Protein 6Q5V (pdb70)

Organism: Saccharolobus islandicus (strain REY15A) (NCBI:txid930945)

Sequence (2080 aa):
RIPLIGEKFPEMEVITTHGKIKLPDDYKGRWFVLFSHPGDFTPVCTTEFYSFSKKYEEFKKLNTELIGLSVDSNISHIEWVMWIEKNLKVEVPFPIIADPMGNVAKRLGMIHAESSTATVRAVFIIDDKGTVRLILYYPMEIGRNIDEILRAIRALQLVDKAGVVTPANWPNNELIGDKVINPAPRTIKDAKMRLGQPFDWWFTYKEVRIPLIGEKFPEMEVITTHGKIKLPDDYKGRWFVLFSHPGDFTPVCTTEFYSFSKKYEEFKKLNTELIGLSVDSNISHIEWVMWIEKNLKVEVPFPIIADPMGNVAKRLGMIHAESSTATVRAVFIIDDKGTVRLILYYPMEIGRNIDEILRAIRALQLVDKAGVVTPANWPNNELIGDKVINPAPRTIKDAKMRLGQPFDWWFTYKEVRIPLIGEKFPEMEVITTHGKIKLPDDYKGRWFVLFSHPGDFTPVCTTEFYSFSKKYEEFKKLNTELIGLSVDSNISHIEWVMWIEKNLKVEVPFPIIADPMGNVAKRLGMIHAESSTATVRAVFIIDDKGTVRLILYYPMEIGRNIDEILRAIRALQLVDKAGVVTPANWPNNELIGDKVINPAPRTIKDAKMRLGQPFDWWFTYKEVRIPLIGEKFPEMEVITTHGKIKLPDDYKGRWFVLFSHPGDFTPVCTTEFYSFSKKYEEFKKLNTELIGLSVDSNISHIEWVMWIEKNLKVEVPFPIIADPMGNVAKRLGMIHAESSTATVRAVFIIDDKGTVRLILYYPMEIGRNIDEILRAIRALQLVDKAGVVTPANWPNNELIGDKVINPAPRTIKDAKMRLGQPFDWWFTYKEVRIPLIGEKFPEMEVITTHGKIKLPDDYKGRWFVLFSHPGDFTPVCTTEFYSFSKKYEEFKKLNTELIGLSVDSNISHIEWVMWIEKNLKVEVPFPIIADPMGNVAKRLGMIHAESSTATVRAVFIIDDKGTVRLILYYPMEIGRNIDEILRAIRALQLVDKAGVVTPANWPNNELIGDKVINPAPRTIKDAKMRLGQPFDWWFTYKEVRIPLIGEKFPEMEVITTHGKIKLPDDYKGRWFVLFSHPGDFTPVCTTEFYSFSKKYEEFKKLNTELIGLSVDSNISHIEWVMWIEKNLKVEVPFPIIADPMGNVAKRLGMIHAESSTATVRAVFIIDDKGTVRLILYYPMEIGRNIDEILRAIRALQLVDKAGVVTPANWPNNELIGDKVINPAPRTIKDAKMRLGQPFDWWFTYKEVRIPLIGEKFPEMEVITTHGKIKLPDDYKGRWFVLFSHPGDFTPVCTTEFYSFSKKYEEFKKLNTELIGLSVDSNISHIEWVMWIEKNLKVEVPFPIIADPMGNVAKRLGMIHAESSTATVRAVFIIDDKGTVRLILYYPMEIGRNIDEILRAIRALQLVDKAGVVTPANWPNNELIGDKVINPAPRTIKDAKMRLGQPFDWWFTYKEVRIPLIGEKFPEMEVITTHGKIKLPDDYKGRWFVLFSHPGDFTPVCTTEFYSFSKKYEEFKKLNTELIGLSVDSNISHIEWVMWIEKNLKVEVPFPIIADPMGNVAKRLGMIHAESSTATVRAVFIIDDKGTVRLILYYPMEIGRNIDEILRAIRALQLVDKAGVVTPANWPNNELIGDKVINPAPRTIKDAKMRLGQPFDWWFTYKEVRIPLIGEKFPEMEVITTHGKIKLPDDYKGRWFVLFSHPGDFTPVCTTEFYSFSKKYEEFKKLNTELIGLSVDSNISHIEWVMWIEKNLKVEVPFPIIADPMGNVAKRLGMIHAESSTATVRAVFIIDDKGTVRLILYYPMEIGRNIDEILRAIRALQLVDKAGVVTPANWPNNELIGDKVINPAPRTIKDAKMRLGQPFDWWFTYKEVRIPLIGEKFPEMEVITTHGKIKLPDDYKGRWFVLFSHPGDFTPVCTTEFYSFSKKYEEFKKLNTELIGLSVDSNISHIEWVMWIEKNLKVEVPFPIIADPMGNVAKRLGMIHAESSTATVRAVFIIDDKGTVRLILYYPMEIGRNIDEILRAIRALQLVDKAGVVTPANWPNNELIGDKVINPAPRTIKDAKMRLGQPFDWWFTYKEV

CATH classification: 3.40.30.10 (+1 more: 3.30.1020.10)

Structure (mmCIF, N/CA/C/O backbone):
data_6Q5V
#
_entry.id   6Q5V
#
_cell.length_a   86.789
_cell.length_b   159.060
_cell.length_c   189.316
_cell.angle_alpha   90.00
_cell.angle_beta   90.00
_cell.angle_gamma   90.00
#
_symmetry.space_group_name_H-M   'P 21 21 21'
#
loop_
_atom_site.group_PDB
_atom_site.id
_atom_site.type_symbol
_atom_site.label_atom_id
_atom_site.label_alt_id
_atom_site.label_comp_id
_atom_site.label_asym_id
_atom_site.label_entity_id
_atom_site.label_seq_id
_atom_site.pdbx_PDB_ins_code
_atom_site.Cartn_x
_atom_site.Cartn_y
_atom_site.Cartn_z
_atom_site.occupancy
_atom_site.B_iso_or_equiv
_atom_site.auth_seq_id
_atom_site.auth_comp_id
_atom_site.auth_asym_id
_atom_site.auth_atom_id
_atom_site.pdbx_PDB_model_num
ATOM 1 N N . ARG A 1 5 ? -8.105 92.172 -3.190 1.00 155.97 5 ARG A N 1
ATOM 2 C CA . ARG A 1 5 ? -6.716 92.149 -3.586 1.00 112.66 5 ARG A CA 1
ATOM 3 C C . ARG A 1 5 ? -6.681 93.508 -4.238 1.00 94.82 5 ARG A C 1
ATOM 4 O O . ARG A 1 5 ? -7.755 94.101 -4.402 1.00 158.65 5 ARG A O 1
ATOM 12 N N . ILE A 1 6 ? -5.516 94.060 -4.552 1.00 75.71 6 ILE A N 1
ATOM 13 C CA . ILE A 1 6 ? -5.514 95.510 -4.838 1.00 88.49 6 ILE A CA 1
ATOM 14 C C . ILE A 1 6 ? -6.469 95.818 -5.993 1.00 79.53 6 ILE A C 1
ATOM 15 O O . ILE A 1 6 ? -6.417 95.133 -7.039 1.00 103.61 6 ILE A O 1
ATOM 20 N N . PRO A 1 7 ? -7.398 96.770 -5.846 1.00 73.77 7 PRO A N 1
ATOM 21 C CA . PRO A 1 7 ? -8.406 96.970 -6.896 1.00 73.79 7 PRO A CA 1
ATOM 22 C C . PRO A 1 7 ? -7.793 97.613 -8.126 1.00 81.24 7 PRO A C 1
ATOM 23 O O . PRO A 1 7 ? -6.764 98.297 -8.069 1.00 69.80 7 PRO A O 1
ATOM 27 N N . LEU A 1 8 ? -8.440 97.357 -9.261 1.00 61.55 8 LEU A N 1
ATOM 28 C CA . LEU A 1 8 ? -7.944 97.795 -10.553 1.00 61.24 8 LEU A CA 1
ATOM 29 C C . LEU A 1 8 ? -9.069 98.446 -11.347 1.00 63.94 8 LEU A C 1
ATOM 30 O O . LEU A 1 8 ? -10.250 98.338 -11.001 1.00 58.18 8 LEU A O 1
ATOM 35 N N . ILE A 1 9 ? -8.677 99.126 -12.426 1.00 38.23 9 ILE A N 1
ATOM 36 C CA . ILE A 1 9 ? -9.638 99.829 -13.262 1.00 50.25 9 ILE A CA 1
ATOM 37 C C . ILE A 1 9 ? -10.634 98.819 -13.816 1.00 47.13 9 ILE A C 1
ATOM 38 O O . ILE A 1 9 ? -10.243 97.797 -14.382 1.00 69.78 9 ILE A O 1
ATOM 43 N N . GLY A 1 10 ? -11.930 99.087 -13.613 1.00 57.83 10 GLY A N 1
ATOM 44 C CA . GLY A 1 10 ? -12.996 98.209 -14.063 1.00 54.81 10 GLY A CA 1
ATOM 45 C C . GLY A 1 10 ? -13.659 97.402 -12.954 1.00 52.05 10 GLY A C 1
ATOM 46 O O . GLY A 1 10 ? -14.880 97.200 -13.001 1.00 67.84 10 GLY A O 1
ATOM 47 N N . GLU A 1 11 ? -12.879 96.907 -11.985 1.00 57.64 11 GLU A N 1
ATOM 48 C CA . GLU A 1 11 ? -13.412 96.258 -10.788 1.00 53.71 11 GLU A CA 1
ATOM 49 C C . GLU A 1 11 ? -14.280 97.204 -9.957 1.00 45.26 11 GLU A C 1
ATOM 50 O O . GLU A 1 11 ? -14.064 98.420 -9.907 1.00 57.23 11 GLU A O 1
ATOM 56 N N . LYS A 1 12 ? -15.249 96.627 -9.258 1.00 73.13 12 LYS A N 1
ATOM 57 C CA . LYS A 1 12 ? -15.996 97.421 -8.299 1.00 58.57 12 LYS A CA 1
ATOM 58 C C . LYS A 1 12 ? -15.201 97.674 -7.041 1.00 39.67 12 LYS A C 1
ATOM 59 O O . LYS A 1 12 ? -14.435 96.828 -6.581 1.00 58.15 12 LYS A O 1
ATOM 65 N N . PHE A 1 13 ? -15.354 98.882 -6.520 1.00 62.98 13 PHE A N 1
ATOM 66 C CA . PHE A 1 13 ? -14.685 99.251 -5.289 1.00 43.26 13 PHE A CA 1
ATOM 67 C C . PHE A 1 13 ? -15.128 98.304 -4.172 1.00 52.96 13 PHE A C 1
ATOM 68 O O . PHE A 1 13 ? -16.330 98.036 -4.032 1.00 68.84 13 PHE A O 1
ATOM 76 N N . PRO A 1 14 ? -14.183 97.796 -3.383 1.00 60.81 14 PRO A N 1
ATOM 77 C CA . PRO A 1 14 ? -14.507 96.754 -2.391 1.00 59.20 14 PRO A CA 1
ATOM 78 C C . PRO A 1 14 ? -15.442 97.246 -1.296 1.00 65.23 14 PRO A C 1
ATOM 79 O O . PRO A 1 14 ? -15.278 98.340 -0.748 1.00 82.37 14 PRO A O 1
ATOM 83 N N . GLU A 1 15 ? -16.428 96.420 -0.954 1.00 76.26 15 GLU A N 1
ATOM 84 C CA . GLU A 1 15 ? -17.247 96.750 0.200 1.00 67.75 15 GLU A CA 1
ATOM 85 C C . GLU A 1 15 ? -16.428 96.879 1.485 1.00 62.84 15 GLU A C 1
ATOM 86 O O . GLU A 1 15 ? -15.654 95.987 1.849 1.00 71.10 15 GLU A O 1
ATOM 92 N N . MET A 1 16 ? -16.609 97.999 2.177 1.00 52.92 16 MET A N 1
ATOM 93 C CA . MET A 1 16 ? -15.886 98.226 3.417 1.00 56.42 16 MET A CA 1
ATOM 94 C C . MET A 1 16 ? -16.570 99.337 4.190 1.00 56.77 16 MET A C 1
ATOM 95 O O . MET A 1 16 ? -17.113 100.274 3.599 1.00 65.97 16 MET A O 1
ATOM 100 N N . GLU A 1 17 ? -16.559 99.216 5.516 1.00 49.68 17 GLU A N 1
ATOM 101 C CA . GLU A 1 17 ? -17.119 100.246 6.378 1.00 58.64 17 GLU A CA 1
ATOM 102 C C . GLU A 1 17 ? -15.976 100.952 7.098 1.00 49.97 17 GLU A C 1
ATOM 103 O O . GLU A 1 17 ? -15.079 100.291 7.634 1.00 54.07 17 GLU A O 1
ATOM 109 N N . VAL A 1 18 ? -15.996 102.288 7.085 1.00 48.30 18 VAL A N 1
ATOM 110 C CA . VAL A 1 18 ? -14.891 103.101 7.576 1.00 46.33 18 VAL A CA 1
ATOM 111 C C . VAL A 1 18 ? -15.417 104.121 8.582 1.00 61.30 18 VAL A C 1
ATOM 112 O O . VAL A 1 18 ? -16.593 104.498 8.581 1.00 50.50 18 VAL A O 1
ATOM 116 N N . ILE A 1 19 ? -14.509 104.604 9.423 1.00 48.90 19 ILE A N 1
ATOM 117 C CA . ILE A 1 19 ? -14.852 105.532 10.488 1.00 52.87 19 ILE A CA 1
ATOM 118 C C . ILE A 1 19 ? -14.168 106.839 10.157 1.00 45.48 19 ILE A C 1
ATOM 119 O O . ILE A 1 19 ? -12.937 106.872 10.013 1.00 75.85 19 ILE A O 1
ATOM 124 N N . THR A 1 20 ? -14.965 107.904 10.006 1.00 56.82 20 THR A N 1
ATOM 125 C CA . THR A 1 20 ? -14.513 109.189 9.482 1.00 50.12 20 THR A CA 1
ATOM 126 C C . THR A 1 20 ? -14.921 110.323 10.421 1.00 48.43 20 THR A C 1
ATOM 127 O O . THR A 1 20 ? -15.796 110.172 11.279 1.00 65.50 20 THR A O 1
ATOM 131 N N . THR A 1 21 ? -14.297 111.489 10.219 1.00 49.85 21 THR A N 1
ATOM 132 C CA . THR A 1 21 ? -14.664 112.721 10.906 1.00 32.62 21 THR A CA 1
ATOM 133 C C . THR A 1 21 ? -16.134 113.094 10.744 1.00 53.10 21 THR A C 1
ATOM 134 O O . THR A 1 21 ? -16.557 114.091 11.329 1.00 87.17 21 THR A O 1
ATOM 138 N N . HIS A 1 22 ? -16.901 112.400 9.904 1.00 46.93 22 HIS A N 1
ATOM 139 C CA . HIS A 1 22 ? -18.330 112.667 9.767 1.00 47.82 22 HIS A CA 1
ATOM 140 C C . HIS A 1 22 ? -19.159 111.477 10.234 1.00 57.64 22 HIS A C 1
ATOM 141 O O . HIS A 1 22 ? -20.318 111.325 9.830 1.00 69.75 22 HIS A O 1
ATOM 148 N N . GLY A 1 23 ? -18.573 110.605 11.038 1.00 55.80 23 GLY A N 1
ATOM 149 C CA . GLY A 1 23 ? -19.233 109.390 11.452 1.00 61.42 23 GLY A CA 1
ATOM 150 C C . GLY A 1 23 ? -18.806 108.186 10.640 1.00 59.20 23 GLY A C 1
ATOM 151 O O . GLY A 1 23 ? -17.802 108.189 9.925 1.00 71.99 23 GLY A O 1
ATOM 152 N N . LYS A 1 24 ? -19.585 107.121 10.790 1.00 71.33 24 LYS A N 1
ATOM 153 C CA . LYS A 1 24 ? -19.455 105.940 9.954 1.00 59.25 24 LYS A CA 1
ATOM 154 C C . LYS A 1 24 ? -19.966 106.173 8.543 1.00 62.20 24 LYS A C 1
ATOM 155 O O . LYS A 1 24 ? -20.877 106.975 8.309 1.00 77.36 24 LYS A O 1
ATOM 161 N N . ILE A 1 25 ? -19.342 105.458 7.603 1.00 52.83 25 ILE A N 1
ATOM 162 C CA . ILE A 1 25 ? -19.615 105.540 6.171 1.00 45.36 25 ILE A CA 1
ATOM 163 C C . ILE A 1 25 ? -19.390 104.149 5.588 1.00 56.83 25 ILE A C 1
ATOM 164 O O . ILE A 1 25 ? -18.428 103.465 5.957 1.00 65.65 25 ILE A O 1
ATOM 169 N N . LYS A 1 26 ? -20.269 103.732 4.677 1.00 54.54 26 LYS A N 1
ATOM 170 C CA . LYS A 1 26 ? -20.264 102.389 4.112 1.00 44.32 26 LYS A CA 1
ATOM 171 C C . LYS A 1 26 ? -19.808 102.590 2.678 1.00 87.32 26 LYS A C 1
ATOM 172 O O . LYS A 1 26 ? -20.474 103.295 1.915 1.00 77.16 26 LYS A O 1
ATOM 178 N N . LEU A 1 27 ? -18.643 102.051 2.329 1.00 87.08 27 LEU A N 1
ATOM 179 C CA . LEU A 1 27 ? -17.929 102.944 1.426 1.00 47.91 27 LEU A CA 1
ATOM 180 C C . LEU A 1 27 ? -18.416 102.946 -0.015 1.00 102.48 27 LEU A C 1
ATOM 181 O O . LEU A 1 27 ? -18.729 104.032 -0.519 1.00 196.52 27 LEU A O 1
ATOM 186 N N . PRO A 1 28 ? -18.487 101.832 -0.743 1.00 58.51 28 PRO A N 1
ATOM 187 C CA . PRO A 1 28 ? -18.908 101.967 -2.164 1.00 45.40 28 PRO A CA 1
ATOM 188 C C . PRO A 1 28 ? -20.349 102.441 -2.306 1.00 77.22 28 PRO A C 1
ATOM 189 O O . PRO A 1 28 ? -20.651 103.121 -3.297 1.00 71.91 28 PRO A O 1
ATOM 193 N N . ASP A 1 29 ? -21.205 102.191 -1.298 1.00 78.42 29 ASP A N 1
ATOM 194 C CA . ASP A 1 29 ? -22.665 102.265 -1.369 1.00 63.94 29 ASP A CA 1
ATOM 195 C C . ASP A 1 29 ? -23.264 103.578 -0.890 1.00 52.43 29 ASP A C 1
ATOM 196 O O . ASP A 1 29 ? -24.246 104.043 -1.467 1.00 82.17 29 ASP A O 1
ATOM 201 N N . ASP A 1 30 ? -22.775 104.154 0.206 1.00 72.21 30 ASP A N 1
ATOM 202 C CA . ASP A 1 30 ? -23.320 105.435 0.649 1.00 60.26 30 ASP A CA 1
ATOM 203 C C . ASP A 1 30 ? -23.157 106.516 -0.408 1.00 57.49 30 ASP A C 1
ATOM 204 O O . ASP A 1 30 ? -23.703 107.612 -0.240 1.00 72.72 30 ASP A O 1
ATOM 209 N N . TYR A 1 31 ? -22.406 106.243 -1.476 1.00 52.15 31 TYR A N 1
ATOM 210 C CA . TYR A 1 31 ? -22.191 107.180 -2.571 1.00 73.94 31 TYR A CA 1
ATOM 211 C C . TYR A 1 31 ? -22.707 106.590 -3.876 1.00 66.26 31 TYR A C 1
ATOM 212 O O . TYR A 1 31 ? -22.048 106.654 -4.919 1.00 81.25 31 TYR A O 1
ATOM 221 N N . LYS A 1 32 ? -23.909 106.020 -3.842 1.00 65.98 32 LYS A N 1
ATOM 222 C CA . LYS A 1 32 ? -24.271 105.032 -4.842 1.00 63.99 32 LYS A CA 1
ATOM 223 C C . LYS A 1 32 ? -24.851 105.672 -6.086 1.00 61.73 32 LYS A C 1
ATOM 224 O O . LYS A 1 32 ? -25.125 104.973 -7.060 1.00 129.40 32 LYS A O 1
ATOM 230 N N . GLY A 1 33 ? -24.988 106.979 -6.127 1.00 46.27 33 GLY A N 1
ATOM 231 C CA . GLY A 1 33 ? -25.281 107.545 -7.432 1.00 49.14 33 GLY A CA 1
ATOM 232 C C . GLY A 1 33 ? -24.421 108.746 -7.745 1.00 62.98 33 GLY A C 1
ATOM 233 O O . GLY A 1 33 ? -24.594 109.437 -8.761 1.00 61.41 33 GLY A O 1
ATOM 234 N N . ARG A 1 34 ? -23.505 109.016 -6.829 1.00 63.84 34 ARG A N 1
ATOM 235 C CA . ARG A 1 34 ? -22.499 110.035 -7.028 1.00 56.08 34 ARG A CA 1
ATOM 236 C C . ARG A 1 34 ? -21.167 109.400 -7.409 1.00 60.74 34 ARG A C 1
ATOM 237 O O . ARG A 1 34 ? -20.935 108.205 -7.190 1.00 56.74 34 ARG A O 1
ATOM 245 N N . TRP A 1 35 ? -20.306 110.213 -8.018 1.00 43.46 35 TRP A N 1
ATOM 246 C CA . TRP A 1 35 ? -18.893 109.876 -8.096 1.00 48.36 35 TRP A CA 1
ATOM 247 C C . TRP A 1 35 ? -18.207 110.240 -6.785 1.00 53.33 35 TRP A C 1
ATOM 248 O O . TRP A 1 35 ? -18.652 111.131 -6.056 1.00 59.92 35 TRP A O 1
ATOM 259 N N . PHE A 1 36 ? -17.101 109.562 -6.479 1.00 33.81 36 PHE A N 1
ATOM 260 C CA . PHE A 1 36 ? -16.279 110.109 -5.404 1.00 52.63 36 PHE A CA 1
ATOM 261 C C . PHE A 1 36 ? -14.799 109.838 -5.639 1.00 54.61 36 PHE A C 1
ATOM 262 O O . PHE A 1 36 ? -14.415 108.856 -6.289 1.00 42.07 36 PHE A O 1
ATOM 270 N N . VAL A 1 37 ? -13.981 110.746 -5.105 1.00 36.10 37 VAL A N 1
ATOM 271 C CA . VAL A 1 37 ? -12.526 110.655 -5.129 1.00 41.86 37 VAL A CA 1
ATOM 272 C C . VAL A 1 37 ? -12.043 110.284 -3.732 1.00 45.63 37 VAL A C 1
ATOM 273 O O . VAL A 1 37 ? -11.924 111.141 -2.852 1.00 49.39 37 VAL A O 1
ATOM 277 N N . LEU A 1 38 ? -11.746 109.006 -3.531 1.00 42.09 38 LEU A N 1
ATOM 278 C CA . LEU A 1 38 ? -11.042 108.560 -2.341 1.00 35.54 38 LEU A CA 1
ATOM 279 C C . LEU A 1 38 ? -9.551 108.816 -2.518 1.00 43.29 38 LEU A C 1
ATOM 280 O O . LEU A 1 38 ? -8.945 108.334 -3.480 1.00 59.42 38 LEU A O 1
ATOM 285 N N . PHE A 1 39 ? -8.955 109.569 -1.606 1.00 44.91 39 PHE A N 1
ATOM 286 C CA . PHE A 1 39 ? -7.539 109.867 -1.729 1.00 31.21 39 PHE A CA 1
ATOM 287 C C . PHE A 1 39 ? -6.879 109.795 -0.366 1.00 39.07 39 PHE A C 1
ATOM 288 O O . PHE A 1 39 ? -7.459 110.217 0.638 1.00 67.67 39 PHE A O 1
ATOM 296 N N . SER A 1 40 ? -5.669 109.252 -0.342 1.00 56.08 40 SER A N 1
ATOM 297 C CA . SER A 1 40 ? -4.864 109.126 0.865 1.00 31.62 40 SER A CA 1
ATOM 298 C C . SER A 1 40 ? -3.820 110.236 0.938 1.00 47.96 40 SER A C 1
ATOM 299 O O . SER A 1 40 ? -3.424 110.818 -0.074 1.00 54.33 40 SER A O 1
ATOM 302 N N . HIS A 1 41 ? -3.394 110.544 2.163 1.00 38.62 41 HIS A N 1
ATOM 303 C CA . HIS A 1 41 ? -2.221 111.378 2.406 1.00 51.78 41 HIS A CA 1
ATOM 304 C C . HIS A 1 41 ? -1.435 110.740 3.520 1.00 53.37 41 HIS A C 1
ATOM 305 O O . HIS A 1 41 ? -2.018 110.041 4.376 1.00 49.39 41 HIS A O 1
ATOM 312 N N . PRO A 1 42 ? -0.079 110.930 3.568 1.00 45.06 42 PRO A N 1
ATOM 313 C CA . PRO A 1 42 ? 0.756 110.293 4.591 1.00 50.31 42 PRO A CA 1
ATOM 314 C C . PRO A 1 42 ? 0.285 110.497 6.021 1.00 74.39 42 PRO A C 1
ATOM 315 O O . PRO A 1 42 ? 0.007 109.503 6.713 1.00 76.27 42 PRO A O 1
ATOM 319 N N . GLY A 1 43 ? 0.180 111.751 6.472 1.00 44.22 43 GLY A N 1
ATOM 320 C CA . GLY A 1 43 ? -0.299 111.989 7.822 1.00 108.15 43 GLY A CA 1
ATOM 321 C C . GLY A 1 43 ? -0.751 113.411 8.060 1.00 41.61 43 GLY A C 1
ATOM 322 O O . GLY A 1 43 ? -0.312 114.349 7.388 1.00 68.51 43 GLY A O 1
ATOM 323 N N . ASP A 1 44 ? -1.638 113.560 9.044 1.00 91.33 44 ASP A N 1
ATOM 324 C CA . ASP A 1 44 ? -2.048 114.880 9.493 1.00 53.92 44 ASP A CA 1
ATOM 325 C C . ASP A 1 44 ? -0.857 115.651 10.047 1.00 60.48 44 ASP A C 1
ATOM 326 O O . ASP A 1 44 ? 0.150 115.075 10.491 1.00 57.24 44 ASP A O 1
ATOM 331 N N . PHE A 1 45 ? -0.995 116.979 10.036 1.00 54.76 45 PHE A N 1
ATOM 332 C CA . PHE A 1 45 ? 0.066 117.886 10.457 1.00 46.42 45 PHE A CA 1
ATOM 333 C C . PHE A 1 45 ? 1.344 117.669 9.664 1.00 56.42 45 PHE A C 1
ATOM 334 O O . PHE A 1 45 ? 2.439 117.973 10.146 1.00 65.13 45 PHE A O 1
ATOM 342 N N . THR A 1 46 ? 1.227 117.073 8.443 1.00 67.65 46 THR A N 1
ATOM 343 C CA . THR A 1 46 ? 2.403 117.315 7.634 1.00 61.06 46 THR A CA 1
ATOM 344 C C . THR A 1 46 ? 2.125 118.474 6.671 1.00 64.92 46 THR A C 1
ATOM 345 O O . THR A 1 46 ? 0.968 118.739 6.308 1.00 34.46 46 THR A O 1
ATOM 349 N N . PRO A 1 47 ? 3.161 119.210 6.260 1.00 60.05 47 PRO A N 1
ATOM 350 C CA . PRO A 1 47 ? 2.917 120.439 5.492 1.00 45.00 47 PRO A CA 1
ATOM 351 C C . PRO A 1 47 ? 2.356 120.224 4.087 1.00 62.07 47 PRO A C 1
ATOM 352 O O . PRO A 1 47 ? 1.441 120.950 3.671 1.00 44.00 47 PRO A O 1
ATOM 356 N N . VAL A 1 48 ? 2.883 119.264 3.322 1.00 59.34 48 VAL A N 1
ATOM 357 C CA . VAL A 1 48 ? 2.406 119.120 1.943 1.00 49.10 48 VAL A CA 1
ATOM 358 C C . VAL A 1 48 ? 0.945 118.684 1.930 1.00 52.91 48 VAL A C 1
ATOM 359 O O . VAL A 1 48 ? 0.125 119.233 1.180 1.00 40.48 48 VAL A O 1
ATOM 363 N N . CYS A 1 49 ? 0.597 117.703 2.786 1.00 52.66 49 CYS A N 1
ATOM 364 C CA . CYS A 1 49 ? -0.795 117.267 2.914 1.00 46.65 49 CYS A CA 1
ATOM 365 C C . CYS A 1 49 ? -1.718 118.426 3.295 1.00 52.88 49 CYS A C 1
ATOM 366 O O . CYS A 1 49 ? -2.865 118.484 2.832 1.00 34.13 49 CYS A O 1
ATOM 369 N N . THR A 1 50 ? -1.224 119.389 4.080 1.00 56.04 50 THR A N 1
ATOM 370 C CA . THR A 1 50 ? -2.042 120.554 4.403 1.00 38.16 50 THR A CA 1
ATOM 371 C C . THR A 1 50 ? -2.336 121.381 3.153 1.00 50.34 50 THR A C 1
ATOM 372 O O . THR A 1 50 ? -3.499 121.706 2.878 1.00 50.35 50 THR A O 1
ATOM 376 N N . THR A 1 51 ? -1.309 121.704 2.357 1.00 47.57 51 THR A N 1
ATOM 377 C CA . THR A 1 51 ? -1.578 122.455 1.129 1.00 49.05 51 THR A CA 1
ATOM 378 C C . THR A 1 51 ? -2.585 121.725 0.245 1.00 54.66 51 THR A C 1
ATOM 379 O O . THR A 1 51 ? -3.421 122.374 -0.404 1.00 49.57 51 THR A O 1
ATOM 383 N N . GLU A 1 52 ? -2.529 120.378 0.225 1.00 37.81 52 GLU A N 1
ATOM 384 C CA . GLU A 1 52 ? -3.460 119.594 -0.593 1.00 48.95 52 GLU A CA 1
ATOM 385 C C . GLU A 1 52 ? -4.888 119.735 -0.077 1.00 56.29 52 GLU A C 1
ATOM 386 O O . GLU A 1 52 ? -5.823 119.892 -0.873 1.00 45.17 52 GLU A O 1
ATOM 392 N N . PHE A 1 53 ? -5.074 119.727 1.251 1.00 47.88 53 PHE A N 1
ATOM 393 C CA . PHE A 1 53 ? -6.426 119.874 1.792 1.00 44.64 53 PHE A CA 1
ATOM 394 C C . PHE A 1 53 ? -6.941 121.287 1.587 1.00 39.68 53 PHE A C 1
ATOM 395 O O . PHE A 1 53 ? -8.102 121.482 1.203 1.00 59.62 53 PHE A O 1
ATOM 403 N N . TYR A 1 54 ? -6.086 122.285 1.805 1.00 39.27 54 TYR A N 1
ATOM 404 C CA . TYR A 1 54 ? -6.470 123.650 1.468 1.00 48.70 54 TYR A CA 1
ATOM 405 C C . TYR A 1 54 ? -7.007 123.719 0.040 1.00 49.25 54 TYR A C 1
ATOM 406 O O . TYR A 1 54 ? -8.149 124.138 -0.184 1.00 54.55 54 TYR A O 1
ATOM 415 N N . SER A 1 55 ? -6.198 123.267 -0.933 1.00 62.43 55 SER A N 1
ATOM 416 C CA . SER A 1 55 ? -6.580 123.294 -2.347 1.00 45.59 55 SER A CA 1
ATOM 417 C C . SER A 1 55 ? -7.889 122.557 -2.616 1.00 43.01 55 SER A C 1
ATOM 418 O O . SER A 1 55 ? -8.729 123.065 -3.366 1.00 55.36 55 SER A O 1
ATOM 421 N N . PHE A 1 56 ? -8.070 121.358 -2.035 1.00 60.06 56 PHE A N 1
ATOM 422 C CA . PHE A 1 56 ? -9.320 120.603 -2.203 1.00 33.25 56 PHE A CA 1
ATOM 423 C C . PHE A 1 56 ? -10.520 121.375 -1.655 1.00 56.61 56 PHE A C 1
ATOM 424 O O . PHE A 1 56 ? -11.578 121.441 -2.295 1.00 49.97 56 PHE A O 1
ATOM 432 N N . SER A 1 57 ? -10.384 121.952 -0.458 1.00 51.86 57 SER A N 1
ATOM 433 C CA . SER A 1 57 ? -11.517 122.654 0.130 1.00 51.49 57 SER A CA 1
ATOM 434 C C . SER A 1 57 ? -11.827 123.933 -0.624 1.00 33.24 57 SER A C 1
ATOM 435 O O . SER A 1 57 ? -12.997 124.271 -0.816 1.00 79.79 57 SER A O 1
ATOM 438 N N . LYS A 1 58 ? -10.806 124.646 -1.086 1.00 53.50 58 LYS A N 1
ATOM 439 C CA . LYS A 1 58 ? -11.081 125.835 -1.885 1.00 51.17 58 LYS A CA 1
ATOM 440 C C . LYS A 1 58 ? -11.778 125.480 -3.197 1.00 49.72 58 LYS A C 1
ATOM 441 O O . LYS A 1 58 ? -12.645 126.229 -3.664 1.00 49.71 58 LYS A O 1
ATOM 447 N N . LYS A 1 59 ? -11.432 124.339 -3.803 1.00 55.57 59 LYS A N 1
ATOM 448 C CA . LYS A 1 59 ? -12.034 123.939 -5.071 1.00 48.98 59 LYS A CA 1
ATOM 449 C C . LYS A 1 59 ? -13.216 123.002 -4.884 1.00 48.94 59 LYS A C 1
ATOM 450 O O . LYS A 1 59 ? -13.614 122.327 -5.840 1.00 57.96 59 LYS A O 1
ATOM 456 N N . TYR A 1 60 ? -13.819 122.981 -3.691 1.00 72.64 60 TYR A N 1
ATOM 457 C CA . TYR A 1 60 ? -14.780 121.928 -3.373 1.00 60.13 60 TYR A CA 1
ATOM 458 C C . TYR A 1 60 ? -16.006 121.964 -4.278 1.00 36.58 60 TYR A C 1
ATOM 459 O O . TYR A 1 60 ? -16.636 120.925 -4.496 1.00 67.02 60 TYR A O 1
ATOM 468 N N . GLU A 1 61 ? -16.365 123.136 -4.817 1.00 73.30 61 GLU A N 1
ATOM 469 C CA . GLU A 1 61 ? -17.693 123.273 -5.420 1.00 78.10 61 GLU A CA 1
ATOM 470 C C . GLU A 1 61 ? -17.650 122.874 -6.873 1.00 64.55 61 GLU A C 1
ATOM 471 O O . GLU A 1 61 ? -18.672 122.467 -7.444 1.00 80.42 61 GLU A O 1
ATOM 477 N N . GLU A 1 62 ? -16.488 123.063 -7.509 1.00 49.65 62 GLU A N 1
ATOM 478 C CA . GLU A 1 62 ? -16.232 122.374 -8.763 1.00 63.97 62 GLU A CA 1
ATOM 479 C C . GLU A 1 62 ? -16.304 120.869 -8.615 1.00 42.17 62 GLU A C 1
ATOM 480 O O . GLU A 1 62 ? -16.810 120.201 -9.521 1.00 66.46 62 GLU A O 1
ATOM 486 N N . PHE A 1 63 ? -15.870 120.311 -7.482 1.00 58.98 63 PHE A N 1
ATOM 487 C CA . PHE A 1 63 ? -16.100 118.880 -7.294 1.00 54.08 63 PHE A CA 1
ATOM 488 C C . PHE A 1 63 ? -17.587 118.598 -7.127 1.00 46.78 63 PHE A C 1
ATOM 489 O O . PHE A 1 63 ? -18.095 117.609 -7.668 1.00 61.72 63 PHE A O 1
ATOM 497 N N . LYS A 1 64 ? -18.310 119.478 -6.426 1.00 70.43 64 LYS A N 1
ATOM 498 C CA . LYS A 1 64 ? -19.730 119.238 -6.215 1.00 53.65 64 LYS A CA 1
ATOM 499 C C . LYS A 1 64 ? -20.503 119.391 -7.524 1.00 51.39 64 LYS A C 1
ATOM 500 O O . LYS A 1 64 ? -21.443 118.624 -7.787 1.00 57.72 64 LYS A O 1
ATOM 506 N N . LYS A 1 65 ? -20.114 120.364 -8.362 1.00 43.56 65 LYS A N 1
ATOM 507 C CA . LYS A 1 65 ? -20.813 120.597 -9.624 1.00 47.61 65 LYS A CA 1
ATOM 508 C C . LYS A 1 65 ? -20.624 119.462 -10.597 1.00 46.70 65 LYS A C 1
ATOM 509 O O . LYS A 1 65 ? -21.378 119.380 -11.567 1.00 71.73 65 LYS A O 1
ATOM 515 N N . LEU A 1 66 ? -19.596 118.636 -10.409 1.00 64.14 66 LEU A N 1
ATOM 516 C CA . LEU A 1 66 ? -19.429 117.424 -11.200 1.00 60.92 66 LEU A CA 1
ATOM 517 C C . LEU A 1 66 ? -19.987 116.209 -10.481 1.00 59.72 66 LEU A C 1
ATOM 518 O O . LEU A 1 66 ? -19.652 115.077 -10.840 1.00 57.73 66 LEU A O 1
ATOM 523 N N . ASN A 1 67 ? -20.831 116.424 -9.472 1.00 53.80 67 ASN A N 1
ATOM 524 C CA . ASN A 1 67 ? -21.508 115.337 -8.774 1.00 46.92 67 ASN A CA 1
ATOM 525 C C . ASN A 1 67 ? -20.526 114.369 -8.115 1.00 60.80 67 ASN A C 1
ATOM 526 O O . ASN A 1 67 ? -20.808 113.170 -7.999 1.00 65.91 67 ASN A O 1
ATOM 531 N N . THR A 1 68 ? -19.361 114.841 -7.668 1.00 55.37 68 THR A N 1
ATOM 532 C CA . THR A 1 68 ? -18.434 113.950 -6.983 1.00 67.74 68 THR A CA 1
ATOM 533 C C . THR A 1 68 ? -18.230 114.457 -5.559 1.00 70.22 68 THR A C 1
ATOM 534 O O . THR A 1 68 ? -18.197 115.671 -5.319 1.00 62.01 68 THR A O 1
ATOM 538 N N . GLU A 1 69 ? -18.136 113.524 -4.614 1.00 58.61 69 GLU A N 1
ATOM 539 C CA . GLU A 1 69 ? -17.753 113.838 -3.246 1.00 63.27 69 GLU A CA 1
ATOM 540 C C . GLU A 1 69 ? -16.271 113.514 -3.036 1.00 47.76 69 GLU A C 1
ATOM 541 O O . GLU A 1 69 ? -15.708 112.611 -3.664 1.00 60.77 69 GLU A O 1
ATOM 547 N N . LEU A 1 70 ? -15.621 114.303 -2.191 1.00 53.23 70 LEU A N 1
ATOM 548 C CA . LEU A 1 70 ? -14.258 114.006 -1.773 1.00 50.06 70 LEU A CA 1
ATOM 549 C C . LEU A 1 70 ? -14.260 113.198 -0.482 1.00 46.19 70 LEU A C 1
ATOM 550 O O . LEU A 1 70 ? -15.105 113.386 0.396 1.00 67.30 70 LEU A O 1
ATOM 555 N N . ILE A 1 71 ? -13.281 112.314 -0.349 1.00 40.51 71 ILE A N 1
ATOM 556 C CA . ILE A 1 71 ? -13.123 111.649 0.932 1.00 40.57 71 ILE A CA 1
ATOM 557 C C . ILE A 1 71 ? -11.664 111.239 1.108 1.00 47.64 71 ILE A C 1
ATOM 558 O O . ILE A 1 71 ? -11.092 110.529 0.271 1.00 39.30 71 ILE A O 1
ATOM 563 N N . GLY A 1 72 ? -11.042 111.754 2.179 1.00 37.01 72 GLY A N 1
ATOM 564 C CA . GLY A 1 72 ? -9.631 111.554 2.442 1.00 49.69 72 GLY A CA 1
ATOM 565 C C . GLY A 1 72 ? -9.382 110.374 3.370 1.00 50.83 72 GLY A C 1
ATOM 566 O O . GLY A 1 72 ? -10.307 109.730 3.867 1.00 53.96 72 GLY A O 1
ATOM 567 N N . LEU A 1 73 ? -8.098 110.083 3.598 1.00 45.97 73 LEU A N 1
ATOM 568 C CA . LEU A 1 73 ? -7.743 108.887 4.357 1.00 41.79 73 LEU A CA 1
ATOM 569 C C . LEU A 1 73 ? -6.282 108.947 4.771 1.00 50.66 73 LEU A C 1
ATOM 570 O O . LEU A 1 73 ? -5.428 109.314 3.959 1.00 46.70 73 LEU A O 1
ATOM 575 N N . SER A 1 74 ? -6.003 108.534 6.017 1.00 46.12 74 SER A N 1
ATOM 576 C CA . SER A 1 74 ? -4.647 108.536 6.567 1.00 46.72 74 SER A CA 1
ATOM 577 C C . SER A 1 74 ? -4.607 107.596 7.767 1.00 59.93 74 SER A C 1
ATOM 578 O O . SER A 1 74 ? -5.653 107.217 8.314 1.00 65.72 74 SER A O 1
ATOM 581 N N . VAL A 1 75 ? -3.381 107.219 8.175 1.00 36.07 75 VAL A N 1
ATOM 582 C CA . VAL A 1 75 ? -3.203 106.252 9.267 1.00 55.82 75 VAL A CA 1
ATOM 583 C C . VAL A 1 75 ? -3.220 106.913 10.645 1.00 38.08 75 VAL A C 1
ATOM 584 O O . VAL A 1 75 ? -2.739 106.344 11.637 1.00 89.76 75 VAL A O 1
ATOM 588 N N . ASP A 1 76 ? -3.828 108.086 10.720 1.00 55.52 76 ASP A N 1
ATOM 589 C CA . ASP A 1 76 ? -3.843 108.877 11.931 1.00 68.72 76 ASP A CA 1
ATOM 590 C C . ASP A 1 76 ? -5.191 108.706 12.600 1.00 56.96 76 ASP A C 1
ATOM 591 O O . ASP A 1 76 ? -6.201 108.343 11.976 1.00 46.72 76 ASP A O 1
ATOM 596 N N . SER A 1 77 ? -5.159 108.877 13.907 1.00 76.62 77 SER A N 1
ATOM 597 C CA . SER A 1 77 ? -6.330 108.721 14.741 1.00 40.84 77 SER A CA 1
ATOM 598 C C . SER A 1 77 ? -7.382 109.763 14.380 1.00 62.65 77 SER A C 1
ATOM 599 O O . SER A 1 77 ? -7.066 110.876 13.961 1.00 60.42 77 SER A O 1
ATOM 602 N N . ASN A 1 78 ? -8.655 109.393 14.528 1.00 66.27 78 ASN A N 1
ATOM 603 C CA . ASN A 1 78 ? -9.718 110.333 14.142 1.00 49.89 78 ASN A CA 1
ATOM 604 C C . ASN A 1 78 ? -9.770 111.578 15.037 1.00 61.49 78 ASN A C 1
ATOM 605 O O . ASN A 1 78 ? -10.254 112.640 14.610 1.00 62.63 78 ASN A O 1
ATOM 610 N N . ILE A 1 79 ? -9.223 111.507 16.247 1.00 50.98 79 ILE A N 1
ATOM 611 C CA . ILE A 1 79 ? -9.064 112.735 17.018 1.00 53.13 79 ILE A CA 1
ATOM 612 C C . ILE A 1 79 ? -8.015 113.646 16.382 1.00 52.16 79 ILE A C 1
ATOM 613 O O . ILE A 1 79 ? -8.227 114.862 16.249 1.00 57.93 79 ILE A O 1
ATOM 618 N N . SER A 1 80 ? -6.908 113.077 15.904 1.00 43.65 80 SER A N 1
ATOM 619 C CA . SER A 1 80 ? -5.914 113.920 15.257 1.00 53.82 80 SER A CA 1
ATOM 620 C C . SER A 1 80 ? -6.475 114.569 13.978 1.00 58.15 80 SER A C 1
ATOM 621 O O . SER A 1 80 ? -6.189 115.732 13.687 1.00 41.69 80 SER A O 1
ATOM 624 N N . HIS A 1 81 ? -7.313 113.857 13.220 1.00 59.19 81 HIS A N 1
ATOM 625 C CA . HIS A 1 81 ? -8.002 114.475 12.079 1.00 47.96 81 HIS A CA 1
ATOM 626 C C . HIS A 1 81 ? -8.760 115.719 12.512 1.00 55.73 81 HIS A C 1
ATOM 627 O O . HIS A 1 81 ? -8.623 116.779 11.899 1.00 58.42 81 HIS A O 1
ATOM 634 N N . ILE A 1 82 ? -9.599 115.595 13.550 1.00 48.72 82 ILE A N 1
ATOM 635 C CA . ILE A 1 82 ? -10.363 116.746 14.042 1.00 56.39 82 ILE A CA 1
ATOM 636 C C . ILE A 1 82 ? -9.437 117.891 14.445 1.00 62.56 82 ILE A C 1
ATOM 637 O O . ILE A 1 82 ? -9.734 119.065 14.173 1.00 47.50 82 ILE A O 1
ATOM 642 N N . GLU A 1 83 ? -8.301 117.582 15.095 1.00 38.43 83 GLU A N 1
ATOM 643 C CA . GLU A 1 83 ? -7.430 118.684 15.492 1.00 56.33 83 GLU A CA 1
ATOM 644 C C . GLU A 1 83 ? -6.720 119.300 14.290 1.00 42.97 83 GLU A C 1
ATOM 645 O O . GLU A 1 83 ? -6.530 120.520 14.249 1.00 66.51 83 GLU A O 1
ATOM 651 N N . TRP A 1 84 ? -6.373 118.491 13.286 1.00 60.68 84 TRP A N 1
ATOM 652 C CA . TRP A 1 84 ? -5.844 119.032 12.035 1.00 49.33 84 TRP A CA 1
ATOM 653 C C . TRP A 1 84 ? -6.863 119.925 11.337 1.00 46.83 84 TRP A C 1
ATOM 654 O O . TRP A 1 84 ? -6.540 121.048 10.941 1.00 56.86 84 TRP A O 1
ATOM 665 N N . VAL A 1 85 ? -8.095 119.435 11.152 1.00 51.58 85 VAL A N 1
ATOM 666 C CA . VAL A 1 85 ? -9.149 120.258 10.552 1.00 59.21 85 VAL A CA 1
ATOM 667 C C . VAL A 1 85 ? -9.350 121.560 11.312 1.00 49.22 85 VAL A C 1
ATOM 668 O O . VAL A 1 85 ? -9.586 122.616 10.710 1.00 74.24 85 VAL A O 1
ATOM 672 N N . MET A 1 86 ? -9.262 121.517 12.641 1.00 59.97 86 MET A N 1
ATOM 673 C CA . MET A 1 86 ? -9.464 122.756 13.381 1.00 47.40 86 MET A CA 1
ATOM 674 C C . MET A 1 86 ? -8.312 123.720 13.167 1.00 51.57 86 MET A C 1
ATOM 675 O O . MET A 1 86 ? -8.547 124.927 13.022 1.00 58.57 86 MET A O 1
ATOM 680 N N . TRP A 1 87 ? -7.080 123.209 13.083 1.00 41.72 87 TRP A N 1
ATOM 681 C CA . TRP A 1 87 ? -5.935 124.072 12.790 1.00 44.85 87 TRP A CA 1
ATOM 682 C C . TRP A 1 87 ? -6.065 124.724 11.414 1.00 59.48 87 TRP A C 1
ATOM 683 O O . TRP A 1 87 ? -5.679 125.888 11.230 1.00 56.76 87 TRP A O 1
ATOM 694 N N . ILE A 1 88 ? -6.564 123.968 10.427 1.00 42.64 88 ILE A N 1
ATOM 695 C CA . ILE A 1 88 ? -6.711 124.493 9.068 1.00 52.46 88 ILE A CA 1
ATOM 696 C C . ILE A 1 88 ? -7.766 125.585 9.039 1.00 41.66 88 ILE A C 1
ATOM 697 O O . ILE A 1 88 ? -7.593 126.624 8.391 1.00 78.33 88 ILE A O 1
ATOM 702 N N . GLU A 1 89 ? -8.893 125.345 9.718 1.00 74.19 89 GLU A N 1
ATOM 703 C CA . GLU A 1 89 ? -9.990 126.305 9.735 1.00 82.20 89 GLU A CA 1
ATOM 704 C C . GLU A 1 89 ? -9.557 127.641 10.321 1.00 68.92 89 GLU A C 1
ATOM 705 O O . GLU A 1 89 ? -9.988 128.711 9.868 1.00 74.35 89 GLU A O 1
ATOM 711 N N . LYS A 1 90 ? -8.673 127.606 11.298 1.00 50.69 90 LYS A N 1
ATOM 712 C CA . LYS A 1 90 ? -8.329 128.851 11.951 1.00 70.74 90 LYS A CA 1
ATOM 713 C C . LYS A 1 90 ? -7.011 129.469 11.483 1.00 41.28 90 LYS A C 1
ATOM 714 O O . LYS A 1 90 ? -6.845 130.682 11.625 1.00 111.99 90 LYS A O 1
ATOM 720 N N . ASN A 1 91 ? -6.079 128.718 10.892 1.00 64.60 91 ASN A N 1
ATOM 721 C CA . ASN A 1 91 ? -4.884 129.375 10.348 1.00 51.09 91 ASN A CA 1
ATOM 722 C C . ASN A 1 91 ? -5.000 129.736 8.866 1.00 60.32 91 ASN A C 1
ATOM 723 O O . ASN A 1 91 ? -4.514 130.790 8.440 1.00 72.53 91 ASN A O 1
ATOM 728 N N . LEU A 1 92 ? -5.592 128.865 8.062 1.00 53.43 92 LEU A N 1
ATOM 729 C CA . LEU A 1 92 ? -5.754 129.102 6.643 1.00 40.65 92 LEU A CA 1
ATOM 730 C C . LEU A 1 92 ? -7.151 129.601 6.303 1.00 55.94 92 LEU A C 1
ATOM 731 O O . LEU A 1 92 ? -7.455 129.785 5.120 1.00 85.79 92 LEU A O 1
ATOM 736 N N . LYS A 1 93 ? -8.028 129.769 7.304 1.00 54.37 93 LYS A N 1
ATOM 737 C CA . LYS A 1 93 ? -9.311 130.444 7.110 1.00 56.26 93 LYS A CA 1
ATOM 738 C C . LYS A 1 93 ? -10.232 129.701 6.124 1.00 45.66 93 LYS A C 1
ATOM 739 O O . LYS A 1 93 ? -10.866 130.324 5.274 1.00 79.82 93 LYS A O 1
ATOM 745 N N . VAL A 1 94 ? -10.280 128.371 6.176 1.00 47.37 94 VAL A N 1
ATOM 746 C CA . VAL A 1 94 ? -11.173 127.627 5.286 1.00 69.14 94 VAL A CA 1
ATOM 747 C C . VAL A 1 94 ? -11.647 126.382 6.015 1.00 59.05 94 VAL A C 1
ATOM 748 O O . VAL A 1 94 ? -10.917 125.792 6.817 1.00 50.79 94 VAL A O 1
ATOM 752 N N . GLU A 1 95 ? -12.889 125.989 5.771 1.00 64.20 95 GLU A N 1
ATOM 753 C CA . GLU A 1 95 ? -13.431 124.870 6.522 1.00 81.66 95 GLU A CA 1
ATOM 754 C C . GLU A 1 95 ? -13.365 123.639 5.622 1.00 72.72 95 GLU A C 1
ATOM 755 O O . GLU A 1 95 ? -13.867 123.681 4.494 1.00 97.05 95 GLU A O 1
ATOM 761 N N . VAL A 1 96 ? -12.703 122.573 6.085 1.00 62.74 96 VAL A N 1
ATOM 762 C CA . VAL A 1 96 ? -12.604 121.316 5.332 1.00 55.49 96 VAL A CA 1
ATOM 763 C C . VAL A 1 96 ? -13.973 120.642 5.328 1.00 37.69 96 VAL A C 1
ATOM 764 O O . VAL A 1 96 ? -14.431 120.156 6.375 1.00 70.46 96 VAL A O 1
ATOM 768 N N . PRO A 1 97 ? -14.655 120.589 4.188 1.00 60.77 97 PRO A N 1
ATOM 769 C CA . PRO A 1 97 ? -16.063 120.153 4.150 1.00 51.34 97 PRO A CA 1
ATOM 770 C C . PRO A 1 97 ? -16.274 118.690 3.801 1.00 54.05 97 PRO A C 1
ATOM 771 O O . PRO A 1 97 ? -17.418 118.317 3.515 1.00 81.43 97 PRO A O 1
ATOM 775 N N . PHE A 1 98 ? -15.229 117.881 3.754 1.00 56.54 98 PHE A N 1
ATOM 776 C CA . PHE A 1 98 ? -15.421 116.500 3.361 1.00 49.44 98 PHE A CA 1
ATOM 777 C C . PHE A 1 98 ? -14.906 115.568 4.449 1.00 38.07 98 PHE A C 1
ATOM 778 O O . PHE A 1 98 ? -14.152 115.982 5.341 1.00 67.66 98 PHE A O 1
ATOM 786 N N . PRO A 1 99 ? -15.347 114.317 4.445 1.00 47.04 99 PRO A N 1
ATOM 787 C CA . PRO A 1 99 ? -14.921 113.408 5.510 1.00 40.29 99 PRO A CA 1
ATOM 788 C C . PRO A 1 99 ? -13.484 112.953 5.303 1.00 43.18 99 PRO A C 1
ATOM 789 O O . PRO A 1 99 ? -12.990 112.842 4.177 1.00 67.76 99 PRO A O 1
ATOM 793 N N . ILE A 1 100 ? -12.808 112.693 6.417 1.00 54.13 100 ILE A N 1
ATOM 794 C CA . ILE A 1 100 ? -11.467 112.117 6.417 1.00 54.44 100 ILE A CA 1
ATOM 795 C C . ILE A 1 100 ? -11.534 110.772 7.147 1.00 48.29 100 ILE A C 1
ATOM 796 O O . ILE A 1 100 ? -11.923 110.712 8.322 1.00 52.39 100 ILE A O 1
ATOM 801 N N . ILE A 1 101 ? -11.175 109.696 6.438 1.00 67.15 101 ILE A N 1
ATOM 802 C CA . ILE A 1 101 ? -11.178 108.349 7.001 1.00 33.74 101 ILE A CA 1
ATOM 803 C C . ILE A 1 101 ? -9.984 108.178 7.927 1.00 52.02 101 ILE A C 1
ATOM 804 O O . ILE A 1 101 ? -8.830 108.411 7.531 1.00 63.91 101 ILE A O 1
ATOM 809 N N . ALA A 1 102 ? -10.246 107.725 9.151 1.00 47.95 102 ALA A N 1
ATOM 810 C CA . ALA A 1 102 ? -9.180 107.357 10.080 1.00 41.57 102 ALA A CA 1
ATOM 811 C C . ALA A 1 102 ? -8.955 105.858 10.027 1.00 53.60 102 ALA A C 1
ATOM 812 O O . ALA A 1 102 ? -9.866 105.066 10.306 1.00 62.01 102 ALA A O 1
ATOM 814 N N . ASP A 1 103 ? -7.739 105.480 9.671 1.00 51.90 103 ASP A N 1
ATOM 815 C CA . ASP A 1 103 ? -7.350 104.074 9.632 1.00 54.83 103 ASP A CA 1
ATOM 816 C C . ASP A 1 103 ? -5.956 103.940 10.197 1.00 89.81 103 ASP A C 1
ATOM 817 O O . ASP A 1 103 ? -4.967 103.896 9.454 1.00 72.58 103 ASP A O 1
ATOM 822 N N . PRO A 1 104 ? -5.828 103.843 11.524 1.00 73.90 104 PRO A N 1
ATOM 823 C CA . PRO A 1 104 ? -4.577 103.335 12.096 1.00 49.31 104 PRO A CA 1
ATOM 824 C C . PRO A 1 104 ? -4.572 101.828 11.926 1.00 74.50 104 PRO A C 1
ATOM 825 O O . PRO A 1 104 ? -5.604 101.237 11.578 1.00 87.94 104 PRO A O 1
ATOM 829 N N . MET A 1 105 ? -3.392 101.212 12.096 1.00 47.98 105 MET A N 1
ATOM 830 C CA . MET A 1 105 ? -3.207 99.809 11.711 1.00 72.94 105 MET A CA 1
ATOM 831 C C . MET A 1 105 ? -3.176 99.632 10.187 1.00 73.44 105 MET A C 1
ATOM 832 O O . MET A 1 105 ? -2.580 98.672 9.674 1.00 84.88 105 MET A O 1
ATOM 837 N N . GLY A 1 106 ? -3.861 100.512 9.460 1.00 51.78 106 GLY A N 1
ATOM 838 C CA . GLY A 1 106 ? -3.736 100.551 8.015 1.00 66.37 106 GLY A CA 1
ATOM 839 C C . GLY A 1 106 ? -4.470 99.434 7.294 1.00 55.32 106 GLY A C 1
ATOM 840 O O . GLY A 1 106 ? -4.029 99.014 6.220 1.00 53.30 106 GLY A O 1
ATOM 841 N N . ASN A 1 107 ? -5.597 98.949 7.839 1.00 71.89 107 ASN A N 1
ATOM 842 C CA . ASN A 1 107 ? -6.261 97.807 7.222 1.00 64.06 107 ASN A CA 1
ATOM 843 C C . ASN A 1 107 ? -6.859 98.182 5.880 1.00 63.32 107 ASN A C 1
ATOM 844 O O . ASN A 1 107 ? -6.691 97.470 4.890 1.00 92.82 107 ASN A O 1
ATOM 849 N N . VAL A 1 108 ? -7.621 99.263 5.834 1.00 57.05 108 VAL A N 1
ATOM 850 C CA . VAL A 1 108 ? -8.131 99.688 4.530 1.00 75.97 108 VAL A CA 1
ATOM 851 C C . VAL A 1 108 ? -6.989 100.203 3.638 1.00 60.08 108 VAL A C 1
ATOM 852 O O . VAL A 1 108 ? -7.024 99.984 2.418 1.00 61.11 108 VAL A O 1
ATOM 856 N N . ALA A 1 109 ? -5.926 100.788 4.214 1.00 46.13 109 ALA A N 1
ATOM 857 C CA . ALA A 1 109 ? -4.811 101.246 3.388 1.00 46.74 109 ALA A CA 1
ATOM 858 C C . ALA A 1 109 ? -4.097 100.086 2.688 1.00 47.33 109 ALA A C 1
ATOM 859 O O . ALA A 1 109 ? -3.671 100.216 1.535 1.00 68.12 109 ALA A O 1
ATOM 861 N N . LYS A 1 110 ? -3.930 98.952 3.371 1.00 59.65 110 LYS A N 1
ATOM 862 C CA . LYS A 1 110 ? -3.225 97.834 2.745 1.00 64.57 110 LYS A CA 1
ATOM 863 C C . LYS A 1 110 ? -4.097 97.190 1.687 1.00 64.77 110 LYS A C 1
ATOM 864 O O . LYS A 1 110 ? -3.614 96.810 0.612 1.00 61.18 110 LYS A O 1
ATOM 870 N N . ARG A 1 111 ? -5.391 97.077 1.983 1.00 50.45 111 ARG A N 1
ATOM 871 C CA . ARG A 1 111 ? -6.380 96.552 1.061 1.00 55.86 111 ARG A CA 1
ATOM 872 C C . ARG A 1 111 ? -6.419 97.329 -0.267 1.00 47.08 111 ARG A C 1
ATOM 873 O O . ARG A 1 111 ? -6.521 96.708 -1.313 1.00 68.95 111 ARG A O 1
ATOM 881 N N . LEU A 1 112 ? -6.211 98.640 -0.286 1.00 58.13 112 LEU A N 1
ATOM 882 C CA . LEU A 1 112 ? -6.149 99.416 -1.528 1.00 41.56 112 LEU A CA 1
ATOM 883 C C . LEU A 1 112 ? -4.720 99.654 -2.046 1.00 50.12 112 LEU A C 1
ATOM 884 O O . LEU A 1 112 ? -4.517 100.552 -2.868 1.00 55.85 112 LEU A O 1
ATOM 889 N N . GLY A 1 113 ? -3.727 98.908 -1.571 1.00 74.22 113 GLY A N 1
ATOM 890 C CA . GLY A 1 113 ? -2.354 99.111 -2.039 1.00 77.39 113 GLY A CA 1
ATOM 891 C C . GLY A 1 113 ? -1.844 100.528 -1.869 1.00 55.08 113 GLY A C 1
ATOM 892 O O . GLY A 1 113 ? -1.197 101.078 -2.769 1.00 52.94 113 GLY A O 1
ATOM 893 N N . MET A 1 114 ? -2.133 101.143 -0.739 1.00 64.41 114 MET A N 1
ATOM 894 C CA . MET A 1 114 ? -1.664 102.495 -0.526 1.00 42.91 114 MET A CA 1
ATOM 895 C C . MET A 1 114 ? -0.366 102.549 0.261 1.00 70.84 114 MET A C 1
ATOM 896 O O . MET A 1 114 ? 0.185 103.661 0.407 1.00 46.36 114 MET A O 1
ATOM 901 N N . ILE A 1 115 ? 0.157 101.408 0.770 1.00 33.86 115 ILE A N 1
ATOM 902 C CA . ILE A 1 115 ? 1.436 101.451 1.494 1.00 90.84 115 ILE A CA 1
ATOM 903 C C . ILE A 1 115 ? 2.486 100.927 0.518 1.00 48.04 115 ILE A C 1
ATOM 904 O O . ILE A 1 115 ? 2.348 99.821 -0.016 1.00 49.69 115 ILE A O 1
ATOM 909 N N . HIS A 1 116 ? 3.535 101.704 0.269 1.00 59.50 116 HIS A N 1
ATOM 910 C CA . HIS A 1 116 ? 4.549 101.280 -0.684 1.00 46.52 116 HIS A CA 1
ATOM 911 C C . HIS A 1 116 ? 5.851 100.930 0.045 1.00 58.96 116 HIS A C 1
ATOM 912 O O . HIS A 1 116 ? 5.867 100.621 1.249 1.00 76.73 116 HIS A O 1
ATOM 919 N N . ALA A 1 117 ? 6.949 100.922 -0.704 1.00 66.16 117 ALA A N 1
ATOM 920 C CA . ALA A 1 117 ? 8.208 100.389 -0.201 1.00 63.06 117 ALA A CA 1
ATOM 921 C C . ALA A 1 117 ? 9.074 101.428 0.499 1.00 56.79 117 ALA A C 1
ATOM 922 O O . ALA A 1 117 ? 10.048 101.054 1.161 1.00 106.04 117 ALA A O 1
ATOM 924 N N . GLU A 1 118 ? 8.734 102.709 0.394 1.00 84.67 118 GLU A N 1
ATOM 925 C CA . GLU A 1 118 ? 9.589 103.781 0.875 1.00 80.40 118 GLU A CA 1
ATOM 926 C C . GLU A 1 118 ? 9.233 104.258 2.278 1.00 79.50 118 GLU A C 1
ATOM 927 O O . GLU A 1 118 ? 10.065 104.903 2.921 1.00 97.15 118 GLU A O 1
ATOM 933 N N . SER A 1 119 ? 8.033 103.954 2.765 1.00 83.93 119 SER A N 1
ATOM 934 C CA . SER A 1 119 ? 7.707 104.135 4.174 1.00 90.64 119 SER A CA 1
ATOM 935 C C . SER A 1 119 ? 6.774 103.020 4.615 1.00 103.64 119 SER A C 1
ATOM 936 O O . SER A 1 119 ? 5.761 102.743 3.958 1.00 94.67 119 SER A O 1
ATOM 939 N N . SER A 1 120 ? 7.128 102.408 5.741 1.00 92.46 120 SER A N 1
ATOM 940 C CA . SER A 1 120 ? 6.393 101.324 6.361 1.00 78.52 120 SER A CA 1
ATOM 941 C C . SER A 1 120 ? 5.382 101.831 7.388 1.00 88.91 120 SER A C 1
ATOM 942 O O . SER A 1 120 ? 4.697 101.027 8.036 1.00 65.59 120 SER A O 1
ATOM 945 N N . THR A 1 121 ? 5.278 103.162 7.530 1.00 76.23 121 THR A N 1
ATOM 946 C CA . THR A 1 121 ? 4.533 103.839 8.592 1.00 85.54 121 THR A CA 1
ATOM 947 C C . THR A 1 121 ? 3.419 104.768 8.080 1.00 95.18 121 THR A C 1
ATOM 948 O O . THR A 1 121 ? 2.648 105.307 8.898 1.00 59.20 121 THR A O 1
ATOM 952 N N . ALA A 1 122 ? 3.317 104.989 6.766 1.00 62.54 122 ALA A N 1
ATOM 953 C CA . ALA A 1 122 ? 2.332 105.925 6.234 1.00 54.55 122 ALA A CA 1
ATOM 954 C C . ALA A 1 122 ? 1.997 105.555 4.794 1.00 47.83 122 ALA A C 1
ATOM 955 O O . ALA A 1 122 ? 2.791 104.911 4.095 1.00 57.41 122 ALA A O 1
ATOM 957 N N . THR A 1 123 ? 0.802 105.980 4.360 1.00 58.76 123 THR A N 1
ATOM 958 C CA . THR A 1 123 ? 0.386 105.802 2.971 1.00 59.13 123 THR A CA 1
ATOM 959 C C . THR A 1 123 ? 1.220 106.695 2.042 1.00 65.11 123 THR A C 1
ATOM 960 O O . THR A 1 123 ? 1.941 107.605 2.476 1.00 48.57 123 THR A O 1
ATOM 964 N N . VAL A 1 124 ? 1.110 106.429 0.736 1.00 39.77 124 VAL A N 1
ATOM 965 C CA . VAL A 1 124 ? 1.623 107.357 -0.268 1.00 44.90 124 VAL A CA 1
ATOM 966 C C . VAL A 1 124 ? 0.481 108.313 -0.593 1.00 28.72 124 VAL A C 1
ATOM 967 O O . VAL A 1 124 ? -0.476 108.423 0.185 1.00 55.63 124 VAL A O 1
ATOM 971 N N . ARG A 1 125 ? 0.599 109.055 -1.693 1.00 45.98 125 ARG A N 1
ATOM 972 C CA . ARG A 1 125 ? -0.471 109.953 -2.127 1.00 38.74 125 ARG A CA 1
ATOM 973 C C . ARG A 1 125 ? -1.299 109.252 -3.200 1.00 48.08 125 ARG A C 1
ATOM 974 O O . ARG A 1 125 ? -1.196 109.526 -4.395 1.00 48.08 125 ARG A O 1
ATOM 982 N N . ALA A 1 126 ? -2.113 108.305 -2.740 1.00 48.18 126 ALA A N 1
ATOM 983 C CA . ALA A 1 126 ? -2.973 107.554 -3.640 1.00 41.73 126 ALA A CA 1
ATOM 984 C C . ALA A 1 126 ? -4.247 108.335 -3.951 1.00 44.99 126 ALA A C 1
ATOM 985 O O . ALA A 1 126 ? -4.744 109.125 -3.138 1.00 42.08 126 ALA A O 1
ATOM 987 N N . VAL A 1 127 ? -4.762 108.125 -5.161 1.00 41.61 127 VAL A N 1
ATOM 988 C CA . VAL A 1 127 ? -6.009 108.745 -5.592 1.00 38.29 127 VAL A CA 1
ATOM 989 C C . VAL A 1 127 ? -6.812 107.712 -6.367 1.00 43.36 127 VAL A C 1
ATOM 990 O O . VAL A 1 127 ? -6.324 107.159 -7.359 1.00 46.28 127 VAL A O 1
ATOM 994 N N . PHE A 1 128 ? -8.023 107.421 -5.895 1.00 45.10 128 PHE A N 1
ATOM 995 C CA . PHE A 1 128 ? -8.971 106.584 -6.614 1.00 27.46 128 PHE A CA 1
ATOM 996 C C . PHE A 1 128 ? -10.154 107.436 -7.032 1.00 37.69 128 PHE A C 1
ATOM 997 O O . PHE A 1 128 ? -10.631 108.270 -6.256 1.00 66.04 128 PHE A O 1
ATOM 1005 N N . ILE A 1 129 ? -10.603 107.244 -8.267 1.00 49.15 129 ILE A N 1
ATOM 1006 C CA . ILE A 1 129 ? -11.798 107.890 -8.788 1.00 26.83 129 ILE A CA 1
ATOM 1007 C C . ILE A 1 129 ? -12.830 106.804 -9.030 1.00 51.19 129 ILE A C 1
ATOM 1008 O O . ILE A 1 129 ? -12.633 105.922 -9.877 1.00 54.88 129 ILE A O 1
ATOM 1013 N N . ILE A 1 130 ? -13.922 106.862 -8.285 1.00 59.18 130 ILE A N 1
ATOM 1014 C CA . ILE A 1 130 ? -14.984 105.875 -8.364 1.00 35.66 130 ILE A CA 1
ATOM 1015 C C . ILE A 1 130 ? -16.190 106.574 -8.967 1.00 50.74 130 ILE A C 1
ATOM 1016 O O . ILE A 1 130 ? -16.419 107.761 -8.701 1.00 52.51 130 ILE A O 1
ATOM 1021 N N . ASP A 1 131 ? -16.937 105.863 -9.812 1.00 45.13 131 ASP A N 1
ATOM 1022 C CA . ASP A 1 131 ? -18.054 106.499 -10.494 1.00 39.14 131 ASP A CA 1
ATOM 1023 C C . ASP A 1 131 ? -19.381 106.197 -9.783 1.00 75.39 131 ASP A C 1
ATOM 1024 O O . ASP A 1 131 ? -19.438 105.554 -8.726 1.00 62.69 131 ASP A O 1
ATOM 1029 N N . ASP A 1 132 ? -20.474 106.670 -10.384 1.00 70.91 132 ASP A N 1
ATOM 1030 C CA . ASP A 1 132 ? -21.796 106.546 -9.794 1.00 72.58 132 ASP A CA 1
ATOM 1031 C C . ASP A 1 132 ? -22.251 105.103 -9.643 1.00 73.21 132 ASP A C 1
ATOM 1032 O O . ASP A 1 132 ? -23.258 104.872 -8.967 1.00 83.19 132 ASP A O 1
ATOM 1037 N N . LYS A 1 133 ? -21.577 104.128 -10.255 1.00 48.07 133 LYS A N 1
ATOM 1038 C CA . LYS A 1 133 ? -21.980 102.743 -10.048 1.00 48.29 133 LYS A CA 1
ATOM 1039 C C . LYS A 1 133 ? -20.959 101.991 -9.219 1.00 66.03 133 LYS A C 1
ATOM 1040 O O . LYS A 1 133 ? -21.118 100.783 -8.984 1.00 61.57 133 LYS A O 1
ATOM 1046 N N . GLY A 1 134 ? -19.947 102.698 -8.727 1.00 80.71 134 GLY A N 1
ATOM 1047 C CA . GLY A 1 134 ? -18.975 102.129 -7.834 1.00 35.19 134 GLY A CA 1
ATOM 1048 C C . GLY A 1 134 ? -17.768 101.488 -8.482 1.00 47.33 134 GLY A C 1
ATOM 1049 O O . GLY A 1 134 ? -16.991 100.852 -7.769 1.00 59.55 134 GLY A O 1
ATOM 1050 N N . THR A 1 135 ? -17.575 101.611 -9.802 1.00 55.79 135 THR A N 1
ATOM 1051 C CA . THR A 1 135 ? -16.411 100.989 -10.434 1.00 52.66 135 THR A CA 1
ATOM 1052 C C . THR A 1 135 ? -15.199 101.920 -10.362 1.00 64.45 135 THR A C 1
ATOM 1053 O O . THR A 1 135 ? -15.315 103.154 -10.414 1.00 45.52 135 THR A O 1
ATOM 1057 N N . VAL A 1 136 ? -14.032 101.313 -10.176 1.00 44.55 136 VAL A N 1
ATOM 1058 C CA . VAL A 1 136 ? -12.804 102.082 -10.077 1.00 31.71 136 VAL A CA 1
ATOM 1059 C C . VAL A 1 136 ? -12.407 102.537 -11.467 1.00 43.46 136 VAL A C 1
ATOM 1060 O O . VAL A 1 136 ? -12.215 101.721 -12.377 1.00 49.25 136 VAL A O 1
ATOM 1064 N N . ARG A 1 137 ? -12.279 103.844 -11.638 1.00 36.76 137 ARG A N 1
ATOM 1065 C CA . ARG A 1 137 ? -12.105 104.400 -12.966 1.00 36.98 137 ARG A CA 1
ATOM 1066 C C . ARG A 1 137 ? -10.703 104.915 -13.268 1.00 39.74 137 ARG A C 1
ATOM 1067 O O . ARG A 1 137 ? -10.362 105.054 -14.449 1.00 54.95 137 ARG A O 1
ATOM 1075 N N . LEU A 1 138 ? -9.880 105.174 -12.249 1.00 51.14 138 LEU A N 1
ATOM 1076 C CA . LEU A 1 138 ? -8.608 105.873 -12.400 1.00 37.35 138 LEU A CA 1
ATOM 1077 C C . LEU A 1 138 ? -7.821 105.717 -11.105 1.00 36.88 138 LEU A C 1
ATOM 1078 O O . LEU A 1 138 ? -8.387 105.864 -10.022 1.00 52.41 138 LEU A O 1
ATOM 1083 N N . ILE A 1 139 ? -6.528 105.423 -11.208 1.00 48.45 139 ILE A N 1
ATOM 1084 C CA . ILE A 1 139 ? -5.708 105.208 -10.019 1.00 31.72 139 ILE A CA 1
ATOM 1085 C C . ILE A 1 139 ? -4.406 105.984 -10.138 1.00 40.09 139 ILE A C 1
ATOM 1086 O O . ILE A 1 139 ? -3.678 105.850 -11.127 1.00 49.24 139 ILE A O 1
ATOM 1091 N N . LEU A 1 140 ? -4.108 106.784 -9.127 1.00 45.83 140 LEU A N 1
ATOM 1092 C CA . LEU A 1 140 ? -2.874 107.551 -9.060 1.00 35.51 140 LEU A CA 1
ATOM 1093 C C . LEU A 1 140 ? -2.134 107.245 -7.780 1.00 42.50 140 LEU A C 1
ATOM 1094 O O . LEU A 1 140 ? -2.706 107.362 -6.692 1.00 49.61 140 LEU A O 1
ATOM 1099 N N . TYR A 1 141 ? -0.848 106.927 -7.908 1.00 44.28 141 TYR A N 1
ATOM 1100 C CA . TYR A 1 141 ? 0.062 106.822 -6.766 1.00 31.68 141 TYR A CA 1
ATOM 1101 C C . TYR A 1 141 ? 1.138 107.904 -6.904 1.00 38.77 141 TYR A C 1
ATOM 1102 O O . TYR A 1 141 ? 2.132 107.716 -7.616 1.00 48.72 141 TYR A O 1
ATOM 1111 N N . TYR A 1 142 ? 0.930 109.050 -6.241 1.00 36.45 142 TYR A N 1
ATOM 1112 C CA . TYR A 1 142 ? 2.001 110.027 -6.122 1.00 28.07 142 TYR A CA 1
ATOM 1113 C C . TYR A 1 142 ? 2.818 109.759 -4.856 1.00 56.92 142 TYR A C 1
ATOM 1114 O O . TYR A 1 142 ? 2.285 109.268 -3.848 1.00 43.31 142 TYR A O 1
ATOM 1123 N N . PRO A 1 143 ? 4.108 110.090 -4.875 1.00 40.30 143 PRO A N 1
ATOM 1124 C CA . PRO A 1 143 ? 4.959 109.830 -3.712 1.00 36.40 143 PRO A CA 1
ATOM 1125 C C . PRO A 1 143 ? 4.707 110.867 -2.619 1.00 37.19 143 PRO A C 1
ATOM 1126 O O . PRO A 1 143 ? 3.981 111.847 -2.803 1.00 52.78 143 PRO A O 1
ATOM 1130 N N . MET A 1 144 ? 5.324 110.621 -1.457 1.00 54.49 144 MET A N 1
ATOM 1131 C CA . MET A 1 144 ? 5.132 111.488 -0.291 1.00 51.97 144 MET A CA 1
ATOM 1132 C C . MET A 1 144 ? 5.551 112.932 -0.577 1.00 56.98 144 MET A C 1
ATOM 1133 O O . MET A 1 144 ? 4.854 113.882 -0.196 1.00 52.52 144 MET A O 1
ATOM 1138 N N . GLU A 1 145 ? 6.665 113.103 -1.285 1.00 58.60 145 GLU A N 1
ATOM 1139 C CA . GLU A 1 145 ? 7.492 114.306 -1.315 1.00 38.02 145 GLU A CA 1
ATOM 1140 C C . GLU A 1 145 ? 7.027 115.384 -2.295 1.00 58.48 145 GLU A C 1
ATOM 1141 O O . GLU A 1 145 ? 7.518 116.514 -2.202 1.00 67.22 145 GLU A O 1
ATOM 1147 N N . ILE A 1 146 ? 6.160 115.075 -3.265 1.00 41.41 146 ILE A N 1
ATOM 1148 C CA . ILE A 1 146 ? 5.551 116.099 -4.116 1.00 55.63 146 ILE A CA 1
ATOM 1149 C C . ILE A 1 146 ? 4.039 116.093 -3.896 1.00 34.85 146 ILE A C 1
ATOM 1150 O O . ILE A 1 146 ? 3.412 115.039 -3.745 1.00 51.77 146 ILE A O 1
ATOM 1155 N N . GLY A 1 147 ? 3.453 117.268 -3.827 1.00 48.02 147 GLY A N 1
ATOM 1156 C CA . GLY A 1 147 ? 2.020 117.329 -3.734 1.00 43.05 147 GLY A CA 1
ATOM 1157 C C . GLY A 1 147 ? 1.373 117.027 -5.068 1.00 50.91 147 GLY A C 1
ATOM 1158 O O . GLY A 1 147 ? 2.016 117.057 -6.123 1.00 45.39 147 GLY A O 1
ATOM 1159 N N . ARG A 1 148 ? 0.069 116.739 -5.007 1.00 48.42 148 ARG A N 1
ATOM 1160 C CA . ARG A 1 148 ? -0.715 116.409 -6.190 1.00 41.35 148 ARG A CA 1
ATOM 1161 C C . ARG A 1 148 ? -1.174 117.681 -6.886 1.00 33.95 148 ARG A C 1
ATOM 1162 O O . ARG A 1 148 ? -1.146 118.774 -6.313 1.00 54.41 148 ARG A O 1
ATOM 1170 N N . ASN A 1 149 ? -1.598 117.519 -8.141 1.00 49.22 149 ASN A N 1
ATOM 1171 C CA . ASN A 1 149 ? -2.226 118.576 -8.937 1.00 33.80 149 ASN A CA 1
ATOM 1172 C C . ASN A 1 149 ? -3.736 118.357 -8.919 1.00 55.31 149 ASN A C 1
ATOM 1173 O O . ASN A 1 149 ? -4.240 117.400 -9.520 1.00 63.67 149 ASN A O 1
ATOM 1178 N N . ILE A 1 150 ? -4.461 119.255 -8.254 1.00 54.59 150 ILE A N 1
ATOM 1179 C CA . ILE A 1 150 ? -5.879 118.991 -8.018 1.00 42.12 150 ILE A CA 1
ATOM 1180 C C . ILE A 1 150 ? -6.683 119.296 -9.270 1.00 43.78 150 ILE A C 1
ATOM 1181 O O . ILE A 1 150 ? -7.633 118.580 -9.604 1.00 54.81 150 ILE A O 1
ATOM 1186 N N . ASP A 1 151 ? -6.307 120.350 -9.995 1.00 54.36 151 ASP A N 1
ATOM 1187 C CA . ASP A 1 151 ? -6.951 120.606 -11.276 1.00 53.88 151 ASP A CA 1
ATOM 1188 C C . ASP A 1 151 ? -6.810 119.443 -12.258 1.00 51.30 151 ASP A C 1
ATOM 1189 O O . ASP A 1 151 ? -7.688 119.268 -13.109 1.00 70.11 151 ASP A O 1
ATOM 1194 N N . GLU A 1 152 ? -5.784 118.597 -12.127 1.00 41.57 152 GLU A N 1
ATOM 1195 C CA . GLU A 1 152 ? -5.716 117.438 -13.020 1.00 46.70 152 GLU A CA 1
ATOM 1196 C C . GLU A 1 152 ? -6.743 116.365 -12.645 1.00 40.92 152 GLU A C 1
ATOM 1197 O O . GLU A 1 152 ? -7.308 115.704 -13.526 1.00 49.02 152 GLU A O 1
ATOM 1203 N N . ILE A 1 153 ? -7.020 116.199 -11.356 1.00 33.99 153 ILE A N 1
ATOM 1204 C CA . ILE A 1 153 ? -8.111 115.318 -10.940 1.00 40.23 153 ILE A CA 1
ATOM 1205 C C . ILE A 1 153 ? -9.455 115.809 -11.497 1.00 55.81 153 ILE A C 1
ATOM 1206 O O . ILE A 1 153 ? -10.284 115.014 -11.961 1.00 46.59 153 ILE A O 1
ATOM 1211 N N . LEU A 1 154 ? -9.691 117.124 -11.472 1.00 45.91 154 LEU A N 1
ATOM 1212 C CA . LEU A 1 154 ? -10.945 117.649 -12.006 1.00 44.28 154 LEU A CA 1
ATOM 1213 C C . LEU A 1 154 ? -11.034 117.407 -13.502 1.00 40.55 154 LEU A C 1
ATOM 1214 O O . LEU A 1 154 ? -12.048 116.910 -14.009 1.00 54.92 154 LEU A O 1
ATOM 1219 N N . ARG A 1 155 ? -9.966 117.757 -14.222 1.00 50.87 155 ARG A N 1
ATOM 1220 C CA . ARG A 1 155 ? -9.883 117.498 -15.657 1.00 27.20 155 ARG A CA 1
ATOM 1221 C C . ARG A 1 155 ? -10.216 116.042 -15.986 1.00 49.55 155 ARG A C 1
ATOM 1222 O O . ARG A 1 155 ? -10.873 115.759 -17.000 1.00 44.62 155 ARG A O 1
ATOM 1230 N N . ALA A 1 156 ? -9.781 115.102 -15.137 1.00 33.14 156 ALA A N 1
ATOM 1231 C CA . ALA A 1 156 ? -10.008 113.690 -15.435 1.00 36.46 156 ALA A CA 1
ATOM 1232 C C . ALA A 1 156 ? -11.458 113.301 -15.186 1.00 48.81 156 ALA A C 1
ATOM 1233 O O . ALA A 1 156 ? -12.025 112.500 -15.939 1.00 64.89 156 ALA A O 1
ATOM 1235 N N . ILE A 1 157 ? -12.081 113.858 -14.143 1.00 58.69 157 ILE A N 1
ATOM 1236 C CA . ILE A 1 157 ? -13.498 113.578 -13.907 1.00 39.27 157 ILE A CA 1
ATOM 1237 C C . ILE A 1 157 ? -14.348 114.120 -15.056 1.00 45.97 157 ILE A C 1
ATOM 1238 O O . ILE A 1 157 ? -15.201 113.409 -15.597 1.00 57.97 157 ILE A O 1
ATOM 1243 N N . ARG A 1 158 ? -14.119 115.375 -15.461 1.00 34.21 158 ARG A N 1
ATOM 1244 C CA . ARG A 1 158 ? -14.823 115.928 -16.617 1.00 38.72 158 ARG A CA 1
ATOM 1245 C C . ARG A 1 158 ? -14.742 115.002 -17.820 1.00 46.96 158 ARG A C 1
ATOM 1246 O O . ARG A 1 158 ? -15.764 114.646 -18.423 1.00 67.74 158 ARG A O 1
ATOM 1254 N N . ALA A 1 159 ? -13.521 114.571 -18.151 1.00 44.57 159 ALA A N 1
ATOM 1255 C CA . ALA A 1 159 ? -13.337 113.684 -19.296 1.00 52.45 159 ALA A CA 1
ATOM 1256 C C . ALA A 1 159 ? -14.048 112.347 -19.080 1.00 45.57 159 ALA A C 1
ATOM 1257 O O . ALA A 1 159 ? -14.784 111.874 -19.958 1.00 49.18 159 ALA A O 1
ATOM 1259 N N . LEU A 1 160 ? -13.863 111.735 -17.903 1.00 41.91 160 LEU A N 1
ATOM 1260 C CA . LEU A 1 160 ? -14.491 110.442 -17.639 1.00 38.25 160 LEU A CA 1
ATOM 1261 C C . LEU A 1 160 ? -16.010 110.532 -17.735 1.00 55.03 160 LEU A C 1
ATOM 1262 O O . LEU A 1 160 ? -16.665 109.608 -18.238 1.00 67.69 160 LEU A O 1
ATOM 1267 N N . GLN A 1 161 ? -16.587 111.649 -17.271 1.00 54.37 161 GLN A N 1
ATOM 1268 C CA . GLN A 1 161 ? -18.037 111.827 -17.334 1.00 35.82 161 GLN A CA 1
ATOM 1269 C C . GLN A 1 161 ? -18.517 112.047 -18.764 1.00 46.79 161 GLN A C 1
ATOM 1270 O O . GLN A 1 161 ? -19.530 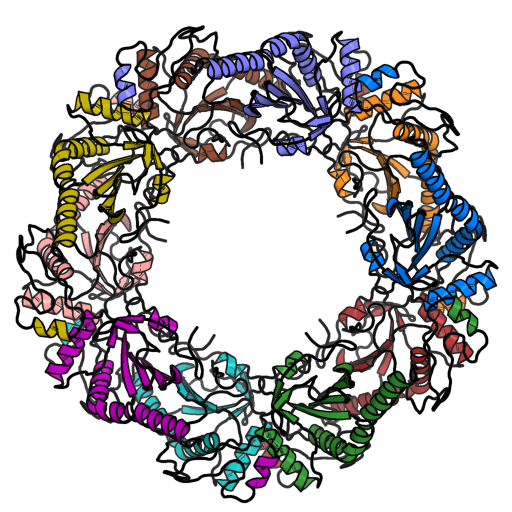111.456 -19.168 1.00 65.61 161 GLN A O 1
ATOM 1276 N N . LEU A 1 162 ? -17.789 112.868 -19.547 1.00 42.57 162 LEU A N 1
ATOM 1277 C CA . LEU A 1 162 ? -18.102 113.039 -20.972 1.00 49.35 162 LEU A CA 1
ATOM 1278 C C . LEU A 1 162 ? -18.073 111.705 -21.719 1.00 36.72 162 LEU A C 1
ATOM 1279 O O . LEU A 1 162 ? -18.854 111.492 -22.651 1.00 65.77 162 LEU A O 1
ATOM 1284 N N . VAL A 1 163 ? -17.136 110.823 -21.363 1.00 65.42 163 VAL A N 1
ATOM 1285 C CA . VAL A 1 163 ? -17.073 109.494 -21.968 1.00 49.93 163 VAL A CA 1
ATOM 1286 C C . VAL A 1 163 ? -18.352 108.712 -21.695 1.00 42.63 163 VAL A C 1
ATOM 1287 O O . VAL A 1 163 ? -18.939 108.121 -22.609 1.00 74.27 163 VAL A O 1
ATOM 1291 N N . ASP A 1 164 ? -18.807 108.696 -20.439 1.00 72.02 164 ASP A N 1
ATOM 1292 C CA . ASP A 1 164 ? -20.044 107.997 -20.093 1.00 56.69 164 ASP A CA 1
ATOM 1293 C C . ASP A 1 164 ? -21.271 108.580 -20.793 1.00 56.90 164 ASP A C 1
ATOM 1294 O O . ASP A 1 164 ? -22.240 107.843 -21.013 1.00 90.23 164 ASP A O 1
ATOM 1299 N N . LYS A 1 165 ? -21.266 109.889 -21.113 1.00 57.02 165 LYS A N 1
ATOM 1300 C CA . LYS A 1 165 ? -22.448 110.548 -21.679 1.00 51.73 165 LYS A CA 1
ATOM 1301 C C . LYS A 1 165 ? -22.516 110.355 -23.185 1.00 54.75 165 LYS A C 1
ATOM 1302 O O . LYS A 1 165 ? -23.546 109.942 -23.726 1.00 89.13 165 LYS A O 1
ATOM 1308 N N . ALA A 1 166 ? -21.432 110.692 -23.880 1.00 53.77 166 ALA A N 1
ATOM 1309 C CA . ALA A 1 166 ? -21.409 110.777 -25.329 1.00 53.50 166 ALA A CA 1
ATOM 1310 C C . ALA A 1 166 ? -20.788 109.566 -26.007 1.00 60.14 166 ALA A C 1
ATOM 1311 O O . ALA A 1 166 ? -20.654 109.584 -27.236 1.00 76.12 166 ALA A O 1
ATOM 1313 N N . GLY A 1 167 ? -20.415 108.529 -25.251 1.00 58.41 167 GLY A N 1
ATOM 1314 C CA . GLY A 1 167 ? -19.696 107.395 -25.796 1.00 52.88 167 GLY A CA 1
ATOM 1315 C C . GLY A 1 167 ? -18.563 107.803 -26.720 1.00 57.80 167 GLY A C 1
ATOM 1316 O O . GLY A 1 167 ? -18.541 107.403 -27.891 1.00 89.42 167 GLY A O 1
ATOM 1317 N N . VAL A 1 168 ? -17.645 108.635 -26.219 1.00 61.03 168 VAL A N 1
ATOM 1318 C CA . VAL A 1 168 ? -16.484 109.095 -26.977 1.00 39.75 168 VAL A CA 1
ATOM 1319 C C . VAL A 1 168 ? -15.246 108.800 -26.144 1.00 45.17 168 VAL A C 1
ATOM 1320 O O . VAL A 1 168 ? -15.320 108.106 -25.118 1.00 43.06 168 VAL A O 1
ATOM 1324 N N . VAL A 1 169 ? -14.105 109.334 -26.580 1.00 50.06 169 VAL A N 1
ATOM 1325 C CA . VAL A 1 169 ? -12.834 109.203 -25.873 1.00 51.40 169 VAL A CA 1
ATOM 1326 C C . VAL A 1 169 ? -12.120 110.549 -25.973 1.00 52.00 169 VAL A C 1
ATOM 1327 O O . VAL A 1 169 ? -12.144 111.199 -27.025 1.00 66.75 169 VAL A O 1
ATOM 1331 N N . THR A 1 170 ? -11.516 110.988 -24.867 1.00 48.78 170 THR A N 1
ATOM 1332 C CA . THR A 1 170 ? -10.933 112.321 -24.940 1.00 36.86 170 THR A CA 1
ATOM 1333 C C . THR A 1 170 ? -9.489 112.250 -25.446 1.00 55.29 170 THR A C 1
ATOM 1334 O O . THR A 1 170 ? -8.762 111.307 -25.120 1.00 46.35 170 THR A O 1
ATOM 1338 N N . PRO A 1 171 ? -9.026 113.207 -26.249 1.00 39.17 171 PRO A N 1
ATOM 1339 C CA . PRO A 1 171 ? -7.610 113.201 -26.633 1.00 49.00 171 PRO A CA 1
ATOM 1340 C C . PRO A 1 171 ? -6.716 113.636 -25.488 1.00 44.18 171 PRO A C 1
ATOM 1341 O O . PRO A 1 171 ? -7.196 114.094 -24.440 1.00 57.43 171 PRO A O 1
ATOM 1345 N N . ALA A 1 172 ? -5.407 113.528 -25.718 1.00 44.47 172 ALA A N 1
ATOM 1346 C CA . ALA A 1 172 ? -4.397 113.939 -24.745 1.00 40.07 172 ALA A CA 1
ATOM 1347 C C . ALA A 1 172 ? -4.479 115.430 -24.416 1.00 48.27 172 ALA A C 1
ATOM 1348 O O . ALA A 1 172 ? -4.656 116.273 -25.302 1.00 58.36 172 ALA A O 1
ATOM 1350 N N . ASN A 1 173 ? -4.311 115.751 -23.127 1.00 49.26 173 ASN A N 1
ATOM 1351 C CA . ASN A 1 173 ? -4.361 117.115 -22.596 1.00 42.12 173 ASN A CA 1
ATOM 1352 C C . ASN A 1 173 ? -5.707 117.789 -22.850 1.00 66.58 173 ASN A C 1
ATOM 1353 O O . ASN A 1 173 ? -5.801 119.030 -22.764 1.00 54.84 173 ASN A O 1
ATOM 1358 N N . TRP A 1 174 ? -6.742 116.986 -23.145 1.00 40.50 174 TRP A N 1
ATOM 1359 C CA . TRP A 1 174 ? -8.089 117.514 -23.341 1.00 38.84 174 TRP A CA 1
ATOM 1360 C C . TRP A 1 174 ? -8.545 118.300 -22.110 1.00 48.57 174 TRP A C 1
ATOM 1361 O O . TRP A 1 174 ? -8.312 117.868 -20.970 1.00 51.13 174 TRP A O 1
ATOM 1372 N N . PRO A 1 175 ? -9.227 119.449 -22.291 1.00 57.10 175 PRO A N 1
ATOM 1373 C CA . PRO A 1 175 ? -9.754 119.990 -23.548 1.00 57.78 175 PRO A CA 1
ATOM 1374 C C . PRO A 1 175 ? -8.792 120.897 -24.313 1.00 55.82 175 PRO A C 1
ATOM 1375 O O . PRO A 1 175 ? -9.248 121.827 -24.981 1.00 52.17 175 PRO A O 1
ATOM 1379 N N . ASN A 1 176 ? -7.489 120.629 -24.242 1.00 60.10 176 ASN A N 1
ATOM 1380 C CA . ASN A 1 176 ? -6.472 121.473 -24.872 1.00 40.26 176 ASN A CA 1
ATOM 1381 C C . ASN A 1 176 ? -5.554 120.660 -25.751 1.00 77.44 176 ASN A C 1
ATOM 1382 O O . ASN A 1 176 ? -4.326 120.779 -25.671 1.00 45.78 176 ASN A O 1
ATOM 1387 N N . ASN A 1 177 ? -6.134 119.807 -26.594 1.00 47.08 177 ASN A N 1
ATOM 1388 C CA . ASN A 1 177 ? -5.301 118.951 -27.411 1.00 43.52 177 ASN A CA 1
ATOM 1389 C C . ASN A 1 177 ? -4.746 119.763 -28.565 1.00 52.28 177 ASN A C 1
ATOM 1390 O O . ASN A 1 177 ? -5.484 120.480 -29.250 1.00 56.09 177 ASN A O 1
ATOM 1395 N N . GLU A 1 178 ? -3.423 119.668 -28.754 1.00 68.58 178 GLU A N 1
ATOM 1396 C CA . GLU A 1 178 ? -2.658 120.377 -29.783 1.00 63.09 178 GLU A CA 1
ATOM 1397 C C . GLU A 1 178 ? -3.012 119.961 -31.203 1.00 51.80 178 GLU A C 1
ATOM 1398 O O . GLU A 1 178 ? -2.438 120.540 -32.135 1.00 76.36 178 GLU A O 1
ATOM 1404 N N . LEU A 1 179 ? -3.889 118.969 -31.396 1.00 54.69 179 LEU A N 1
ATOM 1405 C CA . LEU A 1 179 ? -4.391 118.620 -32.722 1.00 45.21 179 LEU A CA 1
ATOM 1406 C C . LEU A 1 179 ? -5.850 118.989 -32.921 1.00 53.44 179 LEU A C 1
ATOM 1407 O O . LEU A 1 179 ? -6.221 119.424 -34.013 1.00 78.04 179 LEU A O 1
ATOM 1412 N N . ILE A 1 180 ? -6.701 118.827 -31.906 1.00 52.99 180 ILE A N 1
ATOM 1413 C CA . ILE A 1 180 ? -8.139 118.971 -32.117 1.00 41.43 180 ILE A CA 1
ATOM 1414 C C . ILE A 1 180 ? -8.795 119.752 -30.975 1.00 59.87 180 ILE A C 1
ATOM 1415 O O . ILE A 1 180 ? -10.027 119.846 -30.903 1.00 62.90 180 ILE A O 1
ATOM 1420 N N . GLY A 1 181 ? -7.976 120.300 -30.068 1.00 49.45 181 GLY A N 1
ATOM 1421 C CA . GLY A 1 181 ? -8.422 121.149 -28.971 1.00 55.63 181 GLY A CA 1
ATOM 1422 C C . GLY A 1 181 ? -9.526 120.617 -28.077 1.00 54.69 181 GLY A C 1
ATOM 1423 O O . GLY A 1 181 ? -9.341 119.671 -27.303 1.00 56.69 181 GLY A O 1
ATOM 1424 N N . ASP A 1 182 ? -10.683 121.273 -28.179 1.00 78.06 182 ASP A N 1
ATOM 1425 C CA . ASP A 1 182 ? -11.898 120.916 -27.468 1.00 67.34 182 ASP A CA 1
ATOM 1426 C C . ASP A 1 182 ? -12.505 119.595 -27.959 1.00 70.73 182 ASP A C 1
ATOM 1427 O O . ASP A 1 182 ? -13.189 118.914 -27.185 1.00 72.80 182 ASP A O 1
ATOM 1432 N N . LYS A 1 183 ? -12.257 119.212 -29.215 1.00 63.73 183 LYS A N 1
ATOM 1433 C CA . LYS A 1 183 ? -12.973 118.104 -29.846 1.00 58.36 183 LYS A CA 1
ATOM 1434 C C . LYS A 1 183 ? -12.634 116.753 -29.216 1.00 69.53 183 LYS A C 1
ATOM 1435 O O . LYS A 1 183 ? -11.525 116.524 -28.718 1.00 60.69 183 LYS A O 1
ATOM 1441 N N . VAL A 1 184 ? -13.618 115.857 -29.230 1.00 37.83 184 VAL A N 1
ATOM 1442 C CA . VAL A 1 184 ? -13.440 114.513 -28.714 1.00 53.72 184 VAL A CA 1
ATOM 1443 C C . VAL A 1 184 ? -13.356 113.527 -29.884 1.00 51.46 184 VAL A C 1
ATOM 1444 O O . VAL A 1 184 ? -13.563 113.876 -31.050 1.00 52.00 184 VAL A O 1
ATOM 1448 N N . ILE A 1 185 ? -13.015 112.283 -29.563 1.00 64.06 185 ILE A N 1
ATOM 1449 C CA . ILE A 1 185 ? -12.635 111.294 -30.567 1.00 53.56 185 ILE A CA 1
ATOM 1450 C C . ILE A 1 185 ? -13.671 110.175 -30.605 1.00 54.40 185 ILE A C 1
ATOM 1451 O O . ILE A 1 185 ? -14.216 109.773 -29.567 1.00 56.60 185 ILE A O 1
ATOM 1456 N N . ASN A 1 186 ? -13.960 109.705 -31.817 1.00 65.62 186 ASN A N 1
ATOM 1457 C CA . ASN A 1 186 ? -14.866 108.584 -32.012 1.00 52.84 186 ASN A CA 1
ATOM 1458 C C . ASN A 1 186 ? -14.148 107.277 -31.697 1.00 62.98 186 ASN A C 1
ATOM 1459 O O . ASN A 1 186 ? -13.040 107.045 -32.211 1.00 61.28 186 ASN A O 1
ATOM 1464 N N . PRO A 1 187 ? -14.770 106.395 -30.913 1.00 58.46 187 PRO A N 1
ATOM 1465 C CA . PRO A 1 187 ? -14.145 105.098 -30.596 1.00 62.17 187 PRO A CA 1
ATOM 1466 C C . PRO A 1 187 ? -13.946 104.284 -31.863 1.00 56.25 187 PRO A C 1
ATOM 1467 O O . PRO A 1 187 ? -14.879 104.092 -32.648 1.00 67.09 187 PRO A O 1
ATOM 1471 N N . ALA A 1 188 ? -12.708 103.817 -32.062 1.00 85.10 188 ALA A N 1
ATOM 1472 C CA . ALA A 1 188 ? -12.298 103.221 -33.332 1.00 81.34 188 ALA A CA 1
ATOM 1473 C C . ALA A 1 188 ? -13.198 102.036 -33.712 1.00 65.57 188 ALA A C 1
ATOM 1474 O O . ALA A 1 188 ? -13.751 101.357 -32.838 1.00 57.14 188 ALA A O 1
ATOM 1476 N N . PRO A 1 189 ? -13.379 101.783 -35.012 1.00 56.77 189 PRO A N 1
ATOM 1477 C CA . PRO A 1 189 ? -14.282 100.709 -35.449 1.00 65.68 189 PRO A CA 1
ATOM 1478 C C . PRO A 1 189 ? -13.768 99.323 -35.084 1.00 84.17 189 PRO A C 1
ATOM 1479 O O . PRO A 1 189 ? -12.561 99.055 -35.097 1.00 54.46 189 PRO A O 1
ATOM 1483 N N . ARG A 1 190 ? -14.715 98.423 -34.787 1.00 79.10 190 ARG A N 1
ATOM 1484 C CA . ARG A 1 190 ? -14.405 97.101 -34.243 1.00 91.84 190 ARG A CA 1
ATOM 1485 C C . ARG A 1 190 ? -14.304 95.996 -35.305 1.00 95.70 190 ARG A C 1
ATOM 1486 O O . ARG A 1 190 ? -13.526 95.042 -35.127 1.00 64.79 190 ARG A O 1
ATOM 1488 N N . THR A 1 191 ? -15.060 96.093 -36.401 1.00 70.60 191 THR A N 1
ATOM 1489 C CA . THR A 1 191 ? -15.046 95.079 -37.448 1.00 70.47 191 THR A CA 1
ATOM 1490 C C . THR A 1 191 ? -14.632 95.754 -38.757 1.00 44.47 191 THR A C 1
ATOM 1491 O O . THR A 1 191 ? -14.462 96.970 -38.814 1.00 75.05 191 THR A O 1
ATOM 1495 N N . ILE A 1 192 ? -14.455 94.961 -39.819 1.00 97.74 192 ILE A N 1
ATOM 1496 C CA . ILE A 1 192 ? -14.026 95.512 -41.107 1.00 66.23 192 ILE A CA 1
ATOM 1497 C C . ILE A 1 192 ? -15.194 96.192 -41.840 1.00 65.84 192 ILE A C 1
ATOM 1498 O O . ILE A 1 192 ? -14.984 97.177 -42.557 1.00 72.66 192 ILE A O 1
ATOM 1503 N N . LYS A 1 193 ? -16.430 95.712 -41.665 1.00 84.98 193 LYS A N 1
ATOM 1504 C CA . LYS A 1 193 ? -17.596 96.461 -42.129 1.00 103.40 193 LYS A CA 1
ATOM 1505 C C . LYS A 1 193 ? -17.581 97.893 -41.626 1.00 102.80 193 LYS A C 1
ATOM 1506 O O . LYS A 1 193 ? -17.616 98.859 -42.406 1.00 90.09 193 LYS A O 1
ATOM 1512 N N . ASP A 1 194 ? -17.546 98.032 -40.306 1.00 91.68 194 ASP A N 1
ATOM 1513 C CA . ASP A 1 194 ? -17.631 99.341 -39.691 1.00 70.73 194 ASP A CA 1
ATOM 1514 C C . ASP A 1 194 ? -16.475 100.228 -40.126 1.00 71.81 194 ASP A C 1
ATOM 1515 O O . ASP A 1 194 ? -16.653 101.440 -40.284 1.00 89.53 194 ASP A O 1
ATOM 1520 N N . ALA A 1 195 ? -15.291 99.646 -40.345 1.00 67.79 195 ALA A N 1
ATOM 1521 C CA . ALA A 1 195 ? -14.129 100.469 -40.678 1.00 64.81 195 ALA A CA 1
ATOM 1522 C C . ALA A 1 195 ? -14.268 101.095 -42.058 1.00 76.79 195 ALA A C 1
ATOM 1523 O O . ALA A 1 195 ? -13.936 102.272 -42.247 1.00 82.98 195 ALA A O 1
ATOM 1525 N N . LYS A 1 196 ? -14.754 100.330 -43.037 1.00 81.74 196 LYS A N 1
ATOM 1526 C CA . LYS A 1 196 ? -14.817 100.862 -44.391 1.00 78.18 196 LYS A CA 1
ATOM 1527 C C . LYS A 1 196 ? -15.811 102.013 -44.499 1.00 86.79 196 LYS A C 1
ATOM 1528 O O . LYS A 1 196 ? -15.613 102.929 -45.308 1.00 68.70 196 LYS A O 1
ATOM 1534 N N . MET A 1 197 ? -16.854 101.997 -43.663 1.00 67.59 197 MET A N 1
ATOM 1535 C CA . MET A 1 197 ? -17.836 103.075 -43.622 1.00 74.71 197 MET A CA 1
ATOM 1536 C C . MET A 1 197 ? -17.226 104.431 -43.296 1.00 61.14 197 MET A C 1
ATOM 1537 O O . MET A 1 197 ? -17.818 105.468 -43.620 1.00 85.65 197 MET A O 1
ATOM 1542 N N . ARG A 1 198 ? -16.061 104.458 -42.654 1.00 78.37 198 ARG A N 1
ATOM 1543 C CA . ARG A 1 198 ? -15.440 105.719 -42.262 1.00 83.82 198 ARG A CA 1
ATOM 1544 C C . ARG A 1 198 ? -14.231 106.095 -43.108 1.00 52.93 198 ARG A C 1
ATOM 1545 O O . ARG A 1 198 ? -13.419 106.922 -42.671 1.00 70.16 198 ARG A O 1
ATOM 1553 N N . LEU A 1 199 ? -14.098 105.538 -44.307 1.00 75.49 199 LEU A N 1
ATOM 1554 C CA . LEU A 1 199 ? -12.898 105.802 -45.076 1.00 66.70 199 LEU A CA 1
ATOM 1555 C C . LEU A 1 199 ? -12.943 107.220 -45.635 1.00 96.43 199 LEU A C 1
ATOM 1556 O O . LEU A 1 199 ? -14.019 107.809 -45.819 1.00 62.71 199 LEU A O 1
ATOM 1561 N N . GLY A 1 200 ? -11.748 107.786 -45.840 1.00 79.47 200 GLY A N 1
ATOM 1562 C CA . GLY A 1 200 ? -11.609 109.145 -46.324 1.00 78.93 200 GLY A CA 1
ATOM 1563 C C . GLY A 1 200 ? -12.136 110.233 -45.418 1.00 83.61 200 GLY A C 1
ATOM 1564 O O . GLY A 1 200 ? -12.352 111.355 -45.892 1.00 86.06 200 GLY A O 1
ATOM 1565 N N . GLN A 1 201 ? -12.372 109.936 -44.112 1.00 80.67 201 GLN A N 1
ATOM 1566 C CA . GLN A 1 201 ? -12.631 111.053 -43.214 1.00 92.59 201 GLN A CA 1
ATOM 1567 C C . GLN A 1 201 ? -11.325 111.546 -42.589 1.00 86.17 201 GLN A C 1
ATOM 1568 O O . GLN A 1 201 ? -10.332 110.807 -42.558 1.00 62.28 201 GLN A O 1
ATOM 1574 N N . PRO A 1 202 ? -11.300 112.793 -42.101 1.00 67.46 202 PRO A N 1
ATOM 1575 C CA . PRO A 1 202 ? -10.027 113.405 -41.695 1.00 57.05 202 PRO A CA 1
ATOM 1576 C C . PRO A 1 202 ? -9.261 112.622 -40.622 1.00 107.51 202 PRO A C 1
ATOM 1577 O O . PRO A 1 202 ? -9.815 112.145 -39.610 1.00 27.91 202 PRO A O 1
ATOM 1581 N N . PHE A 1 203 ? -7.941 112.578 -40.863 1.00 125.82 203 PHE A N 1
ATOM 1582 C CA . PHE A 1 203 ? -6.896 111.739 -40.288 1.00 56.00 203 PHE A CA 1
ATOM 1583 C C . PHE A 1 203 ? -6.960 110.368 -40.935 1.00 66.67 203 PHE A C 1
ATOM 1584 O O . PHE A 1 203 ? -6.213 110.116 -41.888 1.00 88.16 203 PHE A O 1
ATOM 1592 N N . ASP A 1 204 ? -7.858 109.502 -40.479 1.00 37.55 204 ASP A N 1
ATOM 1593 C CA . ASP A 1 204 ? -7.968 108.159 -41.046 1.00 66.23 204 ASP A CA 1
ATOM 1594 C C . ASP A 1 204 ? -9.207 107.496 -40.459 1.00 60.30 204 ASP A C 1
ATOM 1595 O O . ASP A 1 204 ? -9.928 108.090 -39.653 1.00 61.66 204 ASP A O 1
ATOM 1600 N N . TRP A 1 205 ? -9.448 106.248 -40.861 1.00 50.50 205 TRP A N 1
ATOM 1601 C CA . TRP A 1 205 ? -10.693 105.598 -40.468 1.00 49.42 205 TRP A CA 1
ATOM 1602 C C . TRP A 1 205 ? -10.739 105.281 -38.974 1.00 53.45 205 TRP A C 1
ATOM 1603 O O . TRP A 1 205 ? -11.829 105.243 -38.384 1.00 71.71 205 TRP A O 1
ATOM 1614 N N . TRP A 1 206 ? -9.587 105.066 -38.340 1.00 50.92 206 TRP A N 1
ATOM 1615 C CA . TRP A 1 206 ? -9.564 104.820 -36.901 1.00 78.39 206 TRP A CA 1
ATOM 1616 C C . TRP A 1 206 ? -9.482 106.098 -36.059 1.00 56.27 206 TRP A C 1
ATOM 1617 O O . TRP A 1 206 ? -9.675 106.045 -34.838 1.00 83.94 206 TRP A O 1
ATOM 1628 N N . PHE A 1 207 ? -9.240 107.239 -36.687 1.00 72.66 207 PHE A N 1
ATOM 1629 C CA . PHE A 1 207 ? -8.976 108.508 -36.023 1.00 43.41 207 PHE A CA 1
ATOM 1630 C C . PHE A 1 207 ? -9.961 109.539 -36.588 1.00 57.19 207 PHE A C 1
ATOM 1631 O O . PHE A 1 207 ? -9.641 110.296 -37.511 1.00 45.93 207 PHE A O 1
ATOM 1639 N N . THR A 1 208 ? -11.171 109.543 -36.038 1.00 56.55 208 THR A N 1
ATOM 1640 C CA . THR A 1 208 ? -12.226 110.467 -36.433 1.00 62.86 208 THR A CA 1
ATOM 1641 C C . THR A 1 208 ? -12.683 111.266 -35.221 1.00 59.36 208 THR A C 1
ATOM 1642 O O . THR A 1 208 ? -12.789 110.721 -34.118 1.00 80.81 208 THR A O 1
ATOM 1646 N N . TYR A 1 209 ? -12.932 112.565 -35.419 1.00 63.73 209 TYR A N 1
ATOM 1647 C CA . TYR A 1 209 ? -13.240 113.473 -34.323 1.00 51.43 209 TYR A CA 1
ATOM 1648 C C . TYR A 1 209 ? -14.497 114.286 -34.634 1.00 64.15 209 TYR A C 1
ATOM 1649 O O . TYR A 1 209 ? -14.795 114.608 -35.791 1.00 65.91 209 TYR A O 1
ATOM 1658 N N . LYS A 1 210 ? -15.262 114.551 -33.575 1.00 62.04 210 LYS A N 1
ATOM 1659 C CA . LYS A 1 210 ? -16.488 115.339 -33.586 1.00 76.11 210 LYS A CA 1
ATOM 1660 C C . LYS A 1 210 ? -16.344 116.500 -32.616 1.00 92.02 210 LYS A C 1
ATOM 1661 O O . LYS A 1 210 ? -15.239 116.773 -32.128 1.00 58.23 210 LYS A O 1
ATOM 1667 N N . GLU A 1 211 ? -17.450 117.179 -32.311 1.00 78.06 211 GLU A N 1
ATOM 1668 C CA . GLU A 1 211 ? -17.437 118.211 -31.295 1.00 60.93 211 GLU A CA 1
ATOM 1669 C C . GLU A 1 211 ? -18.628 118.034 -30.371 1.00 92.82 211 GLU A C 1
ATOM 1670 O O . GLU A 1 211 ? -19.618 117.378 -30.720 1.00 85.91 211 GLU A O 1
ATOM 1676 N N . VAL A 1 212 ? -18.502 118.591 -29.164 1.00 70.48 212 VAL A N 1
ATOM 1677 C CA . VAL A 1 212 ? -19.591 118.466 -28.200 1.00 82.80 212 VAL A CA 1
ATOM 1678 C C . VAL A 1 212 ? -19.803 119.832 -27.557 1.00 99.25 212 VAL A C 1
ATOM 1679 O O . VAL A 1 212 ? -20.895 120.155 -27.082 1.00 104.20 212 VAL A O 1
ATOM 1683 N N . ARG B 1 5 ? 6.921 91.274 -8.466 1.00 155.97 5 ARG B N 1
ATOM 1684 C CA . ARG B 1 5 ? 5.529 91.345 -8.085 1.00 112.66 5 ARG B CA 1
ATOM 1685 C C . ARG B 1 5 ? 5.328 92.812 -8.369 1.00 94.82 5 ARG B C 1
ATOM 1686 O O . ARG B 1 5 ? 6.327 93.495 -8.629 1.00 158.65 5 ARG B O 1
ATOM 1694 N N . ILE B 1 6 ? 4.101 93.315 -8.405 1.00 75.71 6 ILE B N 1
ATOM 1695 C CA . ILE B 1 6 ? 3.935 94.640 -9.039 1.00 88.49 6 ILE B CA 1
ATOM 1696 C C . ILE B 1 6 ? 4.812 95.674 -8.329 1.00 79.53 6 ILE B C 1
ATOM 1697 O O . ILE B 1 6 ? 4.797 95.746 -7.081 1.00 103.61 6 ILE B O 1
ATOM 1702 N N . PRO B 1 7 ? 5.640 96.443 -9.047 1.00 73.77 7 PRO B N 1
ATOM 1703 C CA . PRO B 1 7 ? 6.584 97.334 -8.360 1.00 73.79 7 PRO B CA 1
ATOM 1704 C C . PRO B 1 7 ? 5.864 98.514 -7.734 1.00 81.24 7 PRO B C 1
ATOM 1705 O O . PRO B 1 7 ? 4.771 98.916 -8.151 1.00 69.80 7 PRO B O 1
ATOM 1709 N N . LEU B 1 8 ? 6.495 99.054 -6.693 1.00 61.55 8 LEU B N 1
ATOM 1710 C CA . LEU B 1 8 ? 5.911 100.120 -5.900 1.00 61.24 8 LEU B CA 1
ATOM 1711 C C . LEU B 1 8 ? 6.933 101.230 -5.690 1.00 63.94 8 LEU B C 1
ATOM 1712 O O . LEU B 1 8 ? 8.130 101.063 -5.946 1.00 58.18 8 LEU B O 1
ATOM 1717 N N . ILE B 1 9 ? 6.434 102.373 -5.217 1.00 38.23 9 ILE B N 1
ATOM 1718 C CA . ILE B 1 9 ? 7.285 103.532 -4.999 1.00 50.25 9 ILE B CA 1
ATOM 1719 C C . ILE B 1 9 ? 8.363 103.164 -3.987 1.00 47.13 9 ILE B C 1
ATOM 1720 O O . ILE B 1 9 ? 8.063 102.646 -2.911 1.00 69.78 9 ILE B O 1
ATOM 1725 N N . GLY B 1 10 ? 9.630 103.392 -4.356 1.00 57.83 10 GLY B N 1
ATOM 1726 C CA . GLY B 1 10 ? 10.766 103.074 -3.510 1.00 54.81 10 GLY B CA 1
ATOM 1727 C C . GLY B 1 10 ? 11.549 101.841 -3.943 1.00 52.05 10 GLY B C 1
ATOM 1728 O O . GLY B 1 10 ? 12.783 101.836 -3.828 1.00 67.84 10 GLY B O 1
ATOM 1729 N N . GLU B 1 11 ? 10.860 100.787 -4.398 1.00 57.64 11 GLU B N 1
ATOM 1730 C CA . GLU B 1 11 ? 11.500 99.613 -4.990 1.00 53.71 11 GLU B CA 1
ATOM 1731 C C . GLU B 1 11 ? 12.291 99.963 -6.251 1.00 45.26 11 GLU B C 1
ATOM 1732 O O . GLU B 1 11 ? 11.949 100.878 -7.008 1.00 57.23 11 GLU B O 1
ATOM 1738 N N . LYS B 1 12 ? 13.339 99.190 -6.503 1.00 73.13 12 LYS B N 1
ATOM 1739 C CA . LYS B 1 12 ? 14.030 99.329 -7.772 1.00 58.57 12 LYS B CA 1
ATOM 1740 C C . LYS B 1 12 ? 13.257 98.697 -8.905 1.00 39.67 12 LYS B C 1
ATOM 1741 O O . LYS B 1 12 ? 12.601 97.669 -8.742 1.00 58.15 12 LYS B O 1
ATOM 1747 N N . PHE B 1 13 ? 13.299 99.365 -10.047 1.00 62.98 13 PHE B N 1
ATOM 1748 C CA . PHE B 1 13 ? 12.638 98.855 -11.231 1.00 43.26 13 PHE B CA 1
ATOM 1749 C C . PHE B 1 13 ? 13.218 97.482 -11.579 1.00 52.96 13 PHE B C 1
ATOM 1750 O O . PHE B 1 13 ? 14.445 97.313 -11.574 1.00 68.84 13 PHE B O 1
ATOM 1758 N N . PRO B 1 14 ? 12.359 96.508 -11.876 1.00 60.81 14 PRO B N 1
ATOM 1759 C CA . PRO B 1 14 ? 12.826 95.121 -12.063 1.00 59.20 14 PRO B CA 1
ATOM 1760 C C . PRO B 1 14 ? 13.740 94.960 -13.268 1.00 65.23 14 PRO B C 1
ATOM 1761 O O . PRO B 1 14 ? 13.481 95.486 -14.353 1.00 82.37 14 PRO B O 1
ATOM 1765 N N . GLU B 1 15 ? 14.819 94.202 -13.085 1.00 76.26 15 GLU B N 1
ATOM 1766 C CA . GLU B 1 15 ? 15.638 93.864 -14.237 1.00 67.75 15 GLU B CA 1
ATOM 1767 C C . GLU B 1 15 ? 14.855 93.115 -15.316 1.00 62.84 15 GLU B C 1
ATOM 1768 O O . GLU B 1 15 ? 14.193 92.105 -15.049 1.00 71.10 15 GLU B O 1
ATOM 1774 N N . MET B 1 16 ? 14.941 93.613 -16.545 1.00 52.92 16 MET B N 1
ATOM 1775 C CA . MET B 1 16 ? 14.241 92.979 -17.649 1.00 56.42 16 MET B CA 1
ATOM 1776 C C . MET B 1 16 ? 14.830 93.475 -18.956 1.00 56.77 16 MET B C 1
ATOM 1777 O O . MET B 1 16 ? 15.250 94.631 -19.059 1.00 65.97 16 MET B O 1
ATOM 1782 N N . GLU B 1 17 ? 14.878 92.588 -19.947 1.00 49.68 17 GLU B N 1
ATOM 1783 C CA . GLU B 1 17 ? 15.355 92.953 -21.272 1.00 58.64 17 GLU B CA 1
ATOM 1784 C C . GLU B 1 17 ? 14.170 92.966 -22.230 1.00 49.97 17 GLU B C 1
ATOM 1785 O O . GLU B 1 17 ? 13.366 92.026 -22.235 1.00 54.07 17 GLU B O 1
ATOM 1791 N N . VAL B 1 18 ? 14.048 94.040 -23.016 1.00 48.30 18 VAL B N 1
ATOM 1792 C CA . VAL B 1 18 ? 12.880 94.279 -23.855 1.00 46.33 18 VAL B CA 1
ATOM 1793 C C . VAL B 1 18 ? 13.330 94.546 -25.289 1.00 61.30 18 VAL B C 1
ATOM 1794 O O . VAL B 1 18 ? 14.459 94.971 -25.554 1.00 50.50 18 VAL B O 1
ATOM 1798 N N . ILE B 1 19 ? 12.406 94.334 -26.219 1.00 48.90 19 ILE B N 1
ATOM 1799 C CA . ILE B 1 19 ? 12.685 94.475 -27.639 1.00 52.87 19 ILE B CA 1
ATOM 1800 C C . ILE B 1 19 ? 11.855 95.640 -28.128 1.00 45.48 19 ILE B C 1
ATOM 1801 O O . ILE B 1 19 ? 10.624 95.623 -27.988 1.00 75.85 19 ILE B O 1
ATOM 1806 N N . THR B 1 20 ? 12.530 96.663 -28.669 1.00 56.82 20 THR B N 1
ATOM 1807 C CA . THR B 1 20 ? 11.926 97.950 -28.998 1.00 50.12 20 THR B CA 1
ATOM 1808 C C . THR B 1 20 ? 12.245 98.337 -30.441 1.00 48.43 20 THR B C 1
ATOM 1809 O O . THR B 1 20 ? 13.160 97.797 -31.071 1.00 65.50 20 THR B O 1
ATOM 1813 N N . THR B 1 21 ? 11.494 99.320 -30.951 1.00 49.85 21 THR B N 1
ATOM 1814 C CA . THR B 1 21 ? 11.752 99.930 -32.250 1.00 32.62 21 THR B CA 1
ATOM 1815 C C . THR B 1 21 ? 13.167 100.479 -32.394 1.00 53.10 21 THR B C 1
ATOM 1816 O O . THR B 1 21 ? 13.503 100.969 -33.473 1.00 87.17 21 THR B O 1
ATOM 1820 N N . HIS B 1 22 ? 13.975 100.507 -31.334 1.00 46.93 22 HIS B N 1
ATOM 1821 C CA . HIS B 1 22 ? 15.361 100.953 -31.433 1.00 47.82 22 HIS B CA 1
ATOM 1822 C C . HIS B 1 22 ? 16.328 99.814 -31.129 1.00 57.64 22 HIS B C 1
ATOM 1823 O O . HIS B 1 22 ? 17.481 100.057 -30.755 1.00 69.75 22 HIS B O 1
ATOM 1830 N N . GLY B 1 23 ? 15.865 98.579 -31.234 1.00 55.80 23 GLY B N 1
ATOM 1831 C CA . GLY B 1 23 ? 16.664 97.435 -30.866 1.00 61.42 23 GLY B CA 1
ATOM 1832 C C . GLY B 1 23 ? 16.339 96.915 -29.482 1.00 59.20 23 GLY B C 1
ATOM 1833 O O . GLY B 1 23 ? 15.316 97.237 -28.874 1.00 71.99 23 GLY B O 1
ATOM 1834 N N . LYS B 1 24 ? 17.231 96.060 -28.995 1.00 71.33 24 LYS B N 1
ATOM 1835 C CA . LYS B 1 24 ? 17.198 95.604 -27.616 1.00 59.25 24 LYS B CA 1
ATOM 1836 C C . LYS B 1 24 ? 17.633 96.683 -26.642 1.00 62.20 24 LYS B C 1
ATOM 1837 O O . LYS B 1 24 ? 18.445 97.557 -26.964 1.00 77.36 24 LYS B O 1
ATOM 1843 N N . ILE B 1 25 ? 17.056 96.609 -25.439 1.00 52.83 25 ILE B N 1
ATOM 1844 C CA . ILE B 1 25 ? 17.268 97.555 -24.349 1.00 45.36 25 ILE B CA 1
ATOM 1845 C C . ILE B 1 25 ? 17.171 96.771 -23.044 1.00 56.83 25 ILE B C 1
ATOM 1846 O O . ILE B 1 25 ? 16.301 95.905 -22.899 1.00 65.65 25 ILE B O 1
ATOM 1851 N N . LYS B 1 26 ? 18.057 97.075 -22.096 1.00 54.54 26 LYS B N 1
ATOM 1852 C CA . LYS B 1 26 ? 18.176 96.342 -20.842 1.00 44.32 26 LYS B CA 1
ATOM 1853 C C . LYS B 1 26 ? 17.651 97.307 -19.795 1.00 87.32 26 LYS B C 1
ATOM 1854 O O . LYS B 1 26 ? 18.212 98.394 -19.627 1.00 77.16 26 LYS B O 1
ATOM 1860 N N . LEU B 1 27 ? 16.539 96.964 -19.152 1.00 87.08 27 LEU B N 1
ATOM 1861 C CA . LEU B 1 27 ? 15.703 98.137 -18.934 1.00 47.91 27 LEU B CA 1
ATOM 1862 C C . LEU B 1 27 ? 16.137 99.049 -17.797 1.00 102.48 27 LEU B C 1
ATOM 1863 O O . LEU B 1 27 ? 16.316 100.247 -18.051 1.00 196.52 27 LEU B O 1
ATOM 1868 N N . PRO B 1 28 ? 16.301 98.602 -16.552 1.00 58.51 28 PRO B N 1
ATOM 1869 C CA . PRO B 1 28 ? 16.656 99.601 -15.506 1.00 45.40 28 PRO B CA 1
ATOM 1870 C C . PRO B 1 28 ? 18.033 100.216 -15.726 1.00 77.22 28 PRO B C 1
ATOM 1871 O O . PRO B 1 28 ? 18.226 101.379 -15.346 1.00 71.91 28 PRO B O 1
ATOM 1875 N N . ASP B 1 29 ? 18.944 99.506 -16.417 1.00 78.42 29 ASP B N 1
ATOM 1876 C CA . ASP B 1 29 ? 20.385 99.761 -16.455 1.00 63.94 29 ASP B CA 1
ATOM 1877 C C . ASP B 1 29 ? 20.858 100.585 -17.644 1.00 52.43 29 ASP B C 1
ATOM 1878 O O . ASP B 1 29 ? 21.764 101.403 -17.492 1.00 82.17 29 ASP B O 1
ATOM 1883 N N . ASP B 1 30 ? 20.349 100.339 -18.848 1.00 72.21 30 ASP B N 1
ATOM 1884 C CA . ASP B 1 30 ? 20.771 101.153 -19.986 1.00 60.26 30 ASP B CA 1
ATOM 1885 C C . ASP B 1 30 ? 20.458 102.626 -19.776 1.00 57.49 30 ASP B C 1
ATOM 1886 O O . ASP B 1 30 ? 20.890 103.456 -20.583 1.00 72.72 30 ASP B O 1
ATOM 1891 N N . TYR B 1 31 ? 19.703 102.965 -18.730 1.00 52.15 31 TYR B N 1
ATOM 1892 C CA . TYR B 1 31 ? 19.353 104.341 -18.402 1.00 73.94 31 TYR B CA 1
ATOM 1893 C C . TYR B 1 31 ? 19.882 104.703 -17.022 1.00 66.26 31 TYR B C 1
ATOM 1894 O O . TYR B 1 31 ? 19.185 105.306 -16.199 1.00 81.25 31 TYR B O 1
ATOM 1903 N N . LYS B 1 32 ? 21.138 104.355 -16.752 1.00 65.98 32 LYS B N 1
ATOM 1904 C CA . LYS B 1 32 ? 21.568 104.203 -15.374 1.00 63.99 32 LYS B CA 1
ATOM 1905 C C . LYS B 1 32 ? 22.034 105.515 -14.777 1.00 61.73 32 LYS B C 1
ATOM 1906 O O . LYS B 1 32 ? 22.346 105.568 -13.589 1.00 129.40 32 LYS B O 1
ATOM 1912 N N . GLY B 1 33 ? 22.031 106.595 -15.527 1.00 46.27 33 GLY B N 1
ATOM 1913 C CA . GLY B 1 33 ? 22.217 107.854 -14.828 1.00 49.14 33 GLY B CA 1
ATOM 1914 C C . GLY B 1 33 ? 21.224 108.905 -15.262 1.00 62.98 33 GLY B C 1
ATOM 1915 O O . GLY B 1 33 ? 21.288 110.079 -14.864 1.00 61.41 33 GLY B O 1
ATOM 1916 N N . ARG B 1 34 ? 20.317 108.478 -16.126 1.00 63.84 34 ARG B N 1
ATOM 1917 C CA . ARG B 1 34 ? 19.203 109.302 -16.537 1.00 56.08 34 ARG B CA 1
ATOM 1918 C C . ARG B 1 34 ? 17.933 108.883 -15.805 1.00 60.74 34 ARG B C 1
ATOM 1919 O O . ARG B 1 34 ? 17.836 107.777 -15.261 1.00 56.74 34 ARG B O 1
ATOM 1927 N N . TRP B 1 35 ? 16.970 109.802 -15.771 1.00 43.46 35 TRP B N 1
ATOM 1928 C CA . TRP B 1 35 ? 15.599 109.431 -15.457 1.00 48.36 35 TRP B CA 1
ATOM 1929 C C . TRP B 1 35 ? 14.923 108.867 -16.701 1.00 53.33 35 TRP B C 1
ATOM 1930 O O . TRP B 1 35 ? 15.297 109.190 -17.833 1.00 59.92 35 TRP B O 1
ATOM 1941 N N . PHE B 1 36 ? 13.907 108.028 -16.504 1.00 33.81 36 PHE B N 1
ATOM 1942 C CA . PHE B 1 36 ? 13.069 107.737 -17.663 1.00 52.63 36 PHE B CA 1
ATOM 1943 C C . PHE B 1 36 ? 11.619 107.505 -17.260 1.00 54.61 36 PHE B C 1
ATOM 1944 O O . PHE B 1 36 ? 11.319 107.070 -16.140 1.00 42.07 36 PHE B O 1
ATOM 1952 N N . VAL B 1 37 ? 10.728 107.824 -18.202 1.00 36.10 37 VAL B N 1
ATOM 1953 C CA . VAL B 1 37 ? 9.291 107.612 -18.076 1.00 41.86 37 VAL B CA 1
ATOM 1954 C C . VAL B 1 37 ? 8.899 106.433 -18.958 1.00 45.63 37 VAL B C 1
ATOM 1955 O O . VAL B 1 37 ? 8.721 106.579 -20.171 1.00 49.39 37 VAL B O 1
ATOM 1959 N N . LEU B 1 38 ? 8.746 105.265 -18.348 1.00 42.09 38 LEU B N 1
ATOM 1960 C CA . LEU B 1 38 ? 8.135 104.126 -19.013 1.00 35.54 38 LEU B CA 1
ATOM 1961 C C . LEU B 1 38 ? 6.620 104.279 -18.970 1.00 43.29 38 LEU B C 1
ATOM 1962 O O . LEU B 1 38 ? 6.035 104.404 -17.889 1.00 59.42 38 LEU B O 1
ATOM 1967 N N . PHE B 1 39 ? 5.979 104.271 -20.129 1.00 44.91 39 PHE B N 1
ATOM 1968 C CA . PHE B 1 39 ? 4.536 104.432 -20.158 1.00 31.21 39 PHE B CA 1
ATOM 1969 C C . PHE B 1 39 ? 3.936 103.494 -21.186 1.00 39.07 39 PHE B C 1
ATOM 1970 O O . PHE B 1 39 ? 4.502 103.293 -22.263 1.00 67.67 39 PHE B O 1
ATOM 1978 N N . SER B 1 40 ? 2.791 102.920 -20.838 1.00 56.08 40 SER B N 1
ATOM 1979 C CA . SER B 1 40 ? 2.046 102.015 -21.703 1.00 31.62 40 SER B CA 1
ATOM 1980 C C . SER B 1 40 ? 0.894 102.746 -22.385 1.00 47.96 40 SER B C 1
ATOM 1981 O O . SER B 1 40 ? 0.403 103.771 -21.906 1.00 54.33 40 SER B O 1
ATOM 1984 N N . HIS B 1 41 ? 0.480 102.216 -23.537 1.00 38.62 41 HIS B N 1
ATOM 1985 C CA . HIS B 1 41 ? -0.766 102.611 -24.187 1.00 51.78 41 HIS B CA 1
ATOM 1986 C C . HIS B 1 41 ? -1.441 101.357 -24.673 1.00 53.37 41 HIS B C 1
ATOM 1987 O O . HIS B 1 41 ? -0.758 100.352 -24.965 1.00 49.39 41 HIS B O 1
ATOM 1994 N N . PRO B 1 42 ? -2.807 101.337 -24.776 1.00 45.06 42 PRO B N 1
ATOM 1995 C CA . PRO B 1 42 ? -3.534 100.133 -25.188 1.00 50.31 42 PRO B CA 1
ATOM 1996 C C . PRO B 1 42 ? -3.037 99.492 -26.474 1.00 74.39 42 PRO B C 1
ATOM 1997 O O . PRO B 1 42 ? -2.633 98.318 -26.447 1.00 76.27 42 PRO B O 1
ATOM 2001 N N . GLY B 1 43 ? -3.050 100.233 -27.586 1.00 44.22 43 GLY B N 1
ATOM 2002 C CA . GLY B 1 43 ? -2.553 99.668 -28.829 1.00 108.15 43 GLY B CA 1
ATOM 2003 C C . GLY B 1 43 ? -2.246 100.707 -29.883 1.00 41.61 43 GLY B C 1
ATOM 2004 O O . GLY B 1 43 ? -2.804 101.808 -29.887 1.00 68.51 43 GLY B O 1
ATOM 2005 N N . ASP B 1 44 ? -1.346 100.333 -30.793 1.00 91.33 44 ASP B N 1
ATOM 2006 C CA . ASP B 1 44 ? -1.063 101.160 -31.954 1.00 53.92 44 ASP B CA 1
ATOM 2007 C C . ASP B 1 44 ? -2.309 101.318 -32.816 1.00 60.48 44 ASP B C 1
ATOM 2008 O O . ASP B 1 44 ? -3.233 100.489 -32.793 1.00 57.24 44 ASP B O 1
ATOM 2013 N N . PHE B 1 45 ? -2.313 102.397 -33.603 1.00 54.76 45 PHE B N 1
ATOM 2014 C CA . PHE B 1 45 ? -3.448 102.756 -34.443 1.00 46.42 45 PHE B CA 1
ATOM 2015 C C . PHE B 1 45 ? -4.723 102.921 -33.632 1.00 56.42 45 PHE B C 1
ATOM 2016 O O . PHE B 1 45 ? -5.826 102.760 -34.161 1.00 65.13 45 PHE B O 1
ATOM 2024 N N . THR B 1 46 ? -4.586 103.186 -32.301 1.00 67.65 46 THR B N 1
ATOM 2025 C CA . THR B 1 46 ? -5.808 103.737 -31.755 1.00 61.06 46 THR B CA 1
ATOM 2026 C C . THR B 1 46 ? -5.688 105.262 -31.683 1.00 64.92 46 THR B C 1
ATOM 2027 O O . THR B 1 46 ? -4.579 105.811 -31.590 1.00 34.46 46 THR B O 1
ATOM 2031 N N . PRO B 1 47 ? -6.810 105.984 -31.754 1.00 60.05 47 PRO B N 1
ATOM 2032 C CA . PRO B 1 47 ? -6.723 107.446 -31.879 1.00 45.00 47 PRO B CA 1
ATOM 2033 C C . PRO B 1 47 ? -6.191 108.171 -30.643 1.00 62.07 47 PRO B C 1
ATOM 2034 O O . PRO B 1 47 ? -5.374 109.093 -30.774 1.00 44.00 47 PRO B O 1
ATOM 2038 N N . VAL B 1 48 ? -6.640 107.807 -29.438 1.00 59.34 48 VAL B N 1
ATOM 2039 C CA . VAL B 1 48 ? -6.199 108.563 -28.263 1.00 49.10 48 VAL B CA 1
ATOM 2040 C C . VAL B 1 48 ? -4.701 108.378 -28.045 1.00 52.91 48 VAL B C 1
ATOM 2041 O O . VAL B 1 48 ? -3.970 109.349 -27.800 1.00 40.48 48 VAL B O 1
ATOM 2045 N N . CYS B 1 49 ? -4.223 107.124 -28.160 1.00 52.66 49 CYS B N 1
ATOM 2046 C CA . CYS B 1 49 ? -2.788 106.848 -28.052 1.00 46.65 49 CYS B CA 1
ATOM 2047 C C . CYS B 1 49 ? -1.980 107.640 -29.081 1.00 52.88 49 CYS B C 1
ATOM 2048 O O . CYS B 1 49 ? -0.863 108.084 -28.785 1.00 34.13 49 CYS B O 1
ATOM 2051 N N . THR B 1 50 ? -2.546 107.888 -30.267 1.00 56.04 50 THR B N 1
ATOM 2052 C CA . THR B 1 50 ? -1.845 108.710 -31.249 1.00 38.16 50 THR B CA 1
ATOM 2053 C C . THR B 1 50 ? -1.683 110.144 -30.749 1.00 50.34 50 THR B C 1
ATOM 2054 O O . THR B 1 50 ? -0.572 110.689 -30.763 1.00 50.35 50 THR B O 1
ATOM 2058 N N . THR B 1 51 ? -2.766 110.766 -30.266 1.00 47.57 51 THR B N 1
ATOM 2059 C CA . THR B 1 51 ? -2.621 112.125 -29.738 1.00 49.05 51 THR B CA 1
ATOM 2060 C C . THR B 1 51 ? -1.573 112.176 -28.629 1.00 54.66 51 THR B C 1
ATOM 2061 O O . THR B 1 51 ? -0.834 113.168 -28.524 1.00 49.57 51 THR B O 1
ATOM 2065 N N . GLU B 1 52 ? -1.487 111.109 -27.810 1.00 37.81 52 GLU B N 1
ATOM 2066 C CA . GLU B 1 52 ? -0.508 111.071 -26.719 1.00 48.95 52 GLU B CA 1
ATOM 2067 C C . GLU B 1 52 ? 0.915 111.027 -27.267 1.00 56.29 52 GLU B C 1
ATOM 2068 O O . GLU B 1 52 ? 1.800 111.724 -26.756 1.00 45.17 52 GLU B O 1
ATOM 2074 N N . PHE B 1 53 ? 1.147 110.249 -28.335 1.00 47.88 53 PHE B N 1
ATOM 2075 C CA . PHE B 1 53 ? 2.493 110.186 -28.904 1.00 44.64 53 PHE B CA 1
ATOM 2076 C C . PHE B 1 53 ? 2.849 111.488 -29.600 1.00 39.68 53 PHE B C 1
ATOM 2077 O O . PHE B 1 53 ? 3.968 111.994 -29.449 1.00 59.62 53 PHE B O 1
ATOM 2085 N N . TYR B 1 54 ? 1.901 112.061 -30.339 1.00 39.27 54 TYR B N 1
ATOM 2086 C CA . TYR B 1 54 ? 2.127 113.390 -30.895 1.00 48.70 54 TYR B CA 1
ATOM 2087 C C . TYR B 1 54 ? 2.603 114.352 -29.810 1.00 49.25 54 TYR B C 1
ATOM 2088 O O . TYR B 1 54 ? 3.686 114.940 -29.920 1.00 54.55 54 TYR B O 1
ATOM 2097 N N . SER B 1 55 ? 1.814 114.487 -28.731 1.00 62.43 55 SER B N 1
ATOM 2098 C CA . SER B 1 55 ? 2.141 115.390 -27.626 1.00 45.59 55 SER B CA 1
ATOM 2099 C C . SER B 1 55 ? 3.511 115.102 -27.018 1.00 43.01 55 SER B C 1
ATOM 2100 O O . SER B 1 55 ? 4.266 116.042 -26.748 1.00 55.36 55 SER B O 1
ATOM 2103 N N . PHE B 1 56 ? 3.838 113.821 -26.776 1.00 60.06 56 PHE B N 1
ATOM 2104 C CA . PHE B 1 56 ? 5.154 113.451 -26.236 1.00 33.25 56 PHE B CA 1
ATOM 2105 C C . PHE B 1 56 ? 6.283 113.867 -27.178 1.00 56.61 56 PHE B C 1
ATOM 2106 O O . PHE B 1 56 ? 7.306 114.412 -26.741 1.00 49.97 56 PHE B O 1
ATOM 2114 N N . SER B 1 57 ? 6.129 113.598 -28.477 1.00 51.86 57 SER B N 1
ATOM 2115 C CA . SER B 1 57 ? 7.201 113.926 -29.407 1.00 51.49 57 SER B CA 1
ATOM 2116 C C . SER B 1 57 ? 7.348 115.427 -29.576 1.00 33.24 57 SER B C 1
ATOM 2117 O O . SER B 1 57 ? 8.468 115.934 -29.664 1.00 79.79 57 SER B O 1
ATOM 2120 N N . LYS B 1 58 ? 6.241 116.161 -29.593 1.00 53.50 58 LYS B N 1
ATOM 2121 C CA . LYS B 1 58 ? 6.362 117.614 -29.669 1.00 51.17 58 LYS B CA 1
ATOM 2122 C C . LYS B 1 58 ? 7.046 118.186 -28.430 1.00 49.72 58 LYS B C 1
ATOM 2123 O O . LYS B 1 58 ? 7.813 119.152 -28.533 1.00 49.71 58 LYS B O 1
ATOM 2129 N N . LYS B 1 59 ? 6.802 117.602 -27.252 1.00 55.57 59 LYS B N 1
ATOM 2130 C CA . LYS B 1 59 ? 7.399 118.102 -26.017 1.00 48.98 59 LYS B CA 1
ATOM 2131 C C . LYS B 1 59 ? 8.679 117.370 -25.651 1.00 48.94 59 LYS B C 1
ATOM 2132 O O . LYS B 1 59 ? 9.113 117.444 -24.497 1.00 57.96 59 LYS B O 1
ATOM 2138 N N . TYR B 1 60 ? 9.322 116.706 -26.618 1.00 72.64 60 TYR B N 1
ATOM 2139 C CA . TYR B 1 60 ? 10.399 115.779 -26.280 1.00 60.13 60 TYR B CA 1
ATOM 2140 C C . TYR B 1 60 ? 11.583 116.477 -25.619 1.00 36.58 60 TYR B C 1
ATOM 2141 O O . TYR B 1 60 ? 12.311 115.846 -24.847 1.00 67.02 60 TYR B O 1
ATOM 2150 N N . GLU B 1 61 ? 11.796 117.769 -25.897 1.00 73.30 61 GLU B N 1
ATOM 2151 C CA . GLU B 1 61 ? 13.081 118.377 -25.542 1.00 78.10 61 GLU B CA 1
ATOM 2152 C C . GLU B 1 61 ? 13.031 118.921 -24.137 1.00 64.55 61 GLU B C 1
ATOM 2153 O O . GLU B 1 61 ? 14.069 119.045 -23.472 1.00 80.42 61 GLU B O 1
ATOM 2159 N N . GLU B 1 62 ? 11.834 119.328 -23.698 1.00 49.65 62 GLU B N 1
ATOM 2160 C CA . GLU B 1 62 ? 11.609 119.499 -22.272 1.00 63.97 62 GLU B CA 1
ATOM 2161 C C . GLU B 1 62 ? 11.844 118.220 -21.496 1.00 42.17 62 GLU B C 1
ATOM 2162 O O . GLU B 1 62 ? 12.386 118.281 -20.390 1.00 66.46 62 GLU B O 1
ATOM 2168 N N . PHE B 1 63 ? 11.512 117.055 -22.059 1.00 58.98 63 PHE B N 1
ATOM 2169 C CA . PHE B 1 63 ? 11.898 115.828 -21.365 1.00 54.08 63 PHE B CA 1
ATOM 2170 C C . PHE B 1 63 ? 13.411 115.660 -21.383 1.00 46.78 63 PHE B C 1
ATOM 2171 O O . PHE B 1 63 ? 14.002 115.249 -20.379 1.00 61.72 63 PHE B O 1
ATOM 2179 N N . LYS B 1 64 ? 14.061 116.020 -22.496 1.00 70.43 64 LYS B N 1
ATOM 2180 C CA . LYS B 1 64 ? 15.505 115.853 -22.573 1.00 53.65 64 LYS B CA 1
ATOM 2181 C C . LYS B 1 64 ? 16.211 116.836 -21.641 1.00 51.39 64 LYS B C 1
ATOM 2182 O O . LYS B 1 64 ? 17.218 116.481 -21.007 1.00 57.72 64 LYS B O 1
ATOM 2188 N N . LYS B 1 65 ? 15.693 118.069 -21.534 1.00 43.56 65 LYS B N 1
ATOM 2189 C CA . LYS B 1 65 ? 16.319 119.080 -20.685 1.00 47.61 65 LYS B CA 1
ATOM 2190 C C . LYS B 1 65 ? 16.218 118.736 -19.222 1.00 46.70 65 LYS B C 1
ATOM 2191 O O . LYS B 1 65 ? 16.942 119.329 -18.421 1.00 71.73 65 LYS B O 1
ATOM 2197 N N . LEU B 1 66 ? 15.291 117.858 -18.844 1.00 64.14 66 LEU B N 1
ATOM 2198 C CA . LEU B 1 66 ? 15.226 117.347 -17.481 1.00 60.92 66 LEU B CA 1
ATOM 2199 C C . LEU B 1 66 ? 15.933 116.010 -17.354 1.00 59.72 66 LEU B C 1
ATOM 2200 O O . LEU B 1 66 ? 15.708 115.287 -16.380 1.00 57.73 66 LEU B O 1
ATOM 2205 N N . ASN B 1 67 ? 16.784 115.669 -18.322 1.00 53.80 67 ASN B N 1
ATOM 2206 C CA . ASN B 1 67 ? 17.596 114.459 -18.258 1.00 46.92 67 ASN B CA 1
ATOM 2207 C C . ASN B 1 67 ? 16.745 113.192 -18.176 1.00 60.80 67 ASN B C 1
ATOM 2208 O O . ASN B 1 67 ? 17.156 112.198 -17.565 1.00 65.91 67 ASN B O 1
ATOM 2213 N N . THR B 1 68 ? 15.553 113.179 -18.774 1.00 55.37 68 THR B N 1
ATOM 2214 C CA . THR B 1 68 ? 14.750 111.963 -18.760 1.00 67.74 68 THR B CA 1
ATOM 2215 C C . THR B 1 68 ? 14.543 111.497 -20.198 1.00 70.22 68 THR B C 1
ATOM 2216 O O . THR B 1 68 ? 14.390 112.318 -21.113 1.00 62.01 68 THR B O 1
ATOM 2220 N N . GLU B 1 69 ? 14.581 110.181 -20.397 1.00 58.61 69 GLU B N 1
ATOM 2221 C CA . GLU B 1 69 ? 14.215 109.576 -21.669 1.00 63.27 69 GLU B CA 1
ATOM 2222 C C . GLU B 1 69 ? 12.783 109.037 -21.591 1.00 47.76 69 GLU B C 1
ATOM 2223 O O . GLU B 1 69 ? 12.298 108.633 -20.529 1.00 60.77 69 GLU B O 1
ATOM 2229 N N . LEU B 1 70 ? 12.083 109.093 -22.716 1.00 53.23 70 LEU B N 1
ATOM 2230 C CA . LEU B 1 70 ? 10.774 108.464 -22.826 1.00 50.06 70 LEU B CA 1
ATOM 2231 C C . LEU B 1 70 ? 10.906 107.051 -23.381 1.00 46.19 70 LEU B C 1
ATOM 2232 O O . LEU B 1 70 ? 11.757 106.767 -24.228 1.00 67.30 70 LEU B O 1
ATOM 2237 N N . ILE B 1 71 ? 10.032 106.165 -22.927 1.00 40.51 71 ILE B N 1
ATOM 2238 C CA . ILE B 1 71 ? 9.989 104.855 -23.553 1.00 40.57 71 ILE B CA 1
ATOM 2239 C C . ILE B 1 71 ? 8.588 104.270 -23.398 1.00 47.64 71 ILE B C 1
ATOM 2240 O O . ILE B 1 71 ? 8.067 104.144 -22.283 1.00 39.30 71 ILE B O 1
ATOM 2245 N N . GLY B 1 72 ? 7.953 103.976 -24.542 1.00 37.01 72 GLY B N 1
ATOM 2246 C CA . GLY B 1 72 ? 6.581 103.512 -24.584 1.00 49.69 72 GLY B CA 1
ATOM 2247 C C . GLY B 1 72 ? 6.491 101.993 -24.617 1.00 50.83 72 GLY B C 1
ATOM 2248 O O . GLY B 1 72 ? 7.495 101.283 -24.665 1.00 53.96 72 GLY B O 1
ATOM 2249 N N . LEU B 1 73 ? 5.253 101.490 -24.581 1.00 45.97 73 LEU B N 1
ATOM 2250 C CA . LEU B 1 73 ? 5.053 100.049 -24.465 1.00 41.79 73 LEU B CA 1
ATOM 2251 C C . LEU B 1 73 ? 3.609 99.695 -24.781 1.00 50.66 73 LEU B C 1
ATOM 2252 O O . LEU B 1 73 ? 2.694 100.381 -24.318 1.00 46.70 73 LEU B O 1
ATOM 2257 N N . SER B 1 74 ? 3.419 98.595 -25.525 1.00 46.12 74 SER B N 1
ATOM 2258 C CA . SER B 1 74 ? 2.090 98.126 -25.920 1.00 46.72 74 SER B CA 1
ATOM 2259 C C . SER B 1 74 ? 2.192 96.658 -26.321 1.00 59.93 74 SER B C 1
ATOM 2260 O O . SER B 1 74 ? 3.289 96.142 -26.571 1.00 65.72 74 SER B O 1
ATOM 2263 N N . VAL B 1 75 ? 1.027 95.985 -26.381 1.00 36.07 75 VAL B N 1
ATOM 2264 C CA . VAL B 1 75 ? 0.990 94.546 -26.674 1.00 55.82 75 VAL B CA 1
ATOM 2265 C C . VAL B 1 75 ? 0.985 94.254 -28.174 1.00 38.08 75 VAL B C 1
ATOM 2266 O O . VAL B 1 75 ? 0.602 93.159 -28.614 1.00 89.76 75 VAL B O 1
ATOM 2270 N N . ASP B 1 76 ? 1.468 95.207 -28.955 1.00 55.52 76 ASP B N 1
ATOM 2271 C CA . ASP B 1 76 ? 1.440 95.117 -30.398 1.00 68.72 76 ASP B CA 1
ATOM 2272 C C . ASP B 1 76 ? 2.822 94.724 -30.881 1.00 56.96 76 ASP B C 1
ATOM 2273 O O . ASP B 1 76 ? 3.842 94.914 -30.200 1.00 46.72 76 ASP B O 1
ATOM 2278 N N . SER B 1 77 ? 2.816 94.079 -32.030 1.00 76.62 77 SER B N 1
ATOM 2279 C CA . SER B 1 77 ? 4.026 93.581 -32.648 1.00 40.84 77 SER B CA 1
ATOM 2280 C C . SER B 1 77 ? 4.949 94.737 -33.017 1.00 62.65 77 SER B C 1
ATOM 2281 O O . SER B 1 77 ? 4.502 95.840 -33.332 1.00 60.42 77 SER B O 1
ATOM 2284 N N . ASN B 1 78 ? 6.258 94.488 -32.961 1.00 66.27 78 ASN B N 1
ATOM 2285 C CA . ASN B 1 78 ? 7.202 95.579 -33.248 1.00 49.89 78 ASN B CA 1
ATOM 2286 C C . ASN B 1 78 ? 7.152 96.043 -34.710 1.00 61.49 78 ASN B C 1
ATOM 2287 O O . ASN B 1 78 ? 7.506 97.194 -35.017 1.00 62.63 78 ASN B O 1
ATOM 2292 N N . ILE B 1 79 ? 6.658 95.208 -35.619 1.00 50.98 79 ILE B N 1
ATOM 2293 C CA . ILE B 1 79 ? 6.397 95.710 -36.964 1.00 53.13 79 ILE B CA 1
ATOM 2294 C C . ILE B 1 79 ? 5.235 96.703 -36.959 1.00 52.16 79 ILE B C 1
ATOM 2295 O O . ILE B 1 79 ? 5.314 97.773 -37.584 1.00 57.93 79 ILE B O 1
ATOM 2300 N N . SER B 1 80 ? 4.180 96.418 -36.197 1.00 43.65 80 SER B N 1
ATOM 2301 C CA . SER B 1 80 ? 3.080 97.369 -36.145 1.00 53.82 80 SER B CA 1
ATOM 2302 C C . SER B 1 80 ? 3.525 98.708 -35.525 1.00 58.15 80 SER B C 1
ATOM 2303 O O . SER B 1 80 ? 3.108 99.776 -35.974 1.00 41.69 80 SER B O 1
ATOM 2306 N N . HIS B 1 81 ? 4.406 98.681 -34.523 1.00 59.19 81 HIS B N 1
ATOM 2307 C CA . HIS B 1 81 ? 4.986 99.925 -33.999 1.00 47.96 81 HIS B CA 1
ATOM 2308 C C . HIS B 1 81 ? 5.623 100.738 -35.115 1.00 55.73 81 HIS B C 1
ATOM 2309 O O . HIS B 1 81 ? 5.353 101.932 -35.249 1.00 58.42 81 HIS B O 1
ATOM 2316 N N . ILE B 1 82 ? 6.506 100.109 -35.903 1.00 48.72 82 ILE B N 1
ATOM 2317 C CA . ILE B 1 82 ? 7.160 100.813 -37.011 1.00 56.39 82 ILE B CA 1
ATOM 2318 C C . ILE B 1 82 ? 6.133 101.387 -37.983 1.00 62.56 82 ILE B C 1
ATOM 2319 O O . ILE B 1 82 ? 6.295 102.515 -38.475 1.00 47.50 82 ILE B O 1
ATOM 2324 N N . GLU B 1 83 ? 5.059 100.634 -38.280 1.00 38.43 83 GLU B N 1
ATOM 2325 C CA . GLU B 1 83 ? 4.091 101.183 -39.225 1.00 56.33 83 GLU B CA 1
ATOM 2326 C C . GLU B 1 83 ? 3.278 102.314 -38.602 1.00 42.97 83 GLU B C 1
ATOM 2327 O O . GLU B 1 83 ? 2.959 103.291 -39.289 1.00 66.51 83 GLU B O 1
ATOM 2333 N N . TRP B 1 84 ? 2.985 102.232 -37.302 1.00 60.68 84 TRP B N 1
ATOM 2334 C CA . TRP B 1 84 ? 2.358 103.352 -36.602 1.00 49.33 84 TRP B CA 1
ATOM 2335 C C . TRP B 1 84 ? 3.252 104.586 -36.610 1.00 46.83 84 TRP B C 1
ATOM 2336 O O . TRP B 1 84 ? 2.799 105.683 -36.950 1.00 56.86 84 TRP B O 1
ATOM 2347 N N . VAL B 1 85 ? 4.522 104.436 -36.213 1.00 51.58 85 VAL B N 1
ATOM 2348 C CA . VAL B 1 85 ? 5.462 105.561 -36.259 1.00 59.21 85 VAL B CA 1
ATOM 2349 C C . VAL B 1 85 ? 5.549 106.166 -37.652 1.00 49.22 85 VAL B C 1
ATOM 2350 O O . VAL B 1 85 ? 5.652 107.389 -37.806 1.00 74.24 85 VAL B O 1
ATOM 2354 N N . MET B 1 86 ? 5.513 105.330 -38.690 1.00 59.97 86 MET B N 1
ATOM 2355 C CA . MET B 1 86 ? 5.608 105.897 -40.029 1.00 47.40 86 MET B CA 1
ATOM 2356 C C . MET B 1 86 ? 4.354 106.671 -40.390 1.00 51.57 86 MET B C 1
ATOM 2357 O O . MET B 1 86 ? 4.455 107.743 -41.001 1.00 58.57 86 MET B O 1
ATOM 2362 N N . TRP B 1 87 ? 3.181 106.184 -39.975 1.00 41.72 87 TRP B N 1
ATOM 2363 C CA . TRP B 1 87 ? 1.942 106.925 -40.213 1.00 44.85 87 TRP B CA 1
ATOM 2364 C C . TRP B 1 87 ? 1.955 108.277 -39.502 1.00 59.48 87 TRP B C 1
ATOM 2365 O O . TRP B 1 87 ? 1.441 109.273 -40.034 1.00 56.76 87 TRP B O 1
ATOM 2376 N N . ILE B 1 88 ? 2.496 108.316 -38.277 1.00 42.64 88 ILE B N 1
ATOM 2377 C CA . ILE B 1 88 ? 2.539 109.559 -37.504 1.00 52.46 88 ILE B CA 1
ATOM 2378 C C . ILE B 1 88 ? 3.472 110.557 -38.170 1.00 41.66 88 ILE B C 1
ATOM 2379 O O . ILE B 1 88 ? 3.167 111.753 -38.262 1.00 78.33 88 ILE B O 1
ATOM 2384 N N . GLU B 1 89 ? 4.640 110.080 -38.612 1.00 74.19 89 GLU B N 1
ATOM 2385 C CA . GLU B 1 89 ? 5.630 110.951 -39.236 1.00 82.20 89 GLU B CA 1
ATOM 2386 C C . GLU B 1 89 ? 5.078 111.619 -40.486 1.00 68.92 89 GLU B C 1
ATOM 2387 O O . GLU B 1 89 ? 5.377 112.787 -40.776 1.00 74.35 89 GLU B O 1
ATOM 2393 N N . LYS B 1 90 ? 4.237 110.916 -41.218 1.00 50.69 90 LYS B N 1
ATOM 2394 C CA . LYS B 1 90 ? 3.786 111.483 -42.472 1.00 70.74 90 LYS B CA 1
ATOM 2395 C C . LYS B 1 90 ? 2.395 112.114 -42.418 1.00 41.28 90 LYS B C 1
ATOM 2396 O O . LYS B 1 90 ? 2.106 112.978 -43.248 1.00 111.99 90 LYS B O 1
ATOM 2402 N N . ASN B 1 91 ? 1.527 111.770 -41.463 1.00 64.60 91 ASN B N 1
ATOM 2403 C CA . ASN B 1 91 ? 0.252 112.490 -41.375 1.00 51.09 91 ASN B CA 1
ATOM 2404 C C . ASN B 1 91 ? 0.277 113.673 -40.405 1.00 60.32 91 ASN B C 1
ATOM 2405 O O . ASN B 1 91 ? -0.332 114.715 -40.673 1.00 72.53 91 ASN B O 1
ATOM 2410 N N . LEU B 1 92 ? 0.929 113.521 -39.262 1.00 53.43 92 LEU B N 1
ATOM 2411 C CA . LEU B 1 92 ? 1.016 114.573 -38.271 1.00 40.65 92 LEU B CA 1
ATOM 2412 C C . LEU B 1 92 ? 2.341 115.320 -38.345 1.00 55.94 92 LEU B C 1
ATOM 2413 O O . LEU B 1 92 ? 2.582 116.203 -37.515 1.00 85.79 92 LEU B O 1
ATOM 2418 N N . LYS B 1 93 ? 3.229 114.950 -39.279 1.00 54.37 93 LYS B N 1
ATOM 2419 C CA . LYS B 1 93 ? 4.426 115.739 -39.571 1.00 56.26 93 LYS B CA 1
ATOM 2420 C C . LYS B 1 93 ? 5.385 115.831 -38.370 1.00 45.66 93 LYS B C 1
ATOM 2421 O O . LYS B 1 93 ? 5.920 116.901 -38.081 1.00 79.82 93 LYS B O 1
ATOM 2427 N N . VAL B 1 94 ? 5.576 114.746 -37.620 1.00 47.37 94 VAL B N 1
ATOM 2428 C CA . VAL B 1 94 ? 6.511 114.778 -36.495 1.00 69.14 94 VAL B CA 1
ATOM 2429 C C . VAL B 1 94 ? 7.140 113.403 -36.356 1.00 59.05 94 VAL B C 1
ATOM 2430 O O . VAL B 1 94 ? 6.504 112.378 -36.621 1.00 50.79 94 VAL B O 1
ATOM 2434 N N . GLU B 1 95 ? 8.406 113.366 -35.970 1.00 64.20 95 GLU B N 1
ATOM 2435 C CA . GLU B 1 95 ? 9.089 112.085 -35.925 1.00 81.66 95 GLU B CA 1
ATOM 2436 C C . GLU B 1 95 ? 9.123 111.634 -34.467 1.00 72.72 95 GLU B C 1
ATOM 2437 O O . GLU B 1 95 ? 9.578 112.393 -33.605 1.00 97.05 95 GLU B O 1
ATOM 2443 N N . VAL B 1 96 ? 8.594 110.440 -34.180 1.00 62.74 96 VAL B N 1
ATOM 2444 C CA . VAL B 1 96 ? 8.603 109.877 -32.824 1.00 55.49 96 VAL B CA 1
ATOM 2445 C C . VAL B 1 96 ? 10.035 109.487 -32.467 1.00 37.69 96 VAL B C 1
ATOM 2446 O O . VAL B 1 96 ? 10.577 108.524 -33.034 1.00 70.46 96 VAL B O 1
ATOM 2450 N N . PRO B 1 97 ? 10.678 110.196 -31.545 1.00 60.77 97 PRO B N 1
ATOM 2451 C CA . PRO B 1 97 ? 12.122 110.020 -31.305 1.00 51.34 97 PRO B CA 1
ATOM 2452 C C . PRO B 1 97 ? 12.474 109.085 -30.161 1.00 54.05 97 PRO B C 1
ATOM 2453 O O . PRO B 1 97 ? 13.641 109.079 -29.750 1.00 81.43 97 PRO B O 1
ATOM 2457 N N . PHE B 1 98 ? 11.520 108.359 -29.605 1.00 56.54 98 PHE B N 1
ATOM 2458 C CA . PHE B 1 98 ? 11.843 107.513 -28.473 1.00 49.44 98 PHE B CA 1
ATOM 2459 C C . PHE B 1 98 ? 11.468 106.070 -28.773 1.00 38.07 98 PHE B C 1
ATOM 2460 O O . PHE B 1 98 ? 10.705 105.788 -29.708 1.00 67.66 98 PHE B O 1
ATOM 2468 N N . PRO B 1 99 ? 12.039 105.122 -28.040 1.00 47.04 99 PRO B N 1
ATOM 2469 C CA . PRO B 1 99 ? 11.749 103.719 -28.338 1.00 40.29 99 PRO B CA 1
ATOM 2470 C C . PRO B 1 99 ? 10.361 103.328 -27.849 1.00 43.18 99 PRO B C 1
ATOM 2471 O O . PRO B 1 99 ? 9.843 103.859 -26.863 1.00 67.76 99 PRO B O 1
ATOM 2475 N N . ILE B 1 100 ? 9.755 102.386 -28.565 1.00 54.13 100 ILE B N 1
ATOM 2476 C CA . ILE B 1 100 ? 8.484 101.787 -28.174 1.00 54.44 100 ILE B CA 1
ATOM 2477 C C . ILE B 1 100 ? 8.718 100.287 -27.961 1.00 48.29 100 ILE B C 1
ATOM 2478 O O . ILE B 1 100 ? 9.151 99.580 -28.882 1.00 52.39 100 ILE B O 1
ATOM 2483 N N . ILE B 1 101 ? 8.450 99.815 -26.739 1.00 67.15 101 ILE B N 1
ATOM 2484 C CA . ILE B 1 101 ? 8.616 98.408 -26.388 1.00 33.74 101 ILE B CA 1
ATOM 2485 C C . ILE B 1 101 ? 7.479 97.594 -26.987 1.00 52.02 101 ILE B C 1
ATOM 2486 O O . ILE B 1 101 ? 6.294 97.893 -26.766 1.00 63.91 101 ILE B O 1
ATOM 2491 N N . ALA B 1 102 ? 7.830 96.531 -27.708 1.00 47.95 102 ALA B N 1
ATOM 2492 C CA . ALA B 1 102 ? 6.842 95.572 -28.196 1.00 41.57 102 ALA B CA 1
ATOM 2493 C C . ALA B 1 102 ? 6.774 94.387 -27.253 1.00 53.60 102 ALA B C 1
ATOM 2494 O O . ALA B 1 102 ? 7.773 93.686 -27.037 1.00 62.01 102 ALA B O 1
ATOM 2496 N N . ASP B 1 103 ? 5.593 94.170 -26.699 1.00 51.90 103 ASP B N 1
ATOM 2497 C CA . ASP B 1 103 ? 5.354 93.032 -25.817 1.00 54.83 103 ASP B CA 1
ATOM 2498 C C . ASP B 1 103 ? 4.003 92.442 -26.141 1.00 89.81 103 ASP B C 1
ATOM 2499 O O . ASP B 1 103 ? 2.998 92.745 -25.483 1.00 72.58 103 ASP B O 1
ATOM 2504 N N . PRO B 1 104 ? 3.932 91.561 -27.144 1.00 73.90 104 PRO B N 1
ATOM 2505 C CA . PRO B 1 104 ? 2.762 90.684 -27.255 1.00 49.31 104 PRO B CA 1
ATOM 2506 C C . PRO B 1 104 ? 2.911 89.584 -26.221 1.00 74.50 104 PRO B C 1
ATOM 2507 O O . PRO B 1 104 ? 3.987 89.430 -25.627 1.00 87.94 104 PRO B O 1
ATOM 2511 N N . MET B 1 105 ? 1.809 88.868 -25.949 1.00 47.98 105 MET B N 1
ATOM 2512 C CA . MET B 1 105 ? 1.761 87.961 -24.798 1.00 72.94 105 MET B CA 1
ATOM 2513 C C . MET B 1 105 ? 1.695 88.724 -23.469 1.00 73.44 105 MET B C 1
ATOM 2514 O O . MET B 1 105 ? 1.187 88.203 -22.464 1.00 84.88 105 MET B O 1
ATOM 2519 N N . GLY B 1 106 ? 2.259 89.930 -23.433 1.00 51.78 106 GLY B N 1
ATOM 2520 C CA . GLY B 1 106 ? 2.079 90.809 -22.292 1.00 66.37 106 GLY B CA 1
ATOM 2521 C C . GLY B 1 106 ? 2.903 90.426 -21.075 1.00 55.32 106 GLY B C 1
ATOM 2522 O O . GLY B 1 106 ? 2.471 90.685 -19.947 1.00 53.30 106 GLY B O 1
ATOM 2523 N N . ASN B 1 107 ? 4.093 89.835 -21.264 1.00 71.89 107 ASN B N 1
ATOM 2524 C CA . ASN B 1 107 ? 4.852 89.363 -20.111 1.00 64.06 107 ASN B CA 1
ATOM 2525 C C . ASN B 1 107 ? 5.360 90.525 -19.279 1.00 63.32 107 ASN B C 1
ATOM 2526 O O . ASN B 1 107 ? 5.234 90.529 -18.055 1.00 92.82 107 ASN B O 1
ATOM 2531 N N . VAL B 1 108 ? 6.001 91.493 -19.913 1.00 57.05 108 VAL B N 1
ATOM 2532 C CA . VAL B 1 108 ? 6.418 92.662 -19.139 1.00 75.97 108 VAL B CA 1
ATOM 2533 C C . VAL B 1 108 ? 5.198 93.483 -18.689 1.00 60.08 108 VAL B C 1
ATOM 2534 O O . VAL B 1 108 ? 5.214 94.039 -17.580 1.00 61.11 108 VAL B O 1
ATOM 2538 N N . ALA B 1 109 ? 4.100 93.493 -19.461 1.00 46.13 109 ALA B N 1
ATOM 2539 C CA . ALA B 1 109 ? 2.914 94.233 -19.032 1.00 46.74 109 ALA B CA 1
ATOM 2540 C C . ALA B 1 109 ? 2.304 93.650 -17.754 1.00 47.33 109 ALA B C 1
ATOM 2541 O O . ALA B 1 109 ? 1.826 94.396 -16.891 1.00 68.12 109 ALA B O 1
ATOM 2543 N N . LYS B 1 110 ? 2.281 92.323 -17.620 1.00 59.65 110 LYS B N 1
ATOM 2544 C CA . LYS B 1 110 ? 1.677 91.732 -16.427 1.00 64.57 110 LYS B CA 1
ATOM 2545 C C . LYS B 1 110 ? 2.576 91.941 -15.226 1.00 64.77 110 LYS B C 1
ATOM 2546 O O . LYS B 1 110 ? 2.098 92.227 -14.119 1.00 61.18 110 LYS B O 1
ATOM 2552 N N . ARG B 1 111 ? 3.883 91.811 -15.442 1.00 50.45 111 ARG B N 1
ATOM 2553 C CA . ARG B 1 111 ? 4.890 92.047 -14.424 1.00 55.86 111 ARG B CA 1
ATOM 2554 C C . ARG B 1 111 ? 4.800 93.460 -13.823 1.00 47.08 111 ARG B C 1
ATOM 2555 O O . ARG B 1 111 ? 4.931 93.600 -12.617 1.00 68.95 111 ARG B O 1
ATOM 2563 N N . LEU B 1 112 ? 4.455 94.494 -14.581 1.00 58.13 112 LEU B N 1
ATOM 2564 C CA . LEU B 1 112 ? 4.268 95.845 -14.045 1.00 41.56 112 LEU B CA 1
ATOM 2565 C C . LEU B 1 112 ? 2.805 96.192 -13.720 1.00 50.12 112 LEU B C 1
ATOM 2566 O O . LEU B 1 112 ? 2.479 97.376 -13.588 1.00 55.85 112 LEU B O 1
ATOM 2571 N N . GLY B 1 113 ? 1.913 95.211 -13.621 1.00 74.22 113 GLY B N 1
ATOM 2572 C CA . GLY B 1 113 ? 0.511 95.506 -13.318 1.00 77.39 113 GLY B CA 1
ATOM 2573 C C . GLY B 1 113 ? -0.140 96.479 -14.280 1.00 55.08 113 GLY B C 1
ATOM 2574 O O . GLY B 1 113 ? -0.872 97.385 -13.863 1.00 52.94 113 GLY B O 1
ATOM 2575 N N . MET B 1 114 ? 0.122 96.327 -15.564 1.00 64.41 114 MET B N 1
ATOM 2576 C CA . MET B 1 114 ? -0.480 97.227 -16.523 1.00 42.91 114 MET B CA 1
ATOM 2577 C C . MET B 1 114 ? -1.749 96.664 -17.141 1.00 70.84 114 MET B C 1
ATOM 2578 O O . MET B 1 114 ? -2.409 97.405 -17.901 1.00 46.36 114 MET B O 1
ATOM 2583 N N . ILE B 1 115 ? -2.130 95.397 -16.851 1.00 33.86 115 ILE B N 1
ATOM 2584 C CA . ILE B 1 115 ? -3.381 94.865 -17.412 1.00 90.84 115 ILE B CA 1
ATOM 2585 C C . ILE B 1 115 ? -4.403 94.918 -16.280 1.00 48.04 115 ILE B C 1
ATOM 2586 O O . ILE B 1 115 ? -4.167 94.370 -15.197 1.00 49.69 115 ILE B O 1
ATOM 2591 N N . HIS B 1 116 ? -5.536 95.574 -16.506 1.00 59.50 116 HIS B N 1
ATOM 2592 C CA . HIS B 1 116 ? -6.532 95.698 -15.452 1.00 46.52 116 HIS B CA 1
ATOM 2593 C C . HIS B 1 116 ? -7.763 94.847 -15.782 1.00 58.96 116 HIS B C 1
ATOM 2594 O O . HIS B 1 116 ? -7.705 93.882 -16.564 1.00 76.73 116 HIS B O 1
ATOM 2601 N N . ALA B 1 117 ? -8.879 95.171 -15.138 1.00 66.16 117 ALA B N 1
ATOM 2602 C CA . ALA B 1 117 ? -10.057 94.314 -15.180 1.00 63.06 117 ALA B CA 1
ATOM 2603 C C . ALA B 1 117 ? -11.003 94.633 -16.329 1.00 56.79 117 ALA B C 1
ATOM 2604 O O . ALA B 1 117 ? -11.909 93.839 -16.603 1.00 106.04 117 ALA B O 1
ATOM 2606 N N . GLU B 1 118 ? -10.805 95.752 -17.020 1.00 84.67 118 GLU B N 1
ATOM 2607 C CA . GLU B 1 118 ? -11.751 96.229 -18.014 1.00 80.40 118 GLU B CA 1
ATOM 2608 C C . GLU B 1 118 ? -11.399 95.811 -19.437 1.00 79.50 118 GLU B C 1
ATOM 2609 O O . GLU B 1 118 ? -12.272 95.853 -20.308 1.00 97.15 118 GLU B O 1
ATOM 2615 N N . SER B 1 119 ? -10.158 95.405 -19.689 1.00 83.93 119 SER B N 1
ATOM 2616 C CA . SER B 1 119 ? -9.804 94.744 -20.939 1.00 90.64 119 SER B CA 1
ATOM 2617 C C . SER B 1 119 ? -8.744 93.692 -20.662 1.00 103.64 119 SER B C 1
ATOM 2618 O O . SER B 1 119 ? -7.731 93.969 -20.005 1.00 94.67 119 SER B O 1
ATOM 2621 N N . SER B 1 120 ? -8.992 92.496 -21.189 1.00 92.46 120 SER B N 1
ATOM 2622 C CA . SER B 1 120 ? -8.125 91.342 -21.066 1.00 78.52 120 SER B CA 1
ATOM 2623 C C . SER B 1 120 ? -7.138 91.240 -22.228 1.00 88.91 120 SER B C 1
ATOM 2624 O O . SER B 1 120 ? -6.350 90.286 -22.293 1.00 65.59 120 SER B O 1
ATOM 2627 N N . THR B 1 121 ? -7.172 92.226 -23.139 1.00 76.23 121 THR B N 1
ATOM 2628 C CA . THR B 1 121 ? -6.466 92.211 -24.420 1.00 85.54 121 THR B CA 1
ATOM 2629 C C . THR B 1 121 ? -5.475 93.373 -24.602 1.00 95.18 121 THR B C 1
ATOM 2630 O O . THR B 1 121 ? -4.737 93.396 -25.607 1.00 59.20 121 THR B O 1
ATOM 2634 N N . ALA B 1 122 ? -5.442 94.343 -23.683 1.00 62.54 122 ALA B N 1
ATOM 2635 C CA . ALA B 1 122 ? -4.581 95.509 -23.849 1.00 54.55 122 ALA B CA 1
ATOM 2636 C C . ALA B 1 122 ? -4.258 96.108 -22.485 1.00 47.83 122 ALA B C 1
ATOM 2637 O O . ALA B 1 122 ? -5.003 95.928 -21.512 1.00 57.41 122 ALA B O 1
ATOM 2639 N N . THR B 1 123 ? -3.131 96.830 -22.432 1.00 58.76 123 THR B N 1
ATOM 2640 C CA . THR B 1 123 ? -2.747 97.561 -21.227 1.00 59.13 123 THR B CA 1
ATOM 2641 C C . THR B 1 123 ? -3.702 98.737 -20.983 1.00 65.11 123 THR B C 1
ATOM 2642 O O . THR B 1 123 ? -4.500 99.127 -21.848 1.00 48.57 123 THR B O 1
ATOM 2646 N N . VAL B 1 124 ? -3.610 99.314 -19.781 1.00 39.77 124 VAL B N 1
ATOM 2647 C CA . VAL B 1 124 ? -4.253 100.597 -19.510 1.00 44.90 124 VAL B CA 1
ATOM 2648 C C . VAL B 1 124 ? -3.230 101.672 -19.859 1.00 28.72 124 VAL B C 1
ATOM 2649 O O . VAL B 1 124 ? -2.264 101.398 -20.583 1.00 55.63 124 VAL B O 1
ATOM 2653 N N . ARG B 1 125 ? -3.464 102.906 -19.414 1.00 45.98 125 ARG B N 1
ATOM 2654 C CA . ARG B 1 125 ? -2.511 103.993 -19.638 1.00 38.74 125 ARG B CA 1
ATOM 2655 C C . ARG B 1 125 ? -1.651 104.161 -18.389 1.00 48.08 125 ARG B C 1
ATOM 2656 O O . ARG B 1 125 ? -1.823 105.081 -17.590 1.00 48.08 125 ARG B O 1
ATOM 2664 N N . ALA B 1 126 ? -0.725 103.219 -18.223 1.00 48.18 126 ALA B N 1
ATOM 2665 C CA . ALA B 1 126 ? 0.177 103.247 -17.084 1.00 41.73 126 ALA B CA 1
ATOM 2666 C C . ALA B 1 126 ? 1.350 104.190 -17.346 1.00 44.99 126 ALA B C 1
ATOM 2667 O O . ALA B 1 126 ? 1.789 104.386 -18.486 1.00 42.08 126 ALA B O 1
ATOM 2669 N N . VAL B 1 127 ? 1.842 104.797 -16.268 1.00 41.61 127 VAL B N 1
ATOM 2670 C CA . VAL B 1 127 ? 3.001 105.680 -16.335 1.00 38.29 127 VAL B CA 1
ATOM 2671 C C . VAL B 1 127 ? 3.882 105.403 -15.127 1.00 43.36 127 VAL B C 1
ATOM 2672 O O . VAL B 1 127 ? 3.421 105.502 -13.984 1.00 46.28 127 VAL B O 1
ATOM 2676 N N . PHE B 1 128 ? 5.132 105.018 -15.375 1.00 45.10 128 PHE B N 1
ATOM 2677 C CA . PHE B 1 128 ? 6.138 104.880 -14.333 1.00 27.46 128 PHE B CA 1
ATOM 2678 C C . PHE B 1 128 ? 7.209 105.932 -14.548 1.00 37.69 128 PHE B C 1
ATOM 2679 O O . PHE B 1 128 ? 7.622 106.184 -15.683 1.00 66.04 128 PHE B O 1
ATOM 2687 N N . ILE B 1 129 ? 7.633 106.562 -13.458 1.00 49.15 129 ILE B N 1
ATOM 2688 C CA . ILE B 1 129 ? 8.734 107.513 -13.467 1.00 26.83 129 ILE B CA 1
ATOM 2689 C C . ILE B 1 129 ? 9.866 106.902 -12.662 1.00 51.19 129 ILE B C 1
ATOM 2690 O O . ILE B 1 129 ? 9.735 106.683 -11.450 1.00 54.88 129 ILE B O 1
ATOM 2695 N N . ILE B 1 130 ? 10.971 106.619 -13.334 1.00 59.18 130 ILE B N 1
ATOM 2696 C CA . ILE B 1 130 ? 12.128 105.993 -12.720 1.00 35.66 130 ILE B CA 1
ATOM 2697 C C . ILE B 1 130 ? 13.231 107.036 -12.695 1.00 50.74 130 ILE B C 1
ATOM 2698 O O . ILE B 1 130 ? 13.343 107.846 -13.623 1.00 52.51 130 ILE B O 1
ATOM 2703 N N . ASP B 1 131 ? 14.020 107.051 -11.620 1.00 45.13 131 ASP B N 1
ATOM 2704 C CA . ASP B 1 131 ? 15.039 108.082 -11.492 1.00 39.14 131 ASP B CA 1
ATOM 2705 C C . ASP B 1 131 ? 16.415 107.558 -11.929 1.00 75.39 131 ASP B C 1
ATOM 2706 O O . ASP B 1 131 ? 16.576 106.422 -12.396 1.00 62.69 131 ASP B O 1
ATOM 2711 N N . ASP B 1 132 ? 17.430 108.408 -11.767 1.00 70.91 132 ASP B N 1
ATOM 2712 C CA . ASP B 1 132 ? 18.778 108.097 -12.214 1.00 72.58 132 ASP B CA 1
ATOM 2713 C C . ASP B 1 132 ? 19.388 106.906 -11.492 1.00 73.21 132 ASP B C 1
ATOM 2714 O O . ASP B 1 132 ? 20.436 106.426 -11.932 1.00 83.19 132 ASP B O 1
ATOM 2719 N N . LYS B 1 133 ? 18.800 106.423 -10.396 1.00 48.07 133 LYS B N 1
ATOM 2720 C CA . LYS B 1 133 ? 19.354 105.240 -9.751 1.00 48.29 133 LYS B CA 1
ATOM 2721 C C . LYS B 1 133 ? 18.447 104.040 -9.933 1.00 66.03 133 LYS B C 1
ATOM 2722 O O . LYS B 1 133 ? 18.741 102.954 -9.407 1.00 61.57 133 LYS B O 1
ATOM 2728 N N . GLY B 1 134 ? 17.383 104.202 -10.712 1.00 80.71 134 GLY B N 1
ATOM 2729 C CA . GLY B 1 134 ? 16.509 103.115 -11.056 1.00 35.19 134 GLY B CA 1
ATOM 2730 C C . GLY B 1 134 ? 15.355 102.863 -10.111 1.00 47.33 134 GLY B C 1
ATOM 2731 O O . GLY B 1 134 ? 14.674 101.851 -10.277 1.00 59.55 134 GLY B O 1
ATOM 2732 N N . THR B 1 135 ? 15.105 103.728 -9.118 1.00 55.79 135 THR B N 1
ATOM 2733 C CA . THR B 1 135 ? 13.992 103.486 -8.200 1.00 52.66 135 THR B CA 1
ATOM 2734 C C . THR B 1 135 ? 12.691 104.056 -8.769 1.00 64.45 135 THR B C 1
ATOM 2735 O O . THR B 1 135 ? 12.674 105.082 -9.465 1.00 45.52 135 THR B O 1
ATOM 2739 N N . VAL B 1 136 ? 11.602 103.339 -8.515 1.00 44.55 136 VAL B N 1
ATOM 2740 C CA . VAL B 1 136 ? 10.304 103.763 -9.009 1.00 31.71 136 VAL B CA 1
ATOM 2741 C C . VAL B 1 136 ? 9.813 104.912 -8.150 1.00 43.46 136 VAL B C 1
ATOM 2742 O O . VAL B 1 136 ? 9.678 104.783 -6.927 1.00 49.25 136 VAL B O 1
ATOM 2746 N N . ARG B 1 137 ? 9.541 106.041 -8.787 1.00 36.76 137 ARG B N 1
ATOM 2747 C CA . ARG B 1 137 ? 9.264 107.256 -8.047 1.00 36.98 137 ARG B CA 1
ATOM 2748 C C . ARG B 1 137 ? 7.806 107.698 -8.061 1.00 39.74 137 ARG B C 1
ATOM 2749 O O . ARG B 1 137 ? 7.412 108.476 -7.183 1.00 54.95 137 ARG B O 1
ATOM 2757 N N . LEU B 1 138 ? 6.996 107.210 -9.004 1.00 51.14 138 LEU B N 1
ATOM 2758 C CA . LEU B 1 138 ? 5.652 107.723 -9.254 1.00 37.35 138 LEU B CA 1
ATOM 2759 C C . LEU B 1 138 ? 4.932 106.744 -10.173 1.00 36.88 138 LEU B C 1
ATOM 2760 O O . LEU B 1 138 ? 5.516 106.276 -11.149 1.00 52.41 138 LEU B O 1
ATOM 2765 N N . ILE B 1 139 ? 3.674 106.435 -9.868 1.00 48.45 139 ILE B N 1
ATOM 2766 C CA . ILE B 1 139 ? 2.923 105.469 -10.665 1.00 31.72 139 ILE B CA 1
ATOM 2767 C C . ILE B 1 139 ? 1.543 106.020 -10.986 1.00 40.09 139 ILE B C 1
ATOM 2768 O O . ILE B 1 139 ? 0.799 106.425 -10.086 1.00 49.24 139 ILE B O 1
ATOM 2773 N N . LEU B 1 140 ? 1.197 106.023 -12.263 1.00 45.83 140 LEU B N 1
ATOM 2774 C CA . LEU B 1 140 ? -0.108 106.465 -12.730 1.00 35.51 140 LEU B CA 1
ATOM 2775 C C . LEU B 1 140 ? -0.767 105.380 -13.549 1.00 42.50 140 LEU B C 1
ATOM 2776 O O . LEU B 1 140 ? -0.173 104.885 -14.511 1.00 49.61 140 LEU B O 1
ATOM 2781 N N . TYR B 1 141 ? -2.016 105.067 -13.211 1.00 44.28 141 TYR B N 1
ATOM 2782 C CA . TYR B 1 141 ? -2.870 104.207 -14.032 1.00 31.68 141 TYR B CA 1
ATOM 2783 C C . TYR B 1 141 ? -4.058 105.037 -14.527 1.00 38.77 141 TYR B C 1
ATOM 2784 O O . TYR B 1 141 ? -5.050 105.207 -13.809 1.00 48.72 141 TYR B O 1
ATOM 2793 N N . TYR B 1 142 ? -3.950 105.576 -15.750 1.00 36.45 142 TYR B N 1
ATOM 2794 C CA . TYR B 1 142 ? -5.113 106.171 -16.390 1.00 28.07 142 TYR B CA 1
ATOM 2795 C C . TYR B 1 142 ? -5.853 105.117 -17.217 1.00 56.92 142 TYR B C 1
ATOM 2796 O O . TYR B 1 142 ? -5.236 104.182 -17.752 1.00 43.31 142 TYR B O 1
ATOM 2805 N N . PRO B 1 143 ? -7.171 105.256 -17.353 1.00 40.30 143 PRO B N 1
ATOM 2806 C CA . PRO B 1 143 ? -7.948 104.266 -18.101 1.00 36.40 143 PRO B CA 1
ATOM 2807 C C . PRO B 1 143 ? -7.770 104.467 -19.605 1.00 37.19 143 PRO B C 1
ATOM 2808 O O . PRO B 1 143 ? -7.158 105.433 -20.066 1.00 52.78 143 PRO B O 1
ATOM 2812 N N . MET B 1 144 ? -8.317 103.514 -20.369 1.00 54.49 144 MET B N 1
ATOM 2813 C CA . MET B 1 144 ? -8.178 103.530 -21.828 1.00 51.97 144 MET B CA 1
ATOM 2814 C C . MET B 1 144 ? -8.757 104.806 -22.443 1.00 56.98 144 MET B C 1
ATOM 2815 O O . MET B 1 144 ? -8.152 105.409 -23.339 1.00 52.52 144 MET B O 1
ATOM 2820 N N . GLU B 1 145 ? -9.907 105.247 -21.938 1.00 58.60 145 GLU B N 1
ATOM 2821 C CA . GLU B 1 145 ? -10.857 106.135 -22.600 1.00 38.02 145 GLU B CA 1
ATOM 2822 C C . GLU B 1 145 ? -10.542 107.626 -22.473 1.00 58.48 145 GLU B C 1
ATOM 2823 O O . GLU B 1 145 ? -11.146 108.419 -23.203 1.00 67.22 145 GLU B O 1
ATOM 2829 N N . ILE B 1 146 ? -9.682 108.050 -21.541 1.00 41.41 146 ILE B N 1
ATOM 2830 C CA . ILE B 1 146 ? -9.214 109.436 -21.490 1.00 55.63 146 ILE B CA 1
ATOM 2831 C C . ILE B 1 146 ? -7.703 109.460 -21.717 1.00 34.85 146 ILE B C 1
ATOM 2832 O O . ILE B 1 146 ? -6.963 108.596 -21.232 1.00 51.77 146 ILE B O 1
ATOM 2837 N N . GLY B 1 147 ? -7.243 110.416 -22.492 1.00 48.02 147 GLY B N 1
ATOM 2838 C CA . GLY B 1 147 ? -5.822 110.560 -22.655 1.00 43.05 147 GLY B CA 1
ATOM 2839 C C . GLY B 1 147 ? -5.193 111.183 -21.427 1.00 50.91 147 GLY B C 1
ATOM 2840 O O . GLY B 1 147 ? -5.872 111.767 -20.575 1.00 45.39 147 GLY B O 1
ATOM 2841 N N . ARG B 1 148 ? -3.865 111.055 -21.351 1.00 48.42 148 ARG B N 1
ATOM 2842 C CA . ARG B 1 148 ? -3.092 111.579 -20.232 1.00 41.35 148 ARG B CA 1
ATOM 2843 C C . ARG B 1 148 ? -2.794 113.055 -20.448 1.00 33.95 148 ARG B C 1
ATOM 2844 O O . ARG B 1 148 ? -2.918 113.581 -21.558 1.00 54.41 148 ARG B O 1
ATOM 2852 N N . ASN B 1 149 ? -2.399 113.719 -19.359 1.00 49.22 149 ASN B N 1
ATOM 2853 C CA . ASN B 1 149 ? -1.915 115.101 -19.373 1.00 33.80 149 ASN B CA 1
ATOM 2854 C C . ASN B 1 149 ? -0.390 115.075 -19.310 1.00 55.31 149 ASN B C 1
ATOM 2855 O O . ASN B 1 149 ? 0.192 114.724 -18.276 1.00 63.67 149 ASN B O 1
ATOM 2860 N N . ILE B 1 150 ? 0.259 115.470 -20.404 1.00 54.59 150 ILE B N 1
ATOM 2861 C CA . ILE B 1 150 ? 1.704 115.269 -20.487 1.00 42.12 150 ILE B CA 1
ATOM 2862 C C . ILE B 1 150 ? 2.427 116.343 -19.693 1.00 43.78 150 ILE B C 1
ATOM 2863 O O . ILE B 1 150 ? 3.436 116.072 -19.032 1.00 54.81 150 ILE B O 1
ATOM 2868 N N . ASP B 1 151 ? 1.917 117.574 -19.726 1.00 54.36 151 ASP B N 1
ATOM 2869 C CA . ASP B 1 151 ? 2.485 118.609 -18.873 1.00 53.88 151 ASP B CA 1
ATOM 2870 C C . ASP B 1 151 ? 2.435 118.253 -17.387 1.00 51.30 151 ASP B C 1
ATOM 2871 O O . ASP B 1 151 ? 3.296 118.713 -16.631 1.00 70.11 151 ASP B O 1
ATOM 2876 N N . GLU B 1 152 ? 1.509 117.393 -16.952 1.00 41.57 152 GLU B N 1
ATOM 2877 C CA . GLU B 1 152 ? 1.534 116.996 -15.543 1.00 46.70 152 GLU B CA 1
ATOM 2878 C C . GLU B 1 152 ? 2.680 116.026 -15.241 1.00 40.92 152 GLU B C 1
ATOM 2879 O O . GLU B 1 152 ? 3.282 116.084 -14.160 1.00 49.02 152 GLU B O 1
ATOM 2885 N N . ILE B 1 153 ? 3.018 115.155 -16.186 1.00 33.99 153 ILE B N 1
ATOM 2886 C CA . ILE B 1 153 ? 4.209 114.321 -16.034 1.00 40.23 153 ILE B CA 1
ATOM 2887 C C . ILE B 1 153 ? 5.474 115.186 -15.927 1.00 55.81 153 ILE B C 1
ATOM 2888 O O . ILE B 1 153 ? 6.366 114.916 -15.111 1.00 46.59 153 ILE B O 1
ATOM 2893 N N . LEU B 1 154 ? 5.570 116.242 -16.738 1.00 45.91 154 LEU B N 1
ATOM 2894 C CA . LEU B 1 154 ? 6.742 117.111 -16.668 1.00 44.28 154 LEU B CA 1
ATOM 2895 C C . LEU B 1 154 ? 6.804 117.818 -15.326 1.00 40.55 154 LEU B C 1
ATOM 2896 O O . LEU B 1 154 ? 7.848 117.832 -14.659 1.00 54.92 154 LEU B O 1
ATOM 2901 N N . ARG B 1 155 ? 5.682 118.414 -14.919 1.00 50.87 155 ARG B N 1
ATOM 2902 C CA . ARG B 1 155 ? 5.576 119.053 -13.610 1.00 27.20 155 ARG B CA 1
ATOM 2903 C C . ARG B 1 155 ? 6.051 118.125 -12.491 1.00 49.55 155 ARG B C 1
ATOM 2904 O O . ARG B 1 155 ? 6.698 118.574 -11.532 1.00 44.62 155 ARG B O 1
ATOM 2912 N N . ALA B 1 156 ? 5.747 116.825 -12.596 1.00 33.14 156 ALA B N 1
ATOM 2913 C CA . ALA B 1 156 ? 6.112 115.902 -11.525 1.00 36.46 156 ALA B CA 1
ATOM 2914 C C . ALA B 1 156 ? 7.602 115.597 -11.544 1.00 48.81 156 ALA B C 1
ATOM 2915 O O . ALA B 1 156 ? 8.224 115.468 -10.482 1.00 64.89 156 ALA B O 1
ATOM 2917 N N . ILE B 1 157 ? 8.199 115.485 -12.735 1.00 58.69 157 ILE B N 1
ATOM 2918 C CA . ILE B 1 157 ? 9.645 115.272 -12.808 1.00 39.27 157 ILE B CA 1
ATOM 2919 C C . ILE B 1 157 ? 10.392 116.477 -12.238 1.00 45.97 157 ILE B C 1
ATOM 2920 O O . ILE B 1 157 ? 11.296 116.323 -11.411 1.00 57.97 157 ILE B O 1
ATOM 2925 N N . ARG B 1 158 ? 10.017 117.693 -12.653 1.00 34.21 158 ARG B N 1
ATOM 2926 C CA . ARG B 1 158 ? 10.619 118.896 -12.079 1.00 38.72 158 ARG B CA 1
ATOM 2927 C C . ARG B 1 158 ? 10.594 118.868 -10.560 1.00 46.96 158 ARG B C 1
ATOM 2928 O O . ARG B 1 158 ? 11.628 119.051 -9.900 1.00 67.74 158 ARG B O 1
ATOM 2936 N N . ALA B 1 159 ? 9.416 118.593 -9.995 1.00 44.57 159 ALA B N 1
ATOM 2937 C CA . ALA B 1 159 ? 9.287 118.549 -8.541 1.00 52.45 159 ALA B CA 1
ATOM 2938 C C . ALA B 1 159 ? 10.143 117.431 -7.943 1.00 45.57 159 ALA B C 1
ATOM 2939 O O . ALA B 1 159 ? 10.893 117.655 -6.983 1.00 49.18 159 ALA B O 1
ATOM 2941 N N . LEU B 1 160 ? 10.064 116.223 -8.516 1.00 41.91 160 LEU B N 1
ATOM 2942 C CA . LEU B 1 160 ? 10.834 115.102 -7.981 1.00 38.25 160 LEU B CA 1
ATOM 2943 C C . LEU B 1 160 ? 12.331 115.392 -8.011 1.00 55.03 160 LEU B C 1
ATOM 2944 O O . LEU B 1 160 ? 13.062 115.024 -7.080 1.00 67.69 160 LEU B O 1
ATOM 2949 N N . GLN B 1 161 ? 12.802 116.065 -9.068 1.00 54.37 161 GLN B N 1
ATOM 2950 C CA . GLN B 1 161 ? 14.222 116.398 -9.176 1.00 35.82 161 GLN B CA 1
ATOM 2951 C C . GLN B 1 161 ? 14.626 117.476 -8.177 1.00 46.79 161 GLN B C 1
ATOM 2952 O O . GLN B 1 161 ? 15.682 117.352 -7.536 1.00 65.61 161 GLN B O 1
ATOM 2958 N N . LEU B 1 162 ? 13.789 118.518 -8.012 1.00 42.57 162 LEU B N 1
ATOM 2959 C CA . LEU B 1 162 ? 14.033 119.536 -6.981 1.00 49.35 162 LEU B CA 1
ATOM 2960 C C . LEU B 1 162 ? 14.119 118.916 -5.586 1.00 36.72 162 LEU B C 1
ATOM 2961 O O . LEU B 1 162 ? 14.886 119.384 -4.738 1.00 65.77 162 LEU B O 1
ATOM 2966 N N . VAL B 1 163 ? 13.294 117.904 -5.313 1.00 65.42 163 VAL B N 1
ATOM 2967 C CA . VAL B 1 163 ? 13.351 117.199 -4.034 1.00 49.93 163 VAL B CA 1
ATOM 2968 C C . VAL B 1 163 ? 14.714 116.548 -3.832 1.00 42.63 163 VAL B C 1
ATOM 2969 O O . VAL B 1 163 ? 15.328 116.684 -2.767 1.00 74.27 163 VAL B O 1
ATOM 2973 N N . ASP B 1 164 ? 15.211 115.835 -4.846 1.00 72.02 164 ASP B N 1
ATOM 2974 C CA . ASP B 1 164 ? 16.526 115.203 -4.752 1.00 56.69 164 ASP B CA 1
ATOM 2975 C C . ASP B 1 164 ? 17.660 116.214 -4.581 1.00 56.90 164 ASP B C 1
ATOM 2976 O O . ASP B 1 164 ? 18.693 115.861 -4.000 1.00 90.23 164 ASP B O 1
ATOM 2981 N N . LYS B 1 165 ? 17.506 117.446 -5.103 1.00 57.02 165 LYS B N 1
ATOM 2982 C CA . LYS B 1 165 ? 18.591 118.433 -5.083 1.00 51.73 165 LYS B CA 1
ATOM 2983 C C . LYS B 1 165 ? 18.627 119.183 -3.763 1.00 54.75 165 LYS B C 1
ATOM 2984 O O . LYS B 1 165 ? 19.675 119.286 -3.119 1.00 89.13 165 LYS B O 1
ATOM 2990 N N . ALA B 1 166 ? 17.490 119.751 -3.368 1.00 53.77 166 ALA B N 1
ATOM 2991 C CA . ALA B 1 166 ? 17.408 120.680 -2.254 1.00 53.50 166 ALA B CA 1
ATOM 2992 C C . ALA B 1 166 ? 16.896 120.054 -0.967 1.00 60.14 166 ALA B C 1
ATOM 2993 O O . ALA B 1 166 ? 16.718 120.786 0.014 1.00 76.12 166 ALA B O 1
ATOM 2995 N N . GLY B 1 167 ? 16.661 118.739 -0.942 1.00 58.41 167 GLY B N 1
ATOM 2996 C CA . GLY B 1 167 ? 16.047 118.085 0.196 1.00 52.88 167 GLY B CA 1
ATOM 2997 C C . GLY B 1 167 ? 14.846 118.840 0.734 1.00 57.80 167 GLY B C 1
ATOM 2998 O O . GLY B 1 167 ? 14.826 119.217 1.913 1.00 89.42 167 GLY B O 1
ATOM 2999 N N . VAL B 1 168 ? 13.863 119.107 -0.131 1.00 61.03 168 VAL B N 1
ATOM 3000 C CA . VAL B 1 168 ? 12.635 119.803 0.244 1.00 39.75 168 VAL B CA 1
ATOM 3001 C C . VAL B 1 168 ? 11.464 118.941 -0.204 1.00 45.17 168 VAL B C 1
ATOM 3002 O O . VAL B 1 168 ? 11.646 117.785 -0.617 1.00 43.06 168 VAL B O 1
ATOM 3006 N N . VAL B 1 169 ? 10.259 119.505 -0.132 1.00 50.06 169 VAL B N 1
ATOM 3007 C CA . VAL B 1 169 ? 9.033 118.846 -0.575 1.00 51.40 169 VAL B CA 1
ATOM 3008 C C . VAL B 1 169 ? 8.179 119.902 -1.272 1.00 52.00 169 VAL B C 1
ATOM 3009 O O . VAL B 1 169 ? 8.097 121.049 -0.817 1.00 66.75 169 VAL B O 1
ATOM 3013 N N . THR B 1 170 ? 7.570 119.528 -2.400 1.00 48.78 170 THR B N 1
ATOM 3014 C CA . THR B 1 170 ? 6.847 120.573 -3.114 1.00 36.86 170 THR B CA 1
ATOM 3015 C C . THR B 1 170 ? 5.402 120.665 -2.615 1.00 55.29 170 THR B C 1
ATOM 3016 O O . THR B 1 170 ? 4.791 119.643 -2.289 1.00 46.35 170 THR B O 1
ATOM 3020 N N . PRO B 1 171 ? 4.813 121.856 -2.525 1.00 39.17 171 PRO B N 1
ATOM 3021 C CA . PRO B 1 171 ? 3.393 121.931 -2.162 1.00 49.00 171 PRO B CA 1
ATOM 3022 C C . PRO B 1 171 ? 2.498 121.501 -3.309 1.00 44.18 171 PRO B C 1
ATOM 3023 O O . PRO B 1 171 ? 2.963 121.292 -4.439 1.00 57.43 171 PRO B O 1
ATOM 3027 N N . ALA B 1 172 ? 1.200 121.414 -3.013 1.00 44.47 172 ALA B N 1
ATOM 3028 C CA . ALA B 1 172 ? 0.187 121.055 -4.003 1.00 40.07 172 ALA B CA 1
ATOM 3029 C C . ALA B 1 172 ? 0.123 122.055 -5.158 1.00 48.27 172 ALA B C 1
ATOM 3030 O O . ALA B 1 172 ? 0.178 123.272 -4.955 1.00 58.36 172 ALA B O 1
ATOM 3032 N N . ASN B 1 173 ? -0.034 121.525 -6.377 1.00 49.26 173 ASN B N 1
ATOM 3033 C CA . ASN B 1 173 ? -0.110 122.299 -7.618 1.00 42.12 173 ASN B CA 1
ATOM 3034 C C . ASN B 1 173 ? 1.147 123.130 -7.864 1.00 66.58 173 ASN B C 1
ATOM 3035 O O . ASN B 1 173 ? 1.112 124.076 -8.675 1.00 54.84 173 ASN B O 1
ATOM 3040 N N . TRP B 1 174 ? 2.250 122.776 -7.185 1.00 40.50 174 TRP B N 1
ATOM 3041 C CA . TRP B 1 174 ? 3.526 123.455 -7.389 1.00 38.84 174 TRP B CA 1
ATOM 3042 C C . TRP B 1 174 ? 3.939 123.395 -8.863 1.00 48.57 174 TRP B C 1
ATOM 3043 O O . TRP B 1 174 ? 3.792 122.348 -9.511 1.00 51.13 174 TRP B O 1
ATOM 3054 N N . PRO B 1 175 ? 4.489 124.489 -9.425 1.00 57.10 175 PRO B N 1
ATOM 3055 C CA . PRO B 1 175 ? 4.912 125.725 -8.758 1.00 57.78 175 PRO B CA 1
ATOM 3056 C C . PRO B 1 175 ? 3.833 126.801 -8.651 1.00 55.82 175 PRO B C 1
ATOM 3057 O O . PRO B 1 175 ? 4.165 127.988 -8.685 1.00 52.17 175 PRO B O 1
ATOM 3061 N N . ASN B 1 176 ? 2.569 126.408 -8.502 1.00 60.10 176 ASN B N 1
ATOM 3062 C CA . ASN B 1 176 ? 1.448 127.349 -8.463 1.00 40.26 176 ASN B CA 1
ATOM 3063 C C . ASN B 1 176 ? 0.591 127.127 -7.240 1.00 77.44 176 ASN B C 1
ATOM 3064 O O . ASN B 1 176 ? -0.639 127.045 -7.331 1.00 45.78 176 ASN B O 1
ATOM 3069 N N . ASN B 1 177 ? 1.228 127.012 -6.076 1.00 47.08 177 ASN B N 1
ATOM 3070 C CA . ASN B 1 177 ? 0.463 126.729 -4.881 1.00 43.52 177 ASN B CA 1
ATOM 3071 C C . ASN B 1 177 ? -0.214 128.005 -4.419 1.00 52.28 177 ASN B C 1
ATOM 3072 O O . ASN B 1 177 ? 0.420 129.061 -4.323 1.00 56.09 177 ASN B O 1
ATOM 3077 N N . GLU B 1 178 ? -1.526 127.902 -4.164 1.00 68.58 178 GLU B N 1
ATOM 3078 C CA . GLU B 1 178 ? -2.396 128.999 -3.734 1.00 63.09 178 GLU B CA 1
ATOM 3079 C C . GLU B 1 178 ? -2.050 129.551 -2.359 1.00 51.80 178 GLU B C 1
ATOM 3080 O O . GLU B 1 178 ? -2.713 130.506 -1.935 1.00 76.36 178 GLU B O 1
ATOM 3086 N N . LEU B 1 179 ? -1.080 128.968 -1.644 1.00 54.69 179 LEU B N 1
ATOM 3087 C CA . LEU B 1 179 ? -0.590 129.533 -0.390 1.00 45.21 179 LEU B CA 1
ATOM 3088 C C . LEU B 1 179 ? 0.814 130.100 -0.501 1.00 53.44 179 LEU B C 1
ATOM 3089 O O . LEU B 1 179 ? 1.099 131.136 0.102 1.00 78.04 179 LEU B O 1
ATOM 3094 N N . ILE B 1 180 ? 1.712 129.456 -1.250 1.00 52.99 180 ILE B N 1
ATOM 3095 C CA . ILE B 1 180 ? 3.119 129.848 -1.217 1.00 41.43 180 ILE B CA 1
ATOM 3096 C C . ILE B 1 180 ? 3.728 129.858 -2.623 1.00 59.87 180 ILE B C 1
ATOM 3097 O O . ILE B 1 180 ? 4.945 130.021 -2.780 1.00 62.90 180 ILE B O 1
ATOM 3102 N N . GLY B 1 181 ? 2.887 129.668 -3.647 1.00 49.45 181 GLY B N 1
ATOM 3103 C CA . GLY B 1 181 ? 3.278 129.738 -5.049 1.00 55.63 181 GLY B CA 1
ATOM 3104 C C . GLY B 1 181 ? 4.462 128.899 -5.489 1.00 54.69 181 GLY B C 1
ATOM 3105 O O . GLY B 1 181 ? 4.405 127.664 -5.539 1.00 56.69 181 GLY B O 1
ATOM 3106 N N . ASP B 1 182 ? 5.539 129.603 -5.838 1.00 78.06 182 ASP B N 1
ATOM 3107 C CA . ASP B 1 182 ? 6.810 129.024 -6.240 1.00 67.34 182 ASP B CA 1
ATOM 3108 C C . ASP B 1 182 ? 7.535 128.329 -5.081 1.00 70.73 182 ASP B C 1
ATOM 3109 O O . ASP B 1 182 ? 8.314 127.398 -5.321 1.00 72.80 182 ASP B O 1
ATOM 3114 N N . LYS B 1 183 ? 7.285 128.745 -3.836 1.00 63.73 183 LYS B N 1
ATOM 3115 C CA . LYS B 1 183 ? 8.093 128.314 -2.695 1.00 58.36 183 LYS B CA 1
ATOM 3116 C C . LYS B 1 183 ? 7.921 126.828 -2.384 1.00 69.53 183 LYS B C 1
ATOM 3117 O O . LYS B 1 183 ? 6.860 126.232 -2.607 1.00 60.69 183 LYS B O 1
ATOM 3123 N N . VAL B 1 184 ? 8.993 126.226 -1.874 1.00 37.83 184 VAL B N 1
ATOM 3124 C CA . VAL B 1 184 ? 8.976 124.830 -1.481 1.00 53.72 184 VAL B CA 1
ATOM 3125 C C . VAL B 1 184 ? 8.957 124.734 0.049 1.00 51.46 184 VAL B C 1
ATOM 3126 O O . VAL B 1 184 ? 9.085 125.728 0.769 1.00 52.00 184 VAL B O 1
ATOM 3130 N N . ILE B 1 185 ? 8.761 123.516 0.544 1.00 64.06 185 ILE B N 1
ATOM 3131 C CA . ILE B 1 185 ? 8.453 123.287 1.952 1.00 53.56 185 ILE B CA 1
ATOM 3132 C C . ILE B 1 185 ? 9.599 122.527 2.612 1.00 54.40 185 ILE B C 1
ATOM 3133 O O . ILE B 1 185 ? 10.219 121.646 2.000 1.00 56.60 185 ILE B O 1
ATOM 3138 N N . ASN B 1 186 ? 9.894 122.906 3.855 1.00 65.62 186 ASN B N 1
ATOM 3139 C CA . ASN B 1 186 ? 10.906 122.225 4.647 1.00 52.84 186 ASN B CA 1
ATOM 3140 C C . ASN B 1 186 ? 10.342 120.920 5.198 1.00 62.98 186 ASN B C 1
ATOM 3141 O O . ASN B 1 186 ? 9.248 120.925 5.787 1.00 61.28 186 ASN B O 1
ATOM 3146 N N . PRO B 1 187 ? 11.081 119.817 5.072 1.00 58.46 187 PRO B N 1
ATOM 3147 C CA . PRO B 1 187 ? 10.608 118.530 5.613 1.00 62.17 187 PRO B CA 1
ATOM 3148 C C . PRO B 1 187 ? 10.453 118.615 7.122 1.00 56.25 187 PRO B C 1
ATOM 3149 O O . PRO B 1 187 ? 11.373 119.028 7.833 1.00 67.09 187 PRO B O 1
ATOM 3153 N N . ALA B 1 188 ? 9.265 118.231 7.603 1.00 85.10 188 ALA B N 1
ATOM 3154 C CA . ALA B 1 188 ? 8.876 118.470 8.992 1.00 81.34 188 ALA B CA 1
ATOM 3155 C C . ALA B 1 188 ? 9.882 117.848 9.970 1.00 65.57 188 ALA B C 1
ATOM 3156 O O . ALA B 1 188 ? 10.534 116.845 9.654 1.00 57.14 188 ALA B O 1
ATOM 3158 N N . PRO B 1 189 ? 10.045 118.440 11.157 1.00 56.77 189 PRO B N 1
ATOM 3159 C CA . PRO B 1 189 ? 11.041 117.940 12.116 1.00 65.68 189 PRO B CA 1
ATOM 3160 C C . PRO B 1 189 ? 10.689 116.565 12.667 1.00 84.17 189 PRO B C 1
ATOM 3161 O O . PRO B 1 189 ? 9.517 116.232 12.880 1.00 54.46 189 PRO B O 1
ATOM 3165 N N . ARG B 1 190 ? 11.736 115.772 12.931 1.00 79.10 190 ARG B N 1
ATOM 3166 C CA . ARG B 1 190 ? 11.586 114.362 13.294 1.00 91.84 190 ARG B CA 1
ATOM 3167 C C . ARG B 1 190 ? 11.566 114.104 14.807 1.00 95.70 190 ARG B C 1
ATOM 3168 O O . ARG B 1 190 ? 10.900 113.156 15.260 1.00 64.79 190 ARG B O 1
ATOM 3170 N N . THR B 1 191 ? 12.269 114.914 15.603 1.00 70.60 191 THR B N 1
ATOM 3171 C CA . THR B 1 191 ? 12.326 114.729 17.047 1.00 70.47 191 THR B CA 1
ATOM 3172 C C . THR B 1 191 ? 11.798 116.003 17.710 1.00 44.47 191 THR B C 1
ATOM 3173 O O . THR B 1 191 ? 11.499 116.987 17.038 1.00 75.05 191 THR B O 1
ATOM 3177 N N . ILE B 1 192 ? 11.669 115.986 19.041 1.00 97.74 192 ILE B N 1
ATOM 3178 C CA . ILE B 1 192 ? 11.140 117.146 19.761 1.00 66.23 192 ILE B CA 1
ATOM 3179 C C . ILE B 1 192 ? 12.204 118.247 19.903 1.00 65.84 192 ILE B C 1
ATOM 3180 O O . ILE B 1 192 ? 11.866 119.436 19.900 1.00 72.66 192 ILE B O 1
ATOM 3185 N N . LYS B 1 193 ? 13.489 117.891 20.005 1.00 84.98 193 LYS B N 1
ATOM 3186 C CA . LYS B 1 193 ? 14.552 118.887 19.890 1.00 103.40 193 LYS B CA 1
ATOM 3187 C C . LYS B 1 193 ? 14.403 119.726 18.633 1.00 102.80 193 LYS B C 1
ATOM 3188 O O . LYS B 1 193 ? 14.309 120.963 18.682 1.00 90.09 193 LYS B O 1
ATOM 3194 N N . ASP B 1 194 ? 14.400 119.046 17.492 1.00 91.68 194 ASP B N 1
ATOM 3195 C CA . ASP B 1 194 ? 14.367 119.732 16.217 1.00 70.73 194 ASP B CA 1
ATOM 3196 C C . ASP B 1 194 ? 13.109 120.574 16.078 1.00 71.81 194 ASP B C 1
ATOM 3197 O O . ASP B 1 194 ? 13.152 121.653 15.477 1.00 89.53 194 ASP B O 1
ATOM 3202 N N . ALA B 1 195 ? 11.986 120.117 16.643 1.00 67.79 195 ALA B N 1
ATOM 3203 C CA . ALA B 1 195 ? 10.733 120.848 16.461 1.00 64.81 195 ALA B CA 1
ATOM 3204 C C . ALA B 1 195 ? 10.757 122.183 17.190 1.00 76.79 195 ALA B C 1
ATOM 3205 O O . ALA B 1 195 ? 10.296 123.198 16.652 1.00 82.98 195 ALA B O 1
ATOM 3207 N N . LYS B 1 196 ? 11.287 122.208 18.414 1.00 81.74 196 LYS B N 1
ATOM 3208 C CA . LYS B 1 196 ? 11.247 123.446 19.181 1.00 78.18 196 LYS B CA 1
ATOM 3209 C C . LYS B 1 196 ? 12.109 124.531 18.548 1.00 86.79 196 LYS B C 1
ATOM 3210 O O . LYS B 1 196 ? 11.787 125.722 18.658 1.00 68.70 196 LYS B O 1
ATOM 3216 N N . MET B 1 197 ? 13.176 124.130 17.849 1.00 67.59 197 MET B N 1
ATOM 3217 C CA . MET B 1 197 ? 14.039 125.068 17.139 1.00 74.71 197 MET B CA 1
ATOM 3218 C C . MET B 1 197 ? 13.301 125.889 16.092 1.00 61.14 197 MET B C 1
ATOM 3219 O O . MET B 1 197 ? 13.769 126.970 15.713 1.00 85.65 197 MET B O 1
ATOM 3224 N N . ARG B 1 198 ? 12.162 125.406 15.602 1.00 78.37 198 ARG B N 1
ATOM 3225 C CA . ARG B 1 198 ? 11.425 126.110 14.558 1.00 83.82 198 ARG B CA 1
ATOM 3226 C C . ARG B 1 198 ? 10.154 126.786 15.056 1.00 52.93 198 ARG B C 1
ATOM 3227 O O . ARG B 1 198 ? 9.275 127.099 14.241 1.00 70.16 198 ARG B O 1
ATOM 3235 N N . LEU B 1 199 ? 10.040 127.042 16.355 1.00 75.49 199 LEU B N 1
ATOM 3236 C CA . LEU B 1 199 ? 8.793 127.585 16.857 1.00 66.70 199 LEU B CA 1
ATOM 3237 C C . LEU B 1 199 ? 8.668 129.051 16.459 1.00 96.43 199 LEU B C 1
ATOM 3238 O O . LEU B 1 199 ? 9.669 129.743 16.218 1.00 62.71 199 LEU B O 1
ATOM 3243 N N . GLY B 1 200 ? 7.414 129.498 16.329 1.00 79.47 200 GLY B N 1
ATOM 3244 C CA . GLY B 1 200 ? 7.115 130.853 15.913 1.00 78.93 200 GLY B CA 1
ATOM 3245 C C . GLY B 1 200 ? 7.555 131.236 14.519 1.00 83.61 200 GLY B C 1
ATOM 3246 O O . GLY B 1 200 ? 7.635 132.434 14.223 1.00 86.06 200 GLY B O 1
ATOM 3247 N N . GLN B 1 201 ? 7.866 130.246 13.640 1.00 80.67 201 GLN B N 1
ATOM 3248 C CA . GLN B 1 201 ? 8.037 130.628 12.244 1.00 92.59 201 GLN B CA 1
ATOM 3249 C C . GLN B 1 201 ? 6.709 130.510 11.495 1.00 86.17 201 GLN B C 1
ATOM 3250 O O . GLN B 1 201 ? 5.800 129.799 11.946 1.00 62.28 201 GLN B O 1
ATOM 3256 N N . PRO B 1 202 ? 6.568 131.210 10.362 1.00 67.46 202 PRO B N 1
ATOM 3257 C CA . PRO B 1 202 ? 5.253 131.321 9.717 1.00 57.05 202 PRO B CA 1
ATOM 3258 C C . PRO B 1 202 ? 4.612 129.977 9.349 1.00 107.51 202 PRO B C 1
ATOM 3259 O O . PRO B 1 202 ? 5.247 129.054 8.801 1.00 27.91 202 PRO B O 1
ATOM 3263 N N . PHE B 1 203 ? 3.295 129.947 9.616 1.00 125.82 203 PHE B N 1
ATOM 3264 C CA . PHE B 1 203 ? 2.366 128.826 9.691 1.00 56.00 203 PHE B CA 1
ATOM 3265 C C . PHE B 1 203 ? 2.552 128.127 11.025 1.00 66.67 203 PHE B C 1
ATOM 3266 O O . PHE B 1 203 ? 1.803 128.415 11.966 1.00 88.16 203 PHE B O 1
ATOM 3274 N N . ASP B 1 204 ? 3.552 127.260 11.143 1.00 37.55 204 ASP B N 1
ATOM 3275 C CA . ASP B 1 204 ? 3.784 126.541 12.394 1.00 66.23 204 ASP B CA 1
ATOM 3276 C C . ASP B 1 204 ? 5.106 125.793 12.273 1.00 60.30 204 ASP B C 1
ATOM 3277 O O . ASP B 1 204 ? 5.787 125.862 11.248 1.00 61.66 204 ASP B O 1
ATOM 3282 N N . TRP B 1 205 ? 5.463 125.065 13.331 1.00 50.50 205 TRP B N 1
ATOM 3283 C CA . TRP B 1 205 ? 6.783 124.444 13.359 1.00 49.42 205 TRP B CA 1
ATOM 3284 C C . TRP B 1 205 ? 6.914 123.307 12.347 1.00 53.45 205 TRP B C 1
ATOM 3285 O O . TRP B 1 205 ? 8.022 123.040 11.858 1.00 71.71 205 TRP B O 1
ATOM 3296 N N . TRP B 1 206 ? 5.814 122.636 12.008 1.00 50.92 206 TRP B N 1
ATOM 3297 C CA . TRP B 1 206 ? 5.867 121.581 11.000 1.00 78.39 206 TRP B CA 1
ATOM 3298 C C . TRP B 1 206 ? 5.679 122.088 9.566 1.00 56.27 206 TRP B C 1
ATOM 3299 O O . TRP B 1 206 ? 5.918 121.339 8.611 1.00 83.94 206 TRP B O 1
ATOM 3310 N N . PHE B 1 207 ? 5.296 123.345 9.400 1.00 72.66 207 PHE B N 1
ATOM 3311 C CA . PHE B 1 207 ? 4.922 123.932 8.120 1.00 43.41 207 PHE B CA 1
ATOM 3312 C C . PHE B 1 207 ? 5.772 125.194 7.924 1.00 57.19 207 PHE B C 1
ATOM 3313 O O . PHE B 1 207 ? 5.342 126.313 8.225 1.00 45.93 207 PHE B O 1
ATOM 3321 N N . THR B 1 208 ? 6.994 124.997 7.437 1.00 56.55 208 THR B N 1
ATOM 3322 C CA . THR B 1 208 ? 7.931 126.079 7.166 1.00 62.86 208 THR B CA 1
ATOM 3323 C C . THR B 1 208 ? 8.342 126.042 5.701 1.00 59.36 208 THR B C 1
ATOM 3324 O O . THR B 1 208 ? 8.543 124.962 5.138 1.00 80.81 208 THR B O 1
ATOM 3328 N N . TYR B 1 209 ? 8.445 127.220 5.078 1.00 63.73 209 TYR B N 1
ATOM 3329 C CA . TYR B 1 209 ? 8.693 127.323 3.646 1.00 51.43 209 TYR B CA 1
ATOM 3330 C C . TYR B 1 209 ? 9.846 128.288 3.367 1.00 64.15 209 TYR B C 1
ATOM 3331 O O . TYR B 1 209 ? 10.068 129.265 4.093 1.00 65.91 209 TYR B O 1
ATOM 3340 N N . LYS B 1 210 ? 10.614 127.948 2.333 1.00 62.04 210 LYS B N 1
ATOM 3341 C CA . LYS B 1 210 ? 11.749 128.712 1.828 1.00 76.11 210 LYS B CA 1
ATOM 3342 C C . LYS B 1 210 ? 11.517 129.044 0.363 1.00 92.02 210 LYS B C 1
ATOM 3343 O O . LYS B 1 210 ? 10.407 128.853 -0.151 1.00 58.23 210 LYS B O 1
ATOM 3349 N N . GLU B 1 211 ? 12.555 129.519 -0.325 1.00 78.06 211 GLU B N 1
ATOM 3350 C CA . GLU B 1 211 ? 12.467 129.734 -1.755 1.00 60.93 211 GLU B CA 1
ATOM 3351 C C . GLU B 1 211 ? 13.702 129.169 -2.433 1.00 92.82 211 GLU B C 1
ATOM 3352 O O . GLU B 1 211 ? 14.743 128.958 -1.797 1.00 85.91 211 GLU B O 1
ATOM 3358 N N . VAL B 1 212 ? 13.560 128.880 -3.729 1.00 70.48 212 VAL B N 1
ATOM 3359 C CA . VAL B 1 212 ? 14.688 128.321 -4.466 1.00 82.80 212 VAL B CA 1
ATOM 3360 C C . VAL B 1 212 ? 14.776 129.047 -5.804 1.00 99.25 212 VAL B C 1
ATOM 3361 O O . VAL B 1 212 ? 15.844 129.137 -6.416 1.00 104.20 212 VAL B O 1
ATOM 3365 N N . ARG C 1 5 ? -7.533 80.134 22.120 1.00 155.97 5 ARG C N 1
ATOM 3366 C CA . ARG C 1 5 ? -6.179 80.590 21.907 1.00 112.66 5 ARG C CA 1
ATOM 3367 C C . ARG C 1 5 ? -6.152 81.626 23.001 1.00 94.82 5 ARG C C 1
ATOM 3368 O O . ARG C 1 5 ? -7.216 81.896 23.572 1.00 158.65 5 ARG C O 1
ATOM 3376 N N . ILE C 1 6 ? -4.997 82.164 23.372 1.00 75.71 6 ILE C N 1
ATOM 3377 C CA . ILE C 1 6 ? -4.972 82.878 24.666 1.00 88.49 6 ILE C CA 1
ATOM 3378 C C . ILE C 1 6 ? -6.001 84.011 24.659 1.00 79.53 6 ILE C C 1
ATOM 3379 O O . ILE C 1 6 ? -6.049 84.799 23.690 1.00 103.61 6 ILE C O 1
ATOM 3384 N N . PRO C 1 7 ? -6.888 84.104 25.658 1.00 73.77 7 PRO C N 1
ATOM 3385 C CA . PRO C 1 7 ? -7.964 85.100 25.584 1.00 73.79 7 PRO C CA 1
ATOM 3386 C C . PRO C 1 7 ? -7.426 86.503 25.793 1.00 81.24 7 PRO C C 1
ATOM 3387 O O . PRO C 1 7 ? -6.376 86.721 26.408 1.00 69.80 7 PRO C O 1
ATOM 3391 N N . LEU C 1 8 ? -8.164 87.464 25.240 1.00 61.55 8 LEU C N 1
ATOM 3392 C CA . LEU C 1 8 ? -7.753 88.856 25.241 1.00 61.24 8 LEU C CA 1
ATOM 3393 C C . LEU C 1 8 ? -8.914 89.739 25.679 1.00 63.94 8 LEU C C 1
ATOM 3394 O O . LEU C 1 8 ? -10.069 89.304 25.743 1.00 58.18 8 LEU C O 1
ATOM 3399 N N . ILE C 1 9 ? -8.583 90.995 25.981 1.00 38.23 9 ILE C N 1
ATOM 3400 C CA . ILE C 1 9 ? -9.582 91.945 26.448 1.00 50.25 9 ILE C CA 1
ATOM 3401 C C . ILE C 1 9 ? -10.647 92.102 25.371 1.00 47.13 9 ILE C C 1
ATOM 3402 O O . ILE C 1 9 ? -10.331 92.352 24.207 1.00 69.78 9 ILE C O 1
ATOM 3407 N N . GLY C 1 10 ? -11.916 91.910 25.754 1.00 57.83 10 GLY C N 1
ATOM 3408 C CA . GLY C 1 10 ? -13.039 92.004 24.837 1.00 54.81 10 GLY C CA 1
ATOM 3409 C C . GLY C 1 10 ? -13.641 90.663 24.439 1.00 52.05 10 GLY C C 1
ATOM 3410 O O . GLY C 1 10 ? -14.868 90.570 24.295 1.00 67.84 10 GLY C O 1
ATOM 3411 N N . GLU C 1 11 ? -12.806 89.640 24.219 1.00 57.64 11 GLU C N 1
ATOM 3412 C CA . GLU C 1 11 ? -13.268 88.271 23.990 1.00 53.71 11 GLU C CA 1
ATOM 3413 C C . GLU C 1 11 ? -14.042 87.716 25.186 1.00 45.26 11 GLU C C 1
ATOM 3414 O O . GLU C 1 11 ? -13.785 88.052 26.348 1.00 57.23 11 GLU C O 1
ATOM 3420 N N . LYS C 1 12 ? -14.972 86.815 24.898 1.00 73.13 12 LYS C N 1
ATOM 3421 C CA . LYS C 1 12 ? -15.621 86.100 25.982 1.00 58.57 12 LYS C CA 1
ATOM 3422 C C . LYS C 1 12 ? -14.727 85.030 26.562 1.00 39.67 12 LYS C C 1
ATOM 3423 O O . LYS C 1 12 ? -13.955 84.383 25.856 1.00 58.15 12 LYS C O 1
ATOM 3429 N N . PHE C 1 13 ? -14.803 84.894 27.876 1.00 62.98 13 PHE C N 1
ATOM 3430 C CA . PHE C 1 13 ? -14.033 83.877 28.565 1.00 43.26 13 PHE C CA 1
ATOM 3431 C C . PHE C 1 13 ? -14.421 82.500 28.023 1.00 52.96 13 PHE C C 1
ATOM 3432 O O . PHE C 1 13 ? -15.616 82.211 27.873 1.00 68.84 13 PHE C O 1
ATOM 3440 N N . PRO C 1 14 ? -13.435 81.655 27.729 1.00 60.81 14 PRO C N 1
ATOM 3441 C CA . PRO C 1 14 ? -13.715 80.373 27.053 1.00 59.20 14 PRO C CA 1
ATOM 3442 C C . PRO C 1 14 ? -14.550 79.425 27.901 1.00 65.23 14 PRO C C 1
ATOM 3443 O O . PRO C 1 14 ? -14.312 79.247 29.099 1.00 82.37 14 PRO C O 1
ATOM 3447 N N . GLU C 1 15 ? -15.532 78.787 27.268 1.00 76.26 15 GLU C N 1
ATOM 3448 C CA . GLU C 1 15 ? -16.252 77.739 27.974 1.00 67.75 15 GLU C CA 1
ATOM 3449 C C . GLU C 1 15 ? -15.336 76.608 28.442 1.00 62.84 15 GLU C C 1
ATOM 3450 O O . GLU C 1 15 ? -14.564 76.038 27.662 1.00 71.10 15 GLU C O 1
ATOM 3456 N N . MET C 1 16 ? -15.431 76.281 29.726 1.00 52.92 16 MET C N 1
ATOM 3457 C CA . MET C 1 16 ? -14.610 75.217 30.279 1.00 56.42 16 MET C CA 1
ATOM 3458 C C . MET C 1 16 ? -15.200 74.778 31.605 1.00 56.77 16 MET C C 1
ATOM 3459 O O . MET C 1 16 ? -15.757 75.591 32.347 1.00 65.97 16 MET C O 1
ATOM 3464 N N . GLU C 1 17 ? -15.094 73.481 31.890 1.00 49.68 17 GLU C N 1
ATOM 3465 C CA . GLU C 1 17 ? -15.556 72.941 33.159 1.00 58.64 17 GLU C CA 1
ATOM 3466 C C . GLU C 1 17 ? -14.341 72.543 33.990 1.00 49.97 17 GLU C C 1
ATOM 3467 O O . GLU C 1 17 ? -13.427 71.888 33.476 1.00 54.07 17 GLU C O 1
ATOM 3473 N N . VAL C 1 18 ? -14.322 72.961 35.259 1.00 48.30 18 VAL C N 1
ATOM 3474 C CA . VAL C 1 18 ? -13.159 72.811 36.124 1.00 46.33 18 VAL C CA 1
ATOM 3475 C C . VAL C 1 18 ? -13.576 72.133 37.425 1.00 61.30 18 VAL C C 1
ATOM 3476 O O . VAL C 1 18 ? -14.737 72.176 37.845 1.00 50.50 18 VAL C O 1
ATOM 3480 N N . ILE C 1 19 ? -12.594 71.537 38.092 1.00 48.90 19 ILE C N 1
ATOM 3481 C CA . ILE C 1 19 ? -12.827 70.786 39.315 1.00 52.87 19 ILE C CA 1
ATOM 3482 C C . ILE C 1 19 ? -12.131 71.542 40.424 1.00 45.48 19 ILE C C 1
ATOM 3483 O O . ILE C 1 19 ? -10.915 71.765 40.349 1.00 75.85 19 ILE C O 1
ATOM 3488 N N . THR C 1 20 ? -12.905 71.960 41.434 1.00 56.82 20 THR C N 1
ATOM 3489 C CA . THR C 1 20 ? -12.454 72.878 42.475 1.00 50.12 20 THR C CA 1
ATOM 3490 C C . THR C 1 20 ? -12.757 72.306 43.859 1.00 48.43 20 THR C C 1
ATOM 3491 O O . THR C 1 20 ? -13.568 71.390 44.019 1.00 65.50 20 THR C O 1
ATOM 3495 N N . THR C 1 21 ? -12.114 72.892 44.876 1.00 49.85 21 THR C N 1
ATOM 3496 C CA . THR C 1 21 ? -12.391 72.592 46.275 1.00 32.62 21 THR C CA 1
ATOM 3497 C C . THR C 1 21 ? -13.856 72.768 46.657 1.00 53.10 21 THR C C 1
ATOM 3498 O O . THR C 1 21 ? -14.205 72.489 47.805 1.00 87.17 21 THR C O 1
ATOM 3502 N N . HIS C 1 22 ? -14.706 73.307 45.782 1.00 46.93 22 HIS C N 1
ATOM 3503 C CA . HIS C 1 22 ? -16.131 73.430 46.069 1.00 47.82 22 HIS C CA 1
ATOM 3504 C C . HIS C 1 22 ? -16.959 72.572 45.120 1.00 57.64 22 HIS C C 1
ATOM 3505 O O . HIS C 1 22 ? -18.149 72.838 44.914 1.00 69.75 22 HIS C O 1
ATOM 3512 N N . GLY C 1 23 ? -16.341 71.578 44.503 1.00 55.80 23 GLY C N 1
ATOM 3513 C CA . GLY C 1 23 ? -17.005 70.774 43.505 1.00 61.42 23 GLY C CA 1
ATOM 3514 C C . GLY C 1 23 ? -16.677 71.205 42.092 1.00 59.20 23 GLY C C 1
ATOM 3515 O O . GLY C 1 23 ? -15.729 71.949 41.827 1.00 71.99 23 GLY C O 1
ATOM 3516 N N . LYS C 1 24 ? -17.475 70.690 41.163 1.00 71.33 24 LYS C N 1
ATOM 3517 C CA . LYS C 1 24 ? -17.444 71.133 39.780 1.00 59.25 24 LYS C CA 1
ATOM 3518 C C . LYS C 1 24 ? -18.052 72.513 39.603 1.00 62.20 24 LYS C C 1
ATOM 3519 O O . LYS C 1 24 ? -18.952 72.923 40.343 1.00 77.36 24 LYS C O 1
ATOM 3525 N N . ILE C 1 25 ? -17.522 73.227 38.606 1.00 52.83 25 ILE C N 1
ATOM 3526 C CA . ILE C 1 25 ? -17.898 74.596 38.266 1.00 45.36 25 ILE C CA 1
ATOM 3527 C C . ILE C 1 25 ? -17.760 74.740 36.754 1.00 56.83 25 ILE C C 1
ATOM 3528 O O . ILE C 1 25 ? -16.794 74.241 36.165 1.00 65.65 25 ILE C O 1
ATOM 3533 N N . LYS C 1 26 ? -18.717 75.425 36.127 1.00 54.54 26 LYS C N 1
ATOM 3534 C CA . LYS C 1 26 ? -18.795 75.553 34.678 1.00 44.32 26 LYS C CA 1
ATOM 3535 C C . LYS C 1 26 ? -18.441 77.005 34.413 1.00 87.32 26 LYS C C 1
ATOM 3536 O O . LYS C 1 26 ? -19.141 77.903 34.889 1.00 77.16 26 LYS C O 1
ATOM 3542 N N . LEU C 1 27 ? -17.323 77.245 33.734 1.00 87.08 27 LEU C N 1
ATOM 3543 C CA . LEU C 1 27 ? -16.652 78.420 34.275 1.00 47.91 27 LEU C CA 1
ATOM 3544 C C . LEU C 1 27 ? -17.245 79.760 33.868 1.00 102.48 27 LEU C C 1
ATOM 3545 O O . LEU C 1 27 ? -17.561 80.550 34.766 1.00 196.52 27 LEU C O 1
ATOM 3550 N N . PRO C 1 28 ? -17.404 80.107 32.590 1.00 58.51 28 PRO C N 1
ATOM 3551 C CA . PRO C 1 28 ? -17.926 81.473 32.312 1.00 45.40 28 PRO C CA 1
ATOM 3552 C C . PRO C 1 28 ? -19.359 81.663 32.795 1.00 77.22 28 PRO C C 1
ATOM 3553 O O . PRO C 1 28 ? -19.713 82.794 33.159 1.00 71.91 28 PRO C O 1
ATOM 3557 N N . ASP C 1 29 ? -20.144 80.576 32.906 1.00 78.42 29 ASP C N 1
ATOM 3558 C CA . ASP C 1 29 ? -21.602 80.575 33.030 1.00 63.94 29 ASP C CA 1
ATOM 3559 C C . ASP C 1 29 ? -22.124 80.482 34.456 1.00 52.43 29 ASP C C 1
ATOM 3560 O O . ASP C 1 29 ? -23.131 81.112 34.775 1.00 82.17 29 ASP C O 1
ATOM 3565 N N . ASP C 1 30 ? -21.537 79.647 35.309 1.00 72.21 30 ASP C N 1
ATOM 3566 C CA . ASP C 1 30 ? -22.008 79.583 36.691 1.00 60.26 30 ASP C CA 1
ATOM 3567 C C . ASP C 1 30 ? -21.892 80.927 37.392 1.00 57.49 30 ASP C C 1
ATOM 3568 O O . ASP C 1 30 ? -22.390 81.067 38.515 1.00 72.72 30 ASP C O 1
ATOM 3573 N N . TYR C 1 31 ? -21.231 81.905 36.771 1.00 52.15 31 TYR C N 1
ATOM 3574 C CA . TYR C 1 31 ? -21.071 83.245 37.322 1.00 73.94 31 TYR C CA 1
ATOM 3575 C C . TYR C 1 31 ? -21.700 84.273 36.393 1.00 66.26 31 TYR C C 1
ATOM 3576 O O . TYR C 1 31 ? -21.120 85.324 36.105 1.00 81.25 31 TYR C O 1
ATOM 3585 N N . LYS C 1 32 ? -22.913 83.992 35.923 1.00 65.98 32 LYS C N 1
ATOM 3586 C CA . LYS C 1 32 ? -23.379 84.619 34.699 1.00 63.99 32 LYS C CA 1
ATOM 3587 C C . LYS C 1 32 ? -24.031 85.961 34.962 1.00 61.73 32 LYS C C 1
ATOM 3588 O O . LYS C 1 32 ? -24.398 86.657 34.018 1.00 129.40 32 LYS C O 1
ATOM 3594 N N . GLY C 1 33 ? -24.131 86.390 36.201 1.00 46.27 33 GLY C N 1
ATOM 3595 C CA . GLY C 1 33 ? -24.503 87.784 36.362 1.00 49.14 33 GLY C CA 1
ATOM 3596 C C . GLY C 1 33 ? -23.633 88.500 37.366 1.00 62.98 33 GLY C C 1
ATOM 3597 O O . GLY C 1 33 ? -23.861 89.666 37.726 1.00 61.41 33 GLY C O 1
ATOM 3598 N N . ARG C 1 34 ? -22.643 87.769 37.852 1.00 63.84 34 ARG C N 1
ATOM 3599 C CA . ARG C 1 34 ? -21.624 88.331 38.711 1.00 56.08 34 ARG C CA 1
ATOM 3600 C C . ARG C 1 34 ? -20.345 88.583 37.922 1.00 60.74 34 ARG C C 1
ATOM 3601 O O . ARG C 1 34 ? -20.133 88.025 36.838 1.00 56.74 34 ARG C O 1
ATOM 3609 N N . TRP C 1 35 ? -19.507 89.463 38.468 1.00 43.46 35 TRP C N 1
ATOM 3610 C CA . TRP C 1 35 ? -18.115 89.522 38.050 1.00 48.36 35 TRP C CA 1
ATOM 3611 C C . TRP C 1 35 ? -17.322 88.430 38.757 1.00 53.33 35 TRP C C 1
ATOM 3612 O O . TRP C 1 35 ? -17.684 87.981 39.848 1.00 59.92 35 TRP C O 1
ATOM 3623 N N . PHE C 1 36 ? -16.217 88.000 38.146 1.00 33.81 36 PHE C N 1
ATOM 3624 C CA . PHE C 1 36 ? -15.301 87.197 38.949 1.00 52.63 36 PHE C CA 1
ATOM 3625 C C . PHE C 1 36 ? -13.851 87.429 38.543 1.00 54.61 36 PHE C C 1
ATOM 3626 O O . PHE C 1 36 ? -13.548 87.772 37.392 1.00 42.07 36 PHE C O 1
ATOM 3634 N N . VAL C 1 37 ? -12.968 87.249 39.527 1.00 36.10 37 VAL C N 1
ATOM 3635 C CA . VAL C 1 37 ? -11.523 87.335 39.358 1.00 41.86 37 VAL C CA 1
ATOM 3636 C C . VAL C 1 37 ? -10.948 85.924 39.401 1.00 45.63 37 VAL C C 1
ATOM 3637 O O . VAL C 1 37 ? -10.738 85.356 40.477 1.00 49.39 37 VAL C O 1
ATOM 3641 N N . LEU C 1 38 ? -10.676 85.362 38.230 1.00 42.09 38 LEU C N 1
ATOM 3642 C CA . LEU C 1 38 ? -9.899 84.138 38.129 1.00 35.54 38 LEU C CA 1
ATOM 3643 C C . LEU C 1 38 ? -8.419 84.477 38.242 1.00 43.29 38 LEU C C 1
ATOM 3644 O O . LEU C 1 38 ? -7.901 85.283 37.460 1.00 59.42 38 LEU C O 1
ATOM 3649 N N . PHE C 1 39 ? -7.733 83.877 39.202 1.00 44.91 39 PHE C N 1
ATOM 3650 C CA . PHE C 1 39 ? -6.321 84.172 39.376 1.00 31.21 39 PHE C CA 1
ATOM 3651 C C . PHE C 1 39 ? -5.564 82.896 39.685 1.00 39.07 39 PHE C C 1
ATOM 3652 O O . PHE C 1 39 ? -6.054 82.035 40.420 1.00 67.67 39 PHE C O 1
ATOM 3660 N N . SER C 1 40 ? -4.373 82.783 39.112 1.00 56.08 40 SER C N 1
ATOM 3661 C CA . SER C 1 40 ? -3.484 81.648 39.315 1.00 31.62 40 SER C CA 1
ATOM 3662 C C . SER C 1 40 ? -2.404 81.981 40.340 1.00 47.96 40 SER C C 1
ATOM 3663 O O . SER C 1 40 ? -2.067 83.146 40.568 1.00 54.33 40 SER C O 1
ATOM 3666 N N . HIS C 1 41 ? -1.878 80.938 40.981 1.00 38.62 41 HIS C N 1
ATOM 3667 C CA . HIS C 1 41 ? -0.665 81.033 41.787 1.00 51.78 41 HIS C CA 1
ATOM 3668 C C . HIS C 1 41 ? 0.182 79.829 41.476 1.00 53.37 41 HIS C C 1
ATOM 3669 O O . HIS C 1 41 ? -0.356 78.766 41.099 1.00 49.39 41 HIS C O 1
ATOM 3676 N N . PRO C 1 42 ? 1.543 79.926 41.601 1.00 45.06 42 PRO C N 1
ATOM 3677 C CA . PRO C 1 42 ? 2.432 78.811 41.260 1.00 50.31 42 PRO C CA 1
ATOM 3678 C C . PRO C 1 42 ? 2.076 77.484 41.910 1.00 74.39 42 PRO C C 1
ATOM 3679 O O . PRO C 1 42 ? 1.821 76.507 41.188 1.00 76.27 42 PRO C O 1
ATOM 3683 N N . GLY C 1 43 ? 2.043 77.432 43.245 1.00 44.22 43 GLY C N 1
ATOM 3684 C CA . GLY C 1 43 ? 1.675 76.191 43.904 1.00 108.15 43 GLY C CA 1
ATOM 3685 C C . GLY C 1 43 ? 1.284 76.371 45.353 1.00 41.61 43 GLY C C 1
ATOM 3686 O O . GLY C 1 43 ? 1.700 77.322 46.021 1.00 68.51 43 GLY C O 1
ATOM 3687 N N . ASP C 1 44 ? 0.479 75.426 45.838 1.00 91.33 44 ASP C N 1
ATOM 3688 C CA . ASP C 1 44 ? 0.144 75.376 47.251 1.00 53.92 44 ASP C CA 1
ATOM 3689 C C . ASP C 1 44 ? 1.396 75.158 48.091 1.00 60.48 44 ASP C C 1
ATOM 3690 O O . ASP C 1 44 ? 2.415 74.623 47.625 1.00 57.24 44 ASP C O 1
ATOM 3695 N N . PHE C 1 45 ? 1.298 75.565 49.359 1.00 54.76 45 PHE C N 1
ATOM 3696 C CA . PHE C 1 45 ? 2.414 75.507 50.295 1.00 46.42 45 PHE C CA 1
ATOM 3697 C C . PHE C 1 45 ? 3.622 76.274 49.783 1.00 56.42 45 PHE C C 1
ATOM 3698 O O . PHE C 1 45 ? 4.759 75.976 50.161 1.00 65.13 45 PHE C O 1
ATOM 3706 N N . THR C 1 46 ? 3.396 77.245 48.853 1.00 67.65 46 THR C N 1
ATOM 3707 C CA . THR C 1 46 ? 4.515 78.161 48.779 1.00 61.06 46 THR C CA 1
ATOM 3708 C C . THR C 1 46 ? 4.202 79.412 49.606 1.00 64.92 46 THR C C 1
ATOM 3709 O O . THR C 1 46 ? 3.029 79.766 49.807 1.00 34.46 46 THR C O 1
ATOM 3713 N N . PRO C 1 47 ? 5.226 80.091 50.129 1.00 60.05 47 PRO C N 1
ATOM 3714 C CA . PRO C 1 47 ? 4.962 81.180 51.080 1.00 45.00 47 PRO C CA 1
ATOM 3715 C C . PRO C 1 47 ? 4.291 82.415 50.480 1.00 62.07 47 PRO C C 1
ATOM 3716 O O . PRO C 1 47 ? 3.370 82.975 51.092 1.00 44.00 47 PRO C O 1
ATOM 3720 N N . VAL C 1 48 ? 4.730 82.883 49.307 1.00 59.34 48 VAL C N 1
ATOM 3721 C CA . VAL C 1 48 ? 4.147 84.120 48.779 1.00 49.10 48 VAL C CA 1
ATOM 3722 C C . VAL C 1 48 ? 2.677 83.908 48.435 1.00 52.91 48 VAL C C 1
ATOM 3723 O O . VAL C 1 48 ? 1.820 84.737 48.774 1.00 40.48 48 VAL C O 1
ATOM 3727 N N . CYS C 1 49 ? 2.364 82.775 47.778 1.00 52.66 49 CYS C N 1
ATOM 3728 C CA . CYS C 1 49 ? 0.973 82.433 47.473 1.00 46.65 49 CYS C CA 1
ATOM 3729 C C . CYS C 1 49 ? 0.117 82.367 48.739 1.00 52.88 49 CYS C C 1
ATOM 3730 O O . CYS C 1 49 ? -1.059 82.753 48.714 1.00 34.13 49 CYS C O 1
ATOM 3733 N N . THR C 1 50 ? 0.697 81.946 49.867 1.00 56.04 50 THR C N 1
ATOM 3734 C CA . THR C 1 50 ? -0.059 81.943 51.116 1.00 38.16 50 THR C CA 1
ATOM 3735 C C . THR C 1 50 ? -0.421 83.365 51.541 1.00 50.34 50 THR C C 1
ATOM 3736 O O . THR C 1 50 ? -1.590 83.653 51.828 1.00 50.35 50 THR C O 1
ATOM 3740 N N . THR C 1 51 ? 0.554 84.283 51.555 1.00 47.57 51 THR C N 1
ATOM 3741 C CA . THR C 1 51 ? 0.217 85.662 51.914 1.00 49.05 51 THR C CA 1
ATOM 3742 C C . THR C 1 51 ? -0.876 86.217 51.004 1.00 54.66 51 THR C C 1
ATOM 3743 O O . THR C 1 51 ? -1.737 86.981 51.469 1.00 49.57 51 THR C O 1
ATOM 3747 N N . GLU C 1 52 ? -0.862 85.829 49.713 1.00 37.81 52 GLU C N 1
ATOM 3748 C CA . GLU C 1 52 ? -1.875 86.310 48.768 1.00 48.95 52 GLU C CA 1
ATOM 3749 C C . GLU C 1 52 ? -3.255 85.775 49.132 1.00 56.29 52 GLU C C 1
ATOM 3750 O O . GLU C 1 52 ? -4.242 86.520 49.089 1.00 45.17 52 GLU C O 1
ATOM 3756 N N . PHE C 1 53 ? -3.342 84.498 49.535 1.00 47.88 53 PHE C N 1
ATOM 3757 C CA . PHE C 1 53 ? -4.645 83.945 49.907 1.00 44.64 53 PHE C CA 1
ATOM 3758 C C . PHE C 1 53 ? -5.130 84.538 51.218 1.00 39.68 53 PHE C C 1
ATOM 3759 O O . PHE C 1 53 ? -6.310 84.891 51.348 1.00 59.62 53 PHE C O 1
ATOM 3767 N N . TYR C 1 54 ? -4.231 84.688 52.189 1.00 39.27 54 TYR C N 1
ATOM 3768 C CA . TYR C 1 54 ? -4.598 85.401 53.406 1.00 48.70 54 TYR C CA 1
ATOM 3769 C C . TYR C 1 54 ? -5.238 86.745 53.069 1.00 49.25 54 TYR C C 1
ATOM 3770 O O . TYR C 1 54 ? -6.380 87.015 53.459 1.00 54.55 54 TYR C O 1
ATOM 3779 N N . SER C 1 55 ? -4.518 87.583 52.303 1.00 62.43 55 SER C N 1
ATOM 3780 C CA . SER C 1 55 ? -5.004 88.911 51.922 1.00 45.59 55 SER C CA 1
ATOM 3781 C C . SER C 1 55 ? -6.351 88.860 51.206 1.00 43.01 55 SER C C 1
ATOM 3782 O O . SER C 1 55 ? -7.229 89.676 51.507 1.00 55.36 55 SER C O 1
ATOM 3785 N N . PHE C 1 56 ? -6.524 87.932 50.250 1.00 60.06 56 PHE C N 1
ATOM 3786 C CA . PHE C 1 56 ? -7.806 87.784 49.546 1.00 33.25 56 PHE C CA 1
ATOM 3787 C C . PHE C 1 56 ? -8.937 87.424 50.508 1.00 56.61 56 PHE C C 1
ATOM 3788 O O . PHE C 1 56 ? -10.038 87.987 50.432 1.00 49.97 56 PHE C O 1
ATOM 3796 N N . SER C 1 57 ? -8.694 86.471 51.411 1.00 51.86 57 SER C N 1
ATOM 3797 C CA . SER C 1 57 ? -9.758 86.055 52.315 1.00 51.49 57 SER C CA 1
ATOM 3798 C C . SER C 1 57 ? -10.085 87.142 53.322 1.00 33.24 57 SER C C 1
ATOM 3799 O O . SER C 1 57 ? -11.256 87.356 53.646 1.00 79.79 57 SER C O 1
ATOM 3802 N N . LYS C 1 58 ? -9.080 87.862 53.808 1.00 53.50 58 LYS C N 1
ATOM 3803 C CA . LYS C 1 58 ? -9.379 88.967 54.712 1.00 51.17 58 LYS C CA 1
ATOM 3804 C C . LYS C 1 58 ? -10.182 90.063 54.014 1.00 49.72 58 LYS C C 1
ATOM 3805 O O . LYS C 1 58 ? -11.058 90.680 54.632 1.00 49.71 58 LYS C O 1
ATOM 3811 N N . LYS C 1 59 ? -9.917 90.312 52.728 1.00 55.57 59 LYS C N 1
ATOM 3812 C CA . LYS C 1 59 ? -10.624 91.358 51.995 1.00 48.98 59 LYS C CA 1
ATOM 3813 C C . LYS C 1 59 ? -11.817 90.822 51.221 1.00 48.94 59 LYS C C 1
ATOM 3814 O O . LYS C 1 59 ? -12.306 91.500 50.311 1.00 57.96 59 LYS C O 1
ATOM 3820 N N . TYR C 1 60 ? -12.329 89.644 51.593 1.00 72.64 60 TYR C N 1
ATOM 3821 C CA . TYR C 1 60 ? -13.295 88.960 50.736 1.00 60.13 60 TYR C CA 1
ATOM 3822 C C . TYR C 1 60 ? -14.584 89.755 50.561 1.00 36.58 60 TYR C C 1
ATOM 3823 O O . TYR C 1 60 ? -15.260 89.607 49.538 1.00 67.02 60 TYR C O 1
ATOM 3832 N N . GLU C 1 61 ? -14.946 90.603 51.532 1.00 73.30 61 GLU C N 1
ATOM 3833 C CA . GLU C 1 61 ? -16.311 91.135 51.549 1.00 78.10 61 GLU C CA 1
ATOM 3834 C C . GLU C 1 61 ? -16.390 92.398 50.728 1.00 64.55 61 GLU C C 1
ATOM 3835 O O . GLU C 1 61 ? -17.463 92.753 50.221 1.00 80.42 61 GLU C O 1
ATOM 3841 N N . GLU C 1 62 ? -15.273 93.132 50.657 1.00 49.65 62 GLU C N 1
ATOM 3842 C CA . GLU C 1 62 ? -15.133 94.130 49.609 1.00 63.97 62 GLU C CA 1
ATOM 3843 C C . GLU C 1 62 ? -15.239 93.526 48.224 1.00 42.17 62 GLU C C 1
ATOM 3844 O O . GLU C 1 62 ? -15.831 94.152 47.341 1.00 66.46 62 GLU C O 1
ATOM 3850 N N . PHE C 1 63 ? -14.739 92.305 48.013 1.00 58.98 63 PHE C N 1
ATOM 3851 C CA . PHE C 1 63 ? -14.997 91.677 46.720 1.00 54.08 63 PHE C CA 1
ATOM 3852 C C . PHE C 1 63 ? -16.475 91.340 46.577 1.00 46.78 63 PHE C C 1
ATOM 3853 O O . PHE C 1 63 ? -17.052 91.521 45.500 1.00 61.72 63 PHE C O 1
ATOM 3861 N N . LYS C 1 64 ? -17.117 90.896 47.665 1.00 70.43 64 LYS C N 1
ATOM 3862 C CA . LYS C 1 64 ? -18.524 90.535 47.574 1.00 53.65 64 LYS C CA 1
ATOM 3863 C C . LYS C 1 64 ? -19.387 91.778 47.364 1.00 51.39 64 LYS C C 1
ATOM 3864 O O . LYS C 1 64 ? -20.367 91.735 46.603 1.00 57.72 64 LYS C O 1
ATOM 3870 N N . LYS C 1 65 ? -19.033 92.895 48.017 1.00 43.56 65 LYS C N 1
ATOM 3871 C CA . LYS C 1 65 ? -19.817 94.122 47.893 1.00 47.61 65 LYS C CA 1
ATOM 3872 C C . LYS C 1 65 ? -19.736 94.712 46.510 1.00 46.70 65 LYS C C 1
ATOM 3873 O O . LYS C 1 65 ? -20.562 95.563 46.178 1.00 71.73 65 LYS C O 1
ATOM 3879 N N . LEU C 1 66 ? -18.723 94.346 45.727 1.00 64.14 66 LEU C N 1
ATOM 3880 C CA . LEU C 1 66 ? -18.652 94.739 44.326 1.00 60.92 66 LEU C CA 1
ATOM 3881 C C . LEU C 1 66 ? -19.191 93.651 43.415 1.00 59.72 66 LEU C C 1
ATOM 3882 O O . LEU C 1 66 ? -18.919 93.667 42.212 1.00 57.73 66 LEU C O 1
ATOM 3887 N N . ASN C 1 67 ? -19.951 92.705 43.968 1.00 53.80 67 ASN C N 1
ATOM 3888 C CA . ASN C 1 67 ? -20.606 91.668 43.179 1.00 46.92 67 ASN C CA 1
ATOM 3889 C C . ASN C 1 67 ? -19.607 90.807 42.405 1.00 60.80 67 ASN C C 1
ATOM 3890 O O . ASN C 1 67 ? -19.916 90.315 41.314 1.00 65.91 67 ASN C O 1
ATOM 3895 N N . THR C 1 68 ? -18.398 90.599 42.929 1.00 55.37 68 THR C N 1
ATOM 3896 C CA . THR C 1 68 ? -17.450 89.734 42.240 1.00 67.74 68 THR C CA 1
ATOM 3897 C C . THR C 1 68 ? -17.125 88.548 43.142 1.00 70.22 68 THR C C 1
ATOM 3898 O O . THR C 1 68 ? -17.037 88.692 44.369 1.00 62.01 68 THR C O 1
ATOM 3902 N N . GLU C 1 69 ? -16.989 87.371 42.534 1.00 58.61 69 GLU C N 1
ATOM 3903 C CA . GLU C 1 69 ? -16.495 86.190 43.227 1.00 63.27 69 GLU C CA 1
ATOM 3904 C C . GLU C 1 69 ? -15.012 85.985 42.905 1.00 47.76 69 GLU C C 1
ATOM 3905 O O . GLU C 1 69 ? -14.526 86.341 41.827 1.00 60.77 69 GLU C O 1
ATOM 3911 N N . LEU C 1 70 ? -14.277 85.462 43.878 1.00 53.23 70 LEU C N 1
ATOM 3912 C CA . LEU C 1 70 ? -12.896 85.059 43.650 1.00 50.06 70 LEU C CA 1
ATOM 3913 C C . LEU C 1 70 ? -12.826 83.585 43.271 1.00 46.19 70 LEU C C 1
ATOM 3914 O O . LEU C 1 70 ? -13.597 82.756 43.759 1.00 67.30 70 LEU C O 1
ATOM 3919 N N . ILE C 1 71 ? -11.868 83.251 42.419 1.00 40.51 71 ILE C N 1
ATOM 3920 C CA . ILE C 1 71 ? -11.634 81.840 42.164 1.00 40.57 71 ILE C CA 1
ATOM 3921 C C . ILE C 1 71 ? -10.179 81.638 41.752 1.00 47.64 71 ILE C C 1
ATOM 3922 O O . ILE C 1 71 ? -9.694 82.253 40.794 1.00 39.30 71 ILE C O 1
ATOM 3927 N N . GLY C 1 72 ? -9.463 80.816 42.533 1.00 37.01 72 GLY C N 1
ATOM 3928 C CA . GLY C 1 72 ? -8.043 80.593 42.349 1.00 49.69 72 GLY C CA 1
ATOM 3929 C C . GLY C 1 72 ? -7.761 79.366 41.493 1.00 50.83 72 GLY C C 1
ATOM 3930 O O . GLY C 1 72 ? -8.666 78.641 41.078 1.00 53.96 72 GLY C O 1
ATOM 3931 N N . LEU C 1 73 ? -6.473 79.141 41.218 1.00 45.97 73 LEU C N 1
ATOM 3932 C CA . LEU C 1 73 ? -6.099 78.078 40.291 1.00 41.79 73 LEU C CA 1
ATOM 3933 C C . LEU C 1 73 ? -4.610 77.793 40.397 1.00 50.66 73 LEU C C 1
ATOM 3934 O O . LEU C 1 73 ? -3.809 78.729 40.457 1.00 46.70 73 LEU C O 1
ATOM 3939 N N . SER C 1 74 ? -4.251 76.500 40.366 1.00 46.12 74 SER C N 1
ATOM 3940 C CA . SER C 1 74 ? -2.859 76.062 40.463 1.00 46.72 74 SER C CA 1
ATOM 3941 C C . SER C 1 74 ? -2.758 74.637 39.929 1.00 59.93 74 SER C C 1
ATOM 3942 O O . SER C 1 74 ? -3.770 73.938 39.787 1.00 65.72 74 SER C O 1
ATOM 3945 N N . VAL C 1 75 ? -1.517 74.211 39.630 1.00 36.07 75 VAL C N 1
ATOM 3946 C CA . VAL C 1 75 ? -1.286 72.889 39.029 1.00 55.82 75 VAL C CA 1
ATOM 3947 C C . VAL C 1 75 ? -1.180 71.781 40.076 1.00 38.08 75 VAL C C 1
ATOM 3948 O O . VAL C 1 75 ? -0.644 70.694 39.808 1.00 89.76 75 VAL C O 1
ATOM 3952 N N . ASP C 1 76 ? -1.745 72.029 41.246 1.00 55.52 76 ASP C N 1
ATOM 3953 C CA . ASP C 1 76 ? -1.645 71.118 42.365 1.00 68.72 76 ASP C CA 1
ATOM 3954 C C . ASP C 1 76 ? -2.944 70.346 42.474 1.00 56.96 76 ASP C C 1
ATOM 3955 O O . ASP C 1 76 ? -4.008 70.766 41.992 1.00 46.72 76 ASP C O 1
ATOM 3960 N N . SER C 1 77 ? -2.809 69.158 43.030 1.00 76.62 77 SER C N 1
ATOM 3961 C CA . SER C 1 77 ? -3.919 68.245 43.193 1.00 40.84 77 SER C CA 1
ATOM 3962 C C . SER C 1 77 ? -4.963 68.840 44.131 1.00 62.65 77 SER C C 1
ATOM 3963 O O . SER C 1 77 ? -4.645 69.598 45.048 1.00 60.42 77 SER C O 1
ATOM 3966 N N . ASN C 1 78 ? -6.231 68.508 43.889 1.00 66.27 78 ASN C N 1
ATOM 3967 C CA . ASN C 1 78 ? -7.291 69.096 44.723 1.00 49.89 78 ASN C CA 1
ATOM 3968 C C . ASN C 1 78 ? -7.238 68.621 46.181 1.00 61.49 78 ASN C C 1
ATOM 3969 O O . ASN C 1 78 ? -7.720 69.320 47.088 1.00 62.63 78 ASN C O 1
ATOM 3974 N N . ILE C 1 79 ? -6.604 67.484 46.450 1.00 50.98 79 ILE C N 1
ATOM 3975 C CA . ILE C 1 79 ? -6.351 67.135 47.844 1.00 53.13 79 ILE C CA 1
ATOM 3976 C C . ILE C 1 79 ? -5.325 68.082 48.465 1.00 52.16 79 ILE C C 1
ATOM 3977 O O . ILE C 1 79 ? -5.510 68.566 49.593 1.00 57.93 79 ILE C O 1
ATOM 3982 N N . SER C 1 80 ? -4.275 68.431 47.721 1.00 43.65 80 SER C N 1
ATOM 3983 C CA . SER C 1 80 ? -3.307 69.364 48.277 1.00 53.82 80 SER C CA 1
ATOM 3984 C C . SER C 1 80 ? -3.942 70.744 48.538 1.00 58.15 80 SER C C 1
ATOM 3985 O O . SER C 1 80 ? -3.644 71.392 49.542 1.00 41.69 80 SER C O 1
ATOM 3988 N N . HIS C 1 81 ? -4.855 71.195 47.675 1.00 59.19 81 HIS C N 1
ATOM 3989 C CA . HIS C 1 81 ? -5.609 72.425 47.955 1.00 47.96 81 HIS C CA 1
ATOM 3990 C C . HIS C 1 81 ? -6.295 72.345 49.308 1.00 55.73 81 HIS C C 1
ATOM 3991 O O . HIS C 1 81 ? -6.172 73.260 50.125 1.00 58.42 81 HIS C O 1
ATOM 3998 N N . ILE C 1 82 ? -7.057 71.269 49.547 1.00 48.72 82 ILE C N 1
ATOM 3999 C CA . ILE C 1 82 ? -7.746 71.104 50.831 1.00 56.39 82 ILE C CA 1
ATOM 4000 C C . ILE C 1 82 ? -6.759 71.128 51.994 1.00 62.56 82 ILE C C 1
ATOM 4001 O O . ILE C 1 82 ? -7.040 71.726 53.045 1.00 47.50 82 ILE C O 1
ATOM 4006 N N . GLU C 1 83 ? -5.587 70.487 51.838 1.00 38.43 83 GLU C N 1
ATOM 4007 C CA . GLU C 1 83 ? -4.656 70.499 52.962 1.00 56.33 83 GLU C CA 1
ATOM 4008 C C . GLU C 1 83 ? -4.019 71.874 53.148 1.00 42.97 83 GLU C C 1
ATOM 4009 O O . GLU C 1 83 ? -3.796 72.296 54.288 1.00 66.51 83 GLU C O 1
ATOM 4015 N N . TRP C 1 84 ? -3.774 72.603 52.057 1.00 60.68 84 TRP C N 1
ATOM 4016 C CA . TRP C 1 84 ? -3.323 73.989 52.167 1.00 49.33 84 TRP C CA 1
ATOM 4017 C C . TRP C 1 84 ? -4.364 74.861 52.860 1.00 46.83 84 TRP C C 1
ATOM 4018 O O . TRP C 1 84 ? -4.038 75.600 53.793 1.00 56.86 84 TRP C O 1
ATOM 4029 N N . VAL C 1 85 ? -5.621 74.811 52.401 1.00 51.58 85 VAL C N 1
ATOM 4030 C CA . VAL C 1 85 ? -6.691 75.567 53.058 1.00 59.21 85 VAL C CA 1
ATOM 4031 C C . VAL C 1 85 ? -6.795 75.229 54.537 1.00 49.22 85 VAL C C 1
ATOM 4032 O O . VAL C 1 85 ? -7.043 76.108 55.373 1.00 74.24 85 VAL C O 1
ATOM 4036 N N . MET C 1 86 ? -6.609 73.958 54.893 1.00 59.97 86 MET C N 1
ATOM 4037 C CA . MET C 1 86 ? -6.717 73.620 56.306 1.00 47.40 86 MET C CA 1
ATOM 4038 C C . MET C 1 86 ? -5.556 74.189 57.100 1.00 51.57 86 MET C C 1
ATOM 4039 O O . MET C 1 86 ? -5.764 74.680 58.217 1.00 58.57 86 MET C O 1
ATOM 4044 N N . TRP C 1 87 ? -4.350 74.189 56.524 1.00 41.72 87 TRP C N 1
ATOM 4045 C CA . TRP C 1 87 ? -3.205 74.802 57.198 1.00 44.85 87 TRP C CA 1
ATOM 4046 C C . TRP C 1 87 ? -3.417 76.300 57.410 1.00 59.48 87 TRP C C 1
ATOM 4047 O O . TRP C 1 87 ? -3.011 76.854 58.442 1.00 56.76 87 TRP C O 1
ATOM 4058 N N . ILE C 1 88 ? -4.011 76.977 56.418 1.00 42.64 88 ILE C N 1
ATOM 4059 C CA . ILE C 1 88 ? -4.243 78.419 56.515 1.00 52.46 88 ILE C CA 1
ATOM 4060 C C . ILE C 1 88 ? -5.264 78.714 57.601 1.00 41.66 88 ILE C C 1
ATOM 4061 O O . ILE C 1 88 ? -5.109 79.658 58.386 1.00 78.33 88 ILE C O 1
ATOM 4066 N N . GLU C 1 89 ? -6.344 77.925 57.636 1.00 74.19 89 GLU C N 1
ATOM 4067 C CA . GLU C 1 89 ? -7.407 78.134 58.611 1.00 82.20 89 GLU C CA 1
ATOM 4068 C C . GLU C 1 89 ? -6.890 78.011 60.037 1.00 68.92 89 GLU C C 1
ATOM 4069 O O . GLU C 1 89 ? -7.322 78.741 60.942 1.00 74.35 89 GLU C O 1
ATOM 4075 N N . LYS C 1 90 ? -5.938 77.126 60.254 1.00 50.69 90 LYS C N 1
ATOM 4076 C CA . LYS C 1 90 ? -5.508 76.907 61.618 1.00 70.74 90 LYS C CA 1
ATOM 4077 C C . LYS C 1 90 ? -4.211 77.622 61.997 1.00 41.28 90 LYS C C 1
ATOM 4078 O O . LYS C 1 90 ? -3.997 77.866 63.186 1.00 111.99 90 LYS C O 1
ATOM 4084 N N . ASN C 1 91 ? -3.348 78.012 61.055 1.00 64.60 91 ASN C N 1
ATOM 4085 C CA . ASN C 1 91 ? -2.178 78.803 61.454 1.00 51.09 91 ASN C CA 1
ATOM 4086 C C . ASN C 1 91 ? -2.394 80.315 61.357 1.00 60.32 91 ASN C C 1
ATOM 4087 O O . ASN C 1 91 ? -1.909 81.072 62.206 1.00 72.53 91 ASN C O 1
ATOM 4092 N N . LEU C 1 92 ? -3.070 80.777 60.316 1.00 53.43 92 LEU C N 1
ATOM 4093 C CA . LEU C 1 92 ? -3.331 82.188 60.122 1.00 40.65 92 LEU C CA 1
ATOM 4094 C C . LEU C 1 92 ? -4.734 82.576 60.567 1.00 55.94 92 LEU C C 1
ATOM 4095 O O . LEU C 1 92 ? -5.120 83.738 60.399 1.00 85.79 92 LEU C O 1
ATOM 4100 N N . LYS C 1 93 ? -5.528 81.622 61.074 1.00 54.37 93 LYS C N 1
ATOM 4101 C CA . LYS C 1 93 ? -6.800 81.933 61.724 1.00 56.26 93 LYS C CA 1
ATOM 4102 C C . LYS C 1 93 ? -7.814 82.585 60.767 1.00 45.66 93 LYS C C 1
ATOM 4103 O O . LYS C 1 93 ? -8.491 83.544 61.136 1.00 79.82 93 LYS C O 1
ATOM 4109 N N . VAL C 1 94 ? -7.899 82.128 59.518 1.00 47.37 94 VAL C N 1
ATOM 4110 C CA . VAL C 1 94 ? -8.879 82.692 58.588 1.00 69.14 94 VAL C CA 1
ATOM 4111 C C . VAL C 1 94 ? -9.335 81.590 57.647 1.00 59.05 94 VAL C C 1
ATOM 4112 O O . VAL C 1 94 ? -8.565 80.694 57.290 1.00 50.79 94 VAL C O 1
ATOM 4116 N N . GLU C 1 95 ? -10.602 81.625 57.264 1.00 64.20 95 GLU C N 1
ATOM 4117 C CA . GLU C 1 95 ? -11.120 80.537 56.454 1.00 81.66 95 GLU C CA 1
ATOM 4118 C C . GLU C 1 95 ? -11.159 81.021 55.006 1.00 72.72 95 GLU C C 1
ATOM 4119 O O . GLU C 1 95 ? -11.743 82.075 54.732 1.00 97.05 95 GLU C O 1
ATOM 4125 N N . VAL C 1 96 ? -10.498 80.298 54.097 1.00 62.74 96 VAL C N 1
ATOM 4126 C CA . VAL C 1 96 ? -10.494 80.636 52.669 1.00 55.49 96 VAL C CA 1
ATOM 4127 C C . VAL C 1 96 ? -11.879 80.349 52.096 1.00 37.69 96 VAL C C 1
ATOM 4128 O O . VAL C 1 96 ? -12.271 79.178 51.973 1.00 70.46 96 VAL C O 1
ATOM 4132 N N . PRO C 1 97 ? -12.645 81.375 51.737 1.00 60.77 97 PRO C N 1
ATOM 4133 C CA . PRO C 1 97 ? -14.065 81.191 51.383 1.00 51.34 97 PRO C CA 1
ATOM 4134 C C . PRO C 1 97 ? -14.345 81.063 49.896 1.00 54.05 97 PRO C C 1
ATOM 4135 O O . PRO C 1 97 ? -15.519 81.150 49.514 1.00 81.43 97 PRO C O 1
ATOM 4139 N N . PHE C 1 98 ? -13.332 80.926 49.058 1.00 56.54 98 PHE C N 1
ATOM 4140 C CA . PHE C 1 98 ? -13.595 80.867 47.634 1.00 49.44 98 PHE C CA 1
ATOM 4141 C C . PHE C 1 98 ? -13.029 79.581 47.049 1.00 38.07 98 PHE C C 1
ATOM 4142 O O . PHE C 1 98 ? -12.197 78.907 47.673 1.00 67.66 98 PHE C O 1
ATOM 4150 N N . PRO C 1 99 ? -13.507 79.176 45.880 1.00 47.04 99 PRO C N 1
ATOM 4151 C CA . PRO C 1 99 ? -13.030 77.914 45.313 1.00 40.29 99 PRO C CA 1
ATOM 4152 C C . PRO C 1 99 ? -11.627 78.061 44.743 1.00 43.18 99 PRO C C 1
ATOM 4153 O O . PRO C 1 99 ? -11.222 79.128 44.273 1.00 67.76 99 PRO C O 1
ATOM 4157 N N . ILE C 1 100 ? -10.877 76.965 44.797 1.00 54.13 100 ILE C N 1
ATOM 4158 C CA . ILE C 1 100 ? -9.559 76.873 44.180 1.00 54.44 100 ILE C CA 1
ATOM 4159 C C . ILE C 1 100 ? -9.612 75.764 43.123 1.00 48.29 100 ILE C C 1
ATOM 4160 O O . ILE C 1 100 ? -9.913 74.605 43.440 1.00 52.39 100 ILE C O 1
ATOM 4165 N N . ILE C 1 101 ? -9.340 76.132 41.867 1.00 67.15 101 ILE C N 1
ATOM 4166 C CA . ILE C 1 101 ? -9.342 75.187 40.754 1.00 33.74 101 ILE C CA 1
ATOM 4167 C C . ILE C 1 101 ? -8.087 74.329 40.809 1.00 52.02 101 ILE C C 1
ATOM 4168 O O . ILE C 1 101 ? -6.960 74.848 40.851 1.00 63.91 101 ILE C O 1
ATOM 4173 N N . ALA C 1 102 ? -8.271 73.011 40.760 1.00 47.95 102 ALA C N 1
ATOM 4174 C CA . ALA C 1 102 ? -7.150 72.083 40.635 1.00 41.57 102 ALA C CA 1
ATOM 4175 C C . ALA C 1 102 ? -6.975 71.690 39.181 1.00 53.60 102 ALA C C 1
ATOM 4176 O O . ALA C 1 102 ? -7.886 71.127 38.558 1.00 62.01 102 ALA C O 1
ATOM 4178 N N . ASP C 1 103 ? -5.801 71.989 38.651 1.00 51.90 103 ASP C N 1
ATOM 4179 C CA . ASP C 1 103 ? -5.458 71.621 37.281 1.00 54.83 103 ASP C CA 1
ATOM 4180 C C . ASP C 1 103 ? -4.031 71.130 37.252 1.00 89.81 103 ASP C C 1
ATOM 4181 O O . ASP C 1 103 ? -3.102 71.884 36.934 1.00 72.58 103 ASP C O 1
ATOM 4186 N N . PRO C 1 104 ? -3.808 69.848 37.553 1.00 73.90 104 PRO C N 1
ATOM 4187 C CA . PRO C 1 104 ? -2.533 69.227 37.178 1.00 49.31 104 PRO C CA 1
ATOM 4188 C C . PRO C 1 104 ? -2.587 68.929 35.691 1.00 74.50 104 PRO C C 1
ATOM 4189 O O . PRO C 1 104 ? -3.659 69.016 35.077 1.00 87.94 104 PRO C O 1
ATOM 4193 N N . MET C 1 105 ? -1.416 68.653 35.096 1.00 47.98 105 MET C N 1
ATOM 4194 C CA . MET C 1 105 ? -1.304 68.603 33.634 1.00 72.94 105 MET C CA 1
ATOM 4195 C C . MET C 1 105 ? -1.392 69.999 33.004 1.00 73.44 105 MET C C 1
ATOM 4196 O O . MET C 1 105 ? -0.866 70.232 31.905 1.00 84.88 105 MET C O 1
ATOM 4201 N N . GLY C 1 106 ? -2.103 70.916 33.657 1.00 51.78 106 GLY C N 1
ATOM 4202 C CA . GLY C 1 106 ? -2.085 72.310 33.252 1.00 66.37 106 GLY C CA 1
ATOM 4203 C C . GLY C 1 106 ? -2.905 72.608 32.009 1.00 55.32 106 GLY C C 1
ATOM 4204 O O . GLY C 1 106 ? -2.558 73.528 31.262 1.00 53.30 106 GLY C O 1
ATOM 4205 N N . ASN C 1 107 ? -4.002 71.872 31.771 1.00 71.89 107 ASN C N 1
ATOM 4206 C CA . ASN C 1 107 ? -4.744 72.070 30.531 1.00 64.06 107 ASN C CA 1
ATOM 4207 C C . ASN C 1 107 ? -5.430 73.423 30.514 1.00 63.32 107 ASN C C 1
ATOM 4208 O O . ASN C 1 107 ? -5.358 74.157 29.529 1.00 92.82 107 ASN C O 1
ATOM 4213 N N . VAL C 1 108 ? -6.159 73.749 31.568 1.00 57.05 108 VAL C N 1
ATOM 4214 C CA . VAL C 1 108 ? -6.753 75.085 31.606 1.00 75.97 108 VAL C CA 1
ATOM 4215 C C . VAL C 1 108 ? -5.665 76.161 31.768 1.00 60.08 108 VAL C C 1
ATOM 4216 O O . VAL C 1 108 ? -5.799 77.252 31.193 1.00 61.11 108 VAL C O 1
ATOM 4220 N N . ALA C 1 109 ? -4.545 75.858 32.443 1.00 46.13 109 ALA C N 1
ATOM 4221 C CA . ALA C 1 109 ? -3.481 76.852 32.573 1.00 46.74 109 ALA C CA 1
ATOM 4222 C C . ALA C 1 109 ? -2.858 77.208 31.220 1.00 47.33 109 ALA C C 1
ATOM 4223 O O . ALA C 1 109 ? -2.515 78.370 30.974 1.00 68.12 109 ALA C O 1
ATOM 4225 N N . LYS C 1 110 ? -2.674 76.224 30.338 1.00 59.65 110 LYS C N 1
ATOM 4226 C CA . LYS C 1 110 ? -2.052 76.522 29.049 1.00 64.57 110 LYS C CA 1
ATOM 4227 C C . LYS C 1 110 ? -3.021 77.277 28.162 1.00 64.77 110 LYS C C 1
ATOM 4228 O O . LYS C 1 110 ? -2.631 78.213 27.450 1.00 61.18 110 LYS C O 1
ATOM 4234 N N . ARG C 1 111 ? -4.292 76.881 28.210 1.00 50.45 111 ARG C N 1
ATOM 4235 C CA . ARG C 1 111 ? -5.363 77.536 27.483 1.00 55.86 111 ARG C CA 1
ATOM 4236 C C . ARG C 1 111 ? -5.477 79.032 27.824 1.00 47.08 111 ARG C C 1
ATOM 4237 O O . ARG C 1 111 ? -5.676 79.831 26.922 1.00 68.95 111 ARG C O 1
ATOM 4245 N N . LEU C 1 112 ? -5.231 79.463 29.056 1.00 58.13 112 LEU C N 1
ATOM 4246 C CA . LEU C 1 112 ? -5.239 80.883 29.416 1.00 41.56 112 LEU C CA 1
ATOM 4247 C C . LEU C 1 112 ? -3.846 81.537 29.412 1.00 50.12 112 LEU C C 1
ATOM 4248 O O . LEU C 1 112 ? -3.678 82.604 30.009 1.00 55.85 112 LEU C O 1
ATOM 4253 N N . GLY C 1 113 ? -2.843 80.920 28.794 1.00 74.22 113 GLY C N 1
ATOM 4254 C CA . GLY C 1 113 ? -1.504 81.511 28.775 1.00 77.39 113 GLY C CA 1
ATOM 4255 C C . GLY C 1 113 ? -0.939 81.813 30.149 1.00 55.08 113 GLY C C 1
ATOM 4256 O O . GLY C 1 113 ? -0.346 82.877 30.367 1.00 52.94 113 GLY C O 1
ATOM 4257 N N . MET C 1 114 ? -1.125 80.909 31.091 1.00 64.41 114 MET C N 1
ATOM 4258 C CA . MET C 1 114 ? -0.600 81.148 32.417 1.00 42.91 114 MET C CA 1
ATOM 4259 C C . MET C 1 114 ? 0.755 80.497 32.640 1.00 70.84 114 MET C C 1
ATOM 4260 O O . MET C 1 114 ? 1.348 80.731 33.714 1.00 46.36 114 MET C O 1
ATOM 4265 N N . ILE C 1 115 ? 1.279 79.698 31.679 1.00 33.86 115 ILE C N 1
ATOM 4266 C CA . ILE C 1 115 ? 2.610 79.102 31.873 1.00 90.84 115 ILE C CA 1
ATOM 4267 C C . ILE C 1 115 ? 3.567 79.935 31.026 1.00 48.04 115 ILE C C 1
ATOM 4268 O O . ILE C 1 115 ? 3.356 80.097 29.818 1.00 49.69 115 ILE C O 1
ATOM 4273 N N . HIS C 1 116 ? 4.617 80.473 31.635 1.00 59.50 116 HIS C N 1
ATOM 4274 C CA . HIS C 1 116 ? 5.544 81.314 30.892 1.00 46.52 116 HIS C CA 1
ATOM 4275 C C . HIS C 1 116 ? 6.885 80.595 30.711 1.00 58.96 116 HIS C C 1
ATOM 4276 O O . HIS C 1 116 ? 6.983 79.358 30.780 1.00 76.73 116 HIS C O 1
ATOM 4283 N N . ALA C 1 117 ? 7.924 81.372 30.421 1.00 66.16 117 ALA C N 1
ATOM 4284 C CA . ALA C 1 117 ? 9.200 80.810 30.001 1.00 63.06 117 ALA C CA 1
ATOM 4285 C C . ALA C 1 117 ? 10.147 80.515 31.156 1.00 56.79 117 ALA C C 1
ATOM 4286 O O . ALA C 1 117 ? 11.156 79.833 30.950 1.00 106.04 117 ALA C O 1
ATOM 4288 N N . GLU C 1 118 ? 9.839 80.984 32.361 1.00 84.67 118 GLU C N 1
ATOM 4289 C CA . GLU C 1 118 ? 10.760 80.907 33.482 1.00 80.40 118 GLU C CA 1
ATOM 4290 C C . GLU C 1 118 ? 10.525 79.697 34.379 1.00 79.50 118 GLU C C 1
ATOM 4291 O O . GLU C 1 118 ? 11.422 79.333 35.144 1.00 97.15 118 GLU C O 1
ATOM 4297 N N . SER C 1 119 ? 9.356 79.067 34.298 1.00 83.93 119 SER C N 1
ATOM 4298 C CA . SER C 1 119 ? 9.142 77.763 34.913 1.00 90.64 119 SER C CA 1
ATOM 4299 C C . SER C 1 119 ? 8.211 76.946 34.033 1.00 103.64 119 SER C C 1
ATOM 4300 O O . SER C 1 119 ? 7.144 77.423 33.623 1.00 94.67 119 SER C O 1
ATOM 4303 N N . SER C 1 120 ? 8.630 75.711 33.772 1.00 92.46 120 SER C N 1
ATOM 4304 C CA . SER C 1 120 ? 7.910 74.746 32.965 1.00 78.52 120 SER C CA 1
ATOM 4305 C C . SER C 1 120 ? 6.995 73.861 33.810 1.00 88.91 120 SER C C 1
ATOM 4306 O O . SER C 1 120 ? 6.337 72.958 33.275 1.00 65.59 120 SER C O 1
ATOM 4309 N N . THR C 1 121 ? 6.943 74.126 35.125 1.00 76.23 121 THR C N 1
ATOM 4310 C CA . THR C 1 121 ? 6.300 73.276 36.129 1.00 85.54 121 THR C CA 1
ATOM 4311 C C . THR C 1 121 ? 5.180 73.977 36.916 1.00 95.18 121 THR C C 1
ATOM 4312 O O . THR C 1 121 ? 4.489 73.316 37.715 1.00 59.20 121 THR C O 1
ATOM 4316 N N . ALA C 1 122 ? 4.987 75.287 36.735 1.00 62.54 122 ALA C N 1
ATOM 4317 C CA . ALA C 1 122 ? 3.994 76.016 37.516 1.00 54.55 122 ALA C CA 1
ATOM 4318 C C . ALA C 1 122 ? 3.540 77.251 36.747 1.00 47.83 122 ALA C C 1
ATOM 4319 O O . ALA C 1 122 ? 4.259 77.769 35.882 1.00 57.41 122 ALA C O 1
ATOM 4321 N N . THR C 1 123 ? 2.330 77.719 37.082 1.00 58.76 123 THR C N 1
ATOM 4322 C CA . THR C 1 123 ? 1.806 78.959 36.515 1.00 59.13 123 THR C CA 1
ATOM 4323 C C . THR C 1 123 ? 2.595 80.166 37.042 1.00 65.11 123 THR C C 1
ATOM 4324 O O . THR C 1 123 ? 3.374 80.076 38.002 1.00 48.57 123 THR C O 1
ATOM 4328 N N . VAL C 1 124 ? 2.379 81.319 36.400 1.00 39.77 124 VAL C N 1
ATOM 4329 C CA . VAL C 1 124 ? 2.844 82.588 36.954 1.00 44.90 124 VAL C CA 1
ATOM 4330 C C . VAL C 1 124 ? 1.710 83.117 37.825 1.00 28.72 124 VAL C C 1
ATOM 4331 O O . VAL C 1 124 ? 0.817 82.352 38.214 1.00 55.63 124 VAL C O 1
ATOM 4335 N N . ARG C 1 125 ? 1.767 84.397 38.193 1.00 45.98 125 ARG C N 1
ATOM 4336 C CA . ARG C 1 125 ? 0.696 85.016 38.972 1.00 38.74 125 ARG C CA 1
ATOM 4337 C C . ARG C 1 125 ? -0.231 85.771 38.023 1.00 48.08 125 ARG C C 1
ATOM 4338 O O . ARG C 1 125 ? -0.210 86.997 37.919 1.00 48.08 125 ARG C O 1
ATOM 4346 N N . ALA C 1 126 ? -1.037 84.994 37.303 1.00 48.18 126 ALA C N 1
ATOM 4347 C CA . ALA C 1 126 ? -1.984 85.567 36.361 1.00 41.73 126 ALA C CA 1
ATOM 4348 C C . ALA C 1 126 ? -3.253 86.022 37.077 1.00 44.99 126 ALA C C 1
ATOM 4349 O O . ALA C 1 126 ? -3.664 85.459 38.100 1.00 42.08 126 ALA C O 1
ATOM 4351 N N . VAL C 1 127 ? -3.864 87.076 36.539 1.00 41.61 127 VAL C N 1
ATOM 4352 C CA . VAL C 1 127 ? -5.120 87.598 37.063 1.00 38.29 127 VAL C CA 1
ATOM 4353 C C . VAL C 1 127 ? -6.010 87.969 35.887 1.00 43.36 127 VAL C C 1
ATOM 4354 O O . VAL C 1 127 ? -5.615 88.773 35.036 1.00 46.28 127 VAL C O 1
ATOM 4358 N N . PHE C 1 128 ? -7.190 87.357 35.815 1.00 45.10 128 PHE C N 1
ATOM 4359 C CA . PHE C 1 128 ? -8.214 87.726 34.850 1.00 27.46 128 PHE C CA 1
ATOM 4360 C C . PHE C 1 128 ? -9.399 88.310 35.597 1.00 37.69 128 PHE C C 1
ATOM 4361 O O . PHE C 1 128 ? -9.791 87.797 36.649 1.00 66.04 128 PHE C O 1
ATOM 4369 N N . ILE C 1 129 ? -9.945 89.397 35.064 1.00 49.15 129 ILE C N 1
ATOM 4370 C CA . ILE C 1 129 ? -11.155 90.015 35.584 1.00 26.83 129 ILE C CA 1
ATOM 4371 C C . ILE C 1 129 ? -12.235 89.850 34.530 1.00 51.19 129 ILE C C 1
ATOM 4372 O O . ILE C 1 129 ? -12.129 90.399 33.424 1.00 54.88 129 ILE C O 1
ATOM 4377 N N . ILE C 1 130 ? -13.266 89.091 34.867 1.00 59.18 130 ILE C N 1
ATOM 4378 C CA . ILE C 1 130 ? -14.360 88.800 33.958 1.00 35.66 130 ILE C CA 1
ATOM 4379 C C . ILE C 1 130 ? -15.586 89.512 34.504 1.00 50.74 130 ILE C C 1
ATOM 4380 O O . ILE C 1 130 ? -15.758 89.606 35.725 1.00 52.51 130 ILE C O 1
ATOM 4385 N N . ASP C 1 131 ? -16.416 90.052 33.610 1.00 45.13 131 ASP C N 1
ATOM 4386 C CA . ASP C 1 131 ? -17.560 90.824 34.068 1.00 39.14 131 ASP C CA 1
ATOM 4387 C C . ASP C 1 131 ? -18.839 89.974 34.064 1.00 75.39 131 ASP C C 1
ATOM 4388 O O . ASP C 1 131 ? -18.837 88.770 33.773 1.00 62.69 131 ASP C O 1
ATOM 4393 N N . ASP C 1 132 ? -19.960 90.622 34.389 1.00 70.91 132 ASP C N 1
ATOM 4394 C CA . ASP C 1 132 ? -21.237 89.941 34.517 1.00 72.58 132 ASP C CA 1
ATOM 4395 C C . ASP C 1 132 ? -21.723 89.329 33.213 1.00 73.21 132 ASP C C 1
ATOM 4396 O O . ASP C 1 132 ? -22.683 88.554 33.249 1.00 83.19 132 ASP C O 1
ATOM 4401 N N . LYS C 1 133 ? -21.126 89.655 32.065 1.00 48.07 133 LYS C N 1
ATOM 4402 C CA . LYS C 1 133 ? -21.555 89.012 30.830 1.00 48.29 133 LYS C CA 1
ATOM 4403 C C . LYS C 1 133 ? -20.498 88.058 30.312 1.00 66.03 133 LYS C C 1
ATOM 4404 O O . LYS C 1 133 ? -20.675 87.457 29.240 1.00 61.57 133 LYS C O 1
ATOM 4410 N N . GLY C 1 134 ? -19.431 87.869 31.081 1.00 80.71 134 GLY C N 1
ATOM 4411 C CA . GLY C 1 134 ? -18.412 86.907 30.758 1.00 35.19 134 GLY C CA 1
ATOM 4412 C C . GLY C 1 134 ? -17.278 87.403 29.890 1.00 47.33 134 GLY C C 1
ATOM 4413 O O . GLY C 1 134 ? -16.469 86.580 29.460 1.00 59.55 134 GLY C O 1
ATOM 4414 N N . THR C 1 135 ? -17.181 88.707 29.599 1.00 55.79 135 THR C N 1
ATOM 4415 C CA . THR C 1 135 ? -16.087 89.190 28.756 1.00 52.66 135 THR C CA 1
ATOM 4416 C C . THR C 1 135 ? -14.844 89.480 29.601 1.00 64.45 135 THR C C 1
ATOM 4417 O O . THR C 1 135 ? -14.927 89.899 30.766 1.00 45.52 135 THR C O 1
ATOM 4421 N N . VAL C 1 136 ? -13.685 89.191 29.019 1.00 44.55 136 VAL C N 1
ATOM 4422 C CA . VAL C 1 136 ? -12.431 89.408 29.717 1.00 31.71 136 VAL C CA 1
ATOM 4423 C C . VAL C 1 136 ? -12.125 90.892 29.711 1.00 43.46 136 VAL C C 1
ATOM 4424 O O . VAL C 1 136 ? -12.028 91.520 28.649 1.00 49.25 136 VAL C O 1
ATOM 4428 N N . ARG C 1 137 ? -11.971 91.461 30.897 1.00 36.76 137 ARG C N 1
ATOM 4429 C CA . ARG C 1 137 ? -11.880 92.903 31.017 1.00 36.98 137 ARG C CA 1
ATOM 4430 C C . ARG C 1 137 ? -10.490 93.434 31.343 1.00 39.74 137 ARG C C 1
ATOM 4431 O O . ARG C 1 137 ? -10.234 94.620 31.101 1.00 54.95 137 ARG C O 1
ATOM 4439 N N . LEU C 1 138 ? -9.585 92.596 31.855 1.00 51.14 138 LEU C N 1
ATOM 4440 C CA . LEU C 1 138 ? -8.307 93.031 32.409 1.00 37.35 138 LEU C CA 1
ATOM 4441 C C . LEU C 1 138 ? -7.431 91.801 32.611 1.00 36.88 138 LEU C C 1
ATOM 4442 O O . LEU C 1 138 ? -7.909 90.782 33.106 1.00 52.41 138 LEU C O 1
ATOM 4447 N N . ILE C 1 139 ? -6.158 91.891 32.232 1.00 48.45 139 ILE C N 1
ATOM 4448 C CA . ILE C 1 139 ? -5.259 90.746 32.344 1.00 31.72 139 ILE C CA 1
ATOM 4449 C C . ILE C 1 139 ? -3.946 91.176 32.980 1.00 40.09 139 ILE C C 1
ATOM 4450 O O . ILE C 1 139 ? -3.299 92.120 32.516 1.00 49.24 139 ILE C O 1
ATOM 4455 N N . LEU C 1 140 ? -3.549 90.478 34.031 1.00 45.83 140 LEU C N 1
ATOM 4456 C CA . LEU C 1 140 ? -2.291 90.725 34.718 1.00 35.51 140 LEU C CA 1
ATOM 4457 C C . LEU C 1 140 ? -1.467 89.460 34.774 1.00 42.50 140 LEU C C 1
ATOM 4458 O O . LEU C 1 140 ? -1.952 88.426 35.243 1.00 49.61 140 LEU C O 1
ATOM 4463 N N . TYR C 1 141 ? -0.204 89.565 34.367 1.00 44.28 141 TYR C N 1
ATOM 4464 C CA . TYR C 1 141 ? 0.785 88.504 34.564 1.00 31.68 141 TYR C CA 1
ATOM 4465 C C . TYR C 1 141 ? 1.880 89.032 35.496 1.00 38.77 141 TYR C C 1
ATOM 4466 O O . TYR C 1 141 ? 2.811 89.713 35.052 1.00 48.72 141 TYR C O 1
ATOM 4475 N N . TYR C 1 142 ? 1.757 88.737 36.798 1.00 36.45 142 TYR C N 1
ATOM 4476 C CA . TYR C 1 142 ? 2.863 88.989 37.709 1.00 28.07 142 TYR C CA 1
ATOM 4477 C C . TYR C 1 142 ? 3.764 87.755 37.794 1.00 56.92 142 TYR C C 1
ATOM 4478 O O . TYR C 1 142 ? 3.293 86.614 37.659 1.00 43.31 142 TYR C O 1
ATOM 4487 N N . PRO C 1 143 ? 5.059 87.954 38.037 1.00 40.30 143 PRO C N 1
ATOM 4488 C CA . PRO C 1 143 ? 5.986 86.822 38.096 1.00 36.40 143 PRO C CA 1
ATOM 4489 C C . PRO C 1 143 ? 5.848 86.083 39.426 1.00 37.19 143 PRO C C 1
ATOM 4490 O O . PRO C 1 143 ? 5.140 86.512 40.341 1.00 52.78 143 PRO C O 1
ATOM 4494 N N . MET C 1 144 ? 6.543 84.942 39.511 1.00 54.49 144 MET C N 1
ATOM 4495 C CA . MET C 1 144 ? 6.465 84.086 40.698 1.00 51.97 144 MET C CA 1
ATOM 4496 C C . MET C 1 144 ? 6.905 84.825 41.964 1.00 56.98 144 MET C C 1
ATOM 4497 O O . MET C 1 144 ? 6.268 84.709 43.020 1.00 52.52 144 MET C O 1
ATOM 4502 N N . GLU C 1 145 ? 7.968 85.619 41.857 1.00 58.60 145 GLU C N 1
ATOM 4503 C CA . GLU C 1 145 ? 8.826 86.065 42.949 1.00 38.02 145 GLU C CA 1
ATOM 4504 C C . GLU C 1 145 ? 8.322 87.296 43.704 1.00 58.48 145 GLU C C 1
ATOM 4505 O O . GLU C 1 145 ? 8.852 87.583 44.783 1.00 67.22 145 GLU C O 1
ATOM 4511 N N . ILE C 1 146 ? 7.376 88.070 43.162 1.00 41.41 146 ILE C N 1
ATOM 4512 C CA . ILE C 1 146 ? 6.736 89.153 43.912 1.00 55.63 146 ILE C CA 1
ATOM 4513 C C . ILE C 1 146 ? 5.245 88.848 44.051 1.00 34.85 146 ILE C C 1
ATOM 4514 O O . ILE C 1 146 ? 4.600 88.344 43.125 1.00 51.77 146 ILE C O 1
ATOM 4519 N N . GLY C 1 147 ? 4.702 89.105 45.220 1.00 48.02 147 GLY C N 1
ATOM 4520 C CA . GLY C 1 147 ? 3.283 88.945 45.380 1.00 43.05 147 GLY C CA 1
ATOM 4521 C C . GLY C 1 147 ? 2.529 90.082 44.724 1.00 50.91 147 GLY C C 1
ATOM 4522 O O . GLY C 1 147 ? 3.092 91.133 44.400 1.00 45.39 147 GLY C O 1
ATOM 4523 N N . ARG C 1 148 ? 1.225 89.855 44.536 1.00 48.42 148 ARG C N 1
ATOM 4524 C CA . ARG C 1 148 ? 0.345 90.830 43.904 1.00 41.35 148 ARG C CA 1
ATOM 4525 C C . ARG C 1 148 ? -0.126 91.850 44.929 1.00 33.95 148 ARG C C 1
ATOM 4526 O O . ARG C 1 148 ? -0.022 91.640 46.141 1.00 54.41 148 ARG C O 1
ATOM 4534 N N . ASN C 1 149 ? -0.648 92.968 44.418 1.00 49.22 149 ASN C N 1
ATOM 4535 C CA . ASN C 1 149 ? -1.300 94.007 45.216 1.00 33.80 149 ASN C CA 1
ATOM 4536 C C . ASN C 1 149 ? -2.811 93.830 45.091 1.00 55.31 149 ASN C C 1
ATOM 4537 O O . ASN C 1 149 ? -3.388 94.078 44.025 1.00 63.67 149 ASN C O 1
ATOM 4542 N N . ILE C 1 150 ? -3.457 93.426 46.184 1.00 54.59 150 ILE C N 1
ATOM 4543 C CA . ILE C 1 150 ? -4.861 93.033 46.077 1.00 42.12 150 ILE C CA 1
ATOM 4544 C C . ILE C 1 150 ? -5.746 94.266 46.032 1.00 43.78 150 ILE C C 1
ATOM 4545 O O . ILE C 1 150 ? -6.740 94.307 45.298 1.00 54.81 150 ILE C O 1
ATOM 4550 N N . ASP C 1 151 ? -5.393 95.300 46.797 1.00 54.36 151 ASP C N 1
ATOM 4551 C CA . ASP C 1 151 ? -6.124 96.555 46.687 1.00 53.88 151 ASP C CA 1
ATOM 4552 C C . ASP C 1 151 ? -6.092 97.143 45.276 1.00 51.30 151 ASP C C 1
ATOM 4553 O O . ASP C 1 151 ? -7.037 97.844 44.898 1.00 70.11 151 ASP C O 1
ATOM 4558 N N . GLU C 1 152 ? -5.086 96.824 44.458 1.00 41.57 152 GLU C N 1
ATOM 4559 C CA . GLU C 1 152 ? -5.120 97.324 43.081 1.00 46.70 152 GLU C CA 1
ATOM 4560 C C . GLU C 1 152 ? -6.148 96.577 42.226 1.00 40.92 152 GLU C C 1
ATOM 4561 O O . GLU C 1 152 ? -6.798 97.178 41.360 1.00 49.02 152 GLU C O 1
ATOM 4567 N N . ILE C 1 153 ? -6.333 95.284 42.471 1.00 33.99 153 ILE C N 1
ATOM 4568 C CA . ILE C 1 153 ? -7.415 94.553 41.815 1.00 40.23 153 ILE C CA 1
ATOM 4569 C C . ILE C 1 153 ? -8.782 95.148 42.184 1.00 55.81 153 ILE C C 1
ATOM 4570 O O . ILE C 1 153 ? -9.667 95.296 41.330 1.00 46.59 153 ILE C O 1
ATOM 4575 N N . LEU C 1 154 ? -8.975 95.511 43.455 1.00 45.91 154 LEU C N 1
ATOM 4576 C CA . LEU C 1 154 ? -10.249 96.100 43.859 1.00 44.28 154 LEU C CA 1
ATOM 4577 C C . LEU C 1 154 ? -10.457 97.442 43.181 1.00 40.55 154 LEU C C 1
ATOM 4578 O O . LEU C 1 154 ? -11.521 97.710 42.607 1.00 54.92 154 LEU C O 1
ATOM 4583 N N . ARG C 1 155 ? -9.436 98.300 43.242 1.00 50.87 155 ARG C N 1
ATOM 4584 C CA . ARG C 1 155 ? -9.468 99.590 42.558 1.00 27.20 155 ARG C CA 1
ATOM 4585 C C . ARG C 1 155 ? -9.870 99.438 41.090 1.00 49.55 155 ARG C C 1
ATOM 4586 O O . ARG C 1 155 ? -10.609 100.275 40.549 1.00 44.62 155 ARG C O 1
ATOM 4594 N N . ALA C 1 156 ? -9.401 98.372 40.428 1.00 33.14 156 ALA C N 1
ATOM 4595 C CA . ALA C 1 156 ? -9.693 98.210 39.006 1.00 36.46 156 ALA C CA 1
ATOM 4596 C C . ALA C 1 156 ? -11.131 97.766 38.786 1.00 48.81 156 ALA C C 1
ATOM 4597 O O . ALA C 1 156 ? -11.777 98.202 37.825 1.00 64.89 156 ALA C O 1
ATOM 4599 N N . ILE C 1 157 ? -11.657 96.905 39.663 1.00 58.69 157 ILE C N 1
ATOM 4600 C CA . ILE C 1 157 ? -13.060 96.508 39.542 1.00 39.27 157 ILE C CA 1
ATOM 4601 C C . ILE C 1 157 ? -13.976 97.712 39.754 1.00 45.97 157 ILE C C 1
ATOM 4602 O O . ILE C 1 157 ? -14.889 97.957 38.958 1.00 57.97 157 ILE C O 1
ATOM 4607 N N . ARG C 1 158 ? -13.740 98.494 40.815 1.00 34.21 158 ARG C N 1
ATOM 4608 C CA . ARG C 1 158 ? -14.513 99.717 41.028 1.00 38.72 158 ARG C CA 1
ATOM 4609 C C . ARG C 1 158 ? -14.549 100.584 39.780 1.00 46.96 158 ARG C C 1
ATOM 4610 O O . ARG C 1 158 ? -15.625 100.985 39.312 1.00 67.74 158 ARG C O 1
ATOM 4618 N N . ALA C 1 159 ? -13.371 100.843 39.207 1.00 44.57 159 ALA C N 1
ATOM 4619 C CA . ALA C 1 159 ? -13.300 101.672 38.007 1.00 52.45 159 ALA C CA 1
ATOM 4620 C C . ALA C 1 159 ? -14.033 101.015 36.837 1.00 45.57 159 ALA C C 1
ATOM 4621 O O . ALA C 1 159 ? -14.846 101.660 36.159 1.00 49.18 159 ALA C O 1
ATOM 4623 N N . LEU C 1 160 ? -13.779 99.721 36.599 1.00 41.91 160 LEU C N 1
ATOM 4624 C CA . LEU C 1 160 ? -14.424 99.037 35.481 1.00 38.25 160 LEU C CA 1
ATOM 4625 C C . LEU C 1 160 ? -15.943 99.062 35.616 1.00 55.03 160 LEU C C 1
ATOM 4626 O O . LEU C 1 160 ? -16.662 99.218 34.618 1.00 67.69 160 LEU C O 1
ATOM 4631 N N . GLN C 1 161 ? -16.449 98.926 36.849 1.00 54.37 161 GLN C N 1
ATOM 4632 C CA . GLN C 1 161 ? -17.894 98.950 37.075 1.00 35.82 161 GLN C CA 1
ATOM 4633 C C . GLN C 1 161 ? -18.473 100.346 36.878 1.00 46.79 161 GLN C C 1
ATOM 4634 O O . GLN C 1 161 ? -19.530 100.486 36.245 1.00 65.61 161 GLN C O 1
ATOM 4640 N N . LEU C 1 162 ? -17.781 101.385 37.385 1.00 42.57 162 LEU C N 1
ATOM 4641 C CA . LEU C 1 162 ? -18.195 102.772 37.133 1.00 49.35 162 LEU C CA 1
ATOM 4642 C C . LEU C 1 162 ? -18.262 103.077 35.637 1.00 36.72 162 LEU C C 1
ATOM 4643 O O . LEU C 1 162 ? -19.117 103.850 35.193 1.00 65.77 162 LEU C O 1
ATOM 4648 N N . VAL C 1 163 ? -17.328 102.529 34.857 1.00 65.42 163 VAL C N 1
ATOM 4649 C CA . VAL C 1 163 ? -17.351 102.702 33.406 1.00 49.93 163 VAL C CA 1
ATOM 4650 C C . VAL C 1 163 ? -18.630 102.125 32.809 1.00 42.63 163 VAL C C 1
ATOM 4651 O O . VAL C 1 163 ? -19.301 102.778 32.001 1.00 74.27 163 VAL C O 1
ATOM 4655 N N . ASP C 1 164 ? -18.989 100.898 33.196 1.00 72.02 164 ASP C N 1
ATOM 4656 C CA . ASP C 1 164 ? -20.217 100.280 32.699 1.00 56.69 164 ASP C CA 1
ATOM 4657 C C . ASP C 1 164 ? -21.475 101.046 33.107 1.00 56.90 164 ASP C C 1
ATOM 4658 O O . ASP C 1 164 ? -22.480 100.971 32.389 1.00 90.23 164 ASP C O 1
ATOM 4663 N N . LYS C 1 165 ? -21.454 101.750 34.256 1.00 57.02 165 LYS C N 1
ATOM 4664 C CA . LYS C 1 165 ? -22.655 102.416 34.773 1.00 51.73 165 LYS C CA 1
ATOM 4665 C C . LYS C 1 165 ? -22.841 103.783 34.139 1.00 54.75 165 LYS C C 1
ATOM 4666 O O . LYS C 1 165 ? -23.921 104.108 33.635 1.00 89.13 165 LYS C O 1
ATOM 4672 N N . ALA C 1 166 ? -21.802 104.614 34.194 1.00 53.77 166 ALA C N 1
ATOM 4673 C CA . ALA C 1 166 ? -21.885 106.019 33.836 1.00 53.50 166 ALA C CA 1
ATOM 4674 C C . ALA C 1 166 ? -21.354 106.333 32.447 1.00 60.14 166 ALA C C 1
ATOM 4675 O O . ALA C 1 166 ? -21.312 107.515 32.085 1.00 76.12 166 ALA C O 1
ATOM 4677 N N . GLY C 1 167 ? -20.957 105.321 31.668 1.00 58.41 167 GLY C N 1
ATOM 4678 C CA . GLY C 1 167 ? -20.316 105.539 30.387 1.00 52.88 167 GLY C CA 1
ATOM 4679 C C . GLY C 1 167 ? -19.244 106.611 30.438 1.00 57.80 167 GLY C C 1
ATOM 4680 O O . GLY C 1 167 ? -19.321 107.604 29.703 1.00 89.42 167 GLY C O 1
ATOM 4681 N N . VAL C 1 168 ? -18.266 106.445 31.334 1.00 61.03 168 VAL C N 1
ATOM 4682 C CA . VAL C 1 168 ? -17.151 107.378 31.483 1.00 39.75 168 VAL C CA 1
ATOM 4683 C C . VAL C 1 168 ? -15.864 106.573 31.390 1.00 45.17 168 VAL C C 1
ATOM 4684 O O . VAL C 1 168 ? -15.881 105.382 31.042 1.00 43.06 168 VAL C O 1
ATOM 4688 N N . VAL C 1 169 ? -14.743 107.221 31.707 1.00 50.06 169 VAL C N 1
ATOM 4689 C CA . VAL C 1 169 ? -13.427 106.589 31.730 1.00 51.40 169 VAL C CA 1
ATOM 4690 C C . VAL C 1 169 ? -12.682 107.138 32.945 1.00 52.00 169 VAL C C 1
ATOM 4691 O O . VAL C 1 169 ? -12.765 108.334 33.247 1.00 66.75 169 VAL C O 1
ATOM 4695 N N . THR C 1 170 ? -11.984 106.258 33.665 1.00 48.78 170 THR C N 1
ATOM 4696 C CA . THR C 1 170 ? -11.367 106.770 34.882 1.00 36.86 170 THR C CA 1
ATOM 4697 C C . THR C 1 170 ? -9.968 107.319 34.587 1.00 55.29 170 THR C C 1
ATOM 4698 O O . THR C 1 170 ? -9.248 106.767 33.750 1.00 46.35 170 THR C O 1
ATOM 4702 N N . PRO C 1 171 ? -9.538 108.402 35.232 1.00 39.17 171 PRO C N 1
ATOM 4703 C CA . PRO C 1 171 ? -8.155 108.854 35.037 1.00 49.00 171 PRO C CA 1
ATOM 4704 C C . PRO C 1 171 ? -7.165 107.953 35.750 1.00 44.18 171 PRO C C 1
ATOM 4705 O O . PRO C 1 171 ? -7.552 107.067 36.527 1.00 57.43 171 PRO C O 1
ATOM 4709 N N . ALA C 1 172 ? -5.881 108.220 35.510 1.00 44.47 172 ALA C N 1
ATOM 4710 C CA . ALA C 1 172 ? -4.789 107.483 36.143 1.00 40.07 172 ALA C CA 1
ATOM 4711 C C . ALA C 1 172 ? -4.801 107.620 37.666 1.00 48.27 172 ALA C C 1
ATOM 4712 O O . ALA C 1 172 ? -5.018 108.708 38.210 1.00 58.36 172 ALA C O 1
ATOM 4714 N N . ASN C 1 173 ? -4.527 106.503 38.352 1.00 49.26 173 ASN C N 1
ATOM 4715 C CA . ASN C 1 173 ? -4.496 106.411 39.813 1.00 42.12 173 ASN C CA 1
ATOM 4716 C C . ASN C 1 173 ? -5.836 106.774 40.448 1.00 66.58 173 ASN C C 1
ATOM 4717 O O . ASN C 1 173 ? -5.885 107.064 41.660 1.00 54.84 173 ASN C O 1
ATOM 4722 N N . TRP C 1 174 ? -6.914 106.746 39.648 1.00 40.50 174 TRP C N 1
ATOM 4723 C CA . TRP C 1 174 ? -8.255 107.010 40.161 1.00 38.84 174 TRP C CA 1
ATOM 4724 C C . TRP C 1 174 ? -8.594 106.050 41.305 1.00 48.57 174 TRP C C 1
ATOM 4725 O O . TRP C 1 174 ? -8.289 104.850 41.225 1.00 51.13 174 TRP C O 1
ATOM 4736 N N . PRO C 1 175 ? -9.252 106.530 42.378 1.00 57.10 175 PRO C N 1
ATOM 4737 C CA . PRO C 1 175 ? -9.855 107.857 42.541 1.00 57.78 175 PRO C CA 1
ATOM 4738 C C . PRO C 1 175 ? -8.925 108.920 43.125 1.00 55.82 175 PRO C C 1
ATOM 4739 O O . PRO C 1 175 ? -9.402 109.810 43.832 1.00 52.17 175 PRO C O 1
ATOM 4743 N N . ASN C 1 176 ? -7.630 108.852 42.823 1.00 60.10 176 ASN C N 1
ATOM 4744 C CA . ASN C 1 176 ? -6.638 109.771 43.384 1.00 40.26 176 ASN C CA 1
ATOM 4745 C C . ASN C 1 176 ? -5.813 110.415 42.297 1.00 77.44 176 ASN C C 1
ATOM 4746 O O . ASN C 1 176 ? -4.580 110.452 42.371 1.00 45.78 176 ASN C O 1
ATOM 4751 N N . ASN C 1 177 ? -6.480 110.921 41.261 1.00 47.08 177 ASN C N 1
ATOM 4752 C CA . ASN C 1 177 ? -5.738 111.488 40.156 1.00 43.52 177 ASN C CA 1
ATOM 4753 C C . ASN C 1 177 ? -5.246 112.867 40.552 1.00 52.28 177 ASN C C 1
ATOM 4754 O O . ASN C 1 177 ? -6.011 113.690 41.066 1.00 56.09 177 ASN C O 1
ATOM 4759 N N . GLU C 1 178 ? -3.944 113.100 40.336 1.00 68.58 178 GLU C N 1
ATOM 4760 C CA . GLU C 1 178 ? -3.238 114.341 40.661 1.00 63.09 178 GLU C CA 1
ATOM 4761 C C . GLU C 1 178 ? -3.709 115.542 39.855 1.00 51.80 178 GLU C C 1
ATOM 4762 O O . GLU C 1 178 ? -3.190 116.640 40.095 1.00 76.36 178 GLU C O 1
ATOM 4768 N N . LEU C 1 179 ? -4.628 115.369 38.897 1.00 54.69 179 LEU C N 1
ATOM 4769 C CA . LEU C 1 179 ? -5.238 116.492 38.191 1.00 45.21 179 LEU C CA 1
ATOM 4770 C C . LEU C 1 179 ? -6.696 116.703 38.557 1.00 53.44 179 LEU C C 1
ATOM 4771 O O . LEU C 1 179 ? -7.134 117.850 38.661 1.00 78.04 179 LEU C O 1
ATOM 4776 N N . ILE C 1 180 ? -7.473 115.635 38.754 1.00 52.99 180 ILE C N 1
ATOM 4777 C CA . ILE C 1 180 ? -8.918 115.791 38.901 1.00 41.43 180 ILE C CA 1
ATOM 4778 C C . ILE C 1 180 ? -9.463 114.902 40.024 1.00 59.87 180 ILE C C 1
ATOM 4779 O O . ILE C 1 180 ? -10.683 114.786 40.199 1.00 62.90 180 ILE C O 1
ATOM 4784 N N . GLY C 1 181 ? -8.562 114.259 40.777 1.00 49.45 181 GLY C N 1
ATOM 4785 C CA . GLY C 1 181 ? -8.898 113.447 41.939 1.00 55.63 181 GLY C CA 1
ATOM 4786 C C . GLY C 1 181 ? -9.948 112.367 41.760 1.00 54.69 181 GLY C C 1
ATOM 4787 O O . GLY C 1 181 ? -9.734 111.355 41.083 1.00 56.69 181 GLY C O 1
ATOM 4788 N N . ASP C 1 182 ? -11.089 112.592 42.413 1.00 78.06 182 ASP C N 1
ATOM 4789 C CA . ASP C 1 182 ? -12.258 111.732 42.350 1.00 67.34 182 ASP C CA 1
ATOM 4790 C C . ASP C 1 182 ? -12.939 111.759 40.977 1.00 70.73 182 ASP C C 1
ATOM 4791 O O . ASP C 1 182 ? -13.584 110.773 40.597 1.00 72.80 182 ASP C O 1
ATOM 4796 N N . LYS C 1 183 ? -12.797 112.850 40.220 1.00 63.73 183 LYS C N 1
ATOM 4797 C CA . LYS C 1 183 ? -13.592 113.068 39.012 1.00 58.36 183 LYS C CA 1
ATOM 4798 C C . LYS C 1 183 ? -13.248 112.079 37.898 1.00 69.53 183 LYS C C 1
ATOM 4799 O O . LYS C 1 183 ? -12.113 111.605 37.773 1.00 60.69 183 LYS C O 1
ATOM 4805 N N . VAL C 1 184 ? -14.258 111.758 37.092 1.00 37.83 184 VAL C N 1
ATOM 4806 C CA . VAL C 1 184 ? -14.082 110.869 35.959 1.00 53.72 184 VAL C CA 1
ATOM 4807 C C . VAL C 1 184 ? -14.116 111.686 34.663 1.00 51.46 184 VAL C C 1
ATOM 4808 O O . VAL C 1 184 ? -14.399 112.888 34.653 1.00 52.00 184 VAL C O 1
ATOM 4812 N N . ILE C 1 185 ? -13.790 111.023 33.558 1.00 64.06 185 ILE C N 1
ATOM 4813 C CA . ILE C 1 185 ? -13.517 111.699 32.294 1.00 53.56 185 ILE C CA 1
ATOM 4814 C C . ILE C 1 185 ? -14.586 111.330 31.271 1.00 54.40 185 ILE C C 1
ATOM 4815 O O . ILE C 1 185 ? -15.064 110.187 31.229 1.00 56.60 185 ILE C O 1
ATOM 4820 N N . ASN C 1 186 ? -14.979 112.321 30.472 1.00 65.62 186 ASN C N 1
ATOM 4821 C CA . ASN C 1 186 ? -15.930 112.109 29.393 1.00 52.84 186 ASN C CA 1
ATOM 4822 C C . ASN C 1 186 ? -15.231 111.455 28.207 1.00 62.98 186 ASN C C 1
ATOM 4823 O O . ASN C 1 186 ? -14.172 111.942 27.774 1.00 61.28 186 ASN C O 1
ATOM 4828 N N . PRO C 1 187 ? -15.819 110.403 27.636 1.00 58.46 187 PRO C N 1
ATOM 4829 C CA . PRO C 1 187 ? -15.212 109.745 26.465 1.00 62.17 187 PRO C CA 1
ATOM 4830 C C . PRO C 1 187 ? -15.134 110.714 25.297 1.00 56.25 187 PRO C C 1
ATOM 4831 O O . PRO C 1 187 ? -16.128 111.343 24.925 1.00 67.09 187 PRO C O 1
ATOM 4835 N N . ALA C 1 188 ? -13.929 110.837 24.728 1.00 85.10 188 ALA C N 1
ATOM 4836 C CA . ALA C 1 188 ? -13.633 111.888 23.757 1.00 81.34 188 ALA C CA 1
ATOM 4837 C C . ALA C 1 188 ? -14.594 111.832 22.561 1.00 65.57 188 ALA C C 1
ATOM 4838 O O . ALA C 1 188 ? -15.101 110.761 22.206 1.00 57.14 188 ALA C O 1
ATOM 4840 N N . PRO C 1 189 ? -14.880 112.979 21.937 1.00 56.77 189 PRO C N 1
ATOM 4841 C CA . PRO C 1 189 ? -15.846 113.011 20.829 1.00 65.68 189 PRO C CA 1
ATOM 4842 C C . PRO C 1 189 ? -15.348 112.274 19.593 1.00 84.17 189 PRO C C 1
ATOM 4843 O O . PRO C 1 189 ? -14.154 112.280 19.272 1.00 54.46 189 PRO C O 1
ATOM 4847 N N . ARG C 1 190 ? -16.297 111.659 18.875 1.00 79.10 190 ARG C N 1
ATOM 4848 C CA . ARG C 1 190 ? -15.987 110.759 17.765 1.00 91.84 190 ARG C CA 1
ATOM 4849 C C . ARG C 1 190 ? -15.999 111.437 16.387 1.00 95.70 190 ARG C C 1
ATOM 4850 O O . ARG C 1 190 ? -15.240 111.025 15.493 1.00 64.79 190 ARG C O 1
ATOM 4852 N N . THR C 1 191 ? -16.833 112.462 16.187 1.00 70.60 191 THR C N 1
ATOM 4853 C CA . THR C 1 191 ? -16.927 113.149 14.906 1.00 70.47 191 THR C CA 1
ATOM 4854 C C . THR C 1 191 ? -16.593 114.624 15.131 1.00 44.47 191 THR C C 1
ATOM 4855 O O . THR C 1 191 ? -16.391 115.060 16.263 1.00 75.05 191 THR C O 1
ATOM 4859 N N . ILE C 1 192 ? -16.520 115.403 14.047 1.00 97.74 192 ILE C N 1
ATOM 4860 C CA . ILE C 1 192 ? -16.172 116.821 14.161 1.00 66.23 192 ILE C CA 1
ATOM 4861 C C . ILE C 1 192 ? -17.370 117.653 14.647 1.00 65.84 192 ILE C C 1
ATOM 4862 O O . ILE C 1 192 ? -17.185 118.647 15.357 1.00 72.66 192 ILE C O 1
ATOM 4867 N N . LYS C 1 193 ? -18.604 117.263 14.307 1.00 84.98 193 LYS C N 1
ATOM 4868 C CA . LYS C 1 193 ? -19.777 117.860 14.940 1.00 103.40 193 LYS C CA 1
ATOM 4869 C C . LYS C 1 193 ? -19.682 117.819 16.455 1.00 102.80 193 LYS C C 1
ATOM 4870 O O . LYS C 1 193 ? -19.745 118.852 17.140 1.00 90.09 193 LYS C O 1
ATOM 4876 N N . ASP C 1 194 ? -19.544 116.609 16.984 1.00 91.68 194 ASP C N 1
ATOM 4877 C CA . ASP C 1 194 ? -19.543 116.419 18.419 1.00 70.73 194 ASP C CA 1
ATOM 4878 C C . ASP C 1 194 ? -18.396 117.174 19.072 1.00 71.81 194 ASP C C 1
ATOM 4879 O O . ASP C 1 194 ? -18.549 117.683 20.188 1.00 89.53 194 ASP C O 1
ATOM 4884 N N . ALA C 1 195 ? -17.250 117.279 18.391 1.00 67.79 195 ALA C N 1
ATOM 4885 C CA . ALA C 1 195 ? -16.092 117.918 19.014 1.00 64.81 195 ALA C CA 1
ATOM 4886 C C . ALA C 1 195 ? -16.314 119.411 19.201 1.00 76.79 195 ALA C C 1
ATOM 4887 O O . ALA C 1 195 ? -15.962 119.970 20.247 1.00 82.98 195 ALA C O 1
ATOM 4889 N N . LYS C 1 196 ? -16.896 120.078 18.202 1.00 81.74 196 LYS C N 1
ATOM 4890 C CA . LYS C 1 196 ? -17.043 121.524 18.304 1.00 78.18 196 LYS C CA 1
ATOM 4891 C C . LYS C 1 196 ? -18.007 121.915 19.418 1.00 86.79 196 LYS C C 1
ATOM 4892 O O . LYS C 1 196 ? -17.843 122.976 20.035 1.00 68.70 196 LYS C O 1
ATOM 4898 N N . MET C 1 197 ? -18.984 121.051 19.708 1.00 67.59 197 MET C N 1
ATOM 4899 C CA . MET C 1 197 ? -19.928 121.280 20.798 1.00 74.71 197 MET C CA 1
ATOM 4900 C C . MET C 1 197 ? -19.254 121.421 22.156 1.00 61.14 197 MET C C 1
ATOM 4901 O O . MET C 1 197 ? -19.837 122.008 23.076 1.00 85.65 197 MET C O 1
ATOM 4906 N N . ARG C 1 198 ? -18.044 120.892 22.315 1.00 78.37 198 ARG C N 1
ATOM 4907 C CA . ARG C 1 198 ? -17.357 120.941 23.602 1.00 83.82 198 ARG C CA 1
ATOM 4908 C C . ARG C 1 198 ? -16.204 121.935 23.642 1.00 52.93 198 ARG C C 1
ATOM 4909 O O . ARG C 1 198 ? -15.336 121.823 24.519 1.00 70.16 198 ARG C O 1
ATOM 4917 N N . LEU C 1 199 ? -16.178 122.913 22.742 1.00 75.49 199 LEU C N 1
ATOM 4918 C CA . LEU C 1 199 ? -15.032 123.799 22.700 1.00 66.70 199 LEU C CA 1
ATOM 4919 C C . LEU C 1 199 ? -15.075 124.760 23.883 1.00 96.43 199 LEU C C 1
ATOM 4920 O O . LEU C 1 199 ? -16.144 125.047 24.444 1.00 62.71 199 LEU C O 1
ATOM 4925 N N . GLY C 1 200 ? -13.883 125.201 24.298 1.00 79.47 200 GLY C N 1
ATOM 4926 C CA . GLY C 1 200 ? -13.739 126.084 25.439 1.00 78.93 200 GLY C CA 1
ATOM 4927 C C . GLY C 1 200 ? -14.163 125.522 26.775 1.00 83.61 200 GLY C C 1
ATOM 4928 O O . GLY C 1 200 ? -14.380 126.300 27.711 1.00 86.06 200 GLY C O 1
ATOM 4929 N N . GLN C 1 201 ? -14.310 124.175 26.899 1.00 80.67 201 GLN C N 1
ATOM 4930 C CA . GLN C 1 201 ? -14.467 123.646 28.247 1.00 92.59 201 GLN C CA 1
ATOM 4931 C C . GLN C 1 201 ? -13.104 123.283 28.837 1.00 86.17 201 GLN C C 1
ATOM 4932 O O . GLN C 1 201 ? -12.133 123.090 28.092 1.00 62.28 201 GLN C O 1
ATOM 4938 N N . PRO C 1 202 ? -13.003 123.201 30.170 1.00 67.46 202 PRO C N 1
ATOM 4939 C CA . PRO C 1 202 ? -11.686 123.080 30.809 1.00 57.05 202 PRO C CA 1
ATOM 4940 C C . PRO C 1 202 ? -10.866 121.869 30.349 1.00 107.51 202 PRO C C 1
ATOM 4941 O O . PRO C 1 202 ? -11.357 120.728 30.229 1.00 27.91 202 PRO C O 1
ATOM 4945 N N . PHE C 1 203 ? -9.569 122.168 30.166 1.00 125.82 203 PHE C N 1
ATOM 4946 C CA . PHE C 1 203 ? -8.511 121.430 29.487 1.00 56.00 203 PHE C CA 1
ATOM 4947 C C . PHE C 1 203 ? -8.664 121.624 27.990 1.00 66.67 203 PHE C C 1
ATOM 4948 O O . PHE C 1 203 ? -7.999 122.499 27.424 1.00 88.16 203 PHE C O 1
ATOM 4956 N N . ASP C 1 204 ? -9.552 120.870 27.349 1.00 37.55 204 ASP C N 1
ATOM 4957 C CA . ASP C 1 204 ? -9.744 120.994 25.905 1.00 66.23 204 ASP C CA 1
ATOM 4958 C C . ASP C 1 204 ? -10.956 120.156 25.516 1.00 60.30 204 ASP C C 1
ATOM 4959 O O . ASP C 1 204 ? -11.596 119.526 26.361 1.00 61.66 204 ASP C O 1
ATOM 4964 N N . TRP C 1 205 ? -11.263 120.143 24.218 1.00 50.50 205 TRP C N 1
ATOM 4965 C CA . TRP C 1 205 ? -12.495 119.494 23.783 1.00 49.42 205 TRP C CA 1
ATOM 4966 C C . TRP C 1 205 ? -12.439 117.975 23.934 1.00 53.45 205 TRP C C 1
ATOM 4967 O O . TRP C 1 205 ? -13.483 117.335 24.132 1.00 71.71 205 TRP C O 1
ATOM 4978 N N . TRP C 1 206 ? -11.250 117.378 23.861 1.00 50.92 206 TRP C N 1
ATOM 4979 C CA . TRP C 1 206 ? -11.127 115.937 24.060 1.00 78.39 206 TRP C CA 1
ATOM 4980 C C . TRP C 1 206 ? -10.943 115.532 25.527 1.00 56.27 206 TRP C C 1
ATOM 4981 O O . TRP C 1 206 ? -11.045 114.343 25.855 1.00 83.94 206 TRP C O 1
ATOM 4992 N N . PHE C 1 207 ? -10.714 116.491 26.410 1.00 72.66 207 PHE C N 1
ATOM 4993 C CA . PHE C 1 207 ? -10.363 116.263 27.806 1.00 43.41 207 PHE C CA 1
ATOM 4994 C C . PHE C 1 207 ? -11.355 117.053 28.667 1.00 57.19 207 PHE C C 1
ATOM 4995 O O . PHE C 1 207 ? -11.082 118.181 29.093 1.00 45.93 207 PHE C O 1
ATOM 5003 N N . THR C 1 208 ? -12.520 116.457 28.900 1.00 56.55 208 THR C N 1
ATOM 5004 C CA . THR C 1 208 ? -13.573 117.048 29.715 1.00 62.86 208 THR C CA 1
ATOM 5005 C C . THR C 1 208 ? -13.914 116.111 30.865 1.00 59.36 208 THR C C 1
ATOM 5006 O O . THR C 1 208 ? -13.953 114.890 30.684 1.00 80.81 208 THR C O 1
ATOM 5010 N N . TYR C 1 209 ? -14.137 116.680 32.054 1.00 63.73 209 TYR C N 1
ATOM 5011 C CA . TYR C 1 209 ? -14.334 115.895 33.266 1.00 51.43 209 TYR C CA 1
ATOM 5012 C C . TYR C 1 209 ? -15.586 116.361 34.011 1.00 64.15 209 TYR C C 1
ATOM 5013 O O . TYR C 1 209 ? -15.960 117.540 33.984 1.00 65.91 209 TYR C O 1
ATOM 5022 N N . LYS C 1 210 ? -16.261 115.387 34.622 1.00 62.04 210 LYS C N 1
ATOM 5023 C CA . LYS C 1 210 ? -17.460 115.562 35.432 1.00 76.11 210 LYS C CA 1
ATOM 5024 C C . LYS C 1 210 ? -17.209 115.003 36.823 1.00 92.02 210 LYS C C 1
ATOM 5025 O O . LYS C 1 210 ? -16.062 114.690 37.173 1.00 58.23 210 LYS C O 1
ATOM 5031 N N . GLU C 1 211 ? -18.268 114.852 37.619 1.00 78.06 211 GLU C N 1
ATOM 5032 C CA . GLU C 1 211 ? -18.147 114.201 38.907 1.00 60.93 211 GLU C CA 1
ATOM 5033 C C . GLU C 1 211 ? -19.271 113.195 39.079 1.00 92.82 211 GLU C C 1
ATOM 5034 O O . GLU C 1 211 ? -20.303 113.265 38.401 1.00 85.91 211 GLU C O 1
ATOM 5040 N N . VAL C 1 212 ? -19.038 112.225 39.967 1.00 70.48 212 VAL C N 1
ATOM 5041 C CA . VAL C 1 212 ? -20.054 111.204 40.195 1.00 82.80 212 VAL C CA 1
ATOM 5042 C C . VAL C 1 212 ? -20.176 110.995 41.701 1.00 99.25 212 VAL C C 1
ATOM 5043 O O . VAL C 1 212 ? -21.219 110.574 42.208 1.00 104.20 212 VAL C O 1
ATOM 5047 N N . ARG D 1 5 ? 7.122 85.838 18.964 1.00 155.97 5 ARG D N 1
ATOM 5048 C CA . ARG D 1 5 ? 5.765 85.408 19.211 1.00 112.66 5 ARG D CA 1
ATOM 5049 C C . ARG D 1 5 ? 5.579 86.113 20.530 1.00 94.82 5 ARG D C 1
ATOM 5050 O O . ARG D 1 5 ? 6.571 86.633 21.055 1.00 158.65 5 ARG D O 1
ATOM 5058 N N . ILE D 1 6 ? 4.365 86.221 21.055 1.00 75.71 6 ILE D N 1
ATOM 5059 C CA . ILE D 1 6 ? 4.184 87.218 22.131 1.00 88.49 6 ILE D CA 1
ATOM 5060 C C . ILE D 1 6 ? 5.136 86.916 23.290 1.00 79.53 6 ILE D C 1
ATOM 5061 O O . ILE D 1 6 ? 5.218 85.751 23.738 1.00 103.61 6 ILE D O 1
ATOM 5066 N N . PRO D 1 7 ? 5.926 87.887 23.767 1.00 73.77 7 PRO D N 1
ATOM 5067 C CA . PRO D 1 7 ? 6.940 87.568 24.780 1.00 73.79 7 PRO D CA 1
ATOM 5068 C C . PRO D 1 7 ? 6.298 87.286 26.126 1.00 81.24 7 PRO D C 1
ATOM 5069 O O . PRO D 1 7 ? 5.187 87.734 26.432 1.00 69.80 7 PRO D O 1
ATOM 5073 N N . LEU D 1 8 ? 7.019 86.504 26.926 1.00 61.55 8 LEU D N 1
ATOM 5074 C CA . LEU D 1 8 ? 6.523 86.038 28.208 1.00 61.24 8 LEU D CA 1
ATOM 5075 C C . LEU D 1 8 ? 7.584 86.244 29.281 1.00 63.94 8 LEU D C 1
ATOM 5076 O O . LEU D 1 8 ? 8.754 86.514 28.990 1.00 58.18 8 LEU D O 1
ATOM 5081 N N . ILE D 1 9 ? 7.150 86.111 30.536 1.00 38.23 9 ILE D N 1
ATOM 5082 C CA . ILE D 1 9 ? 8.043 86.313 31.666 1.00 50.25 9 ILE D CA 1
ATOM 5083 C C . ILE D 1 9 ? 9.185 85.310 31.572 1.00 47.13 9 ILE D C 1
ATOM 5084 O O . ILE D 1 9 ? 8.956 84.110 31.419 1.00 69.78 9 ILE D O 1
ATOM 5089 N N . GLY D 1 10 ? 10.426 85.812 31.620 1.00 57.83 10 GLY D N 1
ATOM 5090 C CA . GLY D 1 10 ? 11.615 84.985 31.520 1.00 54.81 10 GLY D CA 1
ATOM 5091 C C . GLY D 1 10 ? 12.333 85.070 30.180 1.00 52.05 10 GLY D C 1
ATOM 5092 O O . GLY D 1 10 ? 13.571 85.040 30.153 1.00 67.84 10 GLY D O 1
ATOM 5093 N N . GLU D 1 11 ? 11.586 85.136 29.071 1.00 57.64 11 GLU D N 1
ATOM 5094 C CA . GLU D 1 11 ? 12.151 85.381 27.744 1.00 53.71 11 GLU D CA 1
ATOM 5095 C C . GLU D 1 11 ? 12.852 86.738 27.659 1.00 45.26 11 GLU D C 1
ATOM 5096 O O . GLU D 1 11 ? 12.476 87.714 28.316 1.00 57.23 11 GLU D O 1
ATOM 5102 N N . LYS D 1 12 ? 13.859 86.809 26.798 1.00 73.13 12 LYS D N 1
ATOM 5103 C CA . LYS D 1 12 ? 14.455 88.101 26.514 1.00 58.57 12 LYS D CA 1
ATOM 5104 C C . LYS D 1 12 ? 13.583 88.934 25.606 1.00 39.67 12 LYS D C 1
ATOM 5105 O O . LYS D 1 12 ? 12.917 88.423 24.706 1.00 58.15 12 LYS D O 1
ATOM 5111 N N . PHE D 1 13 ? 13.555 90.226 25.893 1.00 62.98 13 PHE D N 1
ATOM 5112 C CA . PHE D 1 13 ? 12.793 91.152 25.079 1.00 43.26 13 PHE D CA 1
ATOM 5113 C C . PHE D 1 13 ? 13.312 91.101 23.641 1.00 52.96 13 PHE D C 1
ATOM 5114 O O . PHE D 1 13 ? 14.532 91.125 23.424 1.00 68.84 13 PHE D O 1
ATOM 5122 N N . PRO D 1 14 ? 12.410 91.030 22.663 1.00 60.81 14 PRO D N 1
ATOM 5123 C CA . PRO D 1 14 ? 12.828 90.814 21.264 1.00 59.20 14 PRO D CA 1
ATOM 5124 C C . PRO D 1 14 ? 13.644 91.969 20.703 1.00 65.23 14 PRO D C 1
ATOM 5125 O O . PRO D 1 14 ? 13.316 93.144 20.888 1.00 82.37 14 PRO D O 1
ATOM 5129 N N . GLU D 1 15 ? 14.716 91.634 19.988 1.00 76.26 15 GLU D N 1
ATOM 5130 C CA . GLU D 1 15 ? 15.436 92.678 19.279 1.00 67.75 15 GLU D CA 1
ATOM 5131 C C . GLU D 1 15 ? 14.556 93.423 18.275 1.00 62.84 15 GLU D C 1
ATOM 5132 O O . GLU D 1 15 ? 13.892 92.818 17.426 1.00 71.10 15 GLU D O 1
ATOM 5138 N N . MET D 1 16 ? 14.561 94.748 18.373 1.00 52.92 16 MET D N 1
ATOM 5139 C CA . MET D 1 16 ? 13.764 95.558 17.468 1.00 56.42 16 MET D CA 1
ATOM 5140 C C . MET D 1 16 ? 14.263 96.989 17.517 1.00 56.77 16 MET D C 1
ATOM 5141 O O . MET D 1 16 ? 14.702 97.467 18.566 1.00 65.97 16 MET D O 1
ATOM 5146 N N . GLU D 1 17 ? 14.215 97.663 16.370 1.00 49.68 17 GLU D N 1
ATOM 5147 C CA . GLU D 1 17 ? 14.599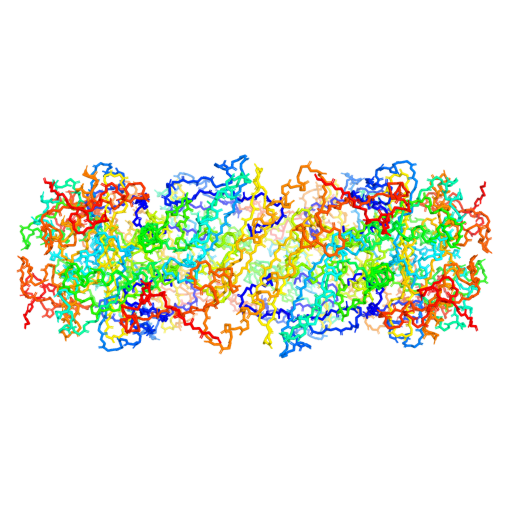 99.065 16.294 1.00 58.64 17 GLU D CA 1
ATOM 5148 C C . GLU D 1 17 ? 13.345 99.901 16.071 1.00 49.97 17 GLU D C 1
ATOM 5149 O O . GLU D 1 17 ? 12.521 99.567 15.211 1.00 54.07 17 GLU D O 1
ATOM 5155 N N . VAL D 1 18 ? 13.189 100.969 16.860 1.00 48.30 18 VAL D N 1
ATOM 5156 C CA . VAL D 1 18 ? 11.968 101.763 16.887 1.00 46.33 18 VAL D CA 1
ATOM 5157 C C . VAL D 1 18 ? 12.313 103.235 16.687 1.00 61.30 18 VAL D C 1
ATOM 5158 O O . VAL D 1 18 ? 13.429 103.691 16.959 1.00 50.50 18 VAL D O 1
ATOM 5162 N N . ILE D 1 19 ? 11.316 103.994 16.245 1.00 48.90 19 ILE D N 1
ATOM 5163 C CA . ILE D 1 19 ? 11.490 105.404 15.937 1.00 52.87 19 ILE D CA 1
ATOM 5164 C C . ILE D 1 19 ? 10.655 106.171 16.936 1.00 45.48 19 ILE D C 1
ATOM 5165 O O . ILE D 1 19 ? 9.438 105.953 17.019 1.00 75.85 19 ILE D O 1
ATOM 5170 N N . THR D 1 20 ? 11.311 107.042 17.714 1.00 56.82 20 THR D N 1
ATOM 5171 C CA . THR D 1 20 ? 10.715 107.708 18.868 1.00 50.12 20 THR D CA 1
ATOM 5172 C C . THR D 1 20 ? 10.932 109.218 18.784 1.00 48.43 20 THR D C 1
ATOM 5173 O O . THR D 1 20 ? 11.783 109.710 18.038 1.00 65.50 20 THR D O 1
ATOM 5177 N N . THR D 1 21 ? 10.169 109.954 19.600 1.00 49.85 21 THR D N 1
ATOM 5178 C CA . THR D 1 21 ? 10.342 111.391 19.776 1.00 32.62 21 THR D CA 1
ATOM 5179 C C . THR D 1 21 ? 11.755 111.787 20.189 1.00 53.10 21 THR D C 1
ATOM 5180 O O . THR D 1 21 ? 12.020 112.983 20.313 1.00 87.17 21 THR D O 1
ATOM 5184 N N . HIS D 1 22 ? 12.641 110.841 20.500 1.00 46.93 22 HIS D N 1
ATOM 5185 C CA . HIS D 1 22 ? 14.026 111.162 20.830 1.00 47.82 22 HIS D CA 1
ATOM 5186 C C . HIS D 1 22 ? 14.985 110.587 19.794 1.00 57.64 22 HIS D C 1
ATOM 5187 O O . HIS D 1 22 ? 16.169 110.381 20.085 1.00 69.75 22 HIS D O 1
ATOM 5194 N N . GLY D 1 23 ? 14.487 110.280 18.608 1.00 55.80 23 GLY D N 1
ATOM 5195 C CA . GLY D 1 23 ? 15.283 109.632 17.593 1.00 61.42 23 GLY D CA 1
ATOM 5196 C C . GLY D 1 23 ? 15.052 108.138 17.532 1.00 59.20 23 GLY D C 1
ATOM 5197 O O . GLY D 1 23 ? 14.086 107.593 18.071 1.00 71.99 23 GLY D O 1
ATOM 5198 N N . LYS D 1 24 ? 15.957 107.472 16.825 1.00 71.33 24 LYS D N 1
ATOM 5199 C CA . LYS D 1 24 ? 16.018 106.021 16.811 1.00 59.25 24 LYS D CA 1
ATOM 5200 C C . LYS D 1 24 ? 16.551 105.453 18.113 1.00 62.20 24 LYS D C 1
ATOM 5201 O O . LYS D 1 24 ? 17.357 106.079 18.810 1.00 77.36 24 LYS D O 1
ATOM 5207 N N . ILE D 1 25 ? 16.066 104.250 18.433 1.00 52.83 25 ILE D N 1
ATOM 5208 C CA . ILE D 1 25 ? 16.383 103.517 19.655 1.00 45.36 25 ILE D CA 1
ATOM 5209 C C . ILE D 1 25 ? 16.367 102.032 19.308 1.00 56.83 25 ILE D C 1
ATOM 5210 O O . ILE D 1 25 ? 15.489 101.573 18.568 1.00 65.65 25 ILE D O 1
ATOM 5215 N N . LYS D 1 26 ? 17.329 101.281 19.844 1.00 54.54 26 LYS D N 1
ATOM 5216 C CA . LYS D 1 26 ? 17.524 99.874 19.520 1.00 44.32 26 LYS D CA 1
ATOM 5217 C C . LYS D 1 26 ? 17.104 99.141 20.780 1.00 87.32 26 LYS D C 1
ATOM 5218 O O . LYS D 1 26 ? 17.702 99.349 21.840 1.00 77.16 26 LYS D O 1
ATOM 5224 N N . LEU D 1 27 ? 16.036 98.353 20.699 1.00 87.08 27 LEU D N 1
ATOM 5225 C CA . LEU D 1 27 ? 15.248 98.450 21.921 1.00 47.91 27 LEU D CA 1
ATOM 5226 C C . LEU D 1 27 ? 15.788 97.676 23.114 1.00 102.48 27 LEU D C 1
ATOM 5227 O O . LEU D 1 27 ? 15.976 98.295 24.169 1.00 196.52 27 LEU D O 1
ATOM 5232 N N . PRO D 1 28 ? 16.035 96.367 23.058 1.00 58.51 28 PRO D N 1
ATOM 5233 C CA . PRO D 1 28 ? 16.492 95.702 24.309 1.00 45.40 28 PRO D CA 1
ATOM 5234 C C . PRO D 1 28 ? 17.863 96.188 24.764 1.00 77.22 28 PRO D C 1
ATOM 5235 O O . PRO D 1 28 ? 18.113 96.196 25.978 1.00 71.91 28 PRO D O 1
ATOM 5239 N N . ASP D 1 29 ? 18.702 96.687 23.838 1.00 78.42 29 ASP D N 1
ATOM 5240 C CA . ASP D 1 29 ? 20.141 96.895 24.002 1.00 63.94 29 ASP D CA 1
ATOM 5241 C C . ASP D 1 29 ? 20.543 98.306 24.405 1.00 52.43 29 ASP D C 1
ATOM 5242 O O . ASP D 1 29 ? 21.478 98.471 25.187 1.00 82.17 29 ASP D O 1
ATOM 5247 N N . ASP D 1 30 ? 19.938 99.342 23.829 1.00 72.21 30 ASP D N 1
ATOM 5248 C CA . ASP D 1 30 ? 20.292 100.699 24.239 1.00 60.26 30 ASP D CA 1
ATOM 5249 C C . ASP D 1 30 ? 20.032 100.929 25.720 1.00 57.49 30 ASP D C 1
ATOM 5250 O O . ASP D 1 30 ? 20.421 101.978 26.246 1.00 72.72 30 ASP D O 1
ATOM 5255 N N . TYR D 1 31 ? 19.366 99.990 26.394 1.00 52.15 31 TYR D N 1
ATOM 5256 C CA . TYR D 1 31 ? 19.075 100.076 27.820 1.00 73.94 31 TYR D CA 1
ATOM 5257 C C . TYR D 1 31 ? 19.716 98.910 28.558 1.00 66.26 31 TYR D C 1
ATOM 5258 O O . TYR D 1 31 ? 19.098 98.268 29.413 1.00 81.25 31 TYR D O 1
ATOM 5267 N N . LYS D 1 32 ? 20.981 98.630 28.251 1.00 65.98 32 LYS D N 1
ATOM 5268 C CA . LYS D 1 32 ? 21.510 97.302 28.503 1.00 63.99 32 LYS D CA 1
ATOM 5269 C C . LYS D 1 32 ? 22.051 97.165 29.912 1.00 61.73 32 LYS D C 1
ATOM 5270 O O . LYS D 1 32 ? 22.454 96.073 30.308 1.00 129.40 32 LYS D O 1
ATOM 5276 N N . GLY D 1 33 ? 22.017 98.208 30.713 1.00 46.27 33 GLY D N 1
ATOM 5277 C CA . GLY D 1 33 ? 22.286 97.941 32.114 1.00 49.14 33 GLY D CA 1
ATOM 5278 C C . GLY D 1 33 ? 21.289 98.609 33.029 1.00 62.98 33 GLY D C 1
ATOM 5279 O O . GLY D 1 33 ? 21.411 98.594 34.264 1.00 61.41 33 GLY D O 1
ATOM 5280 N N . ARG D 1 34 ? 20.308 99.240 32.403 1.00 63.84 34 ARG D N 1
ATOM 5281 C CA . ARG D 1 34 ? 19.186 99.811 33.114 1.00 56.08 34 ARG D CA 1
ATOM 5282 C C . ARG D 1 34 ? 17.966 98.905 32.995 1.00 60.74 34 ARG D C 1
ATOM 5283 O O . ARG D 1 34 ? 17.884 98.044 32.111 1.00 56.74 34 ARG D O 1
ATOM 5291 N N . TRP D 1 35 ? 17.031 99.091 33.925 1.00 43.46 35 TRP D N 1
ATOM 5292 C CA . TRP D 1 35 ? 15.679 98.590 33.730 1.00 48.36 35 TRP D CA 1
ATOM 5293 C C . TRP D 1 35 ? 14.898 99.556 32.847 1.00 53.33 35 TRP D C 1
ATOM 5294 O O . TRP D 1 35 ? 15.192 100.754 32.794 1.00 59.92 35 TRP D O 1
ATOM 5305 N N . PHE D 1 36 ? 13.880 99.046 32.155 1.00 33.81 36 PHE D N 1
ATOM 5306 C CA . PHE D 1 36 ? 12.949 100.004 31.566 1.00 52.63 36 PHE D CA 1
ATOM 5307 C C . PHE D 1 36 ? 11.529 99.456 31.533 1.00 54.61 36 PHE D C 1
ATOM 5308 O O . PHE D 1 36 ? 11.304 98.240 31.472 1.00 42.07 36 PHE D O 1
ATOM 5316 N N . VAL D 1 37 ? 10.577 100.390 31.592 1.00 36.10 37 VAL D N 1
ATOM 5317 C CA . VAL D 1 37 ? 9.149 100.113 31.495 1.00 41.86 37 VAL D CA 1
ATOM 5318 C C . VAL D 1 37 ? 8.663 100.566 30.124 1.00 45.63 37 VAL D C 1
ATOM 5319 O O . VAL D 1 37 ? 8.397 101.751 29.904 1.00 49.39 37 VAL D O 1
ATOM 5323 N N . LEU D 1 38 ? 8.528 99.619 29.204 1.00 42.09 38 LEU D N 1
ATOM 5324 C CA . LEU D 1 38 ? 7.841 99.863 27.947 1.00 35.54 38 LEU D CA 1
ATOM 5325 C C . LEU D 1 38 ? 6.338 99.771 28.174 1.00 43.29 38 LEU D C 1
ATOM 5326 O O . LEU D 1 38 ? 5.841 98.744 28.648 1.00 59.42 38 LEU D O 1
ATOM 5331 N N . PHE D 1 39 ? 5.611 100.828 27.846 1.00 44.91 39 PHE D N 1
ATOM 5332 C CA . PHE D 1 39 ? 4.175 100.811 28.057 1.00 31.21 39 PHE D CA 1
ATOM 5333 C C . PHE D 1 39 ? 3.475 101.461 26.880 1.00 39.07 39 PHE D C 1
ATOM 5334 O O . PHE D 1 39 ? 3.953 102.460 26.336 1.00 67.67 39 PHE D O 1
ATOM 5342 N N . SER D 1 40 ? 2.347 100.881 26.491 1.00 56.08 40 SER D N 1
ATOM 5343 C CA . SER D 1 40 ? 1.517 101.378 25.403 1.00 31.62 40 SER D CA 1
ATOM 5344 C C . SER D 1 40 ? 0.335 102.175 25.944 1.00 47.96 40 SER D C 1
ATOM 5345 O O . SER D 1 40 ? -0.094 102.001 27.087 1.00 54.33 40 SER D O 1
ATOM 5348 N N . HIS D 1 41 ? -0.178 103.080 25.110 1.00 38.62 41 HIS D N 1
ATOM 5349 C CA . HIS D 1 41 ? -1.460 103.738 25.346 1.00 51.78 41 HIS D CA 1
ATOM 5350 C C . HIS D 1 41 ? -2.200 103.773 24.036 1.00 53.37 41 HIS D C 1
ATOM 5351 O O . HIS D 1 41 ? -1.565 103.787 22.960 1.00 49.39 41 HIS D O 1
ATOM 5358 N N . PRO D 1 42 ? -3.570 103.776 24.049 1.00 45.06 42 PRO D N 1
ATOM 5359 C CA . PRO D 1 42 ? -4.355 103.752 22.811 1.00 50.31 42 PRO D CA 1
ATOM 5360 C C . PRO D 1 42 ? -3.973 104.810 21.789 1.00 74.39 42 PRO D C 1
ATOM 5361 O O . PRO D 1 42 ? -3.596 104.453 20.661 1.00 76.27 42 PRO D O 1
ATOM 5365 N N . GLY D 1 43 ? -4.052 106.092 22.158 1.00 44.22 43 GLY D N 1
ATOM 5366 C CA . GLY D 1 43 ? -3.665 107.132 21.221 1.00 108.15 43 GLY D CA 1
ATOM 5367 C C . GLY D 1 43 ? -3.413 108.471 21.877 1.00 41.61 43 GLY D C 1
ATOM 5368 O O . GLY D 1 43 ? -3.944 108.775 22.949 1.00 68.51 43 GLY D O 1
ATOM 5369 N N . ASP D 1 44 ? -2.595 109.279 21.204 1.00 91.33 44 ASP D N 1
ATOM 5370 C CA . ASP D 1 44 ? -2.380 110.653 21.626 1.00 53.92 44 ASP D CA 1
ATOM 5371 C C . ASP D 1 44 ? -3.684 111.439 21.572 1.00 60.48 44 ASP D C 1
ATOM 5372 O O . ASP D 1 44 ? -4.623 111.105 20.832 1.00 57.24 44 ASP D O 1
ATOM 5377 N N . PHE D 1 45 ? -3.721 112.517 22.361 1.00 54.76 45 PHE D N 1
ATOM 5378 C CA . PHE D 1 45 ? -4.908 113.351 22.501 1.00 46.42 45 PHE D CA 1
ATOM 5379 C C . PHE D 1 45 ? -6.113 112.548 22.962 1.00 56.42 45 PHE D C 1
ATOM 5380 O O . PHE D 1 45 ? -7.257 112.930 22.699 1.00 65.13 45 PHE D O 1
ATOM 5388 N N . THR D 1 46 ? -5.870 111.374 23.611 1.00 67.65 46 THR D N 1
ATOM 5389 C CA . THR D 1 46 ? -7.033 110.944 24.357 1.00 61.06 46 THR D CA 1
ATOM 5390 C C . THR D 1 46 ? -6.871 111.349 25.826 1.00 64.92 46 THR D C 1
ATOM 5391 O O . THR D 1 46 ? -5.745 111.500 26.325 1.00 34.46 46 THR D O 1
ATOM 5395 N N . PRO D 1 47 ? -7.977 111.565 26.543 1.00 60.05 47 PRO D N 1
ATOM 5396 C CA . PRO D 1 47 ? -7.866 112.135 27.892 1.00 45.00 47 PRO D CA 1
ATOM 5397 C C . PRO D 1 47 ? -7.224 111.218 28.932 1.00 62.07 47 PRO D C 1
ATOM 5398 O O . PRO D 1 47 ? -6.397 111.676 29.733 1.00 44.00 47 PRO D O 1
ATOM 5402 N N . VAL D 1 48 ? -7.589 109.933 28.971 1.00 59.34 48 VAL D N 1
ATOM 5403 C CA . VAL D 1 48 ? -7.042 109.076 30.027 1.00 49.10 48 VAL D CA 1
ATOM 5404 C C . VAL D 1 48 ? -5.537 108.909 29.848 1.00 52.91 48 VAL D C 1
ATOM 5405 O O . VAL D 1 48 ? -4.766 109.020 30.813 1.00 40.48 48 VAL D O 1
ATOM 5409 N N . CYS D 1 49 ? -5.098 108.666 28.598 1.00 52.66 49 CYS D N 1
ATOM 5410 C CA . CYS D 1 49 ? -3.667 108.573 28.301 1.00 46.65 49 CYS D CA 1
ATOM 5411 C C . CYS D 1 49 ? -2.921 109.844 28.707 1.00 52.88 49 CYS D C 1
ATOM 5412 O O . CYS D 1 49 ? -1.774 109.771 29.167 1.00 34.13 49 CYS D O 1
ATOM 5415 N N . THR D 1 50 ? -3.568 111.010 28.609 1.00 56.04 50 THR D N 1
ATOM 5416 C CA . THR D 1 50 ? -2.925 112.240 29.062 1.00 38.16 50 THR D CA 1
ATOM 5417 C C . THR D 1 50 ? -2.691 112.213 30.571 1.00 50.34 50 THR D C 1
ATOM 5418 O O . THR D 1 50 ? -1.571 112.465 31.034 1.00 50.35 50 THR D O 1
ATOM 5422 N N . THR D 1 51 ? -3.719 111.874 31.359 1.00 47.57 51 THR D N 1
ATOM 5423 C CA . THR D 1 51 ? -3.501 111.797 32.806 1.00 49.05 51 THR D CA 1
ATOM 5424 C C . THR D 1 51 ? -2.371 110.828 33.142 1.00 54.66 51 THR D C 1
ATOM 5425 O O . THR D 1 51 ? -1.603 111.079 34.084 1.00 49.57 51 THR D O 1
ATOM 5429 N N . GLU D 1 52 ? -2.249 109.728 32.371 1.00 37.81 52 GLU D N 1
ATOM 5430 C CA . GLU D 1 52 ? -1.191 108.744 32.620 1.00 48.95 52 GLU D CA 1
ATOM 5431 C C . GLU D 1 52 ? 0.184 109.344 32.346 1.00 56.29 52 GLU D C 1
ATOM 5432 O O . GLU D 1 52 ? 1.122 109.129 33.125 1.00 45.17 52 GLU D O 1
ATOM 5438 N N . PHE D 1 53 ? 0.316 110.136 31.271 1.00 47.88 53 PHE D N 1
ATOM 5439 C CA . PHE D 1 53 ? 1.613 110.744 30.977 1.00 44.64 53 PHE D CA 1
ATOM 5440 C C . PHE D 1 53 ? 1.946 111.826 31.989 1.00 39.68 53 PHE D C 1
ATOM 5441 O O . PHE D 1 53 ? 3.086 111.911 32.466 1.00 59.62 53 PHE D O 1
ATOM 5449 N N . TYR D 1 54 ? 0.959 112.642 32.355 1.00 39.27 54 TYR D N 1
ATOM 5450 C CA . TYR D 1 54 ? 1.174 113.591 33.441 1.00 48.70 54 TYR D CA 1
ATOM 5451 C C . TYR D 1 54 ? 1.754 112.885 34.664 1.00 49.25 54 TYR D C 1
ATOM 5452 O O . TYR D 1 54 ? 2.840 113.239 35.140 1.00 54.55 54 TYR D O 1
ATOM 5461 N N . SER D 1 55 ? 1.052 111.849 35.155 1.00 62.43 55 SER D N 1
ATOM 5462 C CA . SER D 1 55 ? 1.484 111.098 36.335 1.00 45.59 55 SER D CA 1
ATOM 5463 C C . SER D 1 55 ? 2.889 110.520 36.182 1.00 43.01 55 SER D C 1
ATOM 5464 O O . SER D 1 55 ? 3.685 110.600 37.123 1.00 55.36 55 SER D O 1
ATOM 5467 N N . PHE D 1 56 ? 3.202 109.921 35.021 1.00 60.06 56 PHE D N 1
ATOM 5468 C CA . PHE D 1 56 ? 4.546 109.380 34.772 1.00 33.25 56 PHE D CA 1
ATOM 5469 C C . PHE D 1 56 ? 5.611 110.475 34.830 1.00 56.61 56 PHE D C 1
ATOM 5470 O O . PHE D 1 56 ? 6.676 110.293 35.434 1.00 49.97 56 PHE D O 1
ATOM 5478 N N . SER D 1 57 ? 5.351 111.618 34.188 1.00 51.86 57 SER D N 1
ATOM 5479 C CA . SER D 1 57 ? 6.358 112.671 34.169 1.00 51.49 57 SER D CA 1
ATOM 5480 C C . SER D 1 57 ? 6.528 113.299 35.539 1.00 33.24 57 SER D C 1
ATOM 5481 O O . SER D 1 57 ? 7.650 113.610 35.944 1.00 79.79 57 SER D O 1
ATOM 5484 N N . LYS D 1 58 ? 5.441 113.468 36.284 1.00 53.50 58 LYS D N 1
ATOM 5485 C CA . LYS D 1 58 ? 5.590 113.992 37.638 1.00 51.17 58 LYS D CA 1
ATOM 5486 C C . LYS D 1 58 ? 6.380 113.033 38.527 1.00 49.72 58 LYS D C 1
ATOM 5487 O O . LYS D 1 58 ? 7.160 113.476 39.380 1.00 49.71 58 LYS D O 1
ATOM 5493 N N . LYS D 1 59 ? 6.212 111.720 38.339 1.00 55.57 59 LYS D N 1
ATOM 5494 C CA . LYS D 1 59 ? 6.912 110.739 39.162 1.00 48.98 59 LYS D CA 1
ATOM 5495 C C . LYS D 1 59 ? 8.199 110.251 38.517 1.00 48.94 59 LYS D C 1
ATOM 5496 O O . LYS D 1 59 ? 8.721 109.205 38.917 1.00 57.96 59 LYS D O 1
ATOM 5502 N N . TYR D 1 60 ? 8.750 111.008 37.562 1.00 72.64 60 TYR D N 1
ATOM 5503 C CA . TYR D 1 60 ? 9.828 110.474 36.733 1.00 60.13 60 TYR D CA 1
ATOM 5504 C C . TYR D 1 60 ? 11.074 110.136 37.542 1.00 36.58 60 TYR D C 1
ATOM 5505 O O . TYR D 1 60 ? 11.844 109.257 37.142 1.00 67.02 60 TYR D O 1
ATOM 5514 N N . GLU D 1 61 ? 11.297 110.809 38.679 1.00 73.30 61 GLU D N 1
ATOM 5515 C CA . GLU D 1 61 ? 12.620 110.740 39.306 1.00 78.10 61 GLU D CA 1
ATOM 5516 C C . GLU D 1 61 ? 12.689 109.568 40.251 1.00 64.55 61 GLU D C 1
ATOM 5517 O O . GLU D 1 61 ? 13.777 109.042 40.523 1.00 80.42 61 GLU D O 1
ATOM 5523 N N . GLU D 1 62 ? 11.539 109.198 40.827 1.00 49.65 62 GLU D N 1
ATOM 5524 C CA . GLU D 1 62 ? 11.427 107.881 41.433 1.00 63.97 62 GLU D CA 1
ATOM 5525 C C . GLU D 1 62 ? 11.690 106.769 40.439 1.00 42.17 62 GLU D C 1
ATOM 5526 O O . GLU D 1 62 ? 12.315 105.772 40.807 1.00 66.46 62 GLU D O 1
ATOM 5532 N N . PHE D 1 63 ? 11.288 106.925 39.175 1.00 58.98 63 PHE D N 1
ATOM 5533 C CA . PHE D 1 63 ? 11.696 105.917 38.199 1.00 54.08 63 PHE D CA 1
ATOM 5534 C C . PHE D 1 63 ? 13.199 105.981 37.965 1.00 46.78 63 PHE D C 1
ATOM 5535 O O . PHE D 1 63 ? 13.854 104.940 37.850 1.00 61.72 63 PHE D O 1
ATOM 5543 N N . LYS D 1 64 ? 13.771 107.190 37.940 1.00 70.43 64 LYS D N 1
ATOM 5544 C CA . LYS D 1 64 ? 15.200 107.306 37.692 1.00 53.65 64 LYS D CA 1
ATOM 5545 C C . LYS D 1 64 ? 15.999 106.767 38.877 1.00 51.39 64 LYS D C 1
ATOM 5546 O O . LYS D 1 64 ? 17.041 106.121 38.685 1.00 57.72 64 LYS D O 1
ATOM 5552 N N . LYS D 1 65 ? 15.520 107.008 40.107 1.00 43.56 65 LYS D N 1
ATOM 5553 C CA . LYS D 1 65 ? 16.233 106.551 41.297 1.00 47.61 65 LYS D CA 1
ATOM 5554 C C . LYS D 1 65 ? 16.235 105.049 41.418 1.00 46.70 65 LYS D C 1
ATOM 5555 O O . LYS D 1 65 ? 17.031 104.517 42.191 1.00 71.73 65 LYS D O 1
ATOM 5561 N N . LEU D 1 66 ? 15.318 104.362 40.739 1.00 64.14 66 LEU D N 1
ATOM 5562 C CA . LEU D 1 66 ? 15.344 102.907 40.669 1.00 60.92 66 LEU D CA 1
ATOM 5563 C C . LEU D 1 66 ? 16.026 102.424 39.402 1.00 59.72 66 LEU D C 1
ATOM 5564 O O . LEU D 1 66 ? 15.858 101.263 39.019 1.00 57.73 66 LEU D O 1
ATOM 5569 N N . ASN D 1 67 ? 16.794 103.294 38.745 1.00 53.80 67 ASN D N 1
ATOM 5570 C CA . ASN D 1 67 ? 17.578 102.917 37.575 1.00 46.92 67 ASN D CA 1
ATOM 5571 C C . ASN D 1 67 ? 16.706 102.396 36.433 1.00 60.80 67 ASN D C 1
ATOM 5572 O O . ASN D 1 67 ? 17.138 101.539 35.654 1.00 65.91 67 ASN D O 1
ATOM 5577 N N . THR D 1 68 ? 15.472 102.883 36.294 1.00 55.37 68 THR D N 1
ATOM 5578 C CA . THR D 1 68 ? 14.643 102.447 35.178 1.00 67.74 68 THR D CA 1
ATOM 5579 C C . THR D 1 68 ? 14.316 103.656 34.309 1.00 70.22 68 THR D C 1
ATOM 5580 O O . THR D 1 68 ? 14.114 104.767 34.820 1.00 62.01 68 THR D O 1
ATOM 5584 N N . GLU D 1 69 ? 14.307 103.446 32.994 1.00 58.61 69 GLU D N 1
ATOM 5585 C CA . GLU D 1 69 ? 13.832 104.446 32.050 1.00 63.27 69 GLU D CA 1
ATOM 5586 C C . GLU D 1 69 ? 12.397 104.114 31.626 1.00 47.76 69 GLU D C 1
ATOM 5587 O O . GLU D 1 69 ? 11.984 102.951 31.585 1.00 60.77 69 GLU D O 1
ATOM 5593 N N . LEU D 1 70 ? 11.616 105.155 31.371 1.00 53.23 70 LEU D N 1
ATOM 5594 C CA . LEU D 1 70 ? 10.288 104.982 30.799 1.00 50.06 70 LEU D CA 1
ATOM 5595 C C . LEU D 1 70 ? 10.343 105.086 29.280 1.00 46.19 70 LEU D C 1
ATOM 5596 O O . LEU D 1 70 ? 11.120 105.859 28.714 1.00 67.30 70 LEU D O 1
ATOM 5601 N N . ILE D 1 71 ? 9.485 104.327 28.614 1.00 40.51 71 ILE D N 1
ATOM 5602 C CA . ILE D 1 71 ? 9.363 104.519 27.180 1.00 40.57 71 ILE D CA 1
ATOM 5603 C C . ILE D 1 71 ? 7.964 104.102 26.734 1.00 47.64 71 ILE D C 1
ATOM 5604 O O . ILE D 1 71 ? 7.526 102.971 26.976 1.00 39.30 71 ILE D O 1
ATOM 5609 N N . GLY D 1 72 ? 7.237 105.058 26.137 1.00 37.01 72 GLY D N 1
ATOM 5610 C CA . GLY D 1 72 ? 5.855 104.867 25.746 1.00 49.69 72 GLY D CA 1
ATOM 5611 C C . GLY D 1 72 ? 5.726 104.428 24.294 1.00 50.83 72 GLY D C 1
ATOM 5612 O O . GLY D 1 72 ? 6.706 104.322 23.556 1.00 53.96 72 GLY D O 1
ATOM 5613 N N . LEU D 1 73 ? 4.483 104.160 23.883 1.00 45.97 73 LEU D N 1
ATOM 5614 C CA . LEU D 1 73 ? 4.258 103.597 22.555 1.00 41.79 73 LEU D CA 1
ATOM 5615 C C . LEU D 1 73 ? 2.786 103.695 22.189 1.00 50.66 73 LEU D C 1
ATOM 5616 O O . LEU D 1 73 ? 1.925 103.405 23.025 1.00 46.70 73 LEU D O 1
ATOM 5621 N N . SER D 1 74 ? 2.513 104.054 20.926 1.00 46.12 74 SER D N 1
ATOM 5622 C CA . SER D 1 74 ? 1.148 104.199 20.420 1.00 46.72 74 SER D CA 1
ATOM 5623 C C . SER D 1 74 ? 1.183 104.138 18.897 1.00 59.93 74 SER D C 1
ATOM 5624 O O . SER D 1 74 ? 2.246 104.289 18.279 1.00 65.72 74 SER D O 1
ATOM 5627 N N . VAL D 1 75 ? 0.002 103.914 18.292 1.00 36.07 75 VAL D N 1
ATOM 5628 C CA . VAL D 1 75 ? -0.092 103.751 16.835 1.00 55.82 75 VAL D CA 1
ATOM 5629 C C . VAL D 1 75 ? -0.219 105.086 16.103 1.00 38.08 75 VAL D C 1
ATOM 5630 O O . VAL D 1 75 ? -0.660 105.145 14.944 1.00 89.76 75 VAL D O 1
ATOM 5634 N N . ASP D 1 76 ? 0.227 106.150 16.751 1.00 55.52 76 ASP D N 1
ATOM 5635 C CA . ASP D 1 76 ? 0.088 107.492 16.229 1.00 68.72 76 ASP D CA 1
ATOM 5636 C C . ASP D 1 76 ? 1.419 107.920 15.646 1.00 56.96 76 ASP D C 1
ATOM 5637 O O . ASP D 1 76 ? 2.492 107.397 15.986 1.00 46.72 76 ASP D O 1
ATOM 5642 N N . SER D 1 77 ? 1.311 108.815 14.683 1.00 76.62 77 SER D N 1
ATOM 5643 C CA . SER D 1 77 ? 2.457 109.328 13.967 1.00 40.84 77 SER D CA 1
ATOM 5644 C C . SER D 1 77 ? 3.377 110.091 14.913 1.00 62.65 77 SER D C 1
ATOM 5645 O O . SER D 1 77 ? 2.935 110.699 15.888 1.00 60.42 77 SER D O 1
ATOM 5648 N N . ASN D 1 78 ? 4.681 110.047 14.633 1.00 66.27 78 ASN D N 1
ATOM 5649 C CA . ASN D 1 78 ? 5.626 110.715 15.541 1.00 49.89 78 ASN D CA 1
ATOM 5650 C C . ASN D 1 78 ? 5.477 112.242 15.542 1.00 61.49 78 ASN D C 1
ATOM 5651 O O . ASN D 1 78 ? 5.834 112.908 16.528 1.00 62.63 78 ASN D O 1
ATOM 5656 N N . ILE D 1 79 ? 4.895 112.818 14.494 1.00 50.98 79 ILE D N 1
ATOM 5657 C CA . ILE D 1 79 ? 4.545 114.232 14.576 1.00 53.13 79 ILE D CA 1
ATOM 5658 C C . ILE D 1 79 ? 3.412 114.455 15.577 1.00 52.16 79 ILE D C 1
ATOM 5659 O O . ILE D 1 79 ? 3.468 115.381 16.402 1.00 57.93 79 ILE D O 1
ATOM 5664 N N . SER D 1 80 ? 2.410 113.576 15.584 1.00 43.65 80 SER D N 1
ATOM 5665 C CA . SER D 1 80 ? 1.341 113.746 16.557 1.00 53.82 80 SER D CA 1
ATOM 5666 C C . SER D 1 80 ? 1.863 113.594 17.998 1.00 58.15 80 SER D C 1
ATOM 5667 O O . SER D 1 80 ? 1.439 114.321 18.899 1.00 41.69 80 SER D O 1
ATOM 5670 N N . HIS D 1 81 ? 2.817 112.691 18.236 1.00 59.19 81 HIS D N 1
ATOM 5671 C CA . HIS D 1 81 ? 3.465 112.612 19.552 1.00 47.96 81 HIS D CA 1
ATOM 5672 C C . HIS D 1 81 ? 4.035 113.961 19.958 1.00 55.73 81 HIS D C 1
ATOM 5673 O O . HIS D 1 81 ? 3.785 114.436 21.067 1.00 58.42 81 HIS D O 1
ATOM 5680 N N . ILE D 1 82 ? 4.840 114.575 19.080 1.00 48.72 82 ILE D N 1
ATOM 5681 C CA . ILE D 1 82 ? 5.425 115.885 19.385 1.00 56.39 82 ILE D CA 1
ATOM 5682 C C . ILE D 1 82 ? 4.342 116.918 19.684 1.00 62.56 82 ILE D C 1
ATOM 5683 O O . ILE D 1 82 ? 4.492 117.740 20.601 1.00 47.50 82 ILE D O 1
ATOM 5688 N N . GLU D 1 83 ? 3.230 116.900 18.926 1.00 38.43 83 GLU D N 1
ATOM 5689 C CA . GLU D 1 83 ? 2.206 117.902 19.207 1.00 56.33 83 GLU D CA 1
ATOM 5690 C C . GLU D 1 83 ? 1.471 117.603 20.511 1.00 42.97 83 GLU D C 1
ATOM 5691 O O . GLU D 1 83 ? 1.124 118.534 21.246 1.00 66.51 83 GLU D O 1
ATOM 5697 N N . TRP D 1 84 ? 1.275 116.324 20.839 1.00 60.68 84 TRP D N 1
ATOM 5698 C CA . TRP D 1 84 ? 0.730 115.961 22.146 1.00 49.33 84 TRP D CA 1
ATOM 5699 C C . TRP D 1 84 ? 1.651 116.404 23.278 1.00 46.83 84 TRP D C 1
ATOM 5700 O O . TRP D 1 84 ? 1.200 117.032 24.239 1.00 56.86 84 TRP D O 1
ATOM 5711 N N . VAL D 1 85 ? 2.943 116.063 23.197 1.00 51.58 85 VAL D N 1
ATOM 5712 C CA . VAL D 1 85 ? 3.903 116.511 24.210 1.00 59.21 85 VAL D CA 1
ATOM 5713 C C . VAL D 1 85 ? 3.900 118.025 24.360 1.00 49.22 85 VAL D C 1
ATOM 5714 O O . VAL D 1 85 ? 4.019 118.552 25.473 1.00 74.24 85 VAL D O 1
ATOM 5718 N N . MET D 1 86 ? 3.764 118.754 23.252 1.00 59.97 86 MET D N 1
ATOM 5719 C CA . MET D 1 86 ? 3.771 120.205 23.381 1.00 47.40 86 MET D CA 1
ATOM 5720 C C . MET D 1 86 ? 2.513 120.703 24.066 1.00 51.57 86 MET D C 1
ATOM 5721 O O . MET D 1 86 ? 2.592 121.617 24.897 1.00 58.57 86 MET D O 1
ATOM 5726 N N . TRP D 1 87 ? 1.363 120.084 23.782 1.00 41.72 87 TRP D N 1
ATOM 5727 C CA . TRP D 1 87 ? 0.127 120.456 24.473 1.00 44.85 87 TRP D CA 1
ATOM 5728 C C . TRP D 1 87 ? 0.227 120.194 25.974 1.00 59.48 87 TRP D C 1
ATOM 5729 O O . TRP D 1 87 ? -0.302 120.970 26.785 1.00 56.76 87 TRP D O 1
ATOM 5740 N N . ILE D 1 88 ? 0.860 119.077 26.358 1.00 42.64 88 ILE D N 1
ATOM 5741 C CA . ILE D 1 88 ? 0.991 118.726 27.773 1.00 52.46 88 ILE D CA 1
ATOM 5742 C C . ILE D 1 88 ? 1.895 119.724 28.479 1.00 41.66 88 ILE D C 1
ATOM 5743 O O . ILE D 1 88 ? 1.613 120.157 29.603 1.00 78.33 88 ILE D O 1
ATOM 5748 N N . GLU D 1 89 ? 3.015 120.073 27.837 1.00 74.19 89 GLU D N 1
ATOM 5749 C CA . GLU D 1 89 ? 3.975 120.996 28.431 1.00 82.20 89 GLU D CA 1
ATOM 5750 C C . GLU D 1 89 ? 3.346 122.353 28.714 1.00 68.92 89 GLU D C 1
ATOM 5751 O O . GLU D 1 89 ? 3.650 123.004 29.724 1.00 74.35 89 GLU D O 1
ATOM 5757 N N . LYS D 1 90 ? 2.435 122.779 27.862 1.00 50.69 90 LYS D N 1
ATOM 5758 C CA . LYS D 1 90 ? 1.904 124.113 28.042 1.00 70.74 90 LYS D CA 1
ATOM 5759 C C . LYS D 1 90 ? 0.537 124.165 28.724 1.00 41.28 90 LYS D C 1
ATOM 5760 O O . LYS D 1 90 ? 0.206 125.199 29.307 1.00 111.99 90 LYS D O 1
ATOM 5766 N N . ASN D 1 91 ? -0.264 123.096 28.725 1.00 64.60 91 ASN D N 1
ATOM 5767 C CA . ASN D 1 91 ? -1.512 123.150 29.496 1.00 51.09 91 ASN D CA 1
ATOM 5768 C C . ASN D 1 91 ? -1.384 122.592 30.915 1.00 60.32 91 ASN D C 1
ATOM 5769 O O . ASN D 1 91 ? -1.987 123.125 31.853 1.00 72.53 91 ASN D O 1
ATOM 5774 N N . LEU D 1 92 ? -0.651 121.502 31.086 1.00 53.43 92 LEU D N 1
ATOM 5775 C CA . LEU D 1 92 ? -0.464 120.887 32.384 1.00 40.65 92 LEU D CA 1
ATOM 5776 C C . LEU D 1 92 ? 0.869 121.271 33.012 1.00 55.94 92 LEU D C 1
ATOM 5777 O O . LEU D 1 92 ? 1.194 120.768 34.092 1.00 85.79 92 LEU D O 1
ATOM 5782 N N . LYS D 1 93 ? 1.674 122.103 32.335 1.00 54.37 93 LYS D N 1
ATOM 5783 C CA . LYS D 1 93 ? 2.864 122.699 32.943 1.00 56.26 93 LYS D CA 1
ATOM 5784 C C . LYS D 1 93 ? 3.914 121.649 33.350 1.00 45.66 93 LYS D C 1
ATOM 5785 O O . LYS D 1 93 ? 4.495 121.736 34.431 1.00 79.82 93 LYS D O 1
ATOM 5791 N N . VAL D 1 94 ? 4.135 120.618 32.536 1.00 47.37 94 VAL D N 1
ATOM 5792 C CA . VAL D 1 94 ? 5.153 119.619 32.864 1.00 69.14 94 VAL D CA 1
ATOM 5793 C C . VAL D 1 94 ? 5.757 119.107 31.568 1.00 59.05 94 VAL D C 1
ATOM 5794 O O . VAL D 1 94 ? 5.079 119.006 30.542 1.00 50.79 94 VAL D O 1
ATOM 5798 N N . GLU D 1 95 ? 7.048 118.812 31.592 1.00 64.20 95 GLU D N 1
ATOM 5799 C CA . GLU D 1 95 ? 7.702 118.422 30.355 1.00 81.66 95 GLU D CA 1
ATOM 5800 C C . GLU D 1 95 ? 7.835 116.901 30.365 1.00 72.72 95 GLU D C 1
ATOM 5801 O O . GLU D 1 95 ? 8.372 116.344 31.328 1.00 97.05 95 GLU D O 1
ATOM 5807 N N . VAL D 1 96 ? 7.301 116.230 29.340 1.00 62.74 96 VAL D N 1
ATOM 5808 C CA . VAL D 1 96 ? 7.399 114.771 29.215 1.00 55.49 96 VAL D CA 1
ATOM 5809 C C . VAL D 1 96 ? 8.844 114.405 28.885 1.00 37.69 96 VAL D C 1
ATOM 5810 O O . VAL D 1 96 ? 9.318 114.685 27.773 1.00 70.46 96 VAL D O 1
ATOM 5814 N N . PRO D 1 97 ? 9.572 113.788 29.810 1.00 60.77 97 PRO D N 1
ATOM 5815 C CA . PRO D 1 97 ? 11.026 113.599 29.649 1.00 51.34 97 PRO D CA 1
ATOM 5816 C C . PRO D 1 97 ? 11.441 112.250 29.090 1.00 54.05 97 PRO D C 1
ATOM 5817 O O . PRO D 1 97 ? 12.635 111.934 29.155 1.00 81.43 97 PRO D O 1
ATOM 5821 N N . PHE D 1 98 ? 10.515 111.438 28.611 1.00 56.54 98 PHE D N 1
ATOM 5822 C CA . PHE D 1 98 ? 10.902 110.126 28.134 1.00 49.44 98 PHE D CA 1
ATOM 5823 C C . PHE D 1 98 ? 10.471 109.945 26.686 1.00 38.07 98 PHE D C 1
ATOM 5824 O O . PHE D 1 98 ? 9.632 110.698 26.170 1.00 67.66 98 PHE D O 1
ATOM 5832 N N . PRO D 1 99 ? 11.072 108.996 25.979 1.00 47.04 99 PRO D N 1
ATOM 5833 C CA . PRO D 1 99 ? 10.727 108.831 24.567 1.00 40.29 99 PRO D CA 1
ATOM 5834 C C . PRO D 1 99 ? 9.371 108.158 24.407 1.00 43.18 99 PRO D C 1
ATOM 5835 O O . PRO D 1 99 ? 8.942 107.349 25.235 1.00 67.76 99 PRO D O 1
ATOM 5839 N N . ILE D 1 100 ? 8.690 108.511 23.322 1.00 54.13 100 ILE D N 1
ATOM 5840 C CA . ILE D 1 100 ? 7.438 107.874 22.928 1.00 54.44 100 ILE D CA 1
ATOM 5841 C C . ILE D 1 100 ? 7.652 107.229 21.554 1.00 48.29 100 ILE D C 1
ATOM 5842 O O . ILE D 1 100 ? 7.997 107.916 20.582 1.00 52.39 100 ILE D O 1
ATOM 5847 N N . ILE D 1 101 ? 7.466 105.906 21.487 1.00 67.15 101 ILE D N 1
ATOM 5848 C CA . ILE D 1 101 ? 7.624 105.154 20.246 1.00 33.74 101 ILE D CA 1
ATOM 5849 C C . ILE D 1 101 ? 6.426 105.400 19.342 1.00 52.02 101 ILE D C 1
ATOM 5850 O O . ILE D 1 101 ? 5.268 105.205 19.749 1.00 63.91 101 ILE D O 1
ATOM 5855 N N . ALA D 1 102 ? 6.695 105.784 18.096 1.00 47.95 102 ALA D N 1
ATOM 5856 C CA . ALA D 1 102 ? 5.650 105.890 17.081 1.00 41.57 102 ALA D CA 1
ATOM 5857 C C . ALA D 1 102 ? 5.626 104.628 16.241 1.00 53.60 102 ALA D C 1
ATOM 5858 O O . ALA D 1 102 ? 6.621 104.273 15.594 1.00 62.01 102 ALA D O 1
ATOM 5860 N N . ASP D 1 103 ? 4.485 103.958 16.257 1.00 51.90 103 ASP D N 1
ATOM 5861 C CA . ASP D 1 103 ? 4.286 102.758 15.453 1.00 54.83 103 ASP D CA 1
ATOM 5862 C C . ASP D 1 103 ? 2.901 102.797 14.855 1.00 89.81 103 ASP D C 1
ATOM 5863 O O . ASP D 1 103 ? 1.957 102.200 15.389 1.00 72.58 103 ASP D O 1
ATOM 5868 N N . PRO D 1 104 ? 2.733 103.476 13.716 1.00 73.90 104 PRO D N 1
ATOM 5869 C CA . PRO D 1 104 ? 1.537 103.238 12.901 1.00 49.31 104 PRO D CA 1
ATOM 5870 C C . PRO D 1 104 ? 1.738 101.929 12.160 1.00 74.50 104 PRO D C 1
ATOM 5871 O O . PRO D 1 104 ? 2.851 101.387 12.145 1.00 87.94 104 PRO D O 1
ATOM 5875 N N . MET D 1 105 ? 0.642 101.381 11.612 1.00 47.98 105 MET D N 1
ATOM 5876 C CA . MET D 1 105 ? 0.660 100.006 11.100 1.00 72.94 105 MET D CA 1
ATOM 5877 C C . MET D 1 105 ? 0.714 98.973 12.232 1.00 73.44 105 MET D C 1
ATOM 5878 O O . MET D 1 105 ? 0.271 97.826 12.064 1.00 84.88 105 MET D O 1
ATOM 5883 N N . GLY D 1 106 ? 1.307 99.344 13.365 1.00 51.78 106 GLY D N 1
ATOM 5884 C CA . GLY D 1 106 ? 1.236 98.517 14.555 1.00 66.37 106 GLY D CA 1
ATOM 5885 C C . GLY D 1 106 ? 2.140 97.297 14.522 1.00 55.32 106 GLY D C 1
ATOM 5886 O O . GLY D 1 106 ? 1.802 96.277 15.130 1.00 53.30 106 GLY D O 1
ATOM 5887 N N . ASN D 1 107 ? 3.297 97.373 13.847 1.00 71.89 107 ASN D N 1
ATOM 5888 C CA . ASN D 1 107 ? 4.130 96.183 13.712 1.00 64.06 107 ASN D CA 1
ATOM 5889 C C . ASN D 1 107 ? 4.728 95.781 15.047 1.00 63.32 107 ASN D C 1
ATOM 5890 O O . ASN D 1 107 ? 4.695 94.611 15.428 1.00 92.82 107 ASN D O 1
ATOM 5895 N N . VAL D 1 108 ? 5.342 96.720 15.747 1.00 57.05 108 VAL D N 1
ATOM 5896 C CA . VAL D 1 108 ? 5.845 96.369 17.075 1.00 75.97 108 VAL D CA 1
ATOM 5897 C C . VAL D 1 108 ? 4.682 96.113 18.049 1.00 60.08 108 VAL D C 1
ATOM 5898 O O . VAL D 1 108 ? 4.796 95.231 18.913 1.00 61.11 108 VAL D O 1
ATOM 5902 N N . ALA D 1 109 ? 3.529 96.779 17.875 1.00 46.13 109 ALA D N 1
ATOM 5903 C CA . ALA D 1 109 ? 2.398 96.520 18.764 1.00 46.74 109 ALA D CA 1
ATOM 5904 C C . ALA D 1 109 ? 1.872 95.088 18.624 1.00 47.33 109 ALA D C 1
ATOM 5905 O O . ALA D 1 109 ? 1.480 94.465 19.617 1.00 68.12 109 ALA D O 1
ATOM 5907 N N . LYS D 1 110 ? 1.828 94.554 17.402 1.00 59.65 110 LYS D N 1
ATOM 5908 C CA . LYS D 1 110 ? 1.302 93.201 17.229 1.00 64.57 110 LYS D CA 1
ATOM 5909 C C . LYS D 1 110 ? 2.294 92.182 17.751 1.00 64.77 110 LYS D C 1
ATOM 5910 O O . LYS D 1 110 ? 1.909 91.187 18.380 1.00 61.18 110 LYS D O 1
ATOM 5916 N N . ARG D 1 111 ? 3.578 92.433 17.502 1.00 50.45 111 ARG D N 1
ATOM 5917 C CA . ARG D 1 111 ? 4.664 91.603 17.988 1.00 55.86 111 ARG D CA 1
ATOM 5918 C C . ARG D 1 111 ? 4.655 91.458 19.520 1.00 47.08 111 ARG D C 1
ATOM 5919 O O . ARG D 1 111 ? 4.880 90.364 20.012 1.00 68.95 111 ARG D O 1
ATOM 5927 N N . LEU D 1 112 ? 4.277 92.472 20.290 1.00 58.13 112 LEU D N 1
ATOM 5928 C CA . LEU D 1 112 ? 4.164 92.363 21.747 1.00 41.56 112 LEU D CA 1
ATOM 5929 C C . LEU D 1 112 ? 2.739 92.065 22.243 1.00 50.12 112 LEU D C 1
ATOM 5930 O O . LEU D 1 112 ? 2.453 92.280 23.425 1.00 55.85 112 LEU D O 1
ATOM 5935 N N . GLY D 1 113 ? 1.833 91.614 21.380 1.00 74.22 113 GLY D N 1
ATOM 5936 C CA . GLY D 1 113 ? 0.467 91.325 21.817 1.00 77.39 113 GLY D CA 1
ATOM 5937 C C . GLY D 1 113 ? -0.232 92.494 22.482 1.00 55.08 113 GLY D C 1
ATOM 5938 O O . GLY D 1 113 ? -0.908 92.326 23.504 1.00 52.94 113 GLY D O 1
ATOM 5939 N N . MET D 1 114 ? -0.073 93.684 21.936 1.00 64.41 114 MET D N 1
ATOM 5940 C CA . MET D 1 114 ? -0.723 94.831 22.530 1.00 42.91 114 MET D CA 1
ATOM 5941 C C . MET D 1 114 ? -2.049 95.163 21.865 1.00 70.84 114 MET D C 1
ATOM 5942 O O . MET D 1 114 ? -2.746 96.069 22.370 1.00 46.36 114 MET D O 1
ATOM 5947 N N . ILE D 1 115 ? -2.437 94.476 20.764 1.00 33.86 115 ILE D N 1
ATOM 5948 C CA . ILE D 1 115 ? -3.740 94.766 20.146 1.00 90.84 115 ILE D CA 1
ATOM 5949 C C . ILE D 1 115 ? -4.671 93.640 20.587 1.00 48.04 115 ILE D C 1
ATOM 5950 O O . ILE D 1 115 ? -4.367 92.459 20.382 1.00 49.69 115 ILE D O 1
ATOM 5955 N N . HIS D 1 116 ? -5.801 93.981 21.195 1.00 59.50 116 HIS D N 1
ATOM 5956 C CA . HIS D 1 116 ? -6.711 92.954 21.678 1.00 46.52 116 HIS D CA 1
ATOM 5957 C C . HIS D 1 116 ? -7.984 92.927 20.824 1.00 58.96 116 HIS D C 1
ATOM 5958 O O . HIS D 1 116 ? -8.009 93.379 19.666 1.00 76.73 116 HIS D O 1
ATOM 5965 N N . ALA D 1 117 ? -9.040 92.342 21.379 1.00 66.16 117 ALA D N 1
ATOM 5966 C CA . ALA D 1 117 ? -10.238 92.043 20.605 1.00 63.06 117 ALA D CA 1
ATOM 5967 C C . ALA D 1 117 ? -11.261 93.171 20.604 1.00 56.79 117 ALA D C 1
ATOM 5968 O O . ALA D 1 117 ? -12.204 93.130 19.807 1.00 106.04 117 ALA D O 1
ATOM 5970 N N . GLU D 1 118 ? -11.088 94.182 21.451 1.00 84.67 118 GLU D N 1
ATOM 5971 C CA . GLU D 1 118 ? -12.095 95.211 21.647 1.00 80.40 118 GLU D CA 1
ATOM 5972 C C . GLU D 1 118 ? -11.863 96.457 20.802 1.00 79.50 118 GLU D C 1
ATOM 5973 O O . GLU D 1 118 ? -12.798 97.241 20.618 1.00 97.15 118 GLU D O 1
ATOM 5979 N N . SER D 1 119 ? -10.654 96.654 20.281 1.00 83.93 119 SER D N 1
ATOM 5980 C CA . SER D 1 119 ? -10.412 97.662 19.258 1.00 90.64 119 SER D CA 1
ATOM 5981 C C . SER D 1 119 ? -9.360 97.146 18.291 1.00 103.64 119 SER D C 1
ATOM 5982 O O . SER D 1 119 ? -8.293 96.673 18.708 1.00 94.67 119 SER D O 1
ATOM 5985 N N . SER D 1 120 ? -9.676 97.265 17.005 1.00 92.46 120 SER D N 1
ATOM 5986 C CA . SER D 1 120 ? -8.830 96.853 15.903 1.00 78.52 120 SER D CA 1
ATOM 5987 C C . SER D 1 120 ? -7.937 97.989 15.409 1.00 88.91 120 SER D C 1
ATOM 5988 O O . SER D 1 120 ? -7.180 97.811 14.444 1.00 65.59 120 SER D O 1
ATOM 5991 N N . THR D 1 121 ? -8.016 99.154 16.074 1.00 76.23 121 THR D N 1
ATOM 5992 C CA . THR D 1 121 ? -7.410 100.412 15.638 1.00 85.54 121 THR D CA 1
ATOM 5993 C C . THR D 1 121 ? -6.407 101.005 16.644 1.00 95.18 121 THR D C 1
ATOM 5994 O O . THR D 1 121 ? -5.748 102.014 16.327 1.00 59.20 121 THR D O 1
ATOM 5998 N N . ALA D 1 122 ? -6.282 100.430 17.844 1.00 62.54 122 ALA D N 1
ATOM 5999 C CA . ALA D 1 122 ? -5.408 100.999 18.864 1.00 54.55 122 ALA D CA 1
ATOM 6000 C C . ALA D 1 122 ? -4.969 99.908 19.832 1.00 47.83 122 ALA D C 1
ATOM 6001 O O . ALA D 1 122 ? -5.642 98.880 19.990 1.00 57.41 122 ALA D O 1
ATOM 6003 N N . THR D 1 123 ? -3.824 100.151 20.484 1.00 58.76 123 THR D N 1
ATOM 6004 C CA . THR D 1 123 ? -3.332 99.254 21.527 1.00 59.13 123 THR D CA 1
ATOM 6005 C C . THR D 1 123 ? -4.237 99.320 22.764 1.00 65.11 123 THR D C 1
ATOM 6006 O O . THR D 1 123 ? -5.089 100.209 22.910 1.00 48.57 123 THR D O 1
ATOM 6010 N N . VAL D 1 124 ? -4.040 98.360 23.674 1.00 39.77 124 VAL D N 1
ATOM 6011 C CA . VAL D 1 124 ? -4.629 98.453 25.007 1.00 44.90 124 VAL D CA 1
ATOM 6012 C C . VAL D 1 124 ? -3.611 99.180 25.877 1.00 28.72 124 VAL D C 1
ATOM 6013 O O . VAL D 1 124 ? -2.709 99.846 25.353 1.00 55.63 124 VAL D O 1
ATOM 6017 N N . ARG D 1 125 ? -3.780 99.118 27.198 1.00 45.98 125 ARG D N 1
ATOM 6018 C CA . ARG D 1 125 ? -2.821 99.725 28.120 1.00 38.74 125 ARG D CA 1
ATOM 6019 C C . ARG D 1 125 ? -1.865 98.646 28.619 1.00 48.08 125 ARG D C 1
ATOM 6020 O O . ARG D 1 125 ? -1.954 98.157 29.745 1.00 48.08 125 ARG D O 1
ATOM 6028 N N . ALA D 1 126 ? -0.952 98.261 27.730 1.00 48.18 126 ALA D N 1
ATOM 6029 C CA . ALA D 1 126 ? 0.034 97.246 28.060 1.00 41.73 126 ALA D CA 1
ATOM 6030 C C . ALA D 1 126 ? 1.206 97.858 28.824 1.00 44.99 126 ALA D C 1
ATOM 6031 O O . ALA D 1 126 ? 1.561 99.030 28.646 1.00 42.08 126 ALA D O 1
ATOM 6033 N N . VAL D 1 127 ? 1.793 97.052 29.707 1.00 41.61 127 VAL D N 1
ATOM 6034 C CA . VAL D 1 127 ? 2.964 97.461 30.473 1.00 38.29 127 VAL D CA 1
ATOM 6035 C C . VAL D 1 127 ? 3.927 96.285 30.535 1.00 43.36 127 VAL D C 1
ATOM 6036 O O . VAL D 1 127 ? 3.557 95.200 30.997 1.00 46.28 127 VAL D O 1
ATOM 6040 N N . PHE D 1 128 ? 5.146 96.485 30.036 1.00 45.10 128 PHE D N 1
ATOM 6041 C CA . PHE D 1 128 ? 6.224 95.518 30.174 1.00 27.46 128 PHE D CA 1
ATOM 6042 C C . PHE D 1 128 ? 7.300 96.113 31.061 1.00 37.69 128 PHE D C 1
ATOM 6043 O O . PHE D 1 128 ? 7.632 97.296 30.938 1.00 66.04 128 PHE D O 1
ATOM 6051 N N . ILE D 1 129 ? 7.821 95.297 31.971 1.00 49.15 129 ILE D N 1
ATOM 6052 C CA . ILE D 1 129 ? 8.940 95.668 32.823 1.00 26.83 129 ILE D CA 1
ATOM 6053 C C . ILE D 1 129 ? 10.116 94.790 32.433 1.00 51.19 129 ILE D C 1
ATOM 6054 O O . ILE D 1 129 ? 10.071 93.563 32.598 1.00 54.88 129 ILE D O 1
ATOM 6059 N N . ILE D 1 130 ? 11.160 95.414 31.909 1.00 59.18 130 ILE D N 1
ATOM 6060 C CA . ILE D 1 130 ? 12.344 94.714 31.446 1.00 35.66 130 ILE D CA 1
ATOM 6061 C C . ILE D 1 130 ? 13.471 95.081 32.395 1.00 50.74 130 ILE D C 1
ATOM 6062 O O . ILE D 1 130 ? 13.531 96.218 32.880 1.00 52.51 130 ILE D O 1
ATOM 6067 N N . ASP D 1 131 ? 14.339 94.115 32.700 1.00 45.13 131 ASP D N 1
ATOM 6068 C CA . ASP D 1 131 ? 15.389 94.375 33.673 1.00 39.14 131 ASP D CA 1
ATOM 6069 C C . ASP D 1 131 ? 16.715 94.719 32.978 1.00 75.39 131 ASP D C 1
ATOM 6070 O O . ASP D 1 131 ? 16.813 94.827 31.748 1.00 62.69 131 ASP D O 1
ATOM 6075 N N . ASP D 1 132 ? 17.760 94.891 33.790 1.00 70.91 132 ASP D N 1
ATOM 6076 C CA . ASP D 1 132 ? 19.062 95.308 33.297 1.00 72.58 132 ASP D CA 1
ATOM 6077 C C . ASP D 1 132 ? 19.696 94.298 32.353 1.00 73.21 132 ASP D C 1
ATOM 6078 O O . ASP D 1 132 ? 20.696 94.638 31.715 1.00 83.19 132 ASP D O 1
ATOM 6083 N N . LYS D 1 133 ? 19.181 93.071 32.253 1.00 48.07 133 LYS D N 1
ATOM 6084 C CA . LYS D 1 133 ? 19.754 92.133 31.296 1.00 48.29 133 LYS D CA 1
ATOM 6085 C C . LYS D 1 133 ? 18.808 91.880 30.141 1.00 66.03 133 LYS D C 1
ATOM 6086 O O . LYS D 1 133 ? 19.114 91.068 29.253 1.00 61.57 133 LYS D O 1
ATOM 6092 N N . GLY D 1 134 ? 17.692 92.601 30.108 1.00 80.71 134 GLY D N 1
ATOM 6093 C CA . GLY D 1 134 ? 16.768 92.538 29.009 1.00 35.19 134 GLY D CA 1
ATOM 6094 C C . GLY D 1 134 ? 15.683 91.489 29.109 1.00 47.33 134 GLY D C 1
ATOM 6095 O O . GLY D 1 134 ? 14.968 91.293 28.126 1.00 59.55 134 GLY D O 1
ATOM 6096 N N . THR D 1 135 ? 15.530 90.794 30.244 1.00 55.79 135 THR D N 1
ATOM 6097 C CA . THR D 1 135 ? 14.485 89.775 30.343 1.00 52.66 135 THR D CA 1
ATOM 6098 C C . THR D 1 135 ? 13.158 90.406 30.774 1.00 64.45 135 THR D C 1
ATOM 6099 O O . THR D 1 135 ? 13.113 91.380 31.540 1.00 45.52 135 THR D O 1
ATOM 6103 N N . VAL D 1 136 ? 12.074 89.874 30.218 1.00 44.55 136 VAL D N 1
ATOM 6104 C CA . VAL D 1 136 ? 10.754 90.389 30.532 1.00 31.71 136 VAL D CA 1
ATOM 6105 C C . VAL D 1 136 ? 10.357 89.893 31.908 1.00 43.46 136 VAL D C 1
ATOM 6106 O O . VAL D 1 136 ? 10.312 88.682 32.163 1.00 49.25 136 VAL D O 1
ATOM 6110 N N . ARG D 1 137 ? 10.065 90.825 32.802 1.00 36.76 137 ARG D N 1
ATOM 6111 C CA . ARG D 1 137 ? 9.874 90.475 34.196 1.00 36.98 137 ARG D CA 1
ATOM 6112 C C . ARG D 1 137 ? 8.430 90.529 34.679 1.00 39.74 137 ARG D C 1
ATOM 6113 O O . ARG D 1 137 ? 8.122 89.907 35.704 1.00 54.95 137 ARG D O 1
ATOM 6121 N N . LEU D 1 138 ? 7.539 91.223 33.967 1.00 51.14 138 LEU D N 1
ATOM 6122 C CA . LEU D 1 138 ? 6.193 91.530 34.441 1.00 37.35 138 LEU D CA 1
ATOM 6123 C C . LEU D 1 138 ? 5.382 92.057 33.264 1.00 36.88 138 LEU D C 1
ATOM 6124 O O . LEU D 1 138 ? 5.879 92.879 32.495 1.00 52.41 138 LEU D O 1
ATOM 6129 N N . ILE D 1 139 ? 4.144 91.592 33.120 1.00 48.45 139 ILE D N 1
ATOM 6130 C CA . ILE D 1 139 ? 3.312 92.005 31.994 1.00 31.72 139 ILE D CA 1
ATOM 6131 C C . ILE D 1 139 ? 1.924 92.388 32.485 1.00 40.09 139 ILE D C 1
ATOM 6132 O O . ILE D 1 139 ? 1.261 91.609 33.177 1.00 49.24 139 ILE D O 1
ATOM 6137 N N . LEU D 1 140 ? 1.483 93.580 32.117 1.00 45.83 140 LEU D N 1
ATOM 6138 C CA . LEU D 1 140 ? 0.157 94.074 32.455 1.00 35.51 140 LEU D CA 1
ATOM 6139 C C . LEU D 1 140 ? -0.587 94.477 31.205 1.00 42.50 140 LEU D C 1
ATOM 6140 O O . LEU D 1 140 ? -0.081 95.279 30.415 1.00 49.61 140 LEU D O 1
ATOM 6145 N N . TYR D 1 141 ? -1.815 93.980 31.067 1.00 44.28 141 TYR D N 1
ATOM 6146 C CA . TYR D 1 141 ? -2.749 94.442 30.039 1.00 31.68 141 TYR D CA 1
ATOM 6147 C C . TYR D 1 141 ? -3.951 95.089 30.734 1.00 38.77 141 TYR D C 1
ATOM 6148 O O . TYR D 1 141 ? -4.881 94.394 31.158 1.00 48.72 141 TYR D O 1
ATOM 6157 N N . TYR D 1 142 ? -3.922 96.422 30.871 1.00 36.45 142 TYR D N 1
ATOM 6158 C CA . TYR D 1 142 ? -5.117 97.136 31.297 1.00 28.07 142 TYR D CA 1
ATOM 6159 C C . TYR D 1 142 ? -5.942 97.551 30.077 1.00 56.92 142 TYR D C 1
ATOM 6160 O O . TYR D 1 142 ? -5.390 97.814 28.997 1.00 43.31 142 TYR D O 1
ATOM 6169 N N . PRO D 1 143 ? -7.262 97.638 30.229 1.00 40.30 143 PRO D N 1
ATOM 6170 C CA . PRO D 1 143 ? -8.118 97.996 29.096 1.00 36.40 143 PRO D CA 1
ATOM 6171 C C . PRO D 1 143 ? -8.050 99.497 28.824 1.00 37.19 143 PRO D C 1
ATOM 6172 O O . PRO D 1 143 ? -7.452 100.270 29.575 1.00 52.78 143 PRO D O 1
ATOM 6176 N N . MET D 1 144 ? -8.676 99.897 27.710 1.00 54.49 144 MET D N 1
ATOM 6177 C CA . MET D 1 144 ? -8.648 101.296 27.276 1.00 51.97 144 MET D CA 1
ATOM 6178 C C . MET D 1 144 ? -9.241 102.233 28.332 1.00 56.98 144 MET D C 1
ATOM 6179 O O . MET D 1 144 ? -8.691 103.308 28.607 1.00 52.52 144 MET D O 1
ATOM 6184 N N . GLU D 1 145 ? -10.338 101.813 28.957 1.00 58.60 145 GLU D N 1
ATOM 6185 C CA . GLU D 1 145 ? -11.314 102.652 29.645 1.00 38.02 145 GLU D CA 1
ATOM 6186 C C . GLU D 1 145 ? -10.955 103.007 31.089 1.00 58.48 145 GLU D C 1
ATOM 6187 O O . GLU D 1 145 ? -11.593 103.904 31.651 1.00 67.22 145 GLU D O 1
ATOM 6193 N N . ILE D 1 146 ? -10.016 102.307 31.735 1.00 41.41 146 ILE D N 1
ATOM 6194 C CA . ILE D 1 146 ? -9.513 102.712 33.049 1.00 55.63 146 ILE D CA 1
ATOM 6195 C C . ILE D 1 146 ? -8.023 103.033 32.933 1.00 34.85 146 ILE D C 1
ATOM 6196 O O . ILE D 1 146 ? -7.270 102.357 32.224 1.00 51.77 146 ILE D O 1
ATOM 6201 N N . GLY D 1 147 ? -7.600 104.092 33.587 1.00 48.02 147 GLY D N 1
ATOM 6202 C CA . GLY D 1 147 ? -6.193 104.382 33.610 1.00 43.05 147 GLY D CA 1
ATOM 6203 C C . GLY D 1 147 ? -5.458 103.447 34.546 1.00 50.91 147 GLY D C 1
ATOM 6204 O O . GLY D 1 147 ? -6.056 102.773 35.391 1.00 45.39 147 GLY D O 1
ATOM 6205 N N . ARG D 1 148 ? -4.131 103.422 34.386 1.00 48.42 148 ARG D N 1
ATOM 6206 C CA . ARG D 1 148 ? -3.263 102.570 35.188 1.00 41.35 148 ARG D CA 1
ATOM 6207 C C . ARG D 1 148 ? -2.947 103.245 36.514 1.00 33.95 148 ARG D C 1
ATOM 6208 O O . ARG D 1 148 ? -3.142 104.452 36.684 1.00 54.41 148 ARG D O 1
ATOM 6216 N N . ASN D 1 149 ? -2.454 102.439 37.457 1.00 49.22 149 ASN D N 1
ATOM 6217 C CA . ASN D 1 149 ? -1.940 102.905 38.746 1.00 33.80 149 ASN D CA 1
ATOM 6218 C C . ASN D 1 149 ? -0.416 102.937 38.671 1.00 55.31 149 ASN D C 1
ATOM 6219 O O . ASN D 1 149 ? 0.234 101.885 38.623 1.00 63.67 149 ASN D O 1
ATOM 6224 N N . ILE D 1 150 ? 0.158 104.139 38.686 1.00 54.59 150 ILE D N 1
ATOM 6225 C CA . ILE D 1 150 ? 1.587 104.250 38.402 1.00 42.12 150 ILE D CA 1
ATOM 6226 C C . ILE D 1 150 ? 2.394 103.871 39.632 1.00 43.78 150 ILE D C 1
ATOM 6227 O O . ILE D 1 150 ? 3.443 103.225 39.528 1.00 54.81 150 ILE D O 1
ATOM 6232 N N . ASP D 1 151 ? 1.912 104.245 40.818 1.00 54.36 151 ASP D N 1
ATOM 6233 C CA . ASP D 1 151 ? 2.569 103.788 42.035 1.00 53.88 151 ASP D CA 1
ATOM 6234 C C . ASP D 1 151 ? 2.623 102.264 42.148 1.00 51.30 151 ASP D C 1
ATOM 6235 O O . ASP D 1 151 ? 3.550 101.742 42.776 1.00 70.11 151 ASP D O 1
ATOM 6240 N N . GLU D 1 152 ? 1.712 101.528 41.505 1.00 41.57 152 GLU D N 1
ATOM 6241 C CA . GLU D 1 152 ? 1.834 100.070 41.552 1.00 46.70 152 GLU D CA 1
ATOM 6242 C C . GLU D 1 152 ? 2.976 99.561 40.668 1.00 40.92 152 GLU D C 1
ATOM 6243 O O . GLU D 1 152 ? 3.659 98.591 41.022 1.00 49.02 152 GLU D O 1
ATOM 6249 N N . ILE D 1 153 ? 3.220 100.215 39.537 1.00 33.99 153 ILE D N 1
ATOM 6250 C CA . ILE D 1 153 ? 4.399 99.893 38.734 1.00 40.23 153 ILE D CA 1
ATOM 6251 C C . ILE D 1 153 ? 5.689 100.138 39.531 1.00 55.81 153 ILE D C 1
ATOM 6252 O O . ILE D 1 153 ? 6.634 99.338 39.481 1.00 46.59 153 ILE D O 1
ATOM 6257 N N . LEU D 1 154 ? 5.749 101.237 40.287 1.00 45.91 154 LEU D N 1
ATOM 6258 C CA . LEU D 1 154 ? 6.943 101.512 41.081 1.00 44.28 154 LEU D CA 1
ATOM 6259 C C . LEU D 1 154 ? 7.124 100.457 42.158 1.00 40.55 154 LEU D C 1
ATOM 6260 O O . LEU D 1 154 ? 8.215 99.895 42.325 1.00 54.92 154 LEU D O 1
ATOM 6265 N N . ARG D 1 155 ? 6.050 100.180 42.900 1.00 50.87 155 ARG D N 1
ATOM 6266 C CA . ARG D 1 155 ? 6.060 99.125 43.910 1.00 27.20 155 ARG D CA 1
ATOM 6267 C C . ARG D 1 155 ? 6.595 97.808 43.344 1.00 49.55 155 ARG D C 1
ATOM 6268 O O . ARG D 1 155 ? 7.324 97.077 44.031 1.00 44.62 155 ARG D O 1
ATOM 6276 N N . ALA D 1 156 ? 6.253 97.492 42.088 1.00 33.14 156 ALA D N 1
ATOM 6277 C CA . ALA D 1 156 ? 6.676 96.216 41.518 1.00 36.46 156 ALA D CA 1
ATOM 6278 C C . ALA D 1 156 ? 8.153 96.237 41.153 1.00 48.81 156 ALA D C 1
ATOM 6279 O O . ALA D 1 156 ? 8.850 95.230 41.323 1.00 64.89 156 ALA D O 1
ATOM 6281 N N . ILE D 1 157 ? 8.654 97.373 40.658 1.00 58.69 157 ILE D N 1
ATOM 6282 C CA . ILE D 1 157 ? 10.085 97.471 40.366 1.00 39.27 157 ILE D CA 1
ATOM 6283 C C . ILE D 1 157 ? 10.902 97.347 41.651 1.00 45.97 157 ILE D C 1
ATOM 6284 O O . ILE D 1 157 ? 11.863 96.573 41.714 1.00 57.97 157 ILE D O 1
ATOM 6289 N N . ARG D 1 158 ? 10.527 98.088 42.701 1.00 34.21 158 ARG D N 1
ATOM 6290 C CA . ARG D 1 158 ? 11.199 97.950 43.992 1.00 38.72 158 ARG D CA 1
ATOM 6291 C C . ARG D 1 158 ? 11.289 96.496 44.427 1.00 46.96 158 ARG D C 1
ATOM 6292 O O . ARG D 1 158 ? 12.373 95.993 44.753 1.00 67.74 158 ARG D O 1
ATOM 6300 N N . ALA D 1 159 ? 10.150 95.799 44.390 1.00 44.57 159 ALA D N 1
ATOM 6301 C CA . ALA D 1 159 ? 10.131 94.396 44.795 1.00 52.45 159 ALA D CA 1
ATOM 6302 C C . ALA D 1 159 ? 11.003 93.542 43.873 1.00 45.57 159 ALA D C 1
ATOM 6303 O O . ALA D 1 159 ? 11.829 92.747 44.342 1.00 49.18 159 ALA D O 1
ATOM 6305 N N . LEU D 1 160 ? 10.852 93.712 42.552 1.00 41.91 160 LEU D N 1
ATOM 6306 C CA . LEU D 1 160 ? 11.633 92.911 41.613 1.00 38.25 160 LEU D CA 1
ATOM 6307 C C . LEU D 1 160 ? 13.129 93.125 41.810 1.00 55.03 160 LEU D C 1
ATOM 6308 O O . LEU D 1 160 ? 13.921 92.176 41.709 1.00 67.69 160 LEU D O 1
ATOM 6313 N N . GLN D 1 161 ? 13.535 94.366 42.109 1.00 54.37 161 GLN D N 1
ATOM 6314 C CA . GLN D 1 161 ? 14.950 94.662 42.328 1.00 35.82 161 GLN D CA 1
ATOM 6315 C C . GLN D 1 161 ? 15.455 94.068 43.638 1.00 46.79 161 GLN D C 1
ATOM 6316 O O . GLN D 1 161 ? 16.553 93.491 43.665 1.00 65.61 161 GLN D O 1
ATOM 6322 N N . LEU D 1 162 ? 14.658 94.176 44.719 1.00 42.57 162 LEU D N 1
ATOM 6323 C CA . LEU D 1 162 ? 15.004 93.523 45.989 1.00 49.35 162 LEU D CA 1
ATOM 6324 C C . LEU D 1 162 ? 15.181 92.015 45.817 1.00 36.72 162 LEU D C 1
ATOM 6325 O O . LEU D 1 162 ? 16.021 91.402 46.484 1.00 65.77 162 LEU D O 1
ATOM 6330 N N . VAL D 1 163 ? 14.355 91.392 44.974 1.00 65.42 163 VAL D N 1
ATOM 6331 C CA . VAL D 1 163 ? 14.491 89.965 44.688 1.00 49.93 163 VAL D CA 1
ATOM 6332 C C . VAL D 1 163 ? 15.850 89.663 44.067 1.00 42.63 163 VAL D C 1
ATOM 6333 O O . VAL D 1 163 ? 16.546 88.733 44.491 1.00 74.27 163 VAL D O 1
ATOM 6337 N N . ASP D 1 164 ? 16.252 90.442 43.058 1.00 72.02 164 ASP D N 1
ATOM 6338 C CA . ASP D 1 164 ? 17.554 90.244 42.425 1.00 56.69 164 ASP D CA 1
ATOM 6339 C C . ASP D 1 164 ? 18.721 90.464 43.386 1.00 56.90 164 ASP D C 1
ATOM 6340 O O . ASP D 1 164 ? 19.787 89.871 43.179 1.00 90.23 164 ASP D O 1
ATOM 6345 N N . LYS D 1 165 ? 18.558 91.327 44.408 1.00 57.02 165 LYS D N 1
ATOM 6346 C CA . LYS D 1 165 ? 19.665 91.680 45.304 1.00 51.73 165 LYS D CA 1
ATOM 6347 C C . LYS D 1 165 ? 19.819 90.657 46.416 1.00 54.75 165 LYS D C 1
ATOM 6348 O O . LYS D 1 165 ? 20.915 90.144 46.661 1.00 89.13 165 LYS D O 1
ATOM 6354 N N . ALA D 1 166 ? 18.729 90.381 47.129 1.00 53.77 166 ALA D N 1
ATOM 6355 C CA . ALA D 1 166 ? 18.754 89.602 48.354 1.00 53.50 166 ALA D CA 1
ATOM 6356 C C . ALA D 1 166 ? 18.326 88.155 48.172 1.00 60.14 166 ALA D C 1
ATOM 6357 O O . ALA D 1 166 ? 18.241 87.435 49.174 1.00 76.12 166 ALA D O 1
ATOM 6359 N N . GLY D 1 167 ? 18.062 87.714 46.938 1.00 58.41 167 GLY D N 1
ATOM 6360 C CA . GLY D 1 167 ? 17.521 86.393 46.689 1.00 52.88 167 GLY D CA 1
ATOM 6361 C C . GLY D 1 167 ? 16.383 86.034 47.626 1.00 57.80 167 GLY D C 1
ATOM 6362 O O . GLY D 1 167 ? 16.462 85.028 48.343 1.00 89.42 167 GLY D O 1
ATOM 6363 N N . VAL D 1 168 ? 15.344 86.874 47.664 1.00 61.03 168 VAL D N 1
ATOM 6364 C CA . VAL D 1 168 ? 14.165 86.650 48.496 1.00 39.75 168 VAL D CA 1
ATOM 6365 C C . VAL D 1 168 ? 12.943 86.737 47.594 1.00 45.17 168 VAL D C 1
ATOM 6366 O O . VAL D 1 168 ? 13.065 86.788 46.360 1.00 43.06 168 VAL D O 1
ATOM 6370 N N . VAL D 1 169 ? 11.760 86.763 48.208 1.00 50.06 169 VAL D N 1
ATOM 6371 C CA . VAL D 1 169 ? 10.490 86.903 47.503 1.00 51.40 169 VAL D CA 1
ATOM 6372 C C . VAL D 1 169 ? 9.610 87.832 48.337 1.00 52.00 169 VAL D C 1
ATOM 6373 O O . VAL D 1 169 ? 9.591 87.744 49.569 1.00 66.75 169 VAL D O 1
ATOM 6377 N N . THR D 1 170 ? 8.909 88.750 47.667 1.00 48.78 170 THR D N 1
ATOM 6378 C CA . THR D 1 170 ? 8.159 89.701 48.478 1.00 36.86 170 THR D CA 1
ATOM 6379 C C . THR D 1 170 ? 6.759 89.161 48.783 1.00 55.29 170 THR D C 1
ATOM 6380 O O . THR D 1 170 ? 6.149 88.499 47.937 1.00 46.35 170 THR D O 1
ATOM 6384 N N . PRO D 1 171 ? 6.207 89.401 49.972 1.00 39.17 171 PRO D N 1
ATOM 6385 C CA . PRO D 1 171 ? 4.821 88.987 50.218 1.00 49.00 171 PRO D CA 1
ATOM 6386 C C . PRO D 1 171 ? 3.831 89.886 49.503 1.00 44.18 171 PRO D C 1
ATOM 6387 O O . PRO D 1 171 ? 4.204 90.926 48.940 1.00 57.43 171 PRO D O 1
ATOM 6391 N N . ALA D 1 172 ? 2.558 89.494 49.569 1.00 44.47 172 ALA D N 1
ATOM 6392 C CA . ALA D 1 172 ? 1.465 90.259 48.974 1.00 40.07 172 ALA D CA 1
ATOM 6393 C C . ALA D 1 172 ? 1.337 91.658 49.579 1.00 48.27 172 ALA D C 1
ATOM 6394 O O . ALA D 1 172 ? 1.437 91.841 50.797 1.00 58.36 172 ALA D O 1
ATOM 6396 N N . ASN D 1 173 ? 1.075 92.644 48.712 1.00 49.26 173 ASN D N 1
ATOM 6397 C CA . ASN D 1 173 ? 0.924 94.055 49.077 1.00 42.12 173 ASN D CA 1
ATOM 6398 C C . ASN D 1 173 ? 2.179 94.623 49.735 1.00 66.58 173 ASN D C 1
ATOM 6399 O O . ASN D 1 173 ? 2.105 95.681 50.392 1.00 54.84 173 ASN D O 1
ATOM 6404 N N . TRP D 1 174 ? 3.321 93.942 49.553 1.00 40.50 174 TRP D N 1
ATOM 6405 C CA . TRP D 1 174 ? 4.594 94.427 50.078 1.00 38.84 174 TRP D CA 1
ATOM 6406 C C . TRP D 1 174 ? 4.892 95.835 49.557 1.00 48.57 174 TRP D C 1
ATOM 6407 O O . TRP D 1 174 ? 4.671 96.121 48.370 1.00 51.13 174 TRP D O 1
ATOM 6418 N N . PRO D 1 175 ? 5.424 96.739 50.402 1.00 57.10 175 PRO D N 1
ATOM 6419 C CA . PRO D 1 175 ? 5.926 96.510 51.761 1.00 57.78 175 PRO D CA 1
ATOM 6420 C C . PRO D 1 175 ? 4.885 96.667 52.868 1.00 55.82 175 PRO D C 1
ATOM 6421 O O . PRO D 1 175 ? 5.242 97.083 53.972 1.00 52.17 175 PRO D O 1
ATOM 6425 N N . ASN D 1 176 ? 3.627 96.323 52.597 1.00 60.10 176 ASN D N 1
ATOM 6426 C CA . ASN D 1 176 ? 2.535 96.501 53.556 1.00 40.26 176 ASN D CA 1
ATOM 6427 C C . ASN D 1 176 ? 1.767 95.216 53.755 1.00 77.44 176 ASN D C 1
ATOM 6428 O O . ASN D 1 176 ? 0.533 95.198 53.706 1.00 45.78 176 ASN D O 1
ATOM 6433 N N . ASN D 1 177 ? 2.489 94.116 53.969 1.00 47.08 177 ASN D N 1
ATOM 6434 C CA . ASN D 1 177 ? 1.810 92.845 54.096 1.00 43.52 177 ASN D CA 1
ATOM 6435 C C . ASN D 1 177 ? 1.200 92.752 55.482 1.00 52.28 177 ASN D C 1
ATOM 6436 O O . ASN D 1 177 ? 1.865 93.025 56.487 1.00 56.09 177 ASN D O 1
ATOM 6441 N N . GLU D 1 178 ? -0.091 92.393 55.522 1.00 68.58 178 GLU D N 1
ATOM 6442 C CA . GLU D 1 178 ? -0.899 92.263 56.736 1.00 63.09 178 GLU D CA 1
ATOM 6443 C C . GLU D 1 178 ? -0.436 91.148 57.662 1.00 51.80 178 GLU D C 1
ATOM 6444 O O . GLU D 1 178 ? -1.042 90.994 58.730 1.00 76.36 178 GLU D O 1
ATOM 6450 N N . LEU D 1 179 ? 0.571 90.354 57.280 1.00 54.69 179 LEU D N 1
ATOM 6451 C CA . LEU D 1 179 ? 1.168 89.367 58.175 1.00 45.21 179 LEU D CA 1
ATOM 6452 C C . LEU D 1 179 ? 2.573 89.737 58.615 1.00 53.44 179 LEU D C 1
ATOM 6453 O O . LEU D 1 179 ? 2.927 89.499 59.771 1.00 78.04 179 LEU D O 1
ATOM 6458 N N . ILE D 1 180 ? 3.395 90.310 57.734 1.00 52.99 180 ILE D N 1
ATOM 6459 C CA . ILE D 1 180 ? 4.810 90.490 58.053 1.00 41.43 180 ILE D CA 1
ATOM 6460 C C . ILE D 1 180 ? 5.310 91.868 57.609 1.00 59.87 180 ILE D C 1
ATOM 6461 O O . ILE D 1 180 ? 6.515 92.146 57.660 1.00 62.90 180 ILE D O 1
ATOM 6466 N N . GLY D 1 181 ? 4.390 92.729 57.156 1.00 49.45 181 GLY D N 1
ATOM 6467 C CA . GLY D 1 181 ? 4.675 94.107 56.780 1.00 55.63 181 GLY D CA 1
ATOM 6468 C C . GLY D 1 181 ? 5.802 94.345 55.793 1.00 54.69 181 GLY D C 1
ATOM 6469 O O . GLY D 1 181 ? 5.712 94.012 54.606 1.00 56.69 181 GLY D O 1
ATOM 6470 N N . ASP D 1 182 ? 6.866 94.962 56.309 1.00 78.06 182 ASP D N 1
ATOM 6471 C CA . ASP D 1 182 ? 8.088 95.249 55.577 1.00 67.34 182 ASP D CA 1
ATOM 6472 C C . ASP D 1 182 ? 8.882 93.983 55.233 1.00 70.73 182 ASP D C 1
ATOM 6473 O O . ASP D 1 182 ? 9.618 93.976 54.238 1.00 72.80 182 ASP D O 1
ATOM 6478 N N . LYS D 1 183 ? 8.738 92.911 56.018 1.00 63.73 183 LYS D N 1
ATOM 6479 C CA . LYS D 1 183 ? 9.619 91.748 55.917 1.00 58.36 183 LYS D CA 1
ATOM 6480 C C . LYS D 1 183 ? 9.435 90.987 54.604 1.00 69.53 183 LYS D C 1
ATOM 6481 O O . LYS D 1 183 ? 8.347 90.949 54.018 1.00 60.69 183 LYS D O 1
ATOM 6487 N N . VAL D 1 184 ? 10.528 90.388 54.136 1.00 37.83 184 VAL D N 1
ATOM 6488 C CA . VAL D 1 184 ? 10.507 89.587 52.927 1.00 53.72 184 VAL D CA 1
ATOM 6489 C C . VAL D 1 184 ? 10.602 88.104 53.300 1.00 51.46 184 VAL D C 1
ATOM 6490 O O . VAL D 1 184 ? 10.808 87.731 54.458 1.00 52.00 184 VAL D O 1
ATOM 6494 N N . ILE D 1 185 ? 10.415 87.248 52.300 1.00 64.06 185 ILE D N 1
ATOM 6495 C CA . ILE D 1 185 ? 10.209 85.821 52.522 1.00 53.56 185 ILE D CA 1
ATOM 6496 C C . ILE D 1 185 ? 11.384 85.036 51.947 1.00 54.40 185 ILE D C 1
ATOM 6497 O O . ILE D 1 185 ? 11.934 85.389 50.893 1.00 56.60 185 ILE D O 1
ATOM 6502 N N . ASN D 1 186 ? 11.782 83.991 52.669 1.00 65.62 186 ASN D N 1
ATOM 6503 C CA . ASN D 1 186 ? 12.834 83.096 52.215 1.00 52.84 186 ASN D CA 1
ATOM 6504 C C . ASN D 1 186 ? 12.282 82.137 51.166 1.00 62.98 186 ASN D C 1
ATOM 6505 O O . ASN D 1 186 ? 11.236 81.508 51.400 1.00 61.28 186 ASN D O 1
ATOM 6510 N N . PRO D 1 187 ? 12.982 81.967 50.043 1.00 58.46 187 PRO D N 1
ATOM 6511 C CA . PRO D 1 187 ? 12.521 81.030 49.004 1.00 62.17 187 PRO D CA 1
ATOM 6512 C C . PRO D 1 187 ? 12.482 79.612 49.549 1.00 56.25 187 PRO D C 1
ATOM 6513 O O . PRO D 1 187 ? 13.464 79.123 50.116 1.00 67.09 187 PRO D O 1
ATOM 6517 N N . ALA D 1 188 ? 11.326 78.961 49.384 1.00 85.10 188 ALA D N 1
ATOM 6518 C CA . ALA D 1 188 ? 11.049 77.689 50.051 1.00 81.34 188 ALA D CA 1
ATOM 6519 C C . ALA D 1 188 ? 12.112 76.635 49.708 1.00 65.57 188 ALA D C 1
ATOM 6520 O O . ALA D 1 188 ? 12.713 76.671 48.628 1.00 57.14 188 ALA D O 1
ATOM 6522 N N . PRO D 1 189 ? 12.378 75.699 50.624 1.00 56.77 189 PRO D N 1
ATOM 6523 C CA . PRO D 1 189 ? 13.431 74.700 50.393 1.00 65.68 189 PRO D CA 1
ATOM 6524 C C . PRO D 1 189 ? 13.089 73.733 49.267 1.00 84.17 189 PRO D C 1
ATOM 6525 O O . PRO D 1 189 ? 11.930 73.354 49.069 1.00 54.46 189 PRO D O 1
ATOM 6529 N N . ARG D 1 190 ? 14.134 73.308 48.544 1.00 79.10 190 ARG D N 1
ATOM 6530 C CA . ARG D 1 190 ? 13.978 72.524 47.319 1.00 91.84 190 ARG D CA 1
ATOM 6531 C C . ARG D 1 190 ? 14.066 71.005 47.532 1.00 95.70 190 ARG D C 1
ATOM 6532 O O . ARG D 1 190 ? 13.415 70.243 46.798 1.00 64.79 190 ARG D O 1
ATOM 6534 N N . THR D 1 191 ? 14.847 70.543 48.512 1.00 70.60 191 THR D N 1
ATOM 6535 C CA . THR D 1 191 ? 15.009 69.118 48.771 1.00 70.47 191 THR D CA 1
ATOM 6536 C C . THR D 1 191 ? 14.564 68.843 50.209 1.00 44.47 191 THR D C 1
ATOM 6537 O O . THR D 1 191 ? 14.238 69.763 50.956 1.00 75.05 191 THR D O 1
ATOM 6541 N N . ILE D 1 192 ? 14.536 67.565 50.602 1.00 97.74 192 ILE D N 1
ATOM 6542 C CA . ILE D 1 192 ? 14.091 67.201 51.948 1.00 66.23 192 ILE D CA 1
ATOM 6543 C C . ILE D 1 192 ? 15.189 67.472 52.991 1.00 65.84 192 ILE D C 1
ATOM 6544 O O . ILE D 1 192 ? 14.880 67.816 54.137 1.00 72.66 192 ILE D O 1
ATOM 6549 N N . LYS D 1 193 ? 16.469 67.350 52.624 1.00 84.98 193 LYS D N 1
ATOM 6550 C CA . LYS D 1 193 ? 17.544 67.832 53.488 1.00 103.40 193 LYS D CA 1
ATOM 6551 C C . LYS D 1 193 ? 17.320 69.273 53.913 1.00 102.80 193 LYS D C 1
ATOM 6552 O O . LYS D 1 193 ? 17.260 69.598 55.109 1.00 90.09 193 LYS D O 1
ATOM 6558 N N . ASP D 1 194 ? 17.214 70.149 52.920 1.00 91.68 194 ASP D N 1
ATOM 6559 C CA . ASP D 1 194 ? 17.101 71.568 53.188 1.00 70.73 194 ASP D CA 1
ATOM 6560 C C . ASP D 1 194 ? 15.857 71.875 54.006 1.00 71.81 194 ASP D C 1
ATOM 6561 O O . ASP D 1 194 ? 15.881 72.779 54.849 1.00 89.53 194 ASP D O 1
ATOM 6566 N N . ALA D 1 195 ? 14.769 71.126 53.793 1.00 67.79 195 ALA D N 1
ATOM 6567 C CA . ALA D 1 195 ? 13.524 71.440 54.492 1.00 64.81 195 ALA D CA 1
ATOM 6568 C C . ALA D 1 195 ? 13.635 71.157 55.982 1.00 76.79 195 ALA D C 1
ATOM 6569 O O . ALA D 1 195 ? 13.159 71.948 56.806 1.00 82.98 195 ALA D O 1
ATOM 6571 N N . LYS D 1 196 ? 14.258 70.037 56.353 1.00 81.74 196 LYS D N 1
ATOM 6572 C CA . LYS D 1 196 ? 14.305 69.683 57.765 1.00 78.18 196 LYS D CA 1
ATOM 6573 C C . LYS D 1 196 ? 15.143 70.673 58.566 1.00 86.79 196 LYS D C 1
ATOM 6574 O O . LYS D 1 196 ? 14.859 70.911 59.748 1.00 68.70 196 LYS D O 1
ATOM 6580 N N . MET D 1 197 ? 16.143 71.283 57.924 1.00 67.59 197 MET D N 1
ATOM 6581 C CA . MET D 1 197 ? 16.973 72.300 58.562 1.00 74.71 197 MET D CA 1
ATOM 6582 C C . MET D 1 197 ? 16.177 73.498 59.060 1.00 61.14 197 MET D C 1
ATOM 6583 O O . MET D 1 197 ? 16.641 74.219 59.953 1.00 85.65 197 MET D O 1
ATOM 6588 N N . ARG D 1 198 ? 14.993 73.742 58.504 1.00 78.37 198 ARG D N 1
ATOM 6589 C CA . ARG D 1 198 ? 14.196 74.901 58.892 1.00 83.82 198 ARG D CA 1
ATOM 6590 C C . ARG D 1 198 ? 12.984 74.552 59.745 1.00 52.93 198 ARG D C 1
ATOM 6591 O O . ARG D 1 198 ? 12.053 75.364 59.836 1.00 70.16 198 ARG D O 1
ATOM 6599 N N . LEU D 1 199 ? 12.974 73.389 60.388 1.00 75.49 199 LEU D N 1
ATOM 6600 C CA . LEU D 1 199 ? 11.783 72.997 61.113 1.00 66.70 199 LEU D CA 1
ATOM 6601 C C . LEU D 1 199 ? 11.663 73.814 62.394 1.00 96.43 199 LEU D C 1
ATOM 6602 O O . LEU D 1 199 ? 12.659 74.320 62.934 1.00 62.71 199 LEU D O 1
ATOM 6607 N N . GLY D 1 200 ? 10.414 73.993 62.838 1.00 79.47 200 GLY D N 1
ATOM 6608 C CA . GLY D 1 200 ? 10.117 74.783 64.016 1.00 78.93 200 GLY D CA 1
ATOM 6609 C C . GLY D 1 200 ? 10.459 76.253 63.938 1.00 83.61 200 GLY D C 1
ATOM 6610 O O . GLY D 1 200 ? 10.545 76.905 64.985 1.00 86.06 200 GLY D O 1
ATOM 6611 N N . GLN D 1 201 ? 10.679 76.806 62.715 1.00 80.67 201 GLN D N 1
ATOM 6612 C CA . GLN D 1 201 ? 10.752 78.259 62.647 1.00 92.59 201 GLN D CA 1
ATOM 6613 C C . GLN D 1 201 ? 9.368 78.849 62.370 1.00 86.17 201 GLN D C 1
ATOM 6614 O O . GLN D 1 201 ? 8.480 78.144 61.871 1.00 62.28 201 GLN D O 1
ATOM 6620 N N . PRO D 1 202 ? 9.159 80.130 62.699 1.00 67.46 202 PRO D N 1
ATOM 6621 C CA . PRO D 1 202 ? 7.802 80.691 62.669 1.00 57.05 202 PRO D CA 1
ATOM 6622 C C . PRO D 1 202 ? 7.102 80.588 61.309 1.00 107.51 202 PRO D C 1
ATOM 6623 O O . PRO D 1 202 ? 7.672 80.868 60.234 1.00 27.91 202 PRO D O 1
ATOM 6627 N N . PHE D 1 203 ? 5.810 80.240 61.421 1.00 125.82 203 PHE D N 1
ATOM 6628 C CA . PHE D 1 203 ? 4.862 79.766 60.420 1.00 56.00 203 PHE D CA 1
ATOM 6629 C C . PHE D 1 203 ? 5.132 78.298 60.150 1.00 66.67 203 PHE D C 1
ATOM 6630 O O . PHE D 1 203 ? 4.464 77.443 60.744 1.00 88.16 203 PHE D O 1
ATOM 6638 N N . ASP D 1 204 ? 6.117 77.985 59.314 1.00 37.55 204 ASP D N 1
ATOM 6639 C CA . ASP D 1 204 ? 6.425 76.592 58.998 1.00 66.23 204 ASP D CA 1
ATOM 6640 C C . ASP D 1 204 ? 7.716 76.564 58.189 1.00 60.30 204 ASP D C 1
ATOM 6641 O O . ASP D 1 204 ? 8.319 77.604 57.912 1.00 61.66 204 ASP D O 1
ATOM 6646 N N . TRP D 1 205 ? 8.135 75.360 57.800 1.00 50.50 205 TRP D N 1
ATOM 6647 C CA . TRP D 1 205 ? 9.437 75.230 57.157 1.00 49.42 205 TRP D CA 1
ATOM 6648 C C . TRP D 1 205 ? 9.464 75.852 55.762 1.00 53.45 205 TRP D C 1
ATOM 6649 O O . TRP D 1 205 ? 10.525 76.307 55.308 1.00 71.71 205 TRP D O 1
ATOM 6660 N N . TRP D 1 206 ? 8.326 75.898 55.071 1.00 50.92 206 TRP D N 1
ATOM 6661 C CA . TRP D 1 206 ? 8.277 76.536 53.758 1.00 78.39 206 TRP D CA 1
ATOM 6662 C C . TRP D 1 206 ? 7.993 78.042 53.816 1.00 56.27 206 TRP D C 1
ATOM 6663 O O . TRP D 1 206 ? 8.141 78.735 52.803 1.00 83.94 206 TRP D O 1
ATOM 6674 N N . PHE D 1 207 ? 7.629 78.559 54.980 1.00 72.66 207 PHE D N 1
ATOM 6675 C CA . PHE D 1 207 ? 7.174 79.930 55.167 1.00 43.41 207 PHE D CA 1
ATOM 6676 C C . PHE D 1 207 ? 8.036 80.556 56.270 1.00 57.19 207 PHE D C 1
ATOM 6677 O O . PHE D 1 207 ? 7.657 80.584 57.446 1.00 45.93 207 PHE D O 1
ATOM 6685 N N . THR D 1 208 ? 9.212 81.038 55.879 1.00 56.55 208 THR D N 1
ATOM 6686 C CA . THR D 1 208 ? 10.152 81.687 56.784 1.00 62.86 208 THR D CA 1
ATOM 6687 C C . THR D 1 208 ? 10.450 83.094 56.285 1.00 59.36 208 THR D C 1
ATOM 6688 O O . THR D 1 208 ? 10.582 83.312 55.077 1.00 80.81 208 THR D O 1
ATOM 6692 N N . TYR D 1 209 ? 10.533 84.052 57.213 1.00 63.73 209 TYR D N 1
ATOM 6693 C CA . TYR D 1 209 ? 10.674 85.460 56.866 1.00 51.43 209 TYR D CA 1
ATOM 6694 C C . TYR D 1 209 ? 11.826 86.095 57.647 1.00 64.15 209 TYR D C 1
ATOM 6695 O O . TYR D 1 209 ? 12.126 85.718 58.787 1.00 65.91 209 TYR D O 1
ATOM 6704 N N . LYS D 1 210 ? 12.505 87.024 56.975 1.00 62.04 210 LYS D N 1
ATOM 6705 C CA . LYS D 1 210 ? 13.617 87.810 57.497 1.00 76.11 210 LYS D CA 1
ATOM 6706 C C . LYS D 1 210 ? 13.282 89.288 57.380 1.00 92.02 210 LYS D C 1
ATOM 6707 O O . LYS D 1 210 ? 12.132 89.646 57.094 1.00 58.23 210 LYS D O 1
ATOM 6713 N N . GLU D 1 211 ? 14.276 90.154 57.576 1.00 78.06 211 GLU D N 1
ATOM 6714 C CA . GLU D 1 211 ? 14.085 91.572 57.352 1.00 60.93 211 GLU D CA 1
ATOM 6715 C C . GLU D 1 211 ? 15.251 92.124 56.551 1.00 92.82 211 GLU D C 1
ATOM 6716 O O . GLU D 1 211 ? 16.331 91.524 56.496 1.00 85.91 211 GLU D O 1
ATOM 6722 N N . VAL D 1 212 ? 15.004 93.258 55.890 1.00 70.48 212 VAL D N 1
ATOM 6723 C CA . VAL D 1 212 ? 16.059 93.861 55.083 1.00 82.80 212 VAL D CA 1
ATOM 6724 C C . VAL D 1 212 ? 16.063 95.359 55.365 1.00 99.25 212 VAL D C 1
ATOM 6725 O O . VAL D 1 212 ? 17.083 96.037 55.216 1.00 104.20 212 VAL D O 1
ATOM 6729 N N . ARG E 1 5 ? -5.945 52.208 18.931 1.00 155.97 5 ARG E N 1
ATOM 6730 C CA . ARG E 1 5 ? -4.587 52.616 19.209 1.00 112.66 5 ARG E CA 1
ATOM 6731 C C . ARG E 1 5 ? -4.443 51.910 20.533 1.00 94.82 5 ARG E C 1
ATOM 6732 O O . ARG E 1 5 ? -5.455 51.408 21.036 1.00 158.65 5 ARG E O 1
ATOM 6740 N N . ILE E 1 6 ? -3.243 51.783 21.085 1.00 75.71 6 ILE E N 1
ATOM 6741 C CA . ILE E 1 6 ? -3.103 50.786 22.167 1.00 88.49 6 ILE E CA 1
ATOM 6742 C C . ILE E 1 6 ? -4.076 51.106 23.304 1.00 79.53 6 ILE E C 1
ATOM 6743 O O . ILE E 1 6 ? -4.149 52.272 23.748 1.00 103.61 6 ILE E O 1
ATOM 6748 N N . PRO E 1 7 ? -4.893 50.149 23.763 1.00 73.77 7 PRO E N 1
ATOM 6749 C CA . PRO E 1 7 ? -5.924 50.487 24.752 1.00 73.79 7 PRO E CA 1
ATOM 6750 C C . PRO E 1 7 ? -5.309 50.760 26.112 1.00 81.24 7 PRO E C 1
ATOM 6751 O O . PRO E 1 7 ? -4.213 50.294 26.445 1.00 69.80 7 PRO E O 1
ATOM 6755 N N . LEU E 1 8 ? -6.035 51.556 26.895 1.00 61.55 8 LEU E N 1
ATOM 6756 C CA . LEU E 1 8 ? -5.561 52.016 28.187 1.00 61.24 8 LEU E CA 1
ATOM 6757 C C . LEU E 1 8 ? -6.649 51.830 29.236 1.00 63.94 8 LEU E C 1
ATOM 6758 O O . LEU E 1 8 ? -7.816 51.579 28.918 1.00 58.18 8 LEU E O 1
ATOM 6763 N N . ILE E 1 9 ? -6.242 51.958 30.500 1.00 38.23 9 ILE E N 1
ATOM 6764 C CA . ILE E 1 9 ? -7.163 51.773 31.610 1.00 50.25 9 ILE E CA 1
ATOM 6765 C C . ILE E 1 9 ? -8.287 52.795 31.488 1.00 47.13 9 ILE E C 1
ATOM 6766 O O . ILE E 1 9 ? -8.033 53.991 31.338 1.00 69.78 9 ILE E O 1
ATOM 6771 N N . GLY E 1 10 ? -9.536 52.313 31.508 1.00 57.83 10 GLY E N 1
ATOM 6772 C CA . GLY E 1 10 ? -10.709 53.160 31.380 1.00 54.81 10 GLY E CA 1
ATOM 6773 C C . GLY E 1 10 ? -11.397 53.084 30.024 1.00 52.05 10 GLY E C 1
ATOM 6774 O O . GLY E 1 10 ? -12.634 53.135 29.969 1.00 67.84 10 GLY E O 1
ATOM 6775 N N . GLU E 1 11 ? -10.627 53.004 28.932 1.00 57.64 11 GLU E N 1
ATOM 6776 C CA . GLU E 1 11 ? -11.165 52.765 27.594 1.00 53.71 11 GLU E CA 1
ATOM 6777 C C . GLU E 1 11 ? -11.886 51.420 27.494 1.00 45.26 11 GLU E C 1
ATOM 6778 O O . GLU E 1 11 ? -11.541 50.439 28.162 1.00 57.23 11 GLU E O 1
ATOM 6784 N N . LYS E 1 12 ? -12.874 51.364 26.611 1.00 73.13 12 LYS E N 1
ATOM 6785 C CA . LYS E 1 12 ? -13.485 50.081 26.316 1.00 58.57 12 LYS E CA 1
ATOM 6786 C C . LYS E 1 12 ? -12.607 49.232 25.428 1.00 39.67 12 LYS E C 1
ATOM 6787 O O . LYS E 1 12 ? -11.912 49.730 24.544 1.00 58.15 12 LYS E O 1
ATOM 6793 N N . PHE E 1 13 ? -12.606 47.941 25.718 1.00 62.98 13 PHE E N 1
ATOM 6794 C CA . PHE E 1 13 ? -11.842 47.001 24.923 1.00 43.26 13 PHE E CA 1
ATOM 6795 C C . PHE E 1 13 ? -12.327 47.058 23.473 1.00 52.96 13 PHE E C 1
ATOM 6796 O O . PHE E 1 13 ? -13.542 47.054 23.229 1.00 68.84 13 PHE E O 1
ATOM 6804 N N . PRO E 1 14 ? -11.402 47.112 22.517 1.00 60.81 14 PRO E N 1
ATOM 6805 C CA . PRO E 1 14 ? -11.784 47.332 21.108 1.00 59.20 14 PRO E CA 1
ATOM 6806 C C . PRO E 1 14 ? -12.607 46.190 20.531 1.00 65.23 14 PRO E C 1
ATOM 6807 O O . PRO E 1 14 ? -12.302 45.010 20.725 1.00 82.37 14 PRO E O 1
ATOM 6811 N N . GLU E 1 15 ? -13.656 46.541 19.790 1.00 76.26 15 GLU E N 1
ATOM 6812 C CA . GLU E 1 15 ? -14.377 45.508 19.067 1.00 67.75 15 GLU E CA 1
ATOM 6813 C C . GLU E 1 15 ? -13.487 44.746 18.085 1.00 62.84 15 GLU E C 1
ATOM 6814 O O . GLU E 1 15 ? -12.793 45.338 17.250 1.00 71.10 15 GLU E O 1
ATOM 6820 N N . MET E 1 16 ? -13.516 43.422 18.185 1.00 52.92 16 MET E N 1
ATOM 6821 C CA . MET E 1 16 ? -12.712 42.597 17.299 1.00 56.42 16 MET E CA 1
ATOM 6822 C C . MET E 1 16 ? -13.236 41.174 17.339 1.00 56.77 16 MET E C 1
ATOM 6823 O O . MET E 1 16 ? -13.707 40.705 18.379 1.00 65.97 16 MET E O 1
ATOM 6828 N N . GLU E 1 17 ? -13.173 40.497 16.194 1.00 49.68 17 GLU E N 1
ATOM 6829 C CA . GLU E 1 17 ? -13.578 39.102 16.112 1.00 58.64 17 GLU E CA 1
ATOM 6830 C C . GLU E 1 17 ? -12.333 38.245 15.919 1.00 49.97 17 GLU E C 1
ATOM 6831 O O . GLU E 1 17 ? -11.485 38.563 15.078 1.00 54.07 17 GLU E O 1
ATOM 6837 N N . VAL E 1 18 ? -12.214 37.176 16.713 1.00 48.30 18 VAL E N 1
ATOM 6838 C CA . VAL E 1 18 ? -11.007 36.362 16.769 1.00 46.33 18 VAL E CA 1
ATOM 6839 C C . VAL E 1 18 ? -11.372 34.895 16.563 1.00 61.30 18 VAL E C 1
ATOM 6840 O O . VAL E 1 18 ? -12.501 34.459 16.810 1.00 50.50 18 VAL E O 1
ATOM 6844 N N . ILE E 1 19 ? -10.378 34.119 16.146 1.00 48.90 19 ILE E N 1
ATOM 6845 C CA . ILE E 1 19 ? -10.568 32.711 15.835 1.00 52.87 19 ILE E CA 1
ATOM 6846 C C . ILE E 1 19 ? -9.769 31.933 16.855 1.00 45.48 19 ILE E C 1
ATOM 6847 O O . ILE E 1 19 ? -8.550 32.131 16.965 1.00 75.85 19 ILE E O 1
ATOM 6852 N N . THR E 1 20 ? -10.457 31.075 17.619 1.00 56.82 20 THR E N 1
ATOM 6853 C CA . THR E 1 20 ? -9.899 30.401 18.787 1.00 50.12 20 THR E CA 1
ATOM 6854 C C . THR E 1 20 ? -10.139 28.894 18.701 1.00 48.43 20 THR E C 1
ATOM 6855 O O . THR E 1 20 ? -10.981 28.415 17.936 1.00 65.50 20 THR E O 1
ATOM 6859 N N . THR E 1 21 ? -9.407 28.147 19.535 1.00 49.85 21 THR E N 1
ATOM 6860 C CA . THR E 1 21 ? -9.608 26.714 19.709 1.00 32.62 21 THR E CA 1
ATOM 6861 C C . THR E 1 21 ? -11.037 26.342 20.090 1.00 53.10 21 THR E C 1
ATOM 6862 O O . THR E 1 21 ? -11.324 25.150 20.210 1.00 87.17 21 THR E O 1
ATOM 6866 N N . HIS E 1 22 ? -11.914 27.303 20.379 1.00 46.93 22 HIS E N 1
ATOM 6867 C CA . HIS E 1 22 ? -13.311 27.006 20.678 1.00 47.82 22 HIS E CA 1
ATOM 6868 C C . HIS E 1 22 ? -14.236 27.595 19.620 1.00 57.64 22 HIS E C 1
ATOM 6869 O O . HIS E 1 22 ? -15.423 27.821 19.883 1.00 69.75 22 HIS E O 1
ATOM 6876 N N . GLY E 1 23 ? -13.706 27.891 18.445 1.00 55.80 23 GLY E N 1
ATOM 6877 C CA . GLY E 1 23 ? -14.468 28.550 17.411 1.00 61.42 23 GLY E CA 1
ATOM 6878 C C . GLY E 1 23 ? -14.211 30.040 17.354 1.00 59.20 23 GLY E C 1
ATOM 6879 O O . GLY E 1 23 ? -13.248 30.571 17.913 1.00 71.99 23 GLY E O 1
ATOM 6880 N N . LYS E 1 24 ? -15.088 30.719 16.624 1.00 71.33 24 LYS E N 1
ATOM 6881 C CA . LYS E 1 24 ? -15.125 32.172 16.606 1.00 59.25 24 LYS E CA 1
ATOM 6882 C C . LYS E 1 24 ? -15.678 32.751 17.896 1.00 62.20 24 LYS E C 1
ATOM 6883 O O . LYS E 1 24 ? -16.510 32.140 18.575 1.00 77.36 24 LYS E O 1
ATOM 6889 N N . ILE E 1 25 ? -15.180 33.946 18.225 1.00 52.83 25 ILE E N 1
ATOM 6890 C CA . ILE E 1 25 ? -15.513 34.687 19.438 1.00 45.36 25 ILE E CA 1
ATOM 6891 C C . ILE E 1 25 ? -15.464 36.170 19.089 1.00 56.83 25 ILE E C 1
ATOM 6892 O O . ILE E 1 25 ? -14.562 36.613 18.369 1.00 65.65 25 ILE E O 1
ATOM 6897 N N . LYS E 1 26 ? -16.425 36.938 19.602 1.00 54.54 26 LYS E N 1
ATOM 6898 C CA . LYS E 1 26 ? -16.590 38.348 19.271 1.00 44.32 26 LYS E CA 1
ATOM 6899 C C . LYS E 1 26 ? -16.186 39.077 20.540 1.00 87.32 26 LYS E C 1
ATOM 6900 O O . LYS E 1 26 ? -16.812 38.880 21.586 1.00 77.16 26 LYS E O 1
ATOM 6906 N N . LEU E 1 27 ? -15.103 39.846 20.482 1.00 87.08 27 LEU E N 1
ATOM 6907 C CA . LEU E 1 27 ? -14.345 39.739 21.722 1.00 47.91 27 LEU E CA 1
ATOM 6908 C C . LEU E 1 27 ? -14.900 40.524 22.900 1.00 102.48 27 LEU E C 1
ATOM 6909 O O . LEU E 1 27 ? -15.122 39.910 23.952 1.00 196.52 27 LEU E O 1
ATOM 6914 N N . PRO E 1 28 ? -15.123 41.836 22.837 1.00 58.51 28 PRO E N 1
ATOM 6915 C CA . PRO E 1 28 ? -15.598 42.511 24.077 1.00 45.40 28 PRO E CA 1
ATOM 6916 C C . PRO E 1 28 ? -16.987 42.049 24.501 1.00 77.22 28 PRO E C 1
ATOM 6917 O O . PRO E 1 28 ? -17.264 42.048 25.709 1.00 71.91 28 PRO E O 1
ATOM 6921 N N . ASP E 1 29 ? -17.812 41.562 23.556 1.00 78.42 29 ASP E N 1
ATOM 6922 C CA . ASP E 1 29 ? -19.258 41.379 23.688 1.00 63.94 29 ASP E CA 1
ATOM 6923 C C . ASP E 1 29 ? -19.692 39.975 24.083 1.00 52.43 29 ASP E C 1
ATOM 6924 O O . ASP E 1 29 ? -20.647 39.827 24.845 1.00 82.17 29 ASP E O 1
ATOM 6929 N N . ASP E 1 30 ? -19.092 38.928 23.523 1.00 72.21 30 ASP E N 1
ATOM 6930 C CA . ASP E 1 30 ? -19.477 37.578 23.928 1.00 60.26 30 ASP E CA 1
ATOM 6931 C C . ASP E 1 30 ? -19.255 37.347 25.414 1.00 57.49 30 ASP E C 1
ATOM 6932 O O . ASP E 1 30 ? -19.674 36.305 25.932 1.00 72.72 30 ASP E O 1
ATOM 6937 N N . TYR E 1 31 ? -18.590 38.276 26.102 1.00 52.15 31 TYR E N 1
ATOM 6938 C CA . TYR E 1 31 ? -18.332 38.187 27.534 1.00 73.94 31 TYR E CA 1
ATOM 6939 C C . TYR E 1 31 ? -18.971 39.366 28.255 1.00 66.26 31 TYR E C 1
ATOM 6940 O O . TYR E 1 31 ? -18.362 39.999 29.123 1.00 81.25 31 TYR E O 1
ATOM 6949 N N . LYS E 1 32 ? -20.223 39.667 27.919 1.00 65.98 32 LYS E N 1
ATOM 6950 C CA . LYS E 1 32 ? -20.736 41.004 28.157 1.00 63.99 32 LYS E CA 1
ATOM 6951 C C . LYS E 1 32 ? -21.307 41.151 29.553 1.00 61.73 32 LYS E C 1
ATOM 6952 O O . LYS E 1 32 ? -21.700 42.251 29.938 1.00 129.40 32 LYS E O 1
ATOM 6958 N N . GLY E 1 33 ? -21.308 40.110 30.356 1.00 46.27 33 GLY E N 1
ATOM 6959 C CA . GLY E 1 33 ? -21.604 40.384 31.751 1.00 49.14 33 GLY E CA 1
ATOM 6960 C C . GLY E 1 33 ? -20.640 39.701 32.689 1.00 62.98 33 GLY E C 1
ATOM 6961 O O . GLY E 1 33 ? -20.789 39.720 33.921 1.00 61.41 33 GLY E O 1
ATOM 6962 N N . ARG E 1 34 ? -19.656 39.053 32.086 1.00 63.84 34 ARG E N 1
ATOM 6963 C CA . ARG E 1 34 ? -18.560 38.465 32.823 1.00 56.08 34 ARG E CA 1
ATOM 6964 C C . ARG E 1 34 ? -17.323 39.350 32.732 1.00 60.74 34 ARG E C 1
ATOM 6965 O O . ARG E 1 34 ? -17.206 40.208 31.848 1.00 56.74 34 ARG E O 1
ATOM 6973 N N . TRP E 1 35 ? -16.412 39.151 33.683 1.00 43.46 35 TRP E N 1
ATOM 6974 C CA . TRP E 1 35 ? -15.048 39.629 33.518 1.00 48.36 35 TRP E CA 1
ATOM 6975 C C . TRP E 1 35 ? -14.263 38.648 32.655 1.00 53.33 35 TRP E C 1
ATOM 6976 O O . TRP E 1 35 ? -14.576 37.455 32.597 1.00 59.92 35 TRP E O 1
ATOM 6987 N N . PHE E 1 36 ? -13.221 39.139 31.985 1.00 33.81 36 PHE E N 1
ATOM 6988 C CA . PHE E 1 36 ? -12.293 38.165 31.419 1.00 52.63 36 PHE E CA 1
ATOM 6989 C C . PHE E 1 36 ? -10.864 38.689 31.417 1.00 54.61 36 PHE E C 1
ATOM 6990 O O . PHE E 1 36 ? -10.618 39.901 31.360 1.00 42.07 36 PHE E O 1
ATOM 6998 N N . VAL E 1 37 ? -9.929 37.740 31.500 1.00 36.10 37 VAL E N 1
ATOM 6999 C CA . VAL E 1 37 ? -8.495 37.993 31.435 1.00 41.86 37 VAL E CA 1
ATOM 7000 C C . VAL E 1 37 ? -7.985 37.530 30.076 1.00 45.63 37 VAL E C 1
ATOM 7001 O O . VAL E 1 37 ? -7.734 36.340 29.864 1.00 49.39 37 VAL E O 1
ATOM 7005 N N . LEU E 1 38 ? -7.814 38.472 29.157 1.00 42.09 38 LEU E N 1
ATOM 7006 C CA . LEU E 1 38 ? -7.103 38.214 27.917 1.00 35.54 38 LEU E CA 1
ATOM 7007 C C . LEU E 1 38 ? -5.604 38.282 28.179 1.00 43.29 38 LEU E C 1
ATOM 7008 O O . LEU E 1 38 ? -5.100 39.302 28.662 1.00 59.42 38 LEU E O 1
ATOM 7013 N N . PHE E 1 39 ? -4.887 37.213 27.868 1.00 44.91 39 PHE E N 1
ATOM 7014 C CA . PHE E 1 39 ? -3.456 37.206 28.112 1.00 31.21 39 PHE E CA 1
ATOM 7015 C C . PHE E 1 39 ? -2.741 36.542 26.952 1.00 39.07 39 PHE E C 1
ATOM 7016 O O . PHE E 1 39 ? -3.222 35.550 26.399 1.00 67.67 39 PHE E O 1
ATOM 7024 N N . SER E 1 40 ? -1.594 37.102 26.589 1.00 56.08 40 SER E N 1
ATOM 7025 C CA . SER E 1 40 ? -0.748 36.589 25.520 1.00 31.62 40 SER E CA 1
ATOM 7026 C C . SER E 1 40 ? 0.408 35.774 26.090 1.00 47.96 40 SER E C 1
ATOM 7027 O O . SER E 1 40 ? 0.813 35.943 27.242 1.00 54.33 40 SER E O 1
ATOM 7030 N N . HIS E 1 41 ? 0.925 34.859 25.269 1.00 38.62 41 HIS E N 1
ATOM 7031 C CA . HIS E 1 41 ? 2.189 34.180 25.536 1.00 51.78 41 HIS E CA 1
ATOM 7032 C C . HIS E 1 41 ? 2.959 34.131 24.243 1.00 53.37 41 HIS E C 1
ATOM 7033 O O . HIS E 1 41 ? 2.349 34.125 23.152 1.00 49.39 41 HIS E O 1
ATOM 7040 N N . PRO E 1 42 ? 4.328 34.105 24.287 1.00 45.06 42 PRO E N 1
ATOM 7041 C CA . PRO E 1 42 ? 5.141 34.113 23.067 1.00 50.31 42 PRO E CA 1
ATOM 7042 C C . PRO E 1 42 ? 4.765 33.060 22.038 1.00 74.39 42 PRO E C 1
ATOM 7043 O O . PRO E 1 42 ? 4.420 33.421 20.902 1.00 76.27 42 PRO E O 1
ATOM 7047 N N . GLY E 1 43 ? 4.814 31.777 22.411 1.00 44.22 43 GLY E N 1
ATOM 7048 C CA . GLY E 1 43 ? 4.431 30.742 21.467 1.00 108.15 43 GLY E CA 1
ATOM 7049 C C . GLY E 1 43 ? 4.142 29.409 22.119 1.00 41.61 43 GLY E C 1
ATOM 7050 O O . GLY E 1 43 ? 4.643 29.098 23.203 1.00 68.51 43 GLY E O 1
ATOM 7051 N N . ASP E 1 44 ? 3.326 28.613 21.429 1.00 91.33 44 ASP E N 1
ATOM 7052 C CA . ASP E 1 44 ? 3.079 27.244 21.848 1.00 53.92 44 ASP E CA 1
ATOM 7053 C C . ASP E 1 44 ? 4.371 26.436 21.825 1.00 60.48 44 ASP E C 1
ATOM 7054 O O . ASP E 1 44 ? 5.332 26.753 21.106 1.00 57.24 44 ASP E O 1
ATOM 7059 N N . PHE E 1 45 ? 4.372 25.360 22.617 1.00 54.76 45 PHE E N 1
ATOM 7060 C CA . PHE E 1 45 ? 5.542 24.506 22.785 1.00 46.42 45 PHE E CA 1
ATOM 7061 C C . PHE E 1 45 ? 6.749 25.290 23.272 1.00 56.42 45 PHE E C 1
ATOM 7062 O O . PHE E 1 45 ? 7.892 24.889 23.036 1.00 65.13 45 PHE E O 1
ATOM 7070 N N . THR E 1 46 ? 6.510 26.469 23.913 1.00 67.65 46 THR E N 1
ATOM 7071 C CA . THR E 1 46 ? 7.663 26.881 24.685 1.00 61.06 46 THR E CA 1
ATOM 7072 C C . THR E 1 46 ? 7.461 26.481 26.150 1.00 64.92 46 THR E C 1
ATOM 7073 O O . THR E 1 46 ? 6.322 26.350 26.624 1.00 34.46 46 THR E O 1
ATOM 7077 N N . PRO E 1 47 ? 8.547 26.249 26.893 1.00 60.05 47 PRO E N 1
ATOM 7078 C CA . PRO E 1 47 ? 8.395 25.683 28.240 1.00 45.00 47 PRO E CA 1
ATOM 7079 C C . PRO E 1 47 ? 7.746 26.613 29.264 1.00 62.07 47 PRO E C 1
ATOM 7080 O O . PRO E 1 47 ? 6.893 26.170 30.046 1.00 44.00 47 PRO E O 1
ATOM 7084 N N . VAL E 1 48 ? 8.130 27.892 29.310 1.00 59.34 48 VAL E N 1
ATOM 7085 C CA . VAL E 1 48 ? 7.574 28.760 30.351 1.00 49.10 48 VAL E CA 1
ATOM 7086 C C . VAL E 1 48 ? 6.076 28.951 30.137 1.00 52.91 48 VAL E C 1
ATOM 7087 O O . VAL E 1 48 ? 5.282 28.855 31.085 1.00 40.48 48 VAL E O 1
ATOM 7091 N N . CYS E 1 49 ? 5.671 29.199 28.877 1.00 52.66 49 CYS E N 1
ATOM 7092 C CA . CYS E 1 49 ? 4.248 29.315 28.547 1.00 46.65 49 CYS E CA 1
ATOM 7093 C C . CYS E 1 49 ? 3.472 28.057 28.938 1.00 52.88 49 CYS E C 1
ATOM 7094 O O . CYS E 1 49 ? 2.316 28.150 29.372 1.00 34.13 49 CYS E O 1
ATOM 7097 N N . THR E 1 50 ? 4.102 26.881 28.857 1.00 56.04 50 THR E N 1
ATOM 7098 C CA . THR E 1 50 ? 3.428 25.663 29.297 1.00 38.16 50 THR E CA 1
ATOM 7099 C C . THR E 1 50 ? 3.160 25.696 30.800 1.00 50.34 50 THR E C 1
ATOM 7100 O O . THR E 1 50 ? 2.026 25.463 31.238 1.00 50.35 50 THR E O 1
ATOM 7104 N N . THR E 1 51 ? 4.175 26.019 31.611 1.00 47.57 51 THR E N 1
ATOM 7105 C CA . THR E 1 51 ? 3.926 26.103 33.052 1.00 49.05 51 THR E CA 1
ATOM 7106 C C . THR E 1 51 ? 2.805 27.092 33.361 1.00 54.66 51 THR E C 1
ATOM 7107 O O . THR E 1 51 ? 2.011 26.855 34.286 1.00 49.57 51 THR E O 1
ATOM 7111 N N . GLU E 1 52 ? 2.719 28.191 32.586 1.00 37.81 52 GLU E N 1
ATOM 7112 C CA . GLU E 1 52 ? 1.672 29.194 32.809 1.00 48.95 52 GLU E CA 1
ATOM 7113 C C . GLU E 1 52 ? 0.294 28.616 32.505 1.00 56.29 52 GLU E C 1
ATOM 7114 O O . GLU E 1 52 ? -0.658 28.849 33.261 1.00 45.17 52 GLU E O 1
ATOM 7120 N N . PHE E 1 53 ? 0.173 27.825 31.429 1.00 47.88 53 PHE E N 1
ATOM 7121 C CA . PHE E 1 53 ? -1.127 27.237 31.106 1.00 44.64 53 PHE E CA 1
ATOM 7122 C C . PHE E 1 53 ? -1.501 26.163 32.112 1.00 39.68 53 PHE E C 1
ATOM 7123 O O . PHE E 1 53 ? -2.653 26.098 32.562 1.00 59.62 53 PHE E O 1
ATOM 7131 N N . TYR E 1 54 ? -0.536 25.331 32.501 1.00 39.27 54 TYR E N 1
ATOM 7132 C CA . TYR E 1 54 ? -0.792 24.388 33.584 1.00 48.70 54 TYR E CA 1
ATOM 7133 C C . TYR E 1 54 ? -1.388 25.106 34.791 1.00 49.25 54 TYR E C 1
ATOM 7134 O O . TYR E 1 54 ? -2.490 24.771 35.243 1.00 54.55 54 TYR E O 1
ATOM 7143 N N . SER E 1 55 ? -0.680 26.131 35.297 1.00 62.43 55 SER E N 1
ATOM 7144 C CA . SER E 1 55 ? -1.127 26.892 36.466 1.00 45.59 55 SER E CA 1
ATOM 7145 C C . SER E 1 55 ? -2.517 27.492 36.279 1.00 43.01 55 SER E C 1
ATOM 7146 O O . SER E 1 55 ? -3.336 27.427 37.203 1.00 55.36 55 SER E O 1
ATOM 7149 N N . PHE E 1 56 ? -2.794 28.095 35.111 1.00 60.06 56 PHE E N 1
ATOM 7150 C CA . PHE E 1 56 ? -4.123 28.657 34.830 1.00 33.25 56 PHE E CA 1
ATOM 7151 C C . PHE E 1 56 ? -5.207 27.580 34.866 1.00 56.61 56 PHE E C 1
ATOM 7152 O O . PHE E 1 56 ? -6.283 27.781 35.445 1.00 49.97 56 PHE E O 1
ATOM 7160 N N . SER E 1 57 ? -4.952 26.432 34.232 1.00 51.86 57 SER E N 1
ATOM 7161 C CA . SER E 1 57 ? -5.975 25.396 34.191 1.00 51.49 57 SER E CA 1
ATOM 7162 C C . SER E 1 57 ? -6.186 24.774 35.559 1.00 33.24 57 SER E C 1
ATOM 7163 O O . SER E 1 57 ? -7.323 24.481 35.938 1.00 79.79 57 SER E O 1
ATOM 7166 N N . LYS E 1 58 ? -5.120 24.588 36.328 1.00 53.50 58 LYS E N 1
ATOM 7167 C CA . LYS E 1 58 ? -5.309 24.069 37.679 1.00 51.17 58 LYS E CA 1
ATOM 7168 C C . LYS E 1 58 ? -6.102 25.042 38.548 1.00 49.72 58 LYS E C 1
ATOM 7169 O O . LYS E 1 58 ? -6.909 24.614 39.384 1.00 49.71 58 LYS E O 1
ATOM 7175 N N . LYS E 1 59 ? -5.909 26.352 38.362 1.00 55.57 59 LYS E N 1
ATOM 7176 C CA . LYS E 1 59 ? -6.611 27.346 39.167 1.00 48.98 59 LYS E CA 1
ATOM 7177 C C . LYS E 1 59 ? -7.874 27.854 38.492 1.00 48.94 59 LYS E C 1
ATOM 7178 O O . LYS E 1 59 ? -8.388 28.910 38.879 1.00 57.96 59 LYS E O 1
ATOM 7184 N N . TYR E 1 60 ? -8.416 27.104 37.527 1.00 72.64 60 TYR E N 1
ATOM 7185 C CA . TYR E 1 60 ? -9.465 27.655 36.672 1.00 60.13 60 TYR E CA 1
ATOM 7186 C C . TYR E 1 60 ? -10.724 28.015 37.452 1.00 36.58 60 TYR E C 1
ATOM 7187 O O . TYR E 1 60 ? -11.470 28.906 37.033 1.00 67.02 60 TYR E O 1
ATOM 7196 N N . GLU E 1 61 ? -10.984 27.349 38.585 1.00 73.30 61 GLU E N 1
ATOM 7197 C CA . GLU E 1 61 ? -12.319 27.440 39.181 1.00 78.10 61 GLU E CA 1
ATOM 7198 C C . GLU E 1 61 ? -12.391 28.615 40.123 1.00 64.55 61 GLU E C 1
ATOM 7199 O O . GLU E 1 61 ? -13.476 29.159 40.369 1.00 80.42 61 GLU E O 1
ATOM 7205 N N . GLU E 1 62 ? -11.248 28.967 40.724 1.00 49.65 62 GLU E N 1
ATOM 7206 C CA . GLU E 1 62 ? -11.128 30.283 41.330 1.00 63.97 62 GLU E CA 1
ATOM 7207 C C . GLU E 1 62 ? -11.349 31.398 40.329 1.00 42.17 62 GLU E C 1
ATOM 7208 O O . GLU E 1 62 ? -11.967 32.406 40.681 1.00 66.46 62 GLU E O 1
ATOM 7214 N N . PHE E 1 63 ? -10.921 31.232 39.074 1.00 58.98 63 PHE E N 1
ATOM 7215 C CA . PHE E 1 63 ? -11.290 32.245 38.088 1.00 54.08 63 PHE E CA 1
ATOM 7216 C C . PHE E 1 63 ? -12.788 32.206 37.819 1.00 46.78 63 PHE E C 1
ATOM 7217 O O . PHE E 1 63 ? -13.423 33.257 37.688 1.00 61.72 63 PHE E O 1
ATOM 7225 N N . LYS E 1 64 ? -13.380 31.006 37.783 1.00 70.43 64 LYS E N 1
ATOM 7226 C CA . LYS E 1 64 ? -14.805 30.913 37.503 1.00 53.65 64 LYS E CA 1
ATOM 7227 C C . LYS E 1 64 ? -15.621 31.468 38.669 1.00 51.39 64 LYS E C 1
ATOM 7228 O O . LYS E 1 64 ? -16.648 32.131 38.452 1.00 57.72 64 LYS E O 1
ATOM 7234 N N . LYS E 1 65 ? -15.174 31.221 39.910 1.00 43.56 65 LYS E N 1
ATOM 7235 C CA . LYS E 1 65 ? -15.907 31.693 41.083 1.00 47.61 65 LYS E CA 1
ATOM 7236 C C . LYS E 1 65 ? -15.886 33.194 41.201 1.00 46.70 65 LYS E C 1
ATOM 7237 O O . LYS E 1 65 ? -16.691 33.741 41.955 1.00 71.73 65 LYS E O 1
ATOM 7243 N N . LEU E 1 66 ? -14.943 33.865 40.543 1.00 64.14 66 LEU E N 1
ATOM 7244 C CA . LEU E 1 66 ? -14.943 35.320 40.469 1.00 60.92 66 LEU E CA 1
ATOM 7245 C C . LEU E 1 66 ? -15.588 35.812 39.186 1.00 59.72 66 LEU E C 1
ATOM 7246 O O . LEU E 1 66 ? -15.392 36.969 38.805 1.00 57.73 66 LEU E O 1
ATOM 7251 N N . ASN E 1 67 ? -16.355 34.953 38.514 1.00 53.80 67 ASN E N 1
ATOM 7252 C CA . ASN E 1 67 ? -17.106 35.341 37.325 1.00 46.92 67 ASN E CA 1
ATOM 7253 C C . ASN E 1 67 ? -16.200 35.845 36.202 1.00 60.80 67 ASN E C 1
ATOM 7254 O O . ASN E 1 67 ? -16.599 36.708 35.412 1.00 65.91 67 ASN E O 1
ATOM 7259 N N . THR E 1 68 ? -14.971 35.338 36.093 1.00 55.37 68 THR E N 1
ATOM 7260 C CA . THR E 1 68 ? -14.110 35.758 34.995 1.00 67.74 68 THR E CA 1
ATOM 7261 C C . THR E 1 68 ? -13.783 34.541 34.135 1.00 70.22 68 THR E C 1
ATOM 7262 O O . THR E 1 68 ? -13.612 33.429 34.652 1.00 62.01 68 THR E O 1
ATOM 7266 N N . GLU E 1 69 ? -13.741 34.749 32.821 1.00 58.61 69 GLU E N 1
ATOM 7267 C CA . GLU E 1 69 ? -13.260 33.740 31.889 1.00 63.27 69 GLU E CA 1
ATOM 7268 C C . GLU E 1 69 ? -11.811 34.047 31.498 1.00 47.76 69 GLU E C 1
ATOM 7269 O O . GLU E 1 69 ? -11.378 35.203 31.465 1.00 60.77 69 GLU E O 1
ATOM 7275 N N . LEU E 1 70 ? -11.042 32.992 31.262 1.00 53.23 70 LEU E N 1
ATOM 7276 C CA . LEU E 1 70 ? -9.698 33.142 30.720 1.00 50.06 70 LEU E CA 1
ATOM 7277 C C . LEU E 1 70 ? -9.721 33.036 29.201 1.00 46.19 70 LEU E C 1
ATOM 7278 O O . LEU E 1 70 ? -10.497 32.275 28.618 1.00 67.30 70 LEU E O 1
ATOM 7283 N N . ILE E 1 71 ? -8.835 33.779 28.554 1.00 40.51 71 ILE E N 1
ATOM 7284 C CA . ILE E 1 71 ? -8.684 33.583 27.123 1.00 40.57 71 ILE E CA 1
ATOM 7285 C C . ILE E 1 71 ? -7.268 33.975 26.708 1.00 47.64 71 ILE E C 1
ATOM 7286 O O . ILE E 1 71 ? -6.817 35.100 26.958 1.00 39.30 71 ILE E O 1
ATOM 7291 N N . GLY E 1 72 ? -6.544 33.006 26.130 1.00 37.01 72 GLY E N 1
ATOM 7292 C CA . GLY E 1 72 ? -5.150 33.174 25.770 1.00 49.69 72 GLY E CA 1
ATOM 7293 C C . GLY E 1 72 ? -4.981 33.608 24.320 1.00 50.83 72 GLY E C 1
ATOM 7294 O O . GLY E 1 72 ? -5.942 33.728 23.561 1.00 53.96 72 GLY E O 1
ATOM 7295 N N . LEU E 1 73 ? -3.724 33.854 23.938 1.00 45.97 73 LEU E N 1
ATOM 7296 C CA . LEU E 1 73 ? -3.460 34.411 22.615 1.00 41.79 73 LEU E CA 1
ATOM 7297 C C . LEU E 1 73 ? -1.982 34.288 22.283 1.00 50.66 73 LEU E C 1
ATOM 7298 O O . LEU E 1 73 ? -1.135 34.565 23.137 1.00 46.70 73 LEU E O 1
ATOM 7303 N N . SER E 1 74 ? -1.686 33.922 21.026 1.00 46.12 74 SER E N 1
ATOM 7304 C CA . SER E 1 74 ? -0.312 33.754 20.552 1.00 46.72 74 SER E CA 1
ATOM 7305 C C . SER E 1 74 ? -0.312 33.811 19.028 1.00 59.93 74 SER E C 1
ATOM 7306 O O . SER E 1 74 ? -1.363 33.677 18.387 1.00 65.72 74 SER E O 1
ATOM 7309 N N . VAL E 1 75 ? 0.887 34.015 18.450 1.00 36.07 75 VAL E N 1
ATOM 7310 C CA . VAL E 1 75 ? 1.017 34.174 16.995 1.00 55.82 75 VAL E CA 1
ATOM 7311 C C . VAL E 1 75 ? 1.137 32.835 16.268 1.00 38.08 75 VAL E C 1
ATOM 7312 O O . VAL E 1 75 ? 1.604 32.767 15.120 1.00 89.76 75 VAL E O 1
ATOM 7316 N N . ASP E 1 76 ? 0.660 31.780 16.908 1.00 55.52 76 ASP E N 1
ATOM 7317 C CA . ASP E 1 76 ? 0.788 30.435 16.392 1.00 68.72 76 ASP E CA 1
ATOM 7318 C C . ASP E 1 76 ? -0.536 30.028 15.779 1.00 56.96 76 ASP E C 1
ATOM 7319 O O . ASP E 1 76 ? -1.608 30.569 16.093 1.00 46.72 76 ASP E O 1
ATOM 7324 N N . SER E 1 77 ? -0.421 29.130 14.820 1.00 76.62 77 SER E N 1
ATOM 7325 C CA . SER E 1 77 ? -1.560 28.634 14.078 1.00 40.84 77 SER E CA 1
ATOM 7326 C C . SER E 1 77 ? -2.513 27.888 15.004 1.00 62.65 77 SER E C 1
ATOM 7327 O O . SER E 1 77 ? -2.103 27.276 15.990 1.00 60.42 77 SER E O 1
ATOM 7330 N N . ASN E 1 78 ? -3.809 27.954 14.694 1.00 66.27 78 ASN E N 1
ATOM 7331 C CA . ASN E 1 78 ? -4.786 27.303 15.582 1.00 49.89 78 ASN E CA 1
ATOM 7332 C C . ASN E 1 78 ? -4.662 25.774 15.589 1.00 61.49 78 ASN E C 1
ATOM 7333 O O . ASN E 1 78 ? -5.053 25.116 16.567 1.00 62.63 78 ASN E O 1
ATOM 7338 N N . ILE E 1 79 ? -4.066 25.187 14.555 1.00 50.98 79 ILE E N 1
ATOM 7339 C CA . ILE E 1 79 ? -3.742 23.766 14.648 1.00 53.13 79 ILE E CA 1
ATOM 7340 C C . ILE E 1 79 ? -2.635 23.527 15.674 1.00 52.16 79 ILE E C 1
ATOM 7341 O O . ILE E 1 79 ? -2.726 22.604 16.499 1.00 57.93 79 ILE E O 1
ATOM 7346 N N . SER E 1 80 ? -1.620 24.390 15.703 1.00 43.65 80 SER E N 1
ATOM 7347 C CA . SER E 1 80 ? -0.576 24.204 16.700 1.00 53.82 80 SER E CA 1
ATOM 7348 C C . SER E 1 80 ? -1.128 24.366 18.129 1.00 58.15 80 SER E C 1
ATOM 7349 O O . SER E 1 80 ? -0.737 23.635 19.040 1.00 41.69 80 SER E O 1
ATOM 7352 N N . HIS E 1 81 ? -2.072 25.286 18.343 1.00 59.19 81 HIS E N 1
ATOM 7353 C CA . HIS E 1 81 ? -2.749 25.378 19.645 1.00 47.96 81 HIS E CA 1
ATOM 7354 C C . HIS E 1 81 ? -3.350 24.040 20.039 1.00 55.73 81 HIS E C 1
ATOM 7355 O O . HIS E 1 81 ? -3.133 23.562 21.155 1.00 58.42 81 HIS E O 1
ATOM 7362 N N . ILE E 1 82 ? -4.145 23.437 19.144 1.00 48.72 82 ILE E N 1
ATOM 7363 C CA . ILE E 1 82 ? -4.759 22.137 19.437 1.00 56.39 82 ILE E CA 1
ATOM 7364 C C . ILE E 1 82 ? -3.700 21.088 19.762 1.00 62.56 82 ILE E C 1
ATOM 7365 O O . ILE E 1 82 ? -3.885 20.270 20.678 1.00 47.50 82 ILE E O 1
ATOM 7370 N N . GLU E 1 83 ? -2.571 21.086 19.031 1.00 38.43 83 GLU E N 1
ATOM 7371 C CA . GLU E 1 83 ? -1.571 20.067 19.337 1.00 56.33 83 GLU E CA 1
ATOM 7372 C C . GLU E 1 83 ? -0.860 20.356 20.656 1.00 42.97 83 GLU E C 1
ATOM 7373 O O . GLU E 1 83 ? -0.546 19.421 21.401 1.00 66.51 83 GLU E O 1
ATOM 7379 N N . TRP E 1 84 ? -0.651 21.633 20.987 1.00 60.68 84 TRP E N 1
ATOM 7380 C CA . TRP E 1 84 ? -0.130 21.990 22.305 1.00 49.33 84 TRP E CA 1
ATOM 7381 C C . TRP E 1 84 ? -1.083 21.564 23.416 1.00 46.83 84 TRP E C 1
ATOM 7382 O O . TRP E 1 84 ? -0.665 20.931 24.389 1.00 56.86 84 TRP E O 1
ATOM 7393 N N . VAL E 1 85 ? -2.368 21.926 23.305 1.00 51.58 85 VAL E N 1
ATOM 7394 C CA . VAL E 1 85 ? -3.358 21.496 24.297 1.00 59.21 85 VAL E CA 1
ATOM 7395 C C . VAL E 1 85 ? -3.383 19.983 24.449 1.00 49.22 85 VAL E C 1
ATOM 7396 O O . VAL E 1 85 ? -3.537 19.460 25.560 1.00 74.24 85 VAL E O 1
ATOM 7400 N N . MET E 1 86 ? -3.235 19.250 23.346 1.00 59.97 86 MET E N 1
ATOM 7401 C CA . MET E 1 86 ? -3.268 17.799 23.477 1.00 47.40 86 MET E CA 1
ATOM 7402 C C . MET E 1 86 ? -2.034 17.281 24.191 1.00 51.57 86 MET E C 1
ATOM 7403 O O . MET E 1 86 ? -2.148 16.370 25.022 1.00 58.57 86 MET E O 1
ATOM 7408 N N . TRP E 1 87 ? -0.869 17.881 23.933 1.00 41.72 87 TRP E N 1
ATOM 7409 C CA . TRP E 1 87 ? 0.345 17.489 24.652 1.00 44.85 87 TRP E CA 1
ATOM 7410 C C . TRP E 1 87 ? 0.216 17.756 26.151 1.00 59.48 87 TRP E C 1
ATOM 7411 O O . TRP E 1 87 ? 0.712 16.973 26.974 1.00 56.76 87 TRP E O 1
ATOM 7422 N N . ILE E 1 88 ? -0.408 18.884 26.518 1.00 42.64 88 ILE E N 1
ATOM 7423 C CA . ILE E 1 88 ? -0.566 19.240 27.929 1.00 52.46 88 ILE E CA 1
ATOM 7424 C C . ILE E 1 88 ? -1.501 18.259 28.616 1.00 41.66 88 ILE E C 1
ATOM 7425 O O . ILE E 1 88 ? -1.252 17.823 29.747 1.00 78.33 88 ILE E O 1
ATOM 7430 N N . GLU E 1 89 ? -2.612 17.926 27.949 1.00 74.19 89 GLU E N 1
ATOM 7431 C CA . GLU E 1 89 ? -3.600 17.021 28.522 1.00 82.20 89 GLU E CA 1
ATOM 7432 C C . GLU E 1 89 ? -3.001 15.654 28.821 1.00 68.92 89 GLU E C 1
ATOM 7433 O O . GLU E 1 89 ? -3.339 15.010 29.825 1.00 74.35 89 GLU E O 1
ATOM 7439 N N . LYS E 1 90 ? -2.078 15.211 27.991 1.00 50.69 90 LYS E N 1
ATOM 7440 C CA . LYS E 1 90 ? -1.574 13.869 28.186 1.00 70.74 90 LYS E CA 1
ATOM 7441 C C . LYS E 1 90 ? -0.223 13.796 28.898 1.00 41.28 90 LYS E C 1
ATOM 7442 O O . LYS E 1 90 ? 0.076 12.758 29.491 1.00 111.99 90 LYS E O 1
ATOM 7448 N N . ASN E 1 91 ? 0.595 14.852 28.916 1.00 64.60 91 ASN E N 1
ATOM 7449 C CA . ASN E 1 91 ? 1.824 14.778 29.716 1.00 51.09 91 ASN E CA 1
ATOM 7450 C C . ASN E 1 91 ? 1.673 15.341 31.130 1.00 60.32 91 ASN E C 1
ATOM 7451 O O . ASN E 1 91 ? 2.246 14.800 32.083 1.00 72.53 91 ASN E O 1
ATOM 7456 N N . LEU E 1 92 ? 0.954 16.444 31.283 1.00 53.43 92 LEU E N 1
ATOM 7457 C CA . LEU E 1 92 ? 0.748 17.064 32.575 1.00 40.65 92 LEU E CA 1
ATOM 7458 C C . LEU E 1 92 ? -0.605 16.703 33.173 1.00 55.94 92 LEU E C 1
ATOM 7459 O O . LEU E 1 92 ? -0.946 17.213 34.245 1.00 85.79 92 LEU E O 1
ATOM 7464 N N . LYS E 1 93 ? -1.409 15.883 32.480 1.00 54.37 93 LYS E N 1
ATOM 7465 C CA . LYS E 1 93 ? -2.621 15.308 33.061 1.00 56.26 93 LYS E CA 1
ATOM 7466 C C . LYS E 1 93 ? -3.663 16.377 33.442 1.00 45.66 93 LYS E C 1
ATOM 7467 O O . LYS E 1 93 ? -4.269 16.301 34.510 1.00 79.82 93 LYS E O 1
ATOM 7473 N N . VAL E 1 94 ? -3.848 17.410 32.622 1.00 47.37 94 VAL E N 1
ATOM 7474 C CA . VAL E 1 94 ? -4.857 18.426 32.925 1.00 69.14 94 VAL E CA 1
ATOM 7475 C C . VAL E 1 94 ? -5.422 18.945 31.615 1.00 59.05 94 VAL E C 1
ATOM 7476 O O . VAL E 1 94 ? -4.719 19.034 30.604 1.00 50.79 94 VAL E O 1
ATOM 7480 N N . GLU E 1 95 ? -6.708 19.262 31.609 1.00 64.20 95 GLU E N 1
ATOM 7481 C CA . GLU E 1 95 ? -7.327 19.660 30.357 1.00 81.66 95 GLU E CA 1
ATOM 7482 C C . GLU E 1 95 ? -7.435 21.183 30.362 1.00 72.72 95 GLU E C 1
ATOM 7483 O O . GLU E 1 95 ? -7.985 21.751 31.311 1.00 97.05 95 GLU E O 1
ATOM 7489 N N . VAL E 1 96 ? -6.867 21.843 29.348 1.00 62.74 96 VAL E N 1
ATOM 7490 C CA . VAL E 1 96 ? -6.937 23.304 29.218 1.00 55.49 96 VAL E CA 1
ATOM 7491 C C . VAL E 1 96 ? -8.368 23.693 28.855 1.00 37.69 96 VAL E C 1
ATOM 7492 O O . VAL E 1 96 ? -8.821 23.419 27.732 1.00 70.46 96 VAL E O 1
ATOM 7496 N N . PRO E 1 97 ? -9.107 24.324 29.762 1.00 60.77 97 PRO E N 1
ATOM 7497 C CA . PRO E 1 97 ? -10.553 24.536 29.568 1.00 51.34 97 PRO E CA 1
ATOM 7498 C C . PRO E 1 97 ? -10.933 25.891 28.997 1.00 54.05 97 PRO E C 1
ATOM 7499 O O . PRO E 1 97 ? -12.123 26.227 29.034 1.00 81.43 97 PRO E O 1
ATOM 7503 N N . PHE E 1 98 ? -9.983 26.687 28.538 1.00 56.54 98 PHE E N 1
ATOM 7504 C CA . PHE E 1 98 ? -10.337 28.004 28.050 1.00 49.44 98 PHE E CA 1
ATOM 7505 C C . PHE E 1 98 ? -9.870 28.175 26.612 1.00 38.07 98 PHE E C 1
ATOM 7506 O O . PHE E 1 98 ? -9.033 27.407 26.117 1.00 67.66 98 PHE E O 1
ATOM 7514 N N . PRO E 1 99 ? -10.439 29.132 25.891 1.00 47.04 99 PRO E N 1
ATOM 7515 C CA . PRO E 1 99 ? -10.059 29.289 24.486 1.00 40.29 99 PRO E CA 1
ATOM 7516 C C . PRO E 1 99 ? -8.689 29.939 24.356 1.00 43.18 99 PRO E C 1
ATOM 7517 O O . PRO E 1 99 ? -8.266 30.742 25.193 1.00 67.76 99 PRO E O 1
ATOM 7521 N N . ILE E 1 100 ? -7.989 29.573 23.287 1.00 54.13 100 ILE E N 1
ATOM 7522 C CA . ILE E 1 100 ? -6.719 30.188 22.921 1.00 54.44 100 ILE E CA 1
ATOM 7523 C C . ILE E 1 100 ? -6.890 30.834 21.542 1.00 48.29 100 ILE E C 1
ATOM 7524 O O . ILE E 1 100 ? -7.224 30.151 20.563 1.00 52.39 100 ILE E O 1
ATOM 7529 N N . ILE E 1 101 ? -6.681 32.153 21.477 1.00 67.15 101 ILE E N 1
ATOM 7530 C CA . ILE E 1 101 ? -6.797 32.906 20.232 1.00 33.74 101 ILE E CA 1
ATOM 7531 C C . ILE E 1 101 ? -5.583 32.638 19.356 1.00 52.02 101 ILE E C 1
ATOM 7532 O O . ILE E 1 101 ? -4.432 32.815 19.789 1.00 63.91 101 ILE E O 1
ATOM 7537 N N . ALA E 1 102 ? -5.831 32.257 18.104 1.00 47.95 102 ALA E N 1
ATOM 7538 C CA . ALA E 1 102 ? -4.765 32.131 17.114 1.00 41.57 102 ALA E CA 1
ATOM 7539 C C . ALA E 1 102 ? -4.700 33.391 16.273 1.00 53.60 102 ALA E C 1
ATOM 7540 O O . ALA E 1 102 ? -5.674 33.761 15.602 1.00 62.01 102 ALA E O 1
ATOM 7542 N N . ASP E 1 103 ? -3.549 34.041 16.314 1.00 51.90 103 ASP E N 1
ATOM 7543 C CA . ASP E 1 103 ? -3.312 35.237 15.512 1.00 54.83 103 ASP E CA 1
ATOM 7544 C C . ASP E 1 103 ? -1.914 35.173 14.946 1.00 89.81 103 ASP E C 1
ATOM 7545 O O . ASP E 1 103 ? -0.973 35.756 15.500 1.00 72.58 103 ASP E O 1
ATOM 7550 N N . PRO E 1 104 ? -1.732 34.490 13.812 1.00 73.90 104 PRO E N 1
ATOM 7551 C CA . PRO E 1 104 ? -0.514 34.706 13.025 1.00 49.31 104 PRO E CA 1
ATOM 7552 C C . PRO E 1 104 ? -0.676 36.017 12.278 1.00 74.50 104 PRO E C 1
ATOM 7553 O O . PRO E 1 104 ? -1.779 36.577 12.235 1.00 87.94 104 PRO E O 1
ATOM 7557 N N . MET E 1 105 ? 0.441 36.546 11.753 1.00 47.98 105 MET E N 1
ATOM 7558 C CA . MET E 1 105 ? 0.458 37.919 11.239 1.00 72.94 105 MET E CA 1
ATOM 7559 C C . MET E 1 105 ? 0.395 38.956 12.368 1.00 73.44 105 MET E C 1
ATOM 7560 O O . MET E 1 105 ? 0.861 40.095 12.208 1.00 84.88 105 MET E O 1
ATOM 7565 N N . GLY E 1 106 ? -0.229 38.596 13.487 1.00 51.78 106 GLY E N 1
ATOM 7566 C CA . GLY E 1 106 ? -0.172 39.425 14.678 1.00 66.37 106 GLY E CA 1
ATOM 7567 C C . GLY E 1 106 ? -1.054 40.659 14.622 1.00 55.32 106 GLY E C 1
ATOM 7568 O O . GLY E 1 106 ? -0.713 41.675 15.236 1.00 53.30 106 GLY E O 1
ATOM 7569 N N . ASN E 1 107 ? -2.197 40.601 13.921 1.00 71.89 107 ASN E N 1
ATOM 7570 C CA . ASN E 1 107 ? -3.007 41.805 13.765 1.00 64.06 107 ASN E CA 1
ATOM 7571 C C . ASN E 1 107 ? -3.628 42.220 15.085 1.00 63.32 107 ASN E C 1
ATOM 7572 O O . ASN E 1 107 ? -3.585 43.389 15.465 1.00 92.82 107 ASN E O 1
ATOM 7577 N N . VAL E 1 108 ? -4.274 41.292 15.772 1.00 57.05 108 VAL E N 1
ATOM 7578 C CA . VAL E 1 108 ? -4.801 41.654 17.088 1.00 75.97 108 VAL E CA 1
ATOM 7579 C C . VAL E 1 108 ? -3.657 41.892 18.088 1.00 60.08 108 VAL E C 1
ATOM 7580 O O . VAL E 1 108 ? -3.775 42.778 18.948 1.00 61.11 108 VAL E O 1
ATOM 7584 N N . ALA E 1 109 ? -2.511 41.207 17.942 1.00 46.13 109 ALA E N 1
ATOM 7585 C CA . ALA E 1 109 ? -1.396 41.449 18.855 1.00 46.74 109 ALA E CA 1
ATOM 7586 C C . ALA E 1 109 ? -0.844 42.871 18.726 1.00 47.33 109 ALA E C 1
ATOM 7587 O O . ALA E 1 109 ? -0.464 43.490 19.727 1.00 68.12 109 ALA E O 1
ATOM 7589 N N . LYS E 1 110 ? -0.763 43.402 17.505 1.00 59.65 110 LYS E N 1
ATOM 7590 C CA . LYS E 1 110 ? -0.210 44.746 17.341 1.00 64.57 110 LYS E CA 1
ATOM 7591 C C . LYS E 1 110 ? -1.197 45.782 17.839 1.00 64.77 110 LYS E C 1
ATOM 7592 O O . LYS E 1 110 ? -0.810 46.772 18.475 1.00 61.18 110 LYS E O 1
ATOM 7598 N N . ARG E 1 111 ? -2.479 45.553 17.561 1.00 50.45 111 ARG E N 1
ATOM 7599 C CA . ARG E 1 111 ? -3.562 46.401 18.021 1.00 55.86 111 ARG E CA 1
ATOM 7600 C C . ARG E 1 111 ? -3.585 46.549 19.552 1.00 47.08 111 ARG E C 1
ATOM 7601 O O . ARG E 1 111 ? -3.803 47.648 20.037 1.00 68.95 111 ARG E O 1
ATOM 7609 N N . LEU E 1 112 ? -3.242 45.531 20.332 1.00 58.13 112 LEU E N 1
ATOM 7610 C CA . LEU E 1 112 ? -3.161 45.640 21.791 1.00 41.56 112 LEU E CA 1
ATOM 7611 C C . LEU E 1 112 ? -1.742 45.916 22.320 1.00 50.12 112 LEU E C 1
ATOM 7612 O O . LEU E 1 112 ? -1.487 45.698 23.507 1.00 55.85 112 LEU E O 1
ATOM 7617 N N . GLY E 1 113 ? -0.810 46.350 21.476 1.00 74.22 113 GLY E N 1
ATOM 7618 C CA . GLY E 1 113 ? 0.551 46.617 21.944 1.00 77.39 113 GLY E CA 1
ATOM 7619 C C . GLY E 1 113 ? 1.215 45.438 22.627 1.00 55.08 113 GLY E C 1
ATOM 7620 O O . GLY E 1 113 ? 1.871 45.596 23.664 1.00 52.94 113 GLY E O 1
ATOM 7621 N N . MET E 1 114 ? 1.048 44.249 22.079 1.00 64.41 114 MET E N 1
ATOM 7622 C CA . MET E 1 114 ? 1.666 43.093 22.689 1.00 42.91 114 MET E CA 1
ATOM 7623 C C . MET E 1 114 ? 3.001 42.737 22.056 1.00 70.84 114 MET E C 1
ATOM 7624 O O . MET E 1 114 ? 3.671 41.821 22.578 1.00 46.36 114 MET E O 1
ATOM 7629 N N . ILE E 1 115 ? 3.425 43.416 20.963 1.00 33.86 115 ILE E N 1
ATOM 7630 C CA . ILE E 1 115 ? 4.736 43.103 20.375 1.00 90.84 115 ILE E CA 1
ATOM 7631 C C . ILE E 1 115 ? 5.676 44.214 20.835 1.00 48.04 115 ILE E C 1
ATOM 7632 O O . ILE E 1 115 ? 5.396 45.400 20.621 1.00 49.69 115 ILE E O 1
ATOM 7637 N N . HIS E 1 116 ? 6.787 43.856 21.469 1.00 59.50 116 HIS E N 1
ATOM 7638 C CA . HIS E 1 116 ? 7.702 44.869 21.971 1.00 46.52 116 HIS E CA 1
ATOM 7639 C C . HIS E 1 116 ? 8.995 44.872 21.147 1.00 58.96 116 HIS E C 1
ATOM 7640 O O . HIS E 1 116 ? 9.039 44.418 19.991 1.00 76.73 116 HIS E O 1
ATOM 7647 N N . ALA E 1 117 ? 10.047 45.441 21.725 1.00 66.16 117 ALA E N 1
ATOM 7648 C CA . ALA E 1 117 ? 11.267 45.719 20.978 1.00 63.06 117 ALA E CA 1
ATOM 7649 C C . ALA E 1 117 ? 12.271 44.574 21.002 1.00 56.79 117 ALA E C 1
ATOM 7650 O O . ALA E 1 117 ? 13.232 44.598 20.226 1.00 106.04 117 ALA E O 1
ATOM 7652 N N . GLU E 1 118 ? 12.062 43.568 21.846 1.00 84.67 118 GLU E N 1
ATOM 7653 C CA . GLU E 1 118 ? 13.047 42.523 22.067 1.00 80.40 118 GLU E CA 1
ATOM 7654 C C . GLU E 1 118 ? 12.813 41.279 21.219 1.00 79.50 118 GLU E C 1
ATOM 7655 O O . GLU E 1 118 ? 13.739 40.479 21.057 1.00 97.15 118 GLU E O 1
ATOM 7661 N N . SER E 1 119 ? 11.614 41.101 20.671 1.00 83.93 119 SER E N 1
ATOM 7662 C CA . SER E 1 119 ? 11.379 40.095 19.644 1.00 90.64 119 SER E CA 1
ATOM 7663 C C . SER E 1 119 ? 10.357 40.626 18.653 1.00 103.64 119 SER E C 1
ATOM 7664 O O . SER E 1 119 ? 9.290 41.118 19.044 1.00 94.67 119 SER E O 1
ATOM 7667 N N . SER E 1 120 ? 10.700 40.500 17.374 1.00 92.46 120 SER E N 1
ATOM 7668 C CA . SER E 1 120 ? 9.887 40.924 16.253 1.00 78.52 120 SER E CA 1
ATOM 7669 C C . SER E 1 120 ? 8.987 39.801 15.740 1.00 88.91 120 SER E C 1
ATOM 7670 O O . SER E 1 120 ? 8.255 39.990 14.758 1.00 65.59 120 SER E O 1
ATOM 7673 N N . THR E 1 121 ? 9.031 38.637 16.408 1.00 76.23 121 THR E N 1
ATOM 7674 C CA . THR E 1 121 ? 8.414 37.388 15.961 1.00 85.54 121 THR E CA 1
ATOM 7675 C C . THR E 1 121 ? 7.379 36.814 16.944 1.00 95.18 121 THR E C 1
ATOM 7676 O O . THR E 1 121 ? 6.711 35.816 16.615 1.00 59.20 121 THR E O 1
ATOM 7680 N N . ALA E 1 122 ? 7.236 37.393 18.140 1.00 62.54 122 ALA E N 1
ATOM 7681 C CA . ALA E 1 122 ? 6.330 36.841 19.141 1.00 54.55 122 ALA E CA 1
ATOM 7682 C C . ALA E 1 122 ? 5.887 37.941 20.097 1.00 47.83 122 ALA E C 1
ATOM 7683 O O . ALA E 1 122 ? 6.573 38.958 20.268 1.00 57.41 122 ALA E O 1
ATOM 7685 N N . THR E 1 123 ? 4.723 37.718 20.723 1.00 58.76 123 THR E N 1
ATOM 7686 C CA . THR E 1 123 ? 4.223 38.625 21.753 1.00 59.13 123 THR E CA 1
ATOM 7687 C C . THR E 1 123 ? 5.099 38.547 23.011 1.00 65.11 123 THR E C 1
ATOM 7688 O O . THR E 1 123 ? 5.932 37.644 23.177 1.00 48.57 123 THR E O 1
ATOM 7692 N N . VAL E 1 124 ? 4.897 39.511 23.914 1.00 39.77 124 VAL E N 1
ATOM 7693 C CA . VAL E 1 124 ? 5.454 39.412 25.261 1.00 44.90 124 VAL E CA 1
ATOM 7694 C C . VAL E 1 124 ? 4.404 38.703 26.109 1.00 28.72 124 VAL E C 1
ATOM 7695 O O . VAL E 1 124 ? 3.503 38.051 25.564 1.00 55.63 124 VAL E O 1
ATOM 7699 N N . ARG E 1 125 ? 4.544 38.764 27.432 1.00 45.98 125 ARG E N 1
ATOM 7700 C CA . ARG E 1 125 ? 3.554 38.175 28.334 1.00 38.74 125 ARG E CA 1
ATOM 7701 C C . ARG E 1 125 ? 2.605 39.271 28.809 1.00 48.08 125 ARG E C 1
ATOM 7702 O O . ARG E 1 125 ? 2.676 39.761 29.935 1.00 48.08 125 ARG E O 1
ATOM 7710 N N . ALA E 1 126 ? 1.719 39.670 27.898 1.00 48.18 126 ALA E N 1
ATOM 7711 C CA . ALA E 1 126 ? 0.742 40.702 28.205 1.00 41.73 126 ALA E CA 1
ATOM 7712 C C . ALA E 1 126 ? -0.457 40.110 28.943 1.00 44.99 126 ALA E C 1
ATOM 7713 O O . ALA E 1 126 ? -0.827 38.944 28.758 1.00 42.08 126 ALA E O 1
ATOM 7715 N N . VAL E 1 127 ? -1.050 40.928 29.810 1.00 41.61 127 VAL E N 1
ATOM 7716 C CA . VAL E 1 127 ? -2.245 40.540 30.550 1.00 38.29 127 VAL E CA 1
ATOM 7717 C C . VAL E 1 127 ? -3.190 41.732 30.588 1.00 43.36 127 VAL E C 1
ATOM 7718 O O . VAL E 1 127 ? -2.812 42.812 31.057 1.00 46.28 127 VAL E O 1
ATOM 7722 N N . PHE E 1 128 ? -4.399 41.551 30.062 1.00 45.10 128 PHE E N 1
ATOM 7723 C CA . PHE E 1 128 ? -5.464 42.536 30.173 1.00 27.46 128 PHE E CA 1
ATOM 7724 C C . PHE E 1 128 ? -6.570 41.961 31.037 1.00 37.69 128 PHE E C 1
ATOM 7725 O O . PHE E 1 128 ? -6.919 40.784 30.908 1.00 66.04 128 PHE E O 1
ATOM 7733 N N . ILE E 1 129 ? -7.098 42.787 31.934 1.00 49.15 129 ILE E N 1
ATOM 7734 C CA . ILE E 1 129 ? -8.243 42.436 32.760 1.00 26.83 129 ILE E CA 1
ATOM 7735 C C . ILE E 1 129 ? -9.394 43.333 32.342 1.00 51.19 129 ILE E C 1
ATOM 7736 O O . ILE E 1 129 ? -9.333 44.559 32.506 1.00 54.88 129 ILE E O 1
ATOM 7741 N N . ILE E 1 130 ? -10.436 42.726 31.796 1.00 59.18 130 ILE E N 1
ATOM 7742 C CA . ILE E 1 130 ? -11.597 43.444 31.304 1.00 35.66 130 ILE E CA 1
ATOM 7743 C C . ILE E 1 130 ? -12.752 43.098 32.229 1.00 50.74 130 ILE E C 1
ATOM 7744 O O . ILE E 1 130 ? -12.842 41.963 32.714 1.00 52.51 130 ILE E O 1
ATOM 7749 N N . ASP E 1 131 ? -13.610 44.079 32.512 1.00 45.13 131 ASP E N 1
ATOM 7750 C CA . ASP E 1 131 ? -14.687 43.839 33.460 1.00 39.14 131 ASP E CA 1
ATOM 7751 C C . ASP E 1 131 ? -16.002 43.514 32.736 1.00 75.39 131 ASP E C 1
ATOM 7752 O O . ASP E 1 131 ? -16.073 43.406 31.505 1.00 62.69 131 ASP E O 1
ATOM 7757 N N . ASP E 1 132 ? -17.068 43.361 33.524 1.00 70.91 132 ASP E N 1
ATOM 7758 C CA . ASP E 1 132 ? -18.365 42.966 33.002 1.00 72.58 132 ASP E CA 1
ATOM 7759 C C . ASP E 1 132 ? -18.960 43.984 32.043 1.00 73.21 132 ASP E C 1
ATOM 7760 O O . ASP E 1 132 ? -19.951 43.660 31.382 1.00 83.19 132 ASP E O 1
ATOM 7765 N N . LYS E 1 133 ? -18.423 45.202 31.952 1.00 48.07 133 LYS E N 1
ATOM 7766 C CA . LYS E 1 133 ? -18.958 46.148 30.981 1.00 48.29 133 LYS E CA 1
ATOM 7767 C C . LYS E 1 133 ? -17.982 46.383 29.848 1.00 66.03 133 LYS E C 1
ATOM 7768 O O . LYS E 1 133 ? -18.255 47.198 28.952 1.00 61.57 133 LYS E O 1
ATOM 7774 N N . GLY E 1 134 ? -16.878 45.643 29.842 1.00 80.71 134 GLY E N 1
ATOM 7775 C CA . GLY E 1 134 ? -15.928 45.688 28.764 1.00 35.19 134 GLY E CA 1
ATOM 7776 C C . GLY E 1 134 ? -14.829 46.720 28.887 1.00 47.33 134 GLY E C 1
ATOM 7777 O O . GLY E 1 134 ? -14.088 46.902 27.920 1.00 59.55 134 GLY E O 1
ATOM 7778 N N . THR E 1 135 ? -14.690 47.414 30.024 1.00 55.79 135 THR E N 1
ATOM 7779 C CA . THR E 1 135 ? -13.630 48.416 30.145 1.00 52.66 135 THR E CA 1
ATOM 7780 C C . THR E 1 135 ? -12.324 47.764 30.607 1.00 64.45 135 THR E C 1
ATOM 7781 O O . THR E 1 135 ? -12.313 46.791 31.376 1.00 45.52 135 THR E O 1
ATOM 7785 N N . VAL E 1 136 ? -11.220 48.276 30.076 1.00 44.55 136 VAL E N 1
ATOM 7786 C CA . VAL E 1 136 ? -9.915 47.741 30.420 1.00 31.71 136 VAL E CA 1
ATOM 7787 C C . VAL E 1 136 ? -9.541 48.233 31.804 1.00 43.46 136 VAL E C 1
ATOM 7788 O O . VAL E 1 136 ? -9.482 49.443 32.058 1.00 49.25 136 VAL E O 1
ATOM 7792 N N . ARG E 1 137 ? -9.286 47.297 32.706 1.00 36.76 137 ARG E N 1
ATOM 7793 C CA . ARG E 1 137 ? -9.121 47.647 34.104 1.00 36.98 137 ARG E CA 1
ATOM 7794 C C . ARG E 1 137 ? -7.689 47.570 34.620 1.00 39.74 137 ARG E C 1
ATOM 7795 O O . ARG E 1 137 ? -7.395 48.188 35.651 1.00 54.95 137 ARG E O 1
ATOM 7803 N N . LEU E 1 138 ? -6.794 46.860 33.929 1.00 51.14 138 LEU E N 1
ATOM 7804 C CA . LEU E 1 138 ? -5.465 46.531 34.434 1.00 37.35 138 LEU E CA 1
ATOM 7805 C C . LEU E 1 138 ? -4.636 45.989 33.277 1.00 36.88 138 LEU E C 1
ATOM 7806 O O . LEU E 1 138 ? -5.128 45.173 32.498 1.00 52.41 138 LEU E O 1
ATOM 7811 N N . ILE E 1 139 ? -3.387 46.433 33.160 1.00 48.45 139 ILE E N 1
ATOM 7812 C CA . ILE E 1 139 ? -2.537 46.004 32.054 1.00 31.72 139 ILE E CA 1
ATOM 7813 C C . ILE E 1 139 ? -1.167 45.599 32.577 1.00 40.09 139 ILE E C 1
ATOM 7814 O O . ILE E 1 139 ? -0.507 46.368 33.283 1.00 49.24 139 ILE E O 1
ATOM 7819 N N . LEU E 1 140 ? -0.737 44.399 32.221 1.00 45.83 140 LEU E N 1
ATOM 7820 C CA . LEU E 1 140 ? 0.572 43.884 32.591 1.00 35.51 140 LEU E CA 1
ATOM 7821 C C . LEU E 1 140 ? 1.338 43.466 31.359 1.00 42.50 140 LEU E C 1
ATOM 7822 O O . LEU E 1 140 ? 0.836 42.671 30.558 1.00 49.61 140 LEU E O 1
ATOM 7827 N N . TYR E 1 141 ? 2.576 43.942 31.248 1.00 44.28 141 TYR E N 1
ATOM 7828 C CA . TYR E 1 141 ? 3.526 43.463 30.242 1.00 31.68 141 TYR E CA 1
ATOM 7829 C C . TYR E 1 141 ? 4.701 42.798 30.965 1.00 38.77 141 TYR E C 1
ATOM 7830 O O . TYR E 1 141 ? 5.633 43.477 31.410 1.00 48.72 141 TYR E O 1
ATOM 7839 N N . TYR E 1 142 ? 4.647 41.465 31.104 1.00 36.45 142 TYR E N 1
ATOM 7840 C CA . TYR E 1 142 ? 5.819 40.733 31.558 1.00 28.07 142 TYR E CA 1
ATOM 7841 C C . TYR E 1 142 ? 6.665 40.301 30.358 1.00 56.92 142 TYR E C 1
ATOM 7842 O O . TYR E 1 142 ? 6.134 40.045 29.266 1.00 43.31 142 TYR E O 1
ATOM 7851 N N . PRO E 1 143 ? 7.980 40.193 30.540 1.00 40.30 143 PRO E N 1
ATOM 7852 C CA . PRO E 1 143 ? 8.856 39.819 29.427 1.00 36.40 143 PRO E CA 1
ATOM 7853 C C . PRO E 1 143 ? 8.769 38.318 29.156 1.00 37.19 143 PRO E C 1
ATOM 7854 O O . PRO E 1 143 ? 8.141 37.556 29.895 1.00 52.78 143 PRO E O 1
ATOM 7858 N N . MET E 1 144 ? 9.413 37.906 28.058 1.00 54.49 144 MET E N 1
ATOM 7859 C CA . MET E 1 144 ? 9.371 36.506 27.626 1.00 51.97 144 MET E CA 1
ATOM 7860 C C . MET E 1 144 ? 9.924 35.562 28.696 1.00 56.98 144 MET E C 1
ATOM 7861 O O . MET E 1 144 ? 9.351 34.497 28.960 1.00 52.52 144 MET E O 1
ATOM 7866 N N . GLU E 1 145 ? 11.014 35.965 29.345 1.00 58.60 145 GLU E N 1
ATOM 7867 C CA . GLU E 1 145 ? 11.959 35.111 30.057 1.00 38.02 145 GLU E CA 1
ATOM 7868 C C . GLU E 1 145 ? 11.562 34.765 31.492 1.00 58.48 145 GLU E C 1
ATOM 7869 O O . GLU E 1 145 ? 12.172 33.859 32.070 1.00 67.22 145 GLU E O 1
ATOM 7875 N N . ILE E 1 146 ? 10.621 35.481 32.116 1.00 41.41 146 ILE E N 1
ATOM 7876 C CA . ILE E 1 146 ? 10.081 35.087 33.419 1.00 55.63 146 ILE E CA 1
ATOM 7877 C C . ILE E 1 146 ? 8.589 34.791 33.269 1.00 34.85 146 ILE E C 1
ATOM 7878 O O . ILE E 1 146 ? 7.863 35.478 32.542 1.00 51.77 146 ILE E O 1
ATOM 7883 N N . GLY E 1 147 ? 8.134 33.741 33.915 1.00 48.02 147 GLY E N 1
ATOM 7884 C CA . GLY E 1 147 ? 6.721 33.474 33.906 1.00 43.05 147 GLY E CA 1
ATOM 7885 C C . GLY E 1 147 ? 5.981 34.422 34.824 1.00 50.91 147 GLY E C 1
ATOM 7886 O O . GLY E 1 147 ? 6.570 35.089 35.681 1.00 45.39 147 GLY E O 1
ATOM 7887 N N . ARG E 1 148 ? 4.659 34.469 34.633 1.00 48.42 148 ARG E N 1
ATOM 7888 C CA . ARG E 1 148 ? 3.787 35.338 35.414 1.00 41.35 148 ARG E CA 1
ATOM 7889 C C . ARG E 1 148 ? 3.430 34.670 36.734 1.00 33.95 148 ARG E C 1
ATOM 7890 O O . ARG E 1 148 ? 3.600 33.460 36.910 1.00 54.41 148 ARG E O 1
ATOM 7898 N N . ASN E 1 149 ? 2.929 35.486 37.664 1.00 49.22 149 ASN E N 1
ATOM 7899 C CA . ASN E 1 149 ? 2.377 35.031 38.942 1.00 33.80 149 ASN E CA 1
ATOM 7900 C C . ASN E 1 149 ? 0.855 35.025 38.831 1.00 55.31 149 ASN E C 1
ATOM 7901 O O . ASN E 1 149 ? 0.224 36.087 38.768 1.00 63.67 149 ASN E O 1
ATOM 7906 N N . ILE E 1 150 ? 0.262 33.832 38.835 1.00 54.59 150 ILE E N 1
ATOM 7907 C CA . ILE E 1 150 ? -1.163 33.744 38.519 1.00 42.12 150 ILE E CA 1
ATOM 7908 C C . ILE E 1 150 ? -1.991 34.139 39.730 1.00 43.78 150 ILE E C 1
ATOM 7909 O O . ILE E 1 150 ? -3.026 34.802 39.601 1.00 54.81 150 ILE E O 1
ATOM 7914 N N . ASP E 1 151 ? -1.543 33.760 40.927 1.00 54.36 151 ASP E N 1
ATOM 7915 C CA . ASP E 1 151 ? -2.219 34.230 42.128 1.00 53.88 151 ASP E CA 1
ATOM 7916 C C . ASP E 1 151 ? -2.250 35.754 42.238 1.00 51.30 151 ASP E C 1
ATOM 7917 O O . ASP E 1 151 ? -3.183 36.293 42.843 1.00 70.11 151 ASP E O 1
ATOM 7922 N N . GLU E 1 152 ? -1.313 36.474 41.614 1.00 41.57 152 GLU E N 1
ATOM 7923 C CA . GLU E 1 152 ? -1.411 37.934 41.656 1.00 46.70 152 GLU E CA 1
ATOM 7924 C C . GLU E 1 152 ? -2.525 38.460 40.745 1.00 40.92 152 GLU E C 1
ATOM 7925 O O . GLU E 1 152 ? -3.199 39.442 41.083 1.00 49.02 152 GLU E O 1
ATOM 7931 N N . ILE E 1 153 ? -2.754 37.808 39.610 1.00 33.99 153 ILE E N 1
ATOM 7932 C CA . ILE E 1 153 ? -3.909 38.148 38.780 1.00 40.23 153 ILE E CA 1
ATOM 7933 C C . ILE E 1 153 ? -5.220 37.927 39.548 1.00 55.81 153 ILE E C 1
ATOM 7934 O O . ILE E 1 153 ? -6.150 38.742 39.475 1.00 46.59 153 ILE E O 1
ATOM 7939 N N . LEU E 1 154 ? -5.315 36.829 40.304 1.00 45.91 154 LEU E N 1
ATOM 7940 C CA . LEU E 1 154 ? -6.532 36.576 41.071 1.00 44.28 154 LEU E CA 1
ATOM 7941 C C . LEU E 1 154 ? -6.720 37.636 42.142 1.00 40.55 154 LEU E C 1
ATOM 7942 O O . LEU E 1 154 ? -7.805 38.216 42.283 1.00 54.92 154 LEU E O 1
ATOM 7947 N N . ARG E 1 155 ? -5.659 37.897 42.908 1.00 50.87 155 ARG E N 1
ATOM 7948 C CA . ARG E 1 155 ? -5.674 38.954 43.916 1.00 27.20 155 ARG E CA 1
ATOM 7949 C C . ARG E 1 155 ? -6.174 40.278 43.335 1.00 49.55 155 ARG E C 1
ATOM 7950 O O . ARG E 1 155 ? -6.906 41.023 44.005 1.00 44.62 155 ARG E O 1
ATOM 7958 N N . ALA E 1 156 ? -5.798 40.586 42.087 1.00 33.14 156 ALA E N 1
ATOM 7959 C CA . ALA E 1 156 ? -6.187 41.868 41.505 1.00 36.46 156 ALA E CA 1
ATOM 7960 C C . ALA E 1 156 ? -7.655 41.870 41.107 1.00 48.81 156 ALA E C 1
ATOM 7961 O O . ALA E 1 156 ? -8.339 42.889 41.260 1.00 64.89 156 ALA E O 1
ATOM 7963 N N . ILE E 1 157 ? -8.164 40.742 40.602 1.00 58.69 157 ILE E N 1
ATOM 7964 C CA . ILE E 1 157 ? -9.589 40.667 40.278 1.00 39.27 157 ILE E CA 1
ATOM 7965 C C . ILE E 1 157 ? -10.433 40.807 41.544 1.00 45.97 157 ILE E C 1
ATOM 7966 O O . ILE E 1 157 ? -11.382 41.597 41.584 1.00 57.97 157 ILE E O 1
ATOM 7971 N N . ARG E 1 158 ? -10.094 40.062 42.603 1.00 34.21 158 ARG E N 1
ATOM 7972 C CA . ARG E 1 158 ? -10.793 40.214 43.879 1.00 38.72 158 ARG E CA 1
ATOM 7973 C C . ARG E 1 158 ? -10.869 41.670 44.309 1.00 46.96 158 ARG E C 1
ATOM 7974 O O . ARG E 1 158 ? -11.952 42.192 44.610 1.00 67.74 158 ARG E O 1
ATOM 7982 N N . ALA E 1 159 ? -9.718 42.348 44.297 1.00 44.57 159 ALA E N 1
ATOM 7983 C CA . ALA E 1 159 ? -9.685 43.751 44.700 1.00 52.45 159 ALA E CA 1
ATOM 7984 C C . ALA E 1 159 ? -10.521 44.618 43.757 1.00 45.57 159 ALA E C 1
ATOM 7985 O O . ALA E 1 159 ? -11.344 45.428 44.206 1.00 49.18 159 ALA E O 1
ATOM 7987 N N . LEU E 1 160 ? -10.342 44.443 42.440 1.00 41.91 160 LEU E N 1
ATOM 7988 C CA . LEU E 1 160 ? -11.088 45.255 41.482 1.00 38.25 160 LEU E CA 1
ATOM 7989 C C . LEU E 1 160 ? -12.593 45.066 41.645 1.00 55.03 160 LEU E C 1
ATOM 7990 O O . LEU E 1 160 ? -13.365 46.028 41.525 1.00 67.69 160 LEU E O 1
ATOM 7995 N N . GLN E 1 161 ? -13.025 43.832 41.937 1.00 54.37 161 GLN E N 1
ATOM 7996 C CA . GLN E 1 161 ? -14.450 43.560 42.124 1.00 35.82 161 GLN E CA 1
ATOM 7997 C C . GLN E 1 161 ? -14.975 44.165 43.421 1.00 46.79 161 GLN E C 1
ATOM 7998 O O . GLN E 1 161 ? -16.063 44.761 43.423 1.00 65.61 161 GLN E O 1
ATOM 8004 N N . LEU E 1 162 ? -14.205 44.046 44.520 1.00 42.57 162 LEU E N 1
ATOM 8005 C CA . LEU E 1 162 ? -14.569 44.707 45.781 1.00 49.35 162 LEU E CA 1
ATOM 8006 C C . LEU E 1 162 ? -14.717 46.218 45.603 1.00 36.72 162 LEU E C 1
ATOM 8007 O O . LEU E 1 162 ? -15.561 46.846 46.250 1.00 65.77 162 LEU E O 1
ATOM 8012 N N . VAL E 1 163 ? -13.861 46.825 44.778 1.00 65.42 163 VAL E N 1
ATOM 8013 C CA . VAL E 1 163 ? -13.967 48.253 44.487 1.00 49.93 163 VAL E CA 1
ATOM 8014 C C . VAL E 1 163 ? -15.306 48.577 43.834 1.00 42.63 163 VAL E C 1
ATOM 8015 O O . VAL E 1 163 ? -15.996 49.519 44.241 1.00 74.27 163 VAL E O 1
ATOM 8019 N N . ASP E 1 164 ? -15.697 47.803 42.818 1.00 72.02 164 ASP E N 1
ATOM 8020 C CA . ASP E 1 164 ? -16.982 48.022 42.154 1.00 56.69 164 ASP E CA 1
ATOM 8021 C C . ASP E 1 164 ? -18.174 47.823 43.089 1.00 56.90 164 ASP E C 1
ATOM 8022 O O . ASP E 1 164 ? -19.225 48.433 42.857 1.00 90.23 164 ASP E O 1
ATOM 8027 N N . LYS E 1 165 ? -18.048 46.959 44.116 1.00 57.02 165 LYS E N 1
ATOM 8028 C CA . LYS E 1 165 ? -19.182 46.627 44.987 1.00 51.73 165 LYS E CA 1
ATOM 8029 C C . LYS E 1 165 ? -19.343 47.654 46.094 1.00 54.75 165 LYS E C 1
ATOM 8030 O O . LYS E 1 165 ? -20.437 48.185 46.312 1.00 89.13 165 LYS E O 1
ATOM 8036 N N . ALA E 1 166 ? -18.266 47.913 46.831 1.00 53.77 166 ALA E N 1
ATOM 8037 C CA . ALA E 1 166 ? -18.306 48.695 48.054 1.00 53.50 166 ALA E CA 1
ATOM 8038 C C . ALA E 1 166 ? -17.850 50.134 47.879 1.00 60.14 166 ALA E C 1
ATOM 8039 O O . ALA E 1 166 ? -17.776 50.855 48.882 1.00 76.12 166 ALA E O 1
ATOM 8041 N N . GLY E 1 167 ? -17.550 50.568 46.651 1.00 58.41 167 GLY E N 1
ATOM 8042 C CA . GLY E 1 167 ? -16.982 51.879 46.412 1.00 52.88 167 GLY E CA 1
ATOM 8043 C C . GLY E 1 167 ? -15.860 52.221 47.375 1.00 57.80 167 GLY E C 1
ATOM 8044 O O . GLY E 1 167 ? -15.938 53.229 48.088 1.00 89.42 167 GLY E O 1
ATOM 8045 N N . VAL E 1 168 ? -14.836 51.365 47.437 1.00 61.03 168 VAL E N 1
ATOM 8046 C CA . VAL E 1 168 ? -13.672 51.570 48.296 1.00 39.75 168 VAL E CA 1
ATOM 8047 C C . VAL E 1 168 ? -12.432 51.461 47.422 1.00 45.17 168 VAL E C 1
ATOM 8048 O O . VAL E 1 168 ? -12.527 51.410 46.186 1.00 43.06 168 VAL E O 1
ATOM 8052 N N . VAL E 1 169 ? -11.264 51.417 48.063 1.00 50.06 169 VAL E N 1
ATOM 8053 C CA . VAL E 1 169 ? -9.980 51.254 47.387 1.00 51.40 169 VAL E CA 1
ATOM 8054 C C . VAL E 1 169 ? -9.135 50.312 48.242 1.00 52.00 169 VAL E C 1
ATOM 8055 O O . VAL E 1 169 ? -9.143 50.402 49.475 1.00 66.75 169 VAL E O 1
ATOM 8059 N N . THR E 1 170 ? -8.435 49.382 47.590 1.00 48.78 170 THR E N 1
ATOM 8060 C CA . THR E 1 170 ? -7.719 48.420 48.420 1.00 36.86 170 THR E CA 1
ATOM 8061 C C . THR E 1 170 ? -6.317 48.937 48.756 1.00 55.29 170 THR E C 1
ATOM 8062 O O . THR E 1 170 ? -5.678 49.588 47.923 1.00 46.35 170 THR E O 1
ATOM 8066 N N . PRO E 1 171 ? -5.797 48.691 49.957 1.00 39.17 171 PRO E N 1
ATOM 8067 C CA . PRO E 1 171 ? -4.410 49.082 50.235 1.00 49.00 171 PRO E CA 1
ATOM 8068 C C . PRO E 1 171 ? -3.420 48.165 49.543 1.00 44.18 171 PRO E C 1
ATOM 8069 O O . PRO E 1 171 ? -3.797 47.130 48.974 1.00 57.43 171 PRO E O 1
ATOM 8073 N N . ALA E 1 172 ? -2.142 48.536 49.638 1.00 44.47 172 ALA E N 1
ATOM 8074 C CA . ALA E 1 172 ? -1.048 47.751 49.069 1.00 40.07 172 ALA E CA 1
ATOM 8075 C C . ALA E 1 172 ? -0.957 46.352 49.680 1.00 48.27 172 ALA E C 1
ATOM 8076 O O . ALA E 1 172 ? -1.088 46.173 50.895 1.00 58.36 172 ALA E O 1
ATOM 8078 N N . ASN E 1 173 ? -0.693 45.360 48.820 1.00 49.26 173 ASN E N 1
ATOM 8079 C CA . ASN E 1 173 ? -0.573 43.948 49.191 1.00 42.12 173 ASN E CA 1
ATOM 8080 C C . ASN E 1 173 ? -1.852 43.401 49.821 1.00 66.58 173 ASN E C 1
ATOM 8081 O O . ASN E 1 173 ? -1.811 42.344 50.481 1.00 54.84 173 ASN E O 1
ATOM 8086 N N . TRP E 1 174 ? -2.979 44.101 49.612 1.00 40.50 174 TRP E N 1
ATOM 8087 C CA . TRP E 1 174 ? -4.271 43.639 50.109 1.00 38.84 174 TRP E CA 1
ATOM 8088 C C . TRP E 1 174 ? -4.581 42.235 49.582 1.00 48.57 174 TRP E C 1
ATOM 8089 O O . TRP E 1 174 ? -4.338 41.942 48.401 1.00 51.13 174 TRP E O 1
ATOM 8100 N N . PRO E 1 175 ? -5.146 41.341 50.417 1.00 57.10 175 PRO E N 1
ATOM 8101 C CA . PRO E 1 175 ? -5.676 41.581 51.764 1.00 57.78 175 PRO E CA 1
ATOM 8102 C C . PRO E 1 175 ? -4.662 41.409 52.894 1.00 55.82 175 PRO E C 1
ATOM 8103 O O . PRO E 1 175 ? -5.051 41.001 53.991 1.00 52.17 175 PRO E O 1
ATOM 8107 N N . ASN E 1 176 ? -3.393 41.731 52.652 1.00 60.10 176 ASN E N 1
ATOM 8108 C CA . ASN E 1 176 ? -2.326 41.537 53.635 1.00 40.26 176 ASN E CA 1
ATOM 8109 C C . ASN E 1 176 ? -1.543 42.809 53.850 1.00 77.44 176 ASN E C 1
ATOM 8110 O O . ASN E 1 176 ? -0.307 42.807 53.829 1.00 45.78 176 ASN E O 1
ATOM 8115 N N . ASN E 1 177 ? -2.250 43.922 54.045 1.00 47.08 177 ASN E N 1
ATOM 8116 C CA . ASN E 1 177 ? -1.553 45.182 54.186 1.00 43.52 177 ASN E CA 1
ATOM 8117 C C . ASN E 1 177 ? -0.974 45.268 55.586 1.00 52.28 177 ASN E C 1
ATOM 8118 O O . ASN E 1 177 ? -1.666 45.008 56.576 1.00 56.09 177 ASN E O 1
ATOM 8123 N N . GLU E 1 178 ? 0.322 45.605 55.654 1.00 68.58 178 GLU E N 1
ATOM 8124 C CA . GLU E 1 178 ? 1.104 45.724 56.887 1.00 63.09 178 GLU E CA 1
ATOM 8125 C C . GLU E 1 178 ? 0.639 46.848 57.800 1.00 51.80 178 GLU E C 1
ATOM 8126 O O . GLU E 1 178 ? 1.223 46.994 58.882 1.00 76.36 178 GLU E O 1
ATOM 8132 N N . LEU E 1 179 ? -0.346 47.658 57.394 1.00 54.69 179 LEU E N 1
ATOM 8133 C CA . LEU E 1 179 ? -0.947 48.657 58.273 1.00 45.21 179 LEU E CA 1
ATOM 8134 C C . LEU E 1 179 ? -2.367 48.311 58.682 1.00 53.44 179 LEU E C 1
ATOM 8135 O O . LEU E 1 179 ? -2.744 48.557 59.830 1.00 78.04 179 LEU E O 1
ATOM 8140 N N . ILE E 1 180 ? -3.179 47.750 57.784 1.00 52.99 180 ILE E N 1
ATOM 8141 C CA . ILE E 1 180 ? -4.603 47.594 58.070 1.00 41.43 180 ILE E CA 1
ATOM 8142 C C . ILE E 1 180 ? -5.116 46.224 57.617 1.00 59.87 180 ILE E C 1
ATOM 8143 O O . ILE E 1 180 ? -6.326 45.966 57.641 1.00 62.90 180 ILE E O 1
ATOM 8148 N N . GLY E 1 181 ? -4.201 45.347 57.187 1.00 49.45 181 GLY E N 1
ATOM 8149 C CA . GLY E 1 181 ? -4.500 43.973 56.806 1.00 55.63 181 GLY E CA 1
ATOM 8150 C C . GLY E 1 181 ? -5.608 43.752 55.794 1.00 54.69 181 GLY E C 1
ATOM 8151 O O . GLY E 1 181 ? -5.485 44.080 54.609 1.00 56.69 181 GLY E O 1
ATOM 8152 N N . ASP E 1 182 ? -6.693 43.153 56.286 1.00 78.06 182 ASP E N 1
ATOM 8153 C CA . ASP E 1 182 ? -7.903 42.885 55.527 1.00 67.34 182 ASP E CA 1
ATOM 8154 C C . ASP E 1 182 ? -8.668 44.164 55.164 1.00 70.73 182 ASP E C 1
ATOM 8155 O O . ASP E 1 182 ? -9.380 44.180 54.152 1.00 72.80 182 ASP E O 1
ATOM 8160 N N . LYS E 1 183 ? -8.523 45.234 55.950 1.00 63.73 183 LYS E N 1
ATOM 8161 C CA . LYS E 1 183 ? -9.382 46.412 55.826 1.00 58.36 183 LYS E CA 1
ATOM 8162 C C . LYS E 1 183 ? -9.156 47.167 54.517 1.00 69.53 183 LYS E C 1
ATOM 8163 O O . LYS E 1 183 ? -8.054 47.186 53.956 1.00 60.69 183 LYS E O 1
ATOM 8169 N N . VAL E 1 184 ? -10.228 47.783 54.024 1.00 37.83 184 VAL E N 1
ATOM 8170 C CA . VAL E 1 184 ? -10.166 48.581 52.814 1.00 53.72 184 VAL E CA 1
ATOM 8171 C C . VAL E 1 184 ? -10.245 50.067 53.182 1.00 51.46 184 VAL E C 1
ATOM 8172 O O . VAL E 1 184 ? -10.471 50.445 54.335 1.00 52.00 184 VAL E O 1
ATOM 8176 N N . ILE E 1 185 ? -10.021 50.917 52.185 1.00 64.06 185 ILE E N 1
ATOM 8177 C CA . ILE E 1 185 ? -9.797 52.341 52.410 1.00 53.56 185 ILE E CA 1
ATOM 8178 C C . ILE E 1 185 ? -10.944 53.144 51.807 1.00 54.40 185 ILE E C 1
ATOM 8179 O O . ILE E 1 185 ? -11.476 52.798 50.742 1.00 56.60 185 ILE E O 1
ATOM 8184 N N . ASN E 1 186 ? -11.341 54.198 52.519 1.00 65.62 186 ASN E N 1
ATOM 8185 C CA . ASN E 1 186 ? -12.367 55.109 52.039 1.00 52.84 186 ASN E CA 1
ATOM 8186 C C . ASN E 1 186 ? -11.776 56.057 51.002 1.00 62.98 186 ASN E C 1
ATOM 8187 O O . ASN E 1 186 ? -10.725 56.669 51.258 1.00 61.28 186 ASN E O 1
ATOM 8192 N N . PRO E 1 187 ? -12.448 56.236 49.863 1.00 58.46 187 PRO E N 1
ATOM 8193 C CA . PRO E 1 187 ? -11.947 57.163 48.833 1.00 62.17 187 PRO E CA 1
ATOM 8194 C C . PRO E 1 187 ? -11.898 58.581 49.377 1.00 56.25 187 PRO E C 1
ATOM 8195 O O . PRO E 1 187 ? -12.883 59.088 49.920 1.00 67.09 187 PRO E O 1
ATOM 8199 N N . ALA E 1 188 ? -10.727 59.213 49.237 1.00 85.10 188 ALA E N 1
ATOM 8200 C CA . ALA E 1 188 ? -10.444 60.481 49.907 1.00 81.34 188 ALA E CA 1
ATOM 8201 C C . ALA E 1 188 ? -11.481 61.552 49.539 1.00 65.57 188 ALA E C 1
ATOM 8202 O O . ALA E 1 188 ? -12.058 61.524 48.445 1.00 57.14 188 ALA E O 1
ATOM 8204 N N . PRO E 1 189 ? -11.752 62.495 50.447 1.00 56.77 189 PRO E N 1
ATOM 8205 C CA . PRO E 1 189 ? -12.783 63.510 50.191 1.00 65.68 189 PRO E CA 1
ATOM 8206 C C . PRO E 1 189 ? -12.400 64.469 49.071 1.00 84.17 189 PRO E C 1
ATOM 8207 O O . PRO E 1 189 ? -11.230 64.829 48.899 1.00 54.46 189 PRO E O 1
ATOM 8211 N N . ARG E 1 190 ? -13.420 64.910 48.324 1.00 79.10 190 ARG E N 1
ATOM 8212 C CA . ARG E 1 190 ? -13.223 65.689 47.101 1.00 91.84 190 ARG E CA 1
ATOM 8213 C C . ARG E 1 190 ? -13.292 67.209 47.310 1.00 95.70 190 ARG E C 1
ATOM 8214 O O . ARG E 1 190 ? -12.611 67.960 46.590 1.00 64.79 190 ARG E O 1
ATOM 8216 N N . THR E 1 191 ? -14.087 67.687 48.272 1.00 70.60 191 THR E N 1
ATOM 8217 C CA . THR E 1 191 ? -14.231 69.114 48.525 1.00 70.47 191 THR E CA 1
ATOM 8218 C C . THR E 1 191 ? -13.814 69.385 49.971 1.00 44.47 191 THR E C 1
ATOM 8219 O O . THR E 1 191 ? -13.521 68.461 50.727 1.00 75.05 191 THR E O 1
ATOM 8223 N N . ILE E 1 192 ? -13.774 70.663 50.363 1.00 97.74 192 ILE E N 1
ATOM 8224 C CA . ILE E 1 192 ? -13.354 71.022 51.719 1.00 66.23 192 ILE E CA 1
ATOM 8225 C C . ILE E 1 192 ? -14.479 70.772 52.737 1.00 65.84 192 ILE E C 1
ATOM 8226 O O . ILE E 1 192 ? -14.203 70.424 53.890 1.00 72.66 192 ILE E O 1
ATOM 8231 N N . LYS E 1 193 ? -15.749 70.914 52.340 1.00 84.98 193 LYS E N 1
ATOM 8232 C CA . LYS E 1 193 ? -16.851 70.451 53.180 1.00 103.40 193 LYS E CA 1
ATOM 8233 C C . LYS E 1 193 ? -16.661 69.008 53.612 1.00 102.80 193 LYS E C 1
ATOM 8234 O O . LYS E 1 193 ? -16.633 68.685 54.810 1.00 90.09 193 LYS E O 1
ATOM 8240 N N . ASP E 1 194 ? -16.547 68.128 52.624 1.00 91.68 194 ASP E N 1
ATOM 8241 C CA . ASP E 1 194 ? -16.463 66.708 52.896 1.00 70.73 194 ASP E CA 1
ATOM 8242 C C . ASP E 1 194 ? -15.244 66.382 53.743 1.00 71.81 194 ASP E C 1
ATOM 8243 O O . ASP E 1 194 ? -15.302 65.480 54.586 1.00 89.53 194 ASP E O 1
ATOM 8248 N N . ALA E 1 195 ? -14.139 67.112 53.554 1.00 67.79 195 ALA E N 1
ATOM 8249 C CA . ALA E 1 195 ? -12.915 66.779 54.281 1.00 64.81 195 ALA E CA 1
ATOM 8250 C C . ALA E 1 195 ? -13.056 67.067 55.768 1.00 76.79 195 ALA E C 1
ATOM 8251 O O . ALA E 1 195 ? -12.612 66.269 56.604 1.00 82.98 195 ALA E O 1
ATOM 8253 N N . LYS E 1 196 ? -13.668 68.198 56.122 1.00 81.74 196 LYS E N 1
ATOM 8254 C CA . LYS E 1 196 ? -13.741 68.555 57.533 1.00 78.18 196 LYS E CA 1
ATOM 8255 C C . LYS E 1 196 ? -14.614 67.581 58.317 1.00 86.79 196 LYS E C 1
ATOM 8256 O O . LYS E 1 196 ? -14.361 67.341 59.505 1.00 68.70 196 LYS E O 1
ATOM 8262 N N . MET E 1 197 ? -15.609 66.986 57.652 1.00 67.59 197 MET E N 1
ATOM 8263 C CA . MET E 1 197 ? -16.470 65.984 58.273 1.00 74.71 197 MET E CA 1
ATOM 8264 C C . MET E 1 197 ? -15.706 64.774 58.790 1.00 61.14 197 MET E C 1
ATOM 8265 O O . MET E 1 197 ? -16.202 64.063 59.674 1.00 85.65 197 MET E O 1
ATOM 8270 N N . ARG E 1 198 ? -14.514 64.509 58.262 1.00 78.37 198 ARG E N 1
ATOM 8271 C CA . ARG E 1 198 ? -13.746 63.338 58.670 1.00 83.82 198 ARG E CA 1
ATOM 8272 C C . ARG E 1 198 ? -12.547 63.669 59.550 1.00 52.93 198 ARG E C 1
ATOM 8273 O O . ARG E 1 198 ? -11.632 62.841 59.664 1.00 70.16 198 ARG E O 1
ATOM 8281 N N . LEU E 1 199 ? -12.533 64.833 60.191 1.00 75.49 199 LEU E N 1
ATOM 8282 C CA . LEU E 1 199 ? -11.352 65.206 60.943 1.00 66.70 199 LEU E CA 1
ATOM 8283 C C . LEU E 1 199 ? -11.275 64.390 62.228 1.00 96.43 199 LEU E C 1
ATOM 8284 O O . LEU E 1 199 ? -12.292 63.901 62.746 1.00 62.71 199 LEU E O 1
ATOM 8289 N N . GLY E 1 200 ? -10.040 64.191 62.700 1.00 79.47 200 GLY E N 1
ATOM 8290 C CA . GLY E 1 200 ? -9.783 63.398 63.886 1.00 78.93 200 GLY E CA 1
ATOM 8291 C C . GLY E 1 200 ? -10.147 61.935 63.802 1.00 83.61 200 GLY E C 1
ATOM 8292 O O . GLY E 1 200 ? -10.268 61.286 64.848 1.00 86.06 200 GLY E O 1
ATOM 8293 N N . GLN E 1 201 ? -10.348 61.383 62.575 1.00 80.67 201 GLN E N 1
ATOM 8294 C CA . GLN E 1 201 ? -10.444 59.931 62.508 1.00 92.59 201 GLN E CA 1
ATOM 8295 C C . GLN E 1 201 ? -9.064 59.318 62.264 1.00 86.17 201 GLN E C 1
ATOM 8296 O O . GLN E 1 201 ? -8.153 60.006 61.784 1.00 62.28 201 GLN E O 1
ATOM 8302 N N . PRO E 1 202 ? -8.884 58.034 62.600 1.00 67.46 202 PRO E N 1
ATOM 8303 C CA . PRO E 1 202 ? -7.536 57.450 62.602 1.00 57.05 202 PRO E CA 1
ATOM 8304 C C . PRO E 1 202 ? -6.804 57.539 61.257 1.00 107.51 202 PRO E C 1
ATOM 8305 O O . PRO E 1 202 ? -7.354 57.266 60.170 1.00 27.91 202 PRO E O 1
ATOM 8309 N N . PHE E 1 203 ? -5.509 57.865 61.399 1.00 125.82 203 PHE E N 1
ATOM 8310 C CA . PHE E 1 203 ? -4.531 58.322 60.418 1.00 56.00 203 PHE E CA 1
ATOM 8311 C C . PHE E 1 203 ? -4.770 59.794 60.140 1.00 66.67 203 PHE E C 1
ATOM 8312 O O . PHE E 1 203 ? -4.101 60.638 60.748 1.00 88.16 203 PHE E O 1
ATOM 8320 N N . ASP E 1 204 ? -5.730 60.121 59.282 1.00 37.55 204 ASP E N 1
ATOM 8321 C CA . ASP E 1 204 ? -6.008 61.519 58.956 1.00 66.23 204 ASP E CA 1
ATOM 8322 C C . ASP E 1 204 ? -7.279 61.566 58.118 1.00 60.30 204 ASP E C 1
ATOM 8323 O O . ASP E 1 204 ? -7.893 60.536 57.829 1.00 61.66 204 ASP E O 1
ATOM 8328 N N . TRP E 1 205 ? -7.669 62.777 57.717 1.00 50.50 205 TRP E N 1
ATOM 8329 C CA . TRP E 1 205 ? -8.954 62.927 57.045 1.00 49.42 205 TRP E CA 1
ATOM 8330 C C . TRP E 1 205 ? -8.959 62.303 55.650 1.00 53.45 205 TRP E C 1
ATOM 8331 O O . TRP E 1 205 ? -10.017 61.864 55.173 1.00 71.71 205 TRP E O 1
ATOM 8342 N N . TRP E 1 206 ? -7.807 62.236 54.986 1.00 50.92 206 TRP E N 1
ATOM 8343 C CA . TRP E 1 206 ? -7.738 61.595 53.676 1.00 78.39 206 TRP E CA 1
ATOM 8344 C C . TRP E 1 206 ? -7.481 60.085 53.742 1.00 56.27 206 TRP E C 1
ATOM 8345 O O . TRP E 1 206 ? -7.617 59.392 52.727 1.00 83.94 206 TRP E O 1
ATOM 8356 N N . PHE E 1 207 ? -7.152 59.564 54.915 1.00 72.66 207 PHE E N 1
ATOM 8357 C CA . PHE E 1 207 ? -6.724 58.186 55.115 1.00 43.41 207 PHE E CA 1
ATOM 8358 C C . PHE E 1 207 ? -7.622 57.577 56.198 1.00 57.19 207 PHE E C 1
ATOM 8359 O O . PHE E 1 207 ? -7.271 57.545 57.383 1.00 45.93 207 PHE E O 1
ATOM 8367 N N . THR E 1 208 ? -8.797 57.114 55.782 1.00 56.55 208 THR E N 1
ATOM 8368 C CA . THR E 1 208 ? -9.767 56.482 56.666 1.00 62.86 208 THR E CA 1
ATOM 8369 C C . THR E 1 208 ? -10.077 55.080 56.163 1.00 59.36 208 THR E C 1
ATOM 8370 O O . THR E 1 208 ? -10.185 54.861 54.952 1.00 80.81 208 THR E O 1
ATOM 8374 N N . TYR E 1 209 ? -10.198 54.124 57.090 1.00 63.73 209 TYR E N 1
ATOM 8375 C CA . TYR E 1 209 ? -10.355 52.718 56.742 1.00 51.43 209 TYR E CA 1
ATOM 8376 C C . TYR E 1 209 ? -11.534 52.104 57.497 1.00 64.15 209 TYR E C 1
ATOM 8377 O O . TYR E 1 209 ? -11.853 52.488 58.630 1.00 65.91 209 TYR E O 1
ATOM 8386 N N . LYS E 1 210 ? -12.213 51.185 56.811 1.00 62.04 210 LYS E N 1
ATOM 8387 C CA . LYS E 1 210 ? -13.349 50.419 57.309 1.00 76.11 210 LYS E CA 1
ATOM 8388 C C . LYS E 1 210 ? -13.036 48.935 57.201 1.00 92.02 210 LYS E C 1
ATOM 8389 O O . LYS E 1 210 ? -11.886 48.557 56.942 1.00 58.23 210 LYS E O 1
ATOM 8395 N N . GLU E 1 211 ? -14.049 48.086 57.377 1.00 78.06 211 GLU E N 1
ATOM 8396 C CA . GLU E 1 211 ? -13.877 46.664 57.159 1.00 60.93 211 GLU E CA 1
ATOM 8397 C C . GLU E 1 211 ? -15.033 46.131 56.333 1.00 92.82 211 GLU E C 1
ATOM 8398 O O . GLU E 1 211 ? -16.102 46.749 56.251 1.00 85.91 211 GLU E O 1
ATOM 8404 N N . VAL E 1 212 ? -14.790 44.992 55.679 1.00 70.48 212 VAL E N 1
ATOM 8405 C CA . VAL E 1 212 ? -15.836 44.405 54.849 1.00 82.80 212 VAL E CA 1
ATOM 8406 C C . VAL E 1 212 ? -15.872 42.907 55.133 1.00 99.25 212 VAL E C 1
ATOM 8407 O O . VAL E 1 212 ? -16.899 42.246 54.962 1.00 104.20 212 VAL E O 1
ATOM 8411 N N . ARG F 1 5 ? 8.658 57.700 22.420 1.00 155.97 5 ARG F N 1
ATOM 8412 C CA . ARG F 1 5 ? 7.302 57.263 22.182 1.00 112.66 5 ARG F CA 1
ATOM 8413 C C . ARG F 1 5 ? 7.241 56.228 23.277 1.00 94.82 5 ARG F C 1
ATOM 8414 O O . ARG F 1 5 ? 8.290 55.945 23.867 1.00 158.65 5 ARG F O 1
ATOM 8422 N N . ILE F 1 6 ? 6.072 55.706 23.626 1.00 75.71 6 ILE F N 1
ATOM 8423 C CA . ILE F 1 6 ? 6.013 54.994 24.919 1.00 88.49 6 ILE F CA 1
ATOM 8424 C C . ILE F 1 6 ? 7.026 53.848 24.934 1.00 79.53 6 ILE F C 1
ATOM 8425 O O . ILE F 1 6 ? 7.081 53.058 23.966 1.00 103.61 6 ILE F O 1
ATOM 8430 N N . PRO F 1 7 ? 7.892 53.744 25.949 1.00 73.77 7 PRO F N 1
ATOM 8431 C CA . PRO F 1 7 ? 8.956 52.733 25.896 1.00 73.79 7 PRO F CA 1
ATOM 8432 C C . PRO F 1 7 ? 8.395 51.337 26.096 1.00 81.24 7 PRO F C 1
ATOM 8433 O O . PRO F 1 7 ? 7.330 51.135 26.692 1.00 69.80 7 PRO F O 1
ATOM 8437 N N . LEU F 1 8 ? 9.129 50.366 25.557 1.00 61.55 8 LEU F N 1
ATOM 8438 C CA . LEU F 1 8 ? 8.700 48.980 25.553 1.00 61.24 8 LEU F CA 1
ATOM 8439 C C . LEU F 1 8 ? 9.840 48.081 26.013 1.00 63.94 8 LEU F C 1
ATOM 8440 O O . LEU F 1 8 ? 10.999 48.500 26.098 1.00 58.18 8 LEU F O 1
ATOM 8445 N N . ILE F 1 9 ? 9.486 46.830 26.310 1.00 38.23 9 ILE F N 1
ATOM 8446 C CA . ILE F 1 9 ? 10.463 45.868 26.796 1.00 50.25 9 ILE F CA 1
ATOM 8447 C C . ILE F 1 9 ? 11.546 45.694 25.739 1.00 47.13 9 ILE F C 1
ATOM 8448 O O . ILE F 1 9 ? 11.248 45.447 24.570 1.00 69.78 9 ILE F O 1
ATOM 8453 N N . GLY F 1 10 ? 12.810 45.869 26.146 1.00 57.83 10 GLY F N 1
ATOM 8454 C CA . GLY F 1 10 ? 13.948 45.759 25.251 1.00 54.81 10 GLY F CA 1
ATOM 8455 C C . GLY F 1 10 ? 14.576 47.091 24.862 1.00 52.05 10 GLY F C 1
ATOM 8456 O O . GLY F 1 10 ? 15.807 47.167 24.741 1.00 67.84 10 GLY F O 1
ATOM 8457 N N . GLU F 1 11 ? 13.760 48.126 24.626 1.00 57.64 11 GLU F N 1
ATOM 8458 C CA . GLU F 1 11 ? 14.245 49.487 24.404 1.00 53.71 11 GLU F CA 1
ATOM 8459 C C . GLU F 1 11 ? 15.004 50.033 25.615 1.00 45.26 11 GLU F C 1
ATOM 8460 O O . GLU F 1 11 ? 14.721 49.702 26.771 1.00 57.23 11 GLU F O 1
ATOM 8466 N N . LYS F 1 12 ? 15.952 50.921 25.344 1.00 73.13 12 LYS F N 1
ATOM 8467 C CA . LYS F 1 12 ? 16.589 51.629 26.438 1.00 58.57 12 LYS F CA 1
ATOM 8468 C C . LYS F 1 12 ? 15.699 52.711 27.001 1.00 39.67 12 LYS F C 1
ATOM 8469 O O . LYS F 1 12 ? 14.950 53.368 26.280 1.00 58.15 12 LYS F O 1
ATOM 8475 N N . PHE F 1 13 ? 15.753 52.848 28.316 1.00 62.98 13 PHE F N 1
ATOM 8476 C CA . PHE F 1 13 ? 14.984 53.875 28.989 1.00 43.26 13 PHE F CA 1
ATOM 8477 C C . PHE F 1 13 ? 15.401 55.246 28.454 1.00 52.96 13 PHE F C 1
ATOM 8478 O O . PHE F 1 13 ? 16.603 55.519 28.326 1.00 68.84 13 PHE F O 1
ATOM 8486 N N . PRO F 1 14 ? 14.432 56.105 28.141 1.00 60.81 14 PRO F N 1
ATOM 8487 C CA . PRO F 1 14 ? 14.743 57.382 27.469 1.00 59.20 14 PRO F CA 1
ATOM 8488 C C . PRO F 1 14 ? 15.574 58.320 28.331 1.00 65.23 14 PRO F C 1
ATOM 8489 O O . PRO F 1 14 ? 15.317 58.502 29.524 1.00 82.37 14 PRO F O 1
ATOM 8493 N N . GLU F 1 15 ? 16.577 58.944 27.717 1.00 76.26 15 GLU F N 1
ATOM 8494 C CA . GLU F 1 15 ? 17.298 59.982 28.435 1.00 67.75 15 GLU F CA 1
ATOM 8495 C C . GLU F 1 15 ? 16.389 61.126 28.885 1.00 62.84 15 GLU F C 1
ATOM 8496 O O . GLU F 1 15 ? 15.639 61.705 28.090 1.00 71.10 15 GLU F O 1
ATOM 8502 N N . MET F 1 16 ? 16.464 61.454 30.170 1.00 52.92 16 MET F N 1
ATOM 8503 C CA . MET F 1 16 ? 15.648 62.529 30.706 1.00 56.42 16 MET F CA 1
ATOM 8504 C C . MET F 1 16 ? 16.218 62.962 32.043 1.00 56.77 16 MET F C 1
ATOM 8505 O O . MET F 1 16 ? 16.750 62.141 32.796 1.00 65.97 16 MET F O 1
ATOM 8510 N N . GLU F 1 17 ? 16.125 64.260 32.324 1.00 49.68 17 GLU F N 1
ATOM 8511 C CA . GLU F 1 17 ? 16.570 64.795 33.602 1.00 58.64 17 GLU F CA 1
ATOM 8512 C C . GLU F 1 17 ? 15.346 65.210 34.409 1.00 49.97 17 GLU F C 1
ATOM 8513 O O . GLU F 1 17 ? 14.450 65.878 33.878 1.00 54.07 17 GLU F O 1
ATOM 8519 N N . VAL F 1 18 ? 15.297 64.794 35.678 1.00 48.30 18 VAL F N 1
ATOM 8520 C CA . VAL F 1 18 ? 14.120 64.961 36.521 1.00 46.33 18 VAL F CA 1
ATOM 8521 C C . VAL F 1 18 ? 14.522 65.635 37.829 1.00 61.30 18 VAL F C 1
ATOM 8522 O O . VAL F 1 18 ? 15.675 65.577 38.271 1.00 50.50 18 VAL F O 1
ATOM 8526 N N . ILE F 1 19 ? 13.536 66.245 38.477 1.00 48.90 19 ILE F N 1
ATOM 8527 C CA . ILE F 1 19 ? 13.757 66.994 39.704 1.00 52.87 19 ILE F CA 1
ATOM 8528 C C . ILE F 1 19 ? 13.029 66.249 40.800 1.00 45.48 19 ILE F C 1
ATOM 8529 O O . ILE F 1 19 ? 11.811 66.042 40.702 1.00 75.85 19 ILE F O 1
ATOM 8534 N N . THR F 1 20 ? 13.778 65.821 41.824 1.00 56.82 20 THR F N 1
ATOM 8535 C CA . THR F 1 20 ? 13.295 64.911 42.858 1.00 50.12 20 THR F CA 1
ATOM 8536 C C . THR F 1 20 ? 13.579 65.481 44.247 1.00 48.43 20 THR F C 1
ATOM 8537 O O . THR F 1 20 ? 14.401 66.385 44.421 1.00 65.50 20 THR F O 1
ATOM 8541 N N . THR F 1 21 ? 12.910 64.904 45.252 1.00 49.85 21 THR F N 1
ATOM 8542 C CA . THR F 1 21 ? 13.164 65.202 46.656 1.00 32.62 21 THR F CA 1
ATOM 8543 C C . THR F 1 21 ? 14.620 65.006 47.065 1.00 53.10 21 THR F C 1
ATOM 8544 O O . THR F 1 21 ? 14.950 65.282 48.219 1.00 87.17 21 THR F O 1
ATOM 8548 N N . HIS F 1 22 ? 15.478 64.455 46.207 1.00 46.93 22 HIS F N 1
ATOM 8549 C CA . HIS F 1 22 ? 16.896 64.312 46.521 1.00 47.82 22 HIS F CA 1
ATOM 8550 C C . HIS F 1 22 ? 17.754 65.158 45.587 1.00 57.64 22 HIS F C 1
ATOM 8551 O O . HIS F 1 22 ? 18.943 64.875 45.403 1.00 69.75 22 HIS F O 1
ATOM 8558 N N . GLY F 1 23 ? 17.161 66.159 44.957 1.00 55.80 23 GLY F N 1
ATOM 8559 C CA . GLY F 1 23 ? 17.855 66.954 43.971 1.00 61.42 23 GLY F CA 1
ATOM 8560 C C . GLY F 1 23 ? 17.548 66.525 42.553 1.00 59.20 23 GLY F C 1
ATOM 8561 O O . GLY F 1 23 ? 16.595 65.795 42.271 1.00 71.99 23 GLY F O 1
ATOM 8562 N N . LYS F 1 24 ? 18.369 67.029 41.639 1.00 71.33 24 LYS F N 1
ATOM 8563 C CA . LYS F 1 24 ? 18.358 66.584 40.256 1.00 59.25 24 LYS F CA 1
ATOM 8564 C C . LYS F 1 24 ? 18.950 65.196 40.091 1.00 62.20 24 LYS F C 1
ATOM 8565 O O . LYS F 1 24 ? 19.831 64.775 40.848 1.00 77.36 24 LYS F O 1
ATOM 8571 N N . ILE F 1 25 ? 18.430 64.488 39.085 1.00 52.83 25 ILE F N 1
ATOM 8572 C CA . ILE F 1 25 ? 18.793 63.114 38.753 1.00 45.36 25 ILE F CA 1
ATOM 8573 C C . ILE F 1 25 ? 18.681 62.970 37.239 1.00 56.83 25 ILE F C 1
ATOM 8574 O O . ILE F 1 25 ? 17.734 63.482 36.631 1.00 65.65 25 ILE F O 1
ATOM 8579 N N . LYS F 1 26 ? 19.640 62.271 36.631 1.00 54.54 26 LYS F N 1
ATOM 8580 C CA . LYS F 1 26 ? 19.744 62.141 35.184 1.00 44.32 26 LYS F CA 1
ATOM 8581 C C . LYS F 1 26 ? 19.376 60.694 34.913 1.00 87.32 26 LYS F C 1
ATOM 8582 O O . LYS F 1 26 ? 20.054 59.786 35.403 1.00 77.16 26 LYS F O 1
ATOM 8588 N N . LEU F 1 27 ? 18.267 60.468 34.214 1.00 87.08 27 LEU F N 1
ATOM 8589 C CA . LEU F 1 27 ? 17.570 59.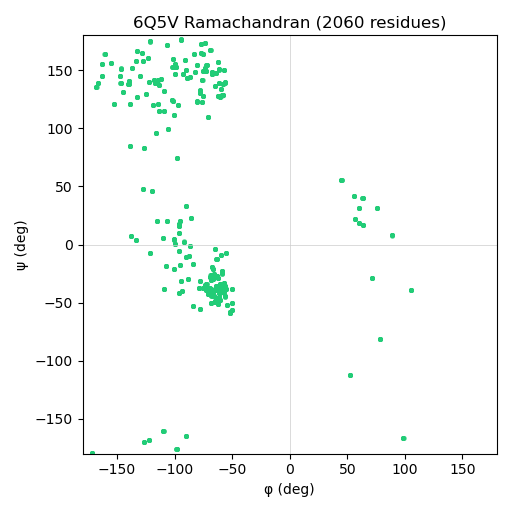303 34.743 1.00 47.91 27 LEU F CA 1
ATOM 8590 C C . LEU F 1 27 ? 18.152 57.954 34.348 1.00 102.48 27 LEU F C 1
ATOM 8591 O O . LEU F 1 27 ? 18.441 57.161 35.252 1.00 196.52 27 LEU F O 1
ATOM 8596 N N . PRO F 1 28 ? 18.331 57.604 33.074 1.00 58.51 28 PRO F N 1
ATOM 8597 C CA . PRO F 1 28 ? 18.839 56.230 32.807 1.00 45.40 28 PRO F CA 1
ATOM 8598 C C . PRO F 1 28 ? 20.259 56.021 33.317 1.00 77.22 28 PRO F C 1
ATOM 8599 O O . PRO F 1 28 ? 20.591 54.886 33.688 1.00 71.91 28 PRO F O 1
ATOM 8603 N N . ASP F 1 29 ? 21.057 57.098 33.442 1.00 78.42 29 ASP F N 1
ATOM 8604 C CA . ASP F 1 29 ? 22.512 57.079 33.593 1.00 63.94 29 ASP F CA 1
ATOM 8605 C C . ASP F 1 29 ? 23.008 57.166 35.028 1.00 52.43 29 ASP F C 1
ATOM 8606 O O . ASP F 1 29 ? 24.001 56.523 35.367 1.00 82.17 29 ASP F O 1
ATOM 8611 N N . ASP F 1 30 ? 22.417 58.010 35.870 1.00 72.21 30 ASP F N 1
ATOM 8612 C CA . ASP F 1 30 ? 22.863 58.070 37.260 1.00 60.26 30 ASP F CA 1
ATOM 8613 C C . ASP F 1 30 ? 22.716 56.728 37.960 1.00 57.49 30 ASP F C 1
ATOM 8614 O O . ASP F 1 30 ? 23.191 56.582 39.092 1.00 72.72 30 ASP F O 1
ATOM 8619 N N . TYR F 1 31 ? 22.053 55.758 37.327 1.00 52.15 31 TYR F N 1
ATOM 8620 C CA . TYR F 1 31 ? 21.864 54.421 37.876 1.00 73.94 31 TYR F CA 1
ATOM 8621 C C . TYR F 1 31 ? 22.496 53.384 36.960 1.00 66.26 31 TYR F C 1
ATOM 8622 O O . TYR F 1 31 ? 21.907 52.340 36.662 1.00 81.25 31 TYR F O 1
ATOM 8631 N N . LYS F 1 32 ? 23.722 53.647 36.513 1.00 65.98 32 LYS F N 1
ATOM 8632 C CA . LYS F 1 32 ? 24.202 53.013 35.299 1.00 63.99 32 LYS F CA 1
ATOM 8633 C C . LYS F 1 32 ? 24.830 51.662 35.575 1.00 61.73 32 LYS F C 1
ATOM 8634 O O . LYS F 1 32 ? 25.205 50.960 34.638 1.00 129.40 32 LYS F O 1
ATOM 8640 N N . GLY F 1 33 ? 24.901 51.233 36.816 1.00 46.27 33 GLY F N 1
ATOM 8641 C CA . GLY F 1 33 ? 25.251 49.834 36.985 1.00 49.14 33 GLY F CA 1
ATOM 8642 C C . GLY F 1 33 ? 24.353 49.131 37.973 1.00 62.98 33 G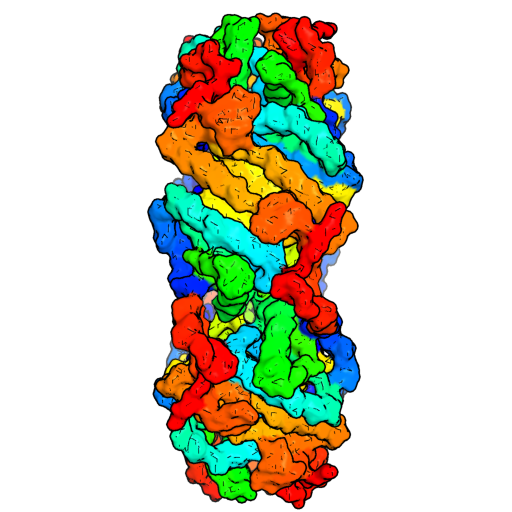LY F C 1
ATOM 8643 O O . GLY F 1 33 ? 24.557 47.963 38.338 1.00 61.41 33 GLY F O 1
ATOM 8644 N N . ARG F 1 34 ? 23.364 49.876 38.440 1.00 63.84 34 ARG F N 1
ATOM 8645 C CA . ARG F 1 34 ? 22.322 49.329 39.280 1.00 56.08 34 ARG F CA 1
ATOM 8646 C C . ARG F 1 34 ? 21.054 49.094 38.468 1.00 60.74 34 ARG F C 1
ATOM 8647 O O . ARG F 1 34 ? 20.870 49.654 37.380 1.00 56.74 34 ARG F O 1
ATOM 8655 N N . TRP F 1 35 ? 20.194 48.227 38.998 1.00 43.46 35 TRP F N 1
ATOM 8656 C CA . TRP F 1 35 ? 18.809 48.186 38.554 1.00 48.36 35 TRP F CA 1
ATOM 8657 C C . TRP F 1 35 ? 18.018 49.290 39.245 1.00 53.33 35 TRP F C 1
ATOM 8658 O O . TRP F 1 35 ? 18.366 49.735 40.342 1.00 59.92 35 TRP F O 1
ATOM 8669 N N . PHE F 1 36 ? 16.931 49.734 38.613 1.00 33.81 36 PHE F N 1
ATOM 8670 C CA . PHE F 1 36 ? 16.011 50.550 39.398 1.00 52.63 36 PHE F CA 1
ATOM 8671 C C . PHE F 1 36 ? 14.566 50.338 38.965 1.00 54.61 36 PHE F C 1
ATOM 8672 O O . PHE F 1 36 ? 14.279 49.998 37.810 1.00 42.07 36 PHE F O 1
ATOM 8680 N N . VAL F 1 37 ? 13.667 50.531 39.933 1.00 36.10 37 VAL F N 1
ATOM 8681 C CA . VAL F 1 37 ? 12.224 50.465 39.736 1.00 41.86 37 VAL F CA 1
ATOM 8682 C C . VAL F 1 37 ? 11.668 51.883 39.767 1.00 45.63 37 VAL F C 1
ATOM 8683 O O . VAL F 1 37 ? 11.446 52.455 40.838 1.00 49.39 37 VAL F O 1
ATOM 8687 N N . LEU F 1 38 ? 11.426 52.448 38.591 1.00 42.09 38 LEU F N 1
ATOM 8688 C CA . LEU F 1 38 ? 10.667 53.682 38.474 1.00 35.54 38 LEU F CA 1
ATOM 8689 C C . LEU F 1 38 ? 9.181 53.363 38.559 1.00 43.29 38 LEU F C 1
ATOM 8690 O O . LEU F 1 38 ? 8.667 52.564 37.769 1.00 59.42 38 LEU F O 1
ATOM 8695 N N . PHE F 1 39 ? 8.485 53.974 39.506 1.00 44.91 39 PHE F N 1
ATOM 8696 C CA . PHE F 1 39 ? 7.067 53.698 39.653 1.00 31.21 39 PHE F CA 1
ATOM 8697 C C . PHE F 1 39 ? 6.322 54.985 39.947 1.00 39.07 39 PHE F C 1
ATOM 8698 O O . PHE F 1 39 ? 6.810 55.841 40.690 1.00 67.67 39 PHE F O 1
ATOM 8706 N N . SER F 1 40 ? 5.143 55.114 39.352 1.00 56.08 40 SER F N 1
ATOM 8707 C CA . SER F 1 40 ? 4.266 56.261 39.537 1.00 31.62 40 SER F CA 1
ATOM 8708 C C . SER F 1 40 ? 3.163 55.944 40.542 1.00 47.96 40 SER F C 1
ATOM 8709 O O . SER F 1 40 ? 2.806 54.785 40.765 1.00 54.33 40 SER F O 1
ATOM 8712 N N . HIS F 1 41 ? 2.640 56.995 41.172 1.00 38.62 41 HIS F N 1
ATOM 8713 C CA . HIS F 1 41 ? 1.411 56.917 41.956 1.00 51.78 41 HIS F CA 1
ATOM 8714 C C . HIS F 1 41 ? 0.586 58.133 41.627 1.00 53.37 41 HIS F C 1
ATOM 8715 O O . HIS F 1 41 ? 1.146 59.188 41.260 1.00 49.39 41 HIS F O 1
ATOM 8722 N N . PRO F 1 42 ? -0.778 58.055 41.727 1.00 45.06 42 PRO F N 1
ATOM 8723 C CA . PRO F 1 42 ? -1.646 59.181 41.369 1.00 50.31 42 PRO F CA 1
ATOM 8724 C C . PRO F 1 42 ? -1.284 60.504 42.024 1.00 74.39 42 PRO F C 1
ATOM 8725 O O . PRO F 1 42 ? -1.002 61.476 41.306 1.00 76.27 42 PRO F O 1
ATOM 8729 N N . GLY F 1 43 ? -1.275 60.557 43.359 1.00 44.22 43 GLY F N 1
ATOM 8730 C CA . GLY F 1 43 ? -0.902 61.793 44.024 1.00 108.15 43 GLY F CA 1
ATOM 8731 C C . GLY F 1 43 ? -0.542 61.610 45.480 1.00 41.61 43 GLY F C 1
ATOM 8732 O O . GLY F 1 43 ? -0.983 60.665 46.141 1.00 68.51 43 GLY F O 1
ATOM 8733 N N . ASP F 1 44 ? 0.267 62.544 45.979 1.00 91.33 44 ASP F N 1
ATOM 8734 C CA . ASP F 1 44 ? 0.577 62.591 47.398 1.00 53.92 44 ASP F CA 1
ATOM 8735 C C . ASP F 1 44 ? -0.688 62.828 48.214 1.00 60.48 44 ASP F C 1
ATOM 8736 O O . ASP F 1 44 ? -1.691 63.376 47.729 1.00 57.24 44 ASP F O 1
ATOM 8741 N N . PHE F 1 45 ? -0.619 62.420 49.485 1.00 54.76 45 PHE F N 1
ATOM 8742 C CA . PHE F 1 45 ? -1.752 62.495 50.399 1.00 46.42 45 PHE F CA 1
ATOM 8743 C C . PHE F 1 45 ? -2.961 61.744 49.865 1.00 56.42 45 PHE F C 1
ATOM 8744 O O . PHE F 1 45 ? -4.100 62.058 50.221 1.00 65.13 45 PHE F O 1
ATOM 8752 N N . THR F 1 46 ? -2.731 60.769 48.940 1.00 67.65 46 THR F N 1
ATOM 8753 C CA . THR F 1 46 ? -3.861 59.869 48.846 1.00 61.06 46 THR F CA 1
ATOM 8754 C C . THR F 1 46 ? -3.580 58.614 49.680 1.00 64.92 46 THR F C 1
ATOM 8755 O O . THR F 1 46 ? -2.416 58.245 49.904 1.00 34.46 46 THR F O 1
ATOM 8759 N N . PRO F 1 47 ? -4.623 57.949 50.184 1.00 60.05 47 PRO F N 1
ATOM 8760 C CA . PRO F 1 47 ? -4.392 56.858 51.141 1.00 45.00 47 PRO F CA 1
ATOM 8761 C C . PRO F 1 47 ? -3.727 55.613 50.555 1.00 62.07 47 PRO F C 1
ATOM 8762 O O . PRO F 1 47 ? -2.825 55.041 51.184 1.00 44.00 47 PRO F O 1
ATOM 8766 N N . VAL F 1 48 ? -4.150 55.150 49.375 1.00 59.34 48 VAL F N 1
ATOM 8767 C CA . VAL F 1 48 ? -3.574 53.905 48.858 1.00 49.10 48 VAL F CA 1
ATOM 8768 C C . VAL F 1 48 ? -2.095 54.096 48.542 1.00 52.91 48 VAL F C 1
ATOM 8769 O O . VAL F 1 48 ? -1.256 53.255 48.898 1.00 40.48 48 VAL F O 1
ATOM 8773 N N . CYS F 1 49 ? -1.755 55.224 47.890 1.00 52.66 49 CYS F N 1
ATOM 8774 C CA . CYS F 1 49 ? -0.353 55.546 47.611 1.00 46.65 49 CYS F CA 1
ATOM 8775 C C . CYS F 1 49 ? 0.480 55.602 48.892 1.00 52.88 49 CYS F C 1
ATOM 8776 O O . CYS F 1 49 ? 1.651 55.200 48.890 1.00 34.13 49 CYS F O 1
ATOM 8779 N N . THR F 1 50 ? -0.116 56.033 50.009 1.00 56.04 50 THR F N 1
ATOM 8780 C CA . THR F 1 50 ? 0.616 56.026 51.272 1.00 38.16 50 THR F CA 1
ATOM 8781 C C . THR F 1 50 ? 0.951 54.600 51.705 1.00 50.34 50 THR F C 1
ATOM 8782 O O . THR F 1 50 ? 2.110 54.297 52.014 1.00 50.35 50 THR F O 1
ATOM 8786 N N . THR F 1 51 ? -0.036 53.696 51.702 1.00 47.57 51 THR F N 1
ATOM 8787 C CA . THR F 1 51 ? 0.275 52.312 52.068 1.00 49.05 51 THR F CA 1
ATOM 8788 C C . THR F 1 51 ? 1.377 51.741 51.179 1.00 54.66 51 THR F C 1
ATOM 8789 O O . THR F 1 51 ? 2.219 50.967 51.661 1.00 49.57 51 THR F O 1
ATOM 8793 N N . GLU F 1 52 ? 1.393 52.128 49.888 1.00 37.81 52 GLU F N 1
ATOM 8794 C CA . GLU F 1 52 ? 2.416 51.632 48.962 1.00 48.95 52 GLU F CA 1
ATOM 8795 C C . GLU F 1 52 ? 3.797 52.149 49.351 1.00 56.29 52 GLU F C 1
ATOM 8796 O O . GLU F 1 52 ? 4.774 51.390 49.328 1.00 45.17 52 GLU F O 1
ATOM 8802 N N . PHE F 1 53 ? 3.894 53.425 49.755 1.00 47.88 53 PHE F N 1
ATOM 8803 C CA . PHE F 1 53 ? 5.196 53.961 50.151 1.00 44.64 53 PHE F CA 1
ATOM 8804 C C . PHE F 1 53 ? 5.649 53.362 51.471 1.00 39.68 53 PHE F C 1
ATOM 8805 O O . PHE F 1 53 ? 6.821 52.994 51.624 1.00 59.62 53 PHE F O 1
ATOM 8813 N N . TYR F 1 54 ? 4.730 53.226 52.425 1.00 39.27 54 TYR F N 1
ATOM 8814 C CA . TYR F 1 54 ? 5.064 52.509 53.650 1.00 48.70 54 TYR F CA 1
ATOM 8815 C C . TYR F 1 54 ? 5.691 51.156 53.326 1.00 49.25 54 TYR F C 1
ATOM 8816 O O . TYR F 1 54 ? 6.823 50.871 53.738 1.00 54.55 54 TYR F O 1
ATOM 8825 N N . SER F 1 55 ? 4.975 50.327 52.547 1.00 62.43 55 SER F N 1
ATOM 8826 C CA . SER F 1 55 ? 5.449 48.993 52.177 1.00 45.59 55 SER F CA 1
ATOM 8827 C C . SER F 1 55 ? 6.810 49.024 51.487 1.00 43.01 55 SER F C 1
ATOM 8828 O O . SER F 1 55 ? 7.671 48.196 51.804 1.00 55.36 55 SER F O 1
ATOM 8831 N N . PHE F 1 56 ? 7.014 49.948 50.533 1.00 60.06 56 PHE F N 1
ATOM 8832 C CA . PHE F 1 56 ? 8.310 50.078 49.853 1.00 33.25 56 PHE F CA 1
ATOM 8833 C C . PHE F 1 56 ? 9.429 50.423 50.835 1.00 56.61 56 PHE F C 1
ATOM 8834 O O . PHE F 1 56 ? 10.523 49.846 50.781 1.00 49.97 56 PHE F O 1
ATOM 8842 N N . SER F 1 57 ? 9.182 51.381 51.733 1.00 51.86 57 SER F N 1
ATOM 8843 C CA . SER F 1 57 ? 10.234 51.783 52.657 1.00 51.49 57 SER F CA 1
ATOM 8844 C C . SER F 1 57 ? 10.528 50.693 53.670 1.00 33.24 57 SER F C 1
ATOM 8845 O O . SER F 1 57 ? 11.689 50.464 54.017 1.00 79.79 57 SER F O 1
ATOM 8848 N N . LYS F 1 58 ? 9.503 49.988 54.138 1.00 53.50 58 LYS F N 1
ATOM 8849 C CA . LYS F 1 58 ? 9.770 48.879 55.049 1.00 51.17 58 LYS F CA 1
ATOM 8850 C C . LYS F 1 58 ? 10.571 47.772 54.367 1.00 49.72 58 LYS F C 1
ATOM 8851 O O . LYS F 1 58 ? 11.427 47.143 55.002 1.00 49.71 58 LYS F O 1
ATOM 8857 N N . LYS F 1 59 ? 10.327 47.525 53.076 1.00 55.57 59 LYS F N 1
ATOM 8858 C CA . LYS F 1 59 ? 11.033 46.468 52.358 1.00 48.98 59 LYS F CA 1
ATOM 8859 C C . LYS F 1 59 ? 12.248 46.987 51.606 1.00 48.94 59 LYS F C 1
ATOM 8860 O O . LYS F 1 59 ? 12.744 46.302 50.705 1.00 57.96 59 LYS F O 1
ATOM 8866 N N . TYR F 1 60 ? 12.769 48.159 51.986 1.00 72.64 60 TYR F N 1
ATOM 8867 C CA . TYR F 1 60 ? 13.760 48.828 51.147 1.00 60.13 60 TYR F CA 1
ATOM 8868 C C . TYR F 1 60 ? 15.041 48.015 50.996 1.00 36.58 60 TYR F C 1
ATOM 8869 O O . TYR F 1 60 ? 15.738 48.153 49.987 1.00 67.02 60 TYR F O 1
ATOM 8878 N N . GLU F 1 61 ? 15.373 47.163 51.975 1.00 73.30 61 GLU F N 1
ATOM 8879 C CA . GLU F 1 61 ? 16.730 46.613 52.018 1.00 78.10 61 GLU F CA 1
ATOM 8880 C C . GLU F 1 61 ? 16.807 45.349 51.200 1.00 64.55 61 GLU F C 1
ATOM 8881 O O . GLU F 1 61 ? 17.884 44.978 50.714 1.00 80.42 61 GLU F O 1
ATOM 8887 N N . GLU F 1 62 ? 15.681 44.630 51.108 1.00 49.65 62 GLU F N 1
ATOM 8888 C CA . GLU F 1 62 ? 15.547 43.632 50.059 1.00 63.97 62 GLU F CA 1
ATOM 8889 C C . GLU F 1 62 ? 15.687 44.233 48.676 1.00 42.17 62 GLU F C 1
ATOM 8890 O O . GLU F 1 62 ? 16.288 43.599 47.805 1.00 66.46 62 GLU F O 1
ATOM 8896 N N . PHE F 1 63 ? 15.208 45.460 48.454 1.00 58.98 63 PHE F N 1
ATOM 8897 C CA . PHE F 1 63 ? 15.500 46.084 47.165 1.00 54.08 63 PHE F CA 1
ATOM 8898 C C . PHE F 1 63 ? 16.984 46.400 47.051 1.00 46.78 63 PHE F C 1
ATOM 8899 O O . PHE F 1 63 ? 17.579 46.210 45.984 1.00 61.72 63 PHE F O 1
ATOM 8907 N N . LYS F 1 64 ? 17.612 46.836 48.150 1.00 70.43 64 LYS F N 1
ATOM 8908 C CA . LYS F 1 64 ? 19.025 47.178 48.085 1.00 53.65 64 LYS F CA 1
ATOM 8909 C C . LYS F 1 64 ? 19.875 45.924 47.892 1.00 51.39 64 LYS F C 1
ATOM 8910 O O . LYS F 1 64 ? 20.869 45.952 47.150 1.00 57.72 64 LYS F O 1
ATOM 8916 N N . LYS F 1 65 ? 19.493 44.812 48.540 1.00 43.56 65 LYS F N 1
ATOM 8917 C CA . LYS F 1 65 ? 20.262 43.574 48.432 1.00 47.61 65 LYS F CA 1
ATOM 8918 C C . LYS F 1 65 ? 20.199 42.984 47.047 1.00 46.70 65 LYS F C 1
ATOM 8919 O O . LYS F 1 65 ? 21.020 42.121 46.732 1.00 71.73 65 LYS F O 1
ATOM 8925 N N . LEU F 1 66 ? 19.206 43.363 46.245 1.00 64.14 66 LEU F N 1
ATOM 8926 C CA . LEU F 1 66 ? 19.157 42.969 44.844 1.00 60.92 66 LEU F CA 1
ATOM 8927 C C . LEU F 1 66 ? 19.727 44.049 43.942 1.00 59.72 66 LEU F C 1
ATOM 8928 O O . LEU F 1 66 ? 19.477 44.035 42.734 1.00 57.73 66 LEU F O 1
ATOM 8933 N N . ASN F 1 67 ? 20.489 44.985 44.508 1.00 53.80 67 ASN F N 1
ATOM 8934 C CA . ASN F 1 67 ? 21.173 46.012 43.731 1.00 46.92 67 ASN F CA 1
ATOM 8935 C C . ASN F 1 67 ? 20.201 46.885 42.938 1.00 60.80 67 ASN F C 1
ATOM 8936 O O . ASN F 1 67 ? 20.537 47.372 41.852 1.00 65.91 67 ASN F O 1
ATOM 8941 N N . THR F 1 68 ? 18.986 47.110 43.439 1.00 55.37 68 THR F N 1
ATOM 8942 C CA . THR F 1 68 ? 18.063 47.988 42.731 1.00 67.74 68 THR F CA 1
ATOM 8943 C C . THR F 1 68 ? 17.737 49.179 43.626 1.00 70.22 68 THR F C 1
ATOM 8944 O O . THR F 1 68 ? 17.624 49.038 44.851 1.00 62.01 68 THR F O 1
ATOM 8948 N N . GLU F 1 69 ? 17.628 50.357 43.015 1.00 58.61 69 GLU F N 1
ATOM 8949 C CA . GLU F 1 69 ? 17.139 51.545 43.697 1.00 63.27 69 GLU F CA 1
ATOM 8950 C C . GLU F 1 69 ? 15.664 51.771 43.347 1.00 47.76 69 GLU F C 1
ATOM 8951 O O . GLU F 1 69 ? 15.193 51.420 42.260 1.00 60.77 69 GLU F O 1
ATOM 8957 N N . LEU F 1 70 ? 14.919 52.305 44.305 1.00 53.23 70 LEU F N 1
ATOM 8958 C CA . LEU F 1 70 ? 13.548 52.726 44.052 1.00 50.06 70 LEU F CA 1
ATOM 8959 C C . LEU F 1 70 ? 13.505 54.200 43.669 1.00 46.19 70 LEU F C 1
ATOM 8960 O O . LEU F 1 70 ? 14.278 55.020 44.171 1.00 67.30 70 LEU F O 1
ATOM 8965 N N . ILE F 1 71 ? 12.567 54.547 42.800 1.00 40.51 71 ILE F N 1
ATOM 8966 C CA . ILE F 1 71 ? 12.358 55.961 42.539 1.00 40.57 71 ILE F CA 1
ATOM 8967 C C . ILE F 1 71 ? 10.914 56.182 42.099 1.00 47.64 71 ILE F C 1
ATOM 8968 O O . ILE F 1 71 ? 10.438 55.572 41.133 1.00 39.30 71 ILE F O 1
ATOM 8973 N N . GLY F 1 72 ? 10.195 57.015 42.866 1.00 37.01 72 GLY F N 1
ATOM 8974 C CA . GLY F 1 72 ? 8.782 57.257 42.656 1.00 49.69 72 GLY F CA 1
ATOM 8975 C C . GLY F 1 72 ? 8.533 58.487 41.793 1.00 50.83 72 GLY F C 1
ATOM 8976 O O . GLY F 1 72 ? 9.455 59.199 41.395 1.00 53.96 72 GLY F O 1
ATOM 8977 N N . LEU F 1 73 ? 7.253 58.729 41.494 1.00 45.97 73 LEU F N 1
ATOM 8978 C CA . LEU F 1 73 ? 6.911 59.797 40.559 1.00 41.79 73 LEU F CA 1
ATOM 8979 C C . LEU F 1 73 ? 5.425 60.102 40.637 1.00 50.66 73 LEU F C 1
ATOM 8980 O O . LEU F 1 73 ? 4.610 59.177 40.683 1.00 46.70 73 LEU F O 1
ATOM 8985 N N . SER F 1 74 ? 5.084 61.399 40.598 1.00 46.12 74 SER F N 1
ATOM 8986 C CA . SER F 1 74 ? 3.697 61.857 40.669 1.00 46.72 74 SER F CA 1
ATOM 8987 C C . SER F 1 74 ? 3.625 63.282 40.131 1.00 59.93 74 SER F C 1
ATOM 8988 O O . SER F 1 74 ? 4.650 63.967 40.008 1.00 65.72 74 SER F O 1
ATOM 8991 N N . VAL F 1 75 ? 2.396 63.725 39.809 1.00 36.07 75 VAL F N 1
ATOM 8992 C CA . VAL F 1 75 ? 2.195 65.049 39.203 1.00 55.82 75 VAL F CA 1
ATOM 8993 C C . VAL F 1 75 ? 2.084 66.160 40.246 1.00 38.08 75 VAL F C 1
ATOM 8994 O O . VAL F 1 75 ? 1.569 67.254 39.968 1.00 89.76 75 VAL F O 1
ATOM 8998 N N . ASP F 1 76 ? 2.624 65.906 41.427 1.00 55.52 76 ASP F N 1
ATOM 8999 C CA . ASP F 1 76 ? 2.515 66.819 42.543 1.00 68.72 76 ASP F CA 1
ATOM 9000 C C . ASP F 1 76 ? 3.823 67.573 42.676 1.00 56.96 76 ASP F C 1
ATOM 9001 O O . ASP F 1 76 ? 4.890 67.138 42.215 1.00 46.72 76 ASP F O 1
ATOM 9006 N N . SER F 1 77 ? 3.693 68.763 43.228 1.00 76.62 77 SER F N 1
ATOM 9007 C CA . SER F 1 77 ? 4.812 69.661 43.412 1.00 40.84 77 SER F CA 1
ATOM 9008 C C . SER F 1 77 ? 5.830 69.053 44.369 1.00 62.65 77 SER F C 1
ATOM 9009 O O . SER F 1 77 ? 5.485 68.301 45.280 1.00 60.42 77 SER F O 1
ATOM 9012 N N . ASN F 1 78 ? 7.108 69.368 44.151 1.00 66.27 78 ASN F N 1
ATOM 9013 C CA . ASN F 1 78 ? 8.144 68.766 45.005 1.00 49.89 78 ASN F CA 1
ATOM 9014 C C . ASN F 1 78 ? 8.070 69.243 46.461 1.00 61.49 78 ASN F C 1
ATOM 9015 O O . ASN F 1 78 ? 8.525 68.539 47.378 1.00 62.63 78 ASN F O 1
ATOM 9020 N N . ILE F 1 79 ? 7.446 70.390 46.717 1.00 50.98 79 ILE F N 1
ATOM 9021 C CA . ILE F 1 79 ? 7.172 70.744 48.106 1.00 53.13 79 ILE F CA 1
ATOM 9022 C C . ILE F 1 79 ? 6.121 69.811 48.708 1.00 52.16 79 ILE F C 1
ATOM 9023 O O . ILE F 1 79 ? 6.279 69.326 49.840 1.00 57.93 79 ILE F O 1
ATOM 9028 N N . SER F 1 80 ? 5.081 69.475 47.945 1.00 43.65 80 SER F N 1
ATOM 9029 C CA . SER F 1 80 ? 4.090 68.556 48.484 1.00 53.82 80 SER F CA 1
ATOM 9030 C C . SER F 1 80 ? 4.701 67.168 48.758 1.00 58.15 80 SER F C 1
ATOM 9031 O O . SER F 1 80 ? 4.375 66.526 49.757 1.00 41.69 80 SER F O 1
ATOM 9034 N N . HIS F 1 81 ? 5.624 66.704 47.913 1.00 59.19 81 HIS F N 1
ATOM 9035 C CA . HIS F 1 81 ? 6.355 65.464 48.207 1.00 47.96 81 HIS F CA 1
ATOM 9036 C C . HIS F 1 81 ? 7.016 65.536 49.574 1.00 55.73 81 HIS F C 1
ATOM 9037 O O . HIS F 1 81 ? 6.866 64.624 50.389 1.00 58.42 81 HIS F O 1
ATOM 9044 N N . ILE F 1 82 ? 7.789 66.602 49.825 1.00 48.72 82 ILE F N 1
ATOM 9045 C CA . ILE F 1 82 ? 8.456 66.758 51.122 1.00 56.39 82 ILE F CA 1
ATOM 9046 C C . ILE F 1 82 ? 7.447 66.750 52.267 1.00 62.56 82 ILE F C 1
ATOM 9047 O O . ILE F 1 82 ? 7.699 66.149 53.323 1.00 47.50 82 ILE F O 1
ATOM 9052 N N . GLU F 1 83 ? 6.287 67.406 52.088 1.00 38.43 83 GLU F N 1
ATOM 9053 C CA . GLU F 1 83 ? 5.335 67.408 53.194 1.00 56.33 83 GLU F CA 1
ATOM 9054 C C . GLU F 1 83 ? 4.676 66.043 53.370 1.00 42.97 83 GLU F C 1
ATOM 9055 O O . GLU F 1 83 ? 4.426 65.625 54.506 1.00 66.51 83 GLU F O 1
ATOM 9061 N N . TRP F 1 84 ? 4.441 65.316 52.275 1.00 60.68 84 TRP F N 1
ATOM 9062 C CA . TRP F 1 84 ? 3.969 63.936 52.378 1.00 49.33 84 TRP F CA 1
ATOM 9063 C C . TRP F 1 84 ? 4.985 63.051 53.091 1.00 46.83 84 TRP F C 1
ATOM 9064 O O . TRP F 1 84 ? 4.631 62.317 54.018 1.00 56.86 84 TRP F O 1
ATOM 9075 N N . VAL F 1 85 ? 6.251 63.083 52.655 1.00 51.58 85 VAL F N 1
ATOM 9076 C CA . VAL F 1 85 ? 7.298 62.313 53.333 1.00 59.21 85 VAL F CA 1
ATOM 9077 C C . VAL F 1 85 ? 7.378 62.651 54.813 1.00 49.22 85 VAL F C 1
ATOM 9078 O O . VAL F 1 85 ? 7.599 61.770 55.654 1.00 74.24 85 VAL F O 1
ATOM 9082 N N . MET F 1 86 ? 7.204 63.925 55.165 1.00 59.97 86 MET F N 1
ATOM 9083 C CA . MET F 1 86 ? 7.290 64.263 56.579 1.00 47.40 86 MET F CA 1
ATOM 9084 C C . MET F 1 86 ? 6.106 63.711 57.351 1.00 51.57 86 MET F C 1
ATOM 9085 O O . MET F 1 86 ? 6.287 63.219 58.472 1.00 58.57 86 MET F O 1
ATOM 9090 N N . TRP F 1 87 ? 4.911 63.727 56.753 1.00 41.72 87 TRP F N 1
ATOM 9091 C CA . TRP F 1 87 ? 3.745 63.131 57.406 1.00 44.85 87 TRP F CA 1
ATOM 9092 C C . TRP F 1 87 ? 3.933 61.630 57.623 1.00 59.48 87 TRP F C 1
ATOM 9093 O O . TRP F 1 87 ? 3.500 61.083 58.648 1.00 56.76 87 TRP F O 1
ATOM 9104 N N . ILE F 1 88 ? 4.537 60.944 56.643 1.00 42.64 88 ILE F N 1
ATOM 9105 C CA . ILE F 1 88 ? 4.746 59.498 56.746 1.00 52.46 88 ILE F CA 1
ATOM 9106 C C . ILE F 1 88 ? 5.743 59.191 57.851 1.00 41.66 88 ILE F C 1
ATOM 9107 O O . ILE F 1 88 ? 5.560 58.250 58.633 1.00 78.33 88 ILE F O 1
ATOM 9112 N N . GLU F 1 89 ? 6.833 59.965 57.905 1.00 74.19 89 GLU F N 1
ATOM 9113 C CA . GLU F 1 89 ? 7.874 59.743 58.901 1.00 82.20 89 GLU F CA 1
ATOM 9114 C C . GLU F 1 89 ? 7.333 59.875 60.317 1.00 68.92 89 GLU F C 1
ATOM 9115 O O . GLU F 1 89 ? 7.737 59.140 61.230 1.00 74.35 89 GLU F O 1
ATOM 9121 N N . LYS F 1 90 ? 6.388 60.772 60.514 1.00 50.69 90 LYS F N 1
ATOM 9122 C CA . LYS F 1 90 ? 5.936 60.999 61.870 1.00 70.74 90 LYS F CA 1
ATOM 9123 C C . LYS F 1 90 ? 4.622 60.303 62.226 1.00 41.28 90 LYS F C 1
ATOM 9124 O O . LYS F 1 90 ? 4.383 60.062 63.410 1.00 111.99 90 LYS F O 1
ATOM 9130 N N . ASN F 1 91 ? 3.772 59.923 61.268 1.00 64.60 91 ASN F N 1
ATOM 9131 C CA . ASN F 1 91 ? 2.584 59.148 61.646 1.00 51.09 91 ASN F CA 1
ATOM 9132 C C . ASN F 1 91 ? 2.781 57.634 61.554 1.00 60.32 91 ASN F C 1
ATOM 9133 O O . ASN F 1 91 ? 2.269 56.885 62.394 1.00 72.53 91 ASN F O 1
ATOM 9138 N N . LEU F 1 92 ? 3.470 57.161 60.526 1.00 53.43 92 LEU F N 1
ATOM 9139 C CA . LEU F 1 92 ? 3.715 55.747 60.338 1.00 40.65 92 LEU F CA 1
ATOM 9140 C C . LEU F 1 92 ? 5.104 55.340 60.809 1.00 55.94 92 LEU F C 1
ATOM 9141 O O . LEU F 1 92 ? 5.477 54.172 60.651 1.00 85.79 92 LEU F O 1
ATOM 9146 N N . LYS F 1 93 ? 5.901 56.284 61.330 1.00 54.37 93 LYS F N 1
ATOM 9147 C CA . LYS F 1 93 ? 7.157 55.956 62.005 1.00 56.26 93 LYS F CA 1
ATOM 9148 C C . LYS F 1 93 ? 8.180 55.289 61.067 1.00 45.66 93 LYS F C 1
ATOM 9149 O O . LYS F 1 93 ? 8.836 54.321 61.450 1.00 79.82 93 LYS F O 1
ATOM 9155 N N . VAL F 1 94 ? 8.295 55.743 59.820 1.00 47.37 94 VAL F N 1
ATOM 9156 C CA . VAL F 1 94 ? 9.283 55.165 58.909 1.00 69.14 94 VAL F CA 1
ATOM 9157 C C . VAL F 1 94 ? 9.772 56.260 57.976 1.00 59.05 94 VAL F C 1
ATOM 9158 O O . VAL F 1 94 ? 9.021 57.166 57.604 1.00 50.79 94 VAL F O 1
ATOM 9162 N N . GLU F 1 95 ? 11.046 56.207 57.617 1.00 64.20 95 GLU F N 1
ATOM 9163 C CA . GLU F 1 95 ? 11.594 57.287 56.815 1.00 81.66 95 GLU F CA 1
ATOM 9164 C C . GLU F 1 95 ? 11.653 56.801 55.369 1.00 72.72 95 GLU F C 1
ATOM 9165 O O . GLU F 1 95 ? 12.227 55.739 55.108 1.00 97.05 95 GLU F O 1
ATOM 9171 N N . VAL F 1 96 ? 11.019 57.532 54.448 1.00 62.74 96 VAL F N 1
ATOM 9172 C CA . VAL F 1 96 ? 11.037 57.192 53.020 1.00 55.49 96 VAL F CA 1
ATOM 9173 C C . VAL F 1 96 ? 12.437 57.459 52.472 1.00 37.69 96 VAL F C 1
ATOM 9174 O O . VAL F 1 96 ? 12.847 58.625 52.356 1.00 70.46 96 VAL F O 1
ATOM 9178 N N . PRO F 1 97 ? 13.196 56.423 52.129 1.00 60.77 97 PRO F N 1
ATOM 9179 C CA . PRO F 1 97 ? 14.624 56.587 51.802 1.00 51.34 97 PRO F CA 1
ATOM 9180 C C . PRO F 1 97 ? 14.934 56.709 50.320 1.00 54.05 97 PRO F C 1
ATOM 9181 O O . PRO F 1 97 ? 16.113 56.606 49.960 1.00 81.43 97 PRO F O 1
ATOM 9185 N N . PHE F 1 98 ? 13.939 56.859 49.463 1.00 56.54 98 PHE F N 1
ATOM 9186 C CA . PHE F 1 98 ? 14.229 56.913 48.044 1.00 49.44 98 PHE F CA 1
ATOM 9187 C C . PHE F 1 98 ? 13.692 58.205 47.448 1.00 38.07 98 PHE F C 1
ATOM 9188 O O . PHE F 1 98 ? 12.858 58.892 48.056 1.00 67.66 98 PHE F O 1
ATOM 9196 N N . PRO F 1 99 ? 14.197 58.603 46.287 1.00 47.04 99 PRO F N 1
ATOM 9197 C CA . PRO F 1 99 ? 13.749 59.871 45.711 1.00 40.29 99 PRO F CA 1
ATOM 9198 C C . PRO F 1 99 ? 12.354 59.743 45.114 1.00 43.18 99 PRO F C 1
ATOM 9199 O O . PRO F 1 99 ? 11.944 58.680 44.638 1.00 67.76 99 PRO F O 1
ATOM 9203 N N . ILE F 1 100 ? 11.619 60.849 45.154 1.00 54.13 100 ILE F N 1
ATOM 9204 C CA . ILE F 1 100 ? 10.314 60.958 44.511 1.00 54.44 100 ILE F CA 1
ATOM 9205 C C . ILE F 1 100 ? 10.402 62.064 43.455 1.00 48.29 100 ILE F C 1
ATOM 9206 O O . ILE F 1 100 ? 10.713 63.220 43.777 1.00 52.39 100 ILE F O 1
ATOM 9211 N N . ILE F 1 101 ? 10.148 61.699 42.194 1.00 67.15 101 ILE F N 1
ATOM 9212 C CA . ILE F 1 101 ? 10.184 62.643 41.081 1.00 33.74 101 ILE F CA 1
ATOM 9213 C C . ILE F 1 101 ? 8.941 63.518 41.112 1.00 52.02 101 ILE F C 1
ATOM 9214 O O . ILE F 1 101 ? 7.806 63.014 41.133 1.00 63.91 101 ILE F O 1
ATOM 9219 N N . ALA F 1 102 ? 9.143 64.833 41.065 1.00 47.95 102 ALA F N 1
ATOM 9220 C CA . ALA F 1 102 ? 8.038 65.777 40.918 1.00 41.57 102 ALA F CA 1
ATOM 9221 C C . ALA F 1 102 ? 7.896 66.170 39.460 1.00 53.60 102 ALA F C 1
ATOM 9222 O O . ALA F 1 102 ? 8.826 66.720 38.854 1.00 62.01 102 ALA F O 1
ATOM 9224 N N . ASP F 1 103 ? 6.728 65.887 38.908 1.00 51.90 103 ASP F N 1
ATOM 9225 C CA . ASP F 1 103 ? 6.416 66.258 37.532 1.00 54.83 103 ASP F CA 1
ATOM 9226 C C . ASP F 1 103 ? 4.997 66.768 37.476 1.00 89.81 103 ASP F C 1
ATOM 9227 O O . ASP F 1 103 ? 4.063 66.027 37.141 1.00 72.58 103 ASP F O 1
ATOM 9232 N N . PRO F 1 104 ? 4.785 68.054 37.772 1.00 73.90 104 PRO F N 1
ATOM 9233 C CA . PRO F 1 104 ? 3.526 68.692 37.372 1.00 49.31 104 PRO F CA 1
ATOM 9234 C C . PRO F 1 104 ? 3.612 68.987 35.886 1.00 74.50 104 PRO F C 1
ATOM 9235 O O . PRO F 1 104 ? 4.695 68.885 35.293 1.00 87.94 104 PRO F O 1
ATOM 9239 N N . MET F 1 105 ? 2.457 69.279 35.269 1.00 47.98 105 MET F N 1
ATOM 9240 C CA . MET F 1 105 ? 2.373 69.328 33.805 1.00 72.94 105 MET F CA 1
ATOM 9241 C C . MET F 1 105 ? 2.453 67.930 33.178 1.00 73.44 105 MET F C 1
ATOM 9242 O O . MET F 1 105 ? 1.945 67.704 32.069 1.00 84.88 105 MET F O 1
ATOM 9247 N N . GLY F 1 106 ? 3.139 67.005 33.845 1.00 51.78 106 GLY F N 1
ATOM 9248 C CA . GLY F 1 106 ? 3.110 65.611 33.441 1.00 66.37 106 GLY F CA 1
ATOM 9249 C C . GLY F 1 106 ? 3.949 65.300 32.214 1.00 55.32 106 GLY F C 1
ATOM 9250 O O . GLY F 1 106 ? 3.603 64.384 31.461 1.00 53.30 106 GLY F O 1
ATOM 9251 N N . ASN F 1 107 ? 5.060 66.020 31.995 1.00 71.89 107 ASN F N 1
ATOM 9252 C CA . ASN F 1 107 ? 5.823 65.811 30.770 1.00 64.06 107 ASN F CA 1
ATOM 9253 C C . ASN F 1 107 ? 6.490 64.449 30.767 1.00 63.32 107 ASN F C 1
ATOM 9254 O O . ASN F 1 107 ? 6.426 63.715 29.781 1.00 92.82 107 ASN F O 1
ATOM 9259 N N . VAL F 1 108 ? 7.195 64.114 31.836 1.00 57.05 108 VAL F N 1
ATOM 9260 C CA . VAL F 1 108 ? 7.769 62.770 31.886 1.00 75.97 108 VAL F CA 1
ATOM 9261 C C . VAL F 1 108 ? 6.664 61.709 32.028 1.00 60.08 108 VAL F C 1
ATOM 9262 O O . VAL F 1 108 ? 6.794 60.616 31.456 1.00 61.11 108 VAL F O 1
ATOM 9266 N N . ALA F 1 109 ? 5.536 62.028 32.682 1.00 46.13 109 ALA F N 1
ATOM 9267 C CA . ALA F 1 109 ? 4.456 61.049 32.792 1.00 46.74 109 ALA F CA 1
ATOM 9268 C C . ALA F 1 109 ? 3.853 60.701 31.428 1.00 47.33 109 ALA F C 1
ATOM 9269 O O . ALA F 1 109 ? 3.500 59.543 31.177 1.00 68.12 109 ALA F O 1
ATOM 9271 N N . LYS F 1 110 ? 3.700 61.686 30.542 1.00 59.65 110 LYS F N 1
ATOM 9272 C CA . LYS F 1 110 ? 3.099 61.395 29.241 1.00 64.57 110 LYS F CA 1
ATOM 9273 C C . LYS F 1 110 ? 4.073 60.626 28.373 1.00 64.77 110 LYS F C 1
ATOM 9274 O O . LYS F 1 110 ? 3.684 59.695 27.655 1.00 61.18 110 LYS F O 1
ATOM 9280 N N . ARG F 1 111 ? 5.348 61.005 28.445 1.00 50.45 111 ARG F N 1
ATOM 9281 C CA . ARG F 1 111 ? 6.423 60.334 27.739 1.00 55.86 111 ARG F CA 1
ATOM 9282 C C . ARG F 1 111 ? 6.511 58.837 28.083 1.00 47.08 111 ARG F C 1
ATOM 9283 O O . ARG F 1 111 ? 6.715 58.035 27.186 1.00 68.95 111 ARG F O 1
ATOM 9291 N N . LEU F 1 112 ? 6.236 58.411 29.311 1.00 58.13 112 LEU F N 1
ATOM 9292 C CA . LEU F 1 112 ? 6.217 56.991 29.673 1.00 41.56 112 LEU F CA 1
ATOM 9293 C C . LEU F 1 112 ? 4.816 56.356 29.643 1.00 50.12 112 LEU F C 1
ATOM 9294 O O . LEU F 1 112 ? 4.622 55.292 30.237 1.00 55.85 112 LEU F O 1
ATOM 9299 N N . GLY F 1 113 ? 3.833 56.986 29.005 1.00 74.22 113 GLY F N 1
ATOM 9300 C CA . GLY F 1 113 ? 2.487 56.413 28.962 1.00 77.39 113 GLY F CA 1
ATOM 9301 C C . GLY F 1 113 ? 1.892 56.121 30.325 1.00 55.08 113 GLY F C 1
ATOM 9302 O O . GLY F 1 113 ? 1.280 55.066 30.533 1.00 52.94 113 GLY F O 1
ATOM 9303 N N . MET F 1 114 ? 2.072 57.023 31.270 1.00 64.41 114 MET F N 1
ATOM 9304 C CA . MET F 1 114 ? 1.520 56.793 32.586 1.00 42.91 114 MET F CA 1
ATOM 9305 C C . MET F 1 114 ? 0.170 57.463 32.782 1.00 70.84 114 MET F C 1
ATOM 9306 O O . MET F 1 114 ? -0.446 57.238 33.845 1.00 46.36 114 MET F O 1
ATOM 9311 N N . ILE F 1 115 ? -0.325 58.268 31.812 1.00 33.86 115 ILE F N 1
ATOM 9312 C CA . ILE F 1 115 ? -1.651 58.882 31.980 1.00 90.84 115 ILE F CA 1
ATOM 9313 C C . ILE F 1 115 ? -2.604 58.061 31.116 1.00 48.04 115 ILE F C 1
ATOM 9314 O O . ILE F 1 115 ? -2.372 57.895 29.912 1.00 49.69 115 ILE F O 1
ATOM 9319 N N . HIS F 1 116 ? -3.672 57.538 31.706 1.00 59.50 116 HIS F N 1
ATOM 9320 C CA . HIS F 1 116 ? -4.596 56.710 30.946 1.00 46.52 116 HIS F CA 1
ATOM 9321 C C . HIS F 1 116 ? -5.924 57.447 30.739 1.00 58.96 116 HIS F C 1
ATOM 9322 O O . HIS F 1 116 ? -6.006 58.686 30.805 1.00 76.73 116 HIS F O 1
ATOM 9329 N N . ALA F 1 117 ? -6.967 56.684 30.430 1.00 66.16 117 ALA F N 1
ATOM 9330 C CA . ALA F 1 117 ? -8.228 57.263 29.985 1.00 63.06 117 ALA F CA 1
ATOM 9331 C C . ALA F 1 117 ? -9.192 57.572 31.122 1.00 56.79 117 ALA F C 1
ATOM 9332 O O . ALA F 1 117 ? -10.188 58.268 30.896 1.00 106.04 117 ALA F O 1
ATOM 9334 N N . GLU F 1 118 ? -8.914 57.100 32.334 1.00 84.67 118 GLU F N 1
ATOM 9335 C CA . GLU F 1 118 ? -9.854 57.191 33.437 1.00 80.40 118 GLU F CA 1
ATOM 9336 C C . GLU F 1 118 ? -9.619 58.399 34.337 1.00 79.50 118 GLU F C 1
ATOM 9337 O O . GLU F 1 118 ? -10.525 58.776 35.084 1.00 97.15 118 GLU F O 1
ATOM 9343 N N . SER F 1 119 ? -8.441 59.013 34.278 1.00 83.93 119 SER F N 1
ATOM 9344 C CA . SER F 1 119 ? -8.220 60.315 34.895 1.00 90.64 119 SER F CA 1
ATOM 9345 C C . SER F 1 119 ? -7.262 61.118 34.032 1.00 103.64 119 SER F C 1
ATOM 9346 O O . SER F 1 119 ? -6.194 60.625 33.643 1.00 94.67 119 SER F O 1
ATOM 9349 N N . SER F 1 120 ? -7.658 62.358 33.762 1.00 92.46 120 SER F N 1
ATOM 9350 C CA . SER F 1 120 ? -6.911 63.312 32.968 1.00 78.52 120 SER F CA 1
ATOM 9351 C C . SER F 1 120 ? -5.999 64.185 33.829 1.00 88.91 120 SER F C 1
ATOM 9352 O O . SER F 1 120 ? -5.319 65.079 33.306 1.00 65.59 120 SER F O 1
ATOM 9355 N N . THR F 1 121 ? -5.976 63.921 35.146 1.00 76.23 121 THR F N 1
ATOM 9356 C CA . THR F 1 121 ? -5.340 64.763 36.160 1.00 85.54 121 THR F CA 1
ATOM 9357 C C . THR F 1 121 ? -4.244 64.048 36.969 1.00 95.18 121 THR F C 1
ATOM 9358 O O . THR F 1 121 ? -3.560 64.700 37.781 1.00 59.20 121 THR F O 1
ATOM 9362 N N . ALA F 1 122 ? -4.066 62.735 36.793 1.00 62.54 122 ALA F N 1
ATOM 9363 C CA . ALA F 1 122 ? -3.098 61.993 37.594 1.00 54.55 122 ALA F CA 1
ATOM 9364 C C . ALA F 1 122 ? -2.647 60.751 36.834 1.00 47.83 122 ALA F C 1
ATOM 9365 O O . ALA F 1 122 ? -3.357 60.242 35.956 1.00 57.41 122 ALA F O 1
ATOM 9367 N N . THR F 1 123 ? -1.450 60.267 37.192 1.00 58.76 123 THR F N 1
ATOM 9368 C CA . THR F 1 123 ? -0.932 59.019 36.636 1.00 59.13 123 THR F CA 1
ATOM 9369 C C . THR F 1 123 ? -1.748 57.824 37.149 1.00 65.11 123 THR F C 1
ATOM 9370 O O . THR F 1 123 ? -2.543 57.926 38.094 1.00 48.57 123 THR F O 1
ATOM 9374 N N . VAL F 1 124 ? -1.536 56.667 36.512 1.00 39.77 124 VAL F N 1
ATOM 9375 C CA . VAL F 1 124 ? -2.028 55.405 37.058 1.00 44.90 124 VAL F CA 1
ATOM 9376 C C . VAL F 1 124 ? -0.919 54.862 37.951 1.00 28.72 124 VAL F C 1
ATOM 9377 O O . VAL F 1 124 ? -0.023 55.615 38.356 1.00 55.63 124 VAL F O 1
ATOM 9381 N N . ARG F 1 125 ? -1.000 53.584 38.319 1.00 45.98 125 ARG F N 1
ATOM 9382 C CA . ARG F 1 125 ? 0.048 52.950 39.119 1.00 38.74 125 ARG F CA 1
ATOM 9383 C C . ARG F 1 125 ? 0.982 52.182 38.188 1.00 48.08 125 ARG F C 1
ATOM 9384 O O . ARG F 1 125 ? 0.946 50.956 38.085 1.00 48.08 125 ARG F O 1
ATOM 9392 N N . ALA F 1 126 ? 1.812 52.947 37.483 1.00 48.18 126 ALA F N 1
ATOM 9393 C CA . ALA F 1 126 ? 2.768 52.360 36.559 1.00 41.73 126 ALA F CA 1
ATOM 9394 C C . ALA F 1 126 ? 4.018 51.888 37.299 1.00 44.99 126 ALA F C 1
ATOM 9395 O O . ALA F 1 126 ? 4.417 52.447 38.329 1.00 42.08 126 ALA F O 1
ATOM 9397 N N . VAL F 1 127 ? 4.624 50.826 36.773 1.00 41.61 127 VAL F N 1
ATOM 9398 C CA . VAL F 1 127 ? 5.863 50.287 37.321 1.00 38.29 127 VAL F CA 1
ATOM 9399 C C . VAL F 1 127 ? 6.769 49.902 36.163 1.00 43.36 127 VAL F C 1
ATOM 9400 O O . VAL F 1 127 ? 6.379 49.102 35.305 1.00 46.28 127 VAL F O 1
ATOM 9404 N N . PHE F 1 128 ? 7.959 50.498 36.113 1.00 45.10 128 PHE F N 1
ATOM 9405 C CA . PHE F 1 128 ? 8.996 50.114 35.167 1.00 27.46 128 PHE F CA 1
ATOM 9406 C C . PHE F 1 128 ? 10.158 49.515 35.937 1.00 37.69 128 PHE F C 1
ATOM 9407 O O . PHE F 1 128 ? 10.538 50.024 36.996 1.00 66.04 128 PHE F O 1
ATOM 9415 N N . ILE F 1 129 ? 10.699 48.420 35.415 1.00 49.15 129 ILE F N 1
ATOM 9416 C CA . ILE F 1 129 ? 11.891 47.786 35.958 1.00 26.83 129 ILE F CA 1
ATOM 9417 C C . ILE F 1 129 ? 12.993 47.935 34.924 1.00 51.19 129 ILE F C 1
ATOM 9418 O O . ILE F 1 129 ? 12.900 47.386 33.818 1.00 54.88 129 ILE F O 1
ATOM 9423 N N . ILE F 1 130 ? 14.027 48.680 35.280 1.00 59.18 130 ILE F N 1
ATOM 9424 C CA . ILE F 1 130 ? 15.142 48.955 34.392 1.00 35.66 130 ILE F CA 1
ATOM 9425 C C . ILE F 1 130 ? 16.347 48.227 34.961 1.00 50.74 130 ILE F C 1
ATOM 9426 O O . ILE F 1 130 ? 16.495 48.132 36.186 1.00 52.51 130 ILE F O 1
ATOM 9431 N N . ASP F 1 131 ? 17.186 47.675 34.084 1.00 45.13 131 ASP F N 1
ATOM 9432 C CA . ASP F 1 131 ? 18.312 46.888 34.564 1.00 39.14 131 ASP F CA 1
ATOM 9433 C C . ASP F 1 131 ? 19.602 47.720 34.583 1.00 75.39 131 ASP F C 1
ATOM 9434 O O . ASP F 1 131 ? 19.621 48.924 34.291 1.00 62.69 131 ASP F O 1
ATOM 9439 N N . ASP F 1 132 ? 20.707 47.057 34.930 1.00 70.91 132 ASP F N 1
ATOM 9440 C CA . ASP F 1 132 ? 21.991 47.720 35.081 1.00 72.58 132 ASP F CA 1
ATOM 9441 C C . ASP F 1 132 ? 22.510 48.324 33.785 1.00 73.21 132 ASP F C 1
ATOM 9442 O O . ASP F 1 132 ? 23.479 49.086 33.839 1.00 83.19 132 ASP F O 1
ATOM 9447 N N . LYS F 1 133 ? 21.930 48.005 32.627 1.00 48.07 133 LYS F N 1
ATOM 9448 C CA . LYS F 1 133 ? 22.391 48.641 31.400 1.00 48.29 133 LYS F CA 1
ATOM 9449 C C . LYS F 1 133 ? 21.357 49.608 30.861 1.00 66.03 133 LYS F C 1
ATOM 9450 O O . LYS F 1 133 ? 21.563 50.206 29.793 1.00 61.57 133 LYS F O 1
ATOM 9456 N N . GLY F 1 134 ? 20.278 49.813 31.610 1.00 80.71 134 GLY F N 1
ATOM 9457 C CA . GLY F 1 134 ? 19.279 50.789 31.267 1.00 35.19 134 GLY F CA 1
ATOM 9458 C C . GLY F 1 134 ? 18.154 50.307 30.378 1.00 47.33 134 GLY F C 1
ATOM 9459 O O . GLY F 1 134 ? 17.365 51.141 29.933 1.00 59.55 134 GLY F O 1
ATOM 9460 N N . THR F 1 135 ? 18.045 49.005 30.087 1.00 55.79 135 THR F N 1
ATOM 9461 C CA . THR F 1 135 ? 16.960 48.536 29.224 1.00 52.66 135 THR F CA 1
ATOM 9462 C C . THR F 1 135 ? 15.699 48.263 30.046 1.00 64.45 135 THR F C 1
ATOM 9463 O O . THR F 1 135 ? 15.753 47.845 31.212 1.00 45.52 135 THR F O 1
ATOM 9467 N N . VAL F 1 136 ? 14.555 48.567 29.441 1.00 44.55 136 VAL F N 1
ATOM 9468 C CA . VAL F 1 136 ? 13.285 48.369 30.116 1.00 31.71 136 VAL F CA 1
ATOM 9469 C C . VAL F 1 136 ? 12.959 46.889 30.105 1.00 43.46 136 VAL F C 1
ATOM 9470 O O . VAL F 1 136 ? 12.873 46.261 29.042 1.00 49.25 136 VAL F O 1
ATOM 9474 N N . ARG F 1 137 ? 12.774 46.324 31.289 1.00 36.76 137 ARG F N 1
ATOM 9475 C CA . ARG F 1 137 ? 12.662 44.883 31.408 1.00 36.98 137 ARG F CA 1
ATOM 9476 C C . ARG F 1 137 ? 11.258 44.371 31.709 1.00 39.74 137 ARG F C 1
ATOM 9477 O O . ARG F 1 137 ? 10.991 43.188 31.462 1.00 54.95 137 ARG F O 1
ATOM 9485 N N . LEU F 1 138 ? 10.356 45.223 32.202 1.00 51.14 138 LEU F N 1
ATOM 9486 C CA . LEU F 1 138 ? 9.062 44.805 32.733 1.00 37.35 138 LEU F CA 1
ATOM 9487 C C . LEU F 1 138 ? 8.199 46.047 32.917 1.00 36.88 138 LEU F C 1
ATOM 9488 O O . LEU F 1 138 ? 8.682 47.060 33.421 1.00 52.41 138 LEU F O 1
ATOM 9493 N N . ILE F 1 139 ? 6.933 45.975 32.515 1.00 48.45 139 ILE F N 1
ATOM 9494 C CA . ILE F 1 139 ? 6.047 47.132 32.609 1.00 31.72 139 ILE F CA 1
ATOM 9495 C C . ILE F 1 139 ? 4.717 46.720 33.220 1.00 40.09 139 ILE F C 1
ATOM 9496 O O . ILE F 1 139 ? 4.065 45.785 32.744 1.00 49.24 139 ILE F O 1
ATOM 9501 N N . LEU F 1 140 ? 4.310 47.426 34.263 1.00 45.83 140 LEU F N 1
ATOM 9502 C CA . LEU F 1 140 ? 3.036 47.197 34.926 1.00 35.51 140 LEU F CA 1
ATOM 9503 C C . LEU F 1 140 ? 2.228 48.472 34.966 1.00 42.50 140 LEU F C 1
ATOM 9504 O O . LEU F 1 140 ? 2.718 49.500 35.443 1.00 49.61 140 LEU F O 1
ATOM 9509 N N . TYR F 1 141 ? 0.972 48.384 34.535 1.00 44.28 141 TYR F N 1
ATOM 9510 C CA . TYR F 1 141 ? -0.006 49.459 34.713 1.00 31.68 141 TYR F CA 1
ATOM 9511 C C . TYR F 1 141 ? -1.126 48.947 35.625 1.00 38.77 141 TYR F C 1
ATOM 9512 O O . TYR F 1 141 ? -2.058 48.279 35.163 1.00 48.72 141 TYR F O 1
ATOM 9521 N N . TYR F 1 142 ? -1.023 49.242 36.928 1.00 36.45 142 TYR F N 1
ATOM 9522 C CA . TYR F 1 142 ? -2.150 49.007 37.819 1.00 28.07 142 TYR F CA 1
ATOM 9523 C C . TYR F 1 142 ? -3.035 50.253 37.885 1.00 56.92 142 TYR F C 1
ATOM 9524 O O . TYR F 1 142 ? -2.546 51.387 37.758 1.00 43.31 142 TYR F O 1
ATOM 9533 N N . PRO F 1 143 ? -4.336 50.072 38.104 1.00 40.30 143 PRO F N 1
ATOM 9534 C CA . PRO F 1 143 ? -5.249 51.217 38.145 1.00 36.40 143 PRO F CA 1
ATOM 9535 C C . PRO F 1 143 ? -5.126 51.954 39.477 1.00 37.19 143 PRO F C 1
ATOM 9536 O O . PRO F 1 143 ? -4.442 51.517 40.405 1.00 52.78 143 PRO F O 1
ATOM 9540 N N . MET F 1 144 ? -5.806 53.105 39.548 1.00 54.49 144 MET F N 1
ATOM 9541 C CA . MET F 1 144 ? -5.740 53.961 40.735 1.00 51.97 144 MET F CA 1
ATOM 9542 C C . MET F 1 144 ? -6.213 53.230 41.993 1.00 56.98 144 MET F C 1
ATOM 9543 O O . MET F 1 144 ? -5.595 53.338 43.061 1.00 52.52 144 MET F O 1
ATOM 9548 N N . GLU F 1 145 ? -7.285 52.451 41.866 1.00 58.60 145 GLU F N 1
ATOM 9549 C CA . GLU F 1 145 ? -8.169 52.018 42.943 1.00 38.02 145 GLU F CA 1
ATOM 9550 C C . GLU F 1 145 ? -7.696 50.781 43.708 1.00 58.48 145 GLU F C 1
ATOM 9551 O O . GLU F 1 145 ? -8.251 50.502 44.777 1.00 67.22 145 GLU F O 1
ATOM 9557 N N . ILE F 1 146 ? -6.751 49.993 43.185 1.00 41.41 146 ILE F N 1
ATOM 9558 C CA . ILE F 1 146 ? -6.140 48.902 43.947 1.00 55.63 146 ILE F CA 1
ATOM 9559 C C . ILE F 1 146 ? -4.649 49.187 44.114 1.00 34.85 146 ILE F C 1
ATOM 9560 O O . ILE F 1 146 ? -3.978 49.681 43.200 1.00 51.77 146 ILE F O 1
ATOM 9565 N N . GLY F 1 147 ? -4.131 48.924 45.293 1.00 48.02 147 GLY F N 1
ATOM 9566 C CA . GLY F 1 147 ? -2.713 49.064 45.480 1.00 43.05 147 GLY F CA 1
ATOM 9567 C C . GLY F 1 147 ? -1.962 47.917 44.839 1.00 50.91 147 GLY F C 1
ATOM 9568 O O . GLY F 1 147 ? -2.533 46.873 44.506 1.00 45.39 147 GLY F O 1
ATOM 9569 N N . ARG F 1 148 ? -0.652 48.126 44.675 1.00 48.42 148 ARG F N 1
ATOM 9570 C CA . ARG F 1 148 ? 0.226 47.138 44.061 1.00 41.35 148 ARG F CA 1
ATOM 9571 C C . ARG F 1 148 ? 0.663 46.113 45.096 1.00 33.95 148 ARG F C 1
ATOM 9572 O O . ARG F 1 148 ? 0.540 46.325 46.306 1.00 54.41 148 ARG F O 1
ATOM 9580 N N . ASN F 1 149 ? 1.180 44.987 44.595 1.00 49.22 149 ASN F N 1
ATOM 9581 C CA . ASN F 1 149 ? 1.803 43.940 45.407 1.00 33.80 149 ASN F CA 1
ATOM 9582 C C . ASN F 1 149 ? 3.318 44.097 45.310 1.00 55.31 149 ASN F C 1
ATOM 9583 O O . ASN F 1 149 ? 3.911 43.839 44.255 1.00 63.67 149 ASN F O 1
ATOM 9588 N N . ILE F 1 150 ? 3.949 44.492 46.415 1.00 54.59 150 ILE F N 1
ATOM 9589 C CA . ILE F 1 150 ? 5.360 44.866 46.334 1.00 42.12 150 ILE F CA 1
ATOM 9590 C C . ILE F 1 150 ? 6.228 43.621 46.306 1.00 43.78 150 ILE F C 1
ATOM 9591 O O . ILE F 1 150 ? 7.235 43.566 45.591 1.00 54.81 150 ILE F O 1
ATOM 9596 N N . ASP F 1 151 ? 5.847 42.593 47.066 1.00 54.36 151 ASP F N 1
ATOM 9597 C CA . ASP F 1 151 ? 6.562 41.328 46.970 1.00 53.88 151 ASP F CA 1
ATOM 9598 C C . ASP F 1 151 ? 6.549 40.739 45.560 1.00 51.30 151 ASP F C 1
ATOM 9599 O O . ASP F 1 151 ? 7.491 40.024 45.200 1.00 70.11 151 ASP F O 1
ATOM 9604 N N . GLU F 1 152 ? 5.563 41.070 44.722 1.00 41.57 152 GLU F N 1
ATOM 9605 C CA . GLU F 1 152 ? 5.616 40.568 43.347 1.00 46.70 152 GLU F CA 1
ATOM 9606 C C . GLU F 1 152 ? 6.670 41.300 42.511 1.00 40.92 152 GLU F C 1
ATOM 9607 O O . GLU F 1 152 ? 7.327 40.690 41.657 1.00 49.02 152 GLU F O 1
ATOM 9613 N N . ILE F 1 153 ? 6.868 42.591 42.758 1.00 33.99 153 ILE F N 1
ATOM 9614 C CA . ILE F 1 153 ? 7.972 43.307 42.121 1.00 40.23 153 ILE F CA 1
ATOM 9615 C C . ILE F 1 153 ? 9.323 42.693 42.517 1.00 55.81 153 ILE F C 1
ATOM 9616 O O . ILE F 1 153 ? 10.223 42.532 41.679 1.00 46.59 153 ILE F O 1
ATOM 9621 N N . LEU F 1 154 ? 9.488 42.329 43.791 1.00 45.91 154 LEU F N 1
ATOM 9622 C CA . LEU F 1 154 ? 10.746 41.723 44.220 1.00 44.28 154 LEU F CA 1
ATOM 9623 C C . LEU F 1 154 ? 10.948 40.377 43.547 1.00 40.55 154 LEU F C 1
ATOM 9624 O O . LEU F 1 154 ? 12.019 40.094 42.994 1.00 54.92 154 LEU F O 1
ATOM 9629 N N . ARG F 1 155 ? 9.915 39.534 43.590 1.00 50.87 155 ARG F N 1
ATOM 9630 C CA . ARG F 1 155 ? 9.942 38.243 42.907 1.00 27.20 155 ARG F CA 1
ATOM 9631 C C . ARG F 1 155 ? 10.373 38.387 41.447 1.00 49.55 155 ARG F C 1
ATOM 9632 O O . ARG F 1 155 ? 11.110 37.540 40.921 1.00 44.62 155 ARG F O 1
ATOM 9640 N N . ALA F 1 156 ? 9.931 39.459 40.776 1.00 33.14 156 ALA F N 1
ATOM 9641 C CA . ALA F 1 156 ? 10.252 39.615 39.360 1.00 36.46 156 ALA F CA 1
ATOM 9642 C C . ALA F 1 156 ? 11.700 40.039 39.166 1.00 48.81 156 ALA F C 1
ATOM 9643 O O . ALA F 1 156 ? 12.357 39.593 38.218 1.00 64.89 156 ALA F O 1
ATOM 9645 N N . ILE F 1 157 ? 12.221 40.894 40.052 1.00 58.69 157 ILE F N 1
ATOM 9646 C CA . ILE F 1 157 ? 13.632 41.272 39.957 1.00 39.27 157 ILE F CA 1
ATOM 9647 C C . ILE F 1 157 ? 14.527 40.055 40.187 1.00 45.97 157 ILE F C 1
ATOM 9648 O O . ILE F 1 157 ? 15.451 39.797 39.409 1.00 57.97 157 ILE F O 1
ATOM 9653 N N . ARG F 1 158 ? 14.260 39.278 41.244 1.00 34.21 158 ARG F N 1
ATOM 9654 C CA . ARG F 1 158 ? 15.012 38.044 41.473 1.00 38.72 158 ARG F CA 1
ATOM 9655 C C . ARG F 1 158 ? 15.060 37.176 40.227 1.00 46.96 158 ARG F C 1
ATOM 9656 O O . ARG F 1 158 ? 16.138 36.760 39.779 1.00 67.74 158 ARG F O 1
ATOM 9664 N N . ALA F 1 159 ? 13.889 36.933 39.632 1.00 44.57 159 ALA F N 1
ATOM 9665 C CA . ALA F 1 159 ? 13.829 36.103 38.432 1.00 52.45 159 ALA F CA 1
ATOM 9666 C C . ALA F 1 159 ? 14.593 36.748 37.274 1.00 45.57 159 ALA F C 1
ATOM 9667 O O . ALA F 1 159 ? 15.410 36.092 36.613 1.00 49.18 159 ALA F O 1
ATOM 9669 N N . LEU F 1 160 ? 14.361 38.045 37.031 1.00 41.91 160 LEU F N 1
ATOM 9670 C CA . LEU F 1 160 ? 15.037 38.719 35.925 1.00 38.25 160 LEU F CA 1
ATOM 9671 C C . LEU F 1 160 ? 16.552 38.674 36.088 1.00 55.03 160 LEU F C 1
ATOM 9672 O O . LEU F 1 160 ? 17.288 38.507 35.104 1.00 67.69 160 LEU F O 1
ATOM 9677 N N . GLN F 1 161 ? 17.037 38.805 37.330 1.00 54.37 161 GLN F N 1
ATOM 9678 C CA . GLN F 1 161 ? 18.477 38.761 37.583 1.00 35.82 161 GLN F CA 1
ATOM 9679 C C . GLN F 1 161 ? 19.040 37.357 37.398 1.00 46.79 161 GLN F C 1
ATOM 9680 O O . GLN F 1 161 ? 20.107 37.201 36.786 1.00 65.61 161 GLN F O 1
ATOM 9686 N N . LEU F 1 162 ? 18.324 36.328 37.894 1.00 42.57 162 LEU F N 1
ATOM 9687 C CA . LEU F 1 162 ? 18.724 34.935 37.651 1.00 49.35 162 LEU F CA 1
ATOM 9688 C C . LEU F 1 162 ? 18.815 34.627 36.156 1.00 36.72 162 LEU F C 1
ATOM 9689 O O . LEU F 1 162 ? 19.667 33.842 35.729 1.00 65.77 162 LEU F O 1
ATOM 9694 N N . VAL F 1 163 ? 17.904 35.187 35.358 1.00 65.42 163 VAL F N 1
ATOM 9695 C CA . VAL F 1 163 ? 17.952 35.012 33.908 1.00 49.93 163 VAL F CA 1
ATOM 9696 C C . VAL F 1 163 ? 19.249 35.571 33.335 1.00 42.63 163 VAL F C 1
ATOM 9697 O O . VAL F 1 163 ? 19.926 34.909 32.540 1.00 74.27 163 VAL F O 1
ATOM 9701 N N . ASP F 1 164 ? 19.618 36.793 33.728 1.00 72.02 164 ASP F N 1
ATOM 9702 C CA . ASP F 1 164 ? 20.863 37.394 33.253 1.00 56.69 164 ASP F CA 1
ATOM 9703 C C . ASP F 1 164 ? 22.103 36.611 33.685 1.00 56.90 164 ASP F C 1
ATOM 9704 O O . ASP F 1 164 ? 23.122 36.671 32.986 1.00 90.23 164 ASP F O 1
ATOM 9709 N N . LYS F 1 165 ? 22.051 35.909 34.834 1.00 57.02 165 LYS F N 1
ATOM 9710 C CA . LYS F 1 165 ? 23.232 35.228 35.375 1.00 51.73 165 LYS F CA 1
ATOM 9711 C C . LYS F 1 165 ? 23.411 33.857 34.745 1.00 54.75 165 LYS F C 1
ATOM 9712 O O . LYS F 1 165 ? 24.496 33.517 34.262 1.00 89.13 165 LYS F O 1
ATOM 9718 N N . ALA F 1 166 ? 22.361 33.041 34.781 1.00 53.77 166 ALA F N 1
ATOM 9719 C CA . ALA F 1 166 ? 22.431 31.635 34.426 1.00 53.50 166 ALA F CA 1
ATOM 9720 C C . ALA F 1 166 ? 21.922 31.326 33.027 1.00 60.14 166 ALA F C 1
ATOM 9721 O O . ALA F 1 166 ? 21.870 30.144 32.666 1.00 76.12 166 ALA F O 1
ATOM 9723 N N . GLY F 1 167 ? 21.553 32.342 32.240 1.00 58.41 167 GLY F N 1
ATOM 9724 C CA . GLY F 1 167 ? 20.933 32.132 30.948 1.00 52.88 167 GLY F CA 1
ATOM 9725 C C . GLY F 1 167 ? 19.846 31.075 30.979 1.00 57.80 167 GLY F C 1
ATOM 9726 O O . GLY F 1 167 ? 19.924 30.080 30.247 1.00 89.42 167 GLY F O 1
ATOM 9727 N N . VAL F 1 168 ? 18.853 31.255 31.856 1.00 61.03 168 VAL F N 1
ATOM 9728 C CA . VAL F 1 168 ? 17.724 30.338 31.986 1.00 39.75 168 VAL F CA 1
ATOM 9729 C C . VAL F 1 168 ? 16.449 31.160 31.867 1.00 45.17 168 VAL F C 1
ATOM 9730 O O . VAL F 1 168 ? 16.490 32.350 31.520 1.00 43.06 168 VAL F O 1
ATOM 9734 N N . VAL F 1 169 ? 15.314 30.527 32.164 1.00 50.06 169 VAL F N 1
ATOM 9735 C CA . VAL F 1 169 ? 14.006 31.178 32.162 1.00 51.40 169 VAL F CA 1
ATOM 9736 C C . VAL F 1 169 ? 13.232 30.640 33.363 1.00 52.00 169 VAL F C 1
ATOM 9737 O O . VAL F 1 169 ? 13.292 29.444 33.668 1.00 66.75 169 VAL F O 1
ATOM 9741 N N . THR F 1 170 ? 12.532 31.531 34.069 1.00 48.78 170 THR F N 1
ATOM 9742 C CA . THR F 1 170 ? 11.886 31.028 35.275 1.00 36.86 170 THR F CA 1
ATOM 9743 C C . THR F 1 170 ? 10.485 30.499 34.954 1.00 55.29 170 THR F C 1
ATOM 9744 O O . THR F 1 170 ? 9.788 31.060 34.103 1.00 46.35 170 THR F O 1
ATOM 9748 N N . PRO F 1 171 ? 10.028 29.422 35.592 1.00 39.17 171 PRO F N 1
ATOM 9749 C CA . PRO F 1 171 ? 8.643 28.989 35.371 1.00 49.00 171 PRO F CA 1
ATOM 9750 C C . PRO F 1 171 ? 7.652 29.904 36.065 1.00 44.18 171 PRO F C 1
ATOM 9751 O O . PRO F 1 171 ? 8.036 30.786 36.848 1.00 57.43 171 PRO F O 1
ATOM 9755 N N . ALA F 1 172 ? 6.369 29.654 35.801 1.00 44.47 172 ALA F N 1
ATOM 9756 C CA . ALA F 1 172 ? 5.276 30.407 36.412 1.00 40.07 172 ALA F CA 1
ATOM 9757 C C . ALA F 1 172 ? 5.258 30.272 37.935 1.00 48.27 172 ALA F C 1
ATOM 9758 O O . ALA F 1 172 ? 5.449 29.182 38.484 1.00 58.36 172 ALA F O 1
ATOM 9760 N N . ASN F 1 173 ? 4.986 31.393 38.615 1.00 49.26 173 ASN F N 1
ATOM 9761 C CA . ASN F 1 173 ? 4.929 31.488 40.076 1.00 42.12 173 ASN F CA 1
ATOM 9762 C C . ASN F 1 173 ? 6.251 31.107 40.736 1.00 66.58 173 ASN F C 1
ATOM 9763 O O . ASN F 1 173 ? 6.274 30.817 41.949 1.00 54.84 173 ASN F O 1
ATOM 9768 N N . TRP F 1 174 ? 7.344 31.119 39.956 1.00 40.50 174 TRP F N 1
ATOM 9769 C CA . TRP F 1 174 ? 8.672 30.838 40.494 1.00 38.84 174 TRP F CA 1
ATOM 9770 C C . TRP F 1 174 ? 9.002 31.794 41.644 1.00 48.57 174 TRP F C 1
ATOM 9771 O O . TRP F 1 174 ? 8.715 32.998 41.557 1.00 51.13 174 TRP F O 1
ATOM 9782 N N . PRO F 1 175 ? 9.633 31.306 42.730 1.00 57.10 175 PRO F N 1
ATOM 9783 C CA . PRO F 1 175 ? 10.215 29.971 42.905 1.00 57.78 175 PRO F CA 1
ATOM 9784 C C . PRO F 1 175 ? 9.260 28.922 43.472 1.00 55.82 175 PRO F C 1
ATOM 9785 O O . PRO F 1 175 ? 9.711 28.026 44.189 1.00 52.17 175 PRO F O 1
ATOM 9789 N N . ASN F 1 176 ? 7.972 29.007 43.146 1.00 60.10 176 ASN F N 1
ATOM 9790 C CA . ASN F 1 176 ? 6.957 28.102 43.689 1.00 40.26 176 ASN F CA 1
ATOM 9791 C C . ASN F 1 176 ? 6.144 27.468 42.587 1.00 77.44 176 ASN F C 1
ATOM 9792 O O . ASN F 1 176 ? 4.909 27.448 42.638 1.00 45.78 176 ASN F O 1
ATOM 9797 N N . ASN F 1 177 ? 6.823 26.952 41.564 1.00 47.08 177 ASN F N 1
ATOM 9798 C CA . ASN F 1 177 ? 6.094 26.394 40.446 1.00 43.52 177 ASN F CA 1
ATOM 9799 C C . ASN F 1 177 ? 5.576 25.022 40.834 1.00 52.28 177 ASN F C 1
ATOM 9800 O O . ASN F 1 177 ? 6.320 24.189 41.363 1.00 56.09 177 ASN F O 1
ATOM 9805 N N . GLU F 1 178 ? 4.275 24.807 40.594 1.00 68.58 178 GLU F N 1
ATOM 9806 C CA . GLU F 1 178 ? 3.546 23.576 40.907 1.00 63.09 178 GLU F CA 1
ATOM 9807 C C . GLU F 1 178 ? 4.016 22.368 40.111 1.00 51.80 178 GLU F C 1
ATOM 9808 O O . GLU F 1 178 ? 3.477 21.278 40.341 1.00 76.36 178 GLU F O 1
ATOM 9814 N N . LEU F 1 179 ? 4.955 22.527 39.170 1.00 54.69 179 LEU F N 1
ATOM 9815 C CA . LEU F 1 179 ? 5.563 21.396 38.476 1.00 45.21 179 LEU F CA 1
ATOM 9816 C C . LEU F 1 179 ? 7.010 21.165 38.870 1.00 53.44 179 LEU F C 1
ATOM 9817 O O . LEU F 1 179 ? 7.430 20.012 38.983 1.00 78.04 179 LEU F O 1
ATOM 9822 N N . ILE F 1 180 ? 7.798 22.222 39.081 1.00 52.99 180 ILE F N 1
ATOM 9823 C CA . ILE F 1 180 ? 9.238 22.047 39.255 1.00 41.43 180 ILE F CA 1
ATOM 9824 C C . ILE F 1 180 ? 9.773 22.929 40.387 1.00 59.87 180 ILE F C 1
ATOM 9825 O O . ILE F 1 180 ? 10.991 23.028 40.585 1.00 62.90 180 ILE F O 1
ATOM 9830 N N . GLY F 1 181 ? 8.868 23.586 41.122 1.00 49.45 181 GLY F N 1
ATOM 9831 C CA . GLY F 1 181 ? 9.193 24.394 42.290 1.00 55.63 181 GLY F CA 1
ATOM 9832 C C . GLY F 1 181 ? 10.261 25.459 42.129 1.00 54.69 181 GLY F C 1
ATOM 9833 O O . GLY F 1 181 ? 10.073 26.474 41.448 1.00 56.69 181 GLY F O 1
ATOM 9834 N N . ASP F 1 182 ? 11.386 25.219 42.804 1.00 78.06 182 ASP F N 1
ATOM 9835 C CA . ASP F 1 182 ? 12.568 26.063 42.763 1.00 67.34 182 ASP F CA 1
ATOM 9836 C C . ASP F 1 182 ? 13.274 26.026 41.402 1.00 70.73 182 ASP F C 1
ATOM 9837 O O . ASP F 1 182 ? 13.939 27.002 41.034 1.00 72.80 182 ASP F O 1
ATOM 9842 N N . LYS F 1 183 ? 13.132 24.935 40.644 1.00 63.73 183 LYS F N 1
ATOM 9843 C CA . LYS F 1 183 ? 13.946 24.705 39.451 1.00 58.36 183 LYS F CA 1
ATOM 9844 C C . LYS F 1 183 ? 13.637 25.698 38.330 1.00 69.53 183 LYS F C 1
ATOM 9845 O O . LYS F 1 183 ? 12.510 26.187 38.183 1.00 60.69 183 LYS F O 1
ATOM 9851 N N . VAL F 1 184 ? 14.665 26.004 37.543 1.00 37.83 184 VAL F N 1
ATOM 9852 C CA . VAL F 1 184 ? 14.523 26.894 36.406 1.00 53.72 184 VAL F CA 1
ATOM 9853 C C . VAL F 1 184 ? 14.571 26.075 35.111 1.00 51.46 184 VAL F C 1
ATOM 9854 O O . VAL F 1 184 ? 14.837 24.869 35.108 1.00 52.00 184 VAL F O 1
ATOM 9858 N N . ILE F 1 185 ? 14.275 26.741 34.000 1.00 64.06 185 ILE F N 1
ATOM 9859 C CA . ILE F 1 185 ? 14.016 26.067 32.732 1.00 53.56 185 ILE F CA 1
ATOM 9860 C C . ILE F 1 185 ? 15.109 26.421 31.729 1.00 54.40 185 ILE F C 1
ATOM 9861 O O . ILE F 1 185 ? 15.603 27.557 31.695 1.00 56.60 185 ILE F O 1
ATOM 9866 N N . ASN F 1 186 ? 15.504 25.424 30.939 1.00 65.62 186 ASN F N 1
ATOM 9867 C CA . ASN F 1 186 ? 16.477 25.621 29.877 1.00 52.84 186 ASN F CA 1
ATOM 9868 C C . ASN F 1 186 ? 15.810 26.283 28.677 1.00 62.98 186 ASN F C 1
ATOM 9869 O O . ASN F 1 186 ? 14.753 25.811 28.225 1.00 61.28 186 ASN F O 1
ATOM 9874 N N . PRO F 1 187 ? 16.423 27.327 28.117 1.00 58.46 187 PRO F N 1
ATOM 9875 C CA . PRO F 1 187 ? 15.847 27.991 26.934 1.00 62.17 187 PRO F CA 1
ATOM 9876 C C . PRO F 1 187 ? 15.777 27.023 25.765 1.00 56.25 187 PRO F C 1
ATOM 9877 O O . PRO F 1 187 ? 16.770 26.379 25.413 1.00 67.09 187 PRO F O 1
ATOM 9881 N N . ALA F 1 188 ? 14.581 26.915 25.175 1.00 85.10 188 ALA F N 1
ATOM 9882 C CA . ALA F 1 188 ? 14.289 25.867 24.198 1.00 81.34 188 ALA F CA 1
ATOM 9883 C C . ALA F 1 188 ? 15.274 25.909 23.021 1.00 65.57 188 ALA F C 1
ATOM 9884 O O . ALA F 1 188 ? 15.802 26.973 22.675 1.00 57.14 188 ALA F O 1
ATOM 9886 N N . PRO F 1 189 ? 15.556 24.757 22.404 1.00 56.77 189 PRO F N 1
ATOM 9887 C CA . PRO F 1 189 ? 16.541 24.711 21.314 1.00 65.68 189 PRO F CA 1
ATOM 9888 C C . PRO F 1 189 ? 16.077 25.454 20.068 1.00 84.17 189 PRO F C 1
ATOM 9889 O O . PRO F 1 189 ? 14.889 25.464 19.725 1.00 54.46 189 PRO F O 1
ATOM 9893 N N . ARG F 1 190 ? 17.048 26.055 19.368 1.00 79.10 190 ARG F N 1
ATOM 9894 C CA . ARG F 1 190 ? 16.771 26.958 18.251 1.00 91.84 190 ARG F CA 1
ATOM 9895 C C . ARG F 1 190 ? 16.800 26.278 16.874 1.00 95.70 190 ARG F C 1
ATOM 9896 O O . ARG F 1 190 ? 16.064 26.699 15.965 1.00 64.79 190 ARG F O 1
ATOM 9898 N N . THR F 1 191 ? 17.623 25.242 16.691 1.00 70.60 191 THR F N 1
ATOM 9899 C CA . THR F 1 191 ? 17.732 24.552 15.412 1.00 70.47 191 THR F CA 1
ATOM 9900 C C . THR F 1 191 ? 17.373 23.081 15.633 1.00 44.47 191 THR F C 1
ATOM 9901 O O . THR F 1 191 ? 17.144 22.650 16.761 1.00 75.05 191 THR F O 1
ATOM 9905 N N . ILE F 1 192 ? 17.310 22.302 14.548 1.00 97.74 192 ILE F N 1
ATOM 9906 C CA . ILE F 1 192 ? 16.940 20.890 14.656 1.00 66.23 192 ILE F CA 1
ATOM 9907 C C . ILE F 1 192 ? 18.118 20.042 15.166 1.00 65.84 192 ILE F C 1
ATOM 9908 O O . ILE F 1 192 ? 17.905 19.051 15.873 1.00 72.66 192 ILE F O 1
ATOM 9913 N N . LYS F 1 193 ? 19.363 20.414 14.849 1.00 84.98 193 LYS F N 1
ATOM 9914 C CA . LYS F 1 193 ? 20.516 19.802 15.504 1.00 103.40 193 LYS F CA 1
ATOM 9915 C C . LYS F 1 193 ? 20.392 19.846 17.017 1.00 102.80 193 LYS F C 1
ATOM 9916 O O . LYS F 1 193 ? 20.429 18.813 17.704 1.00 90.09 193 LYS F O 1
ATOM 9922 N N . ASP F 1 194 ? 20.261 21.058 17.542 1.00 91.68 194 ASP F N 1
ATOM 9923 C CA . ASP F 1 194 ? 20.236 21.250 18.977 1.00 70.73 194 ASP F CA 1
ATOM 9924 C C . ASP F 1 194 ? 19.067 20.512 19.609 1.00 71.81 194 ASP F C 1
ATOM 9925 O O . ASP F 1 194 ? 19.192 20.002 20.728 1.00 89.53 194 ASP F O 1
ATOM 9930 N N . ALA F 1 195 ? 17.932 20.422 18.907 1.00 67.79 195 ALA F N 1
ATOM 9931 C CA . ALA F 1 195 ? 16.754 19.799 19.508 1.00 64.81 195 ALA F CA 1
ATOM 9932 C C . ALA F 1 195 ? 16.952 18.303 19.700 1.00 76.79 195 ALA F C 1
ATOM 9933 O O . ALA F 1 195 ? 16.573 17.751 20.740 1.00 82.98 195 ALA F O 1
ATOM 9935 N N . LYS F 1 196 ? 17.543 17.627 18.713 1.00 81.74 196 LYS F N 1
ATOM 9936 C CA . LYS F 1 196 ? 17.669 16.180 18.819 1.00 78.18 196 LYS F CA 1
ATOM 9937 C C . LYS F 1 196 ? 18.607 15.776 19.951 1.00 86.79 196 LYS F C 1
ATOM 9938 O O . LYS F 1 196 ? 18.416 14.719 20.566 1.00 68.70 196 LYS F O 1
ATOM 9944 N N . MET F 1 197 ? 19.590 16.628 20.259 1.00 67.59 197 MET F N 1
ATOM 9945 C CA . MET F 1 197 ? 20.509 16.387 21.367 1.00 74.71 197 MET F CA 1
ATOM 9946 C C . MET F 1 197 ? 19.808 16.257 22.712 1.00 61.14 197 MET F C 1
ATOM 9947 O O . MET F 1 197 ? 20.366 15.663 23.643 1.00 85.65 197 MET F O 1
ATOM 9952 N N . ARG F 1 198 ? 18.602 16.803 22.848 1.00 78.37 198 ARG F N 1
ATOM 9953 C CA . ARG F 1 198 ? 17.891 16.764 24.121 1.00 83.82 198 ARG F CA 1
ATOM 9954 C C . ARG F 1 198 ? 16.724 15.786 24.140 1.00 52.93 198 ARG F C 1
ATOM 9955 O O . ARG F 1 198 ? 15.842 15.911 25.001 1.00 70.16 198 ARG F O 1
ATOM 9963 N N . LEU F 1 199 ? 16.702 14.808 23.242 1.00 75.49 199 LEU F N 1
ATOM 9964 C CA . LEU F 1 199 ? 15.544 13.937 23.179 1.00 66.70 199 LEU F CA 1
ATOM 9965 C C . LEU F 1 199 ? 15.552 12.978 24.363 1.00 96.43 199 LEU F C 1
ATOM 9966 O O . LEU F 1 199 ? 16.606 12.676 24.944 1.00 62.71 199 LEU F O 1
ATOM 9971 N N . GLY F 1 200 ? 14.346 12.553 24.756 1.00 79.47 200 GLY F N 1
ATOM 9972 C CA . GLY F 1 200 ? 14.169 11.674 25.894 1.00 78.93 200 GLY F CA 1
ATOM 9973 C C . GLY F 1 200 ? 14.575 12.231 27.238 1.00 83.61 200 GLY F C 1
ATOM 9974 O O . GLY F 1 200 ? 14.764 11.451 28.179 1.00 86.06 200 GLY F O 1
ATOM 9975 N N . GLN F 1 201 ? 14.738 13.576 27.363 1.00 80.67 201 GLN F N 1
ATOM 9976 C CA . GLN F 1 201 ? 14.877 14.105 28.713 1.00 92.59 201 GLN F CA 1
ATOM 9977 C C . GLN F 1 201 ? 13.508 14.486 29.278 1.00 86.17 201 GLN F C 1
ATOM 9978 O O . GLN F 1 201 ? 12.555 14.692 28.514 1.00 62.28 201 GLN F O 1
ATOM 9984 N N . PRO F 1 202 ? 13.384 14.571 30.609 1.00 67.46 202 PRO F N 1
ATOM 9985 C CA . PRO F 1 202 ? 12.057 14.711 31.223 1.00 57.05 202 PRO F CA 1
ATOM 9986 C C . PRO F 1 202 ? 11.263 15.932 30.746 1.00 107.51 202 PRO F C 1
ATOM 9987 O O . PRO F 1 202 ? 11.771 17.067 30.634 1.00 27.91 202 PRO F O 1
ATOM 9991 N N . PHE F 1 203 ? 9.965 15.652 30.539 1.00 125.82 203 PHE F N 1
ATOM 9992 C CA . PHE F 1 203 ? 8.930 16.403 29.839 1.00 56.00 203 PHE F CA 1
ATOM 9993 C C . PHE F 1 203 ? 9.109 16.206 28.346 1.00 66.67 203 PHE F C 1
ATOM 9994 O O . PHE F 1 203 ? 8.442 15.339 27.768 1.00 88.16 203 PHE F O 1
ATOM 10002 N N . ASP F 1 204 ? 10.019 16.946 27.721 1.00 37.55 204 ASP F N 1
ATOM 10003 C CA . ASP F 1 204 ? 10.237 16.819 26.281 1.00 66.23 204 ASP F CA 1
ATOM 10004 C C . ASP F 1 204 ? 11.466 17.639 25.914 1.00 60.30 204 ASP F C 1
ATOM 10005 O O . ASP F 1 204 ? 12.099 18.261 26.770 1.00 61.66 204 ASP F O 1
ATOM 10010 N N . TRP F 1 205 ? 11.799 17.646 24.623 1.00 50.50 205 TRP F N 1
ATOM 10011 C CA . TRP F 1 205 ? 13.047 18.278 24.210 1.00 49.42 205 TRP F CA 1
ATOM 10012 C C . TRP F 1 205 ? 13.009 19.798 24.358 1.00 53.45 205 TRP F C 1
ATOM 10013 O O . TRP F 1 205 ? 14.057 20.424 24.576 1.00 71.71 205 TRP F O 1
ATOM 10024 N N . TRP F 1 206 ? 11.830 20.411 24.263 1.00 50.92 206 TRP F N 1
ATOM 10025 C CA . TRP F 1 206 ? 11.723 21.854 24.458 1.00 78.39 206 TRP F CA 1
ATOM 10026 C C . TRP F 1 206 ? 11.517 22.263 25.921 1.00 56.27 206 TRP F C 1
ATOM 10027 O O . TRP F 1 206 ? 11.629 23.450 26.250 1.00 83.94 206 TRP F O 1
ATOM 10038 N N . PHE F 1 207 ? 11.258 21.308 26.801 1.00 72.66 207 PHE F N 1
ATOM 10039 C CA . PHE F 1 207 ? 10.884 21.543 28.189 1.00 43.41 207 PHE F CA 1
ATOM 10040 C C . PHE F 1 207 ? 11.849 20.740 29.070 1.00 57.19 207 PHE F C 1
ATOM 10041 O O . PHE F 1 207 ? 11.553 19.616 29.491 1.00 45.93 207 PHE F O 1
ATOM 10049 N N . THR F 1 208 ? 13.018 21.320 29.324 1.00 56.55 208 THR F N 1
ATOM 10050 C CA . THR F 1 208 ? 14.047 20.716 30.159 1.00 62.86 208 THR F CA 1
ATOM 10051 C C . THR F 1 208 ? 14.379 21.649 31.315 1.00 59.36 208 THR F C 1
ATOM 10052 O O . THR F 1 208 ? 14.438 22.869 31.133 1.00 80.81 208 THR F O 1
ATOM 10056 N N . TYR F 1 209 ? 14.571 21.079 32.508 1.00 63.73 209 TYR F N 1
ATOM 10057 C CA . TYR F 1 209 ? 14.757 21.862 33.723 1.00 51.43 209 TYR F CA 1
ATOM 10058 C C . TYR F 1 209 ? 15.988 21.380 34.491 1.00 64.15 209 TYR F C 1
ATOM 10059 O O . TYR F 1 209 ? 16.346 20.196 34.472 1.00 65.91 209 TYR F O 1
ATOM 10068 N N . LYS F 1 210 ? 16.665 22.345 35.114 1.00 62.04 210 LYS F N 1
ATOM 10069 C CA . LYS F 1 210 ? 17.846 22.155 35.947 1.00 76.11 210 LYS F CA 1
ATOM 10070 C C . LYS F 1 210 ? 17.576 22.719 37.333 1.00 92.02 210 LYS F C 1
ATOM 10071 O O . LYS F 1 210 ? 16.428 23.047 37.660 1.00 58.23 210 LYS F O 1
ATOM 10077 N N . GLU F 1 211 ? 18.622 22.856 38.148 1.00 78.06 211 GLU F N 1
ATOM 10078 C CA . GLU F 1 211 ? 18.486 23.510 39.433 1.00 60.93 211 GLU F CA 1
ATOM 10079 C C . GLU F 1 211 ? 19.620 24.500 39.625 1.00 92.82 211 GLU F C 1
ATOM 10080 O O . GLU F 1 211 ? 20.663 24.416 38.966 1.00 85.91 211 GLU F O 1
ATOM 10086 N N . VAL F 1 212 ? 19.384 25.474 40.508 1.00 70.48 212 VAL F N 1
ATOM 10087 C CA . VAL F 1 212 ? 20.410 26.482 40.754 1.00 82.80 212 VAL F CA 1
ATOM 10088 C C . VAL F 1 212 ? 20.506 26.691 42.261 1.00 99.25 212 VAL F C 1
ATOM 10089 O O . VAL F 1 212 ? 21.545 27.098 42.788 1.00 104.20 212 VAL F O 1
ATOM 10093 N N . ARG G 1 5 ? -5.722 46.504 -8.552 1.00 155.97 5 ARG G N 1
ATOM 10094 C CA . ARG G 1 5 ? -4.339 46.411 -8.148 1.00 112.66 5 ARG G CA 1
ATOM 10095 C C . ARG G 1 5 ? -4.160 44.938 -8.416 1.00 94.82 5 ARG G C 1
ATOM 10096 O O . ARG G 1 5 ? -5.167 44.271 -8.686 1.00 158.65 5 ARG G O 1
ATOM 10104 N N . ILE G 1 6 ? -2.942 44.412 -8.427 1.00 75.71 6 ILE G N 1
ATOM 10105 C CA . ILE G 1 6 ? -2.791 43.079 -9.046 1.00 88.49 6 ILE G CA 1
ATOM 10106 C C . ILE G 1 6 ? -3.697 42.067 -8.341 1.00 79.53 6 ILE G C 1
ATOM 10107 O O . ILE G 1 6 ? -3.704 42.007 -7.092 1.00 103.61 6 ILE G O 1
ATOM 10112 N N . PRO G 1 7 ? -4.528 41.307 -9.065 1.00 73.77 7 PRO G N 1
ATOM 10113 C CA . PRO G 1 7 ? -5.498 40.440 -8.386 1.00 73.79 7 PRO G CA 1
ATOM 10114 C C . PRO G 1 7 ? -4.811 39.253 -7.737 1.00 81.24 7 PRO G C 1
ATOM 10115 O O . PRO G 1 7 ? -3.719 38.827 -8.132 1.00 69.80 7 PRO G O 1
ATOM 10119 N N . LEU G 1 8 ? -5.468 38.734 -6.702 1.00 61.55 8 LEU G N 1
ATOM 10120 C CA . LEU G 1 8 ? -4.917 37.665 -5.889 1.00 61.24 8 LEU G CA 1
ATOM 10121 C C . LEU G 1 8 ? -5.962 36.576 -5.686 1.00 63.94 8 LEU G C 1
ATOM 10122 O O . LEU G 1 8 ? -7.152 36.762 -5.962 1.00 58.18 8 LEU G O 1
ATOM 10127 N N . ILE G 1 9 ? -5.492 35.429 -5.194 1.00 38.23 9 ILE G N 1
ATOM 10128 C CA . ILE G 1 9 ? -6.368 34.287 -4.979 1.00 50.25 9 ILE G CA 1
ATOM 10129 C C . ILE G 1 9 ? -7.455 34.685 -3.988 1.00 47.13 9 ILE G C 1
ATOM 10130 O O . ILE G 1 9 ? -7.163 35.208 -2.912 1.00 69.78 9 ILE G O 1
ATOM 10135 N N . GLY G 1 10 ? -8.720 34.476 -4.375 1.00 57.83 10 GLY G N 1
ATOM 10136 C CA . GLY G 1 10 ? -9.863 34.824 -3.551 1.00 54.81 10 GLY G CA 1
ATOM 10137 C C . GLY G 1 10 ? -10.616 36.066 -4.008 1.00 52.05 10 GLY G C 1
ATOM 10138 O O . GLY G 1 10 ? -11.851 36.095 -3.913 1.00 67.84 10 GLY G O 1
ATOM 10139 N N . GLU G 1 11 ? -9.901 37.103 -4.461 1.00 57.64 11 GLU G N 1
ATOM 10140 C CA . GLU G 1 11 ? -10.509 38.283 -5.075 1.00 53.71 11 GLU G CA 1
ATOM 10141 C C . GLU G 1 11 ? -11.286 37.935 -6.345 1.00 45.26 11 GLU G C 1
ATOM 10142 O O . GLU G 1 11 ? -10.949 37.007 -7.088 1.00 57.23 11 GLU G O 1
ATOM 10148 N N . LYS G 1 12 ? -12.316 38.725 -6.622 1.00 73.13 12 LYS G N 1
ATOM 10149 C CA . LYS G 1 12 ? -12.989 38.586 -7.900 1.00 58.57 12 LYS G CA 1
ATOM 10150 C C . LYS G 1 12 ? -12.186 39.193 -9.026 1.00 39.67 12 LYS G C 1
ATOM 10151 O O . LYS G 1 12 ? -11.514 40.210 -8.862 1.00 58.15 12 LYS G O 1
ATOM 10157 N N . PHE G 1 13 ? -12.222 38.515 -10.162 1.00 62.98 13 PHE G N 1
ATOM 10158 C CA . PHE G 1 13 ? -11.532 39.002 -11.340 1.00 43.26 13 PHE G CA 1
ATOM 10159 C C . PHE G 1 13 ? -12.081 40.381 -11.710 1.00 52.96 13 PHE G C 1
ATOM 10160 O O . PHE G 1 13 ? -13.305 40.574 -11.727 1.00 68.84 13 PHE G O 1
ATOM 10168 N N . PRO G 1 14 ? -11.200 41.337 -12.002 1.00 60.81 14 PRO G N 1
ATOM 10169 C CA . PRO G 1 14 ? -11.639 42.731 -12.210 1.00 59.20 14 PRO G CA 1
ATOM 10170 C C . PRO G 1 14 ? -12.531 42.897 -13.431 1.00 65.23 14 PRO G C 1
ATOM 10171 O O . PRO G 1 14 ? -12.263 42.355 -14.507 1.00 82.37 14 PRO G O 1
ATOM 10175 N N . GLU G 1 15 ? -13.598 43.676 -13.272 1.00 76.26 15 GLU G N 1
ATOM 10176 C CA . GLU G 1 15 ? -14.392 44.018 -14.441 1.00 67.75 15 GLU G CA 1
ATOM 10177 C C . GLU G 1 15 ? -13.578 44.743 -15.514 1.00 62.84 15 GLU G C 1
ATOM 10178 O O . GLU G 1 15 ? -12.902 45.742 -15.245 1.00 71.10 15 GLU G O 1
ATOM 10184 N N . MET G 1 16 ? -13.654 44.234 -16.739 1.00 52.92 16 MET G N 1
ATOM 10185 C CA . MET G 1 16 ? -12.924 44.845 -17.837 1.00 56.42 16 MET G CA 1
ATOM 10186 C C . MET G 1 16 ? -13.501 44.347 -19.149 1.00 56.77 16 MET G C 1
ATOM 10187 O O . MET G 1 16 ? -13.940 43.198 -19.248 1.00 65.97 16 MET G O 1
ATOM 10192 N N . GLU G 1 17 ? -13.517 45.226 -20.149 1.00 49.68 17 GLU G N 1
ATOM 10193 C CA . GLU G 1 17 ? -13.979 44.856 -21.478 1.00 58.64 17 GLU G CA 1
ATOM 10194 C C . GLU G 1 17 ? -12.779 44.813 -22.416 1.00 49.97 17 GLU G C 1
ATOM 10195 O O . GLU G 1 17 ? -11.958 45.738 -22.417 1.00 54.07 17 GLU G O 1
ATOM 10201 N N . VAL G 1 18 ? -12.664 43.729 -23.191 1.00 48.30 18 VAL G N 1
ATOM 10202 C CA . VAL G 1 18 ? -11.488 43.462 -24.008 1.00 46.33 18 VAL G CA 1
ATOM 10203 C C . VAL G 1 18 ? -11.919 43.189 -25.446 1.00 61.30 18 VAL G C 1
ATOM 10204 O O . VAL G 1 18 ? -13.051 42.782 -25.726 1.00 50.50 18 VAL G O 1
ATOM 10208 N N . ILE G 1 19 ? -10.976 43.375 -26.364 1.00 48.90 19 ILE G N 1
ATOM 10209 C CA . ILE G 1 19 ? -11.235 43.226 -27.786 1.00 52.87 19 ILE G CA 1
ATOM 10210 C C . ILE G 1 19 ? -10.419 42.041 -28.251 1.00 45.48 19 ILE G C 1
ATOM 10211 O O . ILE G 1 19 ? -9.190 42.037 -28.091 1.00 75.85 19 ILE G O 1
ATOM 10216 N N . THR G 1 20 ? -11.104 41.026 -28.794 1.00 56.82 20 THR G N 1
ATOM 10217 C CA . THR G 1 20 ? -10.519 39.724 -29.100 1.00 50.12 20 THR G CA 1
ATOM 10218 C C . THR G 1 20 ? -10.821 39.330 -30.546 1.00 48.43 20 THR G C 1
ATOM 10219 O O . THR G 1 20 ? -11.715 39.880 -31.195 1.00 65.50 20 THR G O 1
ATOM 10223 N N . THR G 1 21 ? -10.080 38.328 -31.034 1.00 49.85 21 THR G N 1
ATOM 10224 C CA . THR G 1 21 ? -10.328 37.710 -32.331 1.00 32.62 21 THR G CA 1
ATOM 10225 C C . THR G 1 21 ? -11.751 37.187 -32.493 1.00 53.10 21 THR G C 1
ATOM 10226 O O . THR G 1 21 ? -12.079 36.693 -33.573 1.00 87.17 21 THR G O 1
ATOM 10230 N N . HIS G 1 22 ? -12.576 37.183 -31.446 1.00 46.93 22 HIS G N 1
ATOM 10231 C CA . HIS G 1 22 ? -13.968 36.762 -31.564 1.00 47.82 22 HIS G CA 1
ATOM 10232 C C . HIS G 1 22 ? -14.918 37.921 -31.285 1.00 57.64 22 HIS G C 1
ATOM 10233 O O . HIS G 1 22 ? -16.082 37.703 -30.929 1.00 69.75 22 HIS G O 1
ATOM 10240 N N . GLY G 1 23 ? -14.432 39.146 -31.395 1.00 55.80 23 GLY G N 1
ATOM 10241 C CA . GLY G 1 23 ? -15.215 40.308 -31.050 1.00 61.42 23 GLY G CA 1
ATOM 10242 C C . GLY G 1 23 ? -14.904 40.835 -29.666 1.00 59.20 23 GLY G C 1
ATOM 10243 O O . GLY G 1 23 ? -13.896 40.500 -29.039 1.00 71.99 23 GLY G O 1
ATOM 10244 N N . LYS G 1 24 ? -15.787 41.711 -29.202 1.00 71.33 24 LYS G N 1
ATOM 10245 C CA . LYS G 1 24 ? -15.768 42.179 -27.827 1.00 59.25 24 LYS G CA 1
ATOM 10246 C C . LYS G 1 24 ? -16.238 41.117 -26.849 1.00 62.20 24 LYS G C 1
ATOM 10247 O O . LYS G 1 24 ? -17.060 40.255 -27.177 1.00 77.36 24 LYS G O 1
ATOM 10253 N N . ILE G 1 25 ? -15.679 41.193 -25.639 1.00 52.83 25 ILE G N 1
ATOM 10254 C CA . ILE G 1 25 ? -15.927 40.261 -24.543 1.00 45.36 25 ILE G CA 1
ATOM 10255 C C . ILE G 1 25 ? -15.836 41.056 -23.244 1.00 56.83 25 ILE G C 1
ATOM 10256 O O . ILE G 1 25 ? -14.953 41.907 -23.093 1.00 65.65 25 ILE G O 1
ATOM 10261 N N . LYS G 1 26 ? -16.743 40.777 -22.307 1.00 54.54 26 LYS G N 1
ATOM 10262 C CA . LYS G 1 26 ? -16.868 41.524 -21.063 1.00 44.32 26 LYS G CA 1
ATOM 10263 C C . LYS G 1 26 ? -16.378 40.559 -19.999 1.00 87.32 26 LYS G C 1
ATOM 10264 O O . LYS G 1 26 ? -16.961 39.484 -19.829 1.00 77.16 26 LYS G O 1
ATOM 10270 N N . LEU G 1 27 ? -15.270 40.889 -19.341 1.00 87.08 27 LEU G N 1
ATOM 10271 C CA . LEU G 1 27 ? -14.460 39.702 -19.099 1.00 47.91 27 LEU G CA 1
ATOM 10272 C C . LEU G 1 27 ? -14.928 38.809 -17.960 1.00 102.48 27 LEU G C 1
ATOM 10273 O O . LEU G 1 27 ? -15.125 37.613 -18.206 1.00 196.52 27 LEU G O 1
ATOM 10278 N N . PRO G 1 28 ? -15.104 39.271 -16.722 1.00 58.51 28 PRO G N 1
ATOM 10279 C CA . PRO G 1 28 ? -15.494 38.288 -15.673 1.00 45.40 28 PRO G CA 1
ATOM 10280 C C . PRO G 1 28 ? -16.878 37.697 -15.909 1.00 77.22 28 PRO G C 1
ATOM 10281 O O . PRO G 1 28 ? -17.099 36.541 -15.522 1.00 71.91 28 PRO G O 1
ATOM 10285 N N . ASP G 1 29 ? -17.765 38.416 -16.622 1.00 78.42 29 ASP G N 1
ATOM 10286 C CA . ASP G 1 29 ? -19.210 38.188 -16.681 1.00 63.94 29 ASP G CA 1
ATOM 10287 C C . ASP G 1 29 ? -19.679 37.361 -17.869 1.00 52.43 29 ASP G C 1
ATOM 10288 O O . ASP G 1 29 ? -20.602 36.561 -17.725 1.00 82.17 29 ASP G O 1
ATOM 10293 N N . ASP G 1 30 ? -19.146 37.586 -19.068 1.00 72.21 30 ASP G N 1
ATOM 10294 C CA . ASP G 1 30 ? -19.564 36.770 -20.205 1.00 60.26 30 ASP G CA 1
ATOM 10295 C C . ASP G 1 30 ? -19.282 35.293 -19.976 1.00 57.49 30 ASP G C 1
ATOM 10296 O O . ASP G 1 30 ? -19.717 34.463 -20.782 1.00 72.72 30 ASP G O 1
ATOM 10301 N N . TYR G 1 31 ? -18.550 34.950 -18.914 1.00 52.15 31 TYR G N 1
ATOM 10302 C CA . TYR G 1 31 ? -18.231 33.571 -18.568 1.00 73.94 31 TYR G CA 1
ATOM 10303 C C . TYR G 1 31 ? -18.789 33.232 -17.194 1.00 66.26 31 TYR G C 1
ATOM 10304 O O . TYR G 1 31 ? -18.116 32.625 -16.355 1.00 81.25 31 TYR G O 1
ATOM 10313 N N . LYS G 1 32 ? -20.043 33.605 -16.948 1.00 65.98 32 LYS G N 1
ATOM 10314 C CA . LYS G 1 32 ? -20.492 33.778 -15.578 1.00 63.99 32 LYS G CA 1
ATOM 10315 C C . LYS G 1 32 ? -20.991 32.481 -14.977 1.00 61.73 32 LYS G C 1
ATOM 10316 O O . LYS G 1 32 ? -21.323 32.445 -13.794 1.00 129.40 32 LYS G O 1
ATOM 10322 N N . GLY G 1 33 ? -20.995 31.394 -15.717 1.00 46.27 33 GLY G N 1
ATOM 10323 C CA . GLY G 1 33 ? -21.216 30.145 -15.010 1.00 49.14 33 GLY G CA 1
ATOM 10324 C C . GLY G 1 33 ? -20.236 29.072 -15.418 1.00 62.98 33 GLY G C 1
ATOM 10325 O O . GLY G 1 33 ? -20.328 27.903 -15.010 1.00 61.41 33 GLY G O 1
ATOM 10326 N N . ARG G 1 34 ? -19.307 29.474 -16.270 1.00 63.84 34 ARG G N 1
ATOM 10327 C CA . ARG G 1 34 ? -18.202 28.626 -16.656 1.00 56.08 34 ARG G CA 1
ATOM 10328 C C . ARG G 1 34 ? -16.937 29.029 -15.908 1.00 60.74 34 ARG G C 1
ATOM 10329 O O . ARG G 1 34 ? -16.828 30.139 -15.372 1.00 56.74 34 ARG G O 1
ATOM 10337 N N . TRP G 1 35 ? -15.991 28.093 -15.849 1.00 43.46 35 TRP G N 1
ATOM 10338 C CA . TRP G 1 35 ? -14.619 28.442 -15.516 1.00 48.36 35 TRP G CA 1
ATOM 10339 C C . TRP G 1 35 ? -13.913 28.981 -16.754 1.00 53.33 35 TRP G C 1
ATOM 10340 O O . TRP G 1 35 ? -14.275 28.655 -17.889 1.00 59.92 35 TRP G O 1
ATOM 10351 N N . PHE G 1 36 ? -12.885 29.804 -16.548 1.00 33.81 36 PHE G N 1
ATOM 10352 C CA . PHE G 1 36 ? -12.023 30.068 -17.696 1.00 52.63 36 PHE G CA 1
ATOM 10353 C C . PHE G 1 36 ? -10.576 30.278 -17.272 1.00 54.61 36 PHE G C 1
ATOM 10354 O O . PHE G 1 36 ? -10.286 30.718 -16.151 1.00 42.07 36 PHE G O 1
ATOM 10362 N N . VAL G 1 37 ? -9.676 29.934 -18.196 1.00 36.10 37 VAL G N 1
ATOM 10363 C CA . VAL G 1 37 ? -8.238 30.121 -18.049 1.00 41.86 37 VAL G CA 1
ATOM 10364 C C . VAL G 1 37 ? -7.810 31.284 -18.935 1.00 45.63 37 VAL G C 1
ATOM 10365 O O . VAL G 1 37 ? -7.614 31.123 -20.144 1.00 49.39 37 VAL G O 1
ATOM 10369 N N . LEU G 1 38 ? -7.645 32.455 -18.334 1.00 42.09 38 LEU G N 1
ATOM 10370 C CA . LEU G 1 38 ? -7.002 33.575 -18.999 1.00 35.54 38 LEU G CA 1
ATOM 10371 C C . LEU G 1 38 ? -5.492 33.396 -18.930 1.00 43.29 38 LEU G C 1
ATOM 10372 O O . LEU G 1 38 ? -4.927 33.271 -17.838 1.00 59.42 38 LEU G O 1
ATOM 10377 N N . PHE G 1 39 ? -4.832 33.381 -20.078 1.00 44.91 39 PHE G N 1
ATOM 10378 C CA . PHE G 1 39 ? -3.392 33.193 -20.082 1.00 31.21 39 PHE G CA 1
ATOM 10379 C C . PHE G 1 39 ? -2.758 34.111 -21.109 1.00 39.07 39 PHE G C 1
ATOM 10380 O O . PHE G 1 39 ? -3.303 34.312 -22.197 1.00 67.67 39 PHE G O 1
ATOM 10388 N N . SER G 1 40 ? -1.609 34.667 -20.747 1.00 56.08 40 SER G N 1
ATOM 10389 C CA . SER G 1 40 ? -0.833 35.550 -21.608 1.00 31.62 40 SER G CA 1
ATOM 10390 C C . SER G 1 40 ? 0.316 34.792 -22.266 1.00 47.96 40 SER G C 1
ATOM 10391 O O . SER G 1 40 ? 0.780 33.763 -21.769 1.00 54.33 40 SER G O 1
ATOM 10394 N N . HIS G 1 41 ? 0.758 35.303 -23.415 1.00 38.62 41 HIS G N 1
ATOM 10395 C CA . HIS G 1 41 ? 2.006 34.879 -24.041 1.00 51.78 41 HIS G CA 1
ATOM 10396 C C . HIS G 1 41 ? 2.712 36.116 -24.528 1.00 53.37 41 HIS G C 1
ATOM 10397 O O . HIS G 1 41 ? 2.053 37.131 -24.840 1.00 49.39 41 HIS G O 1
ATOM 10404 N N . PRO G 1 42 ? 4.080 36.110 -24.609 1.00 45.06 42 PRO G N 1
ATOM 10405 C CA . PRO G 1 42 ? 4.835 37.297 -25.020 1.00 50.31 42 PRO G CA 1
ATOM 10406 C C . PRO G 1 42 ? 4.372 37.935 -26.320 1.00 74.39 42 PRO G C 1
ATOM 10407 O O . PRO G 1 42 ? 3.988 39.116 -26.310 1.00 76.27 42 PRO G O 1
ATOM 10411 N N . GLY G 1 43 ? 4.389 37.183 -27.425 1.00 44.22 43 GLY G N 1
ATOM 10412 C CA . GLY G 1 43 ? 3.922 37.744 -28.680 1.00 108.15 43 GLY G CA 1
ATOM 10413 C C . GLY G 1 43 ? 3.613 36.701 -29.729 1.00 41.61 43 GLY G C 1
ATOM 10414 O O . GLY G 1 43 ? 4.151 35.591 -29.715 1.00 68.51 43 GLY G O 1
ATOM 10415 N N . ASP G 1 44 ? 2.735 37.083 -30.657 1.00 91.33 44 ASP G N 1
ATOM 10416 C CA . ASP G 1 44 ? 2.455 36.251 -31.815 1.00 53.92 44 ASP G CA 1
ATOM 10417 C C . ASP G 1 44 ? 3.712 36.062 -32.655 1.00 60.48 44 ASP G C 1
ATOM 10418 O O . ASP G 1 44 ? 4.651 36.874 -32.625 1.00 57.24 44 ASP G O 1
ATOM 10423 N N . PHE G 1 45 ? 3.709 34.975 -33.432 1.00 54.76 45 PHE G N 1
ATOM 10424 C CA . PHE G 1 45 ? 4.851 34.587 -34.250 1.00 46.42 45 PHE G CA 1
ATOM 10425 C C . PHE G 1 45 ? 6.109 34.407 -33.417 1.00 56.42 45 PHE G C 1
ATOM 10426 O O . PHE G 1 45 ? 7.223 34.543 -33.929 1.00 65.13 45 PHE G O 1
ATOM 10434 N N . THR G 1 46 ? 5.946 34.158 -32.087 1.00 67.65 46 THR G N 1
ATOM 10435 C CA . THR G 1 46 ? 7.149 33.590 -31.516 1.00 61.06 46 THR G CA 1
ATOM 10436 C C . THR G 1 46 ? 6.999 32.067 -31.431 1.00 64.92 46 THR G C 1
ATOM 10437 O O . THR G 1 46 ? 5.879 31.540 -31.351 1.00 34.46 46 THR G O 1
ATOM 10441 N N . PRO G 1 47 ? 8.109 31.325 -31.478 1.00 60.05 47 PRO G N 1
ATOM 10442 C CA . PRO G 1 47 ? 7.998 29.864 -31.590 1.00 45.00 47 PRO G CA 1
ATOM 10443 C C . PRO G 1 47 ? 7.433 29.160 -30.357 1.00 62.07 47 PRO G C 1
ATOM 10444 O O . PRO G 1 47 ? 6.600 28.252 -30.492 1.00 44.00 47 PRO G O 1
ATOM 10448 N N . VAL G 1 48 ? 7.868 29.528 -29.148 1.00 59.34 48 VAL G N 1
ATOM 10449 C CA . VAL G 1 48 ? 7.394 28.790 -27.973 1.00 49.10 48 VAL G CA 1
ATOM 10450 C C . VAL G 1 48 ? 5.897 29.005 -27.781 1.00 52.91 48 VAL G C 1
ATOM 10451 O O . VAL G 1 48 ? 5.145 28.050 -27.539 1.00 40.48 48 VAL G O 1
ATOM 10455 N N . CYS G 1 49 ? 5.443 30.266 -27.915 1.00 52.66 49 CYS G N 1
ATOM 10456 C CA . CYS G 1 49 ? 4.013 30.570 -27.834 1.00 46.65 49 CYS G CA 1
ATOM 10457 C C . CYS G 1 49 ? 3.207 29.782 -28.868 1.00 52.88 49 CYS G C 1
ATOM 10458 O O . CYS G 1 49 ? 2.077 29.362 -28.586 1.00 34.13 49 CYS G O 1
ATOM 10461 N N . THR G 1 50 ? 3.787 29.513 -30.042 1.00 56.04 50 THR G N 1
ATOM 10462 C CA . THR G 1 50 ? 3.087 28.695 -31.028 1.00 38.16 50 THR G CA 1
ATOM 10463 C C . THR G 1 50 ? 2.891 27.269 -30.517 1.00 50.34 50 THR G C 1
ATOM 10464 O O . THR G 1 50 ? 1.771 26.744 -30.545 1.00 50.35 50 THR G O 1
ATOM 10468 N N . THR G 1 51 ? 3.955 26.632 -30.011 1.00 47.57 51 THR G N 1
ATOM 10469 C CA . THR G 1 51 ? 3.776 25.281 -29.473 1.00 49.05 51 THR G CA 1
ATOM 10470 C C . THR G 1 51 ? 2.710 25.259 -28.381 1.00 54.66 51 THR G C 1
ATOM 10471 O O . THR G 1 51 ? 1.951 24.282 -28.279 1.00 49.57 51 THR G O 1
ATOM 10475 N N . GLU G 1 52 ? 2.630 26.335 -27.573 1.00 37.81 52 GLU G N 1
ATOM 10476 C CA . GLU G 1 52 ? 1.634 26.402 -26.499 1.00 48.95 52 GLU G CA 1
ATOM 10477 C C . GLU G 1 52 ? 0.222 26.467 -27.070 1.00 56.29 52 GLU G C 1
ATOM 10478 O O . GLU G 1 52 ? -0.684 25.790 -26.567 1.00 45.17 52 GLU G O 1
ATOM 10484 N N . PHE G 1 53 ? 0.021 27.239 -28.149 1.00 47.88 53 PHE G N 1
ATOM 10485 C CA . PHE G 1 53 ? -1.315 27.321 -28.741 1.00 44.64 53 PHE G CA 1
ATOM 10486 C C . PHE G 1 53 ? -1.682 26.019 -29.430 1.00 39.68 53 PHE G C 1
ATOM 10487 O O . PHE G 1 53 ? -2.814 25.534 -29.293 1.00 59.62 53 PHE G O 1
ATOM 10495 N N . TYR G 1 54 ? -0.733 25.421 -30.148 1.00 39.27 54 TYR G N 1
ATOM 10496 C CA . TYR G 1 54 ? -0.975 24.091 -30.696 1.00 48.70 54 TYR G CA 1
ATOM 10497 C C . TYR G 1 54 ? -1.486 23.149 -29.609 1.00 49.25 54 TYR G C 1
ATOM 10498 O O . TYR G 1 54 ? -2.578 22.580 -29.732 1.00 54.55 54 TYR G O 1
ATOM 10507 N N . SER G 1 55 ? -0.717 23.010 -28.516 1.00 62.43 55 SER G N 1
ATOM 10508 C CA . SER G 1 55 ? -1.079 22.123 -27.409 1.00 45.59 55 SER G CA 1
ATOM 10509 C C . SER G 1 55 ? -2.452 22.442 -26.826 1.00 43.01 55 SER G C 1
ATOM 10510 O O . SER G 1 55 ? -3.229 21.519 -26.560 1.00 55.36 55 SER G O 1
ATOM 10513 N N . PHE G 1 56 ? -2.759 23.731 -26.601 1.00 60.06 56 PHE G N 1
ATOM 10514 C CA . PHE G 1 56 ? -4.077 24.129 -26.086 1.00 33.25 56 PHE G CA 1
ATOM 10515 C C . PHE G 1 56 ? -5.199 23.726 -27.042 1.00 56.61 56 PHE G C 1
ATOM 10516 O O . PHE G 1 56 ? -6.238 23.204 -26.617 1.00 49.97 56 PHE G O 1
ATOM 10524 N N . SER G 1 57 ? -5.018 23.979 -28.342 1.00 51.86 57 SER G N 1
ATOM 10525 C CA . SER G 1 57 ? -6.081 23.662 -29.286 1.00 51.49 57 SER G CA 1
ATOM 10526 C C . SER G 1 57 ? -6.253 22.163 -29.443 1.00 33.24 57 SER G C 1
ATOM 10527 O O . SER G 1 57 ? -7.381 21.675 -29.545 1.00 79.79 57 SER G O 1
ATOM 10530 N N . LYS G 1 58 ? -5.160 21.408 -29.436 1.00 53.50 58 LYS G N 1
ATOM 10531 C CA . LYS G 1 58 ? -5.306 19.957 -29.500 1.00 51.17 58 LYS G CA 1
ATOM 10532 C C . LYS G 1 58 ? -6.020 19.409 -28.267 1.00 49.72 58 LYS G C 1
ATOM 10533 O O . LYS G 1 58 ? -6.803 18.456 -28.373 1.00 49.71 58 LYS G O 1
ATOM 10539 N N . LYS G 1 59 ? -5.785 20.000 -27.091 1.00 55.57 59 LYS G N 1
ATOM 10540 C CA . LYS G 1 59 ? -6.410 19.522 -25.861 1.00 48.98 59 LYS G CA 1
ATOM 10541 C C . LYS G 1 59 ? -7.683 20.281 -25.523 1.00 48.94 59 LYS G C 1
ATOM 10542 O O . LYS G 1 59 ? -8.137 20.226 -24.375 1.00 57.96 59 LYS G O 1
ATOM 10548 N N . TYR G 1 60 ? -8.297 20.948 -26.506 1.00 72.64 60 TYR G N 1
ATOM 10549 C CA . TYR G 1 60 ? -9.363 21.897 -26.194 1.00 60.13 60 TYR G CA 1
ATOM 10550 C C . TYR G 1 60 ? -10.570 21.228 -25.546 1.00 36.58 60 TYR G C 1
ATOM 10551 O O . TYR G 1 60 ? -11.299 21.879 -24.792 1.00 67.02 60 TYR G O 1
ATOM 10560 N N . GLU G 1 61 ? -10.802 19.937 -25.816 1.00 73.30 61 GLU G N 1
ATOM 10561 C CA . GLU G 1 61 ? -12.104 19.356 -25.476 1.00 78.10 61 GLU G CA 1
ATOM 10562 C C . GLU G 1 61 ? -12.086 18.825 -24.065 1.00 64.55 61 GLU G C 1
ATOM 10563 O O . GLU G 1 61 ? -13.137 18.726 -23.416 1.00 80.42 61 GLU G O 1
ATOM 10569 N N . GLU G 1 62 ? -10.904 18.400 -23.603 1.00 49.65 62 GLU G N 1
ATOM 10570 C CA . GLU G 1 62 ? -10.705 18.238 -22.172 1.00 63.97 62 GLU G CA 1
ATOM 10571 C C . GLU G 1 62 ? -10.930 19.529 -21.412 1.00 42.17 62 GLU G C 1
ATOM 10572 O O . GLU G 1 62 ? -11.490 19.488 -20.315 1.00 66.46 62 GLU G O 1
ATOM 10578 N N . PHE G 1 63 ? -10.567 20.682 -21.980 1.00 58.98 63 PHE G N 1
ATOM 10579 C CA . PHE G 1 63 ? -10.942 21.922 -21.304 1.00 54.08 63 PHE G CA 1
ATOM 10580 C C . PHE G 1 63 ? -12.451 22.118 -21.348 1.00 46.78 63 PHE G C 1
ATOM 10581 O O . PHE G 1 63 ? -13.050 22.549 -20.358 1.00 61.72 63 PHE G O 1
ATOM 10589 N N . LYS G 1 64 ? -13.090 21.759 -22.468 1.00 70.43 64 LYS G N 1
ATOM 10590 C CA . LYS G 1 64 ? -14.528 21.951 -22.570 1.00 53.65 64 LYS G CA 1
ATOM 10591 C C . LYS G 1 64 ? -15.268 20.991 -21.641 1.00 51.39 64 LYS G C 1
ATOM 10592 O O . LYS G 1 64 ? -16.277 21.370 -21.026 1.00 57.72 64 LYS G O 1
ATOM 10598 N N . LYS G 1 65 ? -14.774 19.749 -21.514 1.00 43.56 65 LYS G N 1
ATOM 10599 C CA . LYS G 1 65 ? -15.432 18.758 -20.666 1.00 47.61 65 LYS G CA 1
ATOM 10600 C C . LYS G 1 65 ? -15.348 19.115 -19.204 1.00 46.70 65 LYS G C 1
ATOM 10601 O O . LYS G 1 65 ? -16.096 18.543 -18.410 1.00 71.73 65 LYS G O 1
ATOM 10607 N N . LEU G 1 66 ? -14.411 19.979 -18.819 1.00 64.14 66 LEU G N 1
ATOM 10608 C CA . LEU G 1 66 ? -14.359 20.502 -17.461 1.00 60.92 66 LEU G CA 1
ATOM 10609 C C . LEU G 1 66 ? -15.043 21.852 -17.358 1.00 59.72 66 LEU G C 1
ATOM 10610 O O . LEU G 1 66 ? -14.820 22.581 -16.387 1.00 57.73 66 LEU G O 1
ATOM 10615 N N . ASN G 1 67 ? -15.873 22.199 -18.342 1.00 53.80 67 ASN G N 1
ATOM 10616 C CA . ASN G 1 67 ? -16.662 23.425 -18.303 1.00 46.92 67 ASN G CA 1
ATOM 10617 C C . ASN G 1 67 ? -15.790 24.677 -18.219 1.00 60.80 67 ASN G C 1
ATOM 10618 O O . ASN G 1 67 ? -16.193 25.684 -17.623 1.00 65.91 67 ASN G O 1
ATOM 10623 N N . THR G 1 68 ? -14.588 24.663 -18.797 1.00 55.37 68 THR G N 1
ATOM 10624 C CA . THR G 1 68 ? -13.763 25.863 -18.782 1.00 67.74 68 THR G CA 1
ATOM 10625 C C . THR G 1 68 ? -13.525 26.312 -20.220 1.00 70.22 68 THR G C 1
ATOM 10626 O O . THR G 1 68 ? -13.372 25.480 -21.125 1.00 62.01 68 THR G O 1
ATOM 10630 N N . GLU G 1 69 ? -13.535 27.626 -20.432 1.00 58.61 69 GLU G N 1
ATOM 10631 C CA . GLU G 1 69 ? -13.138 28.212 -21.703 1.00 63.27 69 GLU G CA 1
ATOM 10632 C C . GLU G 1 69 ? -11.697 28.726 -21.607 1.00 47.76 69 GLU G C 1
ATOM 10633 O O . GLU G 1 69 ? -11.222 29.131 -20.541 1.00 60.77 69 GLU G O 1
ATOM 10639 N N . LEU G 1 70 ? -10.981 28.647 -22.720 1.00 53.23 70 LEU G N 1
ATOM 10640 C CA . LEU G 1 70 ? -9.660 29.251 -22.814 1.00 50.06 70 LEU G CA 1
ATOM 10641 C C . LEU G 1 70 ? -9.756 30.660 -23.384 1.00 46.19 70 LEU G C 1
ATOM 10642 O O . LEU G 1 70 ? -10.588 30.951 -24.248 1.00 67.30 70 LEU G O 1
ATOM 10647 N N . ILE G 1 71 ? -8.873 31.534 -22.924 1.00 40.51 71 ILE G N 1
ATOM 10648 C CA . ILE G 1 71 ? -8.796 32.837 -23.561 1.00 40.57 71 ILE G CA 1
ATOM 10649 C C . ILE G 1 71 ? -7.388 33.398 -23.389 1.00 47.64 71 ILE G C 1
ATOM 10650 O O . ILE G 1 71 ? -6.882 33.526 -22.267 1.00 39.30 71 ILE G O 1
ATOM 10655 N N . GLY G 1 72 ? -6.729 33.670 -24.526 1.00 37.01 72 GLY G N 1
ATOM 10656 C CA . GLY G 1 72 ? -5.348 34.108 -24.549 1.00 49.69 72 GLY G CA 1
ATOM 10657 C C . GLY G 1 72 ? -5.229 35.625 -24.595 1.00 50.83 72 GLY G C 1
ATOM 10658 O O . GLY G 1 72 ? -6.219 36.353 -24.666 1.00 53.96 72 GLY G O 1
ATOM 10659 N N . LEU G 1 73 ? -3.983 36.106 -24.543 1.00 45.97 73 LEU G N 1
ATOM 10660 C CA . LEU G 1 73 ? -3.759 37.544 -24.437 1.00 41.79 73 LEU G CA 1
ATOM 10661 C C . LEU G 1 73 ? -2.304 37.868 -24.733 1.00 50.66 73 LEU G C 1
ATOM 10662 O O . LEU G 1 73 ? -1.409 37.170 -24.249 1.00 46.70 73 LEU G O 1
ATOM 10667 N N . SER G 1 74 ? -2.081 38.958 -25.484 1.00 46.12 74 SER G N 1
ATOM 10668 C CA . SER G 1 74 ? -0.738 39.399 -25.861 1.00 46.72 74 SER G CA 1
ATOM 10669 C C . SER G 1 74 ? -0.806 40.865 -26.278 1.00 59.93 74 SER G C 1
ATOM 10670 O O . SER G 1 74 ? -1.890 41.399 -26.550 1.00 65.72 74 SER G O 1
ATOM 10673 N N . VAL G 1 75 ? 0.371 41.515 -26.325 1.00 36.07 75 VAL G N 1
ATOM 10674 C CA . VAL G 1 75 ? 0.440 42.951 -26.631 1.00 55.82 75 VAL G CA 1
ATOM 10675 C C . VAL G 1 75 ? 0.474 43.228 -28.133 1.00 38.08 75 VAL G C 1
ATOM 10676 O O . VAL G 1 75 ? 0.884 44.312 -28.577 1.00 89.76 75 VAL G O 1
ATOM 10680 N N . ASP G 1 76 ? -0.013 42.277 -28.913 1.00 55.52 76 ASP G N 1
ATOM 10681 C CA . ASP G 1 76 ? 0.039 42.353 -30.356 1.00 68.72 76 ASP G CA 1
ATOM 10682 C C . ASP G 1 76 ? -1.327 42.766 -30.865 1.00 56.96 76 ASP G C 1
ATOM 10683 O O . ASP G 1 76 ? -2.362 42.601 -30.199 1.00 46.72 76 ASP G O 1
ATOM 10688 N N . SER G 1 77 ? -1.292 43.400 -32.020 1.00 76.62 77 SER G N 1
ATOM 10689 C CA . SER G 1 77 ? -2.481 43.914 -32.662 1.00 40.84 77 SER G CA 1
ATOM 10690 C C . SER G 1 77 ? -3.419 42.772 -33.035 1.00 62.65 77 SER G C 1
ATOM 10691 O O . SER G 1 77 ? -2.988 41.658 -33.333 1.00 60.42 77 SER G O 1
ATOM 10694 N N . ASN G 1 78 ? -4.725 43.045 -33.002 1.00 66.27 78 ASN G N 1
ATOM 10695 C CA . ASN G 1 78 ? -5.683 41.968 -33.295 1.00 49.89 78 ASN G CA 1
ATOM 10696 C C . ASN G 1 78 ? -5.619 41.490 -34.752 1.00 61.49 78 ASN G C 1
ATOM 10697 O O . ASN G 1 78 ? -5.989 40.343 -35.054 1.00 62.63 78 ASN G O 1
ATOM 10702 N N . ILE G 1 79 ? -5.095 42.307 -35.660 1.00 50.98 79 ILE G N 1
ATOM 10703 C CA . ILE G 1 79 ? -4.822 41.788 -36.996 1.00 53.13 79 ILE G CA 1
ATOM 10704 C C . ILE G 1 79 ? -3.679 40.773 -36.963 1.00 52.16 79 ILE G C 1
ATOM 10705 O O . ILE G 1 79 ? -3.767 39.700 -37.579 1.00 57.93 79 ILE G O 1
ATOM 10710 N N . SER G 1 80 ? -2.630 41.047 -36.186 1.00 43.65 80 SER G N 1
ATOM 10711 C CA . SER G 1 80 ? -1.549 40.076 -36.108 1.00 53.82 80 SER G CA 1
ATOM 10712 C C . SER G 1 80 ? -2.028 38.752 -35.483 1.00 58.15 80 SER G C 1
ATOM 10713 O O . SER G 1 80 ? -1.624 37.672 -35.915 1.00 41.69 80 SER G O 1
ATOM 10716 N N . HIS G 1 81 ? -2.925 38.805 -34.495 1.00 59.19 81 HIS G N 1
ATOM 10717 C CA . HIS G 1 81 ? -3.536 37.576 -33.970 1.00 47.96 81 HIS G CA 1
ATOM 10718 C C . HIS G 1 81 ? -4.170 36.765 -35.088 1.00 55.73 81 HIS G C 1
ATOM 10719 O O . HIS G 1 81 ? -3.920 35.564 -35.207 1.00 58.42 81 HIS G O 1
ATOM 10726 N N . ILE G 1 82 ? -5.028 37.402 -35.897 1.00 48.72 82 ILE G N 1
ATOM 10727 C CA . ILE G 1 82 ? -5.677 36.699 -37.009 1.00 56.39 82 ILE G CA 1
ATOM 10728 C C . ILE G 1 82 ? -4.646 36.098 -37.959 1.00 62.56 82 ILE G C 1
ATOM 10729 O O . ILE G 1 82 ? -4.820 34.968 -38.442 1.00 47.50 82 ILE G O 1
ATOM 10734 N N . GLU G 1 83 ? -3.553 36.828 -38.245 1.00 38.43 83 GLU G N 1
ATOM 10735 C CA . GLU G 1 83 ? -2.580 36.252 -39.169 1.00 56.33 83 GLU G CA 1
ATOM 10736 C C . GLU G 1 83 ? -1.798 35.112 -38.522 1.00 42.97 83 GLU G C 1
ATOM 10737 O O . GLU G 1 83 ? -1.487 34.124 -39.195 1.00 66.51 83 GLU G O 1
ATOM 10743 N N . TRP G 1 84 ? -1.525 35.202 -37.218 1.00 60.68 84 TRP G N 1
ATOM 10744 C CA . TRP G 1 84 ? -0.930 34.077 -36.498 1.00 49.33 84 TRP G CA 1
ATOM 10745 C C . TRP G 1 84 ? -1.847 32.859 -36.510 1.00 46.83 84 TRP G C 1
ATOM 10746 O O . TRP G 1 84 ? -1.408 31.752 -36.831 1.00 56.86 84 TRP G O 1
ATOM 10757 N N . VAL G 1 85 ? -3.120 33.036 -36.135 1.00 51.58 85 VAL G N 1
ATOM 10758 C CA . VAL G 1 85 ? -4.079 31.929 -36.185 1.00 59.21 85 VAL G CA 1
ATOM 10759 C C . VAL G 1 85 ? -4.155 31.312 -37.574 1.00 49.22 85 VAL G C 1
ATOM 10760 O O . VAL G 1 85 ? -4.277 30.089 -37.718 1.00 74.24 85 VAL G O 1
ATOM 10764 N N . MET G 1 86 ? -4.087 32.137 -38.619 1.00 59.97 86 MET G N 1
ATOM 10765 C CA . MET G 1 86 ? -4.170 31.559 -39.953 1.00 47.40 86 MET G CA 1
ATOM 10766 C C . MET G 1 86 ? -2.925 30.759 -40.287 1.00 51.57 86 MET G C 1
ATOM 10767 O O . MET G 1 86 ? -3.036 29.683 -40.890 1.00 58.57 86 MET G O 1
ATOM 10772 N N . TRP G 1 87 ? -1.751 31.229 -39.857 1.00 41.72 87 TRP G N 1
ATOM 10773 C CA . TRP G 1 87 ? -0.521 30.463 -40.069 1.00 44.85 87 TRP G CA 1
ATOM 10774 C C . TRP G 1 87 ? -0.570 29.118 -39.345 1.00 59.48 87 TRP G C 1
ATOM 10775 O O . TRP G 1 87 ? -0.067 28.108 -39.859 1.00 56.76 87 TRP G O 1
ATOM 10786 N N . ILE G 1 88 ? -1.132 29.101 -38.129 1.00 42.64 88 ILE G N 1
ATOM 10787 C CA . ILE G 1 88 ? -1.210 27.866 -37.346 1.00 52.46 88 ILE G CA 1
ATOM 10788 C C . ILE G 1 88 ? -2.150 26.879 -38.017 1.00 41.66 88 ILE G C 1
ATOM 10789 O O . ILE G 1 88 ? -1.866 25.677 -38.093 1.00 78.33 88 ILE G O 1
ATOM 10794 N N . GLU G 1 89 ? -3.303 27.373 -38.482 1.00 74.19 89 GLU G N 1
ATOM 10795 C CA . GLU G 1 89 ? -4.298 26.515 -39.114 1.00 82.20 89 GLU G CA 1
ATOM 10796 C C . GLU G 1 89 ? -3.738 25.824 -40.350 1.00 68.92 89 GLU G C 1
ATOM 10797 O O . GLU G 1 89 ? -4.055 24.660 -40.633 1.00 74.35 89 GLU G O 1
ATOM 10803 N N . LYS G 1 90 ? -2.873 26.505 -41.074 1.00 50.69 90 LYS G N 1
ATOM 10804 C CA . LYS G 1 90 ? -2.413 25.918 -42.315 1.00 70.74 90 LYS G CA 1
ATOM 10805 C C . LYS G 1 90 ? -1.034 25.262 -42.233 1.00 41.28 90 LYS G C 1
ATOM 10806 O O . LYS G 1 90 ? -0.748 24.386 -43.050 1.00 111.99 90 LYS G O 1
ATOM 10812 N N . ASN G 1 91 ? -0.176 25.600 -41.267 1.00 64.60 91 ASN G N 1
ATOM 10813 C CA . ASN G 1 91 ? 1.085 24.857 -41.152 1.00 51.09 91 ASN G CA 1
ATOM 10814 C C . ASN G 1 91 ? 1.022 23.684 -40.171 1.00 60.32 91 ASN G C 1
ATOM 10815 O O . ASN G 1 91 ? 1.617 22.629 -40.420 1.00 72.53 91 ASN G O 1
ATOM 10820 N N . LEU G 1 92 ? 0.354 23.859 -39.041 1.00 53.43 92 LEU G N 1
ATOM 10821 C CA . LEU G 1 92 ? 0.232 22.818 -38.041 1.00 40.65 92 LEU G CA 1
ATOM 10822 C C . LEU G 1 92 ? -1.104 22.095 -38.130 1.00 55.94 92 LEU G C 1
ATOM 10823 O O . LEU G 1 92 ? -1.375 21.224 -37.296 1.00 85.79 92 LEU G O 1
ATOM 10828 N N . LYS G 1 93 ? -1.971 22.472 -39.081 1.00 54.37 93 LYS G N 1
ATOM 10829 C CA . LYS G 1 93 ? -3.177 21.702 -39.386 1.00 56.26 93 LYS G CA 1
ATOM 10830 C C . LYS G 1 93 ? -4.157 21.639 -38.199 1.00 45.66 93 LYS G C 1
ATOM 10831 O O . LYS G 1 93 ? -4.716 20.582 -37.910 1.00 79.82 93 LYS G O 1
ATOM 10837 N N . VAL G 1 94 ? -4.340 22.734 -37.463 1.00 47.37 94 VAL G N 1
ATOM 10838 C CA . VAL G 1 94 ? -5.294 22.730 -36.353 1.00 69.14 94 VAL G CA 1
ATOM 10839 C C . VAL G 1 94 ? -5.899 24.118 -36.237 1.00 59.05 94 VAL G C 1
ATOM 10840 O O . VAL G 1 94 ? -5.240 25.128 -36.501 1.00 50.79 94 VAL G O 1
ATOM 10844 N N . GLU G 1 95 ? -7.170 24.181 -35.872 1.00 64.20 95 GLU G N 1
ATOM 10845 C CA . GLU G 1 95 ? -7.831 25.475 -35.850 1.00 81.66 95 GLU G CA 1
ATOM 10846 C C . GLU G 1 95 ? -7.879 25.941 -34.397 1.00 72.72 95 GLU G C 1
ATOM 10847 O O . GLU G 1 95 ? -8.362 25.198 -33.536 1.00 97.05 95 GLU G O 1
ATOM 10853 N N . VAL G 1 96 ? -7.334 27.127 -34.112 1.00 62.74 96 VAL G N 1
ATOM 10854 C CA . VAL G 1 96 ? -7.353 27.703 -32.762 1.00 55.49 96 VAL G CA 1
ATOM 10855 C C . VAL G 1 96 ? -8.783 28.123 -32.432 1.00 37.69 96 VAL G C 1
ATOM 10856 O O . VAL G 1 96 ? -9.299 29.089 -33.017 1.00 70.46 96 VAL G O 1
ATOM 10860 N N . PRO G 1 97 ? -9.455 27.434 -31.514 1.00 60.77 97 PRO G N 1
ATOM 10861 C CA . PRO G 1 97 ? -10.899 27.638 -31.299 1.00 51.34 97 PRO G CA 1
ATOM 10862 C C . PRO G 1 97 ? -11.252 28.591 -30.170 1.00 54.05 97 PRO G C 1
ATOM 10863 O O . PRO G 1 97 ? -12.425 28.622 -29.778 1.00 81.43 97 PRO G O 1
ATOM 10867 N N . PHE G 1 98 ? -10.294 29.305 -29.605 1.00 56.54 98 PHE G N 1
ATOM 10868 C CA . PHE G 1 98 ? -10.620 30.167 -28.487 1.00 49.44 98 PHE G CA 1
ATOM 10869 C C . PHE G 1 98 ? -10.214 31.600 -28.793 1.00 38.07 98 PHE G C 1
ATOM 10870 O O . PHE G 1 98 ? -9.430 31.859 -29.719 1.00 67.66 98 PHE G O 1
ATOM 10878 N N . PRO G 1 99 ? -10.778 32.566 -28.079 1.00 47.04 99 PRO G N 1
ATOM 10879 C CA . PRO G 1 99 ? -10.458 33.960 -28.384 1.00 40.29 99 PRO G CA 1
ATOM 10880 C C . PRO G 1 99 ? -9.071 34.330 -27.877 1.00 43.18 99 PRO G C 1
ATOM 10881 O O . PRO G 1 99 ? -8.579 33.799 -26.877 1.00 67.76 99 PRO G O 1
ATOM 10885 N N . ILE G 1 100 ? -8.436 35.254 -28.592 1.00 54.13 100 ILE G N 1
ATOM 10886 C CA . ILE G 1 100 ? -7.161 35.834 -28.185 1.00 54.44 100 ILE G CA 1
ATOM 10887 C C . ILE G 1 100 ? -7.371 37.339 -27.991 1.00 48.29 100 ILE G C 1
ATOM 10888 O O . ILE G 1 100 ? -7.776 38.046 -28.925 1.00 52.39 100 ILE G O 1
ATOM 10893 N N . ILE G 1 101 ? -7.114 37.818 -26.769 1.00 67.15 101 ILE G N 1
ATOM 10894 C CA . ILE G 1 101 ? -7.259 39.232 -26.433 1.00 33.74 101 ILE G CA 1
ATOM 10895 C C . ILE G 1 101 ? -6.098 40.019 -27.021 1.00 52.02 101 ILE G C 1
ATOM 10896 O O . ILE G 1 101 ? -4.923 39.700 -26.778 1.00 63.91 101 ILE G O 1
ATOM 10901 N N . ALA G 1 102 ? -6.418 41.081 -27.758 1.00 47.95 102 ALA G N 1
ATOM 10902 C CA . ALA G 1 102 ? -5.405 42.017 -28.239 1.00 41.57 102 ALA G CA 1
ATOM 10903 C C . ALA G 1 102 ? -5.331 43.210 -27.306 1.00 53.60 102 ALA G C 1
ATOM 10904 O O . ALA G 1 102 ? -6.320 43.931 -27.112 1.00 62.01 102 ALA G O 1
ATOM 10906 N N . ASP G 1 103 ? -4.155 43.411 -26.734 1.00 51.90 103 ASP G N 1
ATOM 10907 C CA . ASP G 1 103 ? -3.909 44.552 -25.859 1.00 54.83 103 ASP G CA 1
ATOM 10908 C C . ASP G 1 103 ? -2.542 45.114 -26.166 1.00 89.81 103 ASP G C 1
ATOM 10909 O O . ASP G 1 103 ? -1.554 44.799 -25.490 1.00 72.58 103 ASP G O 1
ATOM 10914 N N . PRO G 1 104 ? -2.439 45.984 -27.176 1.00 73.90 104 PRO G N 1
ATOM 10915 C CA . PRO G 1 104 ? -1.251 46.839 -27.276 1.00 49.31 104 PRO G CA 1
ATOM 10916 C C . PRO G 1 104 ? -1.397 47.951 -26.255 1.00 74.50 104 PRO G C 1
ATOM 10917 O O . PRO G 1 104 ? -2.479 48.130 -25.680 1.00 87.94 104 PRO G O 1
ATOM 10921 N N . MET G 1 105 ? -0.287 48.649 -25.972 1.00 47.98 105 MET G N 1
ATOM 10922 C CA . MET G 1 105 ? -0.240 49.567 -24.828 1.00 72.94 105 MET G CA 1
ATOM 10923 C C . MET G 1 105 ? -0.210 48.815 -23.491 1.00 73.44 105 MET G C 1
ATOM 10924 O O . MET G 1 105 ? 0.291 49.336 -22.483 1.00 84.88 105 MET G O 1
ATOM 10929 N N . GLY G 1 106 ? -0.796 47.620 -23.454 1.00 51.78 106 GLY G N 1
ATOM 10930 C CA . GLY G 1 106 ? -0.651 46.748 -22.302 1.00 66.37 106 GLY G CA 1
ATOM 10931 C C . GLY G 1 106 ? -1.487 47.158 -21.102 1.00 55.32 106 GLY G C 1
ATOM 10932 O O . GLY G 1 106 ? -1.079 46.902 -19.964 1.00 53.30 106 GLY G O 1
ATOM 10933 N N . ASN G 1 107 ? -2.663 47.769 -21.315 1.00 71.89 107 ASN G N 1
ATOM 10934 C CA . ASN G 1 107 ? -3.432 48.266 -20.179 1.00 64.06 107 ASN G CA 1
ATOM 10935 C C . ASN G 1 107 ? -3.974 47.121 -19.345 1.00 63.32 107 ASN G C 1
ATOM 10936 O O . ASN G 1 107 ? -3.868 47.126 -18.119 1.00 92.82 107 ASN G O 1
ATOM 10941 N N . VAL G 1 108 ? -4.623 46.159 -19.980 1.00 57.05 108 VAL G N 1
ATOM 10942 C CA . VAL G 1 108 ? -5.074 45.005 -19.202 1.00 75.97 108 VAL G CA 1
ATOM 10943 C C . VAL G 1 108 ? -3.876 44.166 -18.725 1.00 60.08 108 VAL G C 1
ATOM 10944 O O . VAL G 1 108 ? -3.920 43.621 -17.612 1.00 61.11 108 VAL G O 1
ATOM 10948 N N . ALA G 1 109 ? -2.766 44.129 -19.479 1.00 46.13 109 ALA G N 1
ATOM 10949 C CA . ALA G 1 109 ? -1.601 43.372 -19.024 1.00 46.74 109 ALA G CA 1
ATOM 10950 C C . ALA G 1 109 ? -1.001 43.955 -17.742 1.00 47.33 109 ALA G C 1
ATOM 10951 O O . ALA G 1 109 ? -0.551 43.209 -16.864 1.00 68.12 109 ALA G O 1
ATOM 10953 N N . LYS G 1 110 ? -0.956 45.283 -17.620 1.00 59.65 110 LYS G N 1
ATOM 10954 C CA . LYS G 1 110 ? -0.360 45.874 -16.423 1.00 64.57 110 LYS G CA 1
ATOM 10955 C C . LYS G 1 110 ? -1.282 45.693 -15.234 1.00 64.77 110 LYS G C 1
ATOM 10956 O O . LYS G 1 110 ? -0.828 45.409 -14.118 1.00 61.18 110 LYS G O 1
ATOM 10962 N N . ARG G 1 111 ? -2.584 45.845 -15.473 1.00 50.45 111 ARG G N 1
ATOM 10963 C CA . ARG G 1 111 ? -3.611 45.637 -14.470 1.00 55.86 111 ARG G CA 1
ATOM 10964 C C . ARG G 1 111 ? -3.557 44.228 -13.854 1.00 47.08 111 ARG G C 1
ATOM 10965 O O . ARG G 1 111 ? -3.710 44.102 -12.649 1.00 68.95 111 ARG G O 1
ATOM 10973 N N . LEU G 1 112 ? -3.218 43.181 -14.597 1.00 58.13 112 LEU G N 1
ATOM 10974 C CA . LEU G 1 112 ? -3.065 41.832 -14.045 1.00 41.56 112 LEU G CA 1
ATOM 10975 C C . LEU G 1 112 ? -1.613 41.461 -13.693 1.00 50.12 112 LEU G C 1
ATOM 10976 O O . LEU G 1 112 ? -1.312 40.273 -13.545 1.00 55.85 112 LEU G O 1
ATOM 10981 N N . GLY G 1 113 ? -0.705 42.427 -13.589 1.00 74.22 113 GLY G N 1
ATOM 10982 C CA . GLY G 1 113 ? 0.686 42.109 -13.261 1.00 77.39 113 GLY G CA 1
ATOM 10983 C C . GLY G 1 113 ? 1.334 41.116 -14.203 1.00 55.08 113 GLY G C 1
ATOM 10984 O O . GLY G 1 113 ? 2.043 40.200 -13.765 1.00 52.94 113 GLY G O 1
ATOM 10985 N N . MET G 1 114 ? 1.096 41.260 -15.492 1.00 64.41 114 MET G N 1
ATOM 10986 C CA . MET G 1 114 ? 1.697 40.341 -16.433 1.00 42.91 114 MET G CA 1
ATOM 10987 C C . MET G 1 114 ? 2.986 40.874 -17.035 1.00 70.84 114 MET G C 1
ATOM 10988 O O . MET G 1 114 ? 3.643 40.115 -17.777 1.00 46.36 114 MET G O 1
ATOM 10993 N N . ILE G 1 115 ? 3.385 42.137 -16.751 1.00 33.86 115 ILE G N 1
ATOM 10994 C CA . ILE G 1 115 ? 4.654 42.641 -17.297 1.00 90.84 115 ILE G CA 1
ATOM 10995 C C . ILE G 1 115 ? 5.657 42.579 -16.148 1.00 48.04 115 ILE G C 1
ATOM 10996 O O . ILE G 1 115 ? 5.413 43.142 -15.074 1.00 49.69 115 ILE G O 1
ATOM 11001 N N . HIS G 1 116 ? 6.781 41.901 -16.348 1.00 59.50 116 HIS G N 1
ATOM 11002 C CA . HIS G 1 116 ? 7.757 41.769 -15.278 1.00 46.52 116 HIS G CA 1
ATOM 11003 C C . HIS G 1 116 ? 9.009 42.594 -15.596 1.00 58.96 116 HIS G C 1
ATOM 11004 O O . HIS G 1 116 ? 8.982 43.552 -16.387 1.00 76.73 116 HIS G O 1
ATOM 11011 N N . ALA G 1 117 ? 10.109 42.256 -14.931 1.00 66.16 117 ALA G N 1
ATOM 11012 C CA . ALA G 1 117 ? 11.303 43.091 -14.961 1.00 63.06 117 ALA G CA 1
ATOM 11013 C C . ALA G 1 117 ? 12.261 42.744 -16.092 1.00 56.79 117 ALA G C 1
ATOM 11014 O O . ALA G 1 117 ? 13.186 43.519 -16.358 1.00 106.04 117 ALA G O 1
ATOM 11016 N N . GLU G 1 118 ? 12.053 41.622 -16.775 1.00 84.67 118 GLU G N 1
ATOM 11017 C CA . GLU G 1 118 ? 13.006 41.119 -17.749 1.00 80.40 118 GLU G CA 1
ATOM 11018 C C . GLU G 1 118 ? 12.685 41.530 -19.181 1.00 79.50 118 GLU G C 1
ATOM 11019 O O . GLU G 1 118 ? 13.571 41.464 -20.038 1.00 97.15 118 GLU G O 1
ATOM 11025 N N . SER G 1 119 ? 11.456 41.956 -19.458 1.00 83.93 119 SER G N 1
ATOM 11026 C CA . SER G 1 119 ? 11.134 42.611 -20.719 1.00 90.64 119 SER G CA 1
ATOM 11027 C C . SER G 1 119 ? 10.090 43.685 -20.469 1.00 103.64 119 SER G C 1
ATOM 11028 O O . SER G 1 119 ? 9.061 43.432 -19.826 1.00 94.67 119 SER G O 1
ATOM 11031 N N . SER G 1 120 ? 10.367 44.871 -21.003 1.00 92.46 120 SER G N 1
ATOM 11032 C CA . SER G 1 120 ? 9.520 46.042 -20.905 1.00 78.52 120 SER G CA 1
ATOM 11033 C C . SER G 1 120 ? 8.555 46.150 -22.084 1.00 88.91 120 SER G C 1
ATOM 11034 O O . SER G 1 120 ? 7.786 47.118 -22.171 1.00 65.59 120 SER G O 1
ATOM 11037 N N . THR G 1 121 ? 8.584 45.155 -22.985 1.00 76.23 121 THR G N 1
ATOM 11038 C CA . THR G 1 121 ? 7.900 45.171 -24.278 1.00 85.54 121 THR G CA 1
ATOM 11039 C C . THR G 1 121 ? 6.890 44.025 -24.465 1.00 95.18 121 THR G C 1
ATOM 11040 O O . THR G 1 121 ? 6.169 44.006 -25.481 1.00 59.20 121 THR G O 1
ATOM 11044 N N . ALA G 1 122 ? 6.826 43.065 -23.538 1.00 62.54 122 ALA G N 1
ATOM 11045 C CA . ALA G 1 122 ? 5.946 41.913 -23.707 1.00 54.55 122 ALA G CA 1
ATOM 11046 C C . ALA G 1 122 ? 5.590 41.334 -22.343 1.00 47.83 122 ALA G C 1
ATOM 11047 O O . ALA G 1 122 ? 6.322 41.510 -21.359 1.00 57.41 122 ALA G O 1
ATOM 11049 N N . THR G 1 123 ? 4.449 40.632 -22.301 1.00 58.76 123 THR G N 1
ATOM 11050 C CA . THR G 1 123 ? 4.032 39.921 -21.096 1.00 59.13 123 THR G CA 1
ATOM 11051 C C . THR G 1 123 ? 4.962 38.730 -20.826 1.00 65.11 123 THR G C 1
ATOM 11052 O O . THR G 1 123 ? 5.766 38.317 -21.674 1.00 48.57 123 THR G O 1
ATOM 11056 N N . VAL G 1 124 ? 4.840 38.166 -19.620 1.00 39.77 124 VAL G N 1
ATOM 11057 C CA . VAL G 1 124 ? 5.454 36.873 -19.326 1.00 44.90 124 VAL G CA 1
ATOM 11058 C C . VAL G 1 124 ? 4.418 35.814 -19.683 1.00 28.72 124 VAL G C 1
ATOM 11059 O O . VAL G 1 124 ? 3.468 36.099 -20.424 1.00 55.63 124 VAL G O 1
ATOM 11063 N N . ARG G 1 125 ? 4.621 34.580 -19.222 1.00 45.98 125 ARG G N 1
ATOM 11064 C CA . ARG G 1 125 ? 3.652 33.509 -19.452 1.00 38.74 125 ARG G CA 1
ATOM 11065 C C . ARG G 1 125 ? 2.770 33.369 -18.216 1.00 48.08 125 ARG G C 1
ATOM 11066 O O . ARG G 1 125 ? 2.912 32.453 -17.406 1.00 48.08 125 ARG G O 1
ATOM 11074 N N . ALA G 1 126 ? 1.859 34.329 -18.074 1.00 48.18 126 ALA G N 1
ATOM 11075 C CA . ALA G 1 126 ? 0.938 34.328 -16.949 1.00 41.73 126 ALA G CA 1
ATOM 11076 C C . ALA G 1 126 ? -0.248 33.404 -17.221 1.00 44.99 126 ALA G C 1
ATOM 11077 O O . ALA G 1 126 ? -0.671 33.205 -18.366 1.00 42.08 126 ALA G O 1
ATOM 11079 N N . VAL G 1 127 ? -0.768 32.816 -16.146 1.00 41.61 127 VAL G N 1
ATOM 11080 C CA . VAL G 1 127 ? -1.942 31.955 -16.224 1.00 38.29 127 VAL G CA 1
ATOM 11081 C C . VAL G 1 127 ? -2.837 32.259 -15.032 1.00 43.36 127 VAL G C 1
ATOM 11082 O O . VAL G 1 127 ? -2.396 32.162 -13.881 1.00 46.28 127 VAL G O 1
ATOM 11086 N N . PHE G 1 128 ? -4.076 32.664 -15.305 1.00 45.10 128 PHE G N 1
ATOM 11087 C CA . PHE G 1 128 ? -5.095 32.830 -14.280 1.00 27.46 128 PHE G CA 1
ATOM 11088 C C . PHE G 1 128 ? -6.182 31.796 -14.503 1.00 37.69 128 PHE G C 1
ATOM 11089 O O . PHE G 1 128 ? -6.581 31.540 -15.643 1.00 66.04 128 PHE G O 1
ATOM 11097 N N . ILE G 1 129 ? -6.634 31.184 -13.414 1.00 49.15 129 ILE G N 1
ATOM 11098 C CA . ILE G 1 129 ? -7.753 30.253 -13.432 1.00 26.83 129 ILE G CA 1
ATOM 11099 C C . ILE G 1 129 ? -8.887 30.893 -12.652 1.00 51.19 129 ILE G C 1
ATOM 11100 O O . ILE G 1 129 ? -8.771 31.120 -11.440 1.00 54.88 129 ILE G O 1
ATOM 11105 N N . ILE G 1 130 ? -9.975 31.189 -13.344 1.00 59.18 130 ILE G N 1
ATOM 11106 C CA . ILE G 1 130 ? -11.130 31.842 -12.755 1.00 35.66 130 ILE G CA 1
ATOM 11107 C C . ILE G 1 130 ? -12.252 30.820 -12.738 1.00 50.74 130 ILE G C 1
ATOM 11108 O O . ILE G 1 130 ? -12.364 30.003 -13.661 1.00 52.51 130 ILE G O 1
ATOM 11113 N N . ASP G 1 131 ? -13.058 30.829 -11.676 1.00 45.13 131 ASP G N 1
ATOM 11114 C CA . ASP G 1 131 ? -14.098 29.818 -11.555 1.00 39.14 131 ASP G CA 1
ATOM 11115 C C . ASP G 1 131 ? -15.457 30.363 -12.019 1.00 75.39 131 ASP G C 1
ATOM 11116 O O . ASP G 1 131 ? -15.590 31.497 -12.500 1.00 62.69 131 ASP G O 1
ATOM 11121 N N . ASP G 1 132 ? -16.490 29.533 -11.866 1.00 70.91 132 ASP G N 1
ATOM 11122 C CA . ASP G 1 132 ? -17.824 29.864 -12.337 1.00 72.58 132 ASP G CA 1
ATOM 11123 C C . ASP G 1 132 ? -18.424 31.073 -11.636 1.00 73.21 132 ASP G C 1
ATOM 11124 O O . ASP G 1 132 ? -19.456 31.568 -12.098 1.00 83.19 132 ASP G O 1
ATOM 11129 N N . LYS G 1 133 ? -17.845 31.555 -10.536 1.00 48.07 133 LYS G N 1
ATOM 11130 C CA . LYS G 1 133 ? -18.388 32.755 -9.911 1.00 48.29 133 LYS G CA 1
ATOM 11131 C C . LYS G 1 133 ? -17.456 33.936 -10.089 1.00 66.03 133 LYS G C 1
ATOM 11132 O O . LYS G 1 133 ? -17.739 35.032 -9.578 1.00 61.57 133 LYS G O 1
ATOM 11138 N N . GLY G 1 134 ? -16.383 33.747 -10.850 1.00 80.71 134 GLY G N 1
ATOM 11139 C CA . GLY G 1 134 ? -15.483 34.815 -11.188 1.00 35.19 134 GLY G CA 1
ATOM 11140 C C . GLY G 1 134 ? -14.340 35.054 -10.227 1.00 47.33 134 GLY G C 1
ATOM 11141 O O . GLY G 1 134 ? -13.639 36.053 -10.392 1.00 59.55 134 GLY G O 1
ATOM 11142 N N . THR G 1 135 ? -14.122 34.195 -9.223 1.00 55.79 135 THR G N 1
ATOM 11143 C CA . THR G 1 135 ? -13.020 34.426 -8.289 1.00 52.66 135 THR G CA 1
ATOM 11144 C C . THR G 1 135 ? -11.721 33.826 -8.831 1.00 64.45 135 THR G C 1
ATOM 11145 O O . THR G 1 135 ? -11.712 32.794 -9.518 1.00 45.52 135 THR G O 1
ATOM 11149 N N . VAL G 1 136 ? -10.623 34.526 -8.566 1.00 44.55 136 VAL G N 1
ATOM 11150 C CA . VAL G 1 136 ? -9.325 34.074 -9.035 1.00 31.71 136 VAL G CA 1
ATOM 11151 C C . VAL G 1 136 ? -8.869 32.924 -8.158 1.00 43.46 136 VAL G C 1
ATOM 11152 O O . VAL G 1 136 ? -8.751 33.062 -6.934 1.00 49.25 136 VAL G O 1
ATOM 11156 N N . ARG G 1 137 ? -8.608 31.785 -8.780 1.00 36.76 137 ARG G N 1
ATOM 11157 C CA . ARG G 1 137 ? -8.365 30.571 -8.024 1.00 36.98 137 ARG G CA 1
ATOM 11158 C C . ARG G 1 137 ? -6.915 30.103 -8.011 1.00 39.74 137 ARG G C 1
ATOM 11159 O O . ARG G 1 137 ? -6.550 29.326 -7.120 1.00 54.95 137 ARG G O 1
ATOM 11167 N N . LEU G 1 138 ? -6.081 30.567 -8.945 1.00 51.14 138 LEU G N 1
ATOM 11168 C CA . LEU G 1 138 ? -4.744 30.028 -9.168 1.00 37.35 138 LEU G CA 1
ATOM 11169 C C . LEU G 1 138 ? -3.991 30.984 -10.084 1.00 36.88 138 LEU G C 1
ATOM 11170 O O . LEU G 1 138 ? -4.550 31.454 -11.074 1.00 52.41 138 LEU G O 1
ATOM 11175 N N . ILE G 1 139 ? -2.732 31.273 -9.762 1.00 48.45 139 ILE G N 1
ATOM 11176 C CA . ILE G 1 139 ? -1.952 32.218 -10.556 1.00 31.72 139 ILE G CA 1
ATOM 11177 C C . ILE G 1 139 ? -0.576 31.638 -10.848 1.00 40.09 139 ILE G C 1
ATOM 11178 O O . ILE G 1 139 ? 0.145 31.228 -9.933 1.00 49.24 139 ILE G O 1
ATOM 11183 N N . LEU G 1 140 ? -0.210 31.617 -12.120 1.00 45.83 140 LEU G N 1
ATOM 11184 C CA . LEU G 1 140 ? 1.094 31.148 -12.561 1.00 35.51 140 LEU G CA 1
ATOM 11185 C C . LEU G 1 140 ? 1.786 32.212 -13.379 1.00 42.50 140 LEU G C 1
ATOM 11186 O O . LEU G 1 140 ? 1.217 32.709 -14.356 1.00 49.61 140 LEU G O 1
ATOM 11191 N N . TYR G 1 141 ? 3.035 32.505 -13.024 1.00 44.28 141 TYR G N 1
ATOM 11192 C CA . TYR G 1 141 ? 3.917 33.342 -13.839 1.00 31.68 141 TYR G CA 1
ATOM 11193 C C . TYR G 1 141 ? 5.098 32.486 -14.307 1.00 38.77 141 TYR G C 1
ATOM 11194 O O . TYR G 1 141 ? 6.075 32.305 -13.572 1.00 48.72 141 TYR G O 1
ATOM 11203 N N . TYR G 1 142 ? 4.999 31.937 -15.526 1.00 36.45 142 TYR G N 1
ATOM 11204 C CA . TYR G 1 142 ? 6.162 31.316 -16.141 1.00 28.07 142 TYR G CA 1
ATOM 11205 C C . TYR G 1 142 ? 6.934 32.348 -16.966 1.00 56.92 142 TYR G C 1
ATOM 11206 O O . TYR G 1 142 ? 6.343 33.288 -17.520 1.00 43.31 142 TYR G O 1
ATOM 11215 N N . PRO G 1 143 ? 8.251 32.183 -17.080 1.00 40.30 143 PRO G N 1
ATOM 11216 C CA . PRO G 1 143 ? 9.059 33.152 -17.824 1.00 36.40 143 PRO G CA 1
ATOM 11217 C C . PRO G 1 143 ? 8.901 32.940 -19.329 1.00 37.19 143 PRO G C 1
ATOM 11218 O O . PRO G 1 143 ? 8.279 31.980 -19.791 1.00 52.78 143 PRO G O 1
ATOM 11222 N N . MET G 1 144 ? 9.478 33.875 -20.093 1.00 54.49 144 MET G N 1
ATOM 11223 C CA . MET G 1 144 ? 9.362 33.848 -21.553 1.00 51.97 144 MET G CA 1
ATOM 11224 C C . MET G 1 144 ? 9.927 32.556 -22.147 1.00 56.98 144 MET G C 1
ATOM 11225 O O . MET G 1 144 ? 9.325 31.955 -23.048 1.00 52.52 144 MET G O 1
ATOM 11230 N N . GLU G 1 145 ? 11.060 32.099 -21.619 1.00 58.60 145 GLU G N 1
ATOM 11231 C CA . GLU G 1 145 ? 12.004 31.188 -22.258 1.00 38.02 145 GLU G CA 1
ATOM 11232 C C . GLU G 1 145 ? 11.660 29.704 -22.122 1.00 58.48 145 GLU G C 1
ATOM 11233 O O . GLU G 1 145 ? 12.262 28.893 -22.835 1.00 67.22 145 GLU G O 1
ATOM 11239 N N . ILE G 1 146 ? 10.778 29.305 -21.201 1.00 41.41 146 ILE G N 1
ATOM 11240 C CA . ILE G 1 146 ? 10.284 27.927 -21.144 1.00 55.63 146 ILE G CA 1
ATOM 11241 C C . ILE G 1 146 ? 8.777 27.929 -21.396 1.00 34.85 146 ILE G C 1
ATOM 11242 O O . ILE G 1 146 ? 8.045 28.811 -20.931 1.00 51.77 146 ILE G O 1
ATOM 11247 N N . GLY G 1 147 ? 8.311 26.974 -22.169 1.00 48.02 147 GLY G N 1
ATOM 11248 C CA . GLY G 1 147 ? 6.891 26.854 -22.353 1.00 43.05 147 GLY G CA 1
ATOM 11249 C C . GLY G 1 147 ? 6.231 26.255 -21.131 1.00 50.91 147 GLY G C 1
ATOM 11250 O O . GLY G 1 147 ? 6.885 25.666 -20.263 1.00 45.39 147 GLY G O 1
ATOM 11251 N N . ARG G 1 148 ? 4.904 26.408 -21.078 1.00 48.42 148 ARG G N 1
ATOM 11252 C CA . ARG G 1 148 ? 4.104 25.908 -19.967 1.00 41.35 148 ARG G CA 1
ATOM 11253 C C . ARG G 1 148 ? 3.783 24.436 -20.174 1.00 33.95 148 ARG G C 1
ATOM 11254 O O . ARG G 1 148 ? 3.914 23.897 -21.277 1.00 54.41 148 ARG G O 1
ATOM 11262 N N . ASN G 1 149 ? 3.358 23.790 -19.085 1.00 49.22 149 ASN G N 1
ATOM 11263 C CA . ASN G 1 149 ? 2.848 22.417 -19.094 1.00 33.80 149 ASN G CA 1
ATOM 11264 C C . ASN G 1 149 ? 1.324 22.471 -19.056 1.00 55.31 149 ASN G C 1
ATOM 11265 O O . ASN G 1 149 ? 0.732 22.842 -18.035 1.00 63.67 149 ASN G O 1
ATOM 11270 N N . ILE G 1 150 ? 0.685 22.077 -20.157 1.00 54.59 150 ILE G N 1
ATOM 11271 C CA . ILE G 1 150 ? -0.755 22.304 -20.266 1.00 42.12 150 ILE G CA 1
ATOM 11272 C C . ILE G 1 150 ? -1.510 21.252 -19.473 1.00 43.78 150 ILE G C 1
ATOM 11273 O O . ILE G 1 150 ? -2.524 21.547 -18.831 1.00 54.81 150 ILE G O 1
ATOM 11278 N N . ASP G 1 151 ? -1.021 20.010 -19.486 1.00 54.36 151 ASP G N 1
ATOM 11279 C CA . ASP G 1 151 ? -1.623 18.995 -18.633 1.00 53.88 151 ASP G CA 1
ATOM 11280 C C . ASP G 1 151 ? -1.590 19.364 -17.150 1.00 51.30 151 ASP G C 1
ATOM 11281 O O . ASP G 1 151 ? -2.472 18.927 -16.404 1.00 70.11 151 ASP G O 1
ATOM 11286 N N . GLU G 1 152 ? -0.656 20.210 -16.708 1.00 41.57 152 GLU G N 1
ATOM 11287 C CA . GLU G 1 152 ? -0.695 20.622 -15.303 1.00 46.70 152 GLU G CA 1
ATOM 11288 C C . GLU G 1 152 ? -1.828 21.615 -15.029 1.00 40.92 152 GLU G C 1
ATOM 11289 O O . GLU G 1 152 ? -2.448 21.578 -13.957 1.00 49.02 152 GLU G O 1
ATOM 11295 N N . ILE G 1 153 ? -2.135 22.483 -15.988 1.00 33.99 153 ILE G N 1
ATOM 11296 C CA . ILE G 1 153 ? -3.313 23.340 -15.862 1.00 40.23 153 ILE G CA 1
ATOM 11297 C C . ILE G 1 153 ? -4.595 22.499 -15.768 1.00 55.81 153 ILE G C 1
ATOM 11298 O O . ILE G 1 153 ? -5.495 22.793 -14.969 1.00 46.59 153 ILE G O 1
ATOM 11303 N N . LEU G 1 154 ? -4.697 21.437 -16.571 1.00 45.91 154 LEU G N 1
ATOM 11304 C CA . LEU G 1 154 ? -5.886 20.591 -16.512 1.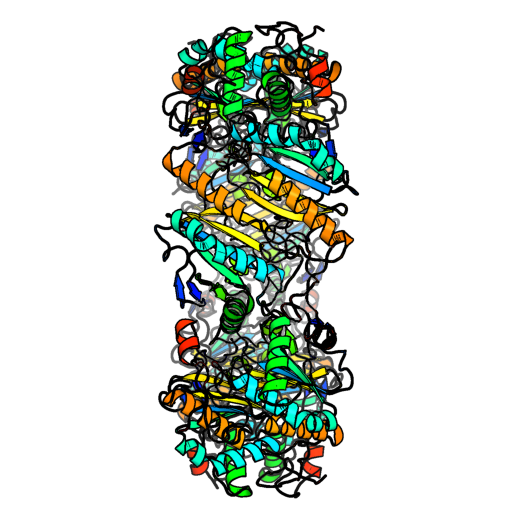00 44.28 154 LEU G CA 1
ATOM 11305 C C . LEU G 1 154 ? -5.983 19.897 -15.165 1.00 40.55 154 LEU G C 1
ATOM 11306 O O . LEU G 1 154 ? -7.037 19.909 -14.514 1.00 54.92 154 LEU G O 1
ATOM 11311 N N . ARG G 1 155 ? -4.878 19.285 -14.734 1.00 50.87 155 ARG G N 1
ATOM 11312 C CA . ARG G 1 155 ? -4.806 18.657 -13.418 1.00 27.20 155 ARG G CA 1
ATOM 11313 C C . ARG G 1 155 ? -5.281 19.604 -12.315 1.00 49.55 155 ARG G C 1
ATOM 11314 O O . ARG G 1 155 ? -5.952 19.177 -11.363 1.00 44.62 155 ARG G O 1
ATOM 11322 N N . ALA G 1 156 ? -4.951 20.897 -12.427 1.00 33.14 156 ALA G N 1
ATOM 11323 C CA . ALA G 1 156 ? -5.317 21.837 -11.371 1.00 36.46 156 ALA G CA 1
ATOM 11324 C C . ALA G 1 156 ? -6.801 22.168 -11.416 1.00 48.81 156 ALA G C 1
ATOM 11325 O O . ALA G 1 156 ? -7.437 22.319 -10.367 1.00 64.89 156 ALA G O 1
ATOM 11327 N N . ILE G 1 157 ? -7.376 22.280 -12.618 1.00 58.69 157 ILE G N 1
ATOM 11328 C CA . ILE G 1 157 ? -8.816 22.519 -12.717 1.00 39.27 157 ILE G CA 1
ATOM 11329 C C . ILE G 1 157 ? -9.595 21.333 -12.148 1.00 45.97 157 ILE G C 1
ATOM 11330 O O . ILE G 1 157 ? -10.509 21.511 -11.337 1.00 57.97 157 ILE G O 1
ATOM 11335 N N . ARG G 1 158 ? -9.236 20.106 -12.546 1.00 34.21 158 ARG G N 1
ATOM 11336 C CA . ARG G 1 158 ? -9.869 18.920 -11.971 1.00 38.72 158 ARG G CA 1
ATOM 11337 C C . ARG G 1 158 ? -9.868 18.962 -10.451 1.00 46.96 158 ARG G C 1
ATOM 11338 O O . ARG G 1 158 ? -10.915 18.804 -9.807 1.00 67.74 158 ARG G O 1
ATOM 11346 N N . ALA G 1 159 ? -8.694 19.221 -9.870 1.00 44.57 159 ALA G N 1
ATOM 11347 C CA . ALA G 1 159 ? -8.588 19.276 -8.414 1.00 52.45 159 ALA G CA 1
ATOM 11348 C C . ALA G 1 159 ? -9.432 20.415 -7.841 1.00 45.57 159 ALA G C 1
ATOM 11349 O O . ALA G 1 159 ? -10.202 20.214 -6.891 1.00 49.18 159 ALA G O 1
ATOM 11351 N N . LEU G 1 160 ? -9.322 21.617 -8.424 1.00 41.91 160 LEU G N 1
ATOM 11352 C CA . LEU G 1 160 ? -10.080 22.756 -7.911 1.00 38.25 160 LEU G CA 1
ATOM 11353 C C . LEU G 1 160 ? -11.581 22.494 -7.963 1.00 55.03 160 LEU G C 1
ATOM 11354 O O . LEU G 1 160 ? -12.321 22.883 -7.048 1.00 67.69 160 LEU G O 1
ATOM 11359 N N . GLN G 1 161 ? -12.047 21.819 -9.022 1.00 54.37 161 GLN G N 1
ATOM 11360 C CA . GLN G 1 161 ? -13.471 21.511 -9.149 1.00 35.82 161 GLN G CA 1
ATOM 11361 C C . GLN G 1 161 ? -13.912 20.451 -8.147 1.00 46.79 161 GLN G C 1
ATOM 11362 O O . GLN G 1 161 ? -14.974 20.600 -7.525 1.00 65.61 161 GLN G O 1
ATOM 11368 N N . LEU G 1 162 ? -13.096 19.394 -7.959 1.00 42.57 162 LEU G N 1
ATOM 11369 C CA . LEU G 1 162 ? -13.376 18.391 -6.923 1.00 49.35 162 LEU G CA 1
ATOM 11370 C C . LEU G 1 162 ? -13.473 19.025 -5.535 1.00 36.72 162 LEU G C 1
ATOM 11371 O O . LEU G 1 162 ? -14.261 18.580 -4.696 1.00 65.77 162 LEU G O 1
ATOM 11376 N N . VAL G 1 163 ? -12.633 20.025 -5.258 1.00 65.42 163 VAL G N 1
ATOM 11377 C CA . VAL G 1 163 ? -12.698 20.744 -3.987 1.00 49.93 163 VAL G CA 1
ATOM 11378 C C . VAL G 1 163 ? -14.052 21.421 -3.813 1.00 42.63 163 VAL G C 1
ATOM 11379 O O . VAL G 1 163 ? -14.686 21.306 -2.757 1.00 74.27 163 VAL G O 1
ATOM 11383 N N . ASP G 1 164 ? -14.520 22.133 -4.842 1.00 72.02 164 ASP G N 1
ATOM 11384 C CA . ASP G 1 164 ? -15.824 22.790 -4.774 1.00 56.69 164 ASP G CA 1
ATOM 11385 C C . ASP G 1 164 ? -16.979 21.802 -4.613 1.00 56.90 164 ASP G C 1
ATOM 11386 O O . ASP G 1 164 ? -18.015 22.179 -4.052 1.00 90.23 164 ASP G O 1
ATOM 11391 N N . LYS G 1 165 ? -16.839 20.562 -5.121 1.00 57.02 165 LYS G N 1
ATOM 11392 C CA . LYS G 1 165 ? -17.943 19.595 -5.110 1.00 51.73 165 LYS G CA 1
ATOM 11393 C C . LYS G 1 165 ? -18.013 18.858 -3.784 1.00 54.75 165 LYS G C 1
ATOM 11394 O O . LYS G 1 165 ? -19.074 18.781 -3.156 1.00 89.13 165 LYS G O 1
ATOM 11400 N N . ALA G 1 166 ? -16.893 18.274 -3.364 1.00 53.77 166 ALA G N 1
ATOM 11401 C CA . ALA G 1 166 ? -16.846 17.354 -2.241 1.00 53.50 166 ALA G CA 1
ATOM 11402 C C . ALA G 1 166 ? -16.344 17.983 -0.952 1.00 60.14 166 ALA G C 1
ATOM 11403 O O . ALA G 1 166 ? -16.195 17.257 0.039 1.00 76.12 166 ALA G O 1
ATOM 11405 N N . GLY G 1 167 ? -16.085 19.294 -0.935 1.00 58.41 167 GLY G N 1
ATOM 11406 C CA . GLY G 1 167 ? -15.478 19.947 0.206 1.00 52.88 167 GLY G CA 1
ATOM 11407 C C . GLY G 1 167 ? -14.300 19.175 0.772 1.00 57.80 167 GLY G C 1
ATOM 11408 O O . GLY G 1 167 ? -14.306 18.809 1.954 1.00 89.42 167 GLY G O 1
ATOM 11409 N N . VAL G 1 168 ? -13.308 18.882 -0.075 1.00 61.03 168 VAL G N 1
ATOM 11410 C CA . VAL G 1 168 ? -12.099 18.168 0.327 1.00 39.75 168 VAL G CA 1
ATOM 11411 C C . VAL G 1 168 ? -10.906 19.004 -0.111 1.00 45.17 168 VAL G C 1
ATOM 11412 O O . VAL G 1 168 ? -11.060 20.159 -0.537 1.00 43.06 168 VAL G O 1
ATOM 11416 N N . VAL G 1 169 ? -9.712 18.418 -0.014 1.00 50.06 169 VAL G N 1
ATOM 11417 C CA . VAL G 1 169 ? -8.468 19.051 -0.443 1.00 51.40 169 VAL G CA 1
ATOM 11418 C C . VAL G 1 169 ? -7.621 17.972 -1.116 1.00 52.00 169 VAL G C 1
ATOM 11419 O O . VAL G 1 169 ? -7.568 16.829 -0.649 1.00 66.75 169 VAL G O 1
ATOM 11423 N N . THR G 1 170 ? -6.988 18.325 -2.237 1.00 48.78 170 THR G N 1
ATOM 11424 C CA . THR G 1 170 ? -6.272 17.260 -2.930 1.00 36.86 170 THR G CA 1
ATOM 11425 C C . THR G 1 170 ? -4.838 17.147 -2.407 1.00 55.29 170 THR G C 1
ATOM 11426 O O . THR G 1 170 ? -4.213 18.161 -2.080 1.00 46.35 170 THR G O 1
ATOM 11430 N N . PRO G 1 171 ? -4.273 15.946 -2.296 1.00 39.17 171 PRO G N 1
ATOM 11431 C CA . PRO G 1 171 ? -2.860 15.848 -1.909 1.00 49.00 171 PRO G CA 1
ATOM 11432 C C . PRO G 1 171 ? -1.939 16.251 -3.045 1.00 44.18 171 PRO G C 1
ATOM 11433 O O . PRO G 1 171 ? -2.382 16.458 -4.185 1.00 57.43 171 PRO G O 1
ATOM 11437 N N . ALA G 1 172 ? -0.645 16.318 -2.729 1.00 44.47 172 ALA G N 1
ATOM 11438 C CA . ALA G 1 172 ? 0.390 16.649 -3.706 1.00 40.07 172 ALA G CA 1
ATOM 11439 C C . ALA G 1 172 ? 0.455 15.637 -4.850 1.00 48.27 172 ALA G C 1
ATOM 11440 O O . ALA G 1 172 ? 0.374 14.423 -4.637 1.00 58.36 172 ALA G O 1
ATOM 11442 N N . ASN G 1 173 ? 0.641 16.153 -6.072 1.00 49.26 173 ASN G N 1
ATOM 11443 C CA . ASN G 1 173 ? 0.723 15.365 -7.304 1.00 42.12 173 ASN G CA 1
ATOM 11444 C C . ASN G 1 173 ? -0.545 14.555 -7.563 1.00 66.58 173 ASN G C 1
ATOM 11445 O O . ASN G 1 173 ? -0.515 13.601 -8.364 1.00 54.84 173 ASN G O 1
ATOM 11450 N N . TRP G 1 174 ? -1.652 14.936 -6.905 1.00 40.50 174 TRP G N 1
ATOM 11451 C CA . TRP G 1 174 ? -2.937 14.278 -7.124 1.00 38.84 174 TRP G CA 1
ATOM 11452 C C . TRP G 1 174 ? -3.325 14.331 -8.604 1.00 48.57 174 TRP G C 1
ATOM 11453 O O . TRP G 1 174 ? -3.149 15.369 -9.260 1.00 51.13 174 TRP G O 1
ATOM 11464 N N . PRO G 1 175 ? -3.886 13.242 -9.166 1.00 57.10 175 PRO G N 1
ATOM 11465 C CA . PRO G 1 175 ? -4.342 12.021 -8.494 1.00 57.78 175 PRO G CA 1
ATOM 11466 C C . PRO G 1 175 ? -3.285 10.926 -8.359 1.00 55.82 175 PRO G C 1
ATOM 11467 O O . PRO G 1 175 ? -3.638 9.745 -8.388 1.00 52.17 175 PRO G O 1
ATOM 11471 N N . ASN G 1 176 ? -2.017 11.297 -8.193 1.00 60.10 176 ASN G N 1
ATOM 11472 C CA . ASN G 1 176 ? -0.914 10.337 -8.127 1.00 40.26 176 ASN G CA 1
ATOM 11473 C C . ASN G 1 176 ? -0.073 10.554 -6.893 1.00 77.44 176 ASN G C 1
ATOM 11474 O O . ASN G 1 176 ? 1.160 10.613 -6.965 1.00 45.78 176 ASN G O 1
ATOM 11479 N N . ASN G 1 177 ? -0.727 10.692 -5.740 1.00 47.08 177 ASN G N 1
ATOM 11480 C CA . ASN G 1 177 ? 0.024 10.973 -4.536 1.00 43.52 177 ASN G CA 1
ATOM 11481 C C . ASN G 1 177 ? 0.671 9.689 -4.051 1.00 52.28 177 ASN G C 1
ATOM 11482 O O . ASN G 1 177 ? 0.016 8.645 -3.956 1.00 56.09 177 ASN G O 1
ATOM 11487 N N . GLU G 1 178 ? 1.980 9.770 -3.776 1.00 68.58 178 GLU G N 1
ATOM 11488 C CA . GLU G 1 178 ? 2.823 8.662 -3.321 1.00 63.09 178 GLU G CA 1
ATOM 11489 C C . GLU G 1 178 ? 2.444 8.129 -1.948 1.00 51.80 178 GLU G C 1
ATOM 11490 O O . GLU G 1 178 ? 3.083 7.166 -1.504 1.00 76.36 178 GLU G O 1
ATOM 11496 N N . LEU G 1 179 ? 1.474 8.736 -1.253 1.00 54.69 179 LEU G N 1
ATOM 11497 C CA . LEU G 1 179 ? 0.953 8.192 -0.003 1.00 45.21 179 LEU G CA 1
ATOM 11498 C C . LEU G 1 179 ? -0.459 7.651 -0.132 1.00 53.44 179 LEU G C 1
ATOM 11499 O O . LEU G 1 179 ? -0.772 6.626 0.477 1.00 78.04 179 LEU G O 1
ATOM 11504 N N . ILE G 1 180 ? -1.332 8.304 -0.901 1.00 52.99 180 ILE G N 1
ATOM 11505 C CA . ILE G 1 180 ? -2.747 7.938 -0.888 1.00 41.43 180 ILE G CA 1
ATOM 11506 C C . ILE G 1 180 ? -3.333 7.925 -2.302 1.00 59.87 180 ILE G C 1
ATOM 11507 O O . ILE G 1 180 ? -4.550 7.783 -2.478 1.00 62.90 180 ILE G O 1
ATOM 11512 N N . GLY G 1 181 ? -2.473 8.090 -3.315 1.00 49.45 181 GLY G N 1
ATOM 11513 C CA . GLY G 1 181 ? -2.842 8.014 -4.722 1.00 55.63 181 GLY G CA 1
ATOM 11514 C C . GLY G 1 181 ? -4.004 8.870 -5.189 1.00 54.69 181 GLY G C 1
ATOM 11515 O O . GLY G 1 181 ? -3.923 10.103 -5.250 1.00 56.69 181 GLY G O 1
ATOM 11516 N N . ASP G 1 182 ? -5.088 8.182 -5.549 1.00 78.06 182 ASP G N 1
ATOM 11517 C CA . ASP G 1 182 ? -6.340 8.781 -5.977 1.00 67.34 182 ASP G CA 1
ATOM 11518 C C . ASP G 1 182 ? -7.071 9.500 -4.836 1.00 70.73 182 ASP G C 1
ATOM 11519 O O . ASP G 1 182 ? -7.829 10.443 -5.097 1.00 72.80 182 ASP G O 1
ATOM 11524 N N . LYS G 1 183 ? -6.849 9.091 -3.584 1.00 63.73 183 LYS G N 1
ATOM 11525 C CA . LYS G 1 183 ? -7.667 9.547 -2.460 1.00 58.36 183 LYS G CA 1
ATOM 11526 C C . LYS G 1 183 ? -7.473 11.033 -2.160 1.00 69.53 183 LYS G C 1
ATOM 11527 O O . LYS G 1 183 ? -6.398 11.607 -2.371 1.00 60.69 183 LYS G O 1
ATOM 11533 N N . VAL G 1 184 ? -8.542 11.659 -1.673 1.00 37.83 184 VAL G N 1
ATOM 11534 C CA . VAL G 1 184 ? -8.505 13.059 -1.292 1.00 53.72 184 VAL G CA 1
ATOM 11535 C C . VAL G 1 184 ? -8.509 13.169 0.236 1.00 51.46 184 VAL G C 1
ATOM 11536 O O . VAL G 1 184 ? -8.667 12.184 0.964 1.00 52.00 184 VAL G O 1
ATOM 11540 N N . ILE G 1 185 ? -8.299 14.387 0.724 1.00 64.06 185 ILE G N 1
ATOM 11541 C CA . ILE G 1 185 ? -8.010 14.625 2.134 1.00 53.56 185 ILE G CA 1
ATOM 11542 C C . ILE G 1 185 ? -9.152 15.411 2.768 1.00 54.40 185 ILE G C 1
ATOM 11543 O O . ILE G 1 185 ? -9.746 16.298 2.138 1.00 56.60 185 ILE G O 1
ATOM 11548 N N . ASN G 1 186 ? -9.474 15.050 4.009 1.00 65.62 186 ASN G N 1
ATOM 11549 C CA . ASN G 1 186 ? -10.486 15.756 4.779 1.00 52.84 186 ASN G CA 1
ATOM 11550 C C . ASN G 1 186 ? -9.907 17.056 5.327 1.00 62.98 186 ASN G C 1
ATOM 11551 O O . ASN G 1 186 ? -8.823 17.036 5.934 1.00 61.28 186 ASN G O 1
ATOM 11556 N N . PRO G 1 187 ? -10.623 18.172 5.179 1.00 58.46 187 PRO G N 1
ATOM 11557 C CA . PRO G 1 187 ? -10.136 19.454 5.715 1.00 62.17 187 PRO G CA 1
ATOM 11558 C C . PRO G 1 187 ? -10.006 19.381 7.227 1.00 56.25 187 PRO G C 1
ATOM 11559 O O . PRO G 1 187 ? -10.945 18.991 7.927 1.00 67.09 187 PRO G O 1
ATOM 11563 N N . ALA G 1 188 ? -8.819 19.748 7.724 1.00 85.10 188 ALA G N 1
ATOM 11564 C CA . ALA G 1 188 ? -8.458 19.515 9.121 1.00 81.34 188 ALA G CA 1
ATOM 11565 C C . ALA G 1 188 ? -9.468 20.165 10.077 1.00 65.57 188 ALA G C 1
ATOM 11566 O O . ALA G 1 188 ? -10.096 21.176 9.742 1.00 57.14 188 ALA G O 1
ATOM 11568 N N . PRO G 1 189 ? -9.660 19.587 11.267 1.00 56.77 189 PRO G N 1
ATOM 11569 C CA . PRO G 1 189 ? -10.662 20.114 12.205 1.00 65.68 189 PRO G CA 1
ATOM 11570 C C . PRO G 1 189 ? -10.294 21.488 12.749 1.00 84.17 189 PRO G C 1
ATOM 11571 O O . PRO G 1 189 ? -9.120 21.801 12.977 1.00 54.46 189 PRO G O 1
ATOM 11575 N N . ARG G 1 190 ? -11.330 22.302 12.989 1.00 79.10 190 ARG G N 1
ATOM 11576 C CA . ARG G 1 190 ? -11.160 23.712 13.340 1.00 91.84 190 ARG G CA 1
ATOM 11577 C C . ARG G 1 190 ? -11.160 23.985 14.852 1.00 95.70 190 ARG G C 1
ATOM 11578 O O . ARG G 1 190 ? -10.485 24.924 15.306 1.00 64.79 190 ARG G O 1
ATOM 11580 N N . THR G 1 191 ? -11.891 23.195 15.643 1.00 70.60 191 THR G N 1
ATOM 11581 C CA . THR G 1 191 ? -11.967 23.394 17.084 1.00 70.47 191 THR G CA 1
ATOM 11582 C C . THR G 1 191 ? -11.474 22.118 17.768 1.00 44.47 191 THR G C 1
ATOM 11583 O O . THR G 1 191 ? -11.182 21.122 17.109 1.00 75.05 191 THR G O 1
ATOM 11587 N N . ILE G 1 192 ? -11.366 22.145 19.100 1.00 97.74 192 ILE G N 1
ATOM 11588 C CA . ILE G 1 192 ? -10.870 20.983 19.840 1.00 66.23 192 ILE G CA 1
ATOM 11589 C C . ILE G 1 192 ? -11.956 19.902 19.975 1.00 65.84 192 ILE G C 1
ATOM 11590 O O . ILE G 1 192 ? -11.640 18.707 19.987 1.00 72.66 192 ILE G O 1
ATOM 11595 N N . LYS G 1 193 ? -13.236 20.282 20.052 1.00 84.98 193 LYS G N 1
ATOM 11596 C CA . LYS G 1 193 ? -14.315 19.305 19.929 1.00 103.40 193 LYS G CA 1
ATOM 11597 C C . LYS G 1 193 ? -14.161 18.452 18.682 1.00 102.80 193 LYS G C 1
ATOM 11598 O O . LYS G 1 193 ? -14.090 17.214 18.745 1.00 90.09 193 LYS G O 1
ATOM 11604 N N . ASP G 1 194 ? -14.127 19.120 17.536 1.00 91.68 194 ASP G N 1
ATOM 11605 C CA . ASP G 1 194 ? -14.086 18.422 16.267 1.00 70.73 194 ASP G CA 1
ATOM 11606 C C . ASP G 1 194 ? -12.842 17.556 16.157 1.00 71.81 194 ASP G C 1
ATOM 11607 O O . ASP G 1 194 ? -12.896 16.472 15.565 1.00 89.53 194 ASP G O 1
ATOM 11612 N N . ALA G 1 195 ? -11.720 17.998 16.735 1.00 67.79 195 ALA G N 1
ATOM 11613 C CA . ALA G 1 195 ? -10.478 17.243 16.581 1.00 64.81 195 ALA G CA 1
ATOM 11614 C C . ALA G 1 195 ? -10.538 15.915 17.322 1.00 76.79 195 ALA G C 1
ATOM 11615 O O . ALA G 1 195 ? -10.087 14.887 16.801 1.00 82.98 195 ALA G O 1
ATOM 11617 N N . LYS G 1 196 ? -11.089 15.911 18.537 1.00 81.74 196 LYS G N 1
ATOM 11618 C CA . LYS G 1 196 ? -11.083 14.680 19.316 1.00 78.18 196 LYS G CA 1
ATOM 11619 C C . LYS G 1 196 ? -11.955 13.605 18.679 1.00 86.79 196 LYS G C 1
ATOM 11620 O O . LYS G 1 196 ? -11.657 12.410 18.805 1.00 68.70 196 LYS G O 1
ATOM 11626 N N . MET G 1 197 ? -13.003 14.019 17.959 1.00 67.59 197 MET G N 1
ATOM 11627 C CA . MET G 1 197 ? -13.872 13.090 17.244 1.00 74.71 197 MET G CA 1
ATOM 11628 C C . MET G 1 197 ? -13.131 12.246 16.216 1.00 61.14 197 MET G C 1
ATOM 11629 O O . MET G 1 197 ? -13.613 11.169 15.840 1.00 85.65 197 MET G O 1
ATOM 11634 N N . ARG G 1 198 ? -11.976 12.703 15.740 1.00 78.37 198 ARG G N 1
ATOM 11635 C CA . ARG G 1 198 ? -11.236 11.976 14.716 1.00 83.82 198 ARG G CA 1
ATOM 11636 C C . ARG G 1 198 ? -9.986 11.282 15.240 1.00 52.93 198 ARG G C 1
ATOM 11637 O O . ARG G 1 198 ? -9.099 10.945 14.443 1.00 70.16 198 ARG G O 1
ATOM 11645 N N . LEU G 1 199 ? -9.897 11.036 16.543 1.00 75.49 199 LEU G N 1
ATOM 11646 C CA . LEU G 1 199 ? -8.669 10.475 17.070 1.00 66.70 199 LEU G CA 1
ATOM 11647 C C . LEU G 1 199 ? -8.564 9.004 16.689 1.00 96.43 199 LEU G C 1
ATOM 11648 O O . LEU G 1 199 ? -9.574 8.327 16.437 1.00 62.71 199 LEU G O 1
ATOM 11653 N N . GLY G 1 200 ? -7.317 8.533 16.583 1.00 79.47 200 GLY G N 1
ATOM 11654 C CA . GLY G 1 200 ? -7.036 7.168 16.184 1.00 78.93 200 GLY G CA 1
ATOM 11655 C C . GLY G 1 200 ? -7.460 6.780 14.787 1.00 83.61 200 GLY G C 1
ATOM 11656 O O . GLY G 1 200 ? -7.558 5.581 14.501 1.00 86.06 200 GLY G O 1
ATOM 11657 N N . GLN G 1 201 ? -7.739 7.767 13.893 1.00 80.67 201 GLN G N 1
ATOM 11658 C CA . GLN G 1 201 ? -7.894 7.376 12.499 1.00 92.59 201 GLN G CA 1
ATOM 11659 C C . GLN G 1 201 ? -6.552 7.461 11.771 1.00 86.17 201 GLN G C 1
ATOM 11660 O O . GLN G 1 201 ? -5.638 8.161 12.229 1.00 62.28 201 GLN G O 1
ATOM 11666 N N . PRO G 1 202 ? -6.406 6.748 10.646 1.00 67.46 202 PRO G N 1
ATOM 11667 C CA . PRO G 1 202 ? -5.083 6.608 10.024 1.00 57.05 202 PRO G CA 1
ATOM 11668 C C . PRO G 1 202 ? -4.411 7.936 9.654 1.00 107.51 202 PRO G C 1
ATOM 11669 O O . PRO G 1 202 ? -5.021 8.866 9.087 1.00 27.91 202 PRO G O 1
ATOM 11673 N N . PHE G 1 203 ? -3.099 7.945 9.942 1.00 125.82 203 PHE G N 1
ATOM 11674 C CA . PHE G 1 203 ? -2.151 9.049 10.022 1.00 56.00 203 PHE G CA 1
ATOM 11675 C C . PHE G 1 203 ? -2.346 9.764 11.346 1.00 66.67 203 PHE G C 1
ATOM 11676 O O . PHE G 1 203 ? -1.617 9.472 12.302 1.00 88.16 203 PHE G O 1
ATOM 11684 N N . ASP G 1 204 ? -3.332 10.650 11.440 1.00 37.55 204 ASP G N 1
ATOM 11685 C CA . ASP G 1 204 ? -3.570 11.386 12.680 1.00 66.23 204 ASP G CA 1
ATOM 11686 C C . ASP G 1 204 ? -4.875 12.156 12.531 1.00 60.30 204 ASP G C 1
ATOM 11687 O O . ASP G 1 204 ? -5.541 12.090 11.495 1.00 61.66 204 ASP G O 1
ATOM 11692 N N . TRP G 1 205 ? -5.236 12.901 13.576 1.00 50.50 205 TRP G N 1
ATOM 11693 C CA . TRP G 1 205 ? -6.545 13.545 13.577 1.00 49.42 205 TRP G CA 1
ATOM 11694 C C . TRP G 1 205 ? -6.639 14.675 12.553 1.00 53.45 205 TRP G C 1
ATOM 11695 O O . TRP G 1 205 ? -7.734 14.958 12.043 1.00 71.71 205 TRP G O 1
ATOM 11706 N N . TRP G 1 206 ? -5.521 15.323 12.225 1.00 50.92 206 TRP G N 1
ATOM 11707 C CA . TRP G 1 206 ? -5.539 16.369 11.207 1.00 78.39 206 TRP G CA 1
ATOM 11708 C C . TRP G 1 206 ? -5.337 15.845 9.781 1.00 56.27 206 TRP G C 1
ATOM 11709 O O . TRP G 1 206 ? -5.547 16.589 8.815 1.00 83.94 206 TRP G O 1
ATOM 11720 N N . PHE G 1 207 ? -4.975 14.579 9.632 1.00 72.66 207 PHE G N 1
ATOM 11721 C CA . PHE G 1 207 ? -4.591 13.974 8.364 1.00 43.41 207 PHE G CA 1
ATOM 11722 C C . PHE G 1 207 ? -5.461 12.726 8.167 1.00 57.19 207 PHE G C 1
ATOM 11723 O O . PHE G 1 207 ? -5.057 11.602 8.485 1.00 45.93 207 PHE G O 1
ATOM 11731 N N . THR G 1 208 ? -6.671 12.940 7.658 1.00 56.55 208 THR G N 1
ATOM 11732 C CA . THR G 1 208 ? -7.623 11.873 7.382 1.00 62.86 208 THR G CA 1
ATOM 11733 C C . THR G 1 208 ? -8.010 11.904 5.910 1.00 59.36 208 THR G C 1
ATOM 11734 O O . THR G 1 208 ? -8.182 12.982 5.333 1.00 80.81 208 THR G O 1
ATOM 11738 N N . TYR G 1 209 ? -8.124 10.722 5.296 1.00 63.73 209 TYR G N 1
ATOM 11739 C CA . TYR G 1 209 ? -8.351 10.610 3.861 1.00 51.43 209 TYR G CA 1
ATOM 11740 C C . TYR G 1 209 ? -9.517 9.663 3.572 1.00 64.15 209 TYR G C 1
ATOM 11741 O O . TYR G 1 209 ? -9.768 8.697 4.304 1.00 65.91 209 TYR G O 1
ATOM 11750 N N . LYS G 1 210 ? -10.262 10.007 2.522 1.00 62.04 210 LYS G N 1
ATOM 11751 C CA . LYS G 1 210 ? -11.403 9.259 2.007 1.00 76.11 210 LYS G CA 1
ATOM 11752 C C . LYS G 1 210 ? -11.153 8.910 0.549 1.00 92.02 210 LYS G C 1
ATOM 11753 O O . LYS G 1 210 ? -10.031 9.075 0.051 1.00 58.23 210 LYS G O 1
ATOM 11759 N N . GLU G 1 211 ? -12.188 8.446 -0.151 1.00 78.06 211 GLU G N 1
ATOM 11760 C CA . GLU G 1 211 ? -12.082 8.216 -1.578 1.00 60.93 211 GLU G CA 1
ATOM 11761 C C . GLU G 1 211 ? -13.295 8.798 -2.281 1.00 92.82 211 GLU G C 1
ATOM 11762 O O . GLU G 1 211 ? -14.341 9.033 -1.665 1.00 85.91 211 GLU G O 1
ATOM 11768 N N . VAL G 1 212 ? -13.126 9.071 -3.577 1.00 70.48 212 VAL G N 1
ATOM 11769 C CA . VAL G 1 212 ? -14.232 9.644 -4.338 1.00 82.80 212 VAL G CA 1
ATOM 11770 C C . VAL G 1 212 ? -14.312 8.907 -5.670 1.00 99.25 212 VAL G C 1
ATOM 11771 O O . VAL G 1 212 ? -15.371 8.831 -6.299 1.00 104.20 212 VAL G O 1
ATOM 11775 N N . ARG H 1 5 ? 9.332 45.387 -3.001 1.00 155.97 5 ARG H N 1
ATOM 11776 C CA . ARG H 1 5 ? 7.949 45.438 -3.415 1.00 112.66 5 ARG H CA 1
ATOM 11777 C C . ARG H 1 5 ? 7.892 44.076 -4.060 1.00 94.82 5 ARG H C 1
ATOM 11778 O O . ARG H 1 5 ? 8.954 43.459 -4.206 1.00 158.65 5 ARG H O 1
ATOM 11786 N N . ILE H 1 6 ? 6.719 43.549 -4.385 1.00 75.71 6 ILE H N 1
ATOM 11787 C CA . ILE H 1 6 ? 6.688 42.097 -4.662 1.00 88.49 6 ILE H CA 1
ATOM 11788 C C . ILE H 1 6 ? 7.650 41.761 -5.803 1.00 79.53 6 ILE H C 1
ATOM 11789 O O . ILE H 1 6 ? 7.627 42.440 -6.854 1.00 103.61 6 ILE H O 1
ATOM 11794 N N . PRO H 1 7 ? 8.556 40.789 -5.639 1.00 73.77 7 PRO H N 1
ATOM 11795 C CA . PRO H 1 7 ? 9.572 40.560 -6.675 1.00 73.79 7 PRO H CA 1
ATOM 11796 C C . PRO H 1 7 ? 8.960 39.923 -7.909 1.00 81.24 7 PRO H C 1
ATOM 11797 O O . PRO H 1 7 ? 7.916 39.263 -7.860 1.00 69.80 7 PRO H O 1
ATOM 11801 N N . LEU H 1 8 ? 9.627 40.158 -9.037 1.00 61.55 8 LEU H N 1
ATOM 11802 C CA . LEU H 1 8 ? 9.138 39.723 -10.333 1.00 61.24 8 LEU H CA 1
ATOM 11803 C C . LEU H 1 8 ? 10.258 39.043 -11.109 1.00 63.94 8 LEU H C 1
ATOM 11804 O O . LEU H 1 8 ? 11.437 39.126 -10.748 1.00 58.18 8 LEU H O 1
ATOM 11809 N N . ILE H 1 9 ? 9.864 38.364 -12.188 1.00 38.23 9 ILE H N 1
ATOM 11810 C CA . ILE H 1 9 ? 10.819 37.635 -13.007 1.00 50.25 9 ILE H CA 1
ATOM 11811 C C . ILE H 1 9 ? 11.845 38.619 -13.555 1.00 47.13 9 ILE H C 1
ATOM 11812 O O . ILE H 1 9 ? 11.484 39.646 -14.132 1.00 69.78 9 ILE H O 1
ATOM 11817 N N . GLY H 1 10 ? 13.132 38.324 -13.334 1.00 57.83 10 GLY H N 1
ATOM 11818 C CA . GLY H 1 10 ? 14.223 39.175 -13.776 1.00 54.81 10 GLY H CA 1
ATOM 11819 C C . GLY H 1 10 ? 14.890 39.974 -12.663 1.00 52.05 10 GLY H C 1
ATOM 11820 O O . GLY H 1 10 ? 16.116 40.149 -12.696 1.00 67.84 10 GLY H O 1
ATOM 11821 N N . GLU H 1 11 ? 14.109 40.492 -11.707 1.00 57.64 11 GLU H N 1
ATOM 11822 C CA . GLU H 1 11 ? 14.641 41.137 -10.508 1.00 53.71 11 GLU H CA 1
ATOM 11823 C C . GLU H 1 11 ? 15.478 40.177 -9.660 1.00 45.26 11 GLU H C 1
ATOM 11824 O O . GLU H 1 11 ? 15.233 38.967 -9.605 1.00 57.23 11 GLU H O 1
ATOM 11830 N N . LYS H 1 12 ? 16.450 40.737 -8.952 1.00 73.13 12 LYS H N 1
ATOM 11831 C CA . LYS H 1 12 ? 17.167 39.933 -7.980 1.00 58.57 12 LYS H CA 1
ATOM 11832 C C . LYS H 1 12 ? 16.351 39.705 -6.730 1.00 39.67 12 LYS H C 1
ATOM 11833 O O . LYS H 1 12 ? 15.599 40.570 -6.285 1.00 58.15 12 LYS H O 1
ATOM 11839 N N . PHE H 1 13 ? 16.470 38.498 -6.200 1.00 62.98 13 PHE H N 1
ATOM 11840 C CA . PHE H 1 13 ? 15.778 38.151 -4.975 1.00 43.26 13 PHE H CA 1
ATOM 11841 C C . PHE H 1 13 ? 16.229 39.095 -3.859 1.00 52.96 13 PHE H C 1
ATOM 11842 O O . PHE H 1 13 ? 17.434 39.337 -3.705 1.00 68.84 13 PHE H O 1
ATOM 11850 N N . PRO H 1 14 ? 15.285 39.628 -3.085 1.00 60.81 14 PRO H N 1
ATOM 11851 C CA . PRO H 1 14 ? 15.620 40.669 -2.094 1.00 59.20 14 PRO H CA 1
ATOM 11852 C C . PRO H 1 14 ? 16.530 40.163 -0.985 1.00 65.23 14 PRO H C 1
ATOM 11853 O O . PRO H 1 14 ? 16.335 39.077 -0.433 1.00 82.37 14 PRO H O 1
ATOM 11857 N N . GLU H 1 15 ? 17.529 40.970 -0.636 1.00 76.26 15 GLU H N 1
ATOM 11858 C CA . GLU H 1 15 ? 18.326 40.629 0.531 1.00 67.75 15 GLU H CA 1
ATOM 11859 C C . GLU H 1 15 ? 17.489 40.526 1.806 1.00 62.84 15 GLU H C 1
ATOM 11860 O O . GLU H 1 15 ? 16.730 41.438 2.155 1.00 71.10 15 GLU H O 1
ATOM 11866 N N . MET H 1 16 ? 17.637 39.407 2.507 1.00 52.92 16 MET H N 1
ATOM 11867 C CA . MET H 1 16 ? 16.893 39.204 3.739 1.00 56.42 16 MET H CA 1
ATOM 11868 C C . MET H 1 16 ? 17.542 38.083 4.527 1.00 56.77 16 MET H C 1
ATOM 11869 O O . MET H 1 16 ? 18.072 37.130 3.949 1.00 65.97 16 MET H O 1
ATOM 11874 N N . GLU H 1 17 ? 17.518 38.212 5.852 1.00 49.68 17 GLU H N 1
ATOM 11875 C CA . GLU H 1 17 ? 18.044 37.175 6.728 1.00 58.64 17 GLU H CA 1
ATOM 11876 C C . GLU H 1 17 ? 16.877 36.499 7.437 1.00 49.97 17 GLU H C 1
ATOM 11877 O O . GLU H 1 17 ? 15.988 37.183 7.958 1.00 54.07 17 GLU H O 1
ATOM 11883 N N . VAL H 1 18 ? 16.867 35.163 7.432 1.00 48.30 18 VAL H N 1
ATOM 11884 C CA . VAL H 1 18 ? 15.738 34.377 7.914 1.00 46.33 18 VAL H CA 1
ATOM 11885 C C . VAL H 1 18 ? 16.228 33.353 8.933 1.00 61.30 18 VAL H C 1
ATOM 11886 O O . VAL H 1 18 ? 17.396 32.950 8.949 1.00 50.50 18 VAL H O 1
ATOM 11890 N N . ILE H 1 19 ? 15.300 32.895 9.765 1.00 48.90 19 ILE H N 1
ATOM 11891 C CA . ILE H 1 19 ? 15.608 31.966 10.840 1.00 52.87 19 ILE H CA 1
ATOM 11892 C C . ILE H 1 19 ? 14.900 30.673 10.508 1.00 45.48 19 ILE H C 1
ATOM 11893 O O . ILE H 1 19 ? 13.671 30.666 10.349 1.00 75.85 19 ILE H O 1
ATOM 11898 N N . THR H 1 20 ? 15.675 29.589 10.374 1.00 56.82 20 THR H N 1
ATOM 11899 C CA . THR H 1 20 ? 15.201 28.312 9.851 1.00 50.12 20 THR H CA 1
ATOM 11900 C C . THR H 1 20 ? 15.573 27.174 10.802 1.00 48.43 20 THR H C 1
ATOM 11901 O O . THR H 1 20 ? 16.439 27.312 11.671 1.00 65.50 20 THR H O 1
ATOM 11905 N N . THR H 1 21 ? 14.925 26.021 10.599 1.00 49.85 21 THR H N 1
ATOM 11906 C CA . THR H 1 21 ? 15.256 24.786 11.298 1.00 32.62 21 THR H CA 1
ATOM 11907 C C . THR H 1 21 ? 16.719 24.380 11.157 1.00 53.10 21 THR H C 1
ATOM 11908 O O . THR H 1 21 ? 17.113 23.377 11.754 1.00 87.17 21 THR H O 1
ATOM 11912 N N . HIS H 1 22 ? 17.512 25.052 10.323 1.00 46.93 22 HIS H N 1
ATOM 11913 C CA . HIS H 1 22 ? 18.936 24.752 10.205 1.00 47.82 22 HIS H CA 1
ATOM 11914 C C . HIS H 1 22 ? 19.785 25.926 10.676 1.00 57.64 22 HIS H C 1
ATOM 11915 O O . HIS H 1 22 ? 20.952 26.049 10.285 1.00 69.75 22 HIS H O 1
ATOM 11922 N N . GLY H 1 23 ? 19.209 26.815 11.467 1.00 55.80 23 GLY H N 1
ATOM 11923 C CA . GLY H 1 23 ? 19.891 28.018 11.882 1.00 61.42 23 GLY H CA 1
ATOM 11924 C C . GLY H 1 23 ? 19.501 29.226 11.058 1.00 59.20 23 GLY H C 1
ATOM 11925 O O . GLY H 1 23 ? 18.506 29.241 10.330 1.00 71.99 23 GLY H O 1
ATOM 11926 N N . LYS H 1 24 ? 20.301 30.275 11.211 1.00 71.33 24 LYS H N 1
ATOM 11927 C CA . LYS H 1 24 ? 20.208 31.453 10.366 1.00 59.25 24 LYS H CA 1
ATOM 11928 C C . LYS H 1 24 ? 20.732 31.200 8.964 1.00 62.20 24 LYS H C 1
ATOM 11929 O O . LYS H 1 24 ? 21.627 30.377 8.746 1.00 77.36 24 LYS H O 1
ATOM 11935 N N . ILE H 1 25 ? 20.136 31.922 8.012 1.00 52.83 25 ILE H N 1
ATOM 11936 C CA . ILE H 1 25 ? 20.424 31.826 6.584 1.00 45.36 25 ILE H CA 1
ATOM 11937 C C . ILE H 1 25 ? 20.237 33.218 5.990 1.00 56.83 25 ILE H C 1
ATOM 11938 O O . ILE H 1 25 ? 19.286 33.925 6.342 1.00 65.65 25 ILE H O 1
ATOM 11943 N N . LYS H 1 26 ? 21.136 33.610 5.087 1.00 54.54 26 LYS H N 1
ATOM 11944 C CA . LYS H 1 26 ? 21.169 34.949 4.514 1.00 44.32 26 LYS H CA 1
ATOM 11945 C C . LYS H 1 26 ? 20.726 34.749 3.076 1.00 87.32 26 LYS H C 1
ATOM 11946 O O . LYS H 1 26 ? 21.385 34.024 2.326 1.00 77.16 26 LYS H O 1
ATOM 11952 N N . LEU H 1 27 ? 19.578 35.312 2.709 1.00 87.08 27 LEU H N 1
ATOM 11953 C CA . LEU H 1 27 ? 18.855 34.429 1.802 1.00 47.91 27 LEU H CA 1
ATOM 11954 C C . LEU H 1 27 ? 19.360 34.407 0.367 1.00 102.48 27 LEU H C 1
ATOM 11955 O O . LEU H 1 27 ? 19.655 33.311 -0.126 1.00 196.52 27 LEU H O 1
ATOM 11960 N N . PRO H 1 28 ? 19.465 35.515 -0.366 1.00 58.51 28 PRO H N 1
ATOM 11961 C CA . PRO H 1 28 ? 19.901 35.362 -1.781 1.00 45.40 28 PRO H CA 1
ATOM 11962 C C . PRO H 1 28 ? 21.333 34.855 -1.902 1.00 77.22 28 PRO H C 1
ATOM 11963 O O . PRO H 1 28 ? 21.631 34.162 -2.885 1.00 71.91 28 PRO H O 1
ATOM 11967 N N . ASP H 1 29 ? 22.181 35.092 -0.885 1.00 78.42 29 ASP H N 1
ATOM 11968 C CA . ASP H 1 29 ? 23.639 34.986 -0.937 1.00 63.94 29 ASP H CA 1
ATOM 11969 C C . ASP H 1 29 ? 24.204 33.662 -0.442 1.00 52.43 29 ASP H C 1
ATOM 11970 O O . ASP H 1 29 ? 25.182 33.172 -1.004 1.00 82.17 29 ASP H O 1
ATOM 11975 N N . ASP H 1 30 ? 23.688 33.104 0.650 1.00 72.21 30 ASP H N 1
ATOM 11976 C CA . ASP H 1 30 ? 24.199 31.814 1.108 1.00 60.26 30 ASP H CA 1
ATOM 11977 C C . ASP H 1 30 ? 24.026 30.731 0.055 1.00 57.49 30 ASP H C 1
ATOM 11978 O O . ASP H 1 30 ? 24.545 29.624 0.237 1.00 72.72 30 ASP H O 1
ATOM 11983 N N . TYR H 1 31 ? 23.294 31.014 -1.023 1.00 52.15 31 TYR H N 1
ATOM 11984 C CA . TYR H 1 31 ? 23.072 30.074 -2.116 1.00 73.94 31 TYR H CA 1
ATOM 11985 C C . TYR H 1 31 ? 23.617 30.645 -3.417 1.00 66.26 31 TYR H C 1
ATOM 11986 O O . TYR H 1 31 ? 22.970 30.589 -4.468 1.00 81.25 31 TYR H O 1
ATOM 11995 N N . LYS H 1 32 ? 24.831 31.188 -3.371 1.00 65.98 32 LYS H N 1
ATOM 11996 C CA . LYS H 1 32 ? 25.227 32.162 -4.372 1.00 63.99 32 LYS H CA 1
ATOM 11997 C C . LYS H 1 32 ? 25.808 31.502 -5.606 1.00 61.73 32 LYS H C 1
ATOM 11998 O O . LYS H 1 32 ? 26.109 32.188 -6.581 1.00 129.40 32 LYS H O 1
ATOM 12004 N N . GLY H 1 33 ? 25.917 30.191 -5.637 1.00 46.27 33 GLY H N 1
ATOM 12005 C CA . GLY H 1 33 ? 26.214 29.610 -6.935 1.00 49.14 33 GLY H CA 1
ATOM 12006 C C . GLY H 1 33 ? 25.331 28.427 -7.251 1.00 62.98 33 GLY H C 1
ATOM 12007 O O . GLY H 1 33 ? 25.501 27.726 -8.261 1.00 61.41 33 GLY H O 1
ATOM 12008 N N . ARG H 1 34 ? 24.398 28.183 -6.345 1.00 63.84 34 ARG H N 1
ATOM 12009 C CA . ARG H 1 34 ? 23.372 27.185 -6.551 1.00 56.08 34 ARG H CA 1
ATOM 12010 C C . ARG H 1 34 ? 22.060 27.847 -6.953 1.00 60.74 34 ARG H C 1
ATOM 12011 O O . ARG H 1 34 ? 21.851 29.049 -6.744 1.00 56.74 34 ARG H O 1
ATOM 12019 N N . TRP H 1 35 ? 21.188 27.050 -7.567 1.00 43.46 35 TRP H N 1
ATOM 12020 C CA . TRP H 1 35 ? 19.784 27.418 -7.666 1.00 48.36 35 TRP H CA 1
ATOM 12021 C C . TRP H 1 35 ? 19.073 27.077 -6.361 1.00 53.33 35 TRP H C 1
ATOM 12022 O O . TRP H 1 35 ? 19.490 26.181 -5.621 1.00 59.92 35 TRP H O 1
ATOM 12033 N N . PHE H 1 36 ? 17.979 27.782 -6.073 1.00 33.81 36 PHE H N 1
ATOM 12034 C CA . PHE H 1 36 ? 17.132 27.260 -5.006 1.00 52.63 36 PHE H CA 1
ATOM 12035 C C . PHE H 1 36 ? 15.661 27.562 -5.261 1.00 54.61 36 PHE H C 1
ATOM 12036 O O . PHE H 1 36 ? 15.308 28.548 -5.921 1.00 42.07 36 PHE H O 1
ATOM 12044 N N . VAL H 1 37 ? 14.816 26.675 -4.731 1.00 36.10 37 VAL H N 1
ATOM 12045 C CA . VAL H 1 37 ? 13.365 26.799 -4.774 1.00 41.86 37 VAL H CA 1
ATOM 12046 C C . VAL H 1 37 ? 12.873 27.189 -3.386 1.00 45.63 37 VAL H C 1
ATOM 12047 O O . VAL H 1 37 ? 12.724 26.340 -2.502 1.00 49.39 37 VAL H O 1
ATOM 12051 N N . LEU H 1 38 ? 12.602 28.474 -3.196 1.00 42.09 38 LEU H N 1
ATOM 12052 C CA . LEU H 1 38 ? 11.893 28.943 -2.018 1.00 35.54 38 LEU H CA 1
ATOM 12053 C C . LEU H 1 38 ? 10.399 28.719 -2.212 1.00 43.29 38 LEU H C 1
ATOM 12054 O O . LEU H 1 38 ? 9.816 29.209 -3.185 1.00 59.42 38 LEU H O 1
ATOM 12059 N N . PHE H 1 39 ? 9.775 27.986 -1.303 1.00 44.91 39 PHE H N 1
ATOM 12060 C CA . PHE H 1 39 ? 8.354 27.719 -1.442 1.00 31.21 39 PHE H CA 1
ATOM 12061 C C . PHE H 1 39 ? 7.679 27.813 -0.088 1.00 39.07 39 PHE H C 1
ATOM 12062 O O . PHE H 1 39 ? 8.237 27.385 0.926 1.00 67.67 39 PHE H O 1
ATOM 12070 N N . SER H 1 40 ? 6.481 28.384 -0.083 1.00 56.08 40 SER H N 1
ATOM 12071 C CA . SER H 1 40 ? 5.664 28.535 1.113 1.00 31.62 40 SER H CA 1
ATOM 12072 C C . SER H 1 40 ? 4.595 27.449 1.180 1.00 47.96 40 SER H C 1
ATOM 12073 O O . SER H 1 40 ? 4.199 26.869 0.166 1.00 54.33 40 SER H O 1
ATOM 12076 N N . HIS H 1 41 ? 4.147 27.158 2.401 1.00 38.62 41 HIS H N 1
ATOM 12077 C CA . HIS H 1 41 ? 2.953 26.351 2.634 1.00 51.78 41 HIS H CA 1
ATOM 12078 C C . HIS H 1 41 ? 2.167 27.014 3.735 1.00 53.37 41 HIS H C 1
ATOM 12079 O O . HIS H 1 41 ? 2.755 27.705 4.594 1.00 49.39 41 HIS H O 1
ATOM 12086 N N . PRO H 1 42 ? 0.807 26.854 3.766 1.00 45.06 42 PRO H N 1
ATOM 12087 C CA . PRO H 1 42 ? -0.026 27.515 4.775 1.00 50.31 42 PRO H CA 1
ATOM 12088 C C . PRO H 1 42 ? 0.422 27.310 6.212 1.00 74.39 42 PRO H C 1
ATOM 12089 O O . PRO H 1 42 ? 0.713 28.302 6.901 1.00 76.27 42 PRO H O 1
ATOM 12093 N N . GLY H 1 43 ? 0.494 26.057 6.671 1.00 44.22 43 GLY H N 1
ATOM 12094 C CA . GLY H 1 43 ? 0.950 25.817 8.029 1.00 108.15 43 GLY H CA 1
ATOM 12095 C C . GLY H 1 43 ? 1.368 24.387 8.281 1.00 41.61 43 GLY H C 1
ATOM 12096 O O . GLY H 1 43 ? 0.916 23.454 7.610 1.00 68.51 43 GLY H O 1
ATOM 12097 N N . ASP H 1 44 ? 2.238 24.224 9.277 1.00 91.33 44 ASP H N 1
ATOM 12098 C CA . ASP H 1 44 ? 2.614 22.898 9.739 1.00 53.92 44 ASP H CA 1
ATOM 12099 C C . ASP H 1 44 ? 1.398 22.157 10.283 1.00 60.48 44 ASP H C 1
ATOM 12100 O O . ASP H 1 44 ? 0.400 22.758 10.711 1.00 57.24 44 ASP H O 1
ATOM 12105 N N . PHE H 1 45 ? 1.507 20.826 10.281 1.00 54.76 45 PHE H N 1
ATOM 12106 C CA . PHE H 1 45 ? 0.422 19.946 10.694 1.00 46.42 45 PHE H CA 1
ATOM 12107 C C . PHE H 1 45 ? -0.841 20.186 9.884 1.00 56.42 45 PHE H C 1
ATOM 12108 O O . PHE H 1 45 ? -1.949 19.910 10.354 1.00 65.13 45 PHE H O 1
ATOM 12116 N N . THR H 1 46 ? -0.696 20.772 8.661 1.00 67.65 46 THR H N 1
ATOM 12117 C CA . THR H 1 46 ? -1.867 20.551 7.839 1.00 61.06 46 THR H CA 1
ATOM 12118 C C . THR H 1 46 ? -1.603 19.380 6.887 1.00 64.92 46 THR H C 1
ATOM 12119 O O . THR H 1 46 ? -0.448 19.088 6.540 1.00 34.46 46 THR H O 1
ATOM 12123 N N . PRO H 1 47 ? -2.650 18.664 6.467 1.00 60.05 47 PRO H N 1
ATOM 12124 C CA . PRO H 1 47 ? -2.423 17.425 5.709 1.00 45.00 47 PRO H CA 1
ATOM 12125 C C . PRO H 1 47 ? -1.840 17.619 4.310 1.00 62.07 47 PRO H C 1
ATOM 12126 O O . PRO H 1 47 ? -0.937 16.871 3.910 1.00 44.00 47 PRO H O 1
ATOM 12130 N N . VAL H 1 48 ? -2.336 18.586 3.533 1.00 59.34 48 VAL H N 1
ATOM 12131 C CA . VAL H 1 48 ? -1.839 18.711 2.159 1.00 49.10 48 VAL H CA 1
ATOM 12132 C C . VAL H 1 48 ? -0.369 19.115 2.162 1.00 52.91 48 VAL H C 1
ATOM 12133 O O . VAL H 1 48 ? 0.448 18.542 1.426 1.00 40.48 48 VAL H O 1
ATOM 12137 N N . CYS H 1 49 ? -0.010 20.093 3.016 1.00 52.66 49 CYS H N 1
ATOM 12138 C CA . CYS H 1 49 ? 1.390 20.498 3.160 1.00 46.65 49 CYS H CA 1
ATOM 12139 C C . CYS H 1 49 ? 2.282 19.322 3.559 1.00 52.88 49 CYS H C 1
ATOM 12140 O O . CYS H 1 49 ? 3.433 19.236 3.111 1.00 34.13 49 CYS H O 1
ATOM 12143 N N . THR H 1 50 ? 1.757 18.375 4.343 1.00 56.04 50 THR H N 1
ATOM 12144 C CA . THR H 1 50 ? 2.545 17.194 4.683 1.00 38.16 50 THR H CA 1
ATOM 12145 C C . THR H 1 50 ? 2.836 16.353 3.442 1.00 50.34 50 THR H C 1
ATOM 12146 O O . THR H 1 50 ? 3.994 16.001 3.184 1.00 50.35 50 THR H O 1
ATOM 12150 N N . THR H 1 51 ? 1.812 16.048 2.635 1.00 47.57 51 THR H N 1
ATOM 12151 C CA . THR H 1 51 ? 2.079 15.283 1.415 1.00 49.05 51 THR H CA 1
ATOM 12152 C C . THR H 1 51 ? 3.114 15.986 0.540 1.00 54.66 51 THR H C 1
ATOM 12153 O O . THR H 1 51 ? 3.943 15.314 -0.095 1.00 49.57 51 THR H O 1
ATOM 12157 N N . GLU H 1 52 ? 3.088 17.333 0.511 1.00 37.81 52 GLU H N 1
ATOM 12158 C CA . GLU H 1 52 ? 4.046 18.091 -0.300 1.00 48.95 52 GLU H CA 1
ATOM 12159 C C . GLU H 1 52 ? 5.464 17.922 0.235 1.00 56.29 52 GLU H C 1
ATOM 12160 O O . GLU H 1 52 ? 6.405 17.739 -0.548 1.00 45.17 52 GLU H O 1
ATOM 12166 N N . PHE H 1 53 ? 5.634 17.934 1.565 1.00 47.88 53 PHE H N 1
ATOM 12167 C CA . PHE H 1 53 ? 6.975 17.761 2.124 1.00 44.64 53 PHE H CA 1
ATOM 12168 C C . PHE H 1 53 ? 7.461 16.335 1.934 1.00 39.68 53 PHE H C 1
ATOM 12169 O O . PHE H 1 53 ? 8.622 16.112 1.566 1.00 59.62 53 PHE H O 1
ATOM 12177 N N . TYR H 1 54 ? 6.581 15.358 2.147 1.00 39.27 54 TYR H N 1
ATOM 12178 C CA . TYR H 1 54 ? 6.940 13.983 1.823 1.00 48.70 54 TYR H CA 1
ATOM 12179 C C . TYR H 1 54 ? 7.492 13.893 0.403 1.00 49.25 54 TYR H C 1
ATOM 12180 O O . TYR H 1 54 ? 8.628 13.447 0.195 1.00 54.55 54 TYR H O 1
ATOM 12189 N N . SER H 1 55 ? 6.706 14.357 -0.584 1.00 62.43 55 SER H N 1
ATOM 12190 C CA . SER H 1 55 ? 7.104 14.312 -1.992 1.00 45.59 55 SER H CA 1
ATOM 12191 C C . SER H 1 55 ? 8.433 15.019 -2.249 1.00 43.01 55 SER H C 1
ATOM 12192 O O . SER H 1 55 ? 9.271 14.488 -2.985 1.00 55.36 55 SER H O 1
ATOM 12195 N N . PHE H 1 56 ? 8.633 16.216 -1.673 1.00 60.06 56 PHE H N 1
ATOM 12196 C CA . PHE H 1 56 ? 9.902 16.942 -1.829 1.00 33.25 56 PHE H CA 1
ATOM 12197 C C . PHE H 1 56 ? 11.077 16.148 -1.262 1.00 56.61 56 PHE H C 1
ATOM 12198 O O . PHE H 1 56 ? 12.142 16.054 -1.888 1.00 49.97 56 PHE H O 1
ATOM 12206 N N . SER H 1 57 ? 10.913 15.581 -0.063 1.00 51.86 57 SER H N 1
ATOM 12207 C CA . SER H 1 57 ? 12.023 14.859 0.543 1.00 51.49 57 SER H CA 1
ATOM 12208 C C . SER H 1 57 ? 12.315 13.568 -0.199 1.00 33.24 57 SER H C 1
ATOM 12209 O O . SER H 1 57 ? 13.479 13.203 -0.375 1.00 79.79 57 SER H O 1
ATOM 12212 N N . LYS H 1 58 ? 11.283 12.875 -0.670 1.00 53.50 58 LYS H N 1
ATOM 12213 C CA . LYS H 1 58 ? 11.542 11.675 -1.459 1.00 51.17 58 LYS H CA 1
ATOM 12214 C C . LYS H 1 58 ? 12.263 12.007 -2.764 1.00 49.72 58 LYS H C 1
ATOM 12215 O O . LYS H 1 58 ? 13.119 11.235 -3.215 1.00 49.71 58 LYS H O 1
ATOM 12221 N N . LYS H 1 59 ? 11.950 13.151 -3.381 1.00 55.57 59 LYS H N 1
ATOM 12222 C CA . LYS H 1 59 ? 12.576 13.530 -4.643 1.00 48.98 59 LYS H CA 1
ATOM 12223 C C . LYS H 1 59 ? 13.777 14.441 -4.447 1.00 48.94 59 LYS H C 1
ATOM 12224 O O . LYS H 1 59 ? 14.202 15.101 -5.402 1.00 57.96 59 LYS H O 1
ATOM 12230 N N . TYR H 1 60 ? 14.365 14.456 -3.246 1.00 72.64 60 TYR H N 1
ATOM 12231 C CA . TYR H 1 60 ? 15.345 15.490 -2.922 1.00 60.13 60 TYR H CA 1
ATOM 12232 C C . TYR H 1 60 ? 16.581 15.421 -3.812 1.00 36.58 60 TYR H C 1
ATOM 12233 O O . TYR H 1 60 ? 17.237 16.444 -4.028 1.00 67.02 60 TYR H O 1
ATOM 12242 N N . GLU H 1 61 ? 16.920 14.237 -4.340 1.00 73.30 61 GLU H N 1
ATOM 12243 C CA . GLU H 1 61 ? 18.253 14.068 -4.925 1.00 78.10 61 GLU H CA 1
ATOM 12244 C C . GLU H 1 61 ? 18.237 14.459 -6.381 1.00 64.55 61 GLU H C 1
ATOM 12245 O O . GLU H 1 61 ? 19.274 14.839 -6.942 1.00 80.42 61 GLU H O 1
ATOM 12251 N N . GLU H 1 62 ? 17.079 14.291 -7.030 1.00 49.65 62 GLU H N 1
ATOM 12252 C CA . GLU H 1 62 ? 16.854 14.978 -8.292 1.00 63.97 62 GLU H CA 1
ATOM 12253 C C . GLU H 1 62 ? 16.957 16.482 -8.152 1.00 42.17 62 GLU H C 1
ATOM 12254 O O . GLU H 1 62 ? 17.489 17.133 -9.055 1.00 66.46 62 GLU H O 1
ATOM 12260 N N . PHE H 1 63 ? 16.522 17.056 -7.027 1.00 58.98 63 PHE H N 1
ATOM 12261 C CA . PHE H 1 63 ? 16.782 18.483 -6.845 1.00 54.08 63 PHE H CA 1
ATOM 12262 C C . PHE H 1 63 ? 18.272 18.734 -6.661 1.00 46.78 63 PHE H C 1
ATOM 12263 O O . PHE H 1 63 ? 18.809 19.707 -7.201 1.00 61.72 63 PHE H O 1
ATOM 12271 N N . LYS H 1 64 ? 18.967 17.842 -5.945 1.00 70.43 64 LYS H N 1
ATOM 12272 C CA . LYS H 1 64 ? 20.389 18.051 -5.718 1.00 53.65 64 LYS H CA 1
ATOM 12273 C C . LYS H 1 64 ? 21.174 17.873 -7.016 1.00 51.39 64 LYS H C 1
ATOM 12274 O O . LYS H 1 64 ? 22.134 18.618 -7.272 1.00 57.72 64 LYS H O 1
ATOM 12280 N N . LYS H 1 65 ? 20.774 16.904 -7.854 1.00 43.56 65 LYS H N 1
ATOM 12281 C CA . LYS H 1 65 ? 21.484 16.648 -9.105 1.00 47.61 65 LYS H CA 1
ATOM 12282 C C . LYS H 1 65 ? 21.332 17.781 -10.087 1.00 46.70 65 LYS H C 1
ATOM 12283 O O . LYS H 1 65 ? 22.100 17.839 -11.048 1.00 71.73 65 LYS H O 1
ATOM 12289 N N . LEU H 1 66 ? 20.321 18.630 -9.917 1.00 64.14 66 LEU H N 1
ATOM 12290 C CA . LEU H 1 66 ? 20.191 19.841 -10.717 1.00 60.92 66 LEU H CA 1
ATOM 12291 C C . LEU H 1 66 ? 20.766 21.047 -9.999 1.00 59.72 66 LEU H C 1
ATOM 12292 O O . LEU H 1 66 ? 20.461 22.185 -10.368 1.00 57.73 66 LEU H O 1
ATOM 12297 N N . ASN H 1 67 ? 21.593 20.820 -8.978 1.00 53.80 67 ASN H N 1
ATOM 12298 C CA . ASN H 1 67 ? 22.285 21.897 -8.278 1.00 46.92 67 ASN H CA 1
ATOM 12299 C C . ASN H 1 67 ? 21.316 22.890 -7.637 1.00 60.80 67 ASN H C 1
ATOM 12300 O O . ASN H 1 67 ? 21.623 24.083 -7.525 1.00 65.91 67 ASN H O 1
ATOM 12305 N N . THR H 1 68 ? 20.136 22.447 -7.202 1.00 55.37 68 THR H N 1
ATOM 12306 C CA . THR H 1 68 ? 19.220 23.362 -6.534 1.00 67.74 68 THR H CA 1
ATOM 12307 C C . THR H 1 68 ? 18.987 22.869 -5.110 1.00 70.22 68 THR H C 1
ATOM 12308 O O . THR H 1 68 ? 18.925 21.657 -4.863 1.00 62.01 68 THR H O 1
ATOM 12312 N N . GLU H 1 69 ? 18.902 23.810 -4.171 1.00 58.61 69 GLU H N 1
ATOM 12313 C CA . GLU H 1 69 ? 18.496 23.512 -2.806 1.00 63.27 69 GLU H CA 1
ATOM 12314 C C . GLU H 1 69 ? 17.018 23.870 -2.618 1.00 47.76 69 GLU H C 1
ATOM 12315 O O . GLU H 1 69 ? 16.484 24.781 -3.258 1.00 60.77 69 GLU H O 1
ATOM 12321 N N . LEU H 1 70 ? 16.341 23.101 -1.776 1.00 53.23 70 LEU H N 1
ATOM 12322 C CA . LEU H 1 70 ? 14.980 23.431 -1.377 1.00 50.06 70 LEU H CA 1
ATOM 12323 C C . LEU H 1 70 ? 14.983 24.247 -0.091 1.00 46.19 70 LEU H C 1
ATOM 12324 O O . LEU H 1 70 ? 15.813 24.046 0.799 1.00 67.30 70 LEU H O 1
ATOM 12329 N N . ILE H 1 71 ? 14.023 25.153 0.024 1.00 40.51 71 ILE H N 1
ATOM 12330 C CA . ILE H 1 71 ? 13.864 25.830 1.300 1.00 40.57 71 ILE H CA 1
ATOM 12331 C C . ILE H 1 71 ? 12.412 26.273 1.455 1.00 47.64 71 ILE H C 1
ATOM 12332 O O . ILE H 1 71 ? 11.867 26.990 0.606 1.00 39.30 71 ILE H O 1
ATOM 12337 N N . GLY H 1 72 ? 11.766 25.779 2.521 1.00 37.01 72 GLY H N 1
ATOM 12338 C CA . GLY H 1 72 ? 10.356 26.011 2.765 1.00 49.69 72 GLY H CA 1
ATOM 12339 C C . GLY H 1 72 ? 10.122 27.203 3.683 1.00 50.83 72 GLY H C 1
ATOM 12340 O O . GLY H 1 72 ? 11.054 27.828 4.187 1.00 53.96 72 GLY H O 1
ATOM 12341 N N . LEU H 1 73 ? 8.841 27.523 3.892 1.00 45.97 73 LEU H N 1
ATOM 12342 C CA . LEU H 1 73 ? 8.504 28.731 4.640 1.00 41.79 73 LEU H CA 1
ATOM 12343 C C . LEU H 1 73 ? 7.037 28.707 5.036 1.00 50.66 73 LEU H C 1
ATOM 12344 O O . LEU H 1 73 ? 6.185 28.354 4.215 1.00 46.70 73 LEU H O 1
ATOM 12349 N N . SER H 1 74 ? 6.752 29.133 6.276 1.00 46.12 74 SER H N 1
ATOM 12350 C CA . SER H 1 74 ? 5.390 29.165 6.809 1.00 46.72 74 SER H CA 1
ATOM 12351 C C . SER H 1 74 ? 5.356 30.113 8.003 1.00 59.93 74 SER H C 1
ATOM 12352 O O . SER H 1 74 ? 6.402 30.472 8.560 1.00 65.72 74 SER H O 1
ATOM 12355 N N . VAL H 1 75 ? 4.133 30.520 8.393 1.00 36.07 75 VAL H N 1
ATOM 12356 C CA . VAL H 1 75 ? 3.963 31.497 9.477 1.00 55.82 75 VAL H CA 1
ATOM 12357 C C . VAL H 1 75 ? 3.948 30.844 10.858 1.00 38.08 75 VAL H C 1
ATOM 12358 O O . VAL H 1 75 ? 3.468 31.430 11.841 1.00 89.76 75 VAL H O 1
ATOM 12362 N N . ASP H 1 76 ? 4.529 29.659 10.948 1.00 55.52 76 ASP H N 1
ATOM 12363 C CA . ASP H 1 76 ? 4.511 28.876 12.164 1.00 68.72 76 ASP H CA 1
ATOM 12364 C C . ASP H 1 76 ? 5.854 29.021 12.849 1.00 56.96 76 ASP H C 1
ATOM 12365 O O . ASP H 1 76 ? 6.880 29.357 12.235 1.00 46.72 76 ASP H O 1
ATOM 12370 N N . SER H 1 77 ? 5.802 28.858 14.156 1.00 76.62 77 SER H N 1
ATOM 12371 C CA . SER H 1 77 ? 6.966 28.994 15.004 1.00 40.84 77 SER H CA 1
ATOM 12372 C C . SER H 1 77 ? 7.999 27.927 14.663 1.00 62.65 77 SER H C 1
ATOM 12373 O O . SER H 1 77 ? 7.663 26.818 14.246 1.00 60.42 77 SER H O 1
ATOM 12376 N N . ASN H 1 78 ? 9.278 28.269 14.825 1.00 66.27 78 ASN H N 1
ATOM 12377 C CA . ASN H 1 78 ? 10.324 27.303 14.457 1.00 49.89 78 ASN H CA 1
ATOM 12378 C C . ASN H 1 78 ? 10.337 26.063 15.360 1.00 61.49 78 ASN H C 1
ATOM 12379 O O . ASN H 1 78 ? 10.803 24.988 14.946 1.00 62.63 78 ASN H O 1
ATOM 12384 N N . ILE H 1 79 ? 9.777 26.154 16.563 1.00 50.98 79 ILE H N 1
ATOM 12385 C CA . ILE H 1 79 ? 9.582 24.934 17.339 1.00 53.13 79 ILE H CA 1
ATOM 12386 C C . ILE H 1 79 ? 8.520 24.043 16.695 1.00 52.16 79 ILE H C 1
ATOM 12387 O O . ILE H 1 79 ? 8.707 22.822 16.572 1.00 57.93 79 ILE H O 1
ATOM 12392 N N . SER H 1 80 ? 7.432 24.634 16.200 1.00 43.65 80 SER H N 1
ATOM 12393 C CA . SER H 1 80 ? 6.428 23.809 15.546 1.00 53.82 80 SER H CA 1
ATOM 12394 C C . SER H 1 80 ? 6.990 23.139 14.277 1.00 58.15 80 SER H C 1
ATOM 12395 O O . SER H 1 80 ? 6.682 21.981 13.990 1.00 41.69 80 SER H O 1
ATOM 12398 N N . HIS H 1 81 ? 7.853 23.827 13.526 1.00 59.19 81 HIS H N 1
ATOM 12399 C CA . HIS H 1 81 ? 8.542 23.187 12.397 1.00 47.96 81 HIS H CA 1
ATOM 12400 C C . HIS H 1 81 ? 9.267 21.930 12.848 1.00 55.73 81 HIS H C 1
ATOM 12401 O O . HIS H 1 81 ? 9.114 20.869 12.239 1.00 58.42 81 HIS H O 1
ATOM 12408 N N . ILE H 1 82 ? 10.096 22.042 13.895 1.00 48.72 82 ILE H N 1
ATOM 12409 C CA . ILE H 1 82 ? 10.827 20.877 14.404 1.00 56.39 82 ILE H CA 1
ATOM 12410 C C . ILE H 1 82 ? 9.872 19.756 14.802 1.00 62.56 82 ILE H C 1
ATOM 12411 O O . ILE H 1 82 ? 10.146 18.574 14.540 1.00 47.50 82 ILE H O 1
ATOM 12416 N N . GLU H 1 83 ? 8.734 20.094 15.435 1.00 38.43 83 GLU H N 1
ATOM 12417 C CA . GLU H 1 83 ? 7.835 19.014 15.828 1.00 56.33 83 GLU H CA 1
ATOM 12418 C C . GLU H 1 83 ? 7.125 18.406 14.621 1.00 42.97 83 GLU H C 1
ATOM 12419 O O . GLU H 1 83 ? 6.910 17.190 14.585 1.00 66.51 83 GLU H O 1
ATOM 12425 N N . TRP H 1 84 ? 6.810 19.217 13.608 1.00 60.68 84 TRP H N 1
ATOM 12426 C CA . TRP H 1 84 ? 6.284 18.679 12.354 1.00 49.33 84 TRP H CA 1
ATOM 12427 C C . TRP H 1 84 ? 7.292 17.759 11.674 1.00 46.83 84 TRP H C 1
ATOM 12428 O O . TRP H 1 84 ? 6.949 16.641 11.280 1.00 56.86 84 TRP H O 1
ATOM 12439 N N . VAL H 1 85 ? 8.537 18.221 11.502 1.00 51.58 85 VAL H N 1
ATOM 12440 C CA . VAL H 1 85 ? 9.579 17.371 10.920 1.00 59.21 85 VAL H CA 1
ATOM 12441 C C . VAL H 1 85 ? 9.742 16.070 11.690 1.00 49.22 85 VAL H C 1
ATOM 12442 O O . VAL H 1 85 ? 9.962 15.005 11.098 1.00 74.24 85 VAL H O 1
ATOM 12446 N N . MET H 1 86 ? 9.638 16.123 13.018 1.00 59.97 86 MET H N 1
ATOM 12447 C CA . MET H 1 86 ? 9.803 14.884 13.767 1.00 47.40 86 MET H CA 1
ATOM 12448 C C . MET H 1 86 ? 8.633 13.945 13.545 1.00 51.57 86 MET H C 1
ATOM 12449 O O . MET H 1 86 ? 8.843 12.732 13.409 1.00 58.57 86 MET H O 1
ATOM 12454 N N . TRP H 1 87 ? 7.414 14.482 13.442 1.00 41.72 87 TRP H N 1
ATOM 12455 C CA . TRP H 1 87 ? 6.254 13.643 13.140 1.00 44.85 87 TRP H CA 1
ATOM 12456 C C . TRP H 1 87 ? 6.387 12.980 11.770 1.00 59.48 87 TRP H C 1
ATOM 12457 O O . TRP H 1 87 ? 5.977 11.824 11.587 1.00 56.76 87 TRP H O 1
ATOM 12468 N N . ILE H 1 88 ? 6.915 13.719 10.784 1.00 42.64 88 ILE H N 1
ATOM 12469 C CA . ILE H 1 88 ? 7.066 13.182 9.430 1.00 52.46 88 ILE H CA 1
ATOM 12470 C C . ILE H 1 88 ? 8.098 12.066 9.422 1.00 41.66 88 ILE H C 1
ATOM 12471 O O . ILE H 1 88 ? 7.910 11.027 8.777 1.00 78.33 88 ILE H O 1
ATOM 12476 N N . GLU H 1 89 ? 9.221 12.286 10.113 1.00 74.19 89 GLU H N 1
ATOM 12477 C CA . GLU H 1 89 ? 10.296 11.302 10.150 1.00 82.20 89 GLU H CA 1
ATOM 12478 C C . GLU H 1 89 ? 9.826 9.980 10.738 1.00 68.92 89 GLU H C 1
ATOM 12479 O O . GLU H 1 89 ? 10.239 8.897 10.297 1.00 74.35 89 GLU H O 1
ATOM 12485 N N . LYS H 1 90 ? 8.931 10.040 11.704 1.00 50.69 90 LYS H N 1
ATOM 12486 C CA . LYS H 1 90 ? 8.552 8.807 12.359 1.00 70.74 90 LYS H CA 1
ATOM 12487 C C . LYS H 1 90 ? 7.226 8.215 11.879 1.00 41.28 90 LYS H C 1
ATOM 12488 O O . LYS H 1 90 ? 7.031 7.008 12.026 1.00 111.99 90 LYS H O 1
ATOM 12494 N N . ASN H 1 91 ? 6.318 8.984 11.272 1.00 64.60 91 ASN H N 1
ATOM 12495 C CA . ASN H 1 91 ? 5.116 8.350 10.717 1.00 51.09 91 ASN H CA 1
ATOM 12496 C C . ASN H 1 91 ? 5.242 7.977 9.238 1.00 60.32 91 ASN H C 1
ATOM 12497 O O . ASN H 1 91 ? 4.738 6.932 8.812 1.00 72.53 91 ASN H O 1
ATOM 12502 N N . LEU H 1 92 ? 5.863 8.830 8.437 1.00 53.43 92 LEU H N 1
ATOM 12503 C CA . LEU H 1 92 ? 6.037 8.580 7.021 1.00 40.65 92 LEU H CA 1
ATOM 12504 C C . LEU H 1 92 ? 7.428 8.048 6.702 1.00 55.94 92 LEU H C 1
ATOM 12505 O O . LEU H 1 92 ? 7.742 7.851 5.523 1.00 85.79 92 LEU H O 1
ATOM 12510 N N . LYS H 1 93 ? 8.288 7.867 7.715 1.00 54.37 93 LYS H N 1
ATOM 12511 C CA . LYS H 1 93 ? 9.558 7.162 7.541 1.00 56.26 93 LYS H CA 1
ATOM 12512 C C . LYS H 1 93 ? 10.507 7.879 6.563 1.00 45.66 93 LYS H C 1
ATOM 12513 O O . LYS H 1 93 ? 11.138 7.237 5.724 1.00 79.82 93 LYS H O 1
ATOM 12519 N N . VAL H 1 94 ? 10.584 9.208 6.607 1.00 47.37 94 VAL H N 1
ATOM 12520 C CA . VAL H 1 94 ? 11.505 9.926 5.724 1.00 69.14 94 VAL H CA 1
ATOM 12521 C C . VAL H 1 94 ? 11.997 11.165 6.452 1.00 59.05 94 VAL H C 1
ATOM 12522 O O . VAL H 1 94 ? 11.271 11.776 7.240 1.00 50.79 94 VAL H O 1
ATOM 12526 N N . GLU H 1 95 ? 13.250 11.529 6.221 1.00 64.20 95 GLU H N 1
ATOM 12527 C CA . GLU H 1 95 ? 13.808 12.640 6.972 1.00 81.66 95 GLU H CA 1
ATOM 12528 C C . GLU H 1 95 ? 13.780 13.867 6.064 1.00 72.72 95 GLU H C 1
ATOM 12529 O O . GLU H 1 95 ? 14.295 13.806 4.943 1.00 97.05 95 GLU H O 1
ATOM 12535 N N . VAL H 1 96 ? 13.137 14.950 6.512 1.00 62.74 96 VAL H N 1
ATOM 12536 C CA . VAL H 1 96 ? 13.075 16.204 5.751 1.00 55.49 96 VAL H CA 1
ATOM 12537 C C . VAL H 1 96 ? 14.459 16.848 5.760 1.00 37.69 96 VAL H C 1
ATOM 12538 O O . VAL H 1 96 ? 14.914 17.330 6.809 1.00 70.46 96 VAL H O 1
ATOM 12542 N N . PRO H 1 97 ? 15.156 16.878 4.628 1.00 60.77 97 PRO H N 1
ATOM 12543 C CA . PRO H 1 97 ? 16.573 17.283 4.605 1.00 51.34 97 PRO H CA 1
ATOM 12544 C C . PRO H 1 97 ? 16.821 18.738 4.250 1.00 54.05 97 PRO H C 1
ATOM 12545 O O . PRO H 1 97 ? 17.976 19.084 3.977 1.00 81.43 97 PRO H O 1
ATOM 12549 N N . PHE H 1 98 ? 15.795 19.570 4.185 1.00 56.54 98 PHE H N 1
ATOM 12550 C CA . PHE H 1 98 ? 16.023 20.944 3.787 1.00 49.44 98 PHE H CA 1
ATOM 12551 C C . PHE H 1 98 ? 15.515 21.894 4.862 1.00 38.07 98 PHE H C 1
ATOM 12552 O O . PHE H 1 98 ? 14.741 21.502 5.747 1.00 67.66 98 PHE H O 1
ATOM 12560 N N . PRO H 1 99 ? 15.984 23.135 4.856 1.00 47.04 99 PRO H N 1
ATOM 12561 C CA . PRO H 1 99 ? 15.565 24.060 5.910 1.00 40.29 99 PRO H CA 1
ATOM 12562 C C . PRO H 1 99 ? 14.141 24.546 5.682 1.00 43.18 99 PRO H C 1
ATOM 12563 O O . PRO H 1 99 ? 13.664 24.660 4.549 1.00 67.76 99 PRO H O 1
ATOM 12567 N N . ILE H 1 100 ? 13.457 24.827 6.786 1.00 54.13 100 ILE H N 1
ATOM 12568 C CA . ILE H 1 100 ? 12.130 25.433 6.765 1.00 54.44 100 ILE H CA 1
ATOM 12569 C C . ILE H 1 100 ? 12.218 26.780 7.489 1.00 48.29 100 ILE H C 1
ATOM 12570 O O . ILE H 1 100 ? 12.592 26.840 8.668 1.00 52.39 100 ILE H O 1
ATOM 12575 N N . ILE H 1 101 ? 11.891 27.859 6.769 1.00 67.15 101 ILE H N 1
ATOM 12576 C CA . ILE H 1 101 ? 11.917 29.210 7.324 1.00 33.74 101 ILE H CA 1
ATOM 12577 C C . ILE H 1 101 ? 10.716 29.413 8.234 1.00 52.02 101 ILE H C 1
ATOM 12578 O O . ILE H 1 101 ? 9.562 29.204 7.824 1.00 63.91 101 ILE H O 1
ATOM 12583 N N . ALA H 1 102 ? 10.973 29.868 9.458 1.00 47.95 102 ALA H N 1
ATOM 12584 C CA . ALA H 1 102 ? 9.904 30.265 10.371 1.00 41.57 102 ALA H CA 1
ATOM 12585 C C . ALA H 1 102 ? 9.712 31.769 10.307 1.00 53.60 102 ALA H C 1
ATOM 12586 O O . ALA H 1 102 ? 10.637 32.542 10.592 1.00 62.01 102 ALA H O 1
ATOM 12588 N N . ASP H 1 103 ? 8.509 32.171 9.933 1.00 51.90 103 ASP H N 1
ATOM 12589 C CA . ASP H 1 103 ? 8.152 33.585 9.881 1.00 54.83 103 ASP H CA 1
ATOM 12590 C C . ASP H 1 103 ? 6.755 33.753 10.427 1.00 89.81 103 ASP H C 1
ATOM 12591 O O . ASP H 1 103 ? 5.776 33.815 9.672 1.00 72.58 103 ASP H O 1
ATOM 12596 N N . PRO H 1 104 ? 6.613 33.861 11.752 1.00 73.90 104 PRO H N 1
ATOM 12597 C CA . PRO H 1 104 ? 5.366 34.400 12.305 1.00 49.31 104 PRO H CA 1
ATOM 12598 C C . PRO H 1 104 ? 5.397 35.907 12.126 1.00 74.50 104 PRO H C 1
ATOM 12599 O O . PRO H 1 104 ? 6.446 36.472 11.788 1.00 87.94 104 PRO H O 1
ATOM 12603 N N . MET H 1 105 ? 4.229 36.549 12.278 1.00 47.98 105 MET H N 1
ATOM 12604 C CA . MET H 1 105 ? 4.080 37.953 11.882 1.00 72.94 105 MET H CA 1
ATOM 12605 C C . MET H 1 105 ? 4.071 38.122 10.357 1.00 73.44 105 MET H C 1
ATOM 12606 O O . MET H 1 105 ? 3.504 39.091 9.830 1.00 84.88 105 MET H O 1
ATOM 12611 N N . GLY H 1 106 ? 4.746 37.222 9.644 1.00 51.78 106 GLY H N 1
ATOM 12612 C CA . GLY H 1 106 ? 4.638 37.177 8.197 1.00 66.37 106 GLY H CA 1
ATOM 12613 C C . GLY H 1 106 ? 5.406 38.273 7.479 1.00 55.32 106 GLY H C 1
ATOM 12614 O O . GLY H 1 106 ? 4.987 38.696 6.397 1.00 53.30 106 GLY H O 1
ATOM 12615 N N . ASN H 1 107 ? 6.536 38.736 8.036 1.00 71.89 107 ASN H N 1
ATOM 12616 C CA . ASN H 1 107 ? 7.233 39.860 7.420 1.00 64.06 107 ASN H CA 1
ATOM 12617 C C . ASN H 1 107 ? 7.839 39.462 6.087 1.00 63.32 107 ASN H C 1
ATOM 12618 O O . ASN H 1 107 ? 7.699 40.172 5.092 1.00 92.82 107 ASN H O 1
ATOM 12623 N N . VAL H 1 108 ? 8.577 38.365 6.057 1.00 57.05 108 VAL H N 1
ATOM 12624 C CA . VAL H 1 108 ? 9.094 37.920 4.763 1.00 75.97 108 VAL H CA 1
ATOM 12625 C C . VAL H 1 108 ? 7.952 37.425 3.860 1.00 60.08 108 VAL H C 1
ATOM 12626 O O . VAL H 1 108 ? 8.008 37.636 2.639 1.00 61.11 108 VAL H O 1
ATOM 12630 N N . ALA H 1 109 ? 6.870 36.868 4.426 1.00 46.13 109 ALA H N 1
ATOM 12631 C CA . ALA H 1 109 ? 5.755 36.429 3.588 1.00 46.74 109 ALA H CA 1
ATOM 12632 C C . ALA H 1 109 ? 5.076 37.601 2.873 1.00 47.33 109 ALA H C 1
ATOM 12633 O O . ALA H 1 109 ? 4.661 37.473 1.715 1.00 68.12 109 ALA H O 1
ATOM 12635 N N . LYS H 1 110 ? 4.925 38.743 3.546 1.00 59.65 110 LYS H N 1
ATOM 12636 C CA . LYS H 1 110 ? 4.253 39.871 2.905 1.00 64.57 110 LYS H CA 1
ATOM 12637 C C . LYS H 1 110 ? 5.153 40.489 1.854 1.00 64.77 110 LYS H C 1
ATOM 12638 O O . LYS H 1 110 ? 4.692 40.874 0.771 1.00 61.18 110 LYS H O 1
ATOM 12644 N N . ARG H 1 111 ? 6.445 40.575 2.166 1.00 50.45 111 ARG H N 1
ATOM 12645 C CA . ARG H 1 111 ? 7.457 41.072 1.253 1.00 55.86 111 ARG H CA 1
ATOM 12646 C C . ARG H 1 111 ? 7.495 40.287 -0.069 1.00 47.08 111 ARG H C 1
ATOM 12647 O O . ARG H 1 111 ? 7.624 40.899 -1.118 1.00 68.95 111 ARG H O 1
ATOM 12655 N N . LEU H 1 112 ? 7.259 38.980 -0.083 1.00 58.13 112 LEU H N 1
ATOM 12656 C CA . LEU H 1 112 ? 7.195 38.198 -1.321 1.00 41.56 112 LEU H CA 1
ATOM 12657 C C . LEU H 1 112 ? 5.767 37.989 -1.856 1.00 50.12 112 LEU H C 1
ATOM 12658 O O . LEU H 1 112 ? 5.555 37.090 -2.675 1.00 55.85 112 LEU H O 1
ATOM 12663 N N . GLY H 1 113 ? 4.785 38.760 -1.398 1.00 74.22 113 GLY H N 1
ATOM 12664 C CA . GLY H 1 113 ? 3.414 38.584 -1.882 1.00 77.39 113 GLY H CA 1
ATOM 12665 C C . GLY H 1 113 ? 2.870 37.180 -1.710 1.00 55.08 113 GLY H C 1
ATOM 12666 O O . GLY H 1 113 ? 2.223 36.639 -2.615 1.00 52.94 113 GLY H O 1
ATOM 12667 N N . MET H 1 114 ? 3.132 36.565 -0.572 1.00 64.41 114 MET H N 1
ATOM 12668 C CA . MET H 1 114 ? 2.630 35.226 -0.358 1.00 42.91 114 MET H CA 1
ATOM 12669 C C . MET H 1 114 ? 1.321 35.205 0.413 1.00 70.84 114 MET H C 1
ATOM 12670 O O . MET H 1 114 ? 0.745 34.107 0.559 1.00 46.36 114 MET H O 1
ATOM 12675 N N . ILE H 1 115 ? 0.818 36.361 0.909 1.00 33.86 115 ILE H N 1
ATOM 12676 C CA . ILE H 1 115 ? -0.471 36.351 1.617 1.00 90.84 115 ILE H CA 1
ATOM 12677 C C . ILE H 1 115 ? -1.497 36.892 0.625 1.00 48.04 115 ILE H C 1
ATOM 12678 O O . ILE H 1 115 ? -1.327 37.992 0.086 1.00 49.69 115 ILE H O 1
ATOM 12683 N N . HIS H 1 116 ? -2.559 36.137 0.368 1.00 59.50 116 HIS H N 1
ATOM 12684 C CA . HIS H 1 116 ? -3.552 36.577 -0.601 1.00 46.52 116 HIS H CA 1
ATOM 12685 C C . HIS H 1 116 ? -4.855 36.961 0.109 1.00 58.96 116 HIS H C 1
ATOM 12686 O O . HIS H 1 116 ? -4.879 37.278 1.311 1.00 76.73 116 HIS H O 1
ATOM 12693 N N . ALA H 1 117 ? -5.943 36.988 -0.653 1.00 66.16 117 ALA H N 1
ATOM 12694 C CA . ALA H 1 117 ? -7.196 37.552 -0.169 1.00 63.06 117 ALA H CA 1
ATOM 12695 C C . ALA H 1 117 ? -8.093 36.537 0.526 1.00 56.79 117 ALA H C 1
ATOM 12696 O O . ALA H 1 117 ? -9.067 36.936 1.173 1.00 106.04 117 ALA H O 1
ATOM 12698 N N . GLU H 1 118 ? -7.781 35.248 0.432 1.00 84.67 118 GLU H N 1
ATOM 12699 C CA . GLU H 1 118 ? -8.665 34.199 0.909 1.00 80.40 118 GLU H CA 1
ATOM 12700 C C . GLU H 1 118 ? -8.337 33.722 2.319 1.00 79.50 118 GLU H C 1
ATOM 12701 O O . GLU H 1 118 ? -9.192 33.100 2.956 1.00 97.15 118 GLU H O 1
ATOM 12707 N N . SER H 1 119 ? -7.137 34.003 2.820 1.00 83.93 119 SER H N 1
ATOM 12708 C CA . SER H 1 119 ? -6.833 33.823 4.233 1.00 90.64 119 SER H CA 1
ATOM 12709 C C . SER H 1 119 ? -5.881 34.920 4.680 1.00 103.64 119 SER H C 1
ATOM 12710 O O . SER H 1 119 ? -4.854 35.171 4.034 1.00 94.67 119 SER H O 1
ATOM 12713 N N . SER H 1 120 ? -6.235 35.547 5.798 1.00 92.46 120 SER H N 1
ATOM 12714 C CA . SER H 1 120 ? -5.484 36.618 6.420 1.00 78.52 120 SER H CA 1
ATOM 12715 C C . SER H 1 120 ? -4.497 36.095 7.463 1.00 88.91 120 SER H C 1
ATOM 12716 O O . SER H 1 120 ? -3.803 36.888 8.115 1.00 65.59 120 SER H O 1
ATOM 12719 N N . THR H 1 121 ? -4.425 34.763 7.614 1.00 76.23 121 THR H N 1
ATOM 12720 C CA . THR H 1 121 ? -3.709 34.077 8.689 1.00 85.54 121 THR H CA 1
ATOM 12721 C C . THR H 1 121 ? -2.609 33.120 8.197 1.00 95.18 121 THR H C 1
ATOM 12722 O O . THR H 1 121 ? -1.861 32.570 9.028 1.00 59.20 121 THR H O 1
ATOM 12726 N N . ALA H 1 122 ? -2.496 32.888 6.886 1.00 62.54 122 ALA H N 1
ATOM 12727 C CA . ALA H 1 122 ? -1.526 31.928 6.372 1.00 54.55 122 ALA H CA 1
ATOM 12728 C C . ALA H 1 122 ? -1.164 32.281 4.934 1.00 47.83 122 ALA H C 1
ATOM 12729 O O . ALA H 1 122 ? -1.934 32.938 4.221 1.00 57.41 122 ALA H O 1
ATOM 12731 N N . THR H 1 123 ? 0.026 31.828 4.517 1.00 58.76 123 THR H N 1
ATOM 12732 C CA . THR H 1 123 ? 0.463 31.987 3.133 1.00 59.13 123 THR H CA 1
ATOM 12733 C C . THR H 1 123 ? -0.379 31.107 2.199 1.00 65.11 123 THR H C 1
ATOM 12734 O O . THR H 1 123 ? -1.125 30.216 2.629 1.00 48.57 123 THR H O 1
ATOM 12738 N N . VAL H 1 124 ? -0.246 31.363 0.893 1.00 39.77 124 VAL H N 1
ATOM 12739 C CA . VAL H 1 124 ? -0.767 30.440 -0.112 1.00 44.90 124 VAL H CA 1
ATOM 12740 C C . VAL H 1 124 ? 0.357 29.457 -0.416 1.00 28.72 124 VAL H C 1
ATOM 12741 O O . VAL H 1 124 ? 1.302 29.330 0.374 1.00 55.63 124 VAL H O 1
ATOM 12745 N N . ARG H 1 125 ? 0.237 28.711 -1.514 1.00 45.98 125 ARG H N 1
ATOM 12746 C CA . ARG H 1 125 ? 1.292 27.787 -1.929 1.00 38.74 125 ARG H CA 1
ATOM 12747 C C . ARG H 1 125 ? 2.148 28.463 -2.996 1.00 48.08 125 ARG H C 1
ATOM 12748 O O . ARG H 1 125 ? 2.054 28.183 -4.190 1.00 48.08 125 ARG H O 1
ATOM 12756 N N . ALA H 1 126 ? 2.978 29.394 -2.531 1.00 48.18 126 ALA H N 1
ATOM 12757 C CA . ALA H 1 126 ? 3.865 30.120 -3.424 1.00 41.73 126 ALA H CA 1
ATOM 12758 C C . ALA H 1 126 ? 5.125 29.308 -3.715 1.00 44.99 126 ALA H C 1
ATOM 12759 O O . ALA H 1 126 ? 5.594 28.513 -2.890 1.00 42.08 126 ALA H O 1
ATOM 12761 N N . VAL H 1 127 ? 5.660 29.500 -4.919 1.00 41.61 127 VAL H N 1
ATOM 12762 C CA . VAL H 1 127 ? 6.898 28.850 -5.331 1.00 38.29 127 VAL H CA 1
ATOM 12763 C C . VAL H 1 127 ? 7.734 29.860 -6.102 1.00 43.36 127 VAL H C 1
ATOM 12764 O O . VAL H 1 127 ? 7.270 30.418 -7.103 1.00 46.28 127 VAL H O 1
ATOM 12768 N N . PHE H 1 128 ? 8.945 30.127 -5.616 1.00 45.10 128 PHE H N 1
ATOM 12769 C CA . PHE H 1 128 ? 9.919 30.938 -6.328 1.00 27.46 128 PHE H CA 1
ATOM 12770 C C . PHE H 1 128 ? 11.088 30.057 -6.726 1.00 37.69 128 PHE H C 1
ATOM 12771 O O . PHE H 1 128 ? 11.538 29.218 -5.939 1.00 66.04 128 PHE H O 1
ATOM 12779 N N . ILE H 1 129 ? 11.557 30.232 -7.956 1.00 49.15 129 ILE H N 1
ATOM 12780 C CA . ILE H 1 129 ? 12.744 29.556 -8.458 1.00 26.83 129 ILE H CA 1
ATOM 12781 C C . ILE H 1 129 ? 13.803 30.618 -8.694 1.00 51.19 129 ILE H C 1
ATOM 12782 O O . ILE H 1 129 ? 13.636 31.499 -9.549 1.00 54.88 129 ILE H O 1
ATOM 12787 N N . ILE H 1 130 ? 14.884 30.540 -7.935 1.00 59.18 130 ILE H N 1
ATOM 12788 C CA . ILE H 1 130 ? 15.968 31.503 -8.007 1.00 35.66 130 ILE H CA 1
ATOM 12789 C C . ILE H 1 130 ? 17.166 30.774 -8.591 1.00 50.74 130 ILE H C 1
ATOM 12790 O O . ILE H 1 130 ? 17.365 29.584 -8.314 1.00 52.51 130 ILE H O 1
ATOM 12795 N N . ASP H 1 131 ? 17.939 31.463 -9.430 1.00 45.13 131 ASP H N 1
ATOM 12796 C CA . ASP H 1 131 ? 19.050 30.798 -10.093 1.00 39.14 131 ASP H CA 1
ATOM 12797 C C . ASP H 1 131 ? 20.375 31.075 -9.368 1.00 75.39 131 ASP H C 1
ATOM 12798 O O . ASP H 1 131 ? 20.433 31.723 -8.314 1.00 62.69 131 ASP H O 1
ATOM 12803 N N . ASP H 1 132 ? 21.465 30.574 -9.953 1.00 70.91 132 ASP H N 1
ATOM 12804 C CA . ASP H 1 132 ? 22.781 30.672 -9.347 1.00 72.58 132 ASP H CA 1
ATOM 12805 C C . ASP H 1 132 ? 23.267 32.106 -9.198 1.00 73.21 132 ASP H C 1
ATOM 12806 O O . ASP H 1 132 ? 24.269 32.318 -8.511 1.00 83.19 132 ASP H O 1
ATOM 12811 N N . LYS H 1 133 ? 22.622 33.092 -9.824 1.00 48.07 133 LYS H N 1
ATOM 12812 C CA . LYS H 1 133 ? 23.053 34.469 -9.621 1.00 48.29 133 LYS H CA 1
ATOM 12813 C C . LYS H 1 133 ? 22.038 35.248 -8.809 1.00 66.03 133 LYS H C 1
ATOM 12814 O O . LYS H 1 133 ? 22.221 36.454 -8.579 1.00 61.57 133 LYS H O 1
ATOM 12820 N N . GLY H 1 134 ? 21.005 34.567 -8.326 1.00 80.71 134 GLY H N 1
ATOM 12821 C CA . GLY H 1 134 ? 20.035 35.163 -7.448 1.00 35.19 134 GLY H CA 1
ATOM 12822 C C . GLY H 1 134 ? 18.851 35.826 -8.116 1.00 47.33 134 GLY H C 1
ATOM 12823 O O . GLY H 1 134 ? 18.079 36.483 -7.416 1.00 59.55 134 GLY H O 1
ATOM 12824 N N . THR H 1 135 ? 18.672 35.699 -9.437 1.00 55.79 135 THR H N 1
ATOM 12825 C CA . THR H 1 135 ? 17.530 36.343 -10.087 1.00 52.66 135 THR H CA 1
ATOM 12826 C C . THR H 1 135 ? 16.296 35.439 -10.025 1.00 64.45 135 THR H C 1
ATOM 12827 O O . THR H 1 135 ? 16.386 34.203 -10.069 1.00 45.52 135 THR H O 1
ATOM 12831 N N . VAL H 1 136 ? 15.140 36.073 -9.858 1.00 44.55 136 VAL H N 1
ATOM 12832 C CA . VAL H 1 136 ? 13.895 35.333 -9.769 1.00 31.71 136 VAL H CA 1
ATOM 12833 C C . VAL H 1 136 ? 13.505 34.877 -11.162 1.00 43.46 136 VAL H C 1
ATOM 12834 O O . VAL H 1 136 ? 13.343 35.692 -12.079 1.00 49.25 136 VAL H O 1
ATOM 12838 N N . ARG H 1 137 ? 13.350 33.572 -11.326 1.00 36.76 137 ARG H N 1
ATOM 12839 C CA . ARG H 1 137 ? 13.181 33.012 -12.653 1.00 36.98 137 ARG H CA 1
ATOM 12840 C C . ARG H 1 137 ? 11.771 32.526 -12.969 1.00 39.74 137 ARG H C 1
ATOM 12841 O O . ARG H 1 137 ? 11.442 32.388 -14.155 1.00 54.95 137 ARG H O 1
ATOM 12849 N N . LEU H 1 138 ? 10.930 32.292 -11.959 1.00 51.14 138 LEU H N 1
ATOM 12850 C CA . LEU H 1 138 ? 9.645 31.620 -12.122 1.00 37.35 138 LEU H CA 1
ATOM 12851 C C . LEU H 1 138 ? 8.846 31.802 -10.838 1.00 36.88 138 LEU H C 1
ATOM 12852 O O . LEU H 1 138 ? 9.395 31.649 -9.748 1.00 52.41 138 LEU H O 1
ATOM 12857 N N . ILE H 1 139 ? 7.560 32.124 -10.960 1.00 48.45 139 ILE H N 1
ATOM 12858 C CA . ILE H 1 139 ? 6.731 32.364 -9.783 1.00 31.72 139 ILE H CA 1
ATOM 12859 C C . ILE H 1 139 ? 5.413 31.617 -9.913 1.00 40.09 139 ILE H C 1
ATOM 12860 O O . ILE H 1 139 ? 4.701 31.761 -10.912 1.00 49.24 139 ILE H O 1
ATOM 12865 N N . LEU H 1 140 ? 5.085 30.830 -8.902 1.00 45.83 140 LEU H N 1
ATOM 12866 C CA . LEU H 1 140 ? 3.834 30.091 -8.846 1.00 35.51 140 LEU H CA 1
ATOM 12867 C C . LEU H 1 140 ? 3.085 30.421 -7.576 1.00 42.50 140 LEU H C 1
ATOM 12868 O O . LEU H 1 140 ? 3.640 30.299 -6.481 1.00 49.61 140 LEU H O 1
ATOM 12873 N N . TYR H 1 141 ? 1.808 30.767 -7.723 1.00 44.28 141 TYR H N 1
ATOM 12874 C CA . TYR H 1 141 ? 0.886 30.899 -6.593 1.00 31.68 141 TYR H CA 1
ATOM 12875 C C . TYR H 1 141 ? -0.212 29.841 -6.738 1.00 38.77 141 TYR H C 1
ATOM 12876 O O . TYR H 1 141 ? -1.192 30.046 -7.463 1.00 48.72 141 TYR H O 1
ATOM 12885 N N . TYR H 1 142 ? -0.038 28.695 -6.065 1.00 36.45 142 TYR H N 1
ATOM 12886 C CA . TYR H 1 142 ? -1.132 27.742 -5.954 1.00 28.07 142 TYR H CA 1
ATOM 12887 C C . TYR H 1 142 ? -1.958 28.036 -4.700 1.00 56.92 142 TYR H C 1
ATOM 12888 O O . TYR H 1 142 ? -1.427 28.521 -3.689 1.00 43.31 142 TYR H O 1
ATOM 12897 N N . PRO H 1 143 ? -3.255 27.734 -4.733 1.00 40.30 143 PRO H N 1
ATOM 12898 C CA . PRO H 1 143 ? -4.114 28.020 -3.582 1.00 36.40 143 PRO H CA 1
ATOM 12899 C C . PRO H 1 143 ? -3.899 26.985 -2.481 1.00 37.19 143 PRO H C 1
ATOM 12900 O O . PRO H 1 143 ? -3.192 25.988 -2.650 1.00 52.78 143 PRO H O 1
ATOM 12904 N N . MET H 1 144 ? -4.525 27.251 -1.328 1.00 54.49 144 MET H N 1
ATOM 12905 C CA . MET H 1 144 ? -4.367 26.388 -0.154 1.00 51.97 144 MET H CA 1
ATOM 12906 C C . MET H 1 144 ? -4.814 24.952 -0.437 1.00 56.98 144 MET H C 1
ATOM 12907 O O . MET H 1 144 ? -4.143 23.989 -0.042 1.00 52.52 144 MET H O 1
ATOM 12912 N N . GLU H 1 145 ? -5.923 24.800 -1.158 1.00 58.60 145 GLU H N 1
ATOM 12913 C CA . GLU H 1 145 ? -6.776 23.617 -1.191 1.00 38.02 145 GLU H CA 1
ATOM 12914 C C . GLU H 1 145 ? -6.322 22.522 -2.159 1.00 58.48 145 GLU H C 1
ATOM 12915 O O . GLU H 1 145 ? -6.839 21.403 -2.066 1.00 67.22 145 GLU H O 1
ATOM 12921 N N . ILE H 1 146 ? -5.437 22.805 -3.120 1.00 41.41 146 ILE H N 1
ATOM 12922 C CA . ILE H 1 146 ? -4.840 21.763 -3.957 1.00 55.63 146 ILE H CA 1
ATOM 12923 C C . ILE H 1 146 ? -3.331 21.737 -3.718 1.00 34.85 146 ILE H C 1
ATOM 12924 O O . ILE H 1 146 ? -2.683 22.778 -3.565 1.00 51.77 146 ILE H O 1
ATOM 12929 N N . GLY H 1 147 ? -2.773 20.550 -3.635 1.00 48.02 147 GLY H N 1
ATOM 12930 C CA . GLY H 1 147 ? -1.342 20.458 -3.523 1.00 43.05 147 GLY H CA 1
ATOM 12931 C C . GLY H 1 147 ? -0.672 20.736 -4.851 1.00 50.91 147 GLY H C 1
ATOM 12932 O O . GLY H 1 147 ? -1.303 20.715 -5.913 1.00 45.39 147 GLY H O 1
ATOM 12933 N N . ARG H 1 148 ? 0.637 20.996 -4.775 1.00 48.42 148 ARG H N 1
ATOM 12934 C CA . ARG H 1 148 ? 1.442 21.302 -5.950 1.00 41.35 148 ARG H CA 1
ATOM 12935 C C . ARG H 1 148 ? 1.882 20.015 -6.632 1.00 33.95 148 ARG H C 1
ATOM 12936 O O . ARG H 1 148 ? 1.823 18.927 -6.053 1.00 54.41 148 ARG H O 1
ATOM 12944 N N . ASN H 1 149 ? 2.325 20.160 -7.883 1.00 49.22 149 ASN H N 1
ATOM 12945 C CA . ASN H 1 149 ? 2.939 19.084 -8.665 1.00 33.80 149 ASN H CA 1
ATOM 12946 C C . ASN H 1 149 ? 4.453 19.270 -8.629 1.00 55.31 149 ASN H C 1
ATOM 12947 O O . ASN H 1 149 ? 4.986 20.211 -9.229 1.00 63.67 149 ASN H O 1
ATOM 12952 N N . ILE H 1 150 ? 5.150 18.360 -7.950 1.00 54.59 150 ILE H N 1
ATOM 12953 C CA . ILE H 1 150 ? 6.571 18.594 -7.697 1.00 42.12 150 ILE H CA 1
ATOM 12954 C C . ILE H 1 150 ? 7.383 18.263 -8.937 1.00 43.78 150 ILE H C 1
ATOM 12955 O O . ILE H 1 150 ? 8.353 18.956 -9.264 1.00 54.81 150 ILE H O 1
ATOM 12960 N N . ASP H 1 151 ? 6.992 17.213 -9.660 1.00 54.36 151 ASP H N 1
ATOM 12961 C CA . ASP H 1 151 ? 7.647 16.936 -10.932 1.00 53.88 151 ASP H CA 1
ATOM 12962 C C . ASP H 1 151 ? 7.544 18.095 -11.922 1.00 51.30 151 ASP H C 1
ATOM 12963 O O . ASP H 1 151 ? 8.436 18.246 -12.763 1.00 70.11 151 ASP H O 1
ATOM 12968 N N . GLU H 1 152 ? 6.536 18.964 -11.809 1.00 41.57 152 GLU H N 1
ATOM 12969 C CA . GLU H 1 152 ? 6.505 20.119 -12.710 1.00 46.70 152 GLU H CA 1
ATOM 12970 C C . GLU H 1 152 ? 7.550 21.171 -12.329 1.00 40.92 152 GLU H C 1
ATOM 12971 O O . GLU H 1 152 ? 8.141 21.815 -13.206 1.00 49.02 152 GLU H O 1
ATOM 12977 N N . ILE H 1 153 ? 7.815 21.339 -11.037 1.00 33.99 153 ILE H N 1
ATOM 12978 C CA . ILE H 1 153 ? 8.919 22.198 -10.613 1.00 40.23 153 ILE H CA 1
ATOM 12979 C C . ILE H 1 153 ? 10.259 21.674 -11.150 1.00 55.81 153 ILE H C 1
ATOM 12980 O O . ILE H 1 153 ? 11.112 22.448 -11.608 1.00 46.59 153 ILE H O 1
ATOM 12985 N N . LEU H 1 154 ? 10.466 20.355 -11.114 1.00 45.91 154 LEU H N 1
ATOM 12986 C CA . LEU H 1 154 ? 11.714 19.798 -11.628 1.00 44.28 154 LEU H CA 1
ATOM 12987 C C . LEU H 1 154 ? 11.827 20.030 -13.125 1.00 40.55 154 LEU H C 1
ATOM 12988 O O . LEU H 1 154 ? 12.859 20.501 -13.623 1.00 54.92 154 LEU H O 1
ATOM 12993 N N . ARG H 1 155 ? 10.761 19.698 -13.857 1.00 50.87 155 ARG H N 1
ATOM 12994 C CA . ARG H 1 155 ? 10.701 19.950 -15.294 1.00 27.20 155 ARG H CA 1
ATOM 12995 C C . ARG H 1 155 ? 11.071 21.397 -15.627 1.00 49.55 155 ARG H C 1
ATOM 12996 O O . ARG H 1 155 ? 11.747 21.658 -16.634 1.00 44.62 155 ARG H O 1
ATOM 13004 N N . ALA H 1 156 ? 10.646 22.352 -14.789 1.00 33.14 156 ALA H N 1
ATOM 13005 C CA . ALA H 1 156 ? 10.909 23.756 -15.093 1.00 36.46 156 ALA H CA 1
ATOM 13006 C C . ALA H 1 156 ? 12.364 24.114 -14.828 1.00 48.81 156 ALA H C 1
ATOM 13007 O O . ALA H 1 156 ? 12.957 24.898 -15.579 1.00 64.89 156 ALA H O 1
ATOM 13009 N N . ILE H 1 157 ? 12.961 23.550 -13.774 1.00 58.69 157 ILE H N 1
ATOM 13010 C CA . ILE H 1 157 ? 14.381 23.800 -13.522 1.00 39.27 157 ILE H CA 1
ATOM 13011 C C . ILE H 1 157 ? 15.232 23.232 -14.657 1.00 45.97 157 ILE H C 1
ATOM 13012 O O . ILE H 1 157 ? 16.108 23.921 -15.191 1.00 57.97 157 ILE H O 1
ATOM 13017 N N . ARG H 1 158 ? 14.981 21.980 -15.057 1.00 34.21 158 ARG H N 1
ATOM 13018 C CA . ARG H 1 158 ? 15.687 21.405 -16.201 1.00 38.72 158 ARG H CA 1
ATOM 13019 C C . ARG H 1 158 ? 15.641 22.324 -17.411 1.00 46.96 158 ARG H C 1
ATOM 13020 O O . ARG H 1 158 ? 16.679 22.654 -18.003 1.00 67.74 158 ARG H O 1
ATOM 13028 N N . ALA H 1 159 ? 14.435 22.780 -17.759 1.00 44.57 159 ALA H N 1
ATOM 13029 C CA . ALA H 1 159 ? 14.285 23.664 -18.912 1.00 52.45 159 ALA H CA 1
ATOM 13030 C C . ALA H 1 159 ? 15.023 24.986 -18.695 1.00 45.57 159 ALA H C 1
ATOM 13031 O O . ALA H 1 159 ? 15.780 25.437 -19.566 1.00 49.18 159 ALA H O 1
ATOM 13033 N N . LEU H 1 160 ? 14.836 25.610 -17.524 1.00 41.91 160 LEU H N 1
ATOM 13034 C CA . LEU H 1 160 ? 15.490 26.890 -17.259 1.00 38.25 160 LEU H CA 1
ATOM 13035 C C . LEU H 1 160 ? 17.007 26.766 -17.336 1.00 55.03 160 LEU H C 1
ATOM 13036 O O . LEU H 1 160 ? 17.689 27.672 -17.836 1.00 67.69 160 LEU H O 1
ATOM 13041 N N . GLN H 1 161 ? 17.553 25.639 -16.858 1.00 54.37 161 GLN H N 1
ATOM 13042 C CA . GLN H 1 161 ? 19.000 25.428 -16.902 1.00 35.82 161 GLN H CA 1
ATOM 13043 C C . GLN H 1 161 ? 19.493 25.189 -18.324 1.00 46.79 161 GLN H C 1
ATOM 13044 O O . GLN H 1 161 ? 20.524 25.755 -18.718 1.00 65.61 161 GLN H O 1
ATOM 13050 N N . LEU H 1 162 ? 18.756 24.379 -19.111 1.00 42.57 162 LEU H N 1
ATOM 13051 C CA . LEU H 1 162 ? 19.084 24.193 -20.531 1.00 49.35 162 LEU H CA 1
ATOM 13052 C C . LEU H 1 162 ? 19.094 25.522 -21.286 1.00 36.72 162 LEU H C 1
ATOM 13053 O O . LEU H 1 162 ? 19.891 25.713 -22.210 1.00 65.77 162 LEU H O 1
ATOM 13058 N N . VAL H 1 163 ? 18.172 26.427 -20.948 1.00 65.42 163 VAL H N 1
ATOM 13059 C CA . VAL H 1 163 ? 18.146 27.753 -21.561 1.00 49.93 163 VAL H CA 1
ATOM 13060 C C . VAL H 1 163 ? 19.439 28.509 -21.277 1.00 42.63 163 VAL H C 1
ATOM 13061 O O . VAL H 1 163 ? 20.050 29.081 -22.187 1.00 74.27 163 VAL H O 1
ATOM 13065 N N . ASP H 1 164 ? 19.878 28.523 -20.015 1.00 72.02 164 ASP H N 1
ATOM 13066 C CA . ASP H 1 164 ? 21.125 29.196 -19.658 1.00 56.69 164 ASP H CA 1
ATOM 13067 C C . ASP H 1 164 ? 22.348 28.582 -20.339 1.00 56.90 164 ASP H C 1
ATOM 13068 O O . ASP H 1 164 ? 23.336 29.295 -20.551 1.00 90.23 164 ASP H O 1
ATOM 13073 N N . LYS H 1 165 ? 22.318 27.271 -20.651 1.00 57.02 165 LYS H N 1
ATOM 13074 C CA . LYS H 1 165 ? 23.493 26.583 -21.199 1.00 51.73 165 LYS H CA 1
ATOM 13075 C C . LYS H 1 165 ? 23.583 26.765 -22.704 1.00 54.75 165 LYS H C 1
ATOM 13076 O O . LYS H 1 165 ? 24.629 27.151 -23.235 1.00 89.13 165 LYS H O 1
ATOM 13082 N N . ALA H 1 166 ? 22.501 26.448 -23.411 1.00 53.77 166 ALA H N 1
ATOM 13083 C CA . ALA H 1 166 ? 22.494 26.354 -24.859 1.00 53.50 166 ALA H CA 1
ATOM 13084 C C . ALA H 1 166 ? 21.909 27.574 -25.552 1.00 60.14 166 ALA H C 1
ATOM 13085 O O . ALA H 1 166 ? 21.790 27.552 -26.783 1.00 76.12 166 ALA H O 1
ATOM 13087 N N . GLY H 1 167 ? 21.549 28.624 -24.808 1.00 58.41 167 GLY H N 1
ATOM 13088 C CA . GLY H 1 167 ? 20.862 29.770 -25.369 1.00 52.88 167 GLY H CA 1
ATOM 13089 C C . GLY H 1 167 ? 19.733 29.382 -26.304 1.00 57.80 167 GLY H C 1
ATOM 13090 O O . GLY H 1 167 ? 19.734 29.774 -27.478 1.00 89.42 167 GLY H O 1
ATOM 13091 N N . VAL H 1 168 ? 18.790 28.574 -25.810 1.00 61.03 168 VAL H N 1
ATOM 13092 C CA . VAL H 1 168 ? 17.629 28.134 -26.579 1.00 39.75 168 VAL H CA 1
ATOM 13093 C C . VAL H 1 168 ? 16.387 28.462 -25.764 1.00 45.17 168 VAL H C 1
ATOM 13094 O O . VAL H 1 168 ? 16.463 29.160 -24.741 1.00 43.06 168 VAL H O 1
ATOM 13098 N N . VAL H 1 169 ? 15.240 27.951 -26.211 1.00 50.06 169 VAL H N 1
ATOM 13099 C CA . VAL H 1 169 ? 13.963 28.114 -25.522 1.00 51.40 169 VAL H CA 1
ATOM 13100 C C . VAL H 1 169 ? 13.221 26.783 -25.622 1.00 52.00 169 VAL H C 1
ATOM 13101 O O . VAL H 1 169 ? 13.244 26.126 -26.669 1.00 66.75 169 VAL H O 1
ATOM 13105 N N . THR H 1 170 ? 12.594 26.365 -24.521 1.00 48.78 170 THR H N 1
ATOM 13106 C CA . THR H 1 170 ? 11.982 25.044 -24.594 1.00 36.86 170 THR H CA 1
ATOM 13107 C C . THR H 1 170 ? 10.546 25.144 -25.118 1.00 55.29 170 THR H C 1
ATOM 13108 O 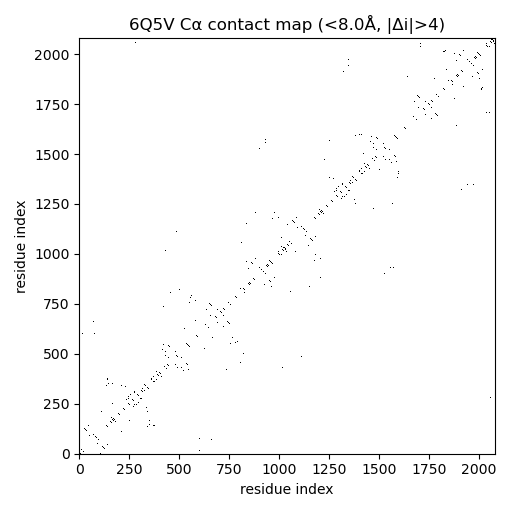O . THR H 1 170 ? 9.837 26.106 -24.807 1.00 46.35 170 THR H O 1
ATOM 13112 N N . PRO H 1 171 ? 10.073 24.193 -25.921 1.00 39.17 171 PRO H N 1
ATOM 13113 C CA . PRO H 1 171 ? 8.662 24.228 -26.324 1.00 49.00 171 PRO H CA 1
ATOM 13114 C C . PRO H 1 171 ? 7.744 23.820 -25.187 1.00 44.18 171 PRO H C 1
ATOM 13115 O O . PRO H 1 171 ? 8.201 23.359 -24.130 1.00 57.43 171 PRO H O 1
ATOM 13119 N N . ALA H 1 172 ? 6.441 23.956 -25.434 1.00 44.47 172 ALA H N 1
ATOM 13120 C CA . ALA H 1 172 ? 5.410 23.574 -24.471 1.00 40.07 172 ALA H CA 1
ATOM 13121 C C . ALA H 1 172 ? 5.455 22.083 -24.133 1.00 48.27 172 ALA H C 1
ATOM 13122 O O . ALA H 1 172 ? 5.624 21.231 -25.011 1.00 58.36 172 ALA H O 1
ATOM 13124 N N . ASN H 1 173 ? 5.263 21.774 -22.844 1.00 49.26 173 ASN H N 1
ATOM 13125 C CA . ASN H 1 173 ? 5.277 20.412 -22.304 1.00 42.12 173 ASN H CA 1
ATOM 13126 C C . ASN H 1 173 ? 6.610 19.707 -22.537 1.00 66.58 173 ASN H C 1
ATOM 13127 O O . ASN H 1 173 ? 6.676 18.465 -22.442 1.00 54.84 173 ASN H O 1
ATOM 13132 N N . TRP H 1 174 ? 7.666 20.485 -22.824 1.00 40.50 174 TRP H N 1
ATOM 13133 C CA . TRP H 1 174 ? 9.003 19.926 -23.000 1.00 38.84 174 TRP H CA 1
ATOM 13134 C C . TRP H 1 174 ? 9.427 19.138 -21.758 1.00 48.57 174 TRP H C 1
ATOM 13135 O O . TRP H 1 174 ? 9.189 19.582 -20.624 1.00 51.13 174 TRP H O 1
ATOM 13146 N N . PRO H 1 175 ? 10.085 17.973 -21.924 1.00 57.10 175 PRO H N 1
ATOM 13147 C CA . PRO H 1 175 ? 10.616 17.413 -23.171 1.00 57.78 175 PRO H CA 1
ATOM 13148 C C . PRO H 1 175 ? 9.643 16.522 -23.942 1.00 55.82 175 PRO H C 1
ATOM 13149 O O . PRO H 1 175 ? 10.087 15.578 -24.599 1.00 52.17 175 PRO H O 1
ATOM 13153 N N . ASN H 1 176 ? 8.346 16.819 -23.889 1.00 60.10 176 ASN H N 1
ATOM 13154 C CA . ASN H 1 176 ? 7.319 15.994 -24.527 1.00 40.26 176 ASN H CA 1
ATOM 13155 C C . ASN H 1 176 ? 6.429 16.822 -25.422 1.00 77.44 176 ASN H C 1
ATOM 13156 O O . ASN H 1 176 ? 5.199 16.731 -25.358 1.00 45.78 176 ASN H O 1
ATOM 13161 N N . ASN H 1 177 ? 7.039 17.657 -26.264 1.00 47.08 177 ASN H N 1
ATOM 13162 C CA . ASN H 1 177 ? 6.236 18.526 -27.096 1.00 43.52 177 ASN H CA 1
ATOM 13163 C C . ASN H 1 177 ? 5.677 17.719 -28.252 1.00 52.28 177 ASN H C 1
ATOM 13164 O O . ASN H 1 177 ? 6.408 16.982 -28.923 1.00 56.09 177 ASN H O 1
ATOM 13169 N N . GLU H 1 178 ? 4.358 17.842 -28.458 1.00 68.58 178 GLU H N 1
ATOM 13170 C CA . GLU H 1 178 ? 3.592 17.144 -29.492 1.00 63.09 178 GLU H CA 1
ATOM 13171 C C . GLU H 1 178 ? 3.972 17.543 -30.910 1.00 51.80 178 GLU H C 1
ATOM 13172 O O . GLU H 1 178 ? 3.397 16.972 -31.846 1.00 76.36 178 GLU H O 1
ATOM 13178 N N . LEU H 1 179 ? 4.873 18.515 -31.098 1.00 54.69 179 LEU H N 1
ATOM 13179 C CA . LEU H 1 179 ? 5.400 18.844 -32.420 1.00 45.21 179 LEU H CA 1
ATOM 13180 C C . LEU H 1 179 ? 6.852 18.442 -32.598 1.00 53.44 179 LEU H C 1
ATOM 13181 O O . LEU H 1 179 ? 7.227 17.992 -33.683 1.00 78.04 179 LEU H O 1
ATOM 13186 N N . ILE H 1 180 ? 7.694 18.591 -31.573 1.00 52.99 180 ILE H N 1
ATOM 13187 C CA . ILE H 1 180 ? 9.131 18.414 -31.765 1.00 41.43 180 ILE H CA 1
ATOM 13188 C C . ILE H 1 180 ? 9.755 17.626 -30.610 1.00 59.87 180 ILE H C 1
ATOM 13189 O O . ILE H 1 180 ? 10.984 17.504 -30.522 1.00 62.90 180 ILE H O 1
ATOM 13194 N N . GLY H 1 181 ? 8.913 17.101 -29.711 1.00 49.45 181 GLY H N 1
ATOM 13195 C CA . GLY H 1 181 ? 9.326 16.249 -28.603 1.00 55.63 181 GLY H CA 1
ATOM 13196 C C . GLY H 1 181 ? 10.430 16.762 -27.699 1.00 54.69 181 GLY H C 1
ATOM 13197 O O . GLY H 1 181 ? 10.256 17.718 -26.933 1.00 56.69 181 GLY H O 1
ATOM 13198 N N . ASP H 1 182 ? 11.574 16.081 -27.782 1.00 78.06 182 ASP H N 1
ATOM 13199 C CA . ASP H 1 182 ? 12.788 16.415 -27.058 1.00 67.34 182 ASP H CA 1
ATOM 13200 C C . ASP H 1 182 ? 13.429 17.719 -27.549 1.00 70.73 182 ASP H C 1
ATOM 13201 O O . ASP H 1 182 ? 14.119 18.389 -26.771 1.00 72.80 182 ASP H O 1
ATOM 13206 N N . LYS H 1 183 ? 13.205 18.100 -28.810 1.00 63.73 183 LYS H N 1
ATOM 13207 C CA . LYS H 1 183 ? 13.954 19.188 -29.439 1.00 58.36 183 LYS H CA 1
ATOM 13208 C C . LYS H 1 183 ? 13.638 20.550 -28.821 1.00 69.53 183 LYS H C 1
ATOM 13209 O O . LYS H 1 183 ? 12.528 20.806 -28.339 1.00 60.69 183 LYS H O 1
ATOM 13215 N N . VAL H 1 184 ? 14.641 21.424 -28.828 1.00 37.83 184 VAL H N 1
ATOM 13216 C CA . VAL H 1 184 ? 14.486 22.775 -28.322 1.00 53.72 184 VAL H CA 1
ATOM 13217 C C . VAL H 1 184 ? 14.440 23.755 -29.500 1.00 51.46 184 VAL H C 1
ATOM 13218 O O . VAL H 1 184 ? 14.653 23.394 -30.661 1.00 52.00 184 VAL H O 1
ATOM 13222 N N . ILE H 1 185 ? 14.123 25.008 -29.191 1.00 64.06 185 ILE H N 1
ATOM 13223 C CA . ILE H 1 185 ? 13.777 25.998 -30.205 1.00 53.56 185 ILE H CA 1
ATOM 13224 C C . ILE H 1 185 ? 14.837 27.094 -30.236 1.00 54.40 185 ILE H C 1
ATOM 13225 O O . ILE H 1 185 ? 15.379 27.491 -29.194 1.00 56.60 185 ILE H O 1
ATOM 13230 N N . ASN H 1 186 ? 15.153 27.550 -31.447 1.00 65.62 186 ASN H N 1
ATOM 13231 C CA . ASN H 1 186 ? 16.085 28.649 -31.638 1.00 52.84 186 ASN H CA 1
ATOM 13232 C C . ASN H 1 186 ? 15.393 29.974 -31.340 1.00 62.98 186 ASN H C 1
ATOM 13233 O O . ASN H 1 186 ? 14.297 30.227 -31.868 1.00 61.28 186 ASN H O 1
ATOM 13238 N N . PRO H 1 187 ? 16.024 30.847 -30.553 1.00 58.46 187 PRO H N 1
ATOM 13239 C CA . PRO H 1 187 ? 15.425 32.159 -30.252 1.00 62.17 187 PRO H CA 1
ATOM 13240 C C . PRO H 1 187 ? 15.260 32.970 -31.526 1.00 56.25 187 PRO H C 1
ATOM 13241 O O . PRO H 1 187 ? 16.207 33.136 -32.300 1.00 67.09 187 PRO H O 1
ATOM 13245 N N . ALA H 1 188 ? 14.035 33.463 -31.743 1.00 85.10 188 ALA H N 1
ATOM 13246 C CA . ALA H 1 188 ? 13.654 34.060 -33.022 1.00 81.34 188 ALA H CA 1
ATOM 13247 C C . ALA H 1 188 ? 14.584 35.222 -33.397 1.00 65.57 188 ALA H C 1
ATOM 13248 O O . ALA H 1 188 ? 15.141 35.894 -32.521 1.00 57.14 188 ALA H O 1
ATOM 13250 N N . PRO H 1 189 ? 14.788 35.462 -34.696 1.00 56.77 189 PRO H N 1
ATOM 13251 C CA . PRO H 1 189 ? 15.720 36.514 -35.128 1.00 65.68 189 PRO H CA 1
ATOM 13252 C C . PRO H 1 189 ? 15.232 37.913 -34.778 1.00 84.17 189 PRO H C 1
ATOM 13253 O O . PRO H 1 189 ? 14.032 38.207 -34.808 1.00 54.46 189 PRO H O 1
ATOM 13257 N N . ARG H 1 190 ? 16.195 38.793 -34.475 1.00 79.10 190 ARG H N 1
ATOM 13258 C CA . ARG H 1 190 ? 15.907 40.126 -33.943 1.00 91.84 190 ARG H CA 1
ATOM 13259 C C . ARG H 1 190 ? 15.844 41.226 -35.012 1.00 95.70 190 ARG H C 1
ATOM 13260 O O . ARG H 1 190 ? 15.086 42.198 -34.850 1.00 64.79 190 ARG H O 1
ATOM 13262 N N . THR H 1 191 ? 16.612 41.106 -36.099 1.00 70.60 191 THR H N 1
ATOM 13263 C CA . THR H 1 191 ? 16.633 42.113 -37.152 1.00 70.47 191 THR H CA 1
ATOM 13264 C C . THR H 1 191 ? 16.221 41.439 -38.462 1.00 44.47 191 THR H C 1
ATOM 13265 O O . THR H 1 191 ? 16.025 40.226 -38.514 1.00 75.05 191 THR H O 1
ATOM 13269 N N . ILE H 1 192 ? 16.075 42.229 -39.531 1.00 97.74 192 ILE H N 1
ATOM 13270 C CA . ILE H 1 192 ? 15.650 41.680 -40.820 1.00 66.23 192 ILE H CA 1
ATOM 13271 C C . ILE H 1 192 ? 16.811 40.969 -41.535 1.00 65.84 192 ILE H C 1
ATOM 13272 O O . ILE H 1 192 ? 16.588 39.985 -42.248 1.00 72.66 192 ILE H O 1
ATOM 13277 N N . LYS H 1 193 ? 18.056 41.423 -41.347 1.00 84.98 193 LYS H N 1
ATOM 13278 C CA . LYS H 1 193 ? 19.210 40.645 -41.792 1.00 103.40 193 LYS H CA 1
ATOM 13279 C C . LYS H 1 193 ? 19.157 39.217 -41.280 1.00 102.80 193 LYS H C 1
ATOM 13280 O O . LYS H 1 193 ? 19.180 38.246 -42.053 1.00 90.09 193 LYS H O 1
ATOM 13286 N N . ASP H 1 194 ? 19.103 39.087 -39.959 1.00 91.68 194 ASP H N 1
ATOM 13287 C CA . ASP H 1 194 ? 19.151 37.781 -39.336 1.00 70.73 194 ASP H CA 1
ATOM 13288 C C . ASP H 1 194 ? 17.981 36.917 -39.780 1.00 71.81 194 ASP H C 1
ATOM 13289 O O . ASP H 1 194 ? 18.134 35.700 -39.929 1.00 89.53 194 ASP H O 1
ATOM 13294 N N . ALA H 1 195 ? 16.813 37.524 -40.018 1.00 67.79 195 ALA H N 1
ATOM 13295 C CA . ALA H 1 195 ? 15.637 36.725 -40.361 1.00 64.81 195 ALA H CA 1
ATOM 13296 C C . ALA H 1 195 ? 15.779 36.087 -41.735 1.00 76.79 195 ALA H C 1
ATOM 13297 O O . ALA H 1 195 ? 15.424 34.916 -41.921 1.00 82.98 195 ALA H O 1
ATOM 13299 N N . LYS H 1 196 ? 16.295 36.835 -42.712 1.00 81.74 196 LYS H N 1
ATOM 13300 C CA . LYS H 1 196 ? 16.363 36.293 -44.062 1.00 78.18 196 LYS H CA 1
ATOM 13301 C C . LYS H 1 196 ? 17.332 35.120 -44.151 1.00 86.79 196 LYS H C 1
ATOM 13302 O O . LYS H 1 196 ? 17.124 34.203 -44.957 1.00 68.70 196 LYS H O 1
ATOM 13308 N N . MET H 1 197 ? 18.364 35.118 -43.302 1.00 67.59 197 MET H N 1
ATOM 13309 C CA . MET H 1 197 ? 19.322 34.019 -43.242 1.00 74.71 197 MET H CA 1
ATOM 13310 C C . MET H 1 197 ? 18.677 32.679 -42.915 1.00 61.14 197 MET H C 1
ATOM 13311 O O . MET H 1 197 ? 19.251 31.627 -43.226 1.00 85.65 197 MET H O 1
ATOM 13316 N N . ARG H 1 198 ? 17.504 32.681 -42.288 1.00 78.37 198 ARG H N 1
ATOM 13317 C CA . ARG H 1 198 ? 16.851 31.437 -41.896 1.00 83.82 198 ARG H CA 1
ATOM 13318 C C . ARG H 1 198 ? 15.644 31.083 -42.755 1.00 52.93 198 ARG H C 1
ATOM 13319 O O . ARG H 1 198 ? 14.808 30.276 -42.324 1.00 70.16 198 ARG H O 1
ATOM 13327 N N . LEU H 1 199 ? 15.539 31.635 -43.959 1.00 75.49 199 LEU H N 1
ATOM 13328 C CA . LEU H 1 199 ? 14.343 31.392 -44.742 1.00 66.70 199 LEU H CA 1
ATOM 13329 C C . LEU H 1 199 ? 14.363 29.971 -45.292 1.00 96.43 199 LEU H C 1
ATOM 13330 O O . LEU H 1 199 ? 15.428 29.357 -45.458 1.00 62.71 199 LEU H O 1
ATOM 13335 N N . GLY H 1 200 ? 13.159 29.430 -45.508 1.00 79.47 200 GLY H N 1
ATOM 13336 C CA . GLY H 1 200 ? 12.996 28.072 -45.986 1.00 78.93 200 GLY H CA 1
ATOM 13337 C C . GLY H 1 200 ? 13.487 26.977 -45.067 1.00 83.61 200 GLY H C 1
ATOM 13338 O O . GLY H 1 200 ? 13.684 25.849 -45.531 1.00 86.06 200 GLY H O 1
ATOM 13339 N N . GLN H 1 201 ? 13.713 27.278 -43.760 1.00 80.67 201 GLN H N 1
ATOM 13340 C CA . GLN H 1 201 ? 13.936 26.161 -42.852 1.00 92.59 201 GLN H CA 1
ATOM 13341 C C . GLN H 1 201 ? 12.612 25.701 -42.240 1.00 86.17 201 GLN H C 1
ATOM 13342 O O . GLN H 1 201 ? 11.634 26.461 -42.226 1.00 62.28 201 GLN H O 1
ATOM 13348 N N . PRO H 1 202 ? 12.552 24.457 -41.746 1.00 67.46 202 PRO H N 1
ATOM 13349 C CA . PRO H 1 202 ? 11.262 23.877 -41.351 1.00 57.05 202 PRO H CA 1
ATOM 13350 C C . PRO H 1 202 ? 10.500 24.683 -40.293 1.00 107.51 202 PRO H C 1
ATOM 13351 O O . PRO H 1 202 ? 11.052 25.154 -39.277 1.00 27.91 202 PRO H O 1
ATOM 13355 N N . PHE H 1 203 ? 9.184 24.754 -40.551 1.00 125.82 203 PHE H N 1
ATOM 13356 C CA . PHE H 1 203 ? 8.151 25.620 -39.994 1.00 56.00 203 PHE H CA 1
ATOM 13357 C C . PHE H 1 203 ? 8.253 26.985 -40.649 1.00 66.67 203 PHE H C 1
ATOM 13358 O O . PHE H 1 203 ? 7.524 27.248 -41.612 1.00 88.16 203 PHE H O 1
ATOM 13366 N N . ASP H 1 204 ? 9.165 27.834 -40.187 1.00 37.55 204 ASP H N 1
ATOM 13367 C CA . ASP H 1 204 ? 9.312 29.171 -40.761 1.00 66.23 204 ASP H CA 1
ATOM 13368 C C . ASP H 1 204 ? 10.558 29.809 -40.161 1.00 60.30 204 ASP H C 1
ATOM 13369 O O . ASP H 1 204 ? 11.255 29.205 -39.343 1.00 61.66 204 ASP H O 1
ATOM 13374 N N . TRP H 1 205 ? 10.831 31.049 -40.568 1.00 50.50 205 TRP H N 1
ATOM 13375 C CA . TRP H 1 205 ? 12.085 31.674 -40.163 1.00 49.42 205 TRP H CA 1
ATOM 13376 C C . TRP H 1 205 ? 12.120 32.000 -38.671 1.00 53.45 205 TRP H C 1
ATOM 13377 O O . TRP H 1 205 ? 13.203 32.017 -38.067 1.00 71.71 205 TRP H O 1
ATOM 13388 N N . TRP H 1 206 ? 10.966 32.244 -38.053 1.00 50.92 206 TRP H N 1
ATOM 13389 C CA . TRP H 1 206 ? 10.930 32.500 -36.615 1.00 78.39 206 TRP H CA 1
ATOM 13390 C C . TRP H 1 206 ? 10.809 31.228 -35.767 1.00 56.27 206 TRP H C 1
ATOM 13391 O O . TRP H 1 206 ? 10.987 31.285 -34.544 1.00 83.94 206 TRP H O 1
ATOM 13402 N N . PHE H 1 207 ? 10.549 30.090 -36.392 1.00 72.66 207 PHE H N 1
ATOM 13403 C CA . PHE H 1 207 ? 10.249 28.831 -35.723 1.00 43.41 207 PHE H CA 1
ATOM 13404 C C . PHE H 1 207 ? 11.217 27.775 -36.270 1.00 57.19 207 PHE H C 1
ATOM 13405 O O . PHE H 1 207 ? 10.892 27.019 -37.192 1.00 45.93 207 PHE H O 1
ATOM 13413 N N . THR H 1 208 ? 12.421 27.747 -35.704 1.00 56.55 208 THR H N 1
ATOM 13414 C CA . THR H 1 208 ? 13.460 26.798 -36.080 1.00 62.86 208 THR H CA 1
ATOM 13415 C C . THR H 1 208 ? 13.884 25.996 -34.857 1.00 59.36 208 THR H C 1
ATOM 13416 O O . THR H 1 208 ? 13.988 26.546 -33.757 1.00 80.81 208 THR H O 1
ATOM 13420 N N . TYR H 1 209 ? 14.105 24.691 -35.045 1.00 63.73 209 TYR H N 1
ATOM 13421 C CA . TYR H 1 209 ? 14.380 23.783 -33.939 1.00 51.43 209 TYR H CA 1
ATOM 13422 C C . TYR H 1 209 ? 15.623 22.941 -34.230 1.00 64.15 209 TYR H C 1
ATOM 13423 O O . TYR H 1 209 ? 15.928 22.605 -35.381 1.00 65.91 209 TYR H O 1
ATOM 13432 N N . LYS H 1 210 ? 16.368 22.666 -33.159 1.00 62.04 210 LYS H N 1
ATOM 13433 C CA . LYS H 1 210 ? 17.577 21.850 -33.151 1.00 76.11 210 LYS H CA 1
ATOM 13434 C C . LYS H 1 210 ? 17.395 20.699 -32.175 1.00 92.02 210 LYS H C 1
ATOM 13435 O O . LYS H 1 210 ? 16.278 20.454 -31.700 1.00 58.23 210 LYS H O 1
ATOM 13441 N N . GLU H 1 211 ? 18.481 19.997 -31.853 1.00 78.06 211 GLU H N 1
ATOM 13442 C CA . GLU H 1 211 ? 18.432 18.972 -30.831 1.00 60.93 211 GLU H CA 1
ATOM 13443 C C . GLU H 1 211 ? 19.616 19.129 -29.893 1.00 92.82 211 GLU H C 1
ATOM 13444 O O . GLU H 1 211 ? 20.624 19.760 -30.233 1.00 85.91 211 GLU H O 1
ATOM 13450 N N . VAL H 1 212 ? 19.462 18.582 -28.684 1.00 70.48 212 VAL H N 1
ATOM 13451 C CA . VAL H 1 212 ? 20.541 18.689 -27.708 1.00 82.80 212 VAL H CA 1
ATOM 13452 C C . VAL H 1 212 ? 20.715 17.323 -27.053 1.00 99.25 212 VAL H C 1
ATOM 13453 O O . VAL H 1 212 ? 21.793 16.979 -26.563 1.00 104.20 212 VAL H O 1
ATOM 13457 N N . ARG I 1 5 ? -7.179 71.343 -22.373 1.00 155.97 5 ARG I N 1
ATOM 13458 C CA . ARG I 1 5 ? -5.781 70.981 -22.349 1.00 112.66 5 ARG I CA 1
ATOM 13459 C C . ARG I 1 5 ? -5.609 70.788 -23.835 1.00 94.82 5 ARG I C 1
ATOM 13460 O O . ARG I 1 5 ? -6.623 70.802 -24.543 1.00 158.65 5 ARG I O 1
ATOM 13468 N N . ILE I 1 6 ? -4.390 70.681 -24.349 1.00 75.71 6 ILE I N 1
ATOM 13469 C CA . ILE I 1 6 ? -4.259 70.865 -25.810 1.00 88.49 6 ILE I CA 1
ATOM 13470 C C . ILE I 1 6 ? -5.136 69.849 -26.547 1.00 79.53 6 ILE I C 1
ATOM 13471 O O . ILE I 1 6 ? -5.095 68.643 -26.220 1.00 103.61 6 ILE I O 1
ATOM 13476 N N . PRO I 1 7 ? -5.991 70.273 -27.486 1.00 73.77 7 PRO I N 1
ATOM 13477 C CA . PRO I 1 7 ? -6.933 69.324 -28.092 1.00 73.79 7 PRO I CA 1
ATOM 13478 C C . PRO I 1 7 ? -6.219 68.367 -29.028 1.00 81.24 7 PRO I C 1
ATOM 13479 O O . PRO I 1 7 ? -5.142 68.651 -29.564 1.00 69.80 7 PRO I O 1
ATOM 13483 N N . LEU I 1 8 ? -6.835 67.199 -29.196 1.00 61.55 8 LEU I N 1
ATOM 13484 C CA . LEU I 1 8 ? -6.251 66.117 -29.968 1.00 61.24 8 LEU I CA 1
ATOM 13485 C C . LEU I 1 8 ? -7.285 65.550 -30.932 1.00 63.94 8 LEU I C 1
ATOM 13486 O O . LEU I 1 8 ? -8.485 65.827 -30.829 1.00 58.18 8 LEU I O 1
ATOM 13491 N N . ILE I 1 9 ? -6.794 64.746 -31.876 1.00 38.23 9 ILE I N 1
ATOM 13492 C CA . ILE I 1 9 ? -7.658 64.158 -32.887 1.00 50.25 9 ILE I CA 1
ATOM 13493 C C . ILE I 1 9 ? -8.708 63.299 -32.193 1.00 47.13 9 ILE I C 1
ATOM 13494 O O . ILE I 1 9 ? -8.377 62.448 -31.367 1.00 69.78 9 ILE I O 1
ATOM 13499 N N . GLY I 1 10 ? -9.986 63.556 -32.500 1.00 57.83 10 GLY I N 1
ATOM 13500 C CA . GLY I 1 10 ? -11.099 62.837 -31.905 1.00 54.81 10 GLY I CA 1
ATOM 13501 C C . GLY I 1 10 ? -11.871 63.627 -30.857 1.00 52.05 10 GLY I C 1
ATOM 13502 O O . GLY I 1 10 ? -13.102 63.500 -30.789 1.00 67.84 10 GLY I O 1
ATOM 13503 N N . GLU I 1 11 ? -11.176 64.404 -30.017 1.00 57.64 11 GLU I N 1
ATOM 13504 C CA . GLU I 1 11 ? -11.811 65.328 -29.078 1.00 53.71 11 GLU I CA 1
ATOM 13505 C C . GLU I 1 11 ? -12.634 66.400 -29.793 1.00 45.26 11 GLU I C 1
ATOM 13506 O O . GLU I 1 11 ? -12.322 66.833 -30.908 1.00 57.23 11 GLU I O 1
ATOM 13512 N N . LYS I 1 12 ? -13.675 66.869 -29.117 1.00 73.13 12 LYS I N 1
ATOM 13513 C CA . LYS I 1 12 ? -14.395 68.016 -29.637 1.00 58.57 12 LYS I CA 1
ATOM 13514 C C . LYS I 1 12 ? -13.637 69.303 -29.414 1.00 39.67 12 LYS I C 1
ATOM 13515 O O . LYS I 1 12 ? -12.963 69.486 -28.402 1.00 58.15 12 LYS I O 1
ATOM 13521 N N . PHE I 1 13 ? -13.714 70.174 -30.408 1.00 62.98 13 PHE I N 1
ATOM 13522 C CA . PHE I 1 13 ? -13.071 71.469 -30.314 1.00 43.26 13 PHE I CA 1
ATOM 13523 C C . PHE I 1 13 ? -13.637 72.225 -29.111 1.00 52.96 13 PHE I C 1
ATOM 13524 O O . PHE I 1 13 ? -14.861 72.256 -28.922 1.00 68.84 13 PHE I O 1
ATOM 13532 N N . PRO I 1 14 ? -12.770 72.829 -28.300 1.00 60.81 14 PRO I N 1
ATOM 13533 C CA . PRO I 1 14 ? -13.2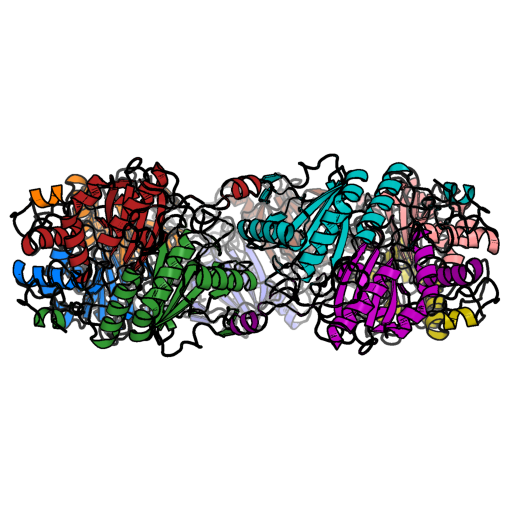19 73.440 -27.034 1.00 59.20 14 PRO I CA 1
ATOM 13534 C C . PRO I 1 14 ? -14.157 74.619 -27.244 1.00 65.23 14 PRO I C 1
ATOM 13535 O O . PRO I 1 14 ? -13.929 75.485 -28.093 1.00 82.37 14 PRO I O 1
ATOM 13539 N N . GLU I 1 15 ? -15.220 74.670 -26.444 1.00 76.26 15 GLU I N 1
ATOM 13540 C CA . GLU I 1 15 ? -16.058 75.857 -26.471 1.00 67.75 15 GLU I CA 1
ATOM 13541 C C . GLU I 1 15 ? -15.287 77.130 -26.120 1.00 62.84 15 GLU I C 1
ATOM 13542 O O . GLU I 1 15 ? -14.604 77.208 -25.093 1.00 71.10 15 GLU I O 1
ATOM 13548 N N . MET I 1 16 ? -15.407 78.135 -26.981 1.00 52.92 16 MET I N 1
ATOM 13549 C CA . MET I 1 16 ? -14.722 79.394 -26.745 1.00 56.42 16 MET I CA 1
ATOM 13550 C C . MET I 1 16 ? -15.346 80.466 -27.617 1.00 56.77 16 MET I C 1
ATOM 13551 O O . MET I 1 16 ? -15.786 80.191 -28.736 1.00 65.97 16 MET I O 1
ATOM 13556 N N . GLU I 1 17 ? -15.402 81.687 -27.089 1.00 49.68 17 GLU I N 1
ATOM 13557 C CA . GLU I 1 17 ? -15.913 82.821 -27.846 1.00 58.64 17 GLU I CA 1
ATOM 13558 C C . GLU I 1 17 ? -14.749 83.743 -28.188 1.00 49.97 17 GLU I C 1
ATOM 13559 O O . GLU I 1 17 ? -13.931 84.059 -27.315 1.00 54.07 17 GLU I O 1
ATOM 13565 N N . VAL I 1 18 ? -14.661 84.149 -29.458 1.00 48.30 18 VAL I N 1
ATOM 13566 C CA . VAL I 1 18 ? -13.515 84.887 -29.975 1.00 46.33 18 VAL I CA 1
ATOM 13567 C C . VAL I 1 18 ? -14.000 86.154 -30.674 1.00 61.30 18 VAL I C 1
ATOM 13568 O O . VAL I 1 18 ? -15.141 86.253 -31.137 1.00 50.50 18 VAL I O 1
ATOM 13572 N N . ILE I 1 19 ? -13.093 87.118 -30.788 1.00 48.90 19 ILE I N 1
ATOM 13573 C CA . ILE I 1 19 ? -13.405 88.415 -31.366 1.00 52.87 19 ILE I CA 1
ATOM 13574 C C . ILE I 1 19 ? -12.604 88.521 -32.644 1.00 45.48 19 ILE I C 1
ATOM 13575 O O . ILE I 1 19 ? -11.370 88.413 -32.610 1.00 75.85 19 ILE I O 1
ATOM 13580 N N . THR I 1 20 ? -13.306 88.699 -33.770 1.00 56.82 20 THR I N 1
ATOM 13581 C CA . THR I 1 20 ? -12.730 88.611 -35.108 1.00 50.12 20 THR I CA 1
ATOM 13582 C C . THR I 1 20 ? -13.085 89.852 -35.926 1.00 48.43 20 THR I C 1
ATOM 13583 O O . THR I 1 20 ? -14.005 90.606 -35.594 1.00 65.50 20 THR I O 1
ATOM 13587 N N . THR I 1 21 ? -12.361 90.035 -37.036 1.00 49.85 21 THR I N 1
ATOM 13588 C CA . THR I 1 21 ? -12.656 91.068 -38.021 1.00 32.62 21 THR I CA 1
ATOM 13589 C C . THR I 1 21 ? -14.083 91.009 -38.556 1.00 53.10 21 THR I C 1
ATOM 13590 O O . THR I 1 21 ? -14.450 91.871 -39.356 1.00 87.17 21 THR I O 1
ATOM 13594 N N . HIS I 1 22 ? -14.868 89.982 -38.229 1.00 46.93 22 HIS I N 1
ATOM 13595 C CA . HIS I 1 22 ? -16.262 89.914 -38.654 1.00 47.82 22 HIS I CA 1
ATOM 13596 C C . HIS I 1 22 ? -17.204 89.971 -37.457 1.00 57.64 22 HIS I C 1
ATOM 13597 O O . HIS I 1 22 ? -18.353 89.522 -37.543 1.00 69.75 22 HIS I O 1
ATOM 13604 N N . GLY I 1 23 ? -16.725 90.471 -36.329 1.00 55.80 23 GLY I N 1
ATOM 13605 C CA . GLY I 1 23 ? -17.498 90.472 -35.110 1.00 61.42 23 GLY I CA 1
ATOM 13606 C C . GLY I 1 23 ? -17.136 89.331 -34.185 1.00 59.20 23 GLY I C 1
ATOM 13607 O O . GLY I 1 23 ? -16.104 88.668 -34.320 1.00 71.99 23 GLY I O 1
ATOM 13608 N N . LYS I 1 24 ? -18.003 89.127 -33.201 1.00 71.33 24 LYS I N 1
ATOM 13609 C CA . LYS I 1 24 ? -17.933 87.965 -32.332 1.00 59.25 24 LYS I CA 1
ATOM 13610 C C . LYS I 1 24 ? -18.363 86.691 -33.037 1.00 62.20 24 LYS I C 1
ATOM 13611 O O . LYS I 1 24 ? -19.196 86.706 -33.950 1.00 77.36 24 LYS I O 1
ATOM 13617 N N . ILE I 1 25 ? -17.760 85.584 -32.597 1.00 52.83 25 ILE I N 1
ATOM 13618 C CA . ILE I 1 25 ? -17.963 84.246 -33.144 1.00 45.36 25 ILE I CA 1
ATOM 13619 C C . ILE I 1 25 ? -17.826 83.260 -31.989 1.00 56.83 25 ILE I C 1
ATOM 13620 O O . ILE I 1 25 ? -16.939 83.410 -31.140 1.00 65.65 25 ILE I O 1
ATOM 13625 N N . LYS I 1 26 ? -18.696 82.250 -31.957 1.00 54.54 26 LYS I N 1
ATOM 13626 C CA . LYS I 1 26 ? -18.776 81.292 -30.861 1.00 44.32 26 LYS I CA 1
ATOM 13627 C C . LYS I 1 26 ? -18.244 80.001 -31.456 1.00 87.32 26 LYS I C 1
ATOM 13628 O O . LYS I 1 26 ? -18.818 79.488 -32.421 1.00 77.16 26 LYS I O 1
ATOM 13634 N N . LEU I 1 27 ? -17.112 79.519 -30.950 1.00 87.08 27 LEU I N 1
ATOM 13635 C CA . LEU I 1 27 ? -16.291 78.952 -32.012 1.00 47.91 27 LEU I CA 1
ATOM 13636 C C . LEU I 1 27 ? -16.714 77.577 -32.506 1.00 102.48 27 LEU I C 1
ATOM 13637 O O . LEU I 1 27 ? -16.916 77.435 -33.718 1.00 196.52 27 LEU I O 1
ATOM 13642 N N . PRO I 1 28 ? -16.844 76.536 -31.684 1.00 58.51 28 PRO I N 1
ATOM 13643 C CA . PRO I 1 28 ? -17.192 75.222 -32.292 1.00 45.40 28 PRO I CA 1
ATOM 13644 C C . PRO I 1 28 ? -18.582 75.214 -32.914 1.00 77.22 28 PRO I C 1
ATOM 13645 O O . PRO I 1 28 ? -18.786 74.481 -33.893 1.00 71.91 28 PRO I O 1
ATOM 13649 N N . ASP I 1 29 ? -19.497 76.080 -32.441 1.00 78.42 29 ASP I N 1
ATOM 13650 C CA . ASP I 1 29 ? -20.942 76.013 -32.664 1.00 63.94 29 ASP I CA 1
ATOM 13651 C C . ASP I 1 29 ? -21.454 76.871 -33.812 1.00 52.43 29 ASP I C 1
ATOM 13652 O O . ASP I 1 29 ? -22.369 76.453 -34.520 1.00 82.17 29 ASP I O 1
ATOM 13657 N N . ASP I 1 30 ? -20.967 78.099 -33.972 1.00 72.21 30 ASP I N 1
ATOM 13658 C CA . ASP I 1 30 ? -21.426 78.913 -35.095 1.00 60.26 30 ASP I CA 1
ATOM 13659 C C . ASP I 1 30 ? -21.131 78.250 -36.432 1.00 57.49 30 ASP I C 1
ATOM 13660 O O . ASP I 1 30 ? -21.594 78.745 -37.466 1.00 72.72 30 ASP I O 1
ATOM 13665 N N . TYR I 1 31 ? -20.359 77.162 -36.438 1.00 52.15 31 TYR I N 1
ATOM 13666 C CA . TYR I 1 31 ? -20.023 76.420 -37.646 1.00 73.94 31 TYR I CA 1
ATOM 13667 C C . TYR I 1 31 ? -20.529 74.988 -37.539 1.00 66.26 31 TYR I C 1
ATOM 13668 O O . TYR I 1 31 ? -19.823 74.028 -37.865 1.00 81.25 31 TYR I O 1
ATOM 13677 N N . LYS I 1 32 ? -21.773 74.824 -37.098 1.00 65.98 32 LYS I N 1
ATOM 13678 C CA . LYS I 1 32 ? -22.171 73.559 -36.507 1.00 63.99 32 LYS I CA 1
ATOM 13679 C C . LYS I 1 32 ? -22.644 72.569 -37.551 1.00 61.73 32 LYS I C 1
ATOM 13680 O O . LYS I 1 32 ? -22.931 71.421 -37.218 1.00 129.40 32 LYS I O 1
ATOM 13686 N N . GLY I 1 33 ? -22.673 72.937 -38.813 1.00 46.27 33 GLY I N 1
ATOM 13687 C CA . GLY I 1 33 ? -22.864 71.872 -39.781 1.00 49.14 33 GLY I CA 1
ATOM 13688 C C . GLY I 1 33 ? -21.897 71.965 -40.937 1.00 62.98 33 GLY I C 1
ATOM 13689 O O . GLY I 1 33 ? -21.970 71.214 -41.922 1.00 61.41 33 GLY I O 1
ATOM 13690 N N . ARG I 1 34 ? -21.002 72.933 -40.825 1.00 63.84 34 ARG I N 1
ATOM 13691 C CA . ARG I 1 34 ? -19.910 73.079 -41.761 1.00 56.08 34 ARG I CA 1
ATOM 13692 C C . ARG I 1 34 ? -18.618 72.538 -41.159 1.00 60.74 34 ARG I C 1
ATOM 13693 O O . ARG I 1 34 ? -18.493 72.375 -39.940 1.00 56.74 34 ARG I O 1
ATOM 13701 N N . TRP I 1 35 ? -17.669 72.228 -42.040 1.00 43.46 35 TRP I N 1
ATOM 13702 C CA . TRP I 1 35 ? -16.286 72.070 -41.619 1.00 48.36 35 TRP I CA 1
ATOM 13703 C C . TRP I 1 35 ? -15.629 73.439 -41.493 1.00 53.33 35 TRP I C 1
ATOM 13704 O O . TRP I 1 35 ? -16.032 74.404 -42.150 1.00 59.92 35 TRP I O 1
ATOM 13715 N N . PHE I 1 36 ? -14.596 73.535 -40.657 1.00 33.81 36 PHE I N 1
ATOM 13716 C CA . PHE I 1 36 ? -13.779 74.739 -40.767 1.00 52.63 36 PHE I CA 1
ATOM 13717 C C . PHE I 1 36 ? -12.317 74.454 -40.450 1.00 54.61 36 PHE I C 1
ATOM 13718 O O . PHE I 1 36 ? -11.986 73.534 -39.689 1.00 42.07 36 PHE I O 1
ATOM 13726 N N . VAL I 1 37 ? -11.452 75.258 -41.070 1.00 36.10 37 VAL I N 1
ATOM 13727 C CA . VAL I 1 37 ? -10.009 75.229 -40.861 1.00 41.86 37 VAL I CA 1
ATOM 13728 C C . VAL I 1 37 ? -9.618 76.446 -40.031 1.00 45.63 37 VAL I C 1
ATOM 13729 O O . VAL I 1 37 ? -9.468 77.552 -40.559 1.00 49.39 37 VAL I O 1
ATOM 13733 N N . LEU I 1 38 ? -9.434 76.241 -38.734 1.00 42.09 38 LEU I N 1
ATOM 13734 C CA . LEU I 1 38 ? -8.819 77.242 -37.878 1.00 35.54 38 LEU I CA 1
ATOM 13735 C C . LEU I 1 38 ? -7.307 77.177 -38.041 1.00 43.29 38 LEU I C 1
ATOM 13736 O O . LEU I 1 38 ? -6.701 76.121 -37.830 1.00 59.42 38 LEU I O 1
ATOM 13741 N N . PHE I 1 39 ? -6.691 78.288 -38.416 1.00 44.91 39 PHE I N 1
ATOM 13742 C CA . PHE I 1 39 ? -5.251 78.287 -38.609 1.00 31.21 39 PHE I CA 1
ATOM 13743 C C . PHE I 1 39 ? -4.659 79.568 -38.058 1.00 39.07 39 PHE I C 1
ATOM 13744 O O . PHE I 1 39 ? -5.245 80.645 -38.197 1.00 67.67 39 PHE I O 1
ATOM 13752 N N . SER I 1 40 ? -3.498 79.439 -37.428 1.00 56.08 40 SER I N 1
ATOM 13753 C CA . SER I 1 40 ? -2.758 80.558 -36.861 1.00 31.62 40 SER I CA 1
ATOM 13754 C C . SER I 1 40 ? -1.633 80.991 -37.795 1.00 47.96 40 SER I C 1
ATOM 13755 O O . SER I 1 40 ? -1.148 80.219 -38.625 1.00 54.33 40 SER I O 1
ATOM 13758 N N . HIS I 1 41 ? -1.236 82.257 -37.667 1.00 38.62 41 HIS I N 1
ATOM 13759 C CA . HIS I 1 41 ? -0.011 82.768 -38.275 1.00 51.78 41 HIS I CA 1
ATOM 13760 C C . HIS I 1 41 ? 0.673 83.638 -37.254 1.00 53.37 41 HIS I C 1
ATOM 13761 O O . HIS I 1 41 ? -0.000 84.223 -36.379 1.00 49.39 41 HIS I O 1
ATOM 13768 N N . PRO I 1 42 ? 2.037 83.763 -37.298 1.00 45.06 42 PRO I N 1
ATOM 13769 C CA . PRO I 1 42 ? 2.773 84.547 -36.302 1.00 50.31 42 PRO I CA 1
ATOM 13770 C C . PRO I 1 42 ? 2.259 85.963 -36.092 1.00 74.39 42 PRO I C 1
ATOM 13771 O O . PRO I 1 42 ? 1.874 86.303 -34.962 1.00 76.27 42 PRO I O 1
ATOM 13775 N N . GLY I 1 43 ? 2.236 86.781 -37.148 1.00 44.22 43 GLY I N 1
ATOM 13776 C CA . GLY I 1 43 ? 1.722 88.131 -36.996 1.00 108.15 43 GLY I CA 1
ATOM 13777 C C . GLY I 1 43 ? 1.375 88.796 -38.308 1.00 41.61 43 GLY I C 1
ATOM 13778 O O . GLY I 1 43 ? 1.917 88.459 -39.366 1.00 68.51 43 GLY I O 1
ATOM 13779 N N . ASP I 1 44 ? 0.463 89.763 -38.223 1.00 91.33 44 ASP I N 1
ATOM 13780 C CA . ASP I 1 44 ? 0.141 90.597 -39.369 1.00 53.92 44 ASP I CA 1
ATOM 13781 C C . ASP I 1 44 ? 1.366 91.383 -39.819 1.00 60.48 44 ASP I C 1
ATOM 13782 O O . ASP I 1 44 ? 2.303 91.640 -39.046 1.00 57.24 44 ASP I O 1
ATOM 13787 N N . PHE I 1 45 ? 1.336 91.787 -41.092 1.00 54.76 45 PHE I N 1
ATOM 13788 C CA . PHE I 1 45 ? 2.447 92.487 -41.724 1.00 46.42 45 PHE I CA 1
ATOM 13789 C C . PHE I 1 45 ? 3.737 91.686 -41.650 1.00 56.42 45 PHE I C 1
ATOM 13790 O O . PHE I 1 45 ? 4.831 92.255 -41.689 1.00 65.13 45 PHE I O 1
ATOM 13798 N N . THR I 1 46 ? 3.624 90.338 -41.476 1.00 67.65 46 THR I N 1
ATOM 13799 C CA . THR I 1 46 ? 4.849 89.664 -41.851 1.00 61.06 46 THR I CA 1
ATOM 13800 C C . THR I 1 46 ? 4.707 89.109 -43.272 1.00 64.92 46 THR I C 1
ATOM 13801 O O . THR I 1 46 ? 3.592 88.829 -43.739 1.00 34.46 46 THR I O 1
ATOM 13805 N N . PRO I 1 47 ? 5.816 88.965 -44.003 1.00 60.05 47 PRO I N 1
ATOM 13806 C CA . PRO I 1 47 ? 5.704 88.618 -45.427 1.00 45.00 47 PRO I CA 1
ATOM 13807 C C . PRO I 1 47 ? 5.188 87.208 -45.711 1.00 62.07 47 PRO I C 1
ATOM 13808 O O . PRO I 1 47 ? 4.353 87.026 -46.609 1.00 44.00 47 PRO I O 1
ATOM 13812 N N . VAL I 1 48 ? 5.668 86.188 -44.993 1.00 59.34 48 VAL I N 1
ATOM 13813 C CA . VAL I 1 48 ? 5.241 84.827 -45.328 1.00 49.10 48 VAL I CA 1
ATOM 13814 C C . VAL I 1 48 ? 3.751 84.655 -45.051 1.00 52.91 48 VAL I C 1
ATOM 13815 O O . VAL I 1 48 ? 3.011 84.103 -45.878 1.00 40.48 48 VAL I O 1
ATOM 13819 N N . CYS I 1 49 ? 3.290 85.155 -43.888 1.00 52.66 49 CYS I N 1
ATOM 13820 C CA . CYS I 1 49 ? 1.862 85.119 -43.561 1.00 46.65 49 CYS I CA 1
ATOM 13821 C C . CYS I 1 49 ? 1.020 85.829 -44.621 1.00 52.88 49 CYS I C 1
ATOM 13822 O O . CYS I 1 49 ? -0.098 85.391 -44.924 1.00 34.13 49 CYS I O 1
ATOM 13825 N N . THR I 1 50 ? 1.556 86.884 -45.245 1.00 56.04 50 THR I N 1
ATOM 13826 C CA . THR I 1 50 ? 0.822 87.543 -46.320 1.00 38.16 50 THR I CA 1
ATOM 13827 C C . THR I 1 50 ? 0.648 86.611 -47.517 1.00 50.34 50 THR I C 1
ATOM 13828 O O . THR I 1 50 ? -0.471 86.434 -48.015 1.00 50.35 50 THR I O 1
ATOM 13832 N N . THR I 1 51 ? 1.732 85.973 -47.978 1.00 47.57 51 THR I N 1
ATOM 13833 C CA . THR I 1 51 ? 1.577 85.038 -49.095 1.00 49.05 51 THR I CA 1
ATOM 13834 C C . THR I 1 51 ? 0.553 83.954 -48.770 1.00 54.66 51 THR I C 1
ATOM 13835 O O . THR I 1 51 ? -0.199 83.528 -49.661 1.00 49.57 51 THR I O 1
ATOM 13839 N N . GLU I 1 52 ? 0.501 83.514 -47.497 1.00 37.81 52 GLU I N 1
ATOM 13840 C CA . GLU I 1 52 ? -0.454 82.477 -47.093 1.00 48.95 52 GLU I CA 1
ATOM 13841 C C . GLU I 1 52 ? -1.887 82.989 -47.194 1.00 56.29 52 GLU I C 1
ATOM 13842 O O . GLU I 1 52 ? -2.772 82.269 -47.674 1.00 45.17 52 GLU I O 1
ATOM 13848 N N . PHE I 1 53 ? -2.130 84.245 -46.790 1.00 47.88 53 PHE I N 1
ATOM 13849 C CA . PHE I 1 53 ? -3.487 84.784 -46.882 1.00 44.64 53 PHE I CA 1
ATOM 13850 C C . PHE I 1 53 ? -3.878 85.024 -48.330 1.00 39.68 53 PHE I C 1
ATOM 13851 O O . PHE I 1 53 ? -5.002 84.703 -48.738 1.00 59.62 53 PHE I O 1
ATOM 13859 N N . TYR I 1 54 ? -2.955 85.558 -49.129 1.00 39.27 54 TYR I N 1
ATOM 13860 C CA . TYR I 1 54 ? -3.214 85.659 -50.560 1.00 48.70 54 TYR I CA 1
ATOM 13861 C C . TYR I 1 54 ? -3.681 84.317 -51.117 1.00 49.25 54 TYR I C 1
ATOM 13862 O O . TYR I 1 54 ? -4.776 84.218 -51.686 1.00 54.55 54 TYR I O 1
ATOM 13871 N N . SER I 1 55 ? -2.871 83.264 -50.920 1.00 62.43 55 SER I N 1
ATOM 13872 C CA . SER I 1 55 ? -3.188 81.924 -51.419 1.00 45.59 55 SER I CA 1
ATOM 13873 C C . SER I 1 55 ? -4.540 81.418 -50.923 1.00 43.01 55 SER I C 1
ATOM 13874 O O . SER I 1 55 ? -5.303 80.852 -51.712 1.00 55.36 55 SER I O 1
ATOM 13877 N N . PHE I 1 56 ? -4.841 81.590 -49.625 1.00 60.06 56 PHE I N 1
ATOM 13878 C CA . PHE I 1 56 ? -6.140 81.176 -49.075 1.00 33.25 56 PHE I CA 1
ATOM 13879 C C . PHE I 1 56 ? -7.296 81.919 -49.743 1.00 56.61 56 PHE I C 1
ATOM 13880 O O . PHE I 1 56 ? -8.317 81.316 -50.099 1.00 49.97 56 PHE I O 1
ATOM 13888 N N . SER I 1 57 ? -7.165 83.239 -49.904 1.00 51.86 57 SER I N 1
ATOM 13889 C CA . SER I 1 57 ? -8.262 83.999 -50.487 1.00 51.49 57 SER I CA 1
ATOM 13890 C C . SER I 1 57 ? -8.436 83.680 -51.960 1.00 33.24 57 SER I C 1
ATOM 13891 O O . SER I 1 57 ? -9.566 83.585 -52.445 1.00 79.79 57 SER I O 1
ATOM 13894 N N . LYS I 1 58 ? -7.341 83.481 -52.686 1.00 53.50 58 LYS I N 1
ATOM 13895 C CA . LYS I 1 58 ? -7.486 83.090 -54.084 1.00 51.17 58 LYS I CA 1
ATOM 13896 C C . LYS I 1 58 ? -8.152 81.722 -54.219 1.00 49.72 58 LYS I C 1
ATOM 13897 O O . LYS I 1 58 ? -8.936 81.501 -55.151 1.00 49.71 58 LYS I O 1
ATOM 13903 N N . LYS I 1 59 ? -7.874 80.795 -53.297 1.00 55.57 59 LYS I N 1
ATOM 13904 C CA . LYS I 1 59 ? -8.451 79.456 -53.367 1.00 48.98 59 LYS I CA 1
ATOM 13905 C C . LYS I 1 59 ? -9.712 79.322 -52.529 1.00 48.94 59 LYS I C 1
ATOM 13906 O O . LYS I 1 59 ? -10.122 78.197 -52.223 1.00 57.96 59 LYS I O 1
ATOM 13912 N N . TYR I 1 60 ? -10.365 80.439 -52.192 1.00 72.64 60 TYR I N 1
ATOM 13913 C CA . TYR I 1 60 ? -11.421 80.396 -51.183 1.00 60.13 60 TYR I CA 1
ATOM 13914 C C . TYR I 1 60 ? -12.600 79.530 -51.609 1.00 36.58 60 TYR I C 1
ATOM 13915 O O . TYR I 1 60 ? -13.302 78.987 -50.750 1.00 67.02 60 TYR I O 1
ATOM 13924 N N . GLU I 1 61 ? -12.839 79.379 -52.918 1.00 73.30 61 GLU I N 1
ATOM 13925 C CA . GLU I 1 61 ? -14.126 78.830 -53.354 1.00 78.10 61 GLU I CA 1
ATOM 13926 C C . GLU I 1 61 ? -14.053 77.325 -53.424 1.00 64.55 61 GLU I C 1
ATOM 13927 O O . GLU I 1 61 ? -15.079 76.640 -53.309 1.00 80.42 61 GLU I O 1
ATOM 13933 N N . GLU I 1 62 ? -12.854 76.799 -53.697 1.00 49.65 62 GLU I N 1
ATOM 13934 C CA . GLU I 1 62 ? -12.601 75.396 -53.412 1.00 63.97 62 GLU I CA 1
ATOM 13935 C C . GLU I 1 62 ? -12.799 75.063 -51.948 1.00 42.17 62 GLU I C 1
ATOM 13936 O O . GLU I 1 62 ? -13.318 73.986 -51.643 1.00 66.46 62 GLU I O 1
ATOM 13942 N N . PHE I 1 63 ? -12.461 75.971 -51.029 1.00 58.98 63 PHE I N 1
ATOM 13943 C CA . PHE I 1 63 ? -12.813 75.698 -49.638 1.00 54.08 63 PHE I CA 1
ATOM 13944 C C . PHE I 1 63 ? -14.324 75.744 -49.452 1.00 46.78 63 PHE I C 1
ATOM 13945 O O . PHE I 1 63 ? -14.886 74.914 -48.730 1.00 61.72 63 PHE I O 1
ATOM 13953 N N . LYS I 1 64 ? -15.003 76.675 -50.132 1.00 70.43 64 LYS I N 1
ATOM 13954 C CA . LYS I 1 64 ? -16.445 76.778 -49.967 1.00 53.65 64 LYS I CA 1
ATOM 13955 C C . LYS I 1 64 ? -17.147 75.572 -50.588 1.00 51.39 64 LYS I C 1
ATOM 13956 O O . LYS I 1 64 ? -18.133 75.067 -50.028 1.00 57.72 64 LYS I O 1
ATOM 13962 N N . LYS I 1 65 ? -16.645 75.087 -51.735 1.00 43.56 65 LYS I N 1
ATOM 13963 C CA . LYS I 1 65 ? -17.269 73.951 -52.409 1.00 47.61 65 LYS I CA 1
ATOM 13964 C C . LYS I 1 65 ? -17.131 72.675 -51.621 1.00 46.70 65 LYS I C 1
ATOM 13965 O O . LYS I 1 65 ? -17.846 71.716 -51.914 1.00 71.73 65 LYS I O 1
ATOM 13971 N N . LEU I 1 66 ? -16.182 72.609 -50.689 1.00 64.14 66 LEU I N 1
ATOM 13972 C CA . LEU I 1 66 ? -16.079 71.481 -49.774 1.00 60.92 66 LEU I CA 1
ATOM 13973 C C . LEU I 1 66 ? -16.763 71.774 -48.451 1.00 59.72 66 LEU I C 1
ATOM 13974 O O . LEU I 1 66 ? -16.505 71.084 -47.461 1.00 57.73 66 LEU I O 1
ATOM 13979 N N . ASN I 1 67 ? -17.630 72.786 -48.416 1.00 53.80 67 ASN I N 1
ATOM 13980 C CA . ASN I 1 67 ? -18.421 73.098 -47.231 1.00 46.92 67 ASN I CA 1
ATOM 13981 C C . ASN I 1 67 ? -17.549 73.436 -46.022 1.00 60.80 67 ASN I C 1
ATOM 13982 O O . ASN I 1 67 ? -17.931 73.165 -44.877 1.00 65.91 67 ASN I O 1
ATOM 13987 N N . THR I 1 68 ? -16.370 74.025 -46.225 1.00 55.37 68 THR I N 1
ATOM 13988 C CA . THR I 1 68 ? -15.548 74.411 -45.085 1.00 67.74 68 THR I CA 1
ATOM 13989 C C . THR I 1 68 ? -15.365 75.925 -45.104 1.00 70.22 68 THR I C 1
ATOM 13990 O O . THR I 1 68 ? -15.245 76.534 -46.176 1.00 62.01 68 THR I O 1
ATOM 13994 N N . GLU I 1 69 ? -15.387 76.532 -43.919 1.00 58.61 69 GLU I N 1
ATOM 13995 C CA . GLU I 1 69 ? -15.039 77.935 -43.757 1.00 63.27 69 GLU I CA 1
ATOM 13996 C C . GLU I 1 69 ? -13.597 78.055 -43.252 1.00 47.76 69 GLU I C 1
ATOM 13997 O O . GLU I 1 69 ? -13.083 77.184 -42.542 1.00 60.77 69 GLU I O 1
ATOM 14003 N N . LEU I 1 70 ? -12.923 79.115 -43.677 1.00 53.23 70 LEU I N 1
ATOM 14004 C CA . LEU I 1 70 ? -11.608 79.439 -43.143 1.00 50.06 70 LEU I CA 1
ATOM 14005 C C . LEU I 1 70 ? -11.729 80.411 -41.977 1.00 46.19 70 LEU I C 1
ATOM 14006 O O . LEU I 1 70 ? -12.593 81.292 -41.958 1.00 67.30 70 LEU I O 1
ATOM 14011 N N . ILE I 1 71 ? -10.832 80.276 -41.012 1.00 40.51 71 ILE I N 1
ATOM 14012 C CA . ILE I 1 71 ? -10.782 81.286 -39.970 1.00 40.57 71 ILE I CA 1
ATOM 14013 C C . ILE I 1 71 ? -9.370 81.347 -39.396 1.00 47.64 71 ILE I C 1
ATOM 14014 O O . ILE I 1 71 ? -8.822 80.338 -38.933 1.00 39.30 71 ILE I O 1
ATOM 14019 N N . GLY I 1 72 ? -8.755 82.535 -39.494 1.00 37.01 72 GLY I N 1
ATOM 14020 C CA . GLY I 1 72 ? -7.377 82.743 -39.097 1.00 49.69 72 GLY I CA 1
ATOM 14021 C C . GLY I 1 72 ? -7.264 83.259 -37.669 1.00 50.83 72 GLY I C 1
ATOM 14022 O O . GLY I 1 72 ? -8.258 83.515 -36.989 1.00 53.96 72 GLY I O 1
ATOM 14023 N N . LEU I 1 73 ? -6.018 83.403 -37.207 1.00 45.97 73 LEU I N 1
ATOM 14024 C CA . LEU I 1 73 ? -5.793 83.754 -35.808 1.00 41.79 73 LEU I CA 1
ATOM 14025 C C . LEU I 1 73 ? -4.352 84.189 -35.604 1.00 50.66 73 LEU I C 1
ATOM 14026 O O . LEU I 1 73 ? -3.437 83.546 -36.127 1.00 46.70 73 LEU I O 1
ATOM 14031 N N . SER I 1 74 ? -4.160 85.247 -34.801 1.00 46.12 74 SER I N 1
ATOM 14032 C CA . SER I 1 74 ? -2.833 85.790 -34.510 1.00 46.72 74 SER I CA 1
ATOM 14033 C C . SER I 1 74 ? -2.921 86.636 -33.244 1.00 59.93 74 SER I C 1
ATOM 14034 O O . SER I 1 74 ? -4.015 87.020 -32.810 1.00 65.72 74 SER I O 1
ATOM 14037 N N . VAL I 1 75 ? -1.747 86.924 -32.650 1.00 36.07 75 VAL I N 1
ATOM 14038 C CA . VAL I 1 75 ? -1.694 87.660 -31.379 1.00 55.82 75 VAL I CA 1
ATOM 14039 C C . VAL I 1 75 ? -1.717 89.175 -31.578 1.00 38.08 75 VAL I C 1
ATOM 14040 O O . VAL I 1 75 ? -1.327 89.946 -30.688 1.00 89.76 75 VAL I O 1
ATOM 14044 N N . ASP I 1 76 ? -2.231 89.605 -32.719 1.00 55.52 76 ASP I N 1
ATOM 14045 C CA . ASP I 1 76 ? -2.234 91.002 -33.092 1.00 68.72 76 ASP I CA 1
ATOM 14046 C C . ASP I 1 76 ? -3.619 91.563 -32.843 1.00 56.96 76 ASP I C 1
ATOM 14047 O O . ASP I 1 76 ? -4.627 90.841 -32.785 1.00 46.72 76 ASP I O 1
ATOM 14052 N N . SER I 1 77 ? -3.629 92.858 -32.596 1.00 76.62 77 SER I N 1
ATOM 14053 C CA . SER I 1 77 ? -4.843 93.583 -32.294 1.00 40.84 77 SER I CA 1
ATOM 14054 C C . SER I 1 77 ? -5.792 93.551 -33.487 1.00 62.65 77 SER I C 1
ATOM 14055 O O . SER I 1 77 ? -5.369 93.507 -34.642 1.00 60.42 77 SER I O 1
ATOM 14058 N N . ASN I 1 78 ? -7.095 93.556 -33.205 1.00 66.27 78 ASN I N 1
ATOM 14059 C CA . ASN I 1 78 ? -8.062 93.468 -34.311 1.00 49.89 78 ASN I CA 1
ATOM 14060 C C . ASN I 1 78 ? -8.051 94.707 -35.215 1.00 61.49 78 ASN I C 1
ATOM 14061 O O . ASN I 1 78 ? -8.429 94.628 -36.396 1.00 62.63 78 ASN I O 1
ATOM 14066 N N . ILE I 1 79 ? -7.564 95.842 -34.722 1.00 50.98 79 ILE I N 1
ATOM 14067 C CA . ILE I 1 79 ? -7.340 96.962 -35.631 1.00 53.13 79 ILE I CA 1
ATOM 14068 C C . ILE I 1 79 ? -6.194 96.659 -36.596 1.00 52.16 79 ILE I C 1
ATOM 14069 O O . ILE I 1 79 ? -6.302 96.911 -37.806 1.00 57.93 79 ILE I O 1
ATOM 14074 N N . SER I 1 80 ? -5.118 96.044 -36.106 1.00 43.65 80 SER I N 1
ATOM 14075 C CA . SER I 1 80 ? -4.032 95.710 -37.015 1.00 53.82 80 SER I CA 1
ATOM 14076 C C . SER I 1 80 ? -4.484 94.690 -38.078 1.00 58.15 80 SER I C 1
ATOM 14077 O O . SER I 1 80 ? -4.093 94.783 -39.243 1.00 41.69 80 SER I O 1
ATOM 14080 N N . HIS I 1 81 ? -5.343 93.735 -37.716 1.00 59.19 81 HIS I N 1
ATOM 14081 C CA . HIS I 1 81 ? -5.931 92.834 -38.717 1.00 47.96 81 HIS I CA 1
ATOM 14082 C C . HIS I 1 81 ? -6.604 93.624 -39.827 1.00 55.73 81 HIS I C 1
ATOM 14083 O O . HIS I 1 81 ? -6.356 93.376 -41.009 1.00 58.42 81 HIS I O 1
ATOM 14090 N N . ILE I 1 82 ? -7.494 94.557 -39.462 1.00 48.72 82 ILE I N 1
ATOM 14091 C CA . ILE I 1 82 ? -8.183 95.374 -40.467 1.00 56.39 82 ILE I CA 1
ATOM 14092 C C . ILE I 1 82 ? -7.186 96.129 -41.342 1.00 62.56 82 ILE I C 1
ATOM 14093 O O . ILE I 1 82 ? -7.375 96.234 -42.564 1.00 47.50 82 ILE I O 1
ATOM 14098 N N . GLU I 1 83 ? -6.107 96.667 -40.746 1.00 38.43 83 GLU I N 1
ATOM 14099 C CA . GLU I 1 83 ? -5.168 97.403 -41.586 1.00 56.33 83 GLU I CA 1
ATOM 14100 C C . GLU I 1 83 ? -4.359 96.466 -42.479 1.00 42.97 83 GLU I C 1
ATOM 14101 O O . GLU I 1 83 ? -4.071 96.812 -43.630 1.00 66.51 83 GLU I O 1
ATOM 14107 N N . TRP I 1 84 ? -4.037 95.264 -41.995 1.00 60.68 84 TRP I N 1
ATOM 14108 C CA . TRP I 1 84 ? -3.413 94.254 -42.848 1.00 49.33 84 TRP I CA 1
ATOM 14109 C C . TRP I 1 84 ? -4.326 93.856 -44.002 1.00 46.83 84 TRP I C 1
ATOM 14110 O O . TRP I 1 84 ? -3.897 93.837 -45.159 1.00 56.86 84 TRP I O 1
ATOM 14121 N N . VAL I 1 85 ? -5.585 93.508 -43.706 1.00 51.58 85 VAL I N 1
ATOM 14122 C CA . VAL I 1 85 ? -6.542 93.180 -44.767 1.00 59.21 85 VAL I CA 1
ATOM 14123 C C . VAL I 1 85 ? -6.669 94.306 -45.780 1.00 49.22 85 VAL I C 1
ATOM 14124 O O . VAL I 1 85 ? -6.794 94.063 -46.987 1.00 74.24 85 VAL I O 1
ATOM 14128 N N . MET I 1 86 ? -6.642 95.557 -45.318 1.00 59.97 86 MET I N 1
ATOM 14129 C CA . MET I 1 86 ? -6.775 96.644 -46.278 1.00 47.40 86 MET I CA 1
ATOM 14130 C C . MET I 1 86 ? -5.541 96.761 -47.154 1.00 51.57 86 MET I C 1
ATOM 14131 O O . MET I 1 86 ? -5.672 96.998 -48.362 1.00 58.57 86 MET I O 1
ATOM 14136 N N . TRP I 1 87 ? -4.352 96.540 -46.586 1.00 41.72 87 TRP I N 1
ATOM 14137 C CA . TRP I 1 87 ? -3.130 96.550 -47.390 1.00 44.85 87 TRP I CA 1
ATOM 14138 C C . TRP I 1 87 ? -3.148 95.446 -48.446 1.00 59.48 87 TRP I C 1
ATOM 14139 O O . TRP I 1 87 ? -2.662 95.642 -49.570 1.00 56.76 87 TRP I O 1
ATOM 14150 N N . ILE I 1 88 ? -3.664 94.264 -48.083 1.00 42.64 88 ILE I N 1
ATOM 14151 C CA . ILE I 1 88 ? -3.709 93.136 -49.016 1.00 52.46 88 ILE I CA 1
ATOM 14152 C C . ILE I 1 88 ? -4.671 93.435 -50.153 1.00 41.66 88 ILE I C 1
ATOM 14153 O O . ILE I 1 88 ? -4.388 93.148 -51.322 1.00 78.33 88 ILE I O 1
ATOM 14158 N N . GLU I 1 89 ? -5.842 93.987 -49.816 1.00 74.19 89 GLU I N 1
ATOM 14159 C CA . GLU I 1 89 ? -6.858 94.287 -50.817 1.00 82.20 89 GLU I CA 1
ATOM 14160 C C . GLU I 1 89 ? -6.343 95.269 -51.860 1.00 68.92 89 GLU I C 1
ATOM 14161 O O . GLU I 1 89 ? -6.667 95.168 -53.052 1.00 74.35 89 GLU I O 1
ATOM 14167 N N . LYS I 1 90 ? -5.508 96.200 -51.444 1.00 50.69 90 LYS I N 1
ATOM 14168 C CA . LYS I 1 90 ? -5.093 97.215 -52.388 1.00 70.74 90 LYS I CA 1
ATOM 14169 C C . LYS I 1 90 ? -3.711 96.985 -53.000 1.00 41.28 90 LYS I C 1
ATOM 14170 O O . LYS I 1 90 ? -3.453 97.502 -54.088 1.00 111.99 90 LYS I O 1
ATOM 14176 N N . ASN I 1 91 ? -2.818 96.202 -52.389 1.00 64.60 91 ASN I N 1
ATOM 14177 C CA . ASN I 1 91 ? -1.552 95.910 -53.072 1.00 51.09 91 ASN I CA 1
ATOM 14178 C C . ASN I 1 91 ? -1.575 94.614 -53.885 1.00 60.32 91 ASN I C 1
ATOM 14179 O O . ASN I 1 91 ? -0.987 94.547 -54.971 1.00 72.53 91 ASN I O 1
ATOM 14184 N N . LEU I 1 92 ? -2.200 93.569 -53.365 1.00 53.43 92 LEU I N 1
ATOM 14185 C CA . LEU I 1 92 ? -2.281 92.294 -54.045 1.00 40.65 92 LEU I CA 1
ATOM 14186 C C . LEU I 1 92 ? -3.618 92.106 -54.749 1.00 55.94 92 LEU I C 1
ATOM 14187 O O . LEU I 1 92 ? -3.855 91.035 -55.317 1.00 85.79 92 LEU I O 1
ATOM 14192 N N . LYS I 1 93 ? -4.521 93.095 -54.675 1.00 54.37 93 LYS I N 1
ATOM 14193 C CA . LYS I 1 93 ? -5.735 93.103 -55.489 1.00 56.26 93 LYS I CA 1
ATOM 14194 C C . LYS I 1 93 ? -6.670 91.920 -55.175 1.00 45.66 93 LYS I C 1
ATOM 14195 O O . LYS I 1 93 ? -7.215 91.298 -56.086 1.00 79.82 93 LYS I O 1
ATOM 14201 N N . VAL I 1 94 ? -6.828 91.551 -53.905 1.00 47.37 94 VAL I N 1
ATOM 14202 C CA . VAL I 1 94 ? -7.739 90.459 -53.558 1.00 69.14 94 VAL I CA 1
ATOM 14203 C C . VAL I 1 94 ? -8.343 90.754 -52.196 1.00 59.05 94 VAL I C 1
ATOM 14204 O O . VAL I 1 94 ? -7.697 91.341 -51.323 1.00 50.79 94 VAL I O 1
ATOM 14208 N N . GLU I 1 95 ? -9.600 90.380 -52.012 1.00 64.20 95 GLU I N 1
ATOM 14209 C CA . GLU I 1 95 ? -10.262 90.734 -50.768 1.00 81.66 95 GLU I CA 1
ATOM 14210 C C . GLU I 1 95 ? -10.257 89.494 -49.877 1.00 72.72 95 GLU I C 1
ATOM 14211 O O . GLU I 1 95 ? -10.706 88.429 -50.313 1.00 97.05 95 GLU I O 1
ATOM 14217 N N . VAL I 1 96 ? -9.704 89.610 -48.666 1.00 62.74 96 VAL I N 1
ATOM 14218 C CA . VAL I 1 96 ? -9.675 88.503 -47.702 1.00 55.49 96 VAL I CA 1
ATOM 14219 C C . VAL I 1 96 ? -11.092 88.266 -47.188 1.00 37.69 96 VAL I C 1
ATOM 14220 O O . VAL I 1 96 ? -11.631 89.101 -46.443 1.00 70.46 96 VAL I O 1
ATOM 14224 N N . PRO I 1 97 ? -11.727 87.157 -47.554 1.00 60.77 97 PRO I N 1
ATOM 14225 C CA . PRO I 1 97 ? -13.162 86.962 -47.280 1.00 51.34 97 PRO I CA 1
ATOM 14226 C C . PRO I 1 97 ? -13.475 86.170 -46.023 1.00 54.05 97 PRO I C 1
ATOM 14227 O O . PRO I 1 97 ? -14.632 85.764 -45.862 1.00 81.43 97 PRO I O 1
ATOM 14231 N N . PHE I 1 98 ? -12.498 85.887 -45.178 1.00 56.54 98 PHE I N 1
ATOM 14232 C CA . PHE I 1 98 ? -12.784 85.078 -44.011 1.00 49.44 98 PHE I CA 1
ATOM 14233 C C . PHE I 1 98 ? -12.393 85.826 -42.745 1.00 38.07 98 PHE I C 1
ATOM 14234 O O . PHE I 1 98 ? -11.646 86.815 -42.791 1.00 67.66 98 PHE I O 1
ATOM 14242 N N . PRO I 1 99 ? -12.932 85.424 -41.601 1.00 47.04 99 PRO I N 1
ATOM 14243 C CA . PRO I 1 99 ? -12.627 86.156 -40.372 1.00 40.29 99 PRO I CA 1
ATOM 14244 C C . PRO I 1 99 ? -11.223 85.839 -39.876 1.00 43.18 99 PRO I C 1
ATOM 14245 O O . PRO I 1 99 ? -10.692 84.743 -40.078 1.00 67.76 99 PRO I O 1
ATOM 14249 N N . ILE I 1 100 ? -10.618 86.826 -39.224 1.00 54.13 100 ILE I N 1
ATOM 14250 C CA . ILE I 1 100 ? -9.330 86.666 -38.558 1.00 54.44 100 ILE I CA 1
ATOM 14251 C C . ILE I 1 100 ? -9.537 86.936 -37.065 1.00 48.29 100 ILE I C 1
ATOM 14252 O O . ILE I 1 100 ? -9.978 88.027 -36.677 1.00 52.39 100 ILE I O 1
ATOM 14257 N N . ILE I 1 101 ? -9.235 85.932 -36.235 1.00 67.15 101 ILE I N 1
ATOM 14258 C CA . ILE I 1 101 ? -9.371 86.044 -34.785 1.00 33.74 101 ILE I CA 1
ATOM 14259 C C . ILE I 1 101 ? -8.235 86.888 -34.228 1.00 52.02 101 ILE I C 1
ATOM 14260 O O . ILE I 1 101 ? -7.050 86.602 -34.468 1.00 63.91 101 ILE I O 1
ATOM 14265 N N . ALA I 1 102 ? -8.585 87.904 -33.442 1.00 47.95 102 ALA I N 1
ATOM 14266 C CA . ALA I 1 102 ? -7.593 88.686 -32.709 1.00 41.57 102 ALA I CA 1
ATOM 14267 C C . ALA I 1 102 ? -7.487 88.170 -31.287 1.00 53.60 102 ALA I C 1
ATOM 14268 O O . ALA I 1 102 ? -8.469 88.172 -30.533 1.00 62.01 102 ALA I O 1
ATOM 14270 N N . ASP I 1 103 ? -6.291 87.732 -30.931 1.00 51.90 103 ASP I N 1
ATOM 14271 C CA . ASP I 1 103 ? -6.015 87.260 -29.578 1.00 54.83 103 ASP I CA 1
ATOM 14272 C C . ASP I 1 103 ? -4.662 87.776 -29.151 1.00 89.81 103 ASP I C 1
ATOM 14273 O O . ASP I 1 103 ? -3.649 87.072 -29.251 1.00 72.58 103 ASP I O 1
ATOM 14278 N N . PRO I 1 104 ? -4.599 89.007 -28.635 1.00 73.90 104 PRO I N 1
ATOM 14279 C CA . PRO I 1 104 ? -3.418 89.410 -27.864 1.00 49.31 104 PRO I CA 1
ATOM 14280 C C . PRO I 1 104 ? -3.528 88.776 -26.490 1.00 74.50 104 PRO I C 1
ATOM 14281 O O . PRO I 1 104 ? -4.588 88.245 -26.132 1.00 87.94 104 PRO I O 1
ATOM 14285 N N . MET I 1 105 ? -2.410 88.763 -25.749 1.00 47.98 105 MET I N 1
ATOM 14286 C CA . MET I 1 105 ? -2.322 87.960 -24.524 1.00 72.94 105 MET I CA 1
ATOM 14287 C C . MET I 1 105 ? -2.240 86.459 -24.828 1.00 73.44 105 MET I C 1
ATOM 14288 O O . MET I 1 105 ? -1.702 85.679 -24.026 1.00 84.88 105 MET I O 1
ATOM 14293 N N . GLY I 1 106 ? -2.821 86.034 -25.948 1.00 51.78 106 GLY I N 1
ATOM 14294 C CA . GLY I 1 106 ? -2.631 84.675 -26.423 1.00 66.37 106 GLY I CA 1
ATOM 14295 C C . GLY I 1 106 ? -3.422 83.630 -25.656 1.00 55.32 106 GLY I C 1
ATOM 14296 O O . GLY I 1 106 ? -2.970 82.485 -25.553 1.00 53.30 106 GLY I O 1
ATOM 14297 N N . ASN I 1 107 ? -4.606 83.978 -25.129 1.00 71.89 107 ASN I N 1
ATOM 14298 C CA . ASN I 1 107 ? -5.333 83.023 -24.300 1.00 64.06 107 ASN I CA 1
ATOM 14299 C C . ASN I 1 107 ? -5.841 81.858 -25.127 1.00 63.32 107 ASN I C 1
ATOM 14300 O O . ASN I 1 107 ? -5.689 80.697 -24.745 1.00 92.82 107 ASN I O 1
ATOM 14305 N N . VAL I 1 108 ? -6.510 82.141 -26.232 1.00 57.05 108 VAL I N 1
ATOM 14306 C CA . VAL I 1 108 ? -6.929 81.029 -27.085 1.00 75.97 108 VAL I CA 1
ATOM 14307 C C . VAL I 1 108 ? -5.712 80.361 -27.747 1.00 60.08 108 VAL I C 1
ATOM 14308 O O . VAL I 1 108 ? -5.713 79.133 -27.923 1.00 61.11 108 VAL I O 1
ATOM 14312 N N . ALA I 1 109 ? -4.631 81.107 -28.026 1.00 46.13 109 ALA I N 1
ATOM 14313 C CA . ALA I 1 109 ? -3.448 80.483 -28.616 1.00 46.74 109 ALA I CA 1
ATOM 14314 C C . ALA I 1 109 ? -2.801 79.467 -27.672 1.00 47.33 109 ALA I C 1
ATOM 14315 O O . ALA I 1 109 ? -2.316 78.419 -28.115 1.00 68.12 109 ALA I O 1
ATOM 14317 N N . LYS I 1 110 ? -2.755 79.762 -26.371 1.00 59.65 110 LYS I N 1
ATOM 14318 C CA . LYS I 1 110 ? -2.116 78.828 -25.446 1.00 64.57 110 LYS I CA 1
ATOM 14319 C C . LYS I 1 110 ? -2.992 77.608 -25.244 1.00 64.77 110 LYS I C 1
ATOM 14320 O O . LYS I 1 110 ? -2.495 76.476 -25.174 1.00 61.18 110 LYS I O 1
ATOM 14326 N N . ARG I 1 111 ? -4.302 77.834 -25.161 1.00 50.45 111 ARG I N 1
ATOM 14327 C CA . ARG I 1 111 ? -5.290 76.779 -25.040 1.00 55.86 111 ARG I CA 1
ATOM 14328 C C . ARG I 1 111 ? -5.209 75.761 -26.191 1.00 47.08 111 ARG I C 1
ATOM 14329 O O . ARG I 1 111 ? -5.316 74.572 -25.938 1.00 68.95 111 ARG I O 1
ATOM 14337 N N . LEU I 1 112 ? -4.896 76.157 -27.419 1.00 58.13 112 LEU I N 1
ATOM 14338 C CA . LEU I 1 112 ? -4.718 75.223 -28.534 1.00 41.56 112 LEU I CA 1
ATOM 14339 C C . LEU I 1 112 ? -3.254 74.827 -28.791 1.00 50.12 112 LEU I C 1
ATOM 14340 O O . LEU I 1 112 ? -2.944 74.331 -29.879 1.00 55.85 112 LEU I O 1
ATOM 14345 N N . GLY I 1 113 ? -2.345 75.059 -27.849 1.00 74.22 113 GLY I N 1
ATOM 14346 C CA . GLY I 1 113 ? -0.942 74.700 -28.063 1.00 77.39 113 GLY I CA 1
ATOM 14347 C C . GLY I 1 113 ? -0.327 75.313 -29.305 1.00 55.08 113 GLY I C 1
ATOM 14348 O O . GLY I 1 113 ? 0.400 74.641 -30.047 1.00 52.94 113 GLY I O 1
ATOM 14349 N N . MET I 1 114 ? -0.614 76.575 -29.562 1.00 64.41 114 MET I N 1
ATOM 14350 C CA . MET I 1 114 ? -0.047 77.207 -30.732 1.00 42.91 114 MET I CA 1
ATOM 14351 C C . MET I 1 114 ? 1.217 77.991 -30.422 1.00 70.84 114 MET I C 1
ATOM 14352 O O . MET I 1 114 ? 1.848 78.487 -31.379 1.00 46.36 114 MET I O 1
ATOM 14357 N N . ILE I 1 115 ? 1.624 78.125 -29.137 1.00 33.86 115 ILE I N 1
ATOM 14358 C CA . ILE I 1 115 ? 2.871 78.846 -28.838 1.00 90.84 115 ILE I CA 1
ATOM 14359 C C . ILE I 1 115 ? 3.916 77.771 -28.551 1.00 48.04 115 ILE I C 1
ATOM 14360 O O . ILE I 1 115 ? 3.711 76.915 -27.683 1.00 49.69 115 ILE I O 1
ATOM 14365 N N . HIS I 1 116 ? 5.033 77.794 -29.269 1.00 59.50 116 HIS I N 1
ATOM 14366 C CA . HIS I 1 116 ? 6.049 76.772 -29.074 1.00 46.52 116 HIS I CA 1
ATOM 14367 C C . HIS I 1 116 ? 7.287 77.374 -28.398 1.00 58.96 116 HIS I C 1
ATOM 14368 O O . HIS I 1 116 ? 7.227 78.420 -27.730 1.00 76.73 116 HIS I O 1
ATOM 14375 N N . ALA I 1 117 ? 8.411 76.678 -28.525 1.00 66.16 117 ALA I N 1
ATOM 14376 C CA . ALA I 1 117 ? 9.601 77.008 -27.751 1.00 63.06 117 ALA I CA 1
ATOM 14377 C C . ALA I 1 117 ? 10.517 78.011 -28.438 1.00 56.79 117 ALA I C 1
ATOM 14378 O O . ALA I 1 117 ? 11.429 78.537 -27.792 1.00 106.04 117 ALA I O 1
ATOM 14380 N N . GLU I 1 118 ? 10.286 78.307 -29.714 1.00 84.67 118 GLU I N 1
ATOM 14381 C CA . GLU I 1 118 ? 11.203 79.113 -30.502 1.00 80.40 118 GLU I CA 1
ATOM 14382 C C . GLU I 1 118 ? 10.827 80.589 -30.549 1.00 79.50 118 GLU I C 1
ATOM 14383 O O . GLU I 1 118 ? 11.680 81.415 -30.884 1.00 97.15 118 GLU I O 1
ATOM 14389 N N . SER I 1 119 ? 9.587 80.938 -30.217 1.00 83.93 119 SER I N 1
ATOM 14390 C CA . SER I 1 119 ? 9.217 82.328 -29.980 1.00 90.64 119 SER I CA 1
ATOM 14391 C C . SER I 1 119 ? 8.179 82.383 -28.872 1.00 103.64 119 SER I C 1
ATOM 14392 O O . SER I 1 119 ? 7.176 81.656 -28.905 1.00 94.67 119 SER I O 1
ATOM 14395 N N . SER I 1 120 ? 8.434 83.266 -27.911 1.00 92.46 120 SER I N 1
ATOM 14396 C CA . SER I 1 120 ? 7.588 83.503 -26.758 1.00 78.52 120 SER I CA 1
ATOM 14397 C C . SER I 1 120 ? 6.578 84.621 -27.009 1.00 88.91 120 SER I C 1
ATOM 14398 O O . SER I 1 120 ? 5.804 84.974 -26.108 1.00 65.59 120 SER I O 1
ATOM 14401 N N . THR I 1 121 ? 6.577 85.172 -28.234 1.00 76.23 121 THR I N 1
ATOM 14402 C CA . THR I 1 121 ? 5.844 86.381 -28.611 1.00 85.54 121 THR I CA 1
ATOM 14403 C C . THR I 1 121 ? 4.831 86.169 -29.749 1.00 95.18 121 THR I C 1
ATOM 14404 O O . THR I 1 121 ? 4.072 87.103 -30.074 1.00 59.20 121 THR I O 1
ATOM 14408 N N . ALA I 1 122 ? 4.804 84.989 -30.377 1.00 62.54 122 ALA I N 1
ATOM 14409 C CA . ALA I 1 122 ? 3.921 84.762 -31.516 1.00 54.55 122 ALA I CA 1
ATOM 14410 C C . ALA I 1 122 ? 3.618 83.274 -31.644 1.00 47.83 122 ALA I C 1
ATOM 14411 O O . ALA I 1 122 ? 4.387 82.420 -31.181 1.00 57.41 122 ALA I O 1
ATOM 14413 N N . THR I 1 123 ? 2.482 82.976 -32.288 1.00 58.76 123 THR I N 1
ATOM 14414 C CA . THR I 1 123 ? 2.112 81.596 -32.590 1.00 59.13 123 THR I CA 1
ATOM 14415 C C . THR I 1 123 ? 3.054 81.006 -33.648 1.00 65.11 123 THR I C 1
ATOM 14416 O O . THR I 1 123 ? 3.827 81.715 -34.309 1.00 48.57 123 THR I O 1
ATOM 14420 N N . VAL I 1 124 ? 2.979 79.682 -33.812 1.00 39.77 124 VAL I N 1
ATOM 14421 C CA . VAL I 1 124 ? 3.608 79.027 -34.957 1.00 44.90 124 VAL I CA 1
ATOM 14422 C C . VAL I 1 124 ? 2.562 79.001 -36.065 1.00 28.72 124 VAL I C 1
ATOM 14423 O O . VAL I 1 124 ? 1.584 79.759 -36.013 1.00 55.63 124 VAL I O 1
ATOM 14427 N N . ARG I 1 125 ? 2.785 78.191 -37.098 1.00 45.98 125 ARG I N 1
ATOM 14428 C CA . ARG I 1 125 ? 1.811 78.043 -38.179 1.00 38.74 125 ARG I CA 1
ATOM 14429 C C . ARG I 1 125 ? 0.976 76.792 -37.924 1.00 48.08 125 ARG I C 1
ATOM 14430 O O . ARG I 1 125 ? 1.151 75.745 -38.546 1.00 48.08 125 ARG I O 1
ATOM 14438 N N . ALA I 1 126 ? 0.069 76.920 -36.958 1.00 48.18 126 ALA I N 1
ATOM 14439 C CA . ALA I 1 126 ? -0.809 75.817 -36.604 1.00 41.73 126 ALA I CA 1
ATOM 14440 C C . ALA I 1 126 ? -2.002 75.747 -37.555 1.00 44.99 126 ALA I C 1
ATOM 14441 O O . ALA I 1 126 ? -2.468 76.759 -38.094 1.00 42.08 126 ALA I O 1
ATOM 14443 N N . VAL I 1 127 ? -2.480 74.525 -37.779 1.00 41.61 127 VAL I N 1
ATOM 14444 C CA . VAL I 1 127 ? -3.654 74.290 -38.612 1.00 38.29 127 VAL I CA 1
ATOM 14445 C C . VAL I 1 127 ? -4.504 73.219 -37.947 1.00 43.36 127 VAL I C 1
ATOM 14446 O O . VAL I 1 127 ? -4.020 72.111 -37.688 1.00 46.28 127 VAL I O 1
ATOM 14450 N N . PHE I 1 128 ? -5.753 73.557 -37.634 1.00 45.10 128 PHE I N 1
ATOM 14451 C CA . PHE I 1 128 ? -6.733 72.597 -37.151 1.00 27.46 128 PHE I CA 1
ATOM 14452 C C . PHE I 1 128 ? -7.825 72.450 -38.194 1.00 37.69 128 PHE I C 1
ATOM 14453 O O . PHE I 1 128 ? -8.267 73.440 -38.784 1.00 66.04 128 PHE I O 1
ATOM 14461 N N . ILE I 1 129 ? -8.235 71.210 -38.436 1.00 49.15 129 ILE I N 1
ATOM 14462 C CA . ILE I 1 129 ? -9.351 70.899 -39.317 1.00 26.83 129 ILE I CA 1
ATOM 14463 C C . ILE I 1 129 ? -10.456 70.313 -38.457 1.00 51.19 129 ILE I C 1
ATOM 14464 O O . ILE I 1 129 ? -10.295 69.235 -37.868 1.00 54.88 129 ILE I O 1
ATOM 14469 N N . ILE I 1 130 ? -11.571 71.022 -38.379 1.00 59.18 130 ILE I N 1
ATOM 14470 C CA . ILE I 1 130 ? -12.704 70.621 -37.565 1.00 35.66 130 ILE I CA 1
ATOM 14471 C C . ILE I 1 130 ? -13.823 70.249 -38.522 1.00 50.74 130 ILE I C 1
ATOM 14472 O O . ILE I 1 130 ? -13.966 70.870 -39.583 1.00 52.51 130 ILE I O 1
ATOM 14477 N N . ASP I 1 131 ? -14.588 69.212 -38.179 1.00 45.13 131 ASP I N 1
ATOM 14478 C CA . ASP I 1 131 ? -15.620 68.748 -39.093 1.00 39.14 131 ASP I CA 1
ATOM 14479 C C . ASP I 1 131 ? -16.996 69.307 -38.706 1.00 75.39 131 ASP I C 1
ATOM 14480 O O . ASP I 1 131 ? -17.150 70.108 -37.774 1.00 62.69 131 ASP I O 1
ATOM 14485 N N . ASP I 1 132 ? -18.021 68.868 -39.439 1.00 70.91 132 ASP I N 1
ATOM 14486 C CA . ASP I 1 132 ? -19.373 69.369 -39.257 1.00 72.58 132 ASP I CA 1
ATOM 14487 C C . ASP I 1 132 ? -19.949 69.053 -37.885 1.00 73.21 132 ASP I C 1
ATOM 14488 O O . ASP I 1 132 ? -20.998 69.607 -37.547 1.00 83.19 132 ASP I O 1
ATOM 14493 N N . LYS I 1 133 ? -19.330 68.177 -37.092 1.00 48.07 133 LYS I N 1
ATOM 14494 C CA . LYS I 1 133 ? -19.851 67.933 -35.754 1.00 48.29 133 LYS I CA 1
ATOM 14495 C C . LYS I 1 133 ? -18.931 68.500 -34.693 1.00 66.03 133 LYS I C 1
ATOM 14496 O O . LYS I 1 133 ? -19.196 68.342 -33.491 1.00 61.57 133 LYS I O 1
ATOM 14502 N N . GLY I 1 134 ? -17.887 69.204 -35.118 1.00 80.71 134 GLY I N 1
ATOM 14503 C CA . GLY I 1 134 ? -17.003 69.889 -34.214 1.00 35.19 134 GLY I CA 1
ATOM 14504 C C . GLY I 1 134 ? -15.825 69.091 -33.701 1.00 47.33 134 GLY I C 1
ATOM 14505 O O . GLY I 1 134 ? -15.132 69.580 -32.808 1.00 59.55 134 GLY I O 1
ATOM 14506 N N . THR I 1 135 ? -15.567 67.879 -34.211 1.00 55.79 135 THR I N 1
ATOM 14507 C CA . THR I 1 135 ? -14.431 67.103 -33.714 1.00 52.66 135 THR I CA 1
ATOM 14508 C C . THR I 1 135 ? -13.151 67.481 -34.463 1.00 64.45 135 THR I C 1
ATOM 14509 O O . THR I 1 135 ? -13.166 67.816 -35.657 1.00 45.52 135 THR I O 1
ATOM 14513 N N . VAL I 1 136 ? -12.046 67.485 -33.726 1.00 44.55 136 VAL I N 1
ATOM 14514 C CA . VAL I 1 136 ? -10.766 67.839 -34.313 1.00 31.71 136 VAL I CA 1
ATOM 14515 C C . VAL I 1 136 ? -10.274 66.668 -35.140 1.00 43.46 136 VAL I C 1
ATOM 14516 O O . VAL I 1 136 ? -10.111 65.551 -34.634 1.00 49.25 136 VAL I O 1
ATOM 14520 N N . ARG I 1 137 ? -10.034 66.918 -36.419 1.00 36.76 137 ARG I N 1
ATOM 14521 C CA . ARG I 1 137 ? -9.759 65.834 -37.342 1.00 36.98 137 ARG I CA 1
ATOM 14522 C C . ARG I 1 137 ? -8.309 65.730 -37.797 1.00 39.74 137 ARG I C 1
ATOM 14523 O O . ARG I 1 137 ? -7.908 64.657 -38.265 1.00 54.95 137 ARG I O 1
ATOM 14531 N N . LEU I 1 138 ? -7.512 66.791 -37.651 1.00 51.14 138 LEU I N 1
ATOM 14532 C CA . LEU I 1 138 ? -6.182 66.887 -38.245 1.00 37.35 138 LEU I CA 1
ATOM 14533 C C . LEU I 1 138 ? -5.467 68.079 -37.624 1.00 36.88 138 LEU I C 1
ATOM 14534 O O . LEU I 1 138 ? -6.065 69.145 -37.477 1.00 52.41 138 LEU I O 1
ATOM 14539 N N . ILE I 1 139 ? -4.198 67.909 -37.262 1.00 48.45 139 ILE I N 1
ATOM 14540 C CA . ILE I 1 139 ? -3.450 68.983 -36.615 1.00 31.72 139 ILE I CA 1
ATOM 14541 C C . ILE I 1 139 ? -2.085 69.133 -37.269 1.00 40.09 139 ILE I C 1
ATOM 14542 O O . ILE I 1 139 ? -1.329 68.163 -37.384 1.00 49.24 139 ILE I O 1
ATOM 14547 N N . LEU I 1 140 ? -1.767 70.348 -37.685 1.00 45.83 140 LEU I N 1
ATOM 14548 C CA . LEU I 1 140 ? -0.480 70.671 -38.279 1.00 35.51 140 LEU I CA 1
ATOM 14549 C C . LEU I 1 140 ? 0.178 71.802 -37.525 1.00 42.50 140 LEU I C 1
ATOM 14550 O O . LEU I 1 140 ? -0.429 72.863 -37.348 1.00 49.61 140 LEU I O 1
ATOM 14555 N N . TYR I 1 141 ? 1.439 71.601 -37.148 1.00 44.28 141 TYR I N 1
ATOM 14556 C CA . TYR I 1 141 ? 2.288 72.666 -36.612 1.00 31.68 141 TYR I CA 1
ATOM 14557 C C . TYR I 1 141 ? 3.452 72.890 -37.581 1.00 38.77 141 TYR I C 1
ATOM 14558 O O . TYR I 1 141 ? 4.457 72.171 -37.536 1.00 48.72 141 TYR I O 1
ATOM 14567 N N . TYR I 1 142 ? 3.309 73.877 -38.478 1.00 36.45 142 TYR I N 1
ATOM 14568 C CA . TYR I 1 142 ? 4.449 74.312 -39.269 1.00 28.07 142 TYR I CA 1
ATOM 14569 C C . TYR I 1 142 ? 5.187 75.443 -38.549 1.00 56.92 142 TYR I C 1
ATOM 14570 O O . TYR I 1 142 ? 4.573 76.238 -37.819 1.00 43.31 142 TYR I O 1
ATOM 14579 N N . PRO I 1 143 ? 6.499 75.548 -38.752 1.00 40.30 143 PRO I N 1
ATOM 14580 C CA . PRO I 1 143 ? 7.276 76.584 -38.067 1.00 36.40 143 PRO I CA 1
ATOM 14581 C C . PRO I 1 143 ? 7.062 77.943 -38.731 1.00 37.19 143 PRO I C 1
ATOM 14582 O O . PRO I 1 143 ? 6.425 78.064 -39.781 1.00 52.78 143 PRO I O 1
ATOM 14586 N N . MET I 1 144 ? 7.607 78.979 -38.082 1.00 54.49 144 MET I N 1
ATOM 14587 C CA . MET I 1 144 ? 7.436 80.355 -38.557 1.00 51.97 144 MET I CA 1
ATOM 14588 C C . MET I 1 144 ? 7.982 80.542 -39.974 1.00 56.98 144 MET I C 1
ATOM 14589 O O . MET I 1 144 ? 7.348 81.190 -40.818 1.00 52.52 144 MET I O 1
ATOM 14594 N N . GLU I 1 145 ? 9.135 79.941 -40.257 1.00 58.60 145 GLU I N 1
ATOM 14595 C CA . GLU I 1 145 ? 10.057 80.302 -41.329 1.00 38.02 145 GLU I CA 1
ATOM 14596 C C . GLU I 1 145 ? 9.722 79.702 -42.696 1.00 58.48 145 GLU I C 1
ATOM 14597 O O . GLU I 1 145 ? 10.298 80.152 -43.693 1.00 67.22 145 GLU I O 1
ATOM 14603 N N . ILE I 1 146 ? 8.876 78.671 -42.784 1.00 41.41 146 ILE I N 1
ATOM 14604 C CA . ILE I 1 146 ? 8.388 78.175 -44.072 1.00 55.63 146 ILE I CA 1
ATOM 14605 C C . ILE I 1 146 ? 6.872 78.359 -44.134 1.00 34.85 146 ILE I C 1
ATOM 14606 O O . ILE I 1 146 ? 6.156 78.162 -43.145 1.00 51.77 146 ILE I O 1
ATOM 14611 N N . GLY I 1 147 ? 6.380 78.783 -45.276 1.00 48.02 147 GLY I N 1
ATOM 14612 C CA . GLY I 1 147 ? 4.954 78.869 -45.434 1.00 43.05 147 GLY I CA 1
ATOM 14613 C C . GLY I 1 147 ? 4.343 77.498 -45.622 1.00 50.91 147 GLY I C 1
ATOM 14614 O O . GLY I 1 147 ? 5.030 76.515 -45.920 1.00 45.39 147 GLY I O 1
ATOM 14615 N N . ARG I 1 148 ? 3.019 77.446 -45.447 1.00 48.42 148 ARG I N 1
ATOM 14616 C CA . ARG I 1 148 ? 2.262 76.206 -45.573 1.00 41.35 148 ARG I CA 1
ATOM 14617 C C . ARG I 1 148 ? 1.937 75.938 -47.034 1.00 33.95 148 ARG I C 1
ATOM 14618 O O . ARG I 1 148 ? 2.028 76.825 -47.888 1.00 54.41 148 ARG I O 1
ATOM 14626 N N . ASN I 1 149 ? 1.555 74.689 -47.309 1.00 49.22 149 ASN I N 1
ATOM 14627 C CA . ASN I 1 149 ? 1.049 74.255 -48.613 1.00 33.80 149 ASN I CA 1
ATOM 14628 C C . ASN I 1 149 ? -0.473 74.180 -48.536 1.00 55.31 149 ASN I C 1
ATOM 14629 O O . ASN I 1 149 ? -1.027 73.302 -47.863 1.00 63.67 149 ASN I O 1
ATOM 14634 N N . ILE I 1 150 ? -1.152 75.082 -49.244 1.00 54.59 150 ILE I N 1
ATOM 14635 C CA . ILE I 1 150 ? -2.595 75.202 -49.048 1.00 42.12 150 ILE I CA 1
ATOM 14636 C C . ILE I 1 150 ? -3.317 74.096 -49.799 1.00 43.78 150 ILE I C 1
ATOM 14637 O O . ILE I 1 150 ? -4.307 73.540 -49.311 1.00 54.81 150 ILE I O 1
ATOM 14642 N N . ASP I 1 151 ? -2.827 73.744 -50.988 1.00 54.36 151 ASP I N 1
ATOM 14643 C CA . ASP I 1 151 ? -3.393 72.598 -51.686 1.00 53.88 151 ASP I CA 1
ATOM 14644 C C . ASP I 1 151 ? -3.305 71.303 -50.879 1.00 51.30 151 ASP I C 1
ATOM 14645 O O . ASP I 1 151 ? -4.157 70.427 -51.056 1.00 70.11 151 ASP I O 1
ATOM 14650 N N . GLU I 1 152 ? -2.357 71.178 -49.945 1.00 41.57 152 GLU I N 1
ATOM 14651 C CA . GLU I 1 152 ? -2.345 69.968 -49.121 1.00 46.70 152 GLU I CA 1
ATOM 14652 C C . GLU I 1 152 ? -3.469 69.971 -48.081 1.00 40.92 152 GLU I C 1
ATOM 14653 O O . GLU I 1 152 ? -4.048 68.919 -47.780 1.00 49.02 152 GLU I O 1
ATOM 14659 N N . ILE I 1 153 ? -3.814 71.139 -47.548 1.00 33.99 153 ILE I N 1
ATOM 14660 C CA . ILE I 1 153 ? -4.989 71.241 -46.683 1.00 40.23 153 ILE I CA 1
ATOM 14661 C C . ILE I 1 153 ? -6.264 70.846 -47.442 1.00 55.81 153 ILE I C 1
ATOM 14662 O O . ILE I 1 153 ? -7.134 70.143 -46.908 1.00 46.59 153 ILE I O 1
ATOM 14667 N N . LEU I 1 154 ? -6.394 71.278 -48.699 1.00 45.91 154 LEU I N 1
ATOM 14668 C CA . LEU I 1 154 ? -7.578 70.917 -49.475 1.00 44.28 154 LEU I CA 1
ATOM 14669 C C . LEU I 1 154 ? -7.622 69.419 -49.718 1.00 40.55 154 LEU I C 1
ATOM 14670 O O . LEU I 1 154 ? -8.650 68.766 -49.497 1.00 54.92 154 LEU I O 1
ATOM 14675 N N . ARG I 1 155 ? -6.500 68.861 -50.178 1.00 50.87 155 ARG I N 1
ATOM 14676 C CA . ARG I 1 155 ? -6.376 67.419 -50.372 1.00 27.20 155 ARG I CA 1
ATOM 14677 C C . ARG I 1 155 ? -6.812 66.645 -49.126 1.00 49.55 155 ARG I C 1
ATOM 14678 O O . ARG I 1 155 ? -7.445 65.584 -49.233 1.00 44.62 155 ARG I O 1
ATOM 14686 N N . ALA I 1 156 ? -6.490 67.163 -47.933 1.00 33.14 156 ALA I N 1
ATOM 14687 C CA . ALA I 1 156 ? -6.818 66.434 -46.711 1.00 36.46 156 ALA I CA 1
ATOM 14688 C C . ALA I 1 156 ? -8.303 66.526 -46.396 1.00 48.81 156 ALA I C 1
ATOM 14689 O O . ALA I 1 156 ? -8.900 65.551 -45.923 1.00 64.89 156 ALA I O 1
ATOM 14691 N N . ILE I 1 157 ? -8.923 67.682 -46.654 1.00 58.69 157 ILE I N 1
ATOM 14692 C CA . ILE I 1 157 ? -10.367 67.796 -46.444 1.00 39.27 157 ILE I CA 1
ATOM 14693 C C . ILE I 1 157 ? -11.120 66.862 -47.390 1.00 45.97 157 ILE I C 1
ATOM 14694 O O . ILE I 1 157 ? -12.004 66.112 -46.962 1.00 57.97 157 ILE I O 1
ATOM 14699 N N . ARG I 1 158 ? -10.774 66.874 -48.683 1.00 34.21 158 ARG I N 1
ATOM 14700 C CA . ARG I 1 158 ? -11.382 65.939 -49.628 1.00 38.72 158 ARG I CA 1
ATOM 14701 C C . ARG I 1 158 ? -11.324 64.508 -49.120 1.00 46.96 158 ARG I C 1
ATOM 14702 O O . ARG I 1 158 ? -12.345 63.808 -49.062 1.00 67.74 158 ARG I O 1
ATOM 14710 N N . ALA I 1 159 ? -10.129 64.078 -48.705 1.00 44.57 159 ALA I N 1
ATOM 14711 C CA . ALA I 1 159 ? -9.968 62.715 -48.205 1.00 52.45 159 ALA I CA 1
ATOM 14712 C C . ALA I 1 159 ? -10.793 62.490 -46.937 1.00 45.57 159 ALA I C 1
ATOM 14713 O O . ALA I 1 159 ? -11.526 61.497 -46.829 1.00 49.18 159 ALA I O 1
ATOM 14715 N N . LEU I 1 160 ? -10.708 63.419 -45.975 1.00 41.91 160 LEU I N 1
ATOM 14716 C CA . LEU I 1 160 ? -11.449 63.255 -44.726 1.00 38.25 160 LEU I CA 1
ATOM 14717 C C . LEU I 1 160 ? -12.950 63.168 -44.978 1.00 55.03 160 LEU I C 1
ATOM 14718 O O . LEU I 1 160 ? -13.656 62.391 -44.319 1.00 67.69 160 LEU I O 1
ATOM 14723 N N . GLN I 1 161 ? -13.455 63.950 -45.942 1.00 54.37 161 GLN I N 1
ATOM 14724 C CA . GLN I 1 161 ? -14.882 63.923 -46.261 1.00 35.82 161 GLN I CA 1
ATOM 14725 C C . GLN I 1 161 ? -15.281 62.628 -46.957 1.00 46.79 161 GLN I C 1
ATOM 14726 O O . GLN I 1 161 ? -16.320 62.044 -46.614 1.00 65.61 161 GLN I O 1
ATOM 14732 N N . LEU I 1 162 ? -14.456 62.153 -47.911 1.00 42.57 162 LEU I N 1
ATOM 14733 C CA . LEU I 1 162 ? -14.694 60.849 -48.544 1.00 49.35 162 LEU I CA 1
ATOM 14734 C C . LEU I 1 162 ? -14.741 59.722 -47.512 1.00 36.72 162 LEU I C 1
ATOM 14735 O O . LEU I 1 162 ? -15.496 58.758 -47.670 1.00 65.77 162 LEU I O 1
ATOM 14740 N N . VAL I 1 163 ? -13.894 59.797 -46.483 1.00 65.42 163 VAL I N 1
ATOM 14741 C CA . VAL I 1 163 ? -13.912 58.808 -45.408 1.00 49.93 163 VAL I CA 1
ATOM 14742 C C . VAL I 1 163 ? -15.261 58.802 -44.697 1.00 42.63 163 VAL I C 1
ATOM 14743 O O . VAL I 1 163 ? -15.854 57.740 -44.475 1.00 74.27 163 VAL I O 1
ATOM 14747 N N . ASP I 1 164 ? -15.769 59.982 -44.332 1.00 72.02 164 ASP I N 1
ATOM 14748 C CA . ASP I 1 164 ? -17.071 60.073 -43.675 1.00 56.69 164 ASP I CA 1
ATOM 14749 C C . ASP I 1 164 ? -18.216 59.572 -44.554 1.00 56.90 164 ASP I C 1
ATOM 14750 O O . ASP I 1 164 ? -19.231 59.117 -44.013 1.00 90.23 164 ASP I O 1
ATOM 14755 N N . LYS I 1 165 ? -18.092 59.678 -45.892 1.00 57.02 165 LYS I N 1
ATOM 14756 C CA . LYS I 1 165 ? -19.193 59.329 -46.798 1.00 51.73 165 LYS I CA 1
ATOM 14757 C C . LYS I 1 165 ? -19.211 57.839 -47.089 1.00 54.75 165 LYS I C 1
ATOM 14758 O O . LYS I 1 165 ? -20.247 57.179 -46.960 1.00 89.13 165 LYS I O 1
ATOM 14764 N N . ALA I 1 166 ? -18.075 57.301 -47.527 1.00 53.77 166 ALA I N 1
ATOM 14765 C CA . ALA I 1 166 ? -17.983 55.952 -48.056 1.00 53.50 166 ALA I CA 1
ATOM 14766 C C . ALA I 1 166 ? -17.434 54.938 -47.065 1.00 60.14 166 ALA I C 1
ATOM 14767 O O . ALA I 1 166 ? -17.246 53.778 -47.452 1.00 76.12 166 ALA I O 1
ATOM 14769 N N . GLY I 1 167 ? -17.178 55.336 -45.815 1.00 58.41 167 GLY I N 1
ATOM 14770 C CA . GLY I 1 167 ? -16.530 54.474 -44.848 1.00 52.88 167 GLY I CA 1
ATOM 14771 C C . GLY I 1 167 ? -15.330 53.742 -45.419 1.00 57.80 167 GLY I C 1
ATOM 14772 O O . GLY I 1 167 ? -15.290 52.505 -45.403 1.00 89.42 167 GLY I O 1
ATOM 14773 N N . VAL I 1 168 ? -14.370 54.493 -45.968 1.00 61.03 168 VAL I N 1
ATOM 14774 C CA . VAL I 1 168 ? -13.144 53.936 -46.534 1.00 39.75 168 VAL I CA 1
ATOM 14775 C C . VAL I 1 168 ? -11.971 54.653 -45.885 1.00 45.17 168 VAL I C 1
ATOM 14776 O O . VAL I 1 168 ? -12.143 55.408 -44.916 1.00 43.06 168 VAL I O 1
ATOM 14780 N N . VAL I 1 169 ? -10.772 54.424 -46.423 1.00 50.06 169 VAL I N 1
ATOM 14781 C CA . VAL I 1 169 ? -9.547 55.073 -45.965 1.00 51.40 169 VAL I CA 1
ATOM 14782 C C . VAL I 1 169 ? -8.724 55.411 -47.206 1.00 52.00 169 VAL I C 1
ATOM 14783 O O . VAL I 1 169 ? -8.650 54.617 -48.150 1.00 66.75 169 VAL I O 1
ATOM 14787 N N . THR I 1 170 ? -8.134 56.609 -47.222 1.00 48.78 170 THR I N 1
ATOM 14788 C CA . THR I 1 170 ? -7.443 56.966 -48.455 1.00 36.86 170 THR I CA 1
ATOM 14789 C C . THR I 1 170 ? -5.989 56.486 -48.415 1.00 55.29 170 THR I C 1
ATOM 14790 O O . THR I 1 170 ? -5.355 56.510 -47.356 1.00 46.35 170 THR I O 1
ATOM 14794 N N . PRO I 1 171 ? -5.417 56.031 -49.529 1.00 39.17 171 PRO I N 1
ATOM 14795 C CA . PRO I 1 171 ? -3.990 55.685 -49.515 1.00 49.00 171 PRO I CA 1
ATOM 14796 C C . PRO I 1 171 ? -3.114 56.923 -49.490 1.00 44.18 171 PRO I C 1
ATOM 14797 O O . PRO I 1 171 ? -3.600 58.053 -49.640 1.00 57.43 171 PRO I O 1
ATOM 14801 N N . ALA I 1 172 ? -1.809 56.690 -49.341 1.00 44.47 172 ALA I N 1
ATOM 14802 C CA . ALA I 1 172 ? -0.812 57.759 -49.337 1.00 40.07 172 ALA I CA 1
ATOM 14803 C C . ALA I 1 172 ? -0.788 58.537 -50.653 1.00 48.27 172 ALA I C 1
ATOM 14804 O O . ALA I 1 172 ? -0.858 57.957 -51.742 1.00 58.36 172 ALA I O 1
ATOM 14806 N N . ASN I 1 173 ? -0.650 59.864 -50.541 1.00 49.26 173 ASN I N 1
ATOM 14807 C CA . ASN I 1 173 ? -0.612 60.796 -51.670 1.00 42.12 173 ASN I CA 1
ATOM 14808 C C . ASN I 1 173 ? -1.888 60.745 -52.509 1.00 66.58 173 ASN I C 1
ATOM 14809 O O . ASN I 1 173 ? -1.885 61.214 -53.664 1.00 54.84 173 ASN I O 1
ATOM 14814 N N . TRP I 1 174 ? -2.970 60.197 -51.934 1.00 40.50 174 TRP I N 1
ATOM 14815 C CA . TRP I 1 174 ? -4.260 60.155 -52.615 1.00 38.84 174 TRP I CA 1
ATOM 14816 C C . TRP I 1 174 ? -4.704 61.565 -53.017 1.00 48.57 174 TRP I C 1
ATOM 14817 O O . TRP I 1 174 ? -4.555 62.514 -52.233 1.00 51.13 174 TRP I O 1
ATOM 14828 N N . PRO I 1 175 ? -5.283 61.742 -54.221 1.00 57.10 175 PRO I N 1
ATOM 14829 C CA . PRO I 1 175 ? -5.710 60.710 -55.171 1.00 57.78 175 PRO I CA 1
ATOM 14830 C C . PRO I 1 175 ? -4.646 60.283 -56.182 1.00 55.82 175 PRO I C 1
ATOM 14831 O O . PRO I 1 175 ? -4.997 59.933 -57.310 1.00 52.17 175 PRO I O 1
ATOM 14835 N N . ASN I 1 176 ? -3.374 60.287 -55.789 1.00 60.10 176 ASN I N 1
ATOM 14836 C CA . ASN I 1 176 ? -2.266 59.968 -56.692 1.00 40.26 176 ASN I CA 1
ATOM 14837 C C . ASN I 1 176 ? -1.380 58.893 -56.113 1.00 77.44 176 ASN I C 1
ATOM 14838 O O . ASN I 1 176 ? -0.151 59.025 -56.090 1.00 45.78 176 ASN I O 1
ATOM 14843 N N . ASN I 1 177 ? -1.990 57.816 -55.620 1.00 47.08 177 ASN I N 1
ATOM 14844 C CA . ASN I 1 177 ? -1.195 56.785 -54.989 1.00 43.52 177 ASN I CA 1
ATOM 14845 C C . ASN I 1 177 ? -0.528 55.952 -56.067 1.00 52.28 177 ASN I C 1
ATOM 14846 O O . ASN I 1 177 ? -1.176 55.516 -57.025 1.00 56.09 177 ASN I O 1
ATOM 14851 N N . GLU I 1 178 ? 0.791 55.764 -55.917 1.00 68.58 178 GLU I N 1
ATOM 14852 C CA . GLU I 1 178 ? 1.653 55.021 -56.839 1.00 63.09 178 GLU I CA 1
ATOM 14853 C C . GLU I 1 178 ? 1.328 53.537 -56.919 1.00 51.80 178 GLU I C 1
ATOM 14854 O O . GLU I 1 178 ? 1.985 52.842 -57.705 1.00 76.36 178 GLU I O 1
ATOM 14860 N N . LEU I 1 179 ? 0.383 53.028 -56.119 1.00 54.69 179 LEU I N 1
ATOM 14861 C CA . LEU I 1 179 ? -0.089 51.652 -56.246 1.00 45.21 179 LEU I CA 1
ATOM 14862 C C . LEU I 1 179 ? -1.503 51.557 -56.788 1.00 53.44 179 LEU I C 1
ATOM 14863 O O . LEU I 1 179 ? -1.791 50.651 -57.573 1.00 78.04 179 LEU I O 1
ATOM 14868 N N . ILE I 1 180 ? -2.407 52.457 -56.396 1.00 52.99 180 ILE I N 1
ATOM 14869 C CA . ILE I 1 180 ? -3.819 52.280 -56.727 1.00 41.43 180 ILE I CA 1
ATOM 14870 C C . ILE I 1 180 ? -4.458 53.599 -57.170 1.00 59.87 180 ILE I C 1
ATOM 14871 O O . ILE I 1 180 ? -5.680 53.678 -57.348 1.00 62.90 180 ILE I O 1
ATOM 14876 N N . GLY I 1 181 ? -3.637 54.644 -57.333 1.00 49.45 181 GLY I N 1
ATOM 14877 C CA . GLY I 1 181 ? -4.059 55.945 -57.835 1.00 55.63 181 GLY I CA 1
ATOM 14878 C C . GLY I 1 181 ?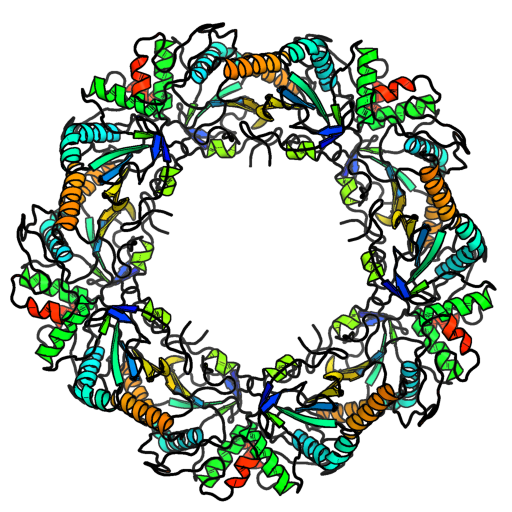 -5.240 56.610 -57.153 1.00 54.69 181 GLY I C 1
ATOM 14879 O O . GLY I 1 181 ? -5.164 57.051 -56.000 1.00 56.69 181 GLY I O 1
ATOM 14880 N N . ASP I 1 182 ? -6.335 56.701 -57.909 1.00 78.06 182 ASP I N 1
ATOM 14881 C CA . ASP I 1 182 ? -7.604 57.245 -57.459 1.00 67.34 182 ASP I CA 1
ATOM 14882 C C . ASP I 1 182 ? -8.293 56.356 -56.418 1.00 70.73 182 ASP I C 1
ATOM 14883 O O . ASP I 1 182 ? -9.062 56.867 -55.594 1.00 72.80 182 ASP I O 1
ATOM 14888 N N . LYS I 1 183 ? -8.023 55.048 -56.423 1.00 63.73 183 LYS I N 1
ATOM 14889 C CA . LYS I 1 183 ? -8.799 54.090 -55.635 1.00 58.36 183 LYS I CA 1
ATOM 14890 C C . LYS I 1 183 ? -8.597 54.269 -54.131 1.00 69.53 183 LYS I C 1
ATOM 14891 O O . LYS I 1 183 ? -7.533 54.687 -53.659 1.00 60.69 183 LYS I O 1
ATOM 14897 N N . VAL I 1 184 ? -9.649 53.960 -53.375 1.00 37.83 184 VAL I N 1
ATOM 14898 C CA . VAL I 1 184 ? -9.601 54.032 -51.927 1.00 53.72 184 VAL I CA 1
ATOM 14899 C C . VAL I 1 184 ? -9.548 52.612 -51.351 1.00 51.46 184 VAL I C 1
ATOM 14900 O O . VAL I 1 184 ? -9.676 51.611 -52.062 1.00 52.00 184 VAL I O 1
ATOM 14904 N N . ILE I 1 185 ? -9.322 52.532 -50.044 1.00 64.06 185 ILE I N 1
ATOM 14905 C CA . ILE I 1 185 ? -8.981 51.275 -49.386 1.00 53.56 185 ILE I CA 1
ATOM 14906 C C . ILE I 1 185 ? -10.100 50.873 -48.432 1.00 54.40 185 ILE I C 1
ATOM 14907 O O . ILE I 1 185 ? -10.720 51.724 -47.777 1.00 56.60 185 ILE I O 1
ATOM 14912 N N . ASN I 1 186 ? -10.375 49.570 -48.390 1.00 65.62 186 ASN I N 1
ATOM 14913 C CA . ASN I 1 186 ? -11.358 49.019 -47.472 1.00 52.84 186 ASN I CA 1
ATOM 14914 C C . ASN I 1 186 ? -10.763 48.920 -46.072 1.00 62.98 186 ASN I C 1
ATOM 14915 O O . ASN I 1 186 ? -9.656 48.377 -45.913 1.00 61.28 186 ASN I O 1
ATOM 14920 N N . PRO I 1 187 ? -11.487 49.378 -45.050 1.00 58.46 187 PRO I N 1
ATOM 14921 C CA . PRO I 1 187 ? -10.982 49.282 -43.669 1.00 62.17 187 PRO I CA 1
ATOM 14922 C C . PRO I 1 187 ? -10.796 47.827 -43.274 1.00 56.25 187 PRO I C 1
ATOM 14923 O O . PRO I 1 187 ? -11.707 47.007 -43.420 1.00 67.09 187 PRO I O 1
ATOM 14927 N N . ALA I 1 188 ? -9.592 47.511 -42.783 1.00 85.10 188 ALA I N 1
ATOM 14928 C CA . ALA I 1 188 ? -9.177 46.124 -42.577 1.00 81.34 188 ALA I CA 1
ATOM 14929 C C . ALA I 1 188 ? -10.152 45.378 -41.655 1.00 65.57 188 ALA I C 1
ATOM 14930 O O . ALA I 1 188 ? -10.795 45.986 -40.790 1.00 57.14 188 ALA I O 1
ATOM 14932 N N . PRO I 1 189 ? -10.298 44.062 -41.836 1.00 56.77 189 PRO I N 1
ATOM 14933 C CA . PRO I 1 189 ? -11.265 43.296 -41.037 1.00 65.68 189 PRO I CA 1
ATOM 14934 C C . PRO I 1 189 ? -10.880 43.216 -39.566 1.00 84.17 189 PRO I C 1
ATOM 14935 O O . PRO I 1 189 ? -9.700 43.139 -39.208 1.00 54.46 189 PRO I O 1
ATOM 14939 N N . ARG I 1 190 ? -11.909 43.202 -38.707 1.00 79.10 190 ARG I N 1
ATOM 14940 C CA . ARG I 1 190 ? -11.729 43.308 -37.259 1.00 91.84 190 ARG I CA 1
ATOM 14941 C C . ARG I 1 190 ? -11.673 41.955 -36.534 1.00 95.70 190 ARG I C 1
ATOM 14942 O O . ARG I 1 190 ? -10.983 41.837 -35.507 1.00 64.79 190 ARG I O 1
ATOM 14944 N N . THR I 1 191 ? -12.371 40.933 -37.035 1.00 70.60 191 THR I N 1
ATOM 14945 C CA . THR I 1 191 ? -12.394 39.621 -36.401 1.00 70.47 191 THR I CA 1
ATOM 14946 C C . THR I 1 191 ? -11.872 38.596 -37.409 1.00 44.47 191 THR I C 1
ATOM 14947 O O . THR I 1 191 ? -11.602 38.926 -38.562 1.00 75.05 191 THR I O 1
ATOM 14951 N N . ILE I 1 192 ? -11.714 37.342 -36.973 1.00 97.74 192 ILE I N 1
ATOM 14952 C CA . ILE I 1 192 ? -11.188 36.299 -37.856 1.00 66.23 192 ILE I CA 1
ATOM 14953 C C . ILE I 1 192 ? -12.264 35.798 -38.833 1.00 65.84 192 ILE I C 1
ATOM 14954 O O . ILE I 1 192 ? -11.945 35.429 -39.968 1.00 72.66 192 ILE I O 1
ATOM 14959 N N . LYS I 1 193 ? -13.542 35.795 -38.435 1.00 84.98 193 LYS I N 1
ATOM 14960 C CA . LYS I 1 193 ? -14.622 35.571 -39.393 1.00 103.40 193 LYS I CA 1
ATOM 14961 C C . LYS I 1 193 ? -14.514 36.498 -40.590 1.00 102.80 193 LYS I C 1
ATOM 14962 O O . LYS I 1 193 ? -14.437 36.060 -41.749 1.00 90.09 193 LYS I O 1
ATOM 14968 N N . ASP I 1 194 ? -14.524 37.796 -40.308 1.00 91.68 194 ASP I N 1
ATOM 14969 C CA . ASP I 1 194 ? -14.529 38.788 -41.363 1.00 70.73 194 ASP I CA 1
ATOM 14970 C C . ASP I 1 194 ? -13.288 38.671 -42.233 1.00 71.81 194 ASP I C 1
ATOM 14971 O O . ASP I 1 194 ? -13.361 38.898 -43.446 1.00 89.53 194 ASP I O 1
ATOM 14976 N N . ALA I 1 195 ? -12.146 38.299 -41.645 1.00 67.79 195 ALA I N 1
ATOM 14977 C CA . ALA I 1 195 ? -10.909 38.258 -42.422 1.00 64.81 195 ALA I CA 1
ATOM 14978 C C . ALA I 1 195 ? -10.937 37.142 -43.456 1.00 76.79 195 ALA I C 1
ATOM 14979 O O . ALA I 1 195 ? -10.504 37.337 -44.599 1.00 82.98 195 ALA I O 1
ATOM 14981 N N . LYS I 1 196 ? -11.442 35.966 -43.080 1.00 81.74 196 LYS I N 1
ATOM 14982 C CA . LYS I 1 196 ? -11.404 34.846 -44.011 1.00 78.18 196 LYS I CA 1
ATOM 14983 C C . LYS I 1 196 ? -12.296 35.089 -45.222 1.00 86.79 196 LYS I C 1
ATOM 14984 O O . LYS I 1 196 ? -11.991 34.611 -46.323 1.00 68.70 196 LYS I O 1
ATOM 14990 N N . MET I 1 197 ? -13.372 35.862 -45.041 1.00 67.59 197 MET I N 1
ATOM 14991 C CA . MET I 1 197 ? -14.265 36.224 -46.137 1.00 74.71 197 MET I CA 1
ATOM 14992 C C . MET I 1 197 ? -13.562 36.968 -47.263 1.00 61.14 197 MET I C 1
ATOM 14993 O O . MET I 1 197 ? -14.054 36.976 -48.399 1.00 85.65 197 MET I O 1
ATOM 14998 N N . ARG I 1 198 ? -12.427 37.603 -46.985 1.00 78.37 198 ARG I N 1
ATOM 14999 C CA . ARG I 1 198 ? -11.724 38.381 -48.000 1.00 83.82 198 ARG I CA 1
ATOM 15000 C C . ARG I 1 198 ? -10.453 37.714 -48.510 1.00 52.93 198 ARG I C 1
ATOM 15001 O O . ARG I 1 198 ? -9.596 38.400 -49.084 1.00 70.16 198 ARG I O 1
ATOM 15009 N N . LEU I 1 199 ? -10.315 36.403 -48.344 1.00 75.49 199 LEU I N 1
ATOM 15010 C CA . LEU I 1 199 ? -9.066 35.774 -48.725 1.00 66.70 199 LEU I CA 1
ATOM 15011 C C . LEU I 1 199 ? -8.972 35.687 -50.244 1.00 96.43 199 LEU I C 1
ATOM 15012 O O . LEU I 1 199 ? -9.989 35.680 -50.956 1.00 62.71 199 LEU I O 1
ATOM 15017 N N . GLY I 1 200 ? -7.728 35.688 -50.736 1.00 79.47 200 GLY I N 1
ATOM 15018 C CA . GLY I 1 200 ? -7.459 35.657 -52.160 1.00 78.93 200 GLY I CA 1
ATOM 15019 C C . GLY I 1 200 ? -7.935 36.850 -52.956 1.00 83.61 200 GLY I C 1
ATOM 15020 O O . GLY I 1 200 ? -8.040 36.749 -54.183 1.00 86.06 200 GLY I O 1
ATOM 15021 N N . GLN I 1 201 ? -8.250 37.993 -52.289 1.00 80.67 201 GLN I N 1
ATOM 15022 C CA . GLN I 1 201 ? -8.456 39.192 -53.090 1.00 92.59 201 GLN I CA 1
ATOM 15023 C C . GLN I 1 201 ? -7.143 39.960 -53.245 1.00 86.17 201 GLN I C 1
ATOM 15024 O O . GLN I 1 201 ? -6.214 39.773 -52.447 1.00 62.28 201 GLN I O 1
ATOM 15030 N N . PRO I 1 202 ? -7.038 40.815 -54.271 1.00 67.46 202 PRO I N 1
ATOM 15031 C CA . PRO I 1 202 ? -5.739 41.412 -54.609 1.00 57.05 202 PRO I CA 1
ATOM 15032 C C . PRO I 1 202 ? -5.085 42.197 -53.466 1.00 107.51 202 PRO I C 1
ATOM 15033 O O . PRO I 1 202 ? -5.718 43.000 -52.750 1.00 27.91 202 PRO I O 1
ATOM 15037 N N . PHE I 1 203 ? -3.763 41.974 -53.381 1.00 125.82 203 PHE I N 1
ATOM 15038 C CA . PHE I 1 203 ? -2.815 42.274 -52.314 1.00 56.00 203 PHE I CA 1
ATOM 15039 C C . PHE I 1 203 ? -2.961 41.228 -51.224 1.00 66.67 203 PHE I C 1
ATOM 15040 O O . PHE I 1 203 ? -2.197 40.256 -51.215 1.00 88.16 203 PHE I O 1
ATOM 15048 N N . ASP I 1 204 ? -3.945 41.376 -50.343 1.00 37.55 204 ASP I N 1
ATOM 15049 C CA . ASP I 1 204 ? -4.138 40.414 -49.259 1.00 66.23 204 ASP I CA 1
ATOM 15050 C C . ASP I 1 204 ? -5.450 40.746 -48.560 1.00 60.30 204 ASP I C 1
ATOM 15051 O O . ASP I 1 204 ? -6.155 41.686 -48.936 1.00 61.66 204 ASP I O 1
ATOM 15056 N N . TRP I 1 205 ? -5.773 39.969 -47.526 1.00 50.50 205 TRP I N 1
ATOM 15057 C CA . TRP I 1 205 ? -7.083 40.119 -46.901 1.00 49.42 205 TRP I CA 1
ATOM 15058 C C . TRP I 1 205 ? -7.218 41.437 -46.140 1.00 53.45 205 TRP I C 1
ATOM 15059 O O . TRP I 1 205 ? -8.332 41.969 -46.019 1.00 71.71 205 TRP I O 1
ATOM 15070 N N . TRP I 1 206 ? -6.115 41.989 -45.636 1.00 50.92 206 TRP I N 1
ATOM 15071 C CA . TRP I 1 206 ? -6.174 43.279 -44.954 1.00 78.39 206 TRP I CA 1
ATOM 15072 C C . TRP I 1 206 ? -6.025 44.480 -45.894 1.00 56.27 206 TRP I C 1
ATOM 15073 O O . TRP I 1 206 ? -6.273 45.620 -45.482 1.00 83.94 206 TRP I O 1
ATOM 15084 N N . PHE I 1 207 ? -5.665 44.245 -47.147 1.00 72.66 207 PHE I N 1
ATOM 15085 C CA . PHE I 1 207 ? -5.328 45.278 -48.117 1.00 43.41 207 PHE I CA 1
ATOM 15086 C C . PHE I 1 207 ? -6.202 45.049 -49.357 1.00 57.19 207 PHE I C 1
ATOM 15087 O O . PHE I 1 207 ? -5.783 44.415 -50.332 1.00 45.93 207 PHE I O 1
ATOM 15095 N N . THR I 1 208 ? -7.430 45.554 -49.299 1.00 56.55 208 THR I N 1
ATOM 15096 C CA . THR I 1 208 ? -8.390 45.453 -50.391 1.00 62.86 208 THR I CA 1
ATOM 15097 C C . THR I 1 208 ? -8.832 46.847 -50.811 1.00 59.36 208 THR I C 1
ATOM 15098 O O . THR I 1 208 ? -9.028 47.721 -49.961 1.00 80.81 208 THR I O 1
ATOM 15102 N N . TYR I 1 209 ? -8.966 47.062 -52.124 1.00 63.73 209 TYR I N 1
ATOM 15103 C CA . TYR I 1 209 ? -9.247 48.383 -52.670 1.00 51.43 209 TYR I CA 1
ATOM 15104 C C . TYR I 1 209 ? -10.420 48.324 -53.649 1.00 64.15 209 TYR I C 1
ATOM 15105 O O . TYR I 1 209 ? -10.642 47.321 -54.340 1.00 65.91 209 TYR I O 1
ATOM 15114 N N . LYS I 1 210 ? -11.206 49.400 -53.638 1.00 62.04 210 LYS I N 1
ATOM 15115 C CA . LYS I 1 210 ? -12.363 49.618 -54.498 1.00 76.11 210 LYS I CA 1
ATOM 15116 C C . LYS I 1 210 ? -12.167 50.906 -55.282 1.00 92.02 210 LYS I C 1
ATOM 15117 O O . LYS I 1 210 ? -11.066 51.471 -55.289 1.00 58.23 210 LYS I O 1
ATOM 15123 N N . GLU I 1 211 ? -13.227 51.390 -55.929 1.00 78.06 211 GLU I N 1
ATOM 15124 C CA . GLU I 1 211 ? -13.174 52.679 -56.589 1.00 60.93 211 GLU I CA 1
ATOM 15125 C C . GLU I 1 211 ? -14.414 53.482 -56.241 1.00 92.82 211 GLU I C 1
ATOM 15126 O O . GLU I 1 211 ? -15.437 52.931 -55.817 1.00 85.91 211 GLU I O 1
ATOM 15132 N N . VAL I 1 212 ? -14.295 54.805 -56.381 1.00 70.48 212 VAL I N 1
ATOM 15133 C CA . VAL I 1 212 ? -15.430 55.664 -56.061 1.00 82.80 212 VAL I CA 1
ATOM 15134 C C . VAL I 1 212 ? -15.559 56.700 -57.172 1.00 99.25 212 VAL I C 1
ATOM 15135 O O . VAL I 1 212 ? -16.641 57.236 -57.428 1.00 104.20 212 VAL I O 1
ATOM 15139 N N . ARG J 1 5 ? 7.974 66.269 -21.916 1.00 155.97 5 ARG J N 1
ATOM 15140 C CA . ARG J 1 5 ? 6.578 66.636 -21.982 1.00 112.66 5 ARG J CA 1
ATOM 15141 C C . ARG J 1 5 ? 6.500 66.825 -23.475 1.00 94.82 5 ARG J C 1
ATOM 15142 O O . ARG J 1 5 ? 7.556 66.805 -24.119 1.00 158.65 5 ARG J O 1
ATOM 15150 N N . ILE J 1 6 ? 5.317 66.934 -24.065 1.00 75.71 6 ILE J N 1
ATOM 15151 C CA . ILE J 1 6 ? 5.276 66.747 -25.531 1.00 88.49 6 ILE J CA 1
ATOM 15152 C C . ILE J 1 6 ? 6.201 67.758 -26.214 1.00 79.53 6 ILE J C 1
ATOM 15153 O O . ILE J 1 6 ? 6.144 68.965 -25.893 1.00 103.61 6 ILE J O 1
ATOM 15158 N N . PRO J 1 7 ? 7.112 67.328 -27.096 1.00 73.77 7 PRO J N 1
ATOM 15159 C CA . PRO J 1 7 ? 8.093 68.272 -27.645 1.00 73.79 7 PRO J CA 1
ATOM 15160 C C . PRO J 1 7 ? 7.441 69.230 -28.626 1.00 81.24 7 PRO J C 1
ATOM 15161 O O . PRO J 1 7 ? 6.399 68.947 -29.229 1.00 69.80 7 PRO J O 1
ATOM 15165 N N . LEU J 1 8 ? 8.071 70.395 -28.759 1.00 61.55 8 LEU J N 1
ATOM 15166 C CA . LEU J 1 8 ? 7.540 71.476 -29.569 1.00 61.24 8 LEU J CA 1
ATOM 15167 C C . LEU J 1 8 ? 8.634 72.037 -30.467 1.00 63.94 8 LEU J C 1
ATOM 15168 O O . LEU J 1 8 ? 9.824 71.757 -30.289 1.00 58.18 8 LEU J O 1
ATOM 15173 N N . ILE J 1 9 ? 8.206 72.841 -31.442 1.00 38.23 9 ILE J N 1
ATOM 15174 C CA . ILE J 1 9 ? 9.133 73.423 -32.400 1.00 50.25 9 ILE J CA 1
ATOM 15175 C C . ILE J 1 9 ? 10.141 74.280 -31.644 1.00 47.13 9 ILE J C 1
ATOM 15176 O O . ILE J 1 9 ? 9.762 75.135 -30.842 1.00 69.78 9 ILE J O 1
ATOM 15181 N N . GLY J 1 10 ? 11.435 74.018 -31.869 1.00 57.83 10 GLY J N 1
ATOM 15182 C CA . GLY J 1 10 ? 12.511 74.735 -31.208 1.00 54.81 10 GLY J CA 1
ATOM 15183 C C . GLY J 1 10 ? 13.214 73.945 -30.111 1.00 52.05 10 GLY J C 1
ATOM 15184 O O . GLY J 1 10 ? 14.438 74.068 -29.967 1.00 67.84 10 GLY J O 1
ATOM 15185 N N . GLU J 1 11 ? 12.465 73.173 -29.315 1.00 57.64 11 GLU J N 1
ATOM 15186 C CA . GLU J 1 11 ? 13.036 72.249 -28.335 1.00 53.71 11 GLU J CA 1
ATOM 15187 C C . GLU J 1 11 ? 13.899 71.172 -28.995 1.00 45.26 11 GLU J C 1
ATOM 15188 O O . GLU J 1 11 ? 13.656 70.738 -30.126 1.00 57.23 11 GLU J O 1
ATOM 15194 N N . LYS J 1 12 ? 14.894 70.702 -28.254 1.00 73.13 12 LYS J N 1
ATOM 15195 C CA . LYS J 1 12 ? 15.641 69.551 -28.724 1.00 58.57 12 LYS J CA 1
ATOM 15196 C C . LYS J 1 12 ? 14.866 68.268 -28.546 1.00 39.67 12 LYS J C 1
ATOM 15197 O O . LYS J 1 12 ? 14.129 68.090 -27.578 1.00 58.15 12 LYS J O 1
ATOM 15203 N N . PHE J 1 13 ? 15.002 67.394 -29.531 1.00 62.98 13 PHE J N 1
ATOM 15204 C CA . PHE J 1 13 ? 14.350 66.101 -29.474 1.00 43.26 13 PHE J CA 1
ATOM 15205 C C . PHE J 1 13 ? 14.837 65.347 -28.236 1.00 52.96 13 PHE J C 1
ATOM 15206 O O . PHE J 1 13 ? 16.047 65.312 -27.971 1.00 68.84 13 PHE J O 1
ATOM 15214 N N . PRO J 1 14 ? 13.919 64.747 -27.479 1.00 60.81 14 PRO J N 1
ATOM 15215 C CA . PRO J 1 14 ? 14.286 64.139 -26.186 1.00 59.20 14 PRO J CA 1
ATOM 15216 C C . PRO J 1 14 ? 15.231 62.956 -26.334 1.00 65.23 14 PRO J C 1
ATOM 15217 O O . PRO J 1 14 ? 15.054 62.088 -27.193 1.00 82.37 14 PRO J O 1
ATOM 15221 N N . GLU J 1 15 ? 16.242 62.904 -25.469 1.00 76.26 15 GLU J N 1
ATOM 15222 C CA . GLU J 1 15 ? 17.076 61.714 -25.441 1.00 67.75 15 GLU J CA 1
ATOM 15223 C C . GLU J 1 15 ? 16.280 60.445 -25.135 1.00 62.84 15 GLU J C 1
ATOM 15224 O O . GLU J 1 15 ? 15.534 60.372 -24.152 1.00 71.10 15 GLU J O 1
ATOM 15230 N N . MET J 1 16 ? 16.450 59.437 -25.984 1.00 52.92 16 MET J N 1
ATOM 15231 C CA . MET J 1 16 ? 15.747 58.180 -25.788 1.00 56.42 16 MET J CA 1
ATOM 15232 C C . MET J 1 16 ? 16.421 57.104 -26.617 1.00 56.77 16 MET J C 1
ATOM 15233 O O . MET J 1 16 ? 16.931 57.375 -27.707 1.00 65.97 16 MET J O 1
ATOM 15238 N N . GLU J 1 17 ? 16.439 55.884 -26.083 1.00 49.68 17 GLU J N 1
ATOM 15239 C CA . GLU J 1 17 ? 16.993 54.747 -26.803 1.00 58.64 17 GLU J CA 1
ATOM 15240 C C . GLU J 1 17 ? 15.849 53.828 -27.215 1.00 49.97 17 GLU J C 1
ATOM 15241 O O . GLU J 1 17 ? 14.978 53.517 -26.394 1.00 54.07 17 GLU J O 1
ATOM 15247 N N . VAL J 1 18 ? 15.839 53.418 -28.487 1.00 48.30 18 VAL J N 1
ATOM 15248 C CA . VAL J 1 18 ? 14.726 52.683 -29.073 1.00 46.33 18 VAL J CA 1
ATOM 15249 C C . VAL J 1 18 ? 15.248 51.412 -29.736 1.00 61.30 18 VAL J C 1
ATOM 15250 O O . VAL J 1 18 ? 16.416 51.308 -30.127 1.00 50.50 18 VAL J O 1
ATOM 15254 N N . ILE J 1 19 ? 14.347 50.451 -29.904 1.00 48.90 19 ILE J N 1
ATOM 15255 C CA . ILE J 1 19 ? 14.690 49.151 -30.458 1.00 52.87 19 ILE J CA 1
ATOM 15256 C C . ILE J 1 19 ? 13.970 49.044 -31.784 1.00 45.48 19 ILE J C 1
ATOM 15257 O O . ILE J 1 19 ? 12.737 49.156 -31.827 1.00 75.85 19 ILE J O 1
ATOM 15262 N N . THR J 1 20 ? 14.741 48.860 -32.863 1.00 56.82 20 THR J N 1
ATOM 15263 C CA . THR J 1 20 ? 14.249 48.946 -34.235 1.00 50.12 20 THR J CA 1
ATOM 15264 C C . THR J 1 20 ? 14.651 47.702 -35.026 1.00 48.43 20 THR J C 1
ATOM 15265 O O . THR J 1 20 ? 15.545 46.946 -34.635 1.00 65.50 20 THR J O 1
ATOM 15269 N N . THR J 1 21 ? 13.996 47.518 -36.178 1.00 49.85 21 THR J N 1
ATOM 15270 C CA . THR J 1 21 ? 14.349 46.481 -37.140 1.00 32.62 21 THR J CA 1
ATOM 15271 C C . THR J 1 21 ? 15.807 46.535 -37.586 1.00 53.10 21 THR J C 1
ATOM 15272 O O . THR J 1 21 ? 16.220 45.669 -38.358 1.00 87.17 21 THR J O 1
ATOM 15276 N N . HIS J 1 22 ? 16.573 47.559 -37.213 1.00 46.93 22 HIS J N 1
ATOM 15277 C CA . HIS J 1 22 ? 17.992 47.622 -37.549 1.00 47.82 22 HIS J CA 1
ATOM 15278 C C . HIS J 1 22 ? 18.857 47.565 -36.296 1.00 57.64 22 HIS J C 1
ATOM 15279 O O . HIS J 1 22 ? 20.010 48.010 -36.312 1.00 69.75 22 HIS J O 1
ATOM 15286 N N . GLY J 1 23 ? 18.306 47.070 -35.199 1.00 55.80 23 GLY J N 1
ATOM 15287 C CA . GLY J 1 23 ? 19.002 47.070 -33.934 1.00 61.42 23 GLY J CA 1
ATOM 15288 C C . GLY J 1 23 ? 18.586 48.215 -33.037 1.00 59.20 23 GLY J C 1
ATOM 15289 O O . GLY J 1 23 ? 17.568 48.881 -33.238 1.00 71.99 23 GLY J O 1
ATOM 15290 N N . LYS J 1 24 ? 19.391 48.419 -32.001 1.00 71.33 24 LYS J N 1
ATOM 15291 C CA . LYS J 1 24 ? 19.271 49.584 -31.141 1.00 59.25 24 LYS J CA 1
ATOM 15292 C C . LYS J 1 24 ? 19.749 50.854 -31.821 1.00 62.20 24 LYS J C 1
ATOM 15293 O O . LYS J 1 24 ? 20.637 50.833 -32.681 1.00 77.36 24 LYS J O 1
ATOM 15299 N N . ILE J 1 25 ? 19.123 51.964 -31.423 1.00 52.83 25 ILE J N 1
ATOM 15300 C CA . ILE J 1 25 ? 19.365 53.300 -31.959 1.00 45.36 25 ILE J CA 1
ATOM 15301 C C . ILE J 1 25 ? 19.159 54.290 -30.817 1.00 56.83 25 ILE J C 1
ATOM 15302 O O . ILE J 1 25 ? 18.221 54.145 -30.026 1.00 65.65 25 ILE J O 1
ATOM 15307 N N . LYS J 1 26 ? 20.029 55.297 -30.734 1.00 54.54 26 LYS J N 1
ATOM 15308 C CA . LYS J 1 26 ? 20.043 56.257 -29.638 1.00 44.32 26 LYS J CA 1
ATOM 15309 C C . LYS J 1 26 ? 19.554 57.548 -30.268 1.00 87.32 26 LYS J C 1
ATOM 15310 O O . LYS J 1 26 ? 20.189 58.057 -31.197 1.00 77.16 26 LYS J O 1
ATOM 15316 N N . LEU J 1 27 ? 18.395 58.036 -29.835 1.00 87.08 27 LEU J N 1
ATOM 15317 C CA . LEU J 1 27 ? 17.643 58.603 -30.948 1.00 47.91 27 LEU J CA 1
ATOM 15318 C C . LEU J 1 27 ? 18.101 59.975 -31.418 1.00 102.48 27 LEU J C 1
ATOM 15319 O O . LEU J 1 27 ? 18.380 60.113 -32.616 1.00 196.52 27 LEU J O 1
ATOM 15324 N N . PRO J 1 28 ? 18.183 61.018 -30.592 1.00 58.51 28 PRO J N 1
ATOM 15325 C CA . PRO J 1 28 ? 18.573 62.329 -31.181 1.00 45.40 28 PRO J CA 1
ATOM 15326 C C . PRO J 1 28 ? 20.000 62.331 -31.715 1.00 77.22 28 PRO J C 1
ATOM 15327 O O . PRO J 1 28 ? 20.266 63.060 -32.681 1.00 71.91 28 PRO J O 1
ATOM 15331 N N . ASP J 1 29 ? 20.880 61.463 -31.184 1.00 78.42 29 ASP J N 1
ATOM 15332 C CA . ASP J 1 29 ? 22.337 61.524 -31.316 1.00 63.94 29 ASP J CA 1
ATOM 15333 C C . ASP J 1 29 ? 22.916 60.662 -32.427 1.00 52.43 29 ASP J C 1
ATOM 15334 O O . ASP J 1 29 ? 23.875 61.074 -33.078 1.00 82.17 29 ASP J O 1
ATOM 15339 N N . ASP J 1 30 ? 22.436 59.435 -32.614 1.00 72.21 30 ASP J N 1
ATOM 15340 C CA . ASP J 1 30 ? 22.961 58.616 -33.705 1.00 60.26 30 ASP J CA 1
ATOM 15341 C C . ASP J 1 30 ? 22.753 59.276 -35.059 1.00 57.49 30 ASP J C 1
ATOM 15342 O O . ASP J 1 30 ? 23.277 58.776 -36.061 1.00 72.72 30 ASP J O 1
ATOM 15347 N N . TYR J 1 31 ? 21.986 60.366 -35.116 1.00 52.15 31 TYR J N 1
ATOM 15348 C CA . TYR J 1 31 ? 21.729 61.106 -36.345 1.00 73.94 31 TYR J CA 1
ATOM 15349 C C . TYR J 1 31 ? 22.232 62.537 -36.211 1.00 66.26 31 TYR J C 1
ATOM 15350 O O . TYR J 1 31 ? 21.551 63.498 -36.582 1.00 81.25 31 TYR J O 1
ATOM 15359 N N . LYS J 1 32 ? 23.447 62.698 -35.693 1.00 65.98 32 LYS J N 1
ATOM 15360 C CA . LYS J 1 32 ? 23.811 63.964 -35.081 1.00 63.99 32 LYS J CA 1
ATOM 15361 C C . LYS J 1 32 ? 24.352 64.949 -36.096 1.00 61.73 32 LYS J C 1
ATOM 15362 O O . LYS J 1 32 ? 24.621 66.097 -35.749 1.00 129.40 32 LYS J O 1
ATOM 15368 N N . GLY J 1 33 ? 24.459 64.577 -37.353 1.00 46.27 33 GLY J N 1
ATOM 15369 C CA . GLY J 1 33 ? 24.713 65.639 -38.310 1.00 49.14 33 GLY J CA 1
ATOM 15370 C C . GLY J 1 33 ? 23.820 65.546 -39.524 1.00 62.98 33 GLY J C 1
ATOM 15371 O O . GLY J 1 33 ? 23.957 66.294 -40.504 1.00 61.41 33 GLY J O 1
ATOM 15372 N N . ARG J 1 34 ? 22.916 64.581 -39.466 1.00 63.84 34 ARG J N 1
ATOM 15373 C CA . ARG J 1 34 ? 21.884 64.436 -40.468 1.00 56.08 34 ARG J CA 1
ATOM 15374 C C . ARG J 1 34 ? 20.560 64.983 -39.949 1.00 60.74 34 ARG J C 1
ATOM 15375 O O . ARG J 1 34 ? 20.359 65.150 -38.740 1.00 56.74 34 ARG J O 1
ATOM 15383 N N . TRP J 1 35 ? 19.668 65.293 -40.889 1.00 43.46 35 TRP J N 1
ATOM 15384 C CA . TRP J 1 35 ? 18.262 65.457 -40.554 1.00 48.36 35 TRP J CA 1
ATOM 15385 C C . TRP J 1 35 ? 17.594 64.090 -40.467 1.00 53.33 35 TRP J C 1
ATOM 15386 O O . TRP J 1 35 ? 18.034 63.123 -41.094 1.00 59.92 35 TRP J O 1
ATOM 15397 N N . PHE J 1 36 ? 16.510 64.001 -39.696 1.00 33.81 36 PHE J N 1
ATOM 15398 C CA . PHE J 1 36 ? 15.697 62.799 -39.854 1.00 52.63 36 PHE J CA 1
ATOM 15399 C C . PHE J 1 36 ? 14.220 63.090 -39.629 1.00 54.61 36 PHE J C 1
ATOM 15400 O O . PHE J 1 36 ? 13.845 64.012 -38.893 1.00 42.07 36 PHE J O 1
ATOM 15408 N N . VAL J 1 37 ? 13.392 62.286 -40.300 1.00 36.10 37 VAL J N 1
ATOM 15409 C CA . VAL J 1 37 ? 11.940 62.321 -40.181 1.00 41.86 37 VAL J CA 1
ATOM 15410 C C . VAL J 1 37 ? 11.493 61.108 -39.375 1.00 45.63 37 VAL J C 1
ATOM 15411 O O . VAL J 1 37 ? 11.372 60.000 -39.908 1.00 49.39 37 VAL J O 1
ATOM 15415 N N . LEU J 1 38 ? 11.229 61.317 -38.092 1.00 42.09 38 LEU J N 1
ATOM 15416 C CA . LEU J 1 38 ? 10.559 60.320 -37.274 1.00 35.54 38 LEU J CA 1
ATOM 15417 C C . LEU J 1 38 ? 9.060 60.390 -37.531 1.00 43.29 38 LEU J C 1
ATOM 15418 O O . LEU J 1 38 ? 8.445 61.448 -37.360 1.00 59.42 38 LEU J O 1
ATOM 15423 N N . PHE J 1 39 ? 8.464 59.280 -37.941 1.00 44.91 39 PHE J N 1
ATOM 15424 C CA . PHE J 1 39 ? 7.040 59.286 -38.223 1.00 31.21 39 PHE J CA 1
ATOM 15425 C C . PHE J 1 39 ? 6.410 58.007 -37.707 1.00 39.07 39 PHE J C 1
ATOM 15426 O O . PHE J 1 39 ? 6.999 56.928 -37.806 1.00 67.67 39 PHE J O 1
ATOM 15434 N N . SER J 1 40 ? 5.212 58.142 -37.151 1.00 56.08 40 SER J N 1
ATOM 15435 C CA . SER J 1 40 ? 4.435 57.028 -36.628 1.00 31.62 40 SER J CA 1
ATOM 15436 C C . SER J 1 40 ? 3.368 56.595 -37.629 1.00 47.96 40 SER J C 1
ATOM 15437 O O . SER J 1 40 ? 2.938 57.367 -38.490 1.00 54.33 40 SER J O 1
ATOM 15440 N N . HIS J 1 41 ? 2.959 55.331 -37.523 1.00 38.62 41 HIS J N 1
ATOM 15441 C CA . HIS J 1 41 ? 1.773 54.823 -38.205 1.00 51.78 41 HIS J CA 1
ATOM 15442 C C . HIS J 1 41 ? 1.023 53.958 -37.227 1.00 53.37 41 HIS J C 1
ATOM 15443 O O . HIS J 1 41 ? 1.639 53.373 -36.310 1.00 49.39 41 HIS J O 1
ATOM 15450 N N . PRO J 1 42 ? -0.335 53.837 -37.355 1.00 45.06 42 PRO J N 1
ATOM 15451 C CA . PRO J 1 42 ? -1.135 53.058 -36.405 1.00 50.31 42 PRO J CA 1
ATOM 15452 C C . PRO J 1 42 ? -0.640 51.642 -36.159 1.00 74.39 42 PRO J C 1
ATOM 15453 O O . PRO J 1 42 ? -0.327 51.303 -35.007 1.00 76.27 42 PRO J O 1
ATOM 15457 N N . GLY J 1 43 ? -0.554 50.820 -37.210 1.00 44.22 43 GLY J N 1
ATOM 15458 C CA . GLY J 1 43 ? -0.055 49.469 -37.022 1.00 108.15 43 GLY J CA 1
ATOM 15459 C C . GLY J 1 43 ? 0.371 48.799 -38.309 1.00 41.61 43 GLY J C 1
ATOM 15460 O O . GLY J 1 43 ? -0.103 49.135 -39.399 1.00 68.51 43 GLY J O 1
ATOM 15461 N N . ASP J 1 44 ? 1.273 47.829 -38.165 1.00 91.33 44 ASP J N 1
ATOM 15462 C CA . ASP J 1 44 ? 1.663 46.991 -39.286 1.00 53.92 44 ASP J CA 1
ATOM 15463 C C . ASP J 1 44 ? 0.465 46.207 -39.809 1.00 60.48 44 ASP J C 1
ATOM 15464 O O . ASP J 1 44 ? -0.519 45.956 -39.095 1.00 57.24 44 ASP J O 1
ATOM 15469 N N . PHE J 1 45 ? 0.573 45.800 -41.077 1.00 54.76 45 PHE J N 1
ATOM 15470 C CA . PHE J 1 45 ? -0.499 45.102 -41.775 1.00 46.42 45 PHE J CA 1
ATOM 15471 C C . PHE J 1 45 ? -1.787 45.907 -41.784 1.00 56.42 45 PHE J C 1
ATOM 15472 O O . PHE J 1 45 ? -2.879 45.341 -41.890 1.00 65.13 45 PHE J O 1
ATOM 15480 N N . THR J 1 46 ? -1.681 47.255 -41.607 1.00 67.65 46 THR J N 1
ATOM 15481 C CA . THR J 1 46 ? -2.878 47.932 -42.060 1.00 61.06 46 THR J CA 1
ATOM 15482 C C . THR J 1 46 ? -2.646 48.483 -43.470 1.00 64.92 46 THR J C 1
ATOM 15483 O O . THR J 1 46 ? -1.502 48.757 -43.868 1.00 34.46 46 THR J O 1
ATOM 15487 N N . PRO J 1 47 ? -3.706 48.628 -44.270 1.00 60.05 47 PRO J N 1
ATOM 15488 C CA . PRO J 1 47 ? -3.505 48.971 -45.685 1.00 45.00 47 PRO J CA 1
ATOM 15489 C C . PRO J 1 47 ? -2.967 50.379 -45.940 1.00 62.07 47 PRO J C 1
ATOM 15490 O O . PRO J 1 47 ? -2.077 50.555 -46.784 1.00 44.00 47 PRO J O 1
ATOM 15494 N N . VAL J 1 48 ? -3.487 51.402 -45.256 1.00 59.34 48 VAL J N 1
ATOM 15495 C CA . VAL J 1 48 ? -3.035 52.761 -45.567 1.00 49.10 48 VAL J CA 1
ATOM 15496 C C . VAL J 1 48 ? -1.565 52.928 -45.198 1.00 52.91 48 VAL J C 1
ATOM 15497 O O . VAL J 1 48 ? -0.772 53.476 -45.978 1.00 40.48 48 VAL J O 1
ATOM 15501 N N . CYS J 1 49 ? -1.179 52.431 -44.007 1.00 52.66 49 CYS J N 1
ATOM 15502 C CA . CYS J 1 49 ? 0.226 52.463 -43.591 1.00 46.65 49 CYS J CA 1
ATOM 15503 C C . CYS J 1 49 ? 1.129 51.747 -44.596 1.00 52.88 49 CYS J C 1
ATOM 15504 O O . CYS J 1 49 ? 2.266 52.181 -44.828 1.00 34.13 49 CYS J O 1
ATOM 15507 N N . THR J 1 50 ? 0.630 50.692 -45.248 1.00 56.04 50 THR J N 1
ATOM 15508 C CA . THR J 1 50 ? 1.428 50.027 -46.274 1.00 38.16 50 THR J CA 1
ATOM 15509 C C . THR J 1 50 ? 1.679 50.955 -47.461 1.00 50.34 50 THR J C 1
ATOM 15510 O O . THR J 1 50 ? 2.828 51.127 -47.888 1.00 50.35 50 THR J O 1
ATOM 15514 N N . THR J 1 51 ? 0.628 51.596 -47.990 1.00 47.57 51 THR J N 1
ATOM 15515 C CA . THR J 1 51 ? 0.856 52.527 -49.097 1.00 49.05 51 THR J CA 1
ATOM 15516 C C . THR J 1 51 ? 1.862 53.608 -48.711 1.00 54.66 51 THR J C 1
ATOM 15517 O O . THR J 1 51 ? 2.669 54.029 -49.555 1.00 49.57 51 THR J O 1
ATOM 15521 N N . GLU J 1 52 ? 1.836 54.051 -47.439 1.00 37.81 52 GLU J N 1
ATOM 15522 C CA . GLU J 1 52 ? 2.767 55.087 -46.979 1.00 48.95 52 GLU J CA 1
ATOM 15523 C C . GLU J 1 52 ? 4.201 54.570 -46.989 1.00 56.29 52 GLU J C 1
ATOM 15524 O O . GLU J 1 52 ? 5.117 55.286 -47.415 1.00 45.17 52 GLU J O 1
ATOM 15530 N N . PHE J 1 53 ? 4.415 53.314 -46.568 1.00 47.88 53 PHE J N 1
ATOM 15531 C CA . PHE J 1 53 ? 5.773 52.771 -46.573 1.00 44.64 53 PHE J CA 1
ATOM 15532 C C . PHE J 1 53 ? 6.252 52.525 -47.993 1.00 39.68 53 PHE J C 1
ATOM 15533 O O . PHE J 1 53 ? 7.401 52.841 -48.331 1.00 59.62 53 PHE J O 1
ATOM 15541 N N . TYR J 1 54 ? 5.379 51.992 -48.846 1.00 39.27 54 TYR J N 1
ATOM 15542 C CA . TYR J 1 54 ? 5.726 51.886 -50.259 1.00 48.70 54 TYR J CA 1
ATOM 15543 C C . TYR J 1 54 ? 6.233 53.224 -50.789 1.00 49.25 54 TYR J C 1
ATOM 15544 O O . TYR J 1 54 ? 7.361 53.318 -51.289 1.00 54.55 54 TYR J O 1
ATOM 15553 N N . SER J 1 55 ? 5.415 54.281 -50.645 1.00 62.43 55 SER J N 1
ATOM 15554 C CA . SER J 1 55 ? 5.768 55.618 -51.127 1.00 45.59 55 SER J CA 1
ATOM 15555 C C . SER J 1 55 ? 7.087 56.122 -50.549 1.00 43.01 55 SER J C 1
ATOM 15556 O O . SER J 1 55 ? 7.901 56.683 -51.291 1.00 55.36 55 SER J O 1
ATOM 15559 N N . PHE J 1 56 ? 7.307 55.952 -49.234 1.00 60.06 56 PHE J N 1
ATOM 15560 C CA . PHE J 1 56 ? 8.570 56.364 -48.605 1.00 33.25 56 PHE J CA 1
ATOM 15561 C C . PHE J 1 56 ? 9.763 55.615 -49.198 1.00 56.61 56 PHE J C 1
ATOM 15562 O O . PHE J 1 56 ? 10.806 56.213 -49.492 1.00 49.97 56 PHE J O 1
ATOM 15570 N N . SER J 1 57 ? 9.638 54.295 -49.364 1.00 51.86 57 SER J N 1
ATOM 15571 C CA . SER J 1 57 ? 10.766 53.529 -49.875 1.00 51.49 57 SER J CA 1
ATOM 15572 C C . SER J 1 57 ? 11.033 53.844 -51.335 1.00 33.24 57 SER J C 1
ATOM 15573 O O . SER J 1 57 ? 12.191 53.933 -51.748 1.00 79.79 57 SER J O 1
ATOM 15576 N N . LYS J 1 58 ? 9.986 54.044 -52.128 1.00 53.50 58 LYS J N 1
ATOM 15577 C CA . LYS J 1 58 ? 10.219 54.431 -53.516 1.00 51.17 58 LYS J CA 1
ATOM 15578 C C . LYS J 1 58 ? 10.897 55.796 -53.612 1.00 49.72 58 LYS J C 1
ATOM 15579 O O . LYS J 1 58 ? 11.738 56.012 -54.494 1.00 49.71 58 LYS J O 1
ATOM 15585 N N . LYS J 1 59 ? 10.566 56.727 -52.712 1.00 55.57 59 LYS J N 1
ATOM 15586 C CA . LYS J 1 59 ? 11.151 58.063 -52.749 1.00 48.98 59 LYS J CA 1
ATOM 15587 C C . LYS J 1 59 ? 12.357 58.196 -51.834 1.00 48.94 59 LYS J C 1
ATOM 15588 O O . LYS J 1 59 ? 12.751 59.321 -51.507 1.00 57.96 59 LYS J O 1
ATOM 15594 N N . TYR J 1 60 ? 12.984 57.077 -51.455 1.00 72.64 60 TYR J N 1
ATOM 15595 C CA . TYR J 1 60 ? 13.975 57.120 -50.381 1.00 60.13 60 TYR J CA 1
ATOM 15596 C C . TYR J 1 60 ? 15.181 57.981 -50.735 1.00 36.58 60 TYR J C 1
ATOM 15597 O O . TYR J 1 60 ? 15.830 58.524 -49.836 1.00 67.02 60 TYR J O 1
ATOM 15606 N N . GLU J 1 61 ? 15.502 58.127 -52.028 1.00 73.30 61 GLU J N 1
ATOM 15607 C CA . GLU J 1 61 ? 16.815 58.671 -52.384 1.00 78.10 61 GLU J CA 1
ATOM 15608 C C . GLU J 1 61 ? 16.753 60.176 -52.463 1.00 64.55 61 GLU J C 1
ATOM 15609 O O . GLU J 1 61 ? 17.771 60.858 -52.285 1.00 80.42 61 GLU J O 1
ATOM 15615 N N . GLU J 1 62 ? 15.574 60.705 -52.811 1.00 49.65 62 GLU J N 1
ATOM 15616 C CA . GLU J 1 62 ? 15.309 62.110 -52.546 1.00 63.97 62 GLU J CA 1
ATOM 15617 C C . GLU J 1 62 ? 15.417 62.446 -51.074 1.00 42.17 62 GLU J C 1
ATOM 15618 O O . GLU J 1 62 ? 15.920 63.522 -50.740 1.00 66.46 62 GLU J O 1
ATOM 15624 N N . PHE J 1 63 ? 15.019 61.542 -50.175 1.00 58.98 63 PHE J N 1
ATOM 15625 C CA . PHE J 1 63 ? 15.284 61.818 -48.765 1.00 54.08 63 PHE J CA 1
ATOM 15626 C C . PHE J 1 63 ? 16.780 61.767 -48.485 1.00 46.78 63 PHE J C 1
ATOM 15627 O O . PHE J 1 63 ? 17.300 62.598 -47.732 1.00 61.72 63 PHE J O 1
ATOM 15635 N N . LYS J 1 64 ? 17.498 60.832 -49.119 1.00 70.43 64 LYS J N 1
ATOM 15636 C CA . LYS J 1 64 ? 18.926 60.724 -48.864 1.00 53.65 64 LYS J CA 1
ATOM 15637 C C . LYS J 1 64 ? 19.669 61.927 -49.443 1.00 51.39 64 LYS J C 1
ATOM 15638 O O . LYS J 1 64 ? 20.620 62.430 -48.824 1.00 57.72 64 LYS J O 1
ATOM 15644 N N . LYS J 1 65 ? 19.242 62.410 -50.620 1.00 43.56 65 LYS J N 1
ATOM 15645 C CA . LYS J 1 65 ? 19.910 63.542 -51.258 1.00 47.61 65 LYS J CA 1
ATOM 15646 C C . LYS J 1 65 ? 19.727 64.821 -50.483 1.00 46.70 65 LYS J C 1
ATOM 15647 O O . LYS J 1 65 ? 20.463 65.777 -50.733 1.00 71.73 65 LYS J O 1
ATOM 15653 N N . LEU J 1 66 ? 18.722 64.892 -49.612 1.00 64.14 66 LEU J N 1
ATOM 15654 C CA . LEU J 1 66 ? 18.567 66.023 -48.708 1.00 60.92 66 LEU J CA 1
ATOM 15655 C C . LEU J 1 66 ? 19.166 65.732 -47.344 1.00 59.72 66 LEU J C 1
ATOM 15656 O O . LEU J 1 66 ? 18.849 66.426 -46.374 1.00 57.73 66 LEU J O 1
ATOM 15661 N N . ASN J 1 67 ? 20.025 64.717 -47.253 1.00 53.80 67 ASN J N 1
ATOM 15662 C CA . ASN J 1 67 ? 20.740 64.406 -46.020 1.00 46.92 67 ASN J CA 1
ATOM 15663 C C . ASN J 1 67 ? 19.793 64.075 -44.866 1.00 60.80 67 ASN J C 1
ATOM 15664 O O . ASN J 1 67 ? 20.104 64.347 -43.701 1.00 65.91 67 ASN J O 1
ATOM 15669 N N . THR J 1 68 ? 18.627 63.488 -45.141 1.00 55.37 68 THR J N 1
ATOM 15670 C CA . THR J 1 68 ? 17.734 63.109 -44.054 1.00 67.74 68 THR J CA 1
ATOM 15671 C C . THR J 1 68 ? 17.547 61.595 -44.080 1.00 70.22 68 THR J C 1
ATOM 15672 O O . THR J 1 68 ? 17.492 60.983 -45.156 1.00 62.01 68 THR J O 1
ATOM 15676 N N . GLU J 1 69 ? 17.493 60.992 -42.894 1.00 58.61 69 GLU J N 1
ATOM 15677 C CA . GLU J 1 69 ? 17.131 59.590 -42.751 1.00 63.27 69 GLU J CA 1
ATOM 15678 C C . GLU J 1 69 ? 15.660 59.477 -42.336 1.00 47.76 69 GLU J C 1
ATOM 15679 O O . GLU J 1 69 ? 15.106 60.351 -41.663 1.00 60.77 69 GLU J O 1
ATOM 15685 N N . LEU J 1 70 ? 15.010 58.418 -42.800 1.00 53.23 70 LEU J N 1
ATOM 15686 C CA . LEU J 1 70 ? 13.663 58.099 -42.349 1.00 50.06 70 LEU J CA 1
ATOM 15687 C C . LEU J 1 70 ? 13.708 57.130 -41.175 1.00 46.19 70 LEU J C 1
ATOM 15688 O O . LEU J 1 70 ? 14.566 56.247 -41.100 1.00 67.30 70 LEU J O 1
ATOM 15693 N N . ILE J 1 71 ? 12.752 57.271 -40.268 1.00 40.51 71 ILE J N 1
ATOM 15694 C CA . ILE J 1 71 ? 12.634 56.264 -39.228 1.00 40.57 71 ILE J CA 1
ATOM 15695 C C . ILE J 1 71 ? 11.189 56.209 -38.743 1.00 47.64 71 ILE J C 1
ATOM 15696 O O . ILE J 1 71 ? 10.617 57.221 -38.318 1.00 39.30 71 ILE J O 1
ATOM 15701 N N . GLY J 1 72 ? 10.577 55.023 -38.876 1.00 37.01 72 GLY J N 1
ATOM 15702 C CA . GLY J 1 72 ? 9.176 54.820 -38.565 1.00 49.69 72 GLY J CA 1
ATOM 15703 C C . GLY J 1 72 ? 8.972 54.310 -37.146 1.00 50.83 72 GLY J C 1
ATOM 15704 O O . GLY J 1 72 ? 9.921 54.052 -36.404 1.00 53.96 72 GLY J O 1
ATOM 15705 N N . LEU J 1 73 ? 7.700 54.171 -36.763 1.00 45.97 73 LEU J N 1
ATOM 15706 C CA . LEU J 1 73 ? 7.387 53.824 -35.380 1.00 41.79 73 LEU J CA 1
ATOM 15707 C C . LEU J 1 73 ? 5.934 53.395 -35.265 1.00 50.66 73 LEU J C 1
ATOM 15708 O O . LEU J 1 73 ? 5.056 54.039 -35.846 1.00 46.70 73 LEU J O 1
ATOM 15713 N N . SER J 1 74 ? 5.689 52.340 -34.473 1.00 46.12 74 SER J N 1
ATOM 15714 C CA . SER J 1 74 ? 4.345 51.801 -34.263 1.00 46.72 74 SER J CA 1
ATOM 15715 C C . SER J 1 74 ? 4.350 50.959 -32.992 1.00 59.93 74 SER J C 1
ATOM 15716 O O . SER J 1 74 ? 5.414 50.573 -32.489 1.00 65.72 74 SER J O 1
ATOM 15719 N N . VAL J 1 75 ? 3.141 50.677 -32.472 1.00 36.07 75 VAL J N 1
ATOM 15720 C CA . VAL J 1 75 ? 3.006 49.945 -31.205 1.00 55.82 75 VAL J CA 1
ATOM 15721 C C . VAL J 1 75 ? 3.035 48.429 -31.398 1.00 38.08 75 VAL J C 1
ATOM 15722 O O . VAL J 1 75 ? 2.588 47.662 -30.532 1.00 89.76 75 VAL J O 1
ATOM 15726 N N . ASP J 1 76 ? 3.619 47.994 -32.503 1.00 55.52 76 ASP J N 1
ATOM 15727 C CA . ASP J 1 76 ? 3.640 46.596 -32.872 1.00 68.72 76 ASP J CA 1
ATOM 15728 C C . ASP J 1 76 ? 5.005 46.031 -32.536 1.00 56.96 76 ASP J C 1
ATOM 15729 O O . ASP J 1 76 ? 6.010 46.750 -32.416 1.00 46.72 76 ASP J O 1
ATOM 15734 N N . SER J 1 77 ? 4.994 44.737 -32.285 1.00 76.62 77 SER J N 1
ATOM 15735 C CA . SER J 1 77 ? 6.185 44.009 -31.906 1.00 40.84 77 SER J CA 1
ATOM 15736 C C . SER J 1 77 ? 7.206 44.034 -33.037 1.00 62.65 77 SER J C 1
ATOM 15737 O O . SER J 1 77 ? 6.857 44.077 -34.217 1.00 60.42 77 SER J O 1
ATOM 15740 N N . ASN J 1 78 ? 8.490 44.025 -32.674 1.00 66.27 78 ASN J N 1
ATOM 15741 C CA . ASN J 1 78 ? 9.524 44.107 -33.718 1.00 49.89 78 ASN J CA 1
ATOM 15742 C C . ASN J 1 78 ? 9.565 42.866 -34.618 1.00 61.49 78 ASN J C 1
ATOM 15743 O O . ASN J 1 78 ? 10.017 42.941 -35.773 1.00 62.63 78 ASN J O 1
ATOM 15748 N N . ILE J 1 79 ? 9.044 41.734 -34.153 1.00 50.98 79 ILE J N 1
ATOM 15749 C CA . ILE J 1 79 ? 8.874 40.612 -35.071 1.00 53.13 79 ILE J CA 1
ATOM 15750 C C . ILE J 1 79 ? 7.791 40.916 -36.106 1.00 52.16 79 ILE J C 1
ATOM 15751 O O . ILE J 1 79 ? 7.974 40.660 -37.307 1.00 57.93 79 ILE J O 1
ATOM 15756 N N . SER J 1 80 ? 6.688 41.536 -35.686 1.00 43.65 80 SER J N 1
ATOM 15757 C CA . SER J 1 80 ? 5.663 41.871 -36.663 1.00 53.82 80 SER J CA 1
ATOM 15758 C C . SER J 1 80 ? 6.184 42.887 -37.698 1.00 58.15 80 SER J C 1
ATOM 15759 O O . SER J 1 80 ? 5.866 42.791 -38.884 1.00 41.69 80 SER J O 1
ATOM 15762 N N . HIS J 1 81 ? 7.022 43.840 -37.285 1.00 59.19 81 HIS J N 1
ATOM 15763 C CA . HIS J 1 81 ? 7.674 44.736 -38.250 1.00 47.96 81 HIS J CA 1
ATOM 15764 C C . HIS J 1 81 ? 8.413 43.941 -39.314 1.00 55.73 81 HIS J C 1
ATOM 15765 O O . HIS J 1 81 ? 8.240 44.186 -40.509 1.00 58.42 81 HIS J O 1
ATOM 15772 N N . ILE J 1 82 ? 9.275 43.005 -38.892 1.00 48.72 82 ILE J N 1
ATOM 15773 C CA . ILE J 1 82 ? 10.022 42.184 -39.850 1.00 56.39 82 ILE J CA 1
ATOM 15774 C C . ILE J 1 82 ? 9.079 41.429 -40.783 1.00 62.56 82 ILE J C 1
ATOM 15775 O O . ILE J 1 82 ? 9.344 41.320 -41.990 1.00 47.50 82 ILE J O 1
ATOM 15780 N N . GLU J 1 83 ? 7.963 40.897 -40.254 1.00 38.43 83 GLU J N 1
ATOM 15781 C CA . GLU J 1 83 ? 7.076 40.161 -41.149 1.00 56.33 83 GLU J CA 1
ATOM 15782 C C . GLU J 1 83 ? 6.328 41.099 -42.093 1.00 42.97 83 GLU J C 1
ATOM 15783 O O . GLU J 1 83 ? 6.111 40.750 -43.259 1.00 66.51 83 GLU J O 1
ATOM 15789 N N . TRP J 1 84 ? 5.980 42.303 -41.633 1.00 60.68 84 TRP J N 1
ATOM 15790 C CA . TRP J 1 84 ? 5.414 43.312 -42.526 1.00 49.33 84 TRP J CA 1
ATOM 15791 C C . TRP J 1 84 ? 6.399 43.704 -43.622 1.00 46.83 84 TRP J C 1
ATOM 15792 O O . TRP J 1 84 ? 6.043 43.721 -44.804 1.00 56.86 84 TRP J O 1
ATOM 15803 N N . VAL J 1 85 ? 7.638 44.049 -43.249 1.00 51.58 85 VAL J N 1
ATOM 15804 C CA . VAL J 1 85 ? 8.661 44.371 -44.249 1.00 59.21 85 VAL J CA 1
ATOM 15805 C C . VAL J 1 85 ? 8.847 43.241 -45.249 1.00 49.22 85 VAL J C 1
ATOM 15806 O O . VAL J 1 85 ? 9.047 43.481 -46.447 1.00 74.24 85 VAL J O 1
ATOM 15810 N N . MET J 1 86 ? 8.787 41.992 -44.787 1.00 59.97 86 MET J N 1
ATOM 15811 C CA . MET J 1 86 ? 8.975 40.901 -45.734 1.00 47.40 86 MET J CA 1
ATOM 15812 C C . MET J 1 86 ? 7.799 40.786 -46.684 1.00 51.57 86 MET J C 1
ATOM 15813 O O . MET J 1 86 ? 8.003 40.545 -47.881 1.00 58.57 86 MET J O 1
ATOM 15818 N N . TRP J 1 87 ? 6.577 41.013 -46.192 1.00 41.72 87 TRP J N 1
ATOM 15819 C CA . TRP J 1 87 ? 5.407 41.004 -47.072 1.00 44.85 87 TRP J CA 1
ATOM 15820 C C . TRP J 1 87 ? 5.495 42.105 -48.127 1.00 59.48 87 TRP J C 1
ATOM 15821 O O . TRP J 1 87 ? 5.079 41.908 -49.279 1.00 56.76 87 TRP J O 1
ATOM 15832 N N . ILE J 1 88 ? 5.991 43.287 -47.735 1.00 42.64 88 ILE J N 1
ATOM 15833 C CA . ILE J 1 88 ? 6.099 44.412 -48.666 1.00 52.46 88 ILE J CA 1
ATOM 15834 C C . ILE J 1 88 ? 7.129 44.106 -49.741 1.00 41.66 88 ILE J C 1
ATOM 15835 O O . ILE J 1 88 ? 6.920 44.391 -50.926 1.00 78.33 88 ILE J O 1
ATOM 15840 N N . GLU J 1 89 ? 8.274 43.551 -49.329 1.00 74.19 89 GLU J N 1
ATOM 15841 C CA . GLU J 1 89 ? 9.350 43.245 -50.265 1.00 82.20 89 GLU J CA 1
ATOM 15842 C C . GLU J 1 89 ? 8.898 42.262 -51.335 1.00 68.92 89 GLU J C 1
ATOM 15843 O O . GLU J 1 89 ? 9.296 42.358 -52.505 1.00 74.35 89 GLU J O 1
ATOM 15849 N N . LYS J 1 90 ? 8.035 41.335 -50.970 1.00 50.69 90 LYS J N 1
ATOM 15850 C CA . LYS J 1 90 ? 7.676 40.319 -51.935 1.00 70.74 90 LYS J CA 1
ATOM 15851 C C . LYS J 1 90 ? 6.336 40.551 -52.633 1.00 41.28 90 LYS J C 1
ATOM 15852 O O . LYS J 1 90 ? 6.145 40.032 -53.733 1.00 111.99 90 LYS J O 1
ATOM 15858 N N . ASN J 1 91 ? 5.409 41.339 -52.081 1.00 64.60 91 ASN J N 1
ATOM 15859 C CA . ASN J 1 91 ? 4.189 41.633 -52.842 1.00 51.09 91 ASN J CA 1
ATOM 15860 C C . ASN J 1 91 ? 4.267 42.927 -53.656 1.00 60.32 91 ASN J C 1
ATOM 15861 O O . ASN J 1 91 ? 3.749 42.992 -54.777 1.00 72.53 91 ASN J O 1
ATOM 15866 N N . LEU J 1 92 ? 4.862 43.971 -53.100 1.00 53.43 92 LEU J N 1
ATOM 15867 C CA . LEU J 1 92 ? 4.991 45.244 -53.777 1.00 40.65 92 LEU J CA 1
ATOM 15868 C C . LEU J 1 92 ? 6.370 45.426 -54.397 1.00 55.94 92 LEU J C 1
ATOM 15869 O O . LEU J 1 92 ? 6.645 46.494 -54.952 1.00 85.79 92 LEU J O 1
ATOM 15874 N N . LYS J 1 93 ? 7.262 44.434 -54.264 1.00 54.37 93 LYS J N 1
ATOM 15875 C CA . LYS J 1 93 ? 8.525 44.420 -55.001 1.00 56.26 93 LYS J CA 1
ATOM 15876 C C . LYS J 1 93 ? 9.443 45.600 -54.632 1.00 45.66 93 LYS J C 1
ATOM 15877 O O . LYS J 1 93 ? 10.046 46.218 -55.509 1.00 79.82 93 LYS J O 1
ATOM 15883 N N . VAL J 1 94 ? 9.522 45.973 -53.355 1.00 47.37 94 VAL J N 1
ATOM 15884 C CA . VAL J 1 94 ? 10.414 47.062 -52.955 1.00 69.14 94 VAL J CA 1
ATOM 15885 C C . VAL J 1 94 ? 10.930 46.769 -51.558 1.00 59.05 94 VAL J C 1
ATOM 15886 O O . VAL J 1 94 ? 10.229 46.187 -50.725 1.00 50.79 94 VAL J O 1
ATOM 15890 N N . GLU J 1 95 ? 12.175 47.139 -51.296 1.00 64.20 95 GLU J N 1
ATOM 15891 C CA . GLU J 1 95 ? 12.757 46.787 -50.013 1.00 81.66 95 GLU J CA 1
ATOM 15892 C C . GLU J 1 95 ? 12.700 48.029 -49.127 1.00 72.72 95 GLU J C 1
ATOM 15893 O O . GLU J 1 95 ? 13.179 49.091 -49.537 1.00 97.05 95 GLU J O 1
ATOM 15899 N N . VAL J 1 96 ? 12.072 47.919 -47.952 1.00 62.74 96 VAL J N 1
ATOM 15900 C CA . VAL J 1 96 ? 11.987 49.029 -46.995 1.00 55.49 96 VAL J CA 1
ATOM 15901 C C . VAL J 1 96 ? 13.370 49.262 -46.394 1.00 37.69 96 VAL J C 1
ATOM 15902 O O . VAL J 1 96 ? 13.859 48.428 -45.615 1.00 70.46 96 VAL J O 1
ATOM 15906 N N . PRO J 1 97 ? 14.030 50.369 -46.723 1.00 60.77 97 PRO J N 1
ATOM 15907 C CA . PRO J 1 97 ? 15.446 50.559 -46.360 1.00 51.34 97 PRO J CA 1
ATOM 15908 C C . PRO J 1 97 ? 15.683 51.354 -45.088 1.00 54.05 97 PRO J C 1
ATOM 15909 O O . PRO J 1 97 ? 16.829 51.757 -44.856 1.00 81.43 97 PRO J O 1
ATOM 15913 N N . PHE J 1 98 ? 14.656 51.642 -44.307 1.00 56.54 98 PHE J N 1
ATOM 15914 C CA . PHE J 1 98 ? 14.871 52.454 -43.126 1.00 49.44 98 PHE J CA 1
ATOM 15915 C C . PHE J 1 98 ? 14.399 51.711 -41.885 1.00 38.07 98 PHE J C 1
ATOM 15916 O O . PHE J 1 98 ? 13.653 50.724 -41.976 1.00 67.66 98 PHE J O 1
ATOM 15924 N N . PRO J 1 99 ? 14.868 52.114 -40.711 1.00 47.04 99 PRO J N 1
ATOM 15925 C CA . PRO J 1 99 ? 14.484 51.387 -39.501 1.00 40.29 99 PRO J CA 1
ATOM 15926 C C . PRO J 1 99 ? 13.053 51.710 -39.095 1.00 43.18 99 PRO J C 1
ATOM 15927 O O . PRO J 1 99 ? 12.539 52.807 -39.333 1.00 67.76 99 PRO J O 1
ATOM 15931 N N . ILE J 1 100 ? 12.405 50.727 -38.479 1.00 54.13 100 ILE J N 1
ATOM 15932 C CA . ILE J 1 100 ? 11.078 50.893 -37.896 1.00 54.44 100 ILE J CA 1
ATOM 15933 C C . ILE J 1 100 ? 11.190 50.626 -36.391 1.00 48.29 100 ILE J C 1
ATOM 15934 O O . ILE J 1 100 ? 11.603 49.535 -35.974 1.00 52.39 100 ILE J O 1
ATOM 15939 N N . ILE J 1 101 ? 10.841 51.634 -35.584 1.00 67.15 101 ILE J N 1
ATOM 15940 C CA . ILE J 1 101 ? 10.886 51.526 -34.129 1.00 33.74 101 ILE J CA 1
ATOM 15941 C C . ILE J 1 101 ? 9.714 50.687 -33.642 1.00 52.02 101 ILE J C 1
ATOM 15942 O O . ILE J 1 101 ? 8.547 50.977 -33.956 1.00 63.91 101 ILE J O 1
ATOM 15947 N N . ALA J 1 102 ? 10.011 49.672 -32.833 1.00 47.95 102 ALA J N 1
ATOM 15948 C CA . ALA J 1 102 ? 8.972 48.895 -32.161 1.00 41.57 102 ALA J CA 1
ATOM 15949 C C . ALA J 1 102 ? 8.779 49.416 -30.750 1.00 53.60 102 ALA J C 1
ATOM 15950 O O . ALA J 1 102 ? 9.713 49.413 -29.936 1.00 62.01 102 ALA J O 1
ATOM 15952 N N . ASP J 1 103 ? 7.565 49.859 -30.471 1.00 51.90 103 ASP J N 1
ATOM 15953 C CA . ASP J 1 103 ? 7.207 50.335 -29.139 1.00 54.83 103 ASP J CA 1
ATOM 15954 C C . ASP J 1 103 ? 5.828 49.825 -28.795 1.00 89.81 103 ASP J C 1
ATOM 15955 O O . ASP J 1 103 ? 4.825 50.533 -28.960 1.00 72.58 103 ASP J O 1
ATOM 15960 N N . PRO J 1 104 ? 5.729 48.596 -28.281 1.00 73.90 104 PRO J N 1
ATOM 15961 C CA . PRO J 1 104 ? 4.501 48.199 -27.584 1.00 49.31 104 PRO J CA 1
ATOM 15962 C C . PRO J 1 104 ? 4.527 48.836 -26.207 1.00 74.50 104 PRO J C 1
ATOM 15963 O O . PRO J 1 104 ? 5.564 49.365 -25.786 1.00 87.94 104 PRO J O 1
ATOM 15967 N N . MET J 1 105 ? 3.364 48.855 -25.538 1.00 47.98 105 MET J N 1
ATOM 15968 C CA . MET J 1 105 ? 3.203 49.662 -24.323 1.00 72.94 105 MET J CA 1
ATOM 15969 C C . MET J 1 105 ? 3.146 51.163 -24.635 1.00 73.44 105 MET J C 1
ATOM 15970 O O . MET J 1 105 ? 2.562 51.946 -23.870 1.00 84.88 105 MET J O 1
ATOM 15975 N N . GLY J 1 106 ? 3.797 51.583 -25.718 1.00 51.78 106 GLY J N 1
ATOM 15976 C CA . GLY J 1 106 ? 3.641 52.941 -26.208 1.00 66.37 106 GLY J CA 1
ATOM 15977 C C . GLY J 1 106 ? 4.386 53.985 -25.395 1.00 55.32 106 GLY J C 1
ATOM 15978 O O . GLY J 1 106 ? 3.933 55.132 -25.324 1.00 53.30 106 GLY J O 1
ATOM 15979 N N . ASN J 1 107 ? 5.534 53.635 -24.795 1.00 71.89 107 ASN J N 1
ATOM 15980 C CA . ASN J 1 107 ? 6.211 54.590 -23.924 1.00 64.06 107 ASN J CA 1
ATOM 15981 C C . ASN J 1 107 ? 6.774 55.751 -24.721 1.00 63.32 107 ASN J C 1
ATOM 15982 O O . ASN J 1 107 ? 6.602 56.913 -24.353 1.00 92.82 107 ASN J O 1
ATOM 15987 N N . VAL J 1 108 ? 7.510 55.462 -25.781 1.00 57.05 108 VAL J N 1
ATOM 15988 C CA . VAL J 1 108 ? 7.985 56.570 -26.610 1.00 75.97 108 VAL J CA 1
ATOM 15989 C C . VAL J 1 108 ? 6.814 57.241 -27.348 1.00 60.08 108 VAL J C 1
ATOM 15990 O O . VAL J 1 108 ? 6.830 58.468 -27.527 1.00 61.11 108 VAL J O 1
ATOM 15994 N N . ALA J 1 109 ? 5.750 56.497 -27.692 1.00 46.13 109 ALA J N 1
ATOM 15995 C CA . ALA J 1 109 ? 4.608 57.123 -28.357 1.00 46.74 109 ALA J CA 1
ATOM 15996 C C . ALA J 1 109 ? 3.907 58.145 -27.457 1.00 47.33 109 ALA J C 1
ATOM 15997 O O . ALA J 1 109 ? 3.455 59.193 -27.933 1.00 68.12 109 ALA J O 1
ATOM 15999 N N . LYS J 1 110 ? 3.779 57.854 -26.161 1.00 59.65 110 LYS J N 1
ATOM 16000 C CA . LYS J 1 110 ? 3.087 58.792 -25.280 1.00 64.57 110 LYS J CA 1
ATOM 16001 C C . LYS J 1 110 ? 3.952 60.009 -25.027 1.00 64.77 110 LYS J C 1
ATOM 16002 O O . LYS J 1 110 ? 3.456 61.144 -24.991 1.00 61.18 110 LYS J O 1
ATOM 16008 N N . ARG J 1 111 ? 5.254 59.780 -24.862 1.00 50.45 111 ARG J N 1
ATOM 16009 C CA . ARG J 1 111 ? 6.236 60.832 -24.682 1.00 55.86 111 ARG J CA 1
ATOM 16010 C C . ARG J 1 111 ? 6.231 61.847 -25.839 1.00 47.08 111 ARG J C 1
ATOM 16011 O O . ARG J 1 111 ? 6.326 63.037 -25.583 1.00 68.95 111 ARG J O 1
ATOM 16019 N N . LEU J 1 112 ? 5.994 61.448 -27.083 1.00 58.13 112 LEU J N 1
ATOM 16020 C CA . LEU J 1 112 ? 5.889 62.380 -28.209 1.00 41.56 112 LEU J CA 1
ATOM 16021 C C . LEU J 1 112 ? 4.445 62.780 -28.559 1.00 50.12 112 LEU J C 1
ATOM 16022 O O . LEU J 1 112 ? 4.206 63.273 -29.664 1.00 55.85 112 LEU J O 1
ATOM 16027 N N . GLY J 1 113 ? 3.478 62.554 -27.674 1.00 74.22 113 GLY J N 1
ATOM 16028 C CA . GLY J 1 113 ? 2.093 62.917 -27.976 1.00 77.39 113 GLY J CA 1
ATOM 16029 C C . GLY J 1 113 ? 1.554 62.302 -29.252 1.00 55.08 113 GLY J C 1
ATOM 16030 O O . GLY J 1 113 ? 0.878 62.975 -30.040 1.00 52.94 113 GLY J O 1
ATOM 16031 N N . MET J 1 114 ? 1.852 61.039 -29.488 1.00 64.41 114 MET J N 1
ATOM 16032 C CA . MET J 1 114 ? 1.357 60.405 -30.689 1.00 42.91 114 MET J CA 1
ATOM 16033 C C . MET J 1 114 ? 0.074 59.626 -30.457 1.00 70.84 114 MET J C 1
ATOM 16034 O O . MET J 1 114 ? -0.498 59.129 -31.450 1.00 46.36 114 MET J O 1
ATOM 16039 N N . ILE J 1 115 ? -0.413 59.497 -29.199 1.00 33.86 115 ILE J N 1
ATOM 16040 C CA . ILE J 1 115 ? -1.678 58.781 -28.976 1.00 90.84 115 ILE J CA 1
ATOM 16041 C C . ILE J 1 115 ? -2.735 59.860 -28.759 1.00 48.04 115 ILE J C 1
ATOM 16042 O O . ILE J 1 115 ? -2.583 60.718 -27.881 1.00 49.69 115 ILE J O 1
ATOM 16047 N N . HIS J 1 116 ? -3.806 59.838 -29.545 1.00 59.50 116 HIS J N 1
ATOM 16048 C CA . HIS J 1 116 ? -4.829 60.865 -29.416 1.00 46.52 116 HIS J CA 1
ATOM 16049 C C . HIS J 1 116 ? -6.108 60.269 -28.817 1.00 58.96 116 HIS J C 1
ATOM 16050 O O . HIS J 1 116 ? -6.094 59.224 -28.144 1.00 76.73 116 HIS J O 1
ATOM 16057 N N . ALA J 1 117 ? -7.220 60.968 -29.016 1.00 66.16 117 ALA J N 1
ATOM 16058 C CA . ALA J 1 117 ? -8.457 60.645 -28.317 1.00 63.06 117 ALA J CA 1
ATOM 16059 C C . ALA J 1 117 ? -9.331 59.642 -29.058 1.00 56.79 117 ALA J C 1
ATOM 16060 O O . ALA J 1 117 ? -10.284 59.121 -28.468 1.00 106.04 117 ALA J O 1
ATOM 16062 N N . GLU J 1 118 ? -9.023 59.341 -30.316 1.00 84.67 118 GLU J N 1
ATOM 16063 C CA . GLU J 1 118 ? -9.891 58.536 -31.157 1.00 80.40 118 GLU J CA 1
ATOM 16064 C C . GLU J 1 118 ? -9.519 57.059 -31.177 1.00 79.50 118 GLU J C 1
ATOM 16065 O O . GLU J 1 118 ? -10.352 56.235 -31.562 1.00 97.15 118 GLU J O 1
ATOM 16071 N N . SER J 1 119 ? -8.303 56.707 -30.767 1.00 83.93 119 SER J N 1
ATOM 16072 C CA . SER J 1 119 ? -7.953 55.317 -30.504 1.00 90.64 119 SER J CA 1
ATOM 16073 C C . SER J 1 119 ? -6.987 55.262 -29.333 1.00 103.64 119 SER J C 1
ATOM 16074 O O . SER J 1 119 ? -5.981 55.985 -29.305 1.00 94.67 119 SER J O 1
ATOM 16077 N N . SER J 1 120 ? -7.304 54.382 -28.387 1.00 92.46 120 SER J N 1
ATOM 16078 C CA . SER J 1 120 ? -6.533 54.146 -27.183 1.00 78.52 120 SER J CA 1
ATOM 16079 C C . SER J 1 120 ? -5.513 53.023 -27.368 1.00 88.91 120 SER J C 1
ATOM 16080 O O . SER J 1 120 ? -4.798 52.670 -26.419 1.00 65.59 120 SER J O 1
ATOM 16083 N N . THR J 1 121 ? -5.437 52.469 -28.589 1.00 76.23 121 THR J N 1
ATOM 16084 C CA . THR J 1 121 ? -4.686 51.257 -28.916 1.00 85.54 121 THR J CA 1
ATOM 16085 C C . THR J 1 121 ? -3.603 51.462 -29.989 1.00 95.18 121 THR J C 1
ATOM 16086 O O . THR J 1 121 ? -2.829 50.525 -30.264 1.00 59.20 121 THR J O 1
ATOM 16090 N N . ALA J 1 122 ? -3.533 52.640 -30.617 1.00 62.54 122 ALA J N 1
ATOM 16091 C CA . ALA J 1 122 ? -2.580 52.860 -31.700 1.00 54.55 122 ALA J CA 1
ATOM 16092 C C . ALA J 1 122 ? -2.265 54.347 -31.812 1.00 47.83 122 ALA J C 1
ATOM 16093 O O . ALA J 1 122 ? -3.058 55.205 -31.400 1.00 57.41 122 ALA J O 1
ATOM 16095 N N . THR J 1 123 ? -1.089 54.639 -32.385 1.00 58.76 123 THR J N 1
ATOM 16096 C CA . THR J 1 123 ? -0.697 56.018 -32.667 1.00 59.13 123 THR J CA 1
ATOM 16097 C C . THR J 1 123 ? -1.569 56.607 -33.783 1.00 65.11 123 THR J C 1
ATOM 16098 O O . THR J 1 123 ? -2.302 55.899 -34.490 1.00 48.57 123 THR J O 1
ATOM 16102 N N . VAL J 1 124 ? -1.479 57.931 -33.946 1.00 39.77 124 VAL J N 1
ATOM 16103 C CA . VAL J 1 124 ? -2.032 58.585 -35.129 1.00 44.90 124 VAL J CA 1
ATOM 16104 C C . VAL J 1 124 ? -0.919 58.604 -36.170 1.00 28.72 124 VAL J C 1
ATOM 16105 O O . VAL J 1 124 ? 0.051 57.843 -36.055 1.00 55.63 124 VAL J O 1
ATOM 16109 N N . ARG J 1 125 ? -1.075 59.412 -37.217 1.00 45.98 125 ARG J N 1
ATOM 16110 C CA . ARG J 1 125 ? -0.035 59.553 -38.236 1.00 38.74 125 ARG J CA 1
ATOM 16111 C C . ARG J 1 125 ? 0.787 60.802 -37.932 1.00 48.08 125 ARG J C 1
ATOM 16112 O O . ARG J 1 125 ? 0.655 61.848 -38.567 1.00 48.08 125 ARG J O 1
ATOM 16120 N N . ALA J 1 126 ? 1.632 60.674 -36.911 1.00 48.18 126 ALA J N 1
ATOM 16121 C CA . ALA J 1 126 ? 2.490 61.775 -36.506 1.00 41.73 126 ALA J CA 1
ATOM 16122 C C . ALA J 1 126 ? 3.740 61.839 -37.381 1.00 44.99 126 ALA J C 1
ATOM 16123 O O . ALA J 1 126 ? 4.235 60.824 -37.887 1.00 42.08 126 ALA J O 1
ATOM 16125 N N . VAL J 1 127 ? 4.235 63.059 -37.578 1.00 41.61 127 VAL J N 1
ATOM 16126 C CA . VAL J 1 127 ? 5.459 63.287 -38.336 1.00 38.29 127 VAL J CA 1
ATOM 16127 C C . VAL J 1 127 ? 6.270 64.358 -37.623 1.00 43.36 127 VAL J C 1
ATOM 16128 O O . VAL J 1 127 ? 5.774 65.468 -37.398 1.00 46.28 127 VAL J O 1
ATOM 16132 N N . PHE J 1 128 ? 7.496 64.016 -37.231 1.00 45.10 128 PHE J N 1
ATOM 16133 C CA . PHE J 1 128 ? 8.448 64.974 -36.690 1.00 27.46 128 PHE J CA 1
ATOM 16134 C C . PHE J 1 128 ? 9.603 65.115 -37.663 1.00 37.69 128 PHE J C 1
ATOM 16135 O O . PHE J 1 128 ? 10.077 64.122 -38.222 1.00 66.04 128 PHE J O 1
ATOM 16143 N N . ILE J 1 129 ? 10.031 66.353 -37.883 1.00 49.15 129 ILE J N 1
ATOM 16144 C CA . ILE J 1 129 ? 11.201 66.657 -38.693 1.00 26.83 129 ILE J CA 1
ATOM 16145 C C . ILE J 1 129 ? 12.252 67.243 -37.768 1.00 51.19 129 ILE J C 1
ATOM 16146 O O . ILE J 1 129 ? 12.059 68.323 -37.193 1.00 54.88 129 ILE J O 1
ATOM 16151 N N . ILE J 1 130 ? 13.358 66.530 -37.618 1.00 59.18 130 ILE J N 1
ATOM 16152 C CA . ILE J 1 130 ? 14.439 66.930 -36.736 1.00 35.66 130 ILE J CA 1
ATOM 16153 C C . ILE J 1 130 ? 15.617 67.295 -37.622 1.00 50.74 130 ILE J C 1
ATOM 16154 O O . ILE J 1 130 ? 15.824 66.671 -38.670 1.00 52.51 130 ILE J O 1
ATOM 16159 N N . ASP J 1 131 ? 16.363 68.331 -37.235 1.00 45.13 131 ASP J N 1
ATOM 16160 C CA . ASP J 1 131 ? 17.451 68.789 -38.084 1.00 39.14 131 ASP J CA 1
ATOM 16161 C C . ASP J 1 131 ? 18.799 68.226 -37.610 1.00 75.39 131 ASP J C 1
ATOM 16162 O O . ASP J 1 131 ? 18.891 67.427 -36.668 1.00 62.69 131 ASP J O 1
ATOM 16167 N N . ASP J 1 132 ? 19.869 68.660 -38.279 1.00 70.91 132 ASP J N 1
ATOM 16168 C CA . ASP J 1 132 ? 21.205 68.155 -38.011 1.00 72.58 132 ASP J CA 1
ATOM 16169 C C . ASP J 1 132 ? 21.695 68.472 -36.607 1.00 73.21 132 ASP J C 1
ATOM 16170 O O . ASP J 1 132 ? 22.720 67.916 -36.203 1.00 83.19 132 ASP J O 1
ATOM 16175 N N . LYS J 1 133 ? 21.031 69.353 -35.857 1.00 48.07 133 LYS J N 1
ATOM 16176 C CA . LYS J 1 133 ? 21.469 69.599 -34.489 1.00 48.29 133 LYS J CA 1
ATOM 16177 C C . LYS J 1 133 ? 20.482 69.038 -33.487 1.00 66.03 133 LYS J C 1
ATOM 16178 O O . LYS J 1 133 ? 20.672 69.199 -32.270 1.00 61.57 133 LYS J O 1
ATOM 16184 N N . GLY J 1 134 ? 19.464 68.336 -33.974 1.00 80.71 134 GLY J N 1
ATOM 16185 C CA . GLY J 1 134 ? 18.523 67.657 -33.125 1.00 35.19 134 GLY J CA 1
ATOM 16186 C C . GLY J 1 134 ? 17.318 68.461 -32.689 1.00 47.33 134 GLY J C 1
ATOM 16187 O O . GLY J 1 134 ? 16.570 67.976 -31.840 1.00 59.55 134 GLY J O 1
ATOM 16188 N N . THR J 1 135 ? 17.097 69.671 -33.217 1.00 55.79 135 THR J N 1
ATOM 16189 C CA . THR J 1 135 ? 15.934 70.453 -32.794 1.00 52.66 135 THR J CA 1
ATOM 16190 C C . THR J 1 135 ? 14.703 70.077 -33.621 1.00 64.45 135 THR J C 1
ATOM 16191 O O . THR J 1 135 ? 14.791 69.738 -34.811 1.00 45.52 135 THR J O 1
ATOM 16195 N N . VAL J 1 136 ? 13.554 70.079 -32.954 1.00 44.55 136 VAL J N 1
ATOM 16196 C CA . VAL J 1 136 ? 12.312 69.727 -33.619 1.00 31.71 136 VAL J CA 1
ATOM 16197 C C . VAL J 1 136 ? 11.876 70.897 -34.478 1.00 43.46 136 VAL J C 1
ATOM 16198 O O . VAL J 1 136 ? 11.685 72.017 -33.986 1.00 49.25 136 VAL J O 1
ATOM 16202 N N . ARG J 1 137 ? 11.716 70.645 -35.768 1.00 36.76 137 ARG J N 1
ATOM 16203 C CA . ARG J 1 137 ? 11.503 71.727 -36.710 1.00 36.98 137 ARG J CA 1
ATOM 16204 C C . ARG J 1 137 ? 10.084 71.834 -37.255 1.00 39.74 137 ARG J C 1
ATOM 16205 O O . ARG J 1 137 ? 9.717 72.908 -37.750 1.00 54.95 137 ARG J O 1
ATOM 16213 N N . LEU J 1 138 ? 9.276 70.776 -37.156 1.00 51.14 138 LEU J N 1
ATOM 16214 C CA . LEU J 1 138 ? 7.986 70.683 -37.832 1.00 37.35 138 LEU J CA 1
ATOM 16215 C C . LEU J 1 138 ? 7.229 69.495 -37.254 1.00 36.88 138 LEU J C 1
ATOM 16216 O O . LEU J 1 138 ? 7.813 68.428 -37.067 1.00 52.41 138 LEU J O 1
ATOM 16221 N N . ILE J 1 139 ? 5.940 69.671 -36.972 1.00 48.45 139 ILE J N 1
ATOM 16222 C CA . ILE J 1 139 ? 5.150 68.601 -36.370 1.00 31.72 139 ILE J CA 1
ATOM 16223 C C . ILE J 1 139 ? 3.828 68.453 -37.108 1.00 40.09 139 ILE J C 1
ATOM 16224 O O . ILE J 1 139 ? 3.084 69.425 -37.272 1.00 49.24 139 ILE J O 1
ATOM 16229 N N . LEU J 1 140 ? 3.532 67.238 -37.539 1.00 45.83 140 LEU J N 1
ATOM 16230 C CA . LEU J 1 140 ? 2.283 66.918 -38.212 1.00 35.51 140 LEU J CA 1
ATOM 16231 C C . LEU J 1 140 ? 1.576 65.791 -37.497 1.00 42.50 140 LEU J C 1
ATOM 16232 O O . LEU J 1 140 ? 2.166 64.729 -37.280 1.00 49.61 140 LEU J O 1
ATOM 16237 N N . TYR J 1 141 ? 0.295 65.998 -37.200 1.00 44.28 141 TYR J N 1
ATOM 16238 C CA . TYR J 1 141 ? -0.590 64.937 -36.715 1.00 31.68 141 TYR J CA 1
ATOM 16239 C C . TYR J 1 141 ? -1.692 64.714 -37.755 1.00 38.77 141 TYR J C 1
ATOM 16240 O O . TYR J 1 141 ? -2.695 65.436 -37.774 1.00 48.72 141 TYR J O 1
ATOM 16249 N N . TYR J 1 142 ? -1.497 63.724 -38.638 1.00 36.45 142 TYR J N 1
ATOM 16250 C CA . TYR J 1 142 ? -2.587 63.290 -39.498 1.00 28.07 142 TYR J CA 1
ATOM 16251 C C . TYR J 1 142 ? -3.372 62.164 -38.822 1.00 56.92 142 TYR J C 1
ATOM 16252 O O . TYR J 1 142 ? -2.808 61.369 -38.053 1.00 43.31 142 TYR J O 1
ATOM 16261 N N . PRO J 1 143 ? -4.669 62.062 -39.107 1.00 40.30 143 PRO J N 1
ATOM 16262 C CA . PRO J 1 143 ? -5.491 61.031 -38.469 1.00 36.40 143 PRO J CA 1
ATOM 16263 C C . PRO J 1 143 ? -5.241 59.670 -39.115 1.00 37.19 143 PRO J C 1
ATOM 16264 O O . PRO J 1 143 ? -4.540 59.543 -40.122 1.00 52.78 143 PRO J O 1
ATOM 16268 N N . MET J 1 144 ? -5.829 58.637 -38.498 1.00 54.49 144 MET J N 1
ATOM 16269 C CA . MET J 1 144 ? -5.633 57.259 -38.958 1.00 51.97 144 MET J CA 1
ATOM 16270 C C . MET J 1 144 ? -6.090 57.070 -40.406 1.00 56.98 144 MET J C 1
ATOM 16271 O O . MET J 1 144 ? -5.407 56.417 -41.206 1.00 52.52 144 MET J O 1
ATOM 16276 N N . GLU J 1 145 ? -7.222 57.674 -40.761 1.00 58.60 145 GLU J N 1
ATOM 16277 C CA . GLU J 1 145 ? -8.075 57.313 -41.888 1.00 38.02 145 GLU J CA 1
ATOM 16278 C C . GLU J 1 145 ? -7.654 57.908 -43.233 1.00 58.48 145 GLU J C 1
ATOM 16279 O O . GLU J 1 145 ? -8.168 57.457 -44.263 1.00 67.22 145 GLU J O 1
ATOM 16285 N N . ILE J 1 146 ? -6.801 58.936 -43.271 1.00 41.41 146 ILE J N 1
ATOM 16286 C CA . ILE J 1 146 ? -6.231 59.427 -44.527 1.00 55.63 146 ILE J CA 1
ATOM 16287 C C . ILE J 1 146 ? -4.715 59.237 -44.494 1.00 34.85 146 ILE J C 1
ATOM 16288 O O . ILE J 1 146 ? -4.062 59.435 -43.463 1.00 51.77 146 ILE J O 1
ATOM 16293 N N . GLY J 1 147 ? -4.155 58.808 -45.602 1.00 48.02 147 GLY J N 1
ATOM 16294 C CA . GLY J 1 147 ? -2.722 58.717 -45.670 1.00 43.05 147 GLY J CA 1
ATOM 16295 C C . GLY J 1 147 ? -2.095 60.086 -45.823 1.00 50.91 147 GLY J C 1
ATOM 16296 O O . GLY J 1 147 ? -2.759 61.070 -46.166 1.00 45.39 147 GLY J O 1
ATOM 16297 N N . ARG J 1 148 ? -0.784 60.134 -45.567 1.00 48.42 148 ARG J N 1
ATOM 16298 C CA . ARG J 1 148 ? -0.017 61.371 -45.648 1.00 41.35 148 ARG J CA 1
ATOM 16299 C C . ARG J 1 148 ? 0.400 61.634 -47.087 1.00 33.95 148 ARG J C 1
ATOM 16300 O O . ARG J 1 148 ? 0.359 60.745 -47.942 1.00 54.41 148 ARG J O 1
ATOM 16308 N N . ASN J 1 149 ? 0.803 62.881 -47.341 1.00 49.22 149 ASN J N 1
ATOM 16309 C CA . ASN J 1 149 ? 1.390 63.310 -48.612 1.00 33.80 149 ASN J CA 1
ATOM 16310 C C . ASN J 1 149 ? 2.905 63.380 -48.440 1.00 55.31 149 ASN J C 1
ATOM 16311 O O . ASN J 1 149 ? 3.419 64.258 -47.736 1.00 63.67 149 ASN J O 1
ATOM 16316 N N . ILE J 1 150 ? 3.623 62.474 -49.102 1.00 54.59 150 ILE J N 1
ATOM 16317 C CA . ILE J 1 150 ? 5.051 62.349 -48.816 1.00 42.12 150 ILE J CA 1
ATOM 16318 C C . ILE J 1 150 ? 5.823 63.450 -49.523 1.00 43.78 150 ILE J C 1
ATOM 16319 O O . ILE J 1 150 ? 6.782 64.005 -48.975 1.00 54.81 150 ILE J O 1
ATOM 16324 N N . ASP J 1 151 ? 5.409 63.801 -50.741 1.00 54.36 151 ASP J N 1
ATOM 16325 C CA . ASP J 1 151 ? 6.021 64.943 -51.406 1.00 53.88 151 ASP J CA 1
ATOM 16326 C C . ASP J 1 151 ? 5.887 66.240 -50.609 1.00 51.30 151 ASP J C 1
ATOM 16327 O O . ASP J 1 151 ? 6.752 67.114 -50.735 1.00 70.11 151 ASP J O 1
ATOM 16332 N N . GLU J 1 152 ? 4.884 66.371 -49.737 1.00 41.57 152 GLU J N 1
ATOM 16333 C CA . GLU J 1 152 ? 4.824 67.584 -48.918 1.00 46.70 152 GLU J CA 1
ATOM 16334 C C . GLU J 1 152 ? 5.881 67.580 -47.810 1.00 40.92 152 GLU J C 1
ATOM 16335 O O . GLU J 1 152 ? 6.444 68.631 -47.476 1.00 49.02 152 GLU J O 1
ATOM 16341 N N . ILE J 1 153 ? 6.188 66.412 -47.253 1.00 33.99 153 ILE J N 1
ATOM 16342 C CA . ILE J 1 153 ? 7.306 66.309 -46.316 1.00 40.23 153 ILE J CA 1
ATOM 16343 C C . ILE J 1 153 ? 8.627 66.698 -46.995 1.00 55.81 153 ILE J C 1
ATOM 16344 O O . ILE J 1 153 ? 9.465 67.399 -46.410 1.00 46.59 153 ILE J O 1
ATOM 16349 N N . LEU J 1 154 ? 8.834 66.262 -48.240 1.00 45.91 154 LEU J N 1
ATOM 16350 C CA . LEU J 1 154 ? 10.065 66.616 -48.942 1.00 44.28 154 LEU J CA 1
ATOM 16351 C C . LEU J 1 154 ? 10.130 68.114 -49.186 1.00 40.55 154 LEU J C 1
ATOM 16352 O O . LEU J 1 154 ? 11.145 68.764 -48.903 1.00 54.92 154 LEU J O 1
ATOM 16357 N N . ARG J 1 155 ? 9.041 68.674 -49.717 1.00 50.87 155 ARG J N 1
ATOM 16358 C CA . ARG J 1 155 ? 8.934 70.116 -49.921 1.00 27.20 155 ARG J CA 1
ATOM 16359 C C . ARG J 1 155 ? 9.294 70.892 -48.653 1.00 49.55 155 ARG J C 1
ATOM 16360 O O . ARG J 1 155 ? 9.937 71.951 -48.723 1.00 44.62 155 ARG J O 1
ATOM 16368 N N . ALA J 1 156 ? 8.897 70.378 -47.481 1.00 33.14 156 ALA J N 1
ATOM 16369 C CA . ALA J 1 156 ? 9.150 71.109 -46.243 1.00 36.46 156 ALA J CA 1
ATOM 16370 C C . ALA J 1 156 ? 10.613 71.014 -45.835 1.00 48.81 156 ALA J C 1
ATOM 16371 O O . ALA J 1 156 ? 11.182 71.988 -45.329 1.00 64.89 156 ALA J O 1
ATOM 16373 N N . ILE J 1 157 ? 11.244 69.855 -46.051 1.00 58.69 157 ILE J N 1
ATOM 16374 C CA . ILE J 1 157 ? 12.671 69.737 -45.751 1.00 39.27 157 ILE J CA 1
ATOM 16375 C C . ILE J 1 157 ? 13.485 70.666 -46.650 1.00 45.97 157 ILE J C 1
ATOM 16376 O O . ILE J 1 157 ? 14.343 71.414 -46.170 1.00 57.97 157 ILE J O 1
ATOM 16381 N N . ARG J 1 158 ? 13.220 70.651 -47.963 1.00 34.21 158 ARG J N 1
ATOM 16382 C CA . ARG J 1 158 ? 13.889 71.581 -48.871 1.00 38.72 158 ARG J CA 1
ATOM 16383 C C . ARG J 1 158 ? 13.804 73.014 -48.371 1.00 46.96 158 ARG J C 1
ATOM 16384 O O . ARG J 1 158 ? 14.822 73.711 -48.251 1.00 67.74 158 ARG J O 1
ATOM 16392 N N . ALA J 1 159 ? 12.587 73.449 -48.033 1.00 44.57 159 ALA J N 1
ATOM 16393 C CA . ALA J 1 159 ? 12.401 74.814 -47.547 1.00 52.45 159 ALA J CA 1
ATOM 16394 C C . ALA J 1 159 ? 13.146 75.040 -46.231 1.00 45.57 159 ALA J C 1
ATOM 16395 O O . ALA J 1 159 ? 13.874 76.031 -46.079 1.00 49.18 159 ALA J O 1
ATOM 16397 N N . LEU J 1 160 ? 12.997 74.114 -45.273 1.00 41.91 160 LEU J N 1
ATOM 16398 C CA . LEU J 1 160 ? 13.659 74.280 -43.981 1.00 38.25 160 LEU J CA 1
ATOM 16399 C C . LEU J 1 160 ? 15.174 74.360 -44.139 1.00 55.03 160 LEU J C 1
ATOM 16400 O O . LEU J 1 160 ? 15.840 75.137 -43.439 1.00 67.69 160 LEU J O 1
ATOM 16405 N N . GLN J 1 161 ? 15.734 73.575 -45.067 1.00 54.37 161 GLN J N 1
ATOM 16406 C CA . GLN J 1 161 ? 17.179 73.595 -45.297 1.00 35.82 161 GLN J CA 1
ATOM 16407 C C . GLN J 1 161 ? 17.625 74.887 -45.970 1.00 46.79 161 GLN J C 1
ATOM 16408 O O . GLN J 1 161 ? 18.643 75.469 -45.564 1.00 65.61 161 GLN J O 1
ATOM 16414 N N . LEU J 1 162 ? 16.864 75.362 -46.975 1.00 42.57 162 LEU J N 1
ATOM 16415 C CA . LEU J 1 162 ? 17.145 76.664 -47.595 1.00 49.35 162 LEU J CA 1
ATOM 16416 C C . LEU J 1 162 ? 17.131 77.793 -46.565 1.00 36.72 162 LEU J C 1
ATOM 16417 O O . LEU J 1 162 ? 17.897 78.755 -46.678 1.00 65.77 162 LEU J O 1
ATOM 16422 N N . VAL J 1 163 ? 16.221 77.724 -45.591 1.00 65.42 163 VAL J N 1
ATOM 16423 C CA . VAL J 1 163 ? 16.176 78.716 -44.519 1.00 49.93 163 VAL J CA 1
ATOM 16424 C C . VAL J 1 163 ? 17.477 78.720 -43.726 1.00 42.63 163 VAL J C 1
ATOM 16425 O O . VAL J 1 163 ? 18.059 79.781 -43.470 1.00 74.27 163 VAL J O 1
ATOM 16429 N N . ASP J 1 164 ? 17.957 77.539 -43.327 1.00 72.02 164 ASP J N 1
ATOM 16430 C CA . ASP J 1 164 ? 19.216 77.446 -42.589 1.00 56.69 164 ASP J CA 1
ATOM 16431 C C . ASP J 1 164 ? 20.415 77.940 -43.397 1.00 56.90 164 ASP J C 1
ATOM 16432 O O . ASP J 1 164 ? 21.396 78.393 -42.795 1.00 90.23 164 ASP J O 1
ATOM 16437 N N . LYS J 1 165 ? 20.375 77.830 -44.739 1.00 57.02 165 LYS J N 1
ATOM 16438 C CA . LYS J 1 165 ? 21.531 78.173 -45.576 1.00 51.73 165 LYS J CA 1
ATOM 16439 C C . LYS J 1 165 ? 21.572 79.663 -45.869 1.00 54.75 165 LYS J C 1
ATOM 16440 O O . LYS J 1 165 ? 22.601 80.320 -45.677 1.00 89.13 165 LYS J O 1
ATOM 16446 N N . ALA J 1 166 ? 20.467 80.203 -46.378 1.00 53.77 166 ALA J N 1
ATOM 16447 C CA . ALA J 1 166 ? 20.414 81.551 -46.916 1.00 53.50 166 ALA J CA 1
ATOM 16448 C C . ALA J 1 166 ? 19.807 82.570 -45.964 1.00 60.14 166 ALA J C 1
ATOM 16449 O O . ALA J 1 166 ? 19.648 83.729 -46.365 1.00 76.12 166 ALA J O 1
ATOM 16451 N N . GLY J 1 167 ? 19.472 82.176 -44.731 1.00 58.41 167 GLY J N 1
ATOM 16452 C CA . GLY J 1 167 ? 18.768 83.043 -43.809 1.00 52.88 167 GLY J CA 1
ATOM 16453 C C . GLY J 1 167 ? 17.609 83.777 -44.455 1.00 57.80 167 GLY J C 1
ATOM 16454 O O . GLY J 1 167 ? 17.572 85.014 -44.445 1.00 89.42 167 GLY J O 1
ATOM 16455 N N . VAL J 1 168 ? 16.682 83.028 -45.061 1.00 61.03 168 VAL J N 1
ATOM 16456 C CA . VAL J 1 168 ? 15.496 83.588 -45.705 1.00 39.75 168 VAL J CA 1
ATOM 16457 C C . VAL J 1 168 ? 14.282 82.876 -45.128 1.00 45.17 168 VAL J C 1
ATOM 16458 O O . VAL J 1 168 ? 14.391 82.123 -44.148 1.00 43.06 168 VAL J O 1
ATOM 16462 N N . VAL J 1 169 ? 13.121 83.108 -45.740 1.00 50.06 169 VAL J N 1
ATOM 16463 C CA . VAL J 1 169 ? 11.867 82.464 -45.358 1.00 51.40 169 VAL J CA 1
ATOM 16464 C C . VAL J 1 169 ? 11.122 82.125 -46.647 1.00 52.00 169 VAL J C 1
ATOM 16465 O O . VAL J 1 169 ? 11.110 82.917 -47.596 1.00 66.75 169 VAL J O 1
ATOM 16469 N N . THR J 1 170 ? 10.530 80.929 -46.697 1.00 48.78 170 THR J N 1
ATOM 16470 C CA . THR J 1 170 ? 9.915 80.571 -47.969 1.00 36.86 170 THR J CA 1
ATOM 16471 C C . THR J 1 170 ? 8.464 81.056 -48.022 1.00 55.29 170 THR J C 1
ATOM 16472 O O . THR J 1 170 ? 7.765 81.036 -47.004 1.00 46.35 170 THR J O 1
ATOM 16476 N N . PRO J 1 171 ? 7.964 81.510 -49.170 1.00 39.17 171 PRO J N 1
ATOM 16477 C CA . PRO J 1 171 ? 6.541 81.860 -49.247 1.00 49.00 171 PRO J CA 1
ATOM 16478 C C . PRO J 1 171 ? 5.660 80.625 -49.273 1.00 44.18 171 PRO J C 1
ATOM 16479 O O . PRO J 1 171 ? 6.151 79.492 -49.389 1.00 57.43 171 PRO J O 1
ATOM 16483 N N . ALA J 1 172 ? 4.349 80.862 -49.207 1.00 44.47 172 ALA J N 1
ATOM 16484 C CA . ALA J 1 172 ? 3.350 79.797 -49.261 1.00 40.07 172 ALA J CA 1
ATOM 16485 C C . ALA J 1 172 ? 3.406 79.015 -50.575 1.00 48.27 172 ALA J C 1
ATOM 16486 O O . ALA J 1 172 ? 3.546 79.592 -51.658 1.00 58.36 172 ALA J O 1
ATOM 16488 N N . ASN J 1 173 ? 3.256 77.689 -50.467 1.00 49.26 173 ASN J N 1
ATOM 16489 C CA . ASN J 1 173 ? 3.286 76.754 -51.595 1.00 42.12 173 ASN J CA 1
ATOM 16490 C C . ASN J 1 173 ? 4.611 76.798 -52.352 1.00 66.58 173 ASN J C 1
ATOM 16491 O O . ASN J 1 173 ? 4.679 76.326 -53.504 1.00 54.84 173 ASN J O 1
ATOM 16496 N N . TRP J 1 174 ? 5.657 77.344 -51.712 1.00 40.50 174 TRP J N 1
ATOM 16497 C CA . TRP J 1 174 ? 6.988 77.380 -52.311 1.00 38.84 174 TRP J CA 1
ATOM 16498 C C . TRP J 1 174 ? 7.451 75.968 -52.681 1.00 48.57 174 TRP J C 1
ATOM 16499 O O . TRP J 1 174 ? 7.250 75.021 -51.906 1.00 51.13 174 TRP J O 1
ATOM 16510 N N . PRO J 1 175 ? 8.103 75.785 -53.846 1.00 57.10 175 PRO J N 1
ATOM 16511 C CA . PRO J 1 175 ? 8.593 76.813 -54.771 1.00 57.78 175 PRO J CA 1
ATOM 16512 C C . PRO J 1 175 ? 7.595 77.240 -55.847 1.00 55.82 175 PRO J C 1
ATOM 16513 O O . PRO J 1 175 ? 8.017 77.586 -56.952 1.00 52.17 175 PRO J O 1
ATOM 16517 N N . ASN J 1 176 ? 6.301 77.243 -55.534 1.00 60.10 176 ASN J N 1
ATOM 16518 C CA . ASN J 1 176 ? 5.253 77.562 -56.506 1.00 40.26 176 ASN J CA 1
ATOM 16519 C C . ASN J 1 176 ? 4.336 78.642 -55.986 1.00 77.44 176 ASN J C 1
ATOM 16520 O O . ASN J 1 176 ? 3.108 78.514 -56.040 1.00 45.78 176 ASN J O 1
ATOM 16525 N N . ASN J 1 177 ? 4.918 79.718 -55.459 1.00 47.08 177 ASN J N 1
ATOM 16526 C CA . ASN J 1 177 ? 4.089 80.754 -54.882 1.00 43.52 177 ASN J CA 1
ATOM 16527 C C . ASN J 1 177 ? 3.493 81.586 -56.001 1.00 52.28 177 ASN J C 1
ATOM 16528 O O . ASN J 1 177 ? 4.201 82.017 -56.918 1.00 56.09 177 ASN J O 1
ATOM 16533 N N . GLU J 1 178 ? 2.168 81.779 -55.934 1.00 68.58 178 GLU J N 1
ATOM 16534 C CA . GLU J 1 178 ? 1.368 82.522 -56.910 1.00 63.09 178 GLU J CA 1
ATOM 16535 C C . GLU J 1 178 ? 1.702 84.005 -56.974 1.00 51.80 178 GLU J C 1
ATOM 16536 O O . GLU J 1 178 ? 1.097 84.700 -57.800 1.00 76.36 178 GLU J O 1
ATOM 16542 N N . LEU J 1 179 ? 2.597 84.512 -56.117 1.00 54.69 179 LEU J N 1
ATOM 16543 C CA . LEU J 1 179 ? 3.081 85.886 -56.218 1.00 45.21 179 LEU J CA 1
ATOM 16544 C C . LEU J 1 179 ? 4.527 85.976 -56.671 1.00 53.44 179 LEU J C 1
ATOM 16545 O O . LEU J 1 179 ? 4.866 86.878 -57.439 1.00 78.04 179 LEU J O 1
ATOM 16550 N N . ILE J 1 180 ? 5.401 85.073 -56.221 1.00 52.99 180 ILE J N 1
ATOM 16551 C CA . ILE J 1 180 ? 6.831 85.245 -56.464 1.00 41.43 180 ILE J CA 1
ATOM 16552 C C . ILE J 1 180 ? 7.492 83.923 -56.862 1.00 59.87 180 ILE J C 1
ATOM 16553 O O . ILE J 1 180 ? 8.723 83.839 -56.963 1.00 62.90 180 ILE J O 1
ATOM 16558 N N . GLY J 1 181 ? 6.679 82.880 -57.074 1.00 49.45 181 GLY J N 1
ATOM 16559 C CA . GLY J 1 181 ? 7.128 81.576 -57.545 1.00 55.63 181 GLY J CA 1
ATOM 16560 C C . GLY J 1 181 ? 8.261 80.909 -56.789 1.00 54.69 181 GLY J C 1
ATOM 16561 O O . GLY J 1 181 ? 8.112 80.472 -55.642 1.00 56.69 181 GLY J O 1
ATOM 16562 N N . ASP J 1 182 ? 9.400 80.813 -57.475 1.00 78.06 182 ASP J N 1
ATOM 16563 C CA . ASP J 1 182 ? 10.638 80.265 -56.945 1.00 67.34 182 ASP J CA 1
ATOM 16564 C C . ASP J 1 182 ? 11.263 81.155 -55.865 1.00 70.73 182 ASP J C 1
ATOM 16565 O O . ASP J 1 182 ? 11.978 80.644 -54.993 1.00 72.80 182 ASP J O 1
ATOM 16570 N N . LYS J 1 183 ? 10.999 82.464 -55.890 1.00 63.73 183 LYS J N 1
ATOM 16571 C CA . LYS J 1 183 ? 11.727 83.422 -55.058 1.00 58.36 183 LYS J CA 1
ATOM 16572 C C . LYS J 1 183 ? 11.431 83.247 -53.569 1.00 69.53 183 LYS J C 1
ATOM 16573 O O . LYS J 1 183 ? 10.338 82.834 -53.164 1.00 60.69 183 LYS J O 1
ATOM 16579 N N . VAL J 1 184 ? 12.435 83.555 -52.750 1.00 37.83 184 VAL J N 1
ATOM 16580 C CA . VAL J 1 184 ? 12.297 83.488 -51.308 1.00 53.72 184 VAL J CA 1
ATOM 16581 C C . VAL J 1 184 ? 12.213 84.909 -50.740 1.00 51.46 184 VAL J C 1
ATOM 16582 O O . VAL J 1 184 ? 12.388 85.908 -51.444 1.00 52.00 184 VAL J O 1
ATOM 16586 N N . ILE J 1 185 ? 11.906 84.993 -49.449 1.00 64.06 185 ILE J N 1
ATOM 16587 C CA . ILE J 1 185 ? 11.528 86.254 -48.818 1.00 53.56 185 ILE J CA 1
ATOM 16588 C C . ILE J 1 185 ? 12.588 86.655 -47.797 1.00 54.40 185 ILE J C 1
ATOM 16589 O O . ILE J 1 185 ? 13.162 85.804 -47.102 1.00 56.60 185 ILE J O 1
ATOM 16594 N N . ASN J 1 186 ? 12.864 87.957 -47.741 1.00 65.62 186 ASN J N 1
ATOM 16595 C CA . ASN J 1 186 ? 13.790 88.507 -46.765 1.00 52.84 186 ASN J CA 1
ATOM 16596 C C . ASN J 1 186 ? 13.108 88.613 -45.405 1.00 62.98 186 ASN J C 1
ATOM 16597 O O . ASN J 1 186 ? 11.995 89.160 -45.317 1.00 61.28 186 ASN J O 1
ATOM 16602 N N . PRO J 1 187 ? 13.765 88.155 -44.338 1.00 58.46 187 PRO J N 1
ATOM 16603 C CA . PRO J 1 187 ? 13.176 88.257 -42.992 1.00 62.17 187 PRO J CA 1
ATOM 16604 C C . PRO J 1 187 ? 12.970 89.714 -42.613 1.00 56.25 187 PRO J C 1
ATOM 16605 O O . PRO J 1 187 ? 13.892 90.530 -42.705 1.00 67.09 187 PRO J O 1
ATOM 16609 N N . ALA J 1 188 ? 11.739 90.035 -42.199 1.00 85.10 188 ALA J N 1
ATOM 16610 C CA . ALA J 1 188 ? 11.317 91.424 -42.023 1.00 81.34 188 ALA J CA 1
ATOM 16611 C C . ALA J 1 188 ? 12.236 92.169 -41.044 1.00 65.57 188 ALA J C 1
ATOM 16612 O O . ALA J 1 188 ? 12.821 91.561 -40.139 1.00 57.14 188 ALA J O 1
ATOM 16614 N N . PRO J 1 189 ? 12.397 93.484 -41.219 1.00 56.77 189 PRO J N 1
ATOM 16615 C CA . PRO J 1 189 ? 13.315 94.249 -40.363 1.00 65.68 189 PRO J CA 1
ATOM 16616 C C . PRO J 1 189 ? 12.839 94.334 -38.919 1.00 84.17 189 PRO J C 1
ATOM 16617 O O . PRO J 1 189 ? 11.639 94.417 -38.636 1.00 54.46 189 PRO J O 1
ATOM 16621 N N . ARG J 1 190 ? 13.812 94.348 -37.998 1.00 79.10 190 ARG J N 1
ATOM 16622 C CA . ARG J 1 190 ? 13.542 94.246 -36.564 1.00 91.84 190 ARG J CA 1
ATOM 16623 C C . ARG J 1 190 ? 13.445 95.601 -35.848 1.00 95.70 190 ARG J C 1
ATOM 16624 O O . ARG J 1 190 ? 12.693 95.725 -34.866 1.00 64.79 190 ARG J O 1
ATOM 16626 N N . THR J 1 191 ? 14.177 96.620 -36.307 1.00 70.60 191 THR J N 1
ATOM 16627 C CA . THR J 1 191 ? 14.164 97.933 -35.675 1.00 70.47 191 THR J CA 1
ATOM 16628 C C . THR J 1 191 ? 13.710 98.957 -36.717 1.00 44.47 191 THR J C 1
ATOM 16629 O O . THR J 1 191 ? 13.512 98.625 -37.884 1.00 75.05 191 THR J O 1
ATOM 16633 N N . ILE J 1 192 ? 13.530 100.213 -36.295 1.00 97.74 192 ILE J N 1
ATOM 16634 C CA . ILE J 1 192 ? 13.063 101.255 -37.212 1.00 66.23 192 ILE J CA 1
ATOM 16635 C C . ILE J 1 192 ? 14.200 101.750 -38.121 1.00 65.84 192 ILE J C 1
ATOM 16636 O O . ILE J 1 192 ? 13.954 102.117 -39.275 1.00 72.66 192 ILE J O 1
ATOM 16641 N N . LYS J 1 193 ? 15.450 101.750 -37.644 1.00 84.98 193 LYS J N 1
ATOM 16642 C CA . LYS J 1 193 ? 16.589 101.968 -38.533 1.00 103.40 193 LYS J CA 1
ATOM 16643 C C . LYS J 1 193 ? 16.552 101.037 -39.733 1.00 102.80 193 LYS J C 1
ATOM 16644 O O . LYS J 1 193 ? 16.550 101.473 -40.895 1.00 90.09 193 LYS J O 1
ATOM 16650 N N . ASP J 1 194 ? 16.541 99.741 -39.447 1.00 91.68 194 ASP J N 1
ATOM 16651 C CA . ASP J 1 194 ? 16.608 98.745 -40.497 1.00 70.73 194 ASP J CA 1
ATOM 16652 C C . ASP J 1 194 ? 15.424 98.864 -41.443 1.00 71.81 194 ASP J C 1
ATOM 16653 O O . ASP J 1 194 ? 15.572 98.633 -42.648 1.00 89.53 194 ASP J O 1
ATOM 16658 N N . ALA J 1 195 ? 14.249 99.242 -40.928 1.00 67.79 195 ALA J N 1
ATOM 16659 C CA . ALA J 1 195 ? 13.063 99.284 -41.781 1.00 64.81 195 ALA J CA 1
ATOM 16660 C C . ALA J 1 195 ? 13.160 100.397 -42.814 1.00 76.79 195 ALA J C 1
ATOM 16661 O O . ALA J 1 195 ? 12.798 100.200 -43.981 1.00 82.98 195 ALA J O 1
ATOM 16663 N N . LYS J 1 196 ? 13.644 101.573 -42.411 1.00 81.74 196 LYS J N 1
ATOM 16664 C CA . LYS J 1 196 ? 13.668 102.690 -43.345 1.00 78.18 196 LYS J CA 1
ATOM 16665 C C . LYS J 1 196 ? 14.634 102.441 -44.498 1.00 86.79 196 LYS J C 1
ATOM 16666 O O . LYS J 1 196 ? 14.399 102.917 -45.617 1.00 68.70 196 LYS J O 1
ATOM 16672 N N . MET J 1 197 ? 15.693 101.665 -44.247 1.00 67.59 197 MET J N 1
ATOM 16673 C CA . MET J 1 197 ? 16.651 101.297 -45.284 1.00 74.71 197 MET J CA 1
ATOM 16674 C C . MET J 1 197 ? 16.017 100.552 -46.451 1.00 61.14 197 MET J C 1
ATOM 16675 O O . MET J 1 197 ? 16.580 100.539 -47.553 1.00 85.65 197 MET J O 1
ATOM 16680 N N . ARG J 1 198 ? 14.865 99.921 -46.242 1.00 78.37 198 ARG J N 1
ATOM 16681 C CA . ARG J 1 198 ? 14.224 99.143 -47.297 1.00 83.82 198 ARG J CA 1
ATOM 16682 C C . ARG J 1 198 ? 12.990 99.813 -47.887 1.00 52.93 198 ARG J C 1
ATOM 16683 O O . ARG J 1 198 ? 12.168 99.127 -48.512 1.00 70.16 198 ARG J O 1
ATOM 16691 N N . LEU J 1 199 ? 12.846 101.125 -47.733 1.00 75.49 199 LEU J N 1
ATOM 16692 C CA . LEU J 1 199 ? 11.626 101.757 -48.194 1.00 66.70 199 LEU J CA 1
ATOM 16693 C C . LEU J 1 199 ? 11.627 101.839 -49.716 1.00 96.43 199 LEU J C 1
ATOM 16694 O O . LEU J 1 199 ? 12.686 101.840 -50.363 1.00 62.71 199 LEU J O 1
ATOM 16699 N N . GLY J 1 200 ? 10.417 101.841 -50.285 1.00 79.47 200 GLY J N 1
ATOM 16700 C CA . GLY J 1 200 ? 10.237 101.869 -51.722 1.00 78.93 200 GLY J CA 1
ATOM 16701 C C . GLY J 1 200 ? 10.757 100.672 -52.484 1.00 83.61 200 GLY J C 1
ATOM 16702 O O . GLY J 1 200 ? 10.939 100.770 -53.703 1.00 86.06 200 GLY J O 1
ATOM 16703 N N . GLN J 1 201 ? 11.026 99.530 -51.796 1.00 80.67 201 GLN J N 1
ATOM 16704 C CA . GLN J 1 201 ? 11.278 98.328 -52.579 1.00 92.59 201 GLN J CA 1
ATOM 16705 C C . GLN J 1 201 ? 9.974 97.564 -52.814 1.00 86.17 201 GLN J C 1
ATOM 16706 O O . GLN J 1 201 ? 8.998 97.756 -52.076 1.00 62.28 201 GLN J O 1
ATOM 16712 N N . PRO J 1 202 ? 9.930 96.707 -53.842 1.00 67.46 202 PRO J N 1
ATOM 16713 C CA . PRO J 1 202 ? 8.653 96.113 -54.259 1.00 57.05 202 PRO J CA 1
ATOM 16714 C C . PRO J 1 202 ? 7.926 95.333 -53.156 1.00 107.51 202 PRO J C 1
ATOM 16715 O O . PRO J 1 202 ? 8.510 94.530 -52.400 1.00 27.91 202 PRO J O 1
ATOM 16719 N N . PHE J 1 203 ? 6.602 95.560 -53.155 1.00 125.82 203 PHE J N 1
ATOM 16720 C CA . PHE J 1 203 ? 5.589 95.267 -52.149 1.00 56.00 203 PHE J CA 1
ATOM 16721 C C . PHE J 1 203 ? 5.670 96.315 -51.054 1.00 66.67 203 PHE J C 1
ATOM 16722 O O . PHE J 1 203 ? 4.910 97.290 -51.096 1.00 88.16 203 PHE J O 1
ATOM 16730 N N . ASP J 1 204 ? 6.596 96.167 -50.113 1.00 37.55 204 ASP J N 1
ATOM 16731 C CA . ASP J 1 204 ? 6.725 97.131 -49.022 1.00 66.23 204 ASP J CA 1
ATOM 16732 C C . ASP J 1 204 ? 7.990 96.797 -48.242 1.00 60.30 204 ASP J C 1
ATOM 16733 O O . ASP J 1 204 ? 8.713 95.854 -48.570 1.00 61.66 204 ASP J O 1
ATOM 16738 N N . TRP J 1 205 ? 8.250 97.576 -47.192 1.00 50.50 205 TRP J N 1
ATOM 16739 C CA . TRP J 1 205 ? 9.517 97.423 -46.485 1.00 49.42 205 TRP J CA 1
ATOM 16740 C C . TRP J 1 205 ? 9.600 96.107 -45.714 1.00 53.45 205 TRP J C 1
ATOM 16741 O O . TRP J 1 205 ? 10.703 95.572 -45.522 1.00 71.71 205 TRP J O 1
ATOM 16752 N N . TRP J 1 206 ? 8.467 95.560 -45.279 1.00 50.92 206 TRP J N 1
ATOM 16753 C CA . TRP J 1 206 ? 8.478 94.272 -44.590 1.00 78.39 206 TRP J CA 1
ATOM 16754 C C . TRP J 1 206 ? 8.384 93.068 -45.535 1.00 56.27 206 TRP J C 1
ATOM 16755 O O . TRP J 1 206 ? 8.602 91.929 -45.105 1.00 83.94 206 TRP J O 1
ATOM 16766 N N . PHE J 1 207 ? 8.104 93.301 -46.809 1.00 72.66 207 PHE J N 1
ATOM 16767 C CA . PHE J 1 207 ? 7.825 92.267 -47.795 1.00 43.41 207 PHE J CA 1
ATOM 16768 C C . PHE J 1 207 ? 8.774 92.489 -48.979 1.00 57.19 207 PHE J C 1
ATOM 16769 O O . PHE J 1 207 ? 8.419 93.122 -49.979 1.00 45.93 207 PHE J O 1
ATOM 16777 N N . THR J 1 208 ? 9.995 91.980 -48.843 1.00 56.55 208 THR J N 1
ATOM 16778 C CA . THR J 1 208 ? 11.021 92.075 -49.873 1.00 62.86 208 THR J CA 1
ATOM 16779 C C . THR J 1 208 ? 11.484 90.678 -50.261 1.00 59.36 208 THR J C 1
ATOM 16780 O O . THR J 1 208 ? 11.624 89.806 -49.398 1.00 80.81 208 THR J O 1
ATOM 16784 N N . TYR J 1 209 ? 11.699 90.459 -51.562 1.00 63.73 209 TYR J N 1
ATOM 16785 C CA . TYR J 1 209 ? 12.009 89.135 -52.086 1.00 51.43 209 TYR J CA 1
ATOM 16786 C C . TYR J 1 209 ? 13.241 89.188 -52.990 1.00 64.15 209 TYR J C 1
ATOM 16787 O O . TYR J 1 209 ? 13.509 90.188 -53.669 1.00 65.91 209 TYR J O 1
ATOM 16796 N N . LYS J 1 210 ? 14.021 88.109 -52.928 1.00 62.04 210 LYS J N 1
ATOM 16797 C CA . LYS J 1 210 ? 15.229 87.885 -53.713 1.00 76.11 210 LYS J CA 1
ATOM 16798 C C . LYS J 1 210 ? 15.078 86.596 -54.504 1.00 92.02 210 LYS J C 1
ATOM 16799 O O . LYS J 1 210 ? 13.977 86.034 -54.578 1.00 58.23 210 LYS J O 1
ATOM 16805 N N . GLU J 1 211 ? 16.174 86.106 -55.083 1.00 78.06 211 GLU J N 1
ATOM 16806 C CA . GLU J 1 211 ? 16.158 84.815 -55.741 1.00 60.93 211 GLU J CA 1
ATOM 16807 C C . GLU J 1 211 ? 17.371 84.009 -55.314 1.00 92.82 211 GLU J C 1
ATOM 16808 O O . GLU J 1 211 ? 18.368 84.558 -54.829 1.00 85.91 211 GLU J O 1
ATOM 16814 N N . VAL J 1 212 ? 17.257 82.686 -55.458 1.00 70.48 212 VAL J N 1
ATOM 16815 C CA . VAL J 1 212 ? 18.367 81.824 -55.065 1.00 82.80 212 VAL J CA 1
ATOM 16816 C C . VAL J 1 212 ? 18.561 80.785 -56.163 1.00 99.25 212 VAL J C 1
ATOM 16817 O O . VAL J 1 212 ? 19.655 80.245 -56.350 1.00 104.20 212 VAL J O 1
#

Nearest PDB structures (foldseek):
  6q5v-assembly1_A  TM=1.005E+00  e=6.009E-47  Saccharolobus islandicus REY15A
  6krk-assembly1_B  TM=9.848E-01  e=4.853E-34  Aeropyrum pernix K1
  6krq-assembly1_H  TM=9.848E-01  e=9.110E-34  Aeropyrum pernix K1
  6krm-assembly1_D  TM=9.841E-01  e=1.508E-33  Aeropyrum pernix K1
  6krs-assembly1_D  TM=9.863E-01  e=2.065E-33  Aeropyrum pernix K1

Solvent-accessible surface area: 70618 Å² total; per-residue (Å²): 207,80,2,44,0,28,66,133,6,14,127,26,96,8,86,0,2,84,25,126,17,104,0,19,65,74,13,154,50,80,13,0,0,0,0,0,0,10,6,2,12,30,6,4,0,0,0,0,0,27,0,0,9,108,42,25,99,68,0,76,164,32,70,0,22,0,0,0,0,0,1,2,19,22,20,3,0,0,34,0,3,32,27,0,62,139,53,14,154,21,69,5,47,2,2,0,1,13,11,10,3,0,86,17,0,77,86,0,6,0,47,13,54,79,44,86,59,19,4,9,4,0,0,0,0,0,4,37,134,7,27,0,21,1,2,7,12,7,0,84,9,0,0,2,31,0,71,8,4,0,20,2,0,84,0,0,14,30,20,72,166,40,50,4,14,0,0,0,18,20,62,110,7,77,47,11,25,74,75,0,0,32,65,29,6,75,23,13,138,58,0,57,149,58,95,80,76,81,59,33,1,0,0,3,72,95,109,104,208,83,2,46,0,27,65,135,6,14,129,28,90,8,88,0,2,83,24,126,16,102,0,19,66,75,15,155,51,78,11,0,0,0,0,0,0,10,6,2,12,31,6,4,0,0,0,0,0,28,0,0,9,107,41,25,102,67,0,77,164,32,70,0,20,0,0,0,0,0,3,3,22,21,20,4,0,0,33,0,3,33,26,0,66,140,53,13,154,21,68,6,48,1,4,0,1,15,12,10,6,0,89,16,0,84,85,0,6,0,48,14,55,81,44,84,64,20,4,10,3,0,0,0,0,0,4,37,135,7,27,0,22,1,2,7,13,7,0,85,9,1,0,2,29,0,70,7,3,0,19,2,0,86,0,0,15,28,19,69,167,40,50,3,14,0,0,0,18,19,60,111,6,77,47,11,25,76,74,0,0,32,66,28,5,76,24,13,139,58,0,56,150,57,98,80,78,80,57,35,2,0,0,3,72,91,109,103,208,81,2,45,0,29,65,134,6,15,132,28,93,9,84,1,2,84,30,126,17,100,0,18,66,74,14,154,50,79,12,0,0,0,0,0,0,11,5,2,12,30,6,4,0,0,0,0,0,26,0,0,9,105,42,26,102,68,0,73,162,31,70,0,21,0,0,0,0,0,3,3,19,23,25,4,0,0,31,0,3,25,26,0,58,141,52,14,154,21,64,5,47,1,4,0,0,12,12,6,4,0,89,16,0,80,90,0,7,0,50,14,55,80,46,89,63,19,4,10,3,0,0,0,1,0,2,38,126,8,26,0,21,1,2,8,12,8,0,85,9,0,0,2,30,0,71,7,3,0,19,2,0,85,0,0,16,29,19,67,167,40,50,3,14,0,0,0,18,19,62,110,7,75,46,12,24,75,75,0,0,31,66,28,6,75,23,13,140,57,0,54,149,58,91,82,78,81,58,32,0,0,0,4,70,94,111,103,209,84,2,47,0,28,66,136,6,14,126,27,100,8,86,1,2,86,27,127,17,104,0,19,64,74,13,153,52,76,12,0,0,0,0,0,0,10,6,2,12,32,6,5,0,0,0,0,0,27,0,0,9,106,41,25,100,67,0,78,165,32,71,0,22,0,0,0,0,0,2,2,20,24,25,4,0,0,32,0,4,31,26,0,60,142,52,14,154,20,70,5,47,2,3,0,0,13,11,6,5,0,88,17,0,83,80,0,7,0,48,13,55,79,46,87,60,19,4,9,4,0,0,0,0,0,4,36,136,7,26,0,22,2,2,8,13,7,0,85,10,1,0,2,30,0,70,7,3,0,19,2,0,85,0,0,14,27,20,71,165,40,50,4,14,0,0,0,17,19,61,110,7,77,46,11,26,75,75,0,0,32,65,27,5,74,26,15,140,57,0,53,149,57,94,81,78,82,57,34,1,0,0,3,72,93,108,104,210,82,2,45,0,27,66,135,7,14,126,28,98,9,83,1,3,82,27,125,16,104,0,18,64,75,14,155,52,74,14,0,0,0,0,0,0,11,6,1,10,32,6,4,0,0,0,0,0,27,0,0,8,106,41,25,100,67,0,84,164,30,70,0,22,0,0,0,0,0,2,2,18,24,24,3,0,0,29,0,4,30,24,0,60,141,53,14,154,21,67,6,47,2,3,0,1,12,12,4,4,0,88,17,0,82,80,0,6,0,49,15,55,79,46,90,65,21,3,10,3,0,0,0,1,0,4,37,135,7,28,0,20,1,3,8,13,6,0,86,10,0,0,2,30,0,70,8,3,0,18,2,0,84,0,0,14,28,20,70,164,40,49,3,13,0,0,0,18,19,64,109,6,75,47,11,25,76,75,0,0,32,64,28,5,75,23,10,138,58,0,51,151,56,94,81,78,80,60,34,1,0,0,3,71,93,109,103,210,82,2,45,0,28,64,133,6,14,130,28,93,8,87,1,3,85,29,125,16,106,0,19,67,74,15,154,52,77,12,0,0,0,0,0,0,10,6,2,14,29,6,4,0,0,0,0,0,28,0,0,9,107,41,26,101,68,0,76,164,32,71,0,22,0,0,0,0,0,1,3,20,22,23,3,0,0,31,0,5,26,26,0,60,141,53,14,157,20,70,6,47,2,3,0,0,14,13,8,4,0,89,17,0,79,85,0,6,0,48,14,55,79,46,88,60,19,4,9,4,0,0,0,0,0,2,38,127,8,26,0,19,1,3,8,13,6,0,86,10,0,0,2,32,0,70,9,4,0,19,2,0,83,0,0,16,27,20,67,167,40,50,4,13,0,0,0,19,19,62,110,8,78,48,11,25,75,76,0,0,33,66,31,7,74,23,14,139,58,0,60,149,56,93,81,78,81,58,33,0,0,0,3,72,92,110,104,208,82,2,45,0,29,66,133,6,13,127,26,89,8,87,1,2,89,27,125,15,96,0,18,66,75,16,154,52,76,12,0,0,0,0,0,0,10,6,3,18,29,6,4,0,0,0,0,0,27,0,0,9,107,42,26,101,68,0,74,162,31,71,0,22,0,0,0,0,0,1,3,22,22,24,5,0,0,37,0,4,28,26,0,61,141,52,13,153,20,73,6,48,2,4,0,0,15,13,10,4,0,87,17,0,78,86,0,7,0,48,13,53,79,44,92,60,19,3,9,4,0,0,0,0,0,4,36,135,8,27,0,22,1,2,8,13,8,0,84,9,0,0,2,30,0,70,8,4,0,20,2,0,84,0,0,14,29,20,72,169,42,50,3,13,0,0,0,18,20,63,112,7,76,48,11,25,76,74,0,0,32,66,29,6,76,26,15,138,58,0,59,153,58,95,82,78,80,59,34,0,0,0,4,71,93,110,104,211,83,3,46,0,28,64,135,5,14,129,27,102,9,85,0,2,87,24,126,16,102,0,19,61,72,14,155,51,77,12,0,0,0,0,0,0,10,6,2,10,29,6,5,0,0,0,0,0,26,0,0,9,106,43,25,100,67,0,83,163,32,72,0,20,0,0,0,0,0,1,2,20,22,20,2,0,0,34,0,3,35,25,0,65,140,53,14,155,21,69,5,47,2,1,0,0,14,13,10,3,0,87,16,0,78,84,0,7,0,47,14,55,79,46,89,59,19,4,10,4,0,0,0,0,0,2,39,127,7,27,0,21,0,2,7,14,7,0,86,8,0,0,2,31,0,69,8,3,0,19,1,0,84,0,0,14,28,20,66,168,40,50,3,13,0,0,0,19,19,62,112,7,76,47,12,24,74,75,0,0,32,64,28,6,76,28,13,136,57,0,54,150,57,94,81,77,81,58,35,2,0,0,4,72,92,109,105,207,83,2,44,0,27,65,133,6,13,129,28,98,9,87,0,2,85,26,125,16,108,0,20,64,74,15,154,52,76,12,1,0,0,0,0,0,10,6,2,12,33,6,5,0,0,0,0,0,27,0,0,8,106,41,26,101,67,0,73,163,31,69,0,22,0,0,0,0,0,3,4,22,22,23,5,0,0,34,0,3,33,25,0,63,140,52,14,154,22,70,5,47,2,3,0,0,14,12,8,6,0,93,18,0,86,86,0,6,0,48,14,56,78,46,85,63,19,4,9,3,0,0,0,0,0,4,36,137,7,28,0,20,1,2,8,13,7,0,85,10,0,0,2,31,0,69,7,3,0,18,1,0,84,0,0,13,29,20,71,164,41,50,4,12,0,0,0,18,20,62,111,7,73,47,10,25,74,76,0,0,32,66,28,6,77,27,14,139,58,0,54,150,56,93,81,78,81,56,34,1,0,0,3,70,92,111,103,203,82,2,43,0,28,65,134,6,18,128,28,94,7,82,2,2,85,31,126,16,98,0,19,66,76,14,155,52,75,12,0,0,0,0,0,0,11,7,2,18,33,5,4,0,0,0,0,0,25,0,0,9,107,42,26,101,68,0,78,164,32,69,0,21,0,0,0,0,0,3,4,20,24,27,7,0,0,34,0,5,27,25,0,58,141,52,12,155,20,68,6,49,2,4,0,0,12,13,5,4,0,89,16,0,81,90,0,7,0,49,14,55,78,45,94,67,19,3,9,3,0,0,0,0,0,3,35,133,7,26,0,21,1,2,8,12,6,0,84,9,1,0,2,30,0,70,7,3,0,20,2,0,84,0,0,12,28,20,70,164,41,51,3,14,0,0,0,18,19,63,110,7,74,47,12,25,74,74,0,0,32,65,30,7,73,22,12,139,57,0,58,150,57,94,81,77,81,58,32,0,0,0,3,72,92,107,104

Radius of gyration: 48.08 Å; Cα contacts (8 Å, |Δi|>4): 4963; chains: 10; bounding box: 52×125×122 Å

B-factor: mean 62.71, std 25.5, range [19.45, 200.79]

InterPro domains:
  IPR000866 Alkyl hydroperoxide reductase subunit C/ Thiol specific antioxidant [PF00578] (9-138)
  IPR013766 Thioredoxin domain [PS51352] (7-162)
  IPR019479 Peroxiredoxin, C-terminal [PF10417] (159-198)
  IPR022915 Peroxiredoxin, TDXH subfamily [MF_00401] (7-212)
  IPR024706 Peroxiredoxin, AhpC-type [PIRSF000239] (3-212)
  IPR036249 Thioredoxin-like superfamily [SSF52833] (6-210)
  IPR045020 1-Cys peroxiredoxin [cd03016] (9-211)
  IPR050217 Thiol-specific antioxidant peroxiredoxin [PTHR10681] (23-178)

Secondary structure (DSSP, 8-state):
----TTSBPPP-EEEEBTEEEETTTTTTTSEEEEEE-S-TT-HHHHHHHHHHHHTHHHHHHTTEEEEEEESS-HHHHHHHHHHHHHHS-----S-EEE-STTHHHHHTT---SS-SSS--EEEEEE-TT-BEEEEEEE-TTB---HHHHHHHHHHHHHHHHHS-BBPTTTTSBTTTBT-EEPPPPSSHHHHHTTTTSSSBTTB-EE--/----TTSBPPP-EEEEBTEEEETTTTTTTSEEEEEE-S-TT-HHHHHHHHHHHHTHHHHHHTTEEEEEEESS-HHHHHHHHHHHHHHS-----S-EEE-STTHHHHHTT---SS-SSS--EEEEEE-TT-BEEEEEEE-TTB---HHHHHHHHHHHHHHHHHS-BBPTTTTSBTTTBT-EEPPPPSSHHHHHTTTTSSSBTTB-EE--/----TTSBPPP-EEEEBTEEEETTTTTTTSEEEEEE-S-TT-HHHHHHHHHHHHTHHHHHHTTEEEEEEESS-HHHHHHHHHHHHHHS-----S-EEE-STTHHHHHTT---SS-SSS--EEEEEE-TT-BEEEEEEE-TTB---HHHHHHHHHHHHHHHHHS-BBPTTTTSBTTTBT-EEPPPPSSHHHHHTTTTSSSBTTB-EE--/----TTSBPPP-EEEEBTEEEETTTTTTTSEEEEEE-S-TT-HHHHHHHHHHHHTHHHHHHTTEEEEEEESS-HHHHHHHHHHHHHHS-----S-EEE-STTHHHHHTT---SS-SSS--EEEEEE-TT-BEEEEEEE-TTB---HHHHHHHHHHHHHHHHHS-BBPTTTTSBTTTBT-EEPPPPSSHHHHHTTTTSSSBTTB-EE--/----TTSBPPP-EEEEBTEEEETTTTTTTSEEEEEE-S-TT-HHHHHHHHHHHHTHHHHHHTTEEEEEEESS-HHHHHHHHHHHHHHS-----S-EEE-STTHHHHHTT---SS-SSS--EEEEEE-TT-BEEEEEEE-TTB---HHHHHHHHHHHHHHHHHS-BBPTTTTSBTTTBT-EEPPPPSSHHHHHTTTTSSSBTTB-EE--/----TTSBPPP-EEEEBTEEEETTTTTTTSEEEEEE-S-TT-HHHHHHHHHHHHTHHHHHHTTEEEEEEESS-HHHHHHHHHHHHHHS-----S-EEE-STTHHHHHTT---SS-SSS--EEEEEE-TT-BEEEEEEE-TTB---HHHHHHHHHHHHHHHHHS-BBPTTTTSBTTTBT-EEPPPPSSHHHHHTTTTSSSBTTB-EE--/----TTSBPPP-EEEEBTEEEETTTTTTTSEEEEEE-S-TT-HHHHHHHHHHHHTHHHHHHTTEEEEEEESS-HHHHHHHHHHHHHHS-----S-EEE-STTHHHHHTT---SS-SSS--EEEEEE-TT-BEEEEEEE-TTB---HHHHHHHHHHHHHHHHHS-BBPTTTTSBTTTBT-EEPPPPSSHHHHHTTTTSSSBTTB-EE--/----TTSBPPP-EEEEBTEEEETTTTTTTSEEEEEE-S-TT-HHHHHHHHHHHHTHHHHHHTTEEEEEEESS-HHHHHHHHHHHHHHS-----S-EEE-STTHHHHHTT---SS-SSS--EEEEEE-TT-BEEEEEEE-TTB---HHHHHHHHHHHHHHHHHS-BBPTTTTSBTTTBT-EEPPPPSSHHHHHTTTTSSSBTTB-EE--/----TTSBPPP-EEEEBTEEEETTTTTTTSEEEEEE-S-TT-HHHHHHHHHHHHTHHHHHHTTEEEEEEESS-HHHHHHHHHHHHHHS-----S-EEE-STTHHHHHTT---SS-SSS--EEEEEE-TT-BEEEEEEE-TTB---HHHHHHHHHHHHHHHHHS-BBPTTTTSBTTTBT-EEPPPPSSHHHHHTTTTSSSBTTB-EE--/----TTSBPPP-EEEEBTEEEETTTTTTTSEEEEEE-S-TT-HHHHHHHHHHHHTHHHHHHTTEEEEEEESS-HHHHHHHHHHHHHHS-----S-EEE-STTHHHHHTT---SS-SSS--EEEEEE-TT-BEEEEEEE-TTB---HHHHHHHHHHHHHHHHHS-BBPTTTTSBTTTBT-EEPPPPSSHHHHHTTTTSSSBTTB-EE--

Foldseek 3Di:
DAADFFDFDDFDWFQWLVGIDGDLPVLQQAKEKEKEAFDFPDPLVLVVQVVCQVCVVLCVVLRYAYEYEKQDDNVSVVVSQVCCCPPVVTHRPHIYTHRHVCPVVVNNVQCDDPDPRIGATWIWIAGNRRGTHDIDGHGNPDHDDVVVVSVVSVQVVCCVVVVFHADPPPCCDPPNRNKTWHQADDDPVQQVVQQPDPPGSRTHIDHD/DAADFFDFDDFDWFQWLVGIDGDLPVLQQAKEKEKEAFDFPDPLVLVVQVVCQVCVVLCVVLRYAYEYEKQDDNVSVVVSQVCCCPPVVTHRPHIYTHRHVCPVVVNNVQCDDPDPRIGATWIWIAGNRRGTHDIDGHGNPDHDDVVVVSVVSVQVVCCVVVVFHADPPPCCDPPNRNKTWHQADDDPVQQVVQQPDPPGSRTHIDHD/DAADFFDFDDFDWFQWLVGIDGDLPVLQQAKEKEKEAFDFPDPLVLVVQVVCQVCVVLCVVLRYAYEYEKQDDNVSVVVSQVCCCPPVVTHRPHIYTHRHVCPVVVNNVQCDDPDPRIGATWIWIAGNRRGTHDIDGHGNPDHDDVVVVSVVSVQVVCCVVVVFHADPPPCCDPPNRNKTWHQADDDPVQQVVQQPDPPGSRTHIDHD/DAADFFDFDDFDWFQWLVGIDGDLPVLQQAKEKEKEAFDFPDPLVLVVQVVCQVCVVLCVVLRYAYEYEKQDDNVSVVVSQVCCCPPVVTHRPHIYTHRHVCPVVVNNVQCDDPDPRIGATWIWIAGNRRGTHDIDGHGNPDHDDVVVVSVVSVQVVCCVVVVFHADPPPCCDPPNRNKTWHQADDDPVQQVVQQPDPPGSRTHIDHD/DAADFFDFDDFDWFQWLVGIDGDLPVLQQAKEKEKEAFDFPDPLVLVVQVVCQVCVVLCVVLRYAYEYEKQDDNVSVVVSQVCCCPPVVTHRPHIYTHRHVCPVVVNNVQCDDPDPRIGATWIWIAGNRRGTHDIDGHGNPDHDDVVVVSVVSVQVVCCVVVVFHADPPPCCDPPNRNKTWHQADDDPVQQVVQQPDPPGSRTHIDHD/DAADFFDFDDFDWFQWLVGIDGDLPVLQQAKEKEKEAFDFPDPLVLVVQVVCQVCVVLCVVLRYAYEYEKQDDNVSVVVSQVCCCPPVVTHRPHIYTHRHVCPVVVNNVQCDDPDPRIGATWIWIAGNRRGTHDIDGHGNPDHDDVVVVSVVSVQVVCCVVVVFHADPPPCCDPPNRNKTWHQADDDPVQQVVQQPDPPGSRTHIDHD/DAADFFDFDDFDWFQWLVGIDGDLPVLQQAKEKEKEAFDFPDPLVLVVLVVCQVCVVLCVVLRYAYEYEKQDDNVSVVVSQVCCCPPVVTHRPHIYTHRHVCPVVVNNVQCDDPDPRIGATWIWIAGNRRGTHDIDGHGNPDHDDVVVVSVVSVQVVCCVVVVFHADPPPCCDPPNRNKTWHQADDDPVQQVVQQPDPPGSRTHIDHD/DAADFFDFDDFDWFQWLVGIDGDLPVLQQAKEKEKEAFDFPDPLVLVVQVVCQVCVVLCVVLRYAYEYEKQDDNVSVVVSQVCCCPPVVTHRPHIYTHRHVCPVVVNNVQCDDPDPRIGATWIWIAGNRRGTHDIDGHGNPDHDDVVVVSVVSVQVVCCVVVVFHADPPPCCDPPNRNKTWHQADDDPVQQVVQQPDPPGSRTHIDHD/DAADFFDFDDFDWFQWLVGIDGDLPVLQQAKEKEKEAFDFPDPLVLVVQVVCQVCVVLCVVLRYAYEYEKQDDNVSVVVSQVCCCPPVVTHRPHIYTHRHVCPVVVNNVQCDDPDPRIGATWIWIAGNRRGTHDIDGHGNPDHDDVVVVSVVSVQVVCCVVVVFHADPPPCCDPPNRNKTWHQADDDPVQQVVQQPDPPGSRTHIDHD/DAADFFDFDDFDWFQWLVGIDGDLPVLQQAKEKEKEAFDFPDPLVLVVQVVCQVCVVLCVVLRYAYEYEKQDDNVSVVVSQVCCCPPVVTHRPHIYTHRHVCPVVVNNVQCDDPDPRIGATWIWIAGNRRGTHDIDGHGNPDHDDVVVVSVVSVQVVCCVVVVFHADPPPCCDPPNRNKTWHQADDDPVQQVVQQPDPPGSRTHIDHD